Protein 8WY1 (pdb70)

Organism: Thermoanaerobacter italicus (strain DSM 9252 / Ab9) (NCBI:txid580331)

Nearest PDB structures (foldseek):
  8wy1-assembly2_B  TM=1.002E+00  e=4.276E-88  Thermoanaerobacter italicus Ab9
  8rf9-assembly1_A  TM=7.896E-01  e=1.859E-36  Agrobacterium tumefaciens
  8rfg-assembly1_A  TM=7.920E-01  e=1.424E-36  Agrobacterium tumefaciens
  8rf0-assembly1_A  TM=7.649E-01  e=4.956E-35  Agrobacterium tumefaciens
  3eu8-assembly4_D  TM=7.495E-01  e=1.740E-11  Bacteroides fragilis NCTC 9343

Secondary structure (DSSP, 8-state):
---HHHHHHHHHHHHHHHHHHHHH--GGGTTPPPSEEE-SS--EE--EE-HHHHHHHHHHHHHHHHHTSS-HHHHHHHHHHHHHHHHHS--BTTBPPS-EETTT--B-SS-EEEHHHHHHHHHHHHHHHHHHGGGGSS-SS-THHHHHHHHHHHHH-BTTB-STTSGGGGGSSS--HHHHHHHHHHHHHHHHH--S-HHHHHHHHHHHHHHHHHHHHH-GGGS--HHHHHSHHHHHHHHHHHT--SHHHHHHHHHHHHHHHHHHTSSS-HHHHHHHHHHHHHHHHHHHHHHHHHHHHHHHHHHHHHHHHT--GGGGEEGGGTEEESEEEGGGTEE-SSEE--SSSTHHHHHHHHHHTTSS-TTHHHHS---B---SS---B-BSS--HHHHHSGGGTS---TTBHHHHHHHHHHHHHHHHHHTTTS-S-B-SEEEEEE-TT--EEEE----TTTBSS----S--EE-HHHHHTTTTT-HHHHHHHHHHHHHTT-EETTEE-SEEE--GGGS-SS-S-EEE-EEEHHHHHHHHHHHHHHHTTTHHHHHHHTSHHHHHHGGGGG-BPPS-------/---HHHHHHHHHHHHHHHHHHHHH--GGGTTPPPSEEE-SS--EE-SEE-HHHHHHHHHHHHHHHHHTSS-HHHHHHHHHHHHHHHTTS--BTTBPPS-EETTT--B-SS-EEEHHHHHHHHHHHHHHHHHHGGGGSS-SS-THHHHHHHHHHHHH--TT--STTSGGGGGSSS--HHHHHHHHHHHHHHHHH--SSHHHHHHHHHHHHHHHHHHHHHSGGGG--HHHHHSHHHHHSHHHHHT--SHHHHHHHHHHHHHHTTTTTSSS-HHHHHHHHHHHHHHHHHHHHHHHHHHHHHHHHHHHHHHHHH--GGGGEEGGGTEEBSEEETTTTEE-S-B---SSSTHHHHHHHHHHTTSS-TTHHHHS--EEEESSS-EEE-BSS--HHHHHSGGGTS---TTBHHHHHHHHHHHHHHHHHHHHTS-S-B-SEEEEEE-TT--EEEE----SSSBSS-------EE-HHHHHTTTTT-HHHHHHHHHHHHHTT-EETTEE-SEEE--GGGSPTT-S-EEE-EEEHHHHHHHHHHHHHHHTTTHHHHHHHTSHHHHHHGGGGG-BPPSEEE---/---HHHHHHHHHHHHHHHHHHHHH--GGGTTPPPSEEESSS--EE-SEE-HHHHHHHHHHHHHHHHHTSS-HHHHHHHHHHHHHHHHHS--BTTBPPS-EETTT--B-SS-EEEHHHHHHHHHHHHHHHHHHGGGGSS-SS-THHHHHHHHHHHHT-BTTB-STTTTHHHHSSS--HHHHHHHHHHHHHHHHT--S-HHHHHHHHHHHHHHHHHHHHH-GGGGS-HHHHHSHHHHHSSHHHHT--SHHHHHHHHHHHHHHHHHTTSSS-HHHHHHTTHHHHHHHHHHHHHHHHHHHHHHHHHHHHHHHHH--GGGGEEGGGTEEBSEEEGGGTEE-SSB--BSBSGGGHHHHHHHHTTSS-TTHHHHSB-EEEESSS-EEEEBSS--HHHHHSGGGTS---TTBHHHHHHHHHHHHHHHHHHHHTS-S-B-SEEEEEE-TT--EEEE----TTTBSS-------EE-HHHHHTTTTT-HHHHHHHHHHHHHTT-EETTEE-SEEE--GGGSPTTSS-EEE-EEEHHHHHHHHHHHHHHHTTTHHHHHHHTSHHHHHHGGGGG-BPPSEEE---/---HHHHHHHHHHHHHHHHHHHHH--GGGTTPPPSEEE-SS--EE-SEE-HHHHHHHHHHHHHHHHHTSS-HHHHHHHHHHHHHHHTTS--BTTBPPS-EETTT--B-TT-EEEHHHHHHHHHHHHHHHHHHGGGGSS-SS-THHHHHHHHHHHHH--TT--STTSTHHHHSSS--HHHHHHHHHHHHHHHHH--S-HHHHHHHHHHHHHHHHHHHHH-GGGG--TTTTTSHHHHHSSTTTSS--SHHHHHHHTTHHHHHHTTSSSSS-STTHHHHHHHHHHHHHHHHHHHHHHHHHHHHHHHHHHHHHT--GGGGEEGGGTEEBSEEETTTTEE-SSB---SSSGGGHHHHHHHHTTSS-TTHHHHS---EE--SS--EE-BSS--HHHHHSGGGTS---TTSHHHHHHHHHHHHHHHHHHHHTS-S-B-SEEEEEE-TT--EEEE----TTTBSS--S----EE-HHHHHTTTTT-HHHHHHHHHHHHHTT-EETTEE-SEEE--GGGS-SS-S-EEE-EEEHHHHHHHHHHHHHHHTTTHHHHHHTTSHHHHHHGGGGG-PPPSS------

Foldseek 3Di:
DADPVLLLVLLLLLLLLLVQLVPQQDVQLQSFRAQWAFPPLRPGTAQKDFLLLLLLNLLLLLLCVLQQQAFLLRSLVSLLSSLVLVVPADADLLAHFGMAGSHVSHRDDQGWGFLLRRLNSLLSLLLNLLRSLVQLQPFSFWLSNVSNVLSVQCQLPQPVSHNVLCVVQNVDNTHFVVNVVVSLVVLVVVLVVRPPDVVSSVVSNVSSVNSVVSCVLQLVLVVQDPLLCPLVLNVVCVVQSRVARRLVSLLVSLVVSLVVLVVCCVVDDPSSNVSSVVSNVRSVSSNVVSVVSSVSSVVSSVSSVVSSLSRQQLQQAPVVLLFGARTARVPVRGHDDDTQQALLASCVSSQLSCVLSVNGPLCSNVSRDFDWDCDPHQIAGAHQFQALCSLQVCLLAQPADPLARSNSHLQVSVVLQCVLQVVVPHQGGFAFFFAQDADPSRATDTGGTRCCSSNPHDPRAQFPKHFLLSLLSSCVPPVVSNSVSQVVQVVVPQQDSNRGQRIWGQHPVRDDPPDGIDGSSMGTSSSSSSNSSSSSCNVVVNSSNVSSCSDNSSVVSSCSSVHHDDPDDDDDDD/DADPVLLLVLLLLLLLLLVQLVPQQDVQLQRFRFQWAFPPLRPGTHQKDFLLLRLLNLLLLLLCVLQQQAFLVRSLVSLLSSLVLVVPADADLLFHWGMAGSHVSHHDDLGWGFLLRRLNSLLSLLLNLLRNLVQLQPFSFFLSNVSNLLSLQCQLVQPPRHNVLCVVQNVDRGHFLVNLVVSLVVLLVVLVPRPDPVVSSVVSNVSSVNSVVSCCLQLVVVVQDPLLCVLVLVVVCVVQSRVDGRLVSLLVSLVVSLVVLVVCCVVDDPSNVVSSVVSNVSSVSSNVVSVVSSVSSVCSSVSSVCSSLSRQQLLQAPVVLLFGARTARVVVRDGDDDTQQALLASCVSSVLSCVLSVNGDLCSNVSRDFDWDQDPNQIAGFDALAALCSLQVCLLAQPADPQARSNSHNVVSVVLQCVLQVVVPHQGGFFFFFFQDADPSRDTDTGGTHCCRSHNVNVHPLWDKHFLLSLLSSCVPPVVSNSVSLVRQVVVPQQDSNRGQRIWTQRPVRDDPPDRIDGSSMGTSSSSSSNSSSSSCNPVPNSSNVSSCSDPSSVVSSCSSRHHDDDDDPPDD/DADPVLLLVLLLLLLLLLVQLVPQQDVQLLSFRFQWAFPPLRPGTQQKDFLLLRLLNLLLLLLCVLQQQAFLVRSLVSLLSSLVLVVPQDADLLAHWGMAGSHVSHRDDQGWGFLLRRLNNLLSLLLNLLRNVVQLQPFSFWLSNVSNVQSVCCQLVFDPSHNVLCCVVNVDRTHFVVSVVCSLVVVVVVLVVGDGDVVSSVVSVVSSVNSVVSCVLQVVLVVQDPLLCVLVLNVVCVVQSGVARRLVSLLVSLVCSLVVLVVCCVVDDPSSVVSSVVVNVSSVSSNVVSVVSSVSSVVSSVSSVVSSLSRQQLQQAPVVLLFGARTARVPVRDHDDDTQQALLASCVSSVLSCVLSVNGPLCSNVSRDFDWAQDPNQIAGAHAQAQLCSLQVSVLAQPADPQARSNSHLVVSVVLQCVLQVVVPHQGGFAFFFFQDADPSRATDTGGTHCCRSHPPPPRVLWDKHFLLSLLSSCVPPVVSNSVSQVRQVVLPQQDSNRGARIWTQGPVRPDPPRRIDGSSMGGSSSSSSNSSSSSCNPVVNSSRVSSCSDNSSVVSSCSSRHHDDDDDPPPD/DQDPVLLLVLLLLLLLLLVQLVPQQDVQLQSFRFQWAFPPLRPGTHQKDFLLLRLLNLLLLLLCVLQQQAFLLRSLVSLLRSLVLVVVQDADLLFHFGMAGSHVSHHDDLRWGFLLRRLNNLLSLLLNLLRNVVQLQPFSFWLSNVSNVLSVCVLLPQVLDDNVLCVVSNVDRGDFVVNVVCSLVVLVVSLVVRPGDCVSSVVSNVSSVSVVVSCCLQVVLVVQDPLLCVLVLNVVCVVLSRPARRLVSLLVSLVVSVVSCVVCCPVDDPSNNVSVVVVNVRSVVSNVVSVVSVVSSVVSSVSSVCSSLSRQQLVQAPVVLLFGARTARVVVRGHHDDTQQALLASCVSSVLSCVLSVNGPLCSNVSRDADWDCPPPQIAGAHAQAALCSLQVSCLAQPADPLARSNSHLQVSCVVQCVLQVVVVHQGGFFFFFAQDADPSGATDTGGTHCCRSHPPQPHHLWPKHFLLSLLSSCVPPVVSNSVSQVRQVVVPQQDSNRGQRIWTCRPVRDDPPDRIDGSSMGGSSSSSSNSSSSSCNPVVNSSRVSSCSDNSSVVSSVSSRHHDDDDDPPDPD

Radius of gyration: 50.0 Å; Cα contacts (8 Å, |Δi|>4): 4154; chains: 4; bounding box: 172×106×113 Å

Structure (mmCIF, N/CA/C/O backbone):
data_8WY1
#
_entry.id   8WY1
#
_cell.length_a   172.719
_cell.length_b   172.719
_cell.length_c   395.599
_cell.angle_alpha   90.00
_cell.angle_beta   90.00
_cell.angle_gamma   90.00
#
_symmetry.space_group_name_H-M   'P 41 21 2'
#
loop_
_atom_site.group_PDB
_atom_site.id
_atom_site.type_symbol
_atom_site.label_atom_id
_atom_site.label_alt_id
_atom_site.label_comp_id
_atom_site.label_asym_id
_atom_site.label_entity_id
_atom_site.label_seq_id
_atom_site.pdbx_PDB_ins_code
_atom_site.Cartn_x
_atom_site.Cartn_y
_atom_site.Cartn_z
_atom_site.occupancy
_atom_site.B_iso_or_equiv
_atom_site.auth_seq_id
_atom_site.auth_comp_id
_atom_site.auth_asym_id
_atom_site.auth_atom_id
_atom_site.pdbx_PDB_model_num
ATOM 1 N N . THR A 1 8 ? -52.798 -15.816 6.223 1.00 117.42 1011 THR A N 1
ATOM 2 C CA . THR A 1 8 ? -51.426 -15.280 5.940 1.00 126.56 1011 THR A CA 1
ATOM 3 C C . THR A 1 8 ? -50.983 -15.654 4.526 1.00 120.01 1011 THR A C 1
ATOM 4 O O . THR A 1 8 ? -51.294 -16.781 4.080 1.00 113.46 1011 THR A O 1
ATOM 8 N N . VAL A 1 9 ? -50.249 -14.734 3.904 1.00 107.36 1012 VAL A N 1
ATOM 9 C CA . VAL A 1 9 ? -49.801 -14.812 2.489 1.00 102.76 1012 VAL A CA 1
ATOM 10 C C . VAL A 1 9 ? -48.345 -15.272 2.470 1.00 104.43 1012 VAL A C 1
ATOM 11 O O . VAL A 1 9 ? -47.553 -14.732 3.239 1.00 111.10 1012 VAL A O 1
ATOM 15 N N . SER A 1 10 ? -48.019 -16.240 1.620 1.00 109.54 1013 SER A N 1
ATOM 16 C CA . SER A 1 10 ? -46.642 -16.730 1.350 1.00 114.54 1013 SER A CA 1
ATOM 17 C C . SER A 1 10 ? -45.866 -15.687 0.537 1.00 115.89 1013 SER A C 1
ATOM 18 O O . SER A 1 10 ? -46.486 -15.049 -0.336 1.00 113.08 1013 SER A O 1
ATOM 21 N N . GLN A 1 11 ? -44.559 -15.553 0.790 1.00 129.00 1014 GLN A N 1
ATOM 22 C CA . GLN A 1 11 ? -43.649 -14.665 0.012 1.00 139.49 1014 GLN A CA 1
ATOM 23 C C . GLN A 1 11 ? -43.915 -14.909 -1.476 1.00 135.73 1014 GLN A C 1
ATOM 24 O O . GLN A 1 11 ? -44.182 -13.932 -2.205 1.00 152.72 1014 GLN A O 1
ATOM 30 N N . GLU A 1 12 ? -43.926 -16.178 -1.895 1.00 125.63 1015 GLU A N 1
ATOM 31 C CA . GLU A 1 12 ? -44.269 -16.572 -3.284 1.00 127.21 1015 GLU A CA 1
ATOM 32 C C . GLU A 1 12 ? -45.585 -15.880 -3.685 1.00 118.37 1015 GLU A C 1
ATOM 33 O O . GLU A 1 12 ? -45.573 -15.132 -4.693 1.00 103.49 1015 GLU A O 1
ATOM 39 N N . GLU A 1 13 ? -46.656 -16.059 -2.897 1.00 116.42 1016 GLU A N 1
ATOM 40 C CA . GLU A 1 13 ? -47.990 -15.442 -3.152 1.00 117.06 1016 GLU A CA 1
ATOM 41 C C . GLU A 1 13 ? -47.783 -13.941 -3.395 1.00 115.89 1016 GLU A C 1
ATOM 42 O O . GLU A 1 13 ? -48.003 -13.470 -4.552 1.00 123.68 1016 GLU A O 1
ATOM 48 N N . MET A 1 14 ? -47.324 -13.219 -2.367 1.00 108.40 1017 MET A N 1
ATOM 49 C CA . MET A 1 14 ? -47.083 -11.752 -2.432 1.00 103.70 1017 MET A CA 1
ATOM 50 C C . MET A 1 14 ? -46.398 -11.411 -3.766 1.00 107.29 1017 MET A C 1
ATOM 51 O O . MET A 1 14 ? -46.922 -10.542 -4.486 1.00 110.88 1017 MET A O 1
ATOM 56 N N . GLU A 1 15 ? -45.269 -12.065 -4.073 1.00 108.96 1018 GLU A N 1
ATOM 57 C CA . GLU A 1 15 ? -44.421 -11.771 -5.260 1.00 113.52 1018 GLU A CA 1
ATOM 58 C C . GLU A 1 15 ? -45.326 -11.626 -6.485 1.00 110.87 1018 GLU A C 1
ATOM 59 O O . GLU A 1 15 ? -45.106 -10.684 -7.293 1.00 116.83 1018 GLU A O 1
ATOM 65 N N . GLU A 1 16 ? -46.292 -12.549 -6.604 1.00 106.51 1019 GLU A N 1
ATOM 66 C CA . GLU A 1 16 ? -47.311 -12.563 -7.682 1.00 109.92 1019 GLU A CA 1
ATOM 67 C C . GLU A 1 16 ? -48.132 -11.266 -7.594 1.00 95.96 1019 GLU A C 1
ATOM 68 O O . GLU A 1 16 ? -48.164 -10.503 -8.599 1.00 93.36 1019 GLU A O 1
ATOM 74 N N . LEU A 1 17 ? -48.725 -10.987 -6.430 1.00 80.60 1020 LEU A N 1
ATOM 75 C CA . LEU A 1 17 ? -49.546 -9.765 -6.193 1.00 80.31 1020 LEU A CA 1
ATOM 76 C C . LEU A 1 17 ? -48.746 -8.522 -6.599 1.00 81.36 1020 LEU A C 1
ATOM 77 O O . LEU A 1 17 ? -49.304 -7.641 -7.286 1.00 74.71 1020 LEU A O 1
ATOM 82 N N . ARG A 1 18 ? -47.481 -8.467 -6.174 1.00 87.75 1021 ARG A N 1
ATOM 83 C CA . ARG A 1 18 ? -46.546 -7.351 -6.471 1.00 91.10 1021 ARG A CA 1
ATOM 84 C C . ARG A 1 18 ? -46.403 -7.215 -7.990 1.00 89.43 1021 ARG A C 1
ATOM 85 O O . ARG A 1 18 ? -46.601 -6.098 -8.496 1.00 91.51 1021 ARG A O 1
ATOM 93 N N . LEU A 1 19 ? -46.086 -8.311 -8.687 1.00 87.91 1022 LEU A N 1
ATOM 94 C CA . LEU A 1 19 ? -45.929 -8.320 -10.166 1.00 92.32 1022 LEU A CA 1
ATOM 95 C C . LEU A 1 19 ? -47.183 -7.736 -10.824 1.00 94.99 1022 LEU A C 1
ATOM 96 O O . LEU A 1 19 ? -47.051 -6.936 -11.773 1.00 105.43 1022 LEU A O 1
ATOM 101 N N . VAL A 1 20 ? -48.354 -8.171 -10.366 1.00 91.39 1023 VAL A N 1
ATOM 102 C CA . VAL A 1 20 ? -49.674 -7.731 -10.906 1.00 90.65 1023 VAL A CA 1
ATOM 103 C C . VAL A 1 20 ? -49.812 -6.222 -10.688 1.00 88.61 1023 VAL A C 1
ATOM 104 O O . VAL A 1 20 ? -50.244 -5.517 -11.617 1.00 85.99 1023 VAL A O 1
ATOM 108 N N . ALA A 1 21 ? -49.445 -5.754 -9.496 1.00 88.87 1024 ALA A N 1
ATOM 109 C CA . ALA A 1 21 ? -49.358 -4.315 -9.168 1.00 90.05 1024 ALA A CA 1
ATOM 110 C C . ALA A 1 21 ? -48.492 -3.621 -10.224 1.00 86.43 1024 ALA A C 1
ATOM 111 O O . ALA A 1 21 ? -48.965 -2.647 -10.825 1.00 81.45 1024 ALA A O 1
ATOM 113 N N . ARG A 1 22 ? -47.287 -4.144 -10.463 1.00 91.55 1025 ARG A N 1
ATOM 114 C CA . ARG A 1 22 ? -46.312 -3.597 -11.450 1.00 100.77 1025 ARG A CA 1
ATOM 115 C C . ARG A 1 22 ? -46.975 -3.525 -12.827 1.00 102.30 1025 ARG A C 1
ATOM 116 O O . ARG A 1 22 ? -47.037 -2.425 -13.407 1.00 98.90 1025 ARG A O 1
ATOM 124 N N . LYS A 1 23 ? -47.448 -4.662 -13.332 1.00 101.69 1026 LYS A N 1
ATOM 125 C CA . LYS A 1 23 ? -48.158 -4.725 -14.631 1.00 101.40 1026 LYS A CA 1
ATOM 126 C C . LYS A 1 23 ? -49.272 -3.665 -14.614 1.00 95.54 1026 LYS A C 1
ATOM 127 O O . LYS A 1 23 ? -49.354 -2.896 -15.580 1.00 97.82 1026 LYS A O 1
ATOM 133 N N . THR A 1 24 ? -50.063 -3.583 -13.538 1.00 88.74 1027 THR A N 1
ATOM 134 C CA . THR A 1 24 ? -51.212 -2.641 -13.425 1.00 82.32 1027 THR A CA 1
ATOM 135 C C . THR A 1 24 ? -50.681 -1.200 -13.497 1.00 84.38 1027 THR A C 1
ATOM 136 O O . THR A 1 24 ? -51.242 -0.413 -14.275 1.00 89.01 1027 THR A O 1
ATOM 140 N N . TRP A 1 25 ? -49.629 -0.873 -12.744 1.00 90.70 1028 TRP A N 1
ATOM 141 C CA . TRP A 1 25 ? -48.976 0.468 -12.762 1.00 95.26 1028 TRP A CA 1
ATOM 142 C C . TRP A 1 25 ? -48.606 0.817 -14.201 1.00 91.07 1028 TRP A C 1
ATOM 143 O O . TRP A 1 25 ? -48.781 1.982 -14.611 1.00 81.76 1028 TRP A O 1
ATOM 154 N N . ARG A 1 26 ? -48.116 -0.180 -14.931 1.00 89.87 1029 ARG A N 1
ATOM 155 C CA . ARG A 1 26 ? -47.636 0.007 -16.312 1.00 90.35 1029 ARG A CA 1
ATOM 156 C C . ARG A 1 26 ? -48.678 0.817 -17.081 1.00 84.65 1029 ARG A C 1
ATOM 157 O O . ARG A 1 26 ? -48.259 1.748 -17.771 1.00 81.54 1029 ARG A O 1
ATOM 165 N N . TYR A 1 27 ? -49.975 0.529 -16.932 1.00 84.58 1030 TYR A N 1
ATOM 166 C CA . TYR A 1 27 ? -51.045 1.279 -17.646 1.00 84.32 1030 TYR A CA 1
ATOM 167 C C . TYR A 1 27 ? -50.644 2.759 -17.652 1.00 85.05 1030 TYR A C 1
ATOM 168 O O . TYR A 1 27 ? -50.522 3.353 -18.738 1.00 92.88 1030 TYR A O 1
ATOM 177 N N . PHE A 1 28 ? -50.395 3.317 -16.466 1.00 79.41 1031 PHE A N 1
ATOM 178 C CA . PHE A 1 28 ? -50.151 4.770 -16.260 1.00 81.37 1031 PHE A CA 1
ATOM 179 C C . PHE A 1 28 ? -48.787 5.156 -16.853 1.00 87.55 1031 PHE A C 1
ATOM 180 O O . PHE A 1 28 ? -48.699 6.162 -17.623 1.00 82.98 1031 PHE A O 1
ATOM 188 N N . GLU A 1 29 ? -47.759 4.369 -16.515 1.00 91.97 1032 GLU A N 1
ATOM 189 C CA . GLU A 1 29 ? -46.410 4.469 -17.121 1.00 94.79 1032 GLU A CA 1
ATOM 190 C C . GLU A 1 29 ? -46.590 4.785 -18.610 1.00 94.24 1032 GLU A C 1
ATOM 191 O O . GLU A 1 29 ? -45.993 5.758 -19.087 1.00 108.72 1032 GLU A O 1
ATOM 197 N N . ASP A 1 30 ? -47.393 3.968 -19.290 1.00 88.30 1033 ASP A N 1
ATOM 198 C CA . ASP A 1 30 ? -47.425 3.835 -20.766 1.00 87.91 1033 ASP A CA 1
ATOM 199 C C . ASP A 1 30 ? -48.373 4.888 -21.356 1.00 82.23 1033 ASP A C 1
ATOM 200 O O . ASP A 1 30 ? -47.993 5.465 -22.369 1.00 94.79 1033 ASP A O 1
ATOM 205 N N . PHE A 1 31 ? -49.544 5.153 -20.777 1.00 74.18 1034 PHE A N 1
ATOM 206 C CA . PHE A 1 31 ? -50.603 5.939 -21.467 1.00 80.03 1034 PHE A CA 1
ATOM 207 C C . PHE A 1 31 ? -50.758 7.354 -20.908 1.00 82.02 1034 PHE A C 1
ATOM 208 O O . PHE A 1 31 ? -51.516 8.138 -21.544 1.00 80.11 1034 PHE A O 1
ATOM 216 N N . VAL A 1 32 ? -50.125 7.661 -19.770 1.00 85.76 1035 VAL A N 1
ATOM 217 C CA . VAL A 1 32 ? -50.074 9.052 -19.237 1.00 88.87 1035 VAL A CA 1
ATOM 218 C C . VAL A 1 32 ? -48.901 9.745 -19.930 1.00 91.47 1035 VAL A C 1
ATOM 219 O O . VAL A 1 32 ? -47.751 9.508 -19.516 1.00 89.25 1035 VAL A O 1
ATOM 223 N N . THR A 1 33 ? -49.204 10.506 -20.986 1.00 101.47 1036 THR A N 1
ATOM 224 C CA . THR A 1 33 ? -48.216 11.135 -21.901 1.00 106.91 1036 THR A CA 1
ATOM 225 C C . THR A 1 33 ? -48.265 12.652 -21.743 1.00 100.32 1036 THR A C 1
ATOM 226 O O . THR A 1 33 ? -49.323 13.165 -21.344 1.00 87.72 1036 THR A O 1
ATOM 230 N N . GLU A 1 34 ? -47.166 13.329 -22.077 1.00 103.07 1037 GLU A N 1
ATOM 231 C CA . GLU A 1 34 ? -47.161 14.788 -22.358 1.00 109.92 1037 GLU A CA 1
ATOM 232 C C . GLU A 1 34 ? -48.408 15.128 -23.188 1.00 99.69 1037 GLU A C 1
ATOM 233 O O . GLU A 1 34 ? -49.125 16.075 -22.830 1.00 93.71 1037 GLU A O 1
ATOM 239 N N . GLY A 1 35 ? -48.664 14.357 -24.244 1.00 98.71 1038 GLY A N 1
ATOM 240 C CA . GLY A 1 35 ? -49.763 14.587 -25.203 1.00 102.95 1038 GLY A CA 1
ATOM 241 C C . GLY A 1 35 ? -51.132 14.580 -24.545 1.00 96.99 1038 GLY A C 1
ATOM 242 O O . GLY A 1 35 ? -51.982 15.385 -24.958 1.00 105.13 1038 GLY A O 1
ATOM 243 N N . GLN A 1 36 ? -51.346 13.706 -23.556 1.00 93.11 1039 GLN A N 1
ATOM 244 C CA . GLN A 1 36 ? -52.622 13.592 -22.794 1.00 102.53 1039 GLN A CA 1
ATOM 245 C C . GLN A 1 36 ? -52.611 14.614 -21.650 1.00 101.77 1039 GLN A C 1
ATOM 246 O O . GLN A 1 36 ? -53.399 14.465 -20.698 1.00 114.00 1039 GLN A O 1
ATOM 252 N N . ASN A 1 37 ? -51.745 15.628 -21.743 1.00 93.47 1040 ASN A N 1
ATOM 253 C CA . ASN A 1 37 ? -51.586 16.724 -20.751 1.00 91.31 1040 ASN A CA 1
ATOM 254 C C . ASN A 1 37 ? -51.347 16.103 -19.374 1.00 83.58 1040 ASN A C 1
ATOM 255 O O . ASN A 1 37 ? -51.783 16.696 -18.391 1.00 85.57 1040 ASN A O 1
ATOM 260 N N . TYR A 1 38 ? -50.659 14.956 -19.326 1.00 78.90 1041 TYR A N 1
ATOM 261 C CA . TYR A 1 38 ? -50.245 14.229 -18.095 1.00 83.20 1041 TYR A CA 1
ATOM 262 C C . TYR A 1 38 ? -51.463 13.718 -17.318 1.00 77.39 1041 TYR A C 1
ATOM 263 O O . TYR A 1 38 ? -51.347 13.490 -16.090 1.00 78.90 1041 TYR A O 1
ATOM 272 N N . LEU A 1 39 ? -52.576 13.499 -18.021 1.00 70.60 1042 LEU A N 1
ATOM 273 C CA . LEU A 1 39 ? -53.794 12.859 -17.474 1.00 72.92 1042 LEU A CA 1
ATOM 274 C C . LEU A 1 39 ? -53.825 11.418 -17.959 1.00 74.30 1042 LEU A C 1
ATOM 275 O O . LEU A 1 39 ? -53.282 11.094 -19.009 1.00 77.21 1042 LEU A O 1
ATOM 280 N N . PRO A 1 40 ? -54.457 10.504 -17.201 1.00 78.16 1043 PRO A N 1
ATOM 281 C CA . PRO A 1 40 ? -54.726 9.171 -17.710 1.00 76.72 1043 PRO A CA 1
ATOM 282 C C . PRO A 1 40 ? -55.997 9.204 -18.558 1.00 69.07 1043 PRO A C 1
ATOM 283 O O . PRO A 1 40 ? -57.020 9.776 -18.186 1.00 54.31 1043 PRO A O 1
ATOM 287 N N . PRO A 1 41 ? -55.941 8.613 -19.762 1.00 69.78 1044 PRO A N 1
ATOM 288 C CA . PRO A 1 41 ? -57.144 8.432 -20.571 1.00 73.46 1044 PRO A CA 1
ATOM 289 C C . PRO A 1 41 ? -58.054 7.303 -20.055 1.00 75.75 1044 PRO A C 1
ATOM 290 O O . PRO A 1 41 ? -57.518 6.311 -19.606 1.00 75.24 1044 PRO A O 1
ATOM 294 N N . ASP A 1 42 ? -59.384 7.452 -20.161 1.00 79.83 1045 ASP A N 1
ATOM 295 C CA . ASP A 1 42 ? -60.373 6.503 -19.569 1.00 84.90 1045 ASP A CA 1
ATOM 296 C C . ASP A 1 42 ? -59.859 5.081 -19.745 1.00 78.65 1045 ASP A C 1
ATOM 297 O O . ASP A 1 42 ? -59.784 4.376 -18.738 1.00 84.19 1045 ASP A O 1
ATOM 302 N N . ASN A 1 43 ? -59.501 4.675 -20.960 1.00 77.49 1046 ASN A N 1
ATOM 303 C CA . ASN A 1 43 ? -59.216 3.244 -21.232 1.00 86.02 1046 ASN A CA 1
ATOM 304 C C . ASN A 1 43 ? -58.311 3.065 -22.446 1.00 84.79 1046 ASN A C 1
ATOM 305 O O . ASN A 1 43 ? -58.227 3.991 -23.278 1.00 89.22 1046 ASN A O 1
ATOM 310 N N . PHE A 1 44 ? -57.730 1.870 -22.553 1.00 84.35 1047 PHE A N 1
ATOM 311 C CA . PHE A 1 44 ? -57.071 1.342 -23.775 1.00 92.15 1047 PHE A CA 1
ATOM 312 C C . PHE A 1 44 ? -57.706 -0.015 -24.121 1.00 99.91 1047 PHE A C 1
ATOM 313 O O . PHE A 1 44 ? -57.684 -0.950 -23.286 1.00 103.43 1047 PHE A O 1
ATOM 321 N N . GLN A 1 45 ? -58.273 -0.103 -25.328 1.00 99.96 1048 GLN A N 1
ATOM 322 C CA . GLN A 1 45 ? -58.960 -1.303 -25.870 1.00 89.87 1048 GLN A CA 1
ATOM 323 C C . GLN A 1 45 ? -57.968 -2.066 -26.747 1.00 83.01 1048 GLN A C 1
ATOM 324 O O . GLN A 1 45 ? -57.414 -1.469 -27.695 1.00 87.40 1048 GLN A O 1
ATOM 330 N N . GLU A 1 46 ? -57.744 -3.338 -26.441 1.00 79.78 1049 GLU A N 1
ATOM 331 C CA . GLU A 1 46 ? -56.759 -4.183 -27.155 1.00 81.53 1049 GLU A CA 1
ATOM 332 C C . GLU A 1 46 ? -57.433 -4.832 -28.372 1.00 97.66 1049 GLU A C 1
ATOM 333 O O . GLU A 1 46 ? -57.121 -4.390 -29.492 1.00 103.48 1049 GLU A O 1
ATOM 339 N N . ASP A 1 47 ? -58.326 -5.815 -28.155 1.00 109.97 1050 ASP A N 1
ATOM 340 C CA . ASP A 1 47 ? -58.719 -6.818 -29.185 1.00 110.42 1050 ASP A CA 1
ATOM 341 C C . ASP A 1 47 ? -59.389 -6.088 -30.329 1.00 106.95 1050 ASP A C 1
ATOM 342 O O . ASP A 1 47 ? -58.832 -6.056 -31.417 1.00 144.04 1050 ASP A O 1
ATOM 347 N N . PRO A 1 48 ? -60.548 -5.433 -30.131 1.00 98.11 1051 PRO A N 1
ATOM 348 C CA . PRO A 1 48 ? -60.940 -4.365 -31.043 1.00 106.23 1051 PRO A CA 1
ATOM 349 C C . PRO A 1 48 ? -59.893 -3.282 -30.766 1.00 124.90 1051 PRO A C 1
ATOM 350 O O . PRO A 1 48 ? -59.854 -2.713 -29.678 1.00 147.11 1051 PRO A O 1
ATOM 354 N N . PRO A 1 49 ? -58.957 -3.003 -31.705 1.00 129.39 1052 PRO A N 1
ATOM 355 C CA . PRO A 1 49 ? -57.747 -2.250 -31.385 1.00 121.49 1052 PRO A CA 1
ATOM 356 C C . PRO A 1 49 ? -57.939 -0.734 -31.476 1.00 126.44 1052 PRO A C 1
ATOM 357 O O . PRO A 1 49 ? -57.000 -0.074 -31.852 1.00 155.86 1052 PRO A O 1
ATOM 361 N N . ASN A 1 50 ? -59.121 -0.222 -31.121 1.00 115.41 1053 ASN A N 1
ATOM 362 C CA . ASN A 1 50 ? -59.474 1.215 -31.279 1.00 117.28 1053 ASN A CA 1
ATOM 363 C C . ASN A 1 50 ? -58.479 2.061 -30.471 1.00 118.88 1053 ASN A C 1
ATOM 364 O O . ASN A 1 50 ? -58.514 3.314 -30.596 1.00 134.78 1053 ASN A O 1
ATOM 369 N N . GLY A 1 51 ? -57.619 1.399 -29.686 1.00 106.81 1054 GLY A N 1
ATOM 370 C CA . GLY A 1 51 ? -56.425 1.994 -29.065 1.00 109.49 1054 GLY A CA 1
ATOM 371 C C . GLY A 1 51 ? -56.779 2.684 -27.760 1.00 115.79 1054 GLY A C 1
ATOM 372 O O . GLY A 1 51 ? -57.426 2.040 -26.909 1.00 125.75 1054 GLY A O 1
ATOM 373 N N . VAL A 1 52 ? -56.378 3.947 -27.604 1.00 112.11 1055 VAL A N 1
ATOM 374 C CA . VAL A 1 52 ? -56.528 4.707 -26.328 1.00 99.51 1055 VAL A CA 1
ATOM 375 C C . VAL A 1 52 ? -57.577 5.787 -26.553 1.00 95.08 1055 VAL A C 1
ATOM 376 O O . VAL A 1 52 ? -57.393 6.557 -27.512 1.00 100.19 1055 VAL A O 1
ATOM 380 N N . ALA A 1 53 ? -58.638 5.809 -25.743 1.00 91.97 1056 ALA A N 1
ATOM 381 C CA . ALA A 1 53 ? -59.675 6.863 -25.787 1.00 96.55 1056 ALA A CA 1
ATOM 382 C C . ALA A 1 53 ? -59.124 8.087 -25.057 1.00 91.31 1056 ALA A C 1
ATOM 383 O O . ALA A 1 53 ? -58.437 7.884 -24.069 1.00 79.90 1056 ALA A O 1
ATOM 385 N N . GLU A 1 54 ? -59.376 9.294 -25.569 1.00 97.65 1057 GLU A N 1
ATOM 386 C CA . GLU A 1 54 ? -58.615 10.518 -25.197 1.00 102.11 1057 GLU A CA 1
ATOM 387 C C . GLU A 1 54 ? -59.474 11.384 -24.264 1.00 98.94 1057 GLU A C 1
ATOM 388 O O . GLU A 1 54 ? -59.288 12.637 -24.204 1.00 94.54 1057 GLU A O 1
ATOM 394 N N . ARG A 1 55 ? -60.364 10.731 -23.519 1.00 98.14 1058 ARG A N 1
ATOM 395 C CA . ARG A 1 55 ? -61.233 11.371 -22.500 1.00 104.41 1058 ARG A CA 1
ATOM 396 C C . ARG A 1 55 ? -60.738 10.932 -21.117 1.00 103.71 1058 ARG A C 1
ATOM 397 O O . ARG A 1 55 ? -60.062 9.888 -21.031 1.00 108.70 1058 ARG A O 1
ATOM 405 N N . THR A 1 56 ? -61.009 11.722 -20.082 1.00 93.76 1059 THR A N 1
ATOM 406 C CA . THR A 1 56 ? -60.653 11.363 -18.682 1.00 86.22 1059 THR A CA 1
ATOM 407 C C . THR A 1 56 ? -61.639 12.036 -17.725 1.00 79.52 1059 THR A C 1
ATOM 408 O O . THR A 1 56 ? -62.140 13.127 -18.062 1.00 71.72 1059 THR A O 1
ATOM 412 N N . SER A 1 57 ? -61.924 11.362 -16.605 1.00 81.84 1060 SER A N 1
ATOM 413 C CA . SER A 1 57 ? -62.861 11.794 -15.541 1.00 82.37 1060 SER A CA 1
ATOM 414 C C . SER A 1 57 ? -62.053 12.283 -14.349 1.00 80.79 1060 SER A C 1
ATOM 415 O O . SER A 1 57 ? -60.925 11.838 -14.134 1.00 86.64 1060 SER A O 1
ATOM 418 N N . PRO A 1 58 ? -62.620 13.203 -13.538 1.00 78.61 1061 PRO A N 1
ATOM 419 C CA . PRO A 1 58 ? -61.998 13.624 -12.283 1.00 73.44 1061 PRO A CA 1
ATOM 420 C C . PRO A 1 58 ? -61.401 12.427 -11.539 1.00 66.42 1061 PRO A C 1
ATOM 421 O O . PRO A 1 58 ? -60.258 12.496 -11.131 1.00 62.98 1061 PRO A O 1
ATOM 425 N N . THR A 1 59 ? -62.200 11.363 -11.421 1.00 65.08 1062 THR A N 1
ATOM 426 C CA . THR A 1 59 ? -61.866 10.109 -10.702 1.00 71.99 1062 THR A CA 1
ATOM 427 C C . THR A 1 59 ? -60.592 9.503 -11.291 1.00 71.80 1062 THR A C 1
ATOM 428 O O . THR A 1 59 ? -59.636 9.285 -10.519 1.00 64.35 1062 THR A O 1
ATOM 432 N N . ASN A 1 60 ? -60.593 9.235 -12.599 1.00 77.22 1063 ASN A N 1
ATOM 433 C CA . ASN A 1 60 ? -59.403 8.735 -13.339 1.00 84.06 1063 ASN A CA 1
ATOM 434 C C . ASN A 1 60 ? -58.177 9.482 -12.798 1.00 88.48 1063 ASN A C 1
ATOM 435 O O . ASN A 1 60 ? -57.245 8.834 -12.263 1.00 95.22 1063 ASN A O 1
ATOM 440 N N . ILE A 1 61 ? -58.239 10.811 -12.883 1.00 85.46 1064 ILE A N 1
ATOM 441 C CA . ILE A 1 61 ? -57.114 11.752 -12.609 1.00 77.10 1064 ILE A CA 1
ATOM 442 C C . ILE A 1 61 ? -56.642 11.531 -11.170 1.00 70.50 1064 ILE A C 1
ATOM 443 O O . ILE A 1 61 ? -55.433 11.279 -10.962 1.00 66.12 1064 ILE A O 1
ATOM 448 N N . GLY A 1 62 ? -57.583 11.619 -10.229 1.00 67.33 1065 GLY A N 1
ATOM 449 C CA . GLY A 1 62 ? -57.340 11.402 -8.792 1.00 68.66 1065 GLY A CA 1
ATOM 450 C C . GLY A 1 62 ? -56.627 10.089 -8.568 1.00 68.81 1065 GLY A C 1
ATOM 451 O O . GLY A 1 62 ? -55.551 10.083 -7.937 1.00 70.95 1065 GLY A O 1
ATOM 452 N N . LEU A 1 63 ? -57.186 9.014 -9.113 1.00 66.61 1066 LEU A N 1
ATOM 453 C CA . LEU A 1 63 ? -56.655 7.645 -8.917 1.00 68.24 1066 LEU A CA 1
ATOM 454 C C . LEU A 1 63 ? -55.228 7.566 -9.468 1.00 64.04 1066 LEU A C 1
ATOM 455 O O . LEU A 1 63 ? -54.406 6.895 -8.820 1.00 55.60 1066 LEU A O 1
ATOM 460 N N . TYR A 1 64 ? -54.916 8.243 -10.579 1.00 67.04 1067 TYR A N 1
ATOM 461 C CA . TYR A 1 64 ? -53.533 8.278 -11.122 1.00 70.69 1067 TYR A CA 1
ATOM 462 C C . TYR A 1 64 ? -52.621 8.924 -10.071 1.00 78.54 1067 TYR A C 1
ATOM 463 O O . TYR A 1 64 ? -51.594 8.306 -9.720 1.00 90.62 1067 TYR A O 1
ATOM 472 N N . LEU A 1 65 ? -53.000 10.099 -9.559 1.00 81.91 1068 LEU A N 1
ATOM 473 C CA . LEU A 1 65 ? -52.196 10.890 -8.584 1.00 78.75 1068 LEU A CA 1
ATOM 474 C C . LEU A 1 65 ? -51.855 10.030 -7.361 1.00 74.29 1068 LEU A C 1
ATOM 475 O O . LEU A 1 65 ? -50.659 9.946 -7.009 1.00 64.01 1068 LEU A O 1
ATOM 480 N N . VAL A 1 66 ? -52.864 9.407 -6.746 1.00 71.90 1069 VAL A N 1
ATOM 481 C CA . VAL A 1 66 ? -52.676 8.514 -5.562 1.00 71.79 1069 VAL A CA 1
ATOM 482 C C . VAL A 1 66 ? -51.905 7.265 -6.006 1.00 66.44 1069 VAL A C 1
ATOM 483 O O . VAL A 1 66 ? -51.141 6.738 -5.197 1.00 63.14 1069 VAL A O 1
ATOM 487 N N . SER A 1 67 ? -52.078 6.813 -7.250 1.00 65.92 1070 SER A N 1
ATOM 488 C CA . SER A 1 67 ? -51.309 5.678 -7.819 1.00 66.93 1070 SER A CA 1
ATOM 489 C C . SER A 1 67 ? -49.833 6.059 -7.882 1.00 62.11 1070 SER A C 1
ATOM 490 O O . SER A 1 67 ? -48.997 5.258 -7.468 1.00 60.29 1070 SER A O 1
ATOM 493 N N . VAL A 1 68 ? -49.532 7.254 -8.372 1.00 63.09 1071 VAL A N 1
ATOM 494 C CA . VAL A 1 68 ? -48.140 7.779 -8.426 1.00 69.61 1071 VAL A CA 1
ATOM 495 C C . VAL A 1 68 ? -47.509 7.557 -7.054 1.00 66.19 1071 VAL A C 1
ATOM 496 O O . VAL A 1 68 ? -46.477 6.876 -6.972 1.00 63.70 1071 VAL A O 1
ATOM 500 N N . ILE A 1 69 ? -48.133 8.098 -6.014 1.00 65.29 1072 ILE A N 1
ATOM 501 C CA . ILE A 1 69 ? -47.673 7.907 -4.606 1.00 66.93 1072 ILE A CA 1
ATOM 502 C C . ILE A 1 69 ? -47.458 6.408 -4.392 1.00 66.39 1072 ILE A C 1
ATOM 503 O O . ILE A 1 69 ? -46.348 6.016 -4.007 1.00 57.30 1072 ILE A O 1
ATOM 508 N N . GLY A 1 70 ? -48.494 5.617 -4.682 1.00 73.45 1073 GLY A N 1
ATOM 509 C CA . GLY A 1 70 ? -48.496 4.147 -4.557 1.00 75.04 1073 GLY A CA 1
ATOM 510 C C . GLY A 1 70 ? -47.318 3.535 -5.280 1.00 77.86 1073 GLY A C 1
ATOM 511 O O . GLY A 1 70 ? -46.730 2.582 -4.743 1.00 79.96 1073 GLY A O 1
ATOM 512 N N . ALA A 1 71 ? -46.972 4.066 -6.455 1.00 81.51 1074 ALA A N 1
ATOM 513 C CA . ALA A 1 71 ? -45.806 3.617 -7.249 1.00 84.42 1074 ALA A CA 1
ATOM 514 C C . ALA A 1 71 ? -44.574 3.676 -6.348 1.00 81.20 1074 ALA A C 1
ATOM 515 O O . ALA A 1 71 ? -43.979 2.608 -6.090 1.00 75.13 1074 ALA A O 1
ATOM 517 N N . ARG A 1 72 ? -44.252 4.869 -5.846 1.00 83.12 1075 ARG A N 1
ATOM 518 C CA . ARG A 1 72 ? -43.094 5.097 -4.948 1.00 86.42 1075 ARG A CA 1
ATOM 519 C C . ARG A 1 72 ? -43.187 4.083 -3.799 1.00 84.15 1075 ARG A C 1
ATOM 520 O O . ARG A 1 72 ? -42.177 3.425 -3.541 1.00 88.99 1075 ARG A O 1
ATOM 528 N N . ASP A 1 73 ? -44.364 3.887 -3.195 1.00 82.95 1076 ASP A N 1
ATOM 529 C CA . ASP A 1 73 ? -44.554 2.954 -2.047 1.00 84.61 1076 ASP A CA 1
ATOM 530 C C . ASP A 1 73 ? -43.960 1.579 -2.368 1.00 86.99 1076 ASP A C 1
ATOM 531 O O . ASP A 1 73 ? -43.317 0.998 -1.467 1.00 94.32 1076 ASP A O 1
ATOM 536 N N . LEU A 1 74 ? -44.185 1.076 -3.585 1.00 88.63 1077 LEU A N 1
ATOM 537 C CA . LEU A 1 74 ? -43.750 -0.282 -4.006 1.00 95.59 1077 LEU A CA 1
ATOM 538 C C . LEU A 1 74 ? -42.323 -0.229 -4.557 1.00 92.88 1077 LEU A C 1
ATOM 539 O O . LEU A 1 74 ? -41.655 -1.278 -4.557 1.00 88.81 1077 LEU A O 1
ATOM 544 N N . GLY A 1 75 ? -41.879 0.957 -4.975 1.00 94.04 1078 GLY A N 1
ATOM 545 C CA . GLY A 1 75 ? -40.509 1.220 -5.453 1.00 95.66 1078 GLY A CA 1
ATOM 546 C C . GLY A 1 75 ? -40.430 1.285 -6.961 1.00 90.96 1078 GLY A C 1
ATOM 547 O O . GLY A 1 75 ? -39.334 1.067 -7.515 1.00 86.42 1078 GLY A O 1
ATOM 548 N N . TYR A 1 76 ? -41.556 1.594 -7.602 1.00 91.34 1079 TYR A N 1
ATOM 549 C CA . TYR A 1 76 ? -41.707 1.567 -9.077 1.00 93.47 1079 TYR A CA 1
ATOM 550 C C . TYR A 1 76 ? -41.270 2.912 -9.658 1.00 92.60 1079 TYR A C 1
ATOM 551 O O . TYR A 1 76 ? -40.915 2.958 -10.853 1.00 99.84 1079 TYR A O 1
ATOM 560 N N . ILE A 1 77 ? -41.261 3.965 -8.845 1.00 89.17 1080 ILE A N 1
ATOM 561 C CA . ILE A 1 77 ? -40.634 5.260 -9.229 1.00 97.45 1080 ILE A CA 1
ATOM 562 C C . ILE A 1 77 ? -39.718 5.708 -8.096 1.00 100.46 1080 ILE A C 1
ATOM 563 O O . ILE A 1 77 ? -39.720 5.086 -7.013 1.00 101.16 1080 ILE A O 1
ATOM 568 N N . THR A 1 78 ? -38.945 6.749 -8.389 1.00 100.18 1081 THR A N 1
ATOM 569 C CA . THR A 1 78 ? -37.978 7.410 -7.491 1.00 98.86 1081 THR A CA 1
ATOM 570 C C . THR A 1 78 ? -38.671 8.615 -6.853 1.00 97.05 1081 THR A C 1
ATOM 571 O O . THR A 1 78 ? -39.632 9.137 -7.457 1.00 81.29 1081 THR A O 1
ATOM 575 N N . THR A 1 79 ? -38.194 9.057 -5.692 1.00 105.03 1082 THR A N 1
ATOM 576 C CA . THR A 1 79 ? -38.796 10.198 -4.951 1.00 107.33 1082 THR A CA 1
ATOM 577 C C . THR A 1 79 ? -38.958 11.375 -5.918 1.00 98.54 1082 THR A C 1
ATOM 578 O O . THR A 1 79 ? -40.049 11.980 -5.956 1.00 99.69 1082 THR A O 1
ATOM 582 N N . THR A 1 80 ? -37.909 11.664 -6.690 1.00 93.56 1083 THR A N 1
ATOM 583 C CA . THR A 1 80 ? -37.883 12.753 -7.696 1.00 93.16 1083 THR A CA 1
ATOM 584 C C . THR A 1 80 ? -38.997 12.473 -8.714 1.00 88.37 1083 THR A C 1
ATOM 585 O O . THR A 1 80 ? -39.972 13.257 -8.758 1.00 84.19 1083 THR A O 1
ATOM 589 N N . GLU A 1 81 ? -38.880 11.363 -9.452 1.00 92.73 1084 GLU A N 1
ATOM 590 C CA . GLU A 1 81 ? -39.845 10.934 -10.501 1.00 100.99 1084 GLU A CA 1
ATOM 591 C C . GLU A 1 81 ? -41.247 11.229 -9.965 1.00 96.06 1084 GLU A C 1
ATOM 592 O O . GLU A 1 81 ? -41.995 11.948 -10.639 1.00 88.58 1084 GLU A O 1
ATOM 598 N N . MET A 1 82 ? -41.547 10.759 -8.757 1.00 99.62 1085 MET A N 1
ATOM 599 C CA . MET A 1 82 ? -42.862 10.942 -8.088 1.00 105.65 1085 MET A CA 1
ATOM 600 C C . MET A 1 82 ? -43.272 12.415 -8.175 1.00 99.89 1085 MET A C 1
ATOM 601 O O . MET A 1 82 ? -44.159 12.735 -9.003 1.00 86.56 1085 MET A O 1
ATOM 606 N N . VAL A 1 83 ? -42.613 13.270 -7.388 1.00 98.47 1086 VAL A N 1
ATOM 607 C CA . VAL A 1 83 ? -42.926 14.723 -7.269 1.00 91.13 1086 VAL A CA 1
ATOM 608 C C . VAL A 1 83 ? -43.248 15.273 -8.658 1.00 89.59 1086 VAL A C 1
ATOM 609 O O . VAL A 1 83 ? -44.273 15.971 -8.801 1.00 84.38 1086 VAL A O 1
ATOM 613 N N . GLU A 1 84 ? -42.379 14.969 -9.625 1.00 88.97 1087 GLU A N 1
ATOM 614 C CA . GLU A 1 84 ? -42.485 15.449 -11.023 1.00 90.93 1087 GLU A CA 1
ATOM 615 C C . GLU A 1 84 ? -43.914 15.190 -11.502 1.00 86.88 1087 GLU A C 1
ATOM 616 O O . GLU A 1 84 ? -44.666 16.174 -11.634 1.00 85.75 1087 GLU A O 1
ATOM 622 N N . ARG A 1 85 ? -44.289 13.920 -11.693 1.00 88.19 1088 ARG A N 1
ATOM 623 C CA . ARG A 1 85 ? -45.561 13.526 -12.361 1.00 96.89 1088 ARG A CA 1
ATOM 624 C C . ARG A 1 85 ? -46.726 14.270 -11.715 1.00 94.28 1088 ARG A C 1
ATOM 625 O O . ARG A 1 85 ? -47.625 14.739 -12.453 1.00 94.08 1088 ARG A O 1
ATOM 633 N N . ILE A 1 86 ? -46.692 14.355 -10.386 1.00 85.90 1089 ILE A N 1
ATOM 634 C CA . ILE A 1 86 ? -47.744 15.028 -9.578 1.00 78.08 1089 ILE A CA 1
ATOM 635 C C . ILE A 1 86 ? -47.722 16.508 -9.953 1.00 76.54 1089 ILE A C 1
ATOM 636 O O . ILE A 1 86 ? -48.778 17.005 -10.392 1.00 71.09 1089 ILE A O 1
ATOM 641 N N . LYS A 1 87 ? -46.557 17.154 -9.861 1.00 80.34 1090 LYS A N 1
ATOM 642 C CA . LYS A 1 87 ? -46.392 18.587 -10.236 1.00 94.81 1090 LYS A CA 1
ATOM 643 C C . LYS A 1 87 ? -47.138 18.809 -11.553 1.00 97.34 1090 LYS A C 1
ATOM 644 O O . LYS A 1 87 ? -48.162 19.530 -11.553 1.00 93.89 1090 LYS A O 1
ATOM 650 N N . LYS A 1 88 ? -46.670 18.153 -12.616 1.00 102.62 1091 LYS A N 1
ATOM 651 C CA . LYS A 1 88 ? -47.152 18.363 -14.007 1.00 108.29 1091 LYS A CA 1
ATOM 652 C C . LYS A 1 88 ? -48.672 18.162 -14.033 1.00 103.55 1091 LYS A C 1
ATOM 653 O O . LYS A 1 88 ? -49.401 19.088 -14.470 1.00 111.94 1091 LYS A O 1
ATOM 659 N N . THR A 1 89 ? -49.125 16.987 -13.583 1.00 88.37 1092 THR A N 1
ATOM 660 C CA . THR A 1 89 ? -50.556 16.597 -13.573 1.00 84.19 1092 THR A CA 1
ATOM 661 C C . THR A 1 89 ? -51.345 17.717 -12.895 1.00 83.54 1092 THR A C 1
ATOM 662 O O . THR A 1 89 ? -52.345 18.166 -13.476 1.00 85.82 1092 THR A O 1
ATOM 666 N N . LEU A 1 90 ? -50.875 18.184 -11.738 1.00 82.37 1093 LEU A N 1
ATOM 667 C CA . LEU A 1 90 ? -51.535 19.284 -10.985 1.00 83.27 1093 LEU A CA 1
ATOM 668 C C . LEU A 1 90 ? -51.527 20.566 -11.826 1.00 90.44 1093 LEU A C 1
ATOM 669 O O . LEU A 1 90 ? -52.602 21.211 -11.898 1.00 86.04 1093 LEU A O 1
ATOM 674 N N . ASP A 1 91 ? -50.380 20.911 -12.440 1.00 97.31 1094 ASP A N 1
ATOM 675 C CA . ASP A 1 91 ? -50.258 22.094 -13.338 1.00 99.91 1094 ASP A CA 1
ATOM 676 C C . ASP A 1 91 ? -51.447 22.049 -14.300 1.00 98.98 1094 ASP A C 1
ATOM 677 O O . ASP A 1 91 ? -52.146 23.071 -14.428 1.00 95.79 1094 ASP A O 1
ATOM 682 N N . THR A 1 92 ? -51.686 20.869 -14.886 1.00 100.15 1095 THR A N 1
ATOM 683 C CA . THR A 1 92 ? -52.797 20.585 -15.835 1.00 98.03 1095 THR A CA 1
ATOM 684 C C . THR A 1 92 ? -54.140 20.856 -15.152 1.00 89.11 1095 THR A C 1
ATOM 685 O O . THR A 1 92 ? -54.972 21.610 -15.700 1.00 85.20 1095 THR A O 1
ATOM 689 N N . ILE A 1 93 ? -54.336 20.260 -13.985 1.00 85.73 1096 ILE A N 1
ATOM 690 C CA . ILE A 1 93 ? -55.597 20.405 -13.214 1.00 90.69 1096 ILE A CA 1
ATOM 691 C C . ILE A 1 93 ? -55.871 21.898 -13.001 1.00 89.04 1096 ILE A C 1
ATOM 692 O O . ILE A 1 93 ? -56.994 22.346 -13.357 1.00 76.92 1096 ILE A O 1
ATOM 697 N N . GLU A 1 94 ? -54.874 22.637 -12.491 1.00 97.20 1097 GLU A N 1
ATOM 698 C CA . GLU A 1 94 ? -54.982 24.087 -12.169 1.00 110.59 1097 GLU A CA 1
ATOM 699 C C . GLU A 1 94 ? -55.456 24.864 -13.398 1.00 109.50 1097 GLU A C 1
ATOM 700 O O . GLU A 1 94 ? -55.938 26.005 -13.199 1.00 131.18 1097 GLU A O 1
ATOM 706 N N . LYS A 1 95 ? -55.290 24.296 -14.603 1.00 94.08 1098 LYS A N 1
ATOM 707 C CA . LYS A 1 95 ? -55.731 24.897 -15.886 1.00 92.09 1098 LYS A CA 1
ATOM 708 C C . LYS A 1 95 ? -57.224 24.637 -16.121 1.00 90.00 1098 LYS A C 1
ATOM 709 O O . LYS A 1 95 ? -57.920 25.589 -16.524 1.00 96.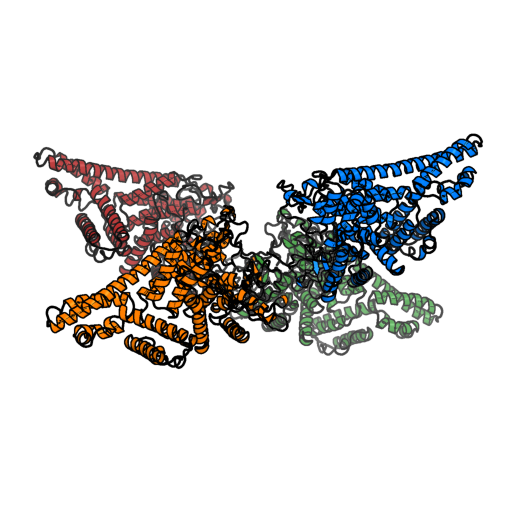41 1098 LYS A O 1
ATOM 715 N N . MET A 1 96 ? -57.681 23.401 -15.901 1.00 83.44 1099 MET A N 1
ATOM 716 C CA . MET A 1 96 ? -58.959 22.873 -16.456 1.00 83.46 1099 MET A CA 1
ATOM 717 C C . MET A 1 96 ? -60.176 23.701 -16.007 1.00 85.09 1099 MET A C 1
ATOM 718 O O . MET A 1 96 ? -60.292 23.964 -14.806 1.00 81.35 1099 MET A O 1
ATOM 723 N N . GLU A 1 97 ? -61.029 24.107 -16.967 1.00 96.22 1100 GLU A N 1
ATOM 724 C CA . GLU A 1 97 ? -62.317 24.852 -16.771 1.00 101.31 1100 GLU A CA 1
ATOM 725 C C . GLU A 1 97 ? -63.056 24.172 -15.611 1.00 93.30 1100 GLU A C 1
ATOM 726 O O . GLU A 1 97 ? -63.462 23.013 -15.762 1.00 91.82 1100 GLU A O 1
ATOM 732 N N . LYS A 1 98 ? -63.153 24.847 -14.466 1.00 90.96 1101 LYS A N 1
ATOM 733 C CA . LYS A 1 98 ? -63.795 24.311 -13.240 1.00 93.67 1101 LYS A CA 1
ATOM 734 C C . LYS A 1 98 ? -65.205 24.904 -13.106 1.00 95.73 1101 LYS A C 1
ATOM 735 O O . LYS A 1 98 ? -65.585 25.758 -13.950 1.00 89.09 1101 LYS A O 1
ATOM 741 N N . TRP A 1 99 ? -65.946 24.448 -12.086 1.00 94.74 1102 TRP A N 1
ATOM 742 C CA . TRP A 1 99 ? -67.319 24.892 -11.730 1.00 90.54 1102 TRP A CA 1
ATOM 743 C C . TRP A 1 99 ? -67.445 24.929 -10.206 1.00 81.49 1102 TRP A C 1
ATOM 744 O O . TRP A 1 99 ? -67.529 23.856 -9.599 1.00 67.96 1102 TRP A O 1
ATOM 755 N N . ASN A 1 100 ? -67.422 26.121 -9.614 1.00 88.35 1103 ASN A N 1
ATOM 756 C CA . ASN A 1 100 ? -67.423 26.306 -8.138 1.00 100.19 1103 ASN A CA 1
ATOM 757 C C . ASN A 1 100 ? -66.248 25.533 -7.523 1.00 98.22 1103 ASN A C 1
ATOM 758 O O . ASN A 1 100 ? -66.382 25.074 -6.392 1.00 105.65 1103 ASN A O 1
ATOM 763 N N . GLY A 1 101 ? -65.129 25.422 -8.242 1.00 96.79 1104 GLY A N 1
ATOM 764 C CA . GLY A 1 101 ? -63.912 24.717 -7.795 1.00 98.52 1104 GLY A CA 1
ATOM 765 C C . GLY A 1 101 ? -64.011 23.209 -7.964 1.00 93.73 1104 GLY A C 1
ATOM 766 O O . GLY A 1 101 ? -63.200 22.497 -7.337 1.00 91.83 1104 GLY A O 1
ATOM 767 N N . HIS A 1 102 ? -64.975 22.733 -8.764 1.00 89.52 1105 HIS A N 1
ATOM 768 C CA . HIS A 1 102 ? -65.140 21.306 -9.154 1.00 88.75 1105 HIS A CA 1
ATOM 769 C C . HIS A 1 102 ? -64.530 21.078 -10.536 1.00 89.26 1105 HIS A C 1
ATOM 770 O O . HIS A 1 102 ? -64.618 21.992 -11.376 1.00 86.81 1105 HIS A O 1
ATOM 777 N N . LEU A 1 103 ? -63.981 19.887 -10.782 1.00 91.21 1106 LEU A N 1
ATOM 778 C CA . LEU A 1 103 ? -63.716 19.407 -12.163 1.00 93.76 1106 LEU A CA 1
ATOM 779 C C . LEU A 1 103 ? -65.043 18.977 -12.779 1.00 86.65 1106 LEU A C 1
ATOM 780 O O . LEU A 1 103 ? -65.965 18.615 -12.018 1.00 84.29 1106 LEU A O 1
ATOM 785 N N . TYR A 1 104 ? -65.122 19.034 -14.105 1.00 81.19 1107 TYR A N 1
ATOM 786 C CA . TYR A 1 104 ? -66.294 18.574 -14.885 1.00 80.78 1107 TYR A CA 1
ATOM 787 C C . TYR A 1 104 ? -66.314 17.044 -14.919 1.00 83.69 1107 TYR A C 1
ATOM 788 O O . TYR A 1 104 ? -65.280 16.411 -14.645 1.00 78.09 1107 TYR A O 1
ATOM 797 N N . ASN A 1 105 ? -67.495 16.502 -15.221 1.00 85.68 1108 ASN A N 1
ATOM 798 C CA . ASN A 1 105 ? -67.801 15.071 -15.457 1.00 81.77 1108 ASN A CA 1
ATOM 799 C C . ASN A 1 105 ? -66.678 14.412 -16.269 1.00 79.92 1108 ASN A C 1
ATOM 800 O O . ASN A 1 105 ? -66.134 13.390 -15.802 1.00 71.53 1108 ASN A O 1
ATOM 805 N N . TRP A 1 106 ? -66.360 14.984 -17.436 1.00 83.73 1109 TRP A N 1
ATOM 806 C CA . TRP A 1 106 ? -65.302 14.508 -18.373 1.00 83.01 1109 TRP A CA 1
ATOM 807 C C . TRP A 1 106 ? -64.535 15.679 -19.003 1.00 77.91 1109 TRP A C 1
ATOM 808 O O . TRP A 1 106 ? -65.151 16.715 -19.307 1.00 78.81 1109 TRP A O 1
ATOM 819 N N . TYR A 1 107 ? -63.242 15.496 -19.255 1.00 78.01 1110 TYR A N 1
ATOM 820 C CA . TYR A 1 107 ? -62.448 16.376 -20.145 1.00 82.85 1110 TYR A CA 1
ATOM 821 C C . TYR A 1 107 ? -61.881 15.519 -21.278 1.00 87.74 1110 TYR A C 1
ATOM 822 O O . TYR A 1 107 ? -61.834 14.263 -21.166 1.00 77.04 1110 TYR A O 1
ATOM 831 N N . ASN A 1 108 ? -61.478 16.199 -22.354 1.00 90.59 1111 ASN A N 1
ATOM 832 C CA . ASN A 1 108 ? -60.619 15.637 -23.425 1.00 89.25 1111 ASN A CA 1
ATOM 833 C C . ASN A 1 108 ? -59.170 15.729 -22.947 1.00 82.43 1111 ASN A C 1
ATOM 834 O O . ASN A 1 108 ? -58.761 16.827 -22.545 1.00 88.16 1111 ASN A O 1
ATOM 839 N N . THR A 1 109 ? -58.415 14.634 -23.007 1.00 78.10 1112 THR A N 1
ATOM 840 C CA . THR A 1 109 ? -57.003 14.559 -22.532 1.00 84.83 1112 THR A CA 1
ATOM 841 C C . THR A 1 109 ? -56.090 15.555 -23.272 1.00 85.78 1112 THR A C 1
ATOM 842 O O . THR A 1 109 ? -55.001 15.830 -22.741 1.00 79.06 1112 THR A O 1
ATOM 846 N N . LYS A 1 110 ? -56.484 16.036 -24.466 1.00 88.20 1113 LYS A N 1
ATOM 847 C CA . LYS A 1 110 ? -55.657 16.904 -25.356 1.00 87.01 1113 LYS A CA 1
ATOM 848 C C . LYS A 1 110 ? -56.211 18.330 -25.408 1.00 85.64 1113 LYS A C 1
ATOM 849 O O . LYS A 1 110 ? -55.415 19.273 -25.208 1.00 97.12 1113 LYS A O 1
ATOM 855 N N . THR A 1 111 ? -57.508 18.497 -25.686 1.00 85.86 1114 THR A N 1
ATOM 856 C CA . THR A 1 111 ? -58.188 19.827 -25.747 1.00 95.47 1114 THR A CA 1
ATOM 857 C C . THR A 1 111 ? -58.360 20.383 -24.327 1.00 97.93 1114 THR A C 1
ATOM 858 O O . THR A 1 111 ? -58.667 21.586 -24.225 1.00 109.94 1114 THR A O 1
ATOM 862 N N . LEU A 1 112 ? -58.195 19.543 -23.293 1.00 91.85 1115 LEU A N 1
ATOM 863 C CA . LEU A 1 112 ? -58.473 19.866 -21.864 1.00 87.39 1115 LEU A CA 1
ATOM 864 C C . LEU A 1 112 ? -59.793 20.625 -21.763 1.00 93.08 1115 LEU A C 1
ATOM 865 O O . LEU A 1 112 ? -59.901 21.541 -20.910 1.00 94.98 1115 LEU A O 1
ATOM 870 N N . GLU A 1 113 ? -60.749 20.253 -22.608 1.00 96.76 1116 GLU A N 1
ATOM 871 C CA . GLU A 1 113 ? -62.024 20.991 -22.728 1.00 104.49 1116 GLU A CA 1
ATOM 872 C C . GLU A 1 113 ? -63.067 20.132 -22.025 1.00 93.80 1116 GLU A C 1
ATOM 873 O O . GLU A 1 113 ? -63.030 18.899 -22.097 1.00 68.59 1116 GLU A O 1
ATOM 879 N N . PRO A 1 114 ? -63.966 20.763 -21.234 1.00 96.78 1117 PRO A N 1
ATOM 880 C CA . PRO A 1 114 ? -65.147 20.071 -20.730 1.00 95.25 1117 PRO A CA 1
ATOM 881 C C . PRO A 1 114 ? -65.823 19.333 -21.887 1.00 94.51 1117 PRO A C 1
ATOM 882 O O . PRO A 1 114 ? -66.069 19.962 -22.904 1.00 87.27 1117 PRO A O 1
ATOM 886 N N . LEU A 1 115 ? -66.089 18.038 -21.722 1.00 97.81 1118 LEU A N 1
ATOM 887 C CA . LEU A 1 115 ? -66.741 17.223 -22.777 1.00 96.56 1118 LEU A CA 1
ATOM 888 C C . LEU A 1 115 ? -68.196 17.650 -22.922 1.00 104.23 1118 LEU A C 1
ATOM 889 O O . LEU A 1 115 ? -68.643 18.549 -22.169 1.00 101.86 1118 LEU A O 1
ATOM 894 N N . ARG A 1 116 ? -68.871 17.057 -23.907 1.00 122.90 1119 ARG A N 1
ATOM 895 C CA . ARG A 1 116 ? -70.142 17.565 -24.469 1.00 145.31 1119 ARG A CA 1
ATOM 896 C C . ARG A 1 116 ? -71.131 17.786 -23.329 1.00 143.85 1119 ARG A C 1
ATOM 897 O O . ARG A 1 116 ? -71.388 18.939 -22.993 1.00 162.70 1119 ARG A O 1
ATOM 905 N N . PRO A 1 117 ? -71.696 16.739 -22.685 1.00 114.06 1120 PRO A N 1
ATOM 906 C CA . PRO A 1 117 ? -72.842 16.951 -21.802 1.00 97.37 1120 PRO A CA 1
ATOM 907 C C . PRO A 1 117 ? -72.352 17.664 -20.532 1.00 106.46 1120 PRO A C 1
ATOM 908 O O . PRO A 1 117 ? -72.341 17.033 -19.495 1.00 120.96 1120 PRO A O 1
ATOM 912 N N . TYR A 1 118 ? -71.890 18.916 -20.674 1.00 109.54 1121 TYR A N 1
ATOM 913 C CA . TYR A 1 118 ? -71.345 19.770 -19.585 1.00 101.58 1121 TYR A CA 1
ATOM 914 C C . TYR A 1 118 ? -72.045 19.368 -18.287 1.00 105.45 1121 TYR A C 1
ATOM 915 O O . TYR A 1 118 ? -73.236 19.756 -18.100 1.00 96.88 1121 TYR A O 1
ATOM 924 N N . TYR A 1 119 ? -71.347 18.602 -17.440 1.00 113.47 1122 TYR A N 1
ATOM 925 C CA . TYR A 1 119 ? -71.901 18.008 -16.197 1.00 108.83 1122 TYR A CA 1
ATOM 926 C C . TYR A 1 119 ? -70.816 17.927 -15.129 1.00 100.66 1122 TYR A C 1
ATOM 927 O O . TYR A 1 119 ? -69.633 17.734 -15.489 1.00 102.06 1122 TYR A O 1
ATOM 936 N N . VAL A 1 120 ? -71.232 18.078 -13.865 1.00 95.74 1123 VAL A N 1
ATOM 937 C CA . VAL A 1 120 ? -70.348 17.994 -12.667 1.00 98.59 1123 VAL A CA 1
ATOM 938 C C . VAL A 1 120 ? -70.850 16.847 -11.800 1.00 94.30 1123 VAL A C 1
ATOM 939 O O . VAL A 1 120 ? -71.893 17.060 -11.156 1.00 87.09 1123 VAL A O 1
ATOM 943 N N . SER A 1 121 ? -70.108 15.739 -11.710 1.00 99.49 1124 SER A N 1
ATOM 944 C CA . SER A 1 121 ? -70.557 14.573 -10.911 1.00 105.29 1124 SER A CA 1
ATOM 945 C C . SER A 1 121 ? -70.108 14.750 -9.464 1.00 100.46 1124 SER A C 1
ATOM 946 O O . SER A 1 121 ? -68.926 15.131 -9.243 1.00 110.05 1124 SER A O 1
ATOM 949 N N . THR A 1 122 ? -71.038 14.489 -8.538 1.00 87.53 1125 THR A N 1
ATOM 950 C CA . THR A 1 122 ? -70.808 14.573 -7.079 1.00 86.66 1125 THR A CA 1
ATOM 951 C C . THR A 1 122 ? -69.713 13.576 -6.728 1.00 81.95 1125 THR A C 1
ATOM 952 O O . THR A 1 122 ? -68.648 13.997 -6.221 1.00 74.69 1125 THR A O 1
ATOM 956 N N . VAL A 1 123 ? -69.983 12.312 -7.045 1.00 82.35 1126 VAL A N 1
ATOM 957 C CA . VAL A 1 123 ? -69.075 11.159 -6.786 1.00 88.20 1126 VAL A CA 1
ATOM 958 C C . VAL A 1 123 ? -67.697 11.516 -7.345 1.00 89.49 1126 VAL A C 1
ATOM 959 O O . VAL A 1 123 ? -66.733 11.491 -6.560 1.00 84.30 1126 VAL A O 1
ATOM 963 N N . ASP A 1 124 ? -67.645 11.895 -8.632 1.00 102.07 1127 ASP A N 1
ATOM 964 C CA . ASP A 1 124 ? -66.394 12.217 -9.376 1.00 102.52 1127 ASP A CA 1
ATOM 965 C C . ASP A 1 124 ? -65.588 13.203 -8.525 1.00 99.20 1127 ASP A C 1
ATOM 966 O O . ASP A 1 124 ? -64.470 12.830 -8.117 1.00 103.07 1127 ASP A O 1
ATOM 971 N N . SER A 1 125 ? -66.161 14.374 -8.217 1.00 87.93 1128 SER A N 1
ATOM 972 C CA . SER A 1 125 ? -65.549 15.388 -7.319 1.00 79.25 1128 SER A CA 1
ATOM 973 C C . SER A 1 125 ? -65.158 14.706 -6.003 1.00 77.41 1128 SER A C 1
ATOM 974 O O . SER A 1 125 ? -63.939 14.604 -5.712 1.00 72.50 1128 SER A O 1
ATOM 977 N N . GLY A 1 126 ? -66.166 14.211 -5.275 1.00 82.11 1129 GLY A N 1
ATOM 978 C CA . GLY A 1 126 ? -65.992 13.550 -3.968 1.00 88.97 1129 GLY A CA 1
ATOM 979 C C . GLY A 1 126 ? -64.764 12.656 -3.934 1.00 88.64 1129 GLY A C 1
ATOM 980 O O . GLY A 1 126 ? -63.850 12.909 -3.118 1.00 89.30 1129 GLY A O 1
ATOM 981 N N . ASN A 1 127 ? -64.711 11.674 -4.830 1.00 87.64 1130 ASN A N 1
ATOM 982 C CA . ASN A 1 127 ? -63.565 10.736 -4.940 1.00 84.11 1130 ASN A CA 1
ATOM 983 C C . ASN A 1 127 ? -62.281 11.541 -5.101 1.00 75.57 1130 ASN A C 1
ATOM 984 O O . ASN A 1 127 ? -61.393 11.408 -4.253 1.00 79.04 1130 ASN A O 1
ATOM 989 N N . LEU A 1 128 ? -62.212 12.359 -6.146 1.00 72.46 1131 LEU A N 1
ATOM 990 C CA . LEU A 1 128 ? -61.005 13.143 -6.519 1.00 73.96 1131 LEU A CA 1
ATOM 991 C C . LEU A 1 128 ? -60.463 13.879 -5.293 1.00 72.99 1131 LEU A C 1
ATOM 992 O O . LEU A 1 128 ? -59.268 13.687 -4.966 1.00 72.10 1131 LEU A O 1
ATOM 997 N N . VAL A 1 129 ? -61.316 14.680 -4.648 1.00 69.91 1132 VAL A N 1
ATOM 998 C CA . VAL A 1 129 ? -60.949 15.487 -3.445 1.00 65.40 1132 VAL A CA 1
ATOM 999 C C . VAL A 1 129 ? -60.187 14.569 -2.481 1.00 61.97 1132 VAL A C 1
ATOM 1000 O O . VAL A 1 129 ? -59.022 14.865 -2.158 1.00 57.10 1132 VAL A O 1
ATOM 1004 N N . GLY A 1 130 ? -60.821 13.465 -2.087 1.00 62.01 1133 GLY A N 1
ATOM 1005 C CA . GLY A 1 130 ? -60.231 12.438 -1.209 1.00 64.09 1133 GLY A CA 1
ATOM 1006 C C . GLY A 1 130 ? -58.842 12.043 -1.675 1.00 63.63 1133 GLY A C 1
ATOM 1007 O O . GLY A 1 130 ? -57.906 12.072 -0.843 1.00 58.61 1133 GLY A O 1
ATOM 1008 N N . TYR A 1 131 ? -58.715 11.698 -2.962 1.00 70.65 1134 TYR A N 1
ATOM 1009 C CA . TYR A 1 131 ? -57.470 11.163 -3.572 1.00 76.57 1134 TYR A CA 1
ATOM 1010 C C . TYR A 1 131 ? -56.390 12.243 -3.452 1.00 75.99 1134 TYR A C 1
ATOM 1011 O O . TYR A 1 131 ? -55.234 11.888 -3.156 1.00 84.57 1134 TYR A O 1
ATOM 1020 N N . LEU A 1 132 ? -56.773 13.516 -3.584 1.00 69.21 1135 LEU A N 1
ATOM 1021 C CA . LEU A 1 132 ? -55.857 14.676 -3.432 1.00 68.10 1135 LEU A CA 1
ATOM 1022 C C . LEU A 1 132 ? -55.374 14.770 -1.984 1.00 66.58 1135 LEU A C 1
ATOM 1023 O O . LEU A 1 132 ? -54.139 14.788 -1.747 1.00 65.06 1135 LEU A O 1
ATOM 1028 N N . ILE A 1 133 ? -56.331 14.862 -1.063 1.00 64.73 1136 ILE A N 1
ATOM 1029 C CA . ILE A 1 133 ? -56.090 14.954 0.402 1.00 62.18 1136 ILE A CA 1
ATOM 1030 C C . ILE A 1 133 ? -55.064 13.878 0.774 1.00 62.24 1136 ILE A C 1
ATOM 1031 O O . ILE A 1 133 ? -54.059 14.209 1.421 1.00 64.34 1136 ILE A O 1
ATOM 1036 N N . THR A 1 134 ? -55.311 12.643 0.342 1.00 64.33 1137 THR A N 1
ATOM 1037 C CA . THR A 1 134 ? -54.398 11.481 0.495 1.00 72.86 1137 THR A CA 1
ATOM 1038 C C . THR A 1 134 ? -52.977 11.860 0.061 1.00 79.35 1137 THR A C 1
ATOM 1039 O O . THR A 1 134 ? -52.050 11.713 0.880 1.00 87.34 1137 THR A O 1
ATOM 1043 N N . VAL A 1 135 ? -52.827 12.332 -1.177 1.00 81.36 1138 VAL A N 1
ATOM 1044 C CA . VAL A 1 135 ? -51.511 12.690 -1.788 1.00 78.66 1138 VAL A CA 1
ATOM 1045 C C . VAL A 1 135 ? -50.856 13.779 -0.931 1.00 74.75 1138 VAL A C 1
ATOM 1046 O O . VAL A 1 135 ? -49.665 13.621 -0.581 1.00 70.65 1138 VAL A O 1
ATOM 1050 N N . LYS A 1 136 ? -51.602 14.839 -0.610 1.00 68.83 1139 LYS A N 1
ATOM 1051 C CA . LYS A 1 136 ? -51.102 15.941 0.245 1.00 67.04 1139 LYS A CA 1
ATOM 1052 C C . LYS A 1 136 ? -50.411 15.346 1.478 1.00 66.83 1139 LYS A C 1
ATOM 1053 O O . LYS A 1 136 ? -49.193 15.553 1.643 1.00 70.98 1139 LYS A O 1
ATOM 1059 N N . GLU A 1 137 ? -51.147 14.597 2.297 1.00 66.46 1140 GLU A N 1
ATOM 1060 C CA . GLU A 1 137 ? -50.648 14.066 3.591 1.00 69.54 1140 GLU A CA 1
ATOM 1061 C C . GLU A 1 137 ? -49.517 13.061 3.363 1.00 75.18 1140 GLU A C 1
ATOM 1062 O O . GLU A 1 137 ? -48.714 12.863 4.280 1.00 82.70 1140 GLU A O 1
ATOM 1068 N N . ALA A 1 138 ? -49.455 12.456 2.180 1.00 79.25 1141 ALA A N 1
ATOM 1069 C CA . ALA A 1 138 ? -48.469 11.416 1.827 1.00 87.39 1141 ALA A CA 1
ATOM 1070 C C . ALA A 1 138 ? -47.141 12.057 1.401 1.00 90.22 1141 ALA A C 1
ATOM 1071 O O . ALA A 1 138 ? -46.105 11.650 1.954 1.00 93.72 1141 ALA A O 1
ATOM 1073 N N . ILE A 1 139 ? -47.168 12.997 0.448 1.00 91.19 1142 ILE A N 1
ATOM 1074 C CA . ILE A 1 139 ? -45.953 13.399 -0.338 1.00 90.00 1142 ILE A CA 1
ATOM 1075 C C . ILE A 1 139 ? -44.853 13.863 0.626 1.00 83.85 1142 ILE A C 1
ATOM 1076 O O . ILE A 1 139 ? -43.668 13.527 0.397 1.00 75.93 1142 ILE A O 1
ATOM 1081 N N . GLY A 1 140 ? -45.245 14.596 1.667 1.00 81.61 1143 GLY A N 1
ATOM 1082 C CA . GLY A 1 140 ? -44.344 15.028 2.752 1.00 90.02 1143 GLY A CA 1
ATOM 1083 C C . GLY A 1 140 ? -43.409 13.908 3.172 1.00 87.78 1143 GLY A C 1
ATOM 1084 O O . GLY A 1 140 ? -42.199 14.121 3.194 1.00 88.16 1143 GLY A O 1
ATOM 1085 N N . GLU A 1 141 ? -43.958 12.723 3.420 1.00 91.54 1144 GLU A N 1
ATOM 1086 C CA . GLU A 1 141 ? -43.242 11.569 4.031 1.00 102.15 1144 GLU A CA 1
ATOM 1087 C C . GLU A 1 141 ? -41.859 11.409 3.376 1.00 98.10 1144 GLU A C 1
ATOM 1088 O O . GLU A 1 141 ? -40.892 11.006 4.077 1.00 113.63 1144 GLU A O 1
ATOM 1094 N N . PHE A 1 142 ? -41.751 11.740 2.085 1.00 90.18 1145 PHE A N 1
ATOM 1095 C CA . PHE A 1 142 ? -40.609 11.338 1.219 1.00 95.95 1145 PHE A CA 1
ATOM 1096 C C . PHE A 1 142 ? -39.426 12.299 1.345 1.00 97.34 1145 PHE A C 1
ATOM 1097 O O . PHE A 1 142 ? -38.398 12.029 0.681 1.00 102.19 1145 PHE A O 1
ATOM 1105 N N . LEU A 1 143 ? -39.550 13.332 2.181 1.00 93.67 1146 LEU A N 1
ATOM 1106 C CA . LEU A 1 143 ? -38.437 14.232 2.570 1.00 93.33 1146 LEU A CA 1
ATOM 1107 C C . LEU A 1 143 ? -37.570 13.542 3.626 1.00 98.50 1146 LEU A C 1
ATOM 1108 O O . LEU A 1 143 ? -36.410 13.911 3.729 1.00 104.01 1146 LEU A O 1
ATOM 1113 N N . ASN A 1 144 ? -38.106 12.575 4.373 1.00 102.39 1147 ASN A N 1
ATOM 1114 C CA . ASN A 1 144 ? -37.315 11.793 5.362 1.00 105.81 1147 ASN A CA 1
ATOM 1115 C C . ASN A 1 144 ? -37.304 10.315 4.986 1.00 106.30 1147 ASN A C 1
ATOM 1116 O O . ASN A 1 144 ? -36.800 9.517 5.810 1.00 116.48 1147 ASN A O 1
ATOM 1121 N N . LYS A 1 145 ? -37.792 9.973 3.783 1.00 102.73 1148 LYS A N 1
ATOM 1122 C CA . LYS A 1 145 ? -37.727 8.588 3.260 1.00 99.13 1148 LYS A CA 1
ATOM 1123 C C . LYS A 1 145 ? -36.604 8.516 2.222 1.00 90.09 1148 LYS A C 1
ATOM 1124 O O . LYS A 1 145 ? -36.520 9.339 1.308 1.00 80.09 1148 LYS A O 1
ATOM 1130 N N . PRO A 1 146 ? -35.708 7.515 2.378 1.00 85.42 1149 PRO A N 1
ATOM 1131 C CA . PRO A 1 146 ? -34.426 7.482 1.662 1.00 89.03 1149 PRO A CA 1
ATOM 1132 C C . PRO A 1 146 ? -34.574 7.520 0.136 1.00 87.94 1149 PRO A C 1
ATOM 1133 O O . PRO A 1 146 ? -35.339 6.733 -0.375 1.00 96.06 1149 PRO A O 1
ATOM 1137 N N . LEU A 1 147 ? -33.845 8.411 -0.539 1.00 90.60 1150 LEU A N 1
ATOM 1138 C CA . LEU A 1 147 ? -33.744 8.445 -2.027 1.00 96.47 1150 LEU A CA 1
ATOM 1139 C C . LEU A 1 147 ? -33.214 7.105 -2.544 1.00 95.44 1150 LEU A C 1
ATOM 1140 O O . LEU A 1 147 ? -33.525 6.743 -3.706 1.00 90.79 1150 LEU A O 1
ATOM 1145 N N . ILE A 1 148 ? -32.416 6.426 -1.711 1.00 95.95 1151 ILE A N 1
ATOM 1146 C CA . ILE A 1 148 ? -31.925 5.030 -1.898 1.00 104.83 1151 ILE A CA 1
ATOM 1147 C C . ILE A 1 148 ? -32.486 4.146 -0.790 1.00 105.20 1151 ILE A C 1
ATOM 1148 O O . ILE A 1 148 ? -31.780 3.975 0.222 1.00 114.81 1151 ILE A O 1
ATOM 1153 N N . ASP A 1 149 ? -33.670 3.574 -0.991 1.00 104.19 1152 ASP A N 1
ATOM 1154 C CA . ASP A 1 149 ? -34.249 2.589 -0.044 1.00 105.85 1152 ASP A CA 1
ATOM 1155 C C . ASP A 1 149 ? -34.441 1.268 -0.773 1.00 95.88 1152 ASP A C 1
ATOM 1156 O O . ASP A 1 149 ? -34.526 1.261 -2.000 1.00 80.54 1152 ASP A O 1
ATOM 1161 N N . ILE A 1 150 ? -34.484 0.208 0.023 1.00 105.27 1153 ILE A N 1
ATOM 1162 C CA . ILE A 1 150 ? -34.568 -1.203 -0.429 1.00 119.94 1153 ILE A CA 1
ATOM 1163 C C . ILE A 1 150 ? -35.753 -1.359 -1.392 1.00 116.39 1153 ILE A C 1
ATOM 1164 O O . ILE A 1 150 ? -35.615 -2.140 -2.354 1.00 118.28 1153 ILE A O 1
ATOM 1169 N N . GLU A 1 151 ? -36.862 -0.644 -1.171 1.00 105.61 1154 GLU A N 1
ATOM 1170 C CA . GLU A 1 151 ? -38.107 -0.830 -1.969 1.00 97.12 1154 GLU A CA 1
ATOM 1171 C C . GLU A 1 151 ? -37.841 -0.512 -3.444 1.00 93.07 1154 GLU A C 1
ATOM 1172 O O . GLU A 1 151 ? -38.528 -1.124 -4.277 1.00 102.17 1154 GLU A O 1
ATOM 1178 N N . LEU A 1 152 ? -36.875 0.365 -3.768 1.00 86.14 1155 LEU A N 1
ATOM 1179 C CA . LEU A 1 152 ? -36.520 0.729 -5.173 1.00 85.58 1155 LEU A CA 1
ATOM 1180 C C . LEU A 1 152 ? -35.859 -0.466 -5.860 1.00 86.98 1155 LEU A C 1
ATOM 1181 O O . LEU A 1 152 ? -35.759 -0.441 -7.104 1.00 82.56 1155 LEU A O 1
ATOM 1186 N N . ALA A 1 153 ? -35.364 -1.427 -5.068 1.00 93.58 1156 ALA A N 1
ATOM 1187 C CA . ALA A 1 153 ? -34.765 -2.698 -5.533 1.00 101.00 1156 ALA A CA 1
ATOM 1188 C C . ALA A 1 153 ? -35.862 -3.765 -5.613 1.00 109.05 1156 ALA A C 1
ATOM 1189 O O . ALA A 1 153 ? -36.005 -4.379 -6.679 1.00 127.42 1156 ALA A O 1
ATOM 1191 N N . LYS A 1 154 ? -36.616 -3.977 -4.533 1.00 111.41 1157 LYS A N 1
ATOM 1192 C CA . LYS A 1 154 ? -37.848 -4.811 -4.562 1.00 124.81 1157 LYS A CA 1
ATOM 1193 C C . LYS A 1 154 ? -38.684 -4.415 -5.795 1.00 127.68 1157 LYS A C 1
ATOM 1194 O O . LYS A 1 154 ? -39.326 -5.311 -6.414 1.00 120.34 1157 LYS A O 1
ATOM 1200 N N . GLY A 1 155 ? -38.660 -3.118 -6.138 1.00 125.86 1158 GLY A N 1
ATOM 1201 C CA . GLY A 1 155 ? -39.405 -2.517 -7.261 1.00 115.23 1158 GLY A CA 1
ATOM 1202 C C . GLY A 1 155 ? -38.851 -2.952 -8.601 1.00 113.48 1158 GLY A C 1
ATOM 1203 O O . GLY A 1 155 ? -39.619 -3.513 -9.403 1.00 122.54 1158 GLY A O 1
ATOM 1204 N N . LEU A 1 156 ? -37.559 -2.710 -8.840 1.00 107.93 1159 LEU A N 1
ATOM 1205 C CA . LEU A 1 156 ? -36.854 -3.146 -10.073 1.00 98.47 1159 LEU A CA 1
ATOM 1206 C C . LEU A 1 156 ? -37.077 -4.654 -10.261 1.00 104.74 1159 LEU A C 1
ATOM 1207 O O . LEU A 1 156 ? -37.341 -5.042 -11.392 1.00 115.18 1159 LEU A O 1
ATOM 1212 N N . LYS A 1 157 ? -36.995 -5.466 -9.196 1.00 110.27 1160 LYS A N 1
ATOM 1213 C CA . LYS A 1 157 ? -37.237 -6.939 -9.235 1.00 111.48 1160 LYS A CA 1
ATOM 1214 C C . LYS A 1 157 ? -38.540 -7.211 -9.999 1.00 111.50 1160 LYS A C 1
ATOM 1215 O O . LYS A 1 157 ? -38.511 -8.010 -10.968 1.00 116.16 1160 LYS A O 1
ATOM 1221 N N . ASP A 1 158 ? -39.625 -6.548 -9.585 1.00 105.72 1161 ASP A N 1
ATOM 1222 C CA . ASP A 1 158 ? -40.961 -6.648 -10.229 1.00 99.20 1161 ASP A CA 1
ATOM 1223 C C . ASP A 1 158 ? -40.808 -6.190 -11.691 1.00 90.96 1161 ASP A C 1
ATOM 1224 O O . ASP A 1 158 ? -41.175 -6.980 -12.602 1.00 85.33 1161 ASP A O 1
ATOM 1229 N N . THR A 1 159 ? -40.209 -5.010 -11.912 1.00 90.96 1162 THR A N 1
ATOM 1230 C CA . THR A 1 159 ? -39.908 -4.459 -13.264 1.00 100.03 1162 THR A CA 1
ATOM 1231 C C . THR A 1 159 ? -39.243 -5.537 -14.134 1.00 113.85 1162 THR A C 1
ATOM 1232 O O . THR A 1 159 ? -39.623 -5.660 -15.309 1.00 136.94 1162 THR A O 1
ATOM 1236 N N . ILE A 1 160 ? -38.259 -6.266 -13.589 1.00 119.58 1163 ILE A N 1
ATOM 1237 C CA . ILE A 1 160 ? -37.412 -7.263 -14.316 1.00 113.46 1163 ILE A CA 1
ATOM 1238 C C . ILE A 1 160 ? -38.305 -8.447 -14.653 1.00 106.24 1163 ILE A C 1
ATOM 1239 O O . ILE A 1 160 ? -38.364 -8.813 -15.855 1.00 99.93 1163 ILE A O 1
ATOM 1244 N N . LYS A 1 161 ? -38.944 -9.035 -13.627 1.00 99.95 1164 LYS A N 1
ATOM 1245 C CA . LYS A 1 161 ? -39.882 -10.160 -13.825 1.00 101.39 1164 LYS A CA 1
ATOM 1246 C C . LYS A 1 161 ? -40.804 -9.793 -14.987 1.00 98.57 1164 LYS A C 1
ATOM 1247 O O . LYS A 1 161 ? -40.900 -10.608 -15.944 1.00 107.54 1164 LYS A O 1
ATOM 1253 N N . MET A 1 162 ? -41.380 -8.588 -14.949 1.00 93.87 1165 MET A N 1
ATOM 1254 C CA . MET A 1 162 ? -42.325 -8.099 -15.989 1.00 96.34 1165 MET A CA 1
ATOM 1255 C C . MET A 1 162 ? -41.624 -8.033 -17.353 1.00 95.28 1165 MET A C 1
ATOM 1256 O O . MET A 1 162 ? -42.089 -8.720 -18.263 1.00 104.02 1165 MET A O 1
ATOM 1261 N N . LEU A 1 163 ? -40.553 -7.251 -17.491 1.00 102.31 1166 LEU A N 1
ATOM 1262 C CA . LEU A 1 163 ? -39.921 -6.930 -18.806 1.00 115.75 1166 LEU A CA 1
ATOM 1263 C C . LEU A 1 163 ? -39.254 -8.155 -19.449 1.00 128.83 1166 LEU A C 1
ATOM 1264 O O . LEU A 1 163 ? -39.247 -8.205 -20.687 1.00 148.43 1166 LEU A O 1
ATOM 1269 N N . ASN A 1 164 ? -38.666 -9.060 -18.653 1.00 123.89 1167 ASN A N 1
ATOM 1270 C CA . ASN A 1 164 ? -37.996 -10.298 -19.146 1.00 113.13 1167 ASN A CA 1
ATOM 1271 C C . ASN A 1 164 ? -37.084 -9.992 -20.330 1.00 113.20 1167 ASN A C 1
ATOM 1272 O O . ASN A 1 164 ? -37.601 -9.987 -21.454 1.00 117.78 1167 ASN A O 1
ATOM 1277 N N . VAL A 1 165 ? -35.777 -9.810 -20.104 1.00 118.47 1168 VAL A N 1
ATOM 1278 C CA . VAL A 1 165 ? -34.771 -9.602 -21.191 1.00 135.95 1168 VAL A CA 1
ATOM 1279 C C . VAL A 1 165 ? -33.542 -10.478 -20.906 1.00 141.69 1168 VAL A C 1
ATOM 1280 O O . VAL A 1 165 ? -32.591 -9.981 -20.289 1.00 159.70 1168 VAL A O 1
ATOM 1284 N N . LYS A 1 166 ? -33.591 -11.749 -21.301 1.00 147.14 1169 LYS A N 1
ATOM 1285 C CA . LYS A 1 166 ? -32.439 -12.691 -21.271 1.00 159.23 1169 LYS A CA 1
ATOM 1286 C C . LYS A 1 166 ? -31.816 -12.718 -19.869 1.00 167.03 1169 LYS A C 1
ATOM 1287 O O . LYS A 1 166 ? -32.589 -12.763 -18.911 1.00 186.48 1169 LYS A O 1
ATOM 1293 N N . GLY A 1 167 ? -30.473 -12.740 -19.762 1.00 163.78 1170 GLY A N 1
ATOM 1294 C CA . GLY A 1 167 ? -29.668 -12.638 -18.525 1.00 158.58 1170 GLY A CA 1
ATOM 1295 C C . GLY A 1 167 ? -30.338 -11.903 -17.373 1.00 160.97 1170 GLY A C 1
ATOM 1296 O O . GLY A 1 167 ? -30.106 -12.310 -16.223 1.00 168.35 1170 GLY A O 1
ATOM 1297 N N . ILE A 1 168 ? -31.091 -10.831 -17.662 1.00 155.59 1171 ILE A N 1
ATOM 1298 C CA . ILE A 1 168 ? -31.933 -10.088 -16.678 1.00 151.88 1171 ILE A CA 1
ATOM 1299 C C . ILE A 1 168 ? -33.055 -11.004 -16.176 1.00 146.32 1171 ILE A C 1
ATOM 1300 O O . ILE A 1 168 ? -34.130 -11.010 -16.795 1.00 134.38 1171 ILE A O 1
ATOM 1305 N N . THR A 1 169 ? -32.812 -11.705 -15.069 1.00 140.79 1172 THR A N 1
ATOM 1306 C CA . THR A 1 169 ? -33.747 -12.662 -14.418 1.00 130.76 1172 THR A CA 1
ATOM 1307 C C . THR A 1 169 ? -33.888 -12.252 -12.950 1.00 117.95 1172 THR A C 1
ATOM 1308 O O . THR A 1 169 ? -33.142 -11.345 -12.492 1.00 122.76 1172 THR A O 1
ATOM 1312 N N . GLU A 1 170 ? -34.863 -12.827 -12.238 1.00 111.20 1173 GLU A N 1
ATOM 1313 C CA . GLU A 1 170 ? -35.185 -12.483 -10.829 1.00 122.32 1173 GLU A CA 1
ATOM 1314 C C . GLU A 1 170 ? -33.988 -12.755 -9.895 1.00 137.57 1173 GLU A C 1
ATOM 1315 O O . GLU A 1 170 ? -33.614 -11.851 -9.133 1.00 175.38 1173 GLU A O 1
ATOM 1321 N N . ASP A 1 171 ? -33.456 -13.981 -9.932 1.00 144.90 1174 ASP A N 1
ATOM 1322 C CA . ASP A 1 171 ? -32.361 -14.490 -9.052 1.00 149.89 1174 ASP A CA 1
ATOM 1323 C C . ASP A 1 171 ? -31.240 -13.444 -8.926 1.00 167.57 1174 ASP A C 1
ATOM 1324 O O . ASP A 1 171 ? -30.679 -13.331 -7.815 1.00 190.88 1174 ASP A O 1
ATOM 1329 N N . ILE A 1 172 ? -30.917 -12.738 -10.029 1.00 168.29 1175 ILE A N 1
ATOM 1330 C CA . ILE A 1 172 ? -29.906 -11.632 -10.098 1.00 154.19 1175 ILE A CA 1
ATOM 1331 C C . ILE A 1 172 ? -29.923 -10.855 -8.783 1.00 156.57 1175 ILE A C 1
ATOM 1332 O O . ILE A 1 172 ? -28.831 -10.647 -8.210 1.00 166.16 1175 ILE A O 1
ATOM 1337 N N . PHE A 1 173 ? -31.114 -10.485 -8.305 1.00 164.00 1176 PHE A N 1
ATOM 1338 C CA . PHE A 1 173 ? -31.320 -9.691 -7.066 1.00 157.23 1176 PHE A CA 1
ATOM 1339 C C . PHE A 1 173 ? -30.734 -10.432 -5.861 1.00 159.84 1176 PHE A C 1
ATOM 1340 O O . PHE A 1 173 ? -29.632 -10.039 -5.423 1.00 156.54 1176 PHE A O 1
ATOM 1348 N N . THR A 1 174 ? -31.445 -11.460 -5.374 1.00 162.00 1177 THR A N 1
ATOM 1349 C CA . THR A 1 174 ? -31.095 -12.275 -4.174 1.00 158.27 1177 THR A CA 1
ATOM 1350 C C . THR A 1 174 ? -30.310 -11.422 -3.160 1.00 159.47 1177 THR A C 1
ATOM 1351 O O . THR A 1 174 ? -30.954 -10.750 -2.352 1.00 192.06 1177 THR A O 1
ATOM 1355 N N . THR A 1 175 ? -28.972 -11.459 -3.211 1.00 141.41 1178 THR A N 1
ATOM 1356 C CA . THR A 1 175 ? -28.044 -10.637 -2.388 1.00 130.92 1178 THR A CA 1
ATOM 1357 C C . THR A 1 175 ? -28.700 -9.325 -1.960 1.00 120.99 1178 THR A C 1
ATOM 1358 O O . THR A 1 175 ? -29.045 -9.231 -0.774 1.00 115.38 1178 THR A O 1
ATOM 1362 N N . ILE A 1 176 ? -28.882 -8.371 -2.879 1.00 121.27 1179 ILE A N 1
ATOM 1363 C CA . ILE A 1 176 ? -29.314 -6.980 -2.544 1.00 126.94 1179 ILE A CA 1
ATOM 1364 C C . ILE A 1 176 ? -30.557 -7.023 -1.644 1.00 128.35 1179 ILE A C 1
ATOM 1365 O O . ILE A 1 176 ? -30.591 -6.240 -0.668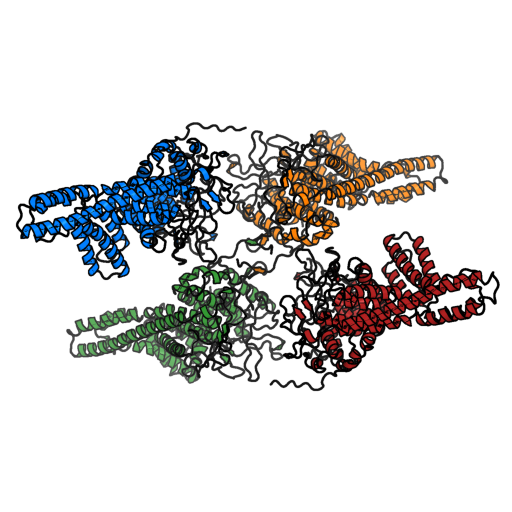 1.00 129.26 1179 ILE A O 1
ATOM 1370 N N . LEU A 1 177 ? -31.560 -7.839 -2.025 1.00 131.35 1180 LEU A N 1
ATOM 1371 C CA . LEU A 1 177 ? -32.880 -7.945 -1.335 1.00 135.27 1180 LEU A CA 1
ATOM 1372 C C . LEU A 1 177 ? -32.722 -8.709 -0.015 1.00 145.90 1180 LEU A C 1
ATOM 1373 O O . LEU A 1 177 ? -33.586 -8.553 0.868 1.00 164.50 1180 LEU A O 1
ATOM 1378 N N . SER A 1 178 ? -31.657 -9.504 0.136 1.00 144.62 1181 SER A N 1
ATOM 1379 C CA . SER A 1 178 ? -31.393 -10.324 1.346 1.00 133.45 1181 SER A CA 1
ATOM 1380 C C . SER A 1 178 ? -31.081 -9.416 2.545 1.00 128.97 1181 SER A C 1
ATOM 1381 O O . SER A 1 178 ? -31.073 -9.935 3.679 1.00 116.84 1181 SER A O 1
ATOM 1384 N N . LYS A 1 179 ? -30.845 -8.114 2.298 1.00 135.84 1182 LYS A N 1
ATOM 1385 C CA . LYS A 1 179 ? -30.427 -7.089 3.295 1.00 139.18 1182 LYS A CA 1
ATOM 1386 C C . LYS A 1 179 ? -31.614 -6.172 3.627 1.00 140.62 1182 LYS A C 1
ATOM 1387 O O . LYS A 1 179 ? -32.229 -5.652 2.690 1.00 153.15 1182 LYS A O 1
ATOM 1393 N N . THR A 1 180 ? -31.918 -5.987 4.913 1.00 135.06 1183 THR A N 1
ATOM 1394 C CA . THR A 1 180 ? -32.950 -5.041 5.423 1.00 127.63 1183 THR A CA 1
ATOM 1395 C C . THR A 1 180 ? -32.752 -3.663 4.782 1.00 118.70 1183 THR A C 1
ATOM 1396 O O . THR A 1 180 ? -33.760 -2.963 4.544 1.00 108.68 1183 THR A O 1
ATOM 1400 N N . THR A 1 181 ? -31.504 -3.299 4.484 1.00 120.70 1184 THR A N 1
ATOM 1401 C CA . THR A 1 181 ? -31.161 -1.957 3.961 1.00 123.86 1184 THR A CA 1
ATOM 1402 C C . THR A 1 181 ? -30.404 -2.076 2.636 1.00 126.09 1184 THR A C 1
ATOM 1403 O O . THR A 1 181 ? -29.790 -3.135 2.363 1.00 130.48 1184 THR A O 1
ATOM 1407 N N . LEU A 1 182 ? -30.461 -0.999 1.851 1.00 121.26 1185 LEU A N 1
ATOM 1408 C CA . LEU A 1 182 ? -29.709 -0.872 0.585 1.00 117.84 1185 LEU A CA 1
ATOM 1409 C C . LEU A 1 182 ? -28.644 0.197 0.791 1.00 114.55 1185 LEU A C 1
ATOM 1410 O O . LEU A 1 182 ? -29.037 1.366 1.088 1.00 105.40 1185 LEU A O 1
ATOM 1415 N N . VAL A 1 183 ? -27.371 -0.205 0.654 1.00 116.99 1186 VAL A N 1
ATOM 1416 C CA . VAL A 1 183 ? -26.207 0.720 0.791 1.00 119.52 1186 VAL A CA 1
ATOM 1417 C C . VAL A 1 183 ? -25.789 1.185 -0.604 1.00 105.39 1186 VAL A C 1
ATOM 1418 O O . VAL A 1 183 ? -25.412 0.389 -1.471 1.00 93.60 1186 VAL A O 1
ATOM 1422 N N . PRO A 1 184 ? -25.861 2.513 -0.853 1.00 102.26 1187 PRO A N 1
ATOM 1423 C CA . PRO A 1 184 ? -25.694 3.075 -2.191 1.00 111.06 1187 PRO A CA 1
ATOM 1424 C C . PRO A 1 184 ? -24.593 2.468 -3.071 1.00 110.24 1187 PRO A C 1
ATOM 1425 O O . PRO A 1 184 ? -24.807 2.347 -4.260 1.00 120.08 1187 PRO A O 1
ATOM 1429 N N . SER A 1 185 ? -23.439 2.140 -2.485 1.00 110.39 1188 SER A N 1
ATOM 1430 C CA . SER A 1 185 ? -22.291 1.516 -3.187 1.00 120.63 1188 SER A CA 1
ATOM 1431 C C . SER A 1 185 ? -22.748 0.205 -3.837 1.00 125.79 1188 SER A C 1
ATOM 1432 O O . SER A 1 185 ? -22.635 0.103 -5.099 1.00 126.61 1188 SER A O 1
ATOM 1435 N N . GLU A 1 186 ? -23.267 -0.734 -3.020 1.00 128.73 1189 GLU A N 1
ATOM 1436 C CA . GLU A 1 186 ? -23.843 -2.021 -3.488 1.00 131.33 1189 GLU A CA 1
ATOM 1437 C C . GLU A 1 186 ? -24.789 -1.748 -4.664 1.00 132.37 1189 GLU A C 1
ATOM 1438 O O . GLU A 1 186 ? -24.690 -2.478 -5.675 1.00 130.07 1189 GLU A O 1
ATOM 1444 N N . TRP A 1 187 ? -25.676 -0.745 -4.500 1.00 126.66 1190 TRP A N 1
ATOM 1445 C CA . TRP A 1 187 ? -26.717 -0.307 -5.474 1.00 118.88 1190 TRP A CA 1
ATOM 1446 C C . TRP A 1 187 ? -26.028 0.159 -6.757 1.00 122.75 1190 TRP A C 1
ATOM 1447 O O . TRP A 1 187 ? -26.307 -0.463 -7.809 1.00 132.61 1190 TRP A O 1
ATOM 1458 N N . GLU A 1 188 ? -25.161 1.183 -6.665 1.00 131.84 1191 GLU A N 1
ATOM 1459 C CA . GLU A 1 188 ? -24.352 1.701 -7.798 1.00 138.61 1191 GLU A CA 1
ATOM 1460 C C . GLU A 1 188 ? -23.838 0.504 -8.611 1.00 141.00 1191 GLU A C 1
ATOM 1461 O O . GLU A 1 188 ? -24.057 0.466 -9.858 1.00 141.61 1191 GLU A O 1
ATOM 1467 N N . ALA A 1 189 ? -23.204 -0.448 -7.911 1.00 138.97 1192 ALA A N 1
ATOM 1468 C CA . ALA A 1 189 ? -22.586 -1.665 -8.485 1.00 133.78 1192 ALA A CA 1
ATOM 1469 C C . ALA A 1 189 ? -23.652 -2.492 -9.214 1.00 130.97 1192 ALA A C 1
ATOM 1470 O O . ALA A 1 189 ? -23.509 -2.723 -10.423 1.00 121.29 1192 ALA A O 1
ATOM 1472 N N . PHE A 1 190 ? -24.678 -2.908 -8.466 1.00 131.25 1193 PHE A N 1
ATOM 1473 C CA . PHE A 1 190 ? -25.821 -3.731 -8.932 1.00 126.04 1193 PHE A CA 1
ATOM 1474 C C . PHE A 1 190 ? -26.429 -3.098 -10.187 1.00 121.02 1193 PHE A C 1
ATOM 1475 O O . PHE A 1 190 ? -26.570 -3.815 -11.182 1.00 120.32 1193 PHE A O 1
ATOM 1483 N N . LEU A 1 191 ? -26.767 -1.799 -10.145 1.00 121.74 1194 LEU A N 1
ATOM 1484 C CA . LEU A 1 191 ? -27.384 -1.063 -11.284 1.00 125.82 1194 LEU A CA 1
ATOM 1485 C C . LEU A 1 191 ? -26.485 -1.105 -12.521 1.00 125.44 1194 LEU A C 1
ATOM 1486 O O . LEU A 1 191 ? -27.026 -1.181 -13.636 1.00 128.73 1194 LEU A O 1
ATOM 1491 N N . ASN A 1 192 ? -25.171 -0.991 -12.342 1.00 127.65 1195 ASN A N 1
ATOM 1492 C CA . ASN A 1 192 ? -24.189 -1.002 -13.454 1.00 135.45 1195 ASN A CA 1
ATOM 1493 C C . ASN A 1 192 ? -24.029 -2.433 -13.971 1.00 132.34 1195 ASN A C 1
ATOM 1494 O O . ASN A 1 192 ? -24.052 -2.600 -15.198 1.00 131.90 1195 ASN A O 1
ATOM 1499 N N . LYS A 1 193 ? -23.884 -3.411 -13.067 1.00 134.24 1196 LYS A N 1
ATOM 1500 C CA . LYS A 1 193 ? -23.881 -4.866 -13.409 1.00 143.39 1196 LYS A CA 1
ATOM 1501 C C . LYS A 1 193 ? -25.029 -5.143 -14.395 1.00 150.08 1196 LYS A C 1
ATOM 1502 O O . LYS A 1 193 ? -24.757 -5.669 -15.496 1.00 154.27 1196 LYS A O 1
ATOM 1508 N N . ILE A 1 194 ? -26.251 -4.761 -14.013 1.00 149.97 1197 ILE A N 1
ATOM 1509 C CA . ILE A 1 194 ? -27.499 -4.951 -14.809 1.00 149.95 1197 ILE A CA 1
ATOM 1510 C C . ILE A 1 194 ? -27.382 -4.130 -16.100 1.00 151.81 1197 ILE A C 1
ATOM 1511 O O . ILE A 1 194 ? -27.704 -4.687 -17.160 1.00 160.49 1197 ILE A O 1
ATOM 1516 N N . ARG A 1 195 ? -26.893 -2.886 -16.032 1.00 155.02 1198 ARG A N 1
ATOM 1517 C CA . ARG A 1 195 ? -26.615 -2.045 -17.235 1.00 153.80 1198 ARG A CA 1
ATOM 1518 C C . ARG A 1 195 ? -25.744 -2.835 -18.226 1.00 158.63 1198 ARG A C 1
ATOM 1519 O O . ARG A 1 195 ? -25.938 -2.674 -19.443 1.00 163.54 1198 ARG A O 1
ATOM 1527 N N . GLU A 1 196 ? -24.774 -3.597 -17.718 1.00 163.93 1199 GLU A N 1
ATOM 1528 C CA . GLU A 1 196 ? -23.760 -4.290 -18.558 1.00 167.49 1199 GLU A CA 1
ATOM 1529 C C . GLU A 1 196 ? -24.412 -5.492 -19.253 1.00 159.04 1199 GLU A C 1
ATOM 1530 O O . GLU A 1 196 ? -24.483 -5.449 -20.487 1.00 148.01 1199 GLU A O 1
ATOM 1536 N N . LYS A 1 197 ? -24.920 -6.492 -18.524 1.00 155.27 1200 LYS A N 1
ATOM 1537 C CA . LYS A 1 197 ? -25.562 -7.705 -19.129 1.00 158.07 1200 LYS A CA 1
ATOM 1538 C C . LYS A 1 197 ? -26.653 -7.302 -20.131 1.00 151.38 1200 LYS A C 1
ATOM 1539 O O . LYS A 1 197 ? -27.010 -8.138 -20.960 1.00 165.47 1200 LYS A O 1
ATOM 1545 N N . LEU A 1 198 ? -27.186 -6.083 -20.029 1.00 143.86 1201 LEU A N 1
ATOM 1546 C CA . LEU A 1 198 ? -28.126 -5.457 -21.006 1.00 148.95 1201 LEU A CA 1
ATOM 1547 C C . LEU A 1 198 ? -27.389 -5.129 -22.318 1.00 163.08 1201 LEU A C 1
ATOM 1548 O O . LEU A 1 198 ? -27.931 -5.445 -23.386 1.00 181.22 1201 LEU A O 1
ATOM 1553 N N . LEU A 1 199 ? -26.218 -4.495 -22.243 1.00 163.32 1202 LEU A N 1
ATOM 1554 C CA . LEU A 1 199 ? -25.385 -4.126 -23.427 1.00 150.46 1202 LEU A CA 1
ATOM 1555 C C . LEU A 1 199 ? -25.145 -5.389 -24.264 1.00 148.84 1202 LEU A C 1
ATOM 1556 O O . LEU A 1 199 ? -25.177 -5.265 -25.510 1.00 145.82 1202 LEU A O 1
ATOM 1561 N N . SER A 1 200 ? -24.954 -6.549 -23.613 1.00 151.73 1203 SER A N 1
ATOM 1562 C CA . SER A 1 200 ? -24.689 -7.872 -24.254 1.00 154.62 1203 SER A CA 1
ATOM 1563 C C . SER A 1 200 ? -25.986 -8.560 -24.705 1.00 180.48 1203 SER A C 1
ATOM 1564 O O . SER A 1 200 ? -26.087 -8.885 -25.912 1.00 224.99 1203 SER A O 1
ATOM 1567 N N . SER A 1 201 ? -26.922 -8.818 -23.782 1.00 187.53 1204 SER A N 1
ATOM 1568 C CA . SER A 1 201 ? -28.212 -9.520 -24.070 1.00 179.45 1204 SER A CA 1
ATOM 1569 C C . SER A 1 201 ? -28.877 -8.857 -25.284 1.00 195.40 1204 SER A C 1
ATOM 1570 O O . SER A 1 201 ? -29.063 -7.624 -25.218 1.00 201.84 1204 SER A O 1
ATOM 1573 N N . GLN A 1 202 ? -29.143 -9.615 -26.354 1.00 194.73 1205 GLN A N 1
ATOM 1574 C CA . GLN A 1 202 ? -29.700 -9.094 -27.632 1.00 186.82 1205 GLN A CA 1
ATOM 1575 C C . GLN A 1 202 ? -31.167 -9.533 -27.806 1.00 189.52 1205 GLN A C 1
ATOM 1576 O O . GLN A 1 202 ? -31.508 -10.013 -28.902 1.00 203.60 1205 GLN A O 1
ATOM 1582 N N . ASP A 1 203 ? -31.999 -9.362 -26.772 1.00 189.21 1206 ASP A N 1
ATOM 1583 C CA . ASP A 1 203 ? -33.478 -9.545 -26.840 1.00 171.78 1206 ASP A CA 1
ATOM 1584 C C . ASP A 1 203 ? -34.097 -8.366 -27.599 1.00 157.13 1206 ASP A C 1
ATOM 1585 O O . ASP A 1 203 ? -33.351 -7.490 -28.097 1.00 131.30 1206 ASP A O 1
ATOM 1590 N N . ASP A 1 204 ? -35.426 -8.372 -27.701 1.00 162.95 1207 ASP A N 1
ATOM 1591 C CA . ASP A 1 204 ? -36.232 -7.283 -28.313 1.00 187.96 1207 ASP A CA 1
ATOM 1592 C C . ASP A 1 204 ? -35.632 -5.931 -27.895 1.00 200.38 1207 ASP A C 1
ATOM 1593 O O . ASP A 1 204 ? -35.818 -5.554 -26.720 1.00 234.32 1207 ASP A O 1
ATOM 1598 N N . LEU A 1 205 ? -34.907 -5.254 -28.795 1.00 183.14 1208 LEU A N 1
ATOM 1599 C CA . LEU A 1 205 ? -34.301 -3.914 -28.537 1.00 167.38 1208 LEU A CA 1
ATOM 1600 C C . LEU A 1 205 ? -35.260 -3.049 -27.706 1.00 174.07 1208 LEU A C 1
ATOM 1601 O O . LEU A 1 205 ? -34.803 -2.502 -26.686 1.00 191.58 1208 LEU A O 1
ATOM 1606 N N . GLU A 1 206 ? -36.539 -2.962 -28.099 1.00 170.66 1209 GLU A N 1
ATOM 1607 C CA . GLU A 1 206 ? -37.622 -2.208 -27.392 1.00 177.53 1209 GLU A CA 1
ATOM 1608 C C . GLU A 1 206 ? -37.634 -2.555 -25.893 1.00 190.07 1209 GLU A C 1
ATOM 1609 O O . GLU A 1 206 ? -37.481 -1.640 -25.067 1.00 231.57 1209 GLU A O 1
ATOM 1615 N N . ASN A 1 207 ? -37.840 -3.825 -25.553 1.00 177.01 1210 ASN A N 1
ATOM 1616 C CA . ASN A 1 207 ? -37.823 -4.323 -24.154 1.00 172.52 1210 ASN A CA 1
ATOM 1617 C C . ASN A 1 207 ? -36.525 -3.902 -23.462 1.00 167.64 1210 ASN A C 1
ATOM 1618 O O . ASN A 1 207 ? -36.634 -3.307 -22.370 1.00 170.13 1210 ASN A O 1
ATOM 1623 N N . ILE A 1 208 ? -35.362 -4.176 -24.074 1.00 158.68 1211 ILE A N 1
ATOM 1624 C CA . ILE A 1 208 ? -34.020 -3.735 -23.576 1.00 148.91 1211 ILE A CA 1
ATOM 1625 C C . ILE A 1 208 ? -34.103 -2.241 -23.253 1.00 135.76 1211 ILE A C 1
ATOM 1626 O O . ILE A 1 208 ? -33.892 -1.895 -22.088 1.00 137.38 1211 ILE A O 1
ATOM 1631 N N . LYS A 1 209 ? -34.408 -1.414 -24.255 1.00 134.67 1212 LYS A N 1
ATOM 1632 C CA . LYS A 1 209 ? -34.534 0.067 -24.118 1.00 151.48 1212 LYS A CA 1
ATOM 1633 C C . LYS A 1 209 ? -35.217 0.400 -22.792 1.00 148.83 1212 LYS A C 1
ATOM 1634 O O . LYS A 1 209 ? -34.582 1.105 -21.988 1.00 158.88 1212 LYS A O 1
ATOM 1640 N N . ARG A 1 210 ? -36.441 -0.089 -22.566 1.00 137.32 1213 ARG A N 1
ATOM 1641 C CA . ARG A 1 210 ? -37.226 0.245 -21.345 1.00 136.76 1213 ARG A CA 1
ATOM 1642 C C . ARG A 1 210 ? -36.342 0.058 -20.111 1.00 129.43 1213 ARG A C 1
ATOM 1643 O O . ARG A 1 210 ? -36.179 1.018 -19.342 1.00 148.46 1213 ARG A O 1
ATOM 1651 N N . LEU A 1 211 ? -35.770 -1.133 -19.951 1.00 118.59 1214 LEU A N 1
ATOM 1652 C CA . LEU A 1 211 ? -34.952 -1.490 -18.767 1.00 113.27 1214 LEU A CA 1
ATOM 1653 C C . LEU A 1 211 ? -33.749 -0.550 -18.663 1.00 117.06 1214 LEU A C 1
ATOM 1654 O O . LEU A 1 211 ? -33.409 -0.169 -17.535 1.00 116.32 1214 LEU A O 1
ATOM 1659 N N . LYS A 1 212 ? -33.130 -0.171 -19.787 1.00 121.91 1215 LYS A N 1
ATOM 1660 C CA . LYS A 1 212 ? -32.043 0.849 -19.815 1.00 126.47 1215 LYS A CA 1
ATOM 1661 C C . LYS A 1 212 ? -32.563 2.118 -19.147 1.00 125.24 1215 LYS A C 1
ATOM 1662 O O . LYS A 1 212 ? -31.964 2.512 -18.133 1.00 129.10 1215 LYS A O 1
ATOM 1668 N N . ASN A 1 213 ? -33.648 2.686 -19.685 1.00 125.91 1216 ASN A N 1
ATOM 1669 C CA . ASN A 1 213 ? -34.246 3.977 -19.249 1.00 131.55 1216 ASN A CA 1
ATOM 1670 C C . ASN A 1 213 ? -34.699 3.893 -17.784 1.00 132.12 1216 ASN A C 1
ATOM 1671 O O . ASN A 1 213 ? -34.666 4.936 -17.092 1.00 139.15 1216 ASN A O 1
ATOM 1676 N N . ILE A 1 214 ? -35.141 2.713 -17.341 1.00 130.56 1217 ILE A N 1
ATOM 1677 C CA . ILE A 1 214 ? -35.602 2.456 -15.944 1.00 127.16 1217 ILE A CA 1
ATOM 1678 C C . ILE A 1 214 ? -34.362 2.280 -15.051 1.00 118.21 1217 ILE A C 1
ATOM 1679 O O . ILE A 1 214 ? -34.445 2.619 -13.853 1.00 132.49 1217 ILE A O 1
ATOM 1684 N N . ILE A 1 215 ? -33.204 1.931 -15.633 1.00 106.97 1218 ILE A N 1
ATOM 1685 C CA . ILE A 1 215 ? -31.877 1.922 -14.940 1.00 104.77 1218 ILE A CA 1
ATOM 1686 C C . ILE A 1 215 ? -31.211 3.296 -15.082 1.00 102.27 1218 ILE A C 1
ATOM 1687 O O . ILE A 1 215 ? -30.504 3.686 -14.140 1.00 98.02 1218 ILE A O 1
ATOM 1692 N N . ILE A 1 216 ? -31.446 3.997 -16.197 1.00 105.42 1219 ILE A N 1
ATOM 1693 C CA . ILE A 1 216 ? -31.020 5.410 -16.442 1.00 108.29 1219 ILE A CA 1
ATOM 1694 C C . ILE A 1 216 ? -31.652 6.302 -15.368 1.00 101.59 1219 ILE A C 1
ATOM 1695 O O . ILE A 1 216 ? -30.933 7.137 -14.790 1.00 95.14 1219 ILE A O 1
ATOM 1700 N N . ALA A 1 217 ? -32.959 6.134 -15.142 1.00 105.26 1220 ALA A N 1
ATOM 1701 C CA . ALA A 1 217 ? -33.759 6.835 -14.117 1.00 116.32 1220 ALA A CA 1
ATOM 1702 C C . ALA A 1 217 ? -33.139 6.604 -12.732 1.00 109.56 1220 ALA A C 1
ATOM 1703 O O . ALA A 1 217 ? -32.977 7.585 -11.985 1.00 128.53 1220 ALA A O 1
ATOM 1705 N N . LEU A 1 218 ? -32.804 5.357 -12.410 1.00 97.74 1221 LEU A N 1
ATOM 1706 C CA . LEU A 1 218 ? -32.355 4.973 -11.049 1.00 110.71 1221 LEU A CA 1
ATOM 1707 C C . LEU A 1 218 ? -30.985 5.577 -10.723 1.00 120.89 1221 LEU A C 1
ATOM 1708 O O . LEU A 1 218 ? -30.805 6.083 -9.583 1.00 128.58 1221 LEU A O 1
ATOM 1713 N N . LYS A 1 219 ? -30.043 5.495 -11.662 1.00 122.10 1222 LYS A N 1
ATOM 1714 C CA . LYS A 1 219 ? -28.708 6.137 -11.520 1.00 121.84 1222 LYS A CA 1
ATOM 1715 C C . LYS A 1 219 ? -28.896 7.652 -11.591 1.00 116.17 1222 LYS A C 1
ATOM 1716 O O . LYS A 1 219 ? -28.222 8.347 -10.826 1.00 117.69 1222 LYS A O 1
ATOM 1722 N N . GLY A 1 220 ? -29.800 8.133 -12.439 1.00 118.06 1223 GLY A N 1
ATOM 1723 C CA . GLY A 1 220 ? -30.180 9.554 -12.593 1.00 130.52 1223 GLY A CA 1
ATOM 1724 C C . GLY A 1 220 ? -30.357 10.268 -11.259 1.00 137.26 1223 GLY A C 1
ATOM 1725 O O . GLY A 1 220 ? -29.642 11.254 -11.037 1.00 151.45 1223 GLY A O 1
ATOM 1726 N N . GLU A 1 221 ? -31.287 9.803 -10.417 1.00 139.06 1224 GLU A N 1
ATOM 1727 C CA . GLU A 1 221 ? -31.505 10.297 -9.025 1.00 135.40 1224 GLU A CA 1
ATOM 1728 C C . GLU A 1 221 ? -30.162 10.273 -8.278 1.00 134.11 1224 GLU A C 1
ATOM 1729 O O . GLU A 1 221 ? -29.789 11.308 -7.709 1.00 138.28 1224 GLU A O 1
ATOM 1735 N N . MET A 1 222 ? -29.436 9.154 -8.335 1.00 124.54 1225 MET A N 1
ATOM 1736 C CA . MET A 1 222 ? -28.200 8.903 -7.541 1.00 122.61 1225 MET A CA 1
ATOM 1737 C C . MET A 1 222 ? -27.087 9.894 -7.909 1.00 128.59 1225 MET A C 1
ATOM 1738 O O . MET A 1 222 ? -26.548 10.521 -6.962 1.00 134.74 1225 MET A O 1
ATOM 1743 N N . LYS A 1 223 ? -26.746 10.017 -9.202 1.00 137.95 1226 LYS A N 1
ATOM 1744 C CA . LYS A 1 223 ? -25.703 10.953 -9.712 1.00 143.42 1226 LYS A CA 1
ATOM 1745 C C . LYS A 1 223 ? -26.028 12.373 -9.229 1.00 131.99 1226 LYS A C 1
ATOM 1746 O O . LYS A 1 223 ? -25.118 13.053 -8.673 1.00 127.18 1226 LYS A O 1
ATOM 1752 N N . GLU A 1 224 ? -27.287 12.785 -9.428 1.00 123.23 1227 GLU A N 1
ATOM 1753 C CA . GLU A 1 224 ? -27.803 14.143 -9.131 1.00 122.66 1227 GLU A CA 1
ATOM 1754 C C . GLU A 1 224 ? -27.689 14.426 -7.621 1.00 119.06 1227 GLU A C 1
ATOM 1755 O O . GLU A 1 224 ? -27.027 15.418 -7.253 1.00 123.90 1227 GLU A O 1
ATOM 1761 N N . PHE A 1 225 ? -28.288 13.581 -6.774 1.00 112.48 1228 PHE A N 1
ATOM 1762 C CA . PHE A 1 225 ? -28.559 13.865 -5.339 1.00 108.63 1228 PHE A CA 1
ATOM 1763 C C . PHE A 1 225 ? -27.442 13.312 -4.448 1.00 116.25 1228 PHE A C 1
ATOM 1764 O O . PHE A 1 225 ? -27.193 13.938 -3.391 1.00 113.18 1228 PHE A O 1
ATOM 1772 N N . LEU A 1 226 ? -26.822 12.186 -4.825 1.00 123.94 1229 LEU A N 1
ATOM 1773 C CA . LEU A 1 226 ? -25.697 11.587 -4.055 1.00 128.46 1229 LEU A CA 1
ATOM 1774 C C . LEU A 1 226 ? -24.410 11.792 -4.849 1.00 126.00 1229 LEU A C 1
ATOM 1775 O O . LEU A 1 226 ? -23.787 10.787 -5.207 1.00 129.71 1229 LEU A O 1
ATOM 1780 N N . VAL A 1 227 ? -24.000 13.046 -5.061 1.00 121.72 1230 VAL A N 1
ATOM 1781 C CA . VAL A 1 227 ? -22.803 13.397 -5.877 1.00 121.94 1230 VAL A CA 1
ATOM 1782 C C . VAL A 1 227 ? -21.539 12.802 -5.234 1.00 113.88 1230 VAL A C 1
ATOM 1783 O O . VAL A 1 227 ? -20.526 12.721 -5.962 1.00 112.81 1230 VAL A O 1
ATOM 1787 N N . TRP A 1 228 ? -21.596 12.322 -3.977 1.00 105.70 1231 TRP A N 1
ATOM 1788 C CA . TRP A 1 228 ? -20.422 11.704 -3.319 1.00 111.46 1231 TRP A CA 1
ATOM 1789 C C . TRP A 1 228 ? -19.996 10.439 -4.082 1.00 115.60 1231 TRP A C 1
ATOM 1790 O O . TRP A 1 228 ? -18.960 9.889 -3.732 1.00 130.88 1231 TRP A O 1
ATOM 1801 N N . THR A 1 229 ? -20.749 9.985 -5.092 1.00 115.92 1232 THR A N 1
ATOM 1802 C CA . THR A 1 229 ? -20.360 8.838 -5.954 1.00 121.87 1232 THR A CA 1
ATOM 1803 C C . THR A 1 229 ? -19.477 9.341 -7.104 1.00 127.50 1232 THR A C 1
ATOM 1804 O O . THR A 1 229 ? -18.734 8.504 -7.672 1.00 129.64 1232 THR A O 1
ATOM 1808 N N . GLU A 1 230 ? -19.601 10.636 -7.458 1.00 133.87 1233 GLU A N 1
ATOM 1809 C CA . GLU A 1 230 ? -19.033 11.285 -8.676 1.00 144.38 1233 GLU A CA 1
ATOM 1810 C C . GLU A 1 230 ? -17.786 12.119 -8.337 1.00 142.08 1233 GLU A C 1
ATOM 1811 O O . GLU A 1 230 ? -17.419 12.990 -9.150 1.00 139.90 1233 GLU A O 1
ATOM 1817 N N . PHE A 1 231 ? -17.160 11.868 -7.184 1.00 149.16 1234 PHE A N 1
ATOM 1818 C CA . PHE A 1 231 ? -15.873 12.469 -6.743 1.00 151.75 1234 PHE A CA 1
ATOM 1819 C C . PHE A 1 231 ? -14.727 11.595 -7.263 1.00 165.72 1234 PHE A C 1
ATOM 1820 O O . PHE A 1 231 ? -14.732 10.386 -6.945 1.00 185.35 1234 PHE A O 1
ATOM 1828 N N . ASP A 1 232 ? -13.786 12.173 -8.020 1.00 171.74 1235 ASP A N 1
ATOM 1829 C CA . ASP A 1 232 ? -12.668 11.430 -8.672 1.00 179.01 1235 ASP A CA 1
ATOM 1830 C C . ASP A 1 232 ? -11.613 11.055 -7.617 1.00 186.42 1235 ASP A C 1
ATOM 1831 O O . ASP A 1 232 ? -11.609 11.679 -6.534 1.00 176.69 1235 ASP A O 1
ATOM 1836 N N . GLU A 1 233 ? -10.750 10.085 -7.934 1.00 199.97 1236 GLU A N 1
ATOM 1837 C CA . GLU A 1 233 ? -9.964 9.314 -6.922 1.00 194.99 1236 GLU A CA 1
ATOM 1838 C C . GLU A 1 233 ? -9.156 10.287 -6.044 1.00 184.27 1236 GLU A C 1
ATOM 1839 O O . GLU A 1 233 ? -9.032 10.022 -4.821 1.00 177.60 1236 GLU A O 1
ATOM 1845 N N . SER A 1 234 ? -8.628 11.374 -6.622 1.00 173.18 1237 SER A N 1
ATOM 1846 C CA . SER A 1 234 ? -7.839 12.418 -5.920 1.00 165.33 1237 SER A CA 1
ATOM 1847 C C . SER A 1 234 ? -8.728 13.203 -4.943 1.00 163.39 1237 SER A C 1
ATOM 1848 O O . SER A 1 234 ? -8.252 13.508 -3.833 1.00 174.46 1237 SER A O 1
ATOM 1851 N N . GLU A 1 235 ? -9.971 13.509 -5.326 1.00 145.93 1238 GLU A N 1
ATOM 1852 C CA . GLU A 1 235 ? -10.975 14.188 -4.457 1.00 133.82 1238 GLU A CA 1
ATOM 1853 C C . GLU A 1 235 ? -11.358 13.289 -3.279 1.00 129.15 1238 GLU A C 1
ATOM 1854 O O . GLU A 1 235 ? -11.535 13.833 -2.186 1.00 129.98 1238 GLU A O 1
ATOM 1860 N N . LYS A 1 236 ? -11.444 11.970 -3.488 1.00 133.71 1239 LYS A N 1
ATOM 1861 C CA . LYS A 1 236 ? -11.796 10.963 -2.444 1.00 145.13 1239 LYS A CA 1
ATOM 1862 C C . LYS A 1 236 ? -10.727 10.929 -1.343 1.00 150.23 1239 LYS A C 1
ATOM 1863 O O . LYS A 1 236 ? -11.048 10.505 -0.217 1.00 147.36 1239 LYS A O 1
ATOM 1869 N N . GLU A 1 237 ? -9.496 11.348 -1.663 1.00 155.61 1240 GLU A N 1
ATOM 1870 C CA . GLU A 1 237 ? -8.347 11.372 -0.720 1.00 153.53 1240 GLU A CA 1
ATOM 1871 C C . GLU A 1 237 ? -8.551 12.481 0.325 1.00 149.83 1240 GLU A C 1
ATOM 1872 O O . GLU A 1 237 ? -8.335 12.182 1.514 1.00 146.15 1240 GLU A O 1
ATOM 1878 N N . GLN A 1 238 ? -8.930 13.694 -0.092 1.00 148.11 1241 GLN A N 1
ATOM 1879 C CA . GLN A 1 238 ? -9.094 14.882 0.802 1.00 147.39 1241 GLN A CA 1
ATOM 1880 C C . GLN A 1 238 ? -9.651 14.413 2.149 1.00 147.52 1241 GLN A C 1
ATOM 1881 O O . GLN A 1 238 ? -10.780 13.896 2.164 1.00 158.35 1241 GLN A O 1
ATOM 1887 N N . GLU A 1 239 ? -8.878 14.571 3.227 1.00 149.64 1242 GLU A N 1
ATOM 1888 C CA . GLU A 1 239 ? -9.177 13.985 4.566 1.00 155.19 1242 GLU A CA 1
ATOM 1889 C C . GLU A 1 239 ? -10.643 14.264 4.924 1.00 157.91 1242 GLU A C 1
ATOM 1890 O O . GLU A 1 239 ? -11.310 13.350 5.439 1.00 161.95 1242 GLU A O 1
ATOM 1896 N N . ILE A 1 240 ? -11.132 15.480 4.652 1.00 161.00 1243 ILE A N 1
ATOM 1897 C CA . ILE A 1 240 ? -12.541 15.922 4.907 1.00 169.11 1243 ILE A CA 1
ATOM 1898 C C . ILE A 1 240 ? -13.524 14.847 4.412 1.00 165.08 1243 ILE A C 1
ATOM 1899 O O . ILE A 1 240 ? -14.506 14.587 5.127 1.00 159.18 1243 ILE A O 1
ATOM 1904 N N . PHE A 1 241 ? -13.267 14.263 3.235 1.00 155.12 1244 PHE A N 1
ATOM 1905 C CA . PHE A 1 241 ? -14.099 13.220 2.582 1.00 143.80 1244 PHE A CA 1
ATOM 1906 C C . PHE A 1 241 ? -14.067 11.923 3.406 1.00 129.38 1244 PHE A C 1
ATOM 1907 O O . PHE A 1 241 ? -15.131 11.238 3.481 1.00 122.41 1244 PHE A O 1
ATOM 1915 N N . LYS A 1 242 ? -12.909 11.621 4.012 1.00 124.00 1245 LYS A N 1
ATOM 1916 C CA . LYS A 1 242 ? -12.634 10.339 4.710 1.00 137.83 1245 LYS A CA 1
ATOM 1917 C C . LYS A 1 242 ? -13.270 10.352 6.108 1.00 134.21 1245 LYS A C 1
ATOM 1918 O O . LYS A 1 242 ? -13.389 9.273 6.704 1.00 135.09 1245 LYS A O 1
ATOM 1924 N N . ARG A 1 243 ? -13.651 11.528 6.619 1.00 134.45 1246 ARG A N 1
ATOM 1925 C CA . ARG A 1 243 ? -14.441 11.674 7.867 1.00 143.26 1246 ARG A CA 1
ATOM 1926 C C . ARG A 1 243 ? -15.920 11.454 7.538 1.00 137.38 1246 ARG A C 1
ATOM 1927 O O . ARG A 1 243 ? -16.629 10.855 8.385 1.00 124.12 1246 ARG A O 1
ATOM 1935 N N . TYR A 1 244 ? -16.346 11.883 6.348 1.00 140.51 1247 TYR A N 1
ATOM 1936 C CA . TYR A 1 244 ? -17.771 12.021 5.952 1.00 146.84 1247 TYR A CA 1
ATOM 1937 C C . TYR A 1 244 ? -18.232 10.815 5.124 1.00 142.38 1247 TYR A C 1
ATOM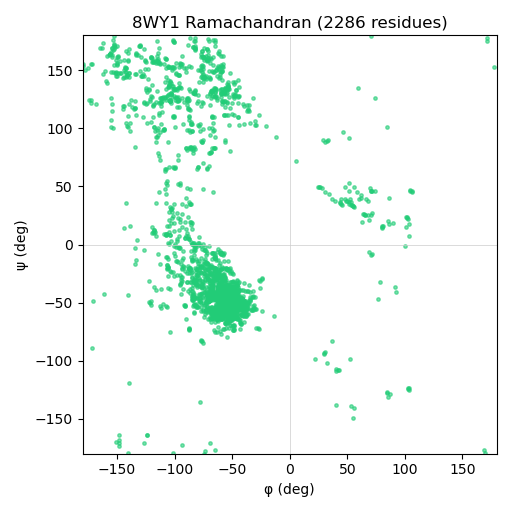 1938 O O . TYR A 1 244 ? -19.456 10.757 4.843 1.00 145.70 1247 TYR A O 1
ATOM 1947 N N . LYS A 1 245 ? -17.326 9.870 4.840 1.00 138.07 1248 LYS A N 1
ATOM 1948 C CA . LYS A 1 245 ? -17.586 8.689 3.978 1.00 143.32 1248 LYS A CA 1
ATOM 1949 C C . LYS A 1 245 ? -18.726 7.832 4.558 1.00 132.62 1248 LYS A C 1
ATOM 1950 O O . LYS A 1 245 ? -19.678 7.517 3.812 1.00 131.45 1248 LYS A O 1
ATOM 1956 N N . GLU A 1 246 ? -18.633 7.452 5.834 1.00 129.04 1249 GLU A N 1
ATOM 1957 C CA . GLU A 1 246 ? -19.603 6.517 6.461 1.00 138.63 1249 GLU A CA 1
ATOM 1958 C C . GLU A 1 246 ? -20.891 7.273 6.816 1.00 137.57 1249 GLU A C 1
ATOM 1959 O O . GLU A 1 246 ? -21.891 6.583 7.091 1.00 152.48 1249 GLU A O 1
ATOM 1965 N N . VAL A 1 247 ? -20.876 8.617 6.807 1.00 127.57 1250 VAL A N 1
ATOM 1966 C CA . VAL A 1 247 ? -22.081 9.453 7.100 1.00 132.11 1250 VAL A CA 1
ATOM 1967 C C . VAL A 1 247 ? -22.824 9.772 5.802 1.00 129.33 1250 VAL A C 1
ATOM 1968 O O . VAL A 1 247 ? -24.026 10.118 5.906 1.00 139.38 1250 VAL A O 1
ATOM 1972 N N . PHE A 1 248 ? -22.159 9.658 4.653 1.00 128.49 1251 PHE A N 1
ATOM 1973 C CA . PHE A 1 248 ? -22.840 9.749 3.335 1.00 130.38 1251 PHE A CA 1
ATOM 1974 C C . PHE A 1 248 ? -23.629 8.461 3.087 1.00 124.79 1251 PHE A C 1
ATOM 1975 O O . PHE A 1 248 ? -24.734 8.555 2.539 1.00 124.03 1251 PHE A O 1
ATOM 1983 N N . GLU A 1 249 ? -23.081 7.312 3.503 1.00 122.23 1252 GLU A N 1
ATOM 1984 C CA . GLU A 1 249 ? -23.712 5.972 3.360 1.00 123.49 1252 GLU A CA 1
ATOM 1985 C C . GLU A 1 249 ? -24.843 5.798 4.376 1.00 118.97 1252 GLU A C 1
ATOM 1986 O O . GLU A 1 249 ? -25.836 5.154 4.017 1.00 126.83 1252 GLU A O 1
ATOM 1992 N N . GLU A 1 250 ? -24.719 6.365 5.576 1.00 124.10 1253 GLU A N 1
ATOM 1993 C CA . GLU A 1 250 ? -25.679 6.160 6.690 1.00 141.08 1253 GLU A CA 1
ATOM 1994 C C . GLU A 1 250 ? -26.898 7.083 6.529 1.00 137.79 1253 GLU A C 1
ATOM 1995 O O . GLU A 1 250 ? -27.778 6.980 7.383 1.00 168.72 1253 GLU A O 1
ATOM 2001 N N . HIS A 1 251 ? -26.966 7.917 5.481 1.00 120.03 1254 HIS A N 1
ATOM 2002 C CA . HIS A 1 251 ? -28.020 8.952 5.317 1.00 122.65 1254 HIS A CA 1
ATOM 2003 C C . HIS A 1 251 ? -28.239 9.298 3.845 1.00 123.69 1254 HIS A C 1
ATOM 2004 O O . HIS A 1 251 ? -27.302 9.872 3.246 1.00 120.56 1254 HIS A O 1
ATOM 2011 N N . SER A 1 252 ? -29.430 8.994 3.301 1.00 125.57 1255 SER A N 1
ATOM 2012 C CA . SER A 1 252 ? -29.775 9.184 1.862 1.00 116.85 1255 SER A CA 1
ATOM 2013 C C . SER A 1 252 ? -31.140 9.876 1.681 1.00 106.33 1255 SER A C 1
ATOM 2014 O O . SER A 1 252 ? -31.548 10.070 0.525 1.00 97.75 1255 SER A O 1
ATOM 2017 N N . SER A 1 253 ? -31.805 10.285 2.765 1.00 102.52 1256 SER A N 1
ATOM 2018 C CA . SER A 1 253 ? -33.097 11.034 2.730 1.00 99.65 1256 SER A CA 1
ATOM 2019 C C . SER A 1 253 ? -32.831 12.483 2.338 1.00 95.20 1256 SER A C 1
ATOM 2020 O O . SER A 1 253 ? -31.794 13.021 2.699 1.00 96.16 1256 SER A O 1
ATOM 2023 N N . PRO A 1 254 ? -33.739 13.165 1.607 1.00 97.20 1257 PRO A N 1
ATOM 2024 C CA . PRO A 1 254 ? -33.540 14.569 1.237 1.00 105.22 1257 PRO A CA 1
ATOM 2025 C C . PRO A 1 254 ? -33.191 15.537 2.384 1.00 116.28 1257 PRO A C 1
ATOM 2026 O O . PRO A 1 254 ? -32.442 16.469 2.132 1.00 134.16 1257 PRO A O 1
ATOM 2030 N N . LYS A 1 255 ? -33.742 15.333 3.588 1.00 113.70 1258 LYS A N 1
ATOM 2031 C CA . LYS A 1 255 ? -33.480 16.194 4.778 1.00 110.01 1258 LYS A CA 1
ATOM 2032 C C . LYS A 1 255 ? -32.195 15.720 5.460 1.00 103.37 1258 LYS A C 1
ATOM 2033 O O . LYS A 1 255 ? -31.392 16.602 5.841 1.00 100.82 1258 LYS A O 1
ATOM 2039 N N . GLU A 1 256 ? -32.019 14.397 5.615 1.00 99.93 1259 GLU A N 1
ATOM 2040 C CA . GLU A 1 256 ? -30.781 13.776 6.151 1.00 103.46 1259 GLU A CA 1
ATOM 2041 C C . GLU A 1 256 ? -29.578 14.165 5.282 1.00 102.89 1259 GLU A C 1
ATOM 2042 O O . GLU A 1 256 ? -28.471 14.147 5.807 1.00 108.76 1259 GLU A O 1
ATOM 2048 N N . LEU A 1 257 ? -29.786 14.431 3.989 1.00 105.31 1260 LEU A N 1
ATOM 2049 C CA . LEU A 1 257 ? -28.747 14.930 3.047 1.00 108.89 1260 LEU A CA 1
ATOM 2050 C C . LEU A 1 257 ? -28.592 16.431 3.225 1.00 100.67 1260 LEU A C 1
ATOM 2051 O O . LEU A 1 257 ? -27.449 16.857 3.450 1.00 94.83 1260 LEU A O 1
ATOM 2056 N N . GLU A 1 258 ? -29.696 17.181 3.137 1.00 97.92 1261 GLU A N 1
ATOM 2057 C CA . GLU A 1 258 ? -29.715 18.654 3.343 1.00 103.22 1261 GLU A CA 1
ATOM 2058 C C . GLU A 1 258 ? -28.822 18.992 4.544 1.00 112.87 1261 GLU A C 1
ATOM 2059 O O . GLU A 1 258 ? -27.982 19.909 4.418 1.00 126.82 1261 GLU A O 1
ATOM 2065 N N . LYS A 1 259 ? -28.983 18.258 5.651 1.00 112.79 1262 LYS A N 1
ATOM 2066 C CA . LYS A 1 259 ? -28.190 18.466 6.894 1.00 104.92 1262 LYS A CA 1
ATOM 2067 C C . LYS A 1 259 ? -26.731 18.066 6.644 1.00 100.82 1262 LYS A C 1
ATOM 2068 O O . LYS A 1 259 ? -25.867 18.950 6.798 1.00 101.00 1262 LYS A O 1
ATOM 2074 N N . VAL A 1 260 ? -26.460 16.828 6.215 1.00 97.59 1263 VAL A N 1
ATOM 2075 C CA . VAL A 1 260 ? -25.066 16.319 5.999 1.00 105.05 1263 VAL A CA 1
ATOM 2076 C C . VAL A 1 260 ? -24.333 17.259 5.038 1.00 108.94 1263 VAL A C 1
ATOM 2077 O O . VAL A 1 260 ? -23.132 17.523 5.285 1.00 120.84 1263 VAL A O 1
ATOM 2081 N N . TYR A 1 261 ? -25.017 17.740 3.996 1.00 110.82 1264 TYR A N 1
ATOM 2082 C CA . TYR A 1 261 ? -24.401 18.505 2.878 1.00 115.14 1264 TYR A CA 1
ATOM 2083 C C . TYR A 1 261 ? -23.947 19.885 3.368 1.00 110.47 1264 TYR A C 1
ATOM 2084 O O . TYR A 1 261 ? -22.822 20.264 3.007 1.00 111.27 1264 TYR A O 1
ATOM 2093 N N . LYS A 1 262 ? -24.742 20.596 4.175 1.00 106.25 1265 LYS A N 1
ATOM 2094 C CA . LYS A 1 262 ? -24.350 21.898 4.773 1.00 106.62 1265 LYS A CA 1
ATOM 2095 C C . LYS A 1 262 ? -23.110 21.700 5.653 1.00 105.40 1265 LYS A C 1
ATOM 2096 O O . LYS A 1 262 ? -22.160 22.489 5.545 1.00 107.01 1265 LYS A O 1
ATOM 2102 N N . ASN A 1 263 ? -23.162 20.703 6.545 1.00 100.17 1266 ASN A N 1
ATOM 2103 C CA . ASN A 1 263 ? -22.121 20.425 7.576 1.00 100.60 1266 ASN A CA 1
ATOM 2104 C C . ASN A 1 263 ? -20.794 20.026 6.919 1.00 100.32 1266 ASN A C 1
ATOM 2105 O O . ASN A 1 263 ? -19.749 20.205 7.577 1.00 106.89 1266 ASN A O 1
ATOM 2110 N N . TYR A 1 264 ? -20.844 19.547 5.673 1.00 100.69 1267 TYR A N 1
ATOM 2111 C CA . TYR A 1 264 ? -19.666 19.269 4.808 1.00 103.09 1267 TYR A CA 1
ATOM 2112 C C . TYR A 1 264 ? -19.229 20.567 4.107 1.00 104.32 1267 TYR A C 1
ATOM 2113 O O . TYR A 1 264 ? -18.030 20.714 3.831 1.00 118.57 1267 TYR A O 1
ATOM 2122 N N . LEU A 1 265 ? -20.170 21.467 3.816 1.00 100.36 1268 LEU A N 1
ATOM 2123 C CA . LEU A 1 265 ? -19.914 22.737 3.084 1.00 104.47 1268 LEU A CA 1
ATOM 2124 C C . LEU A 1 265 ? -19.368 23.798 4.036 1.00 107.81 1268 LEU A C 1
ATOM 2125 O O . LEU A 1 265 ? -18.636 24.680 3.558 1.00 124.76 1268 LEU A O 1
ATOM 2130 N N . LEU A 1 266 ? -19.686 23.687 5.327 1.00 103.19 1269 LEU A N 1
ATOM 2131 C CA . LEU A 1 266 ? -19.140 24.587 6.371 1.00 105.41 1269 LEU A CA 1
ATOM 2132 C C . LEU A 1 266 ? -17.736 24.113 6.768 1.00 109.36 1269 LEU A C 1
ATOM 2133 O O . LEU A 1 266 ? -16.892 24.975 7.053 1.00 104.27 1269 LEU A O 1
ATOM 2138 N N . GLU A 1 267 ? -17.491 22.796 6.736 1.00 113.00 1270 GLU A N 1
ATOM 2139 C CA . GLU A 1 267 ? -16.182 22.165 7.052 1.00 118.91 1270 GLU A CA 1
ATOM 2140 C C . GLU A 1 267 ? -15.214 22.379 5.876 1.00 119.92 1270 GLU A C 1
ATOM 2141 O O . GLU A 1 267 ? -13.998 22.514 6.144 1.00 131.64 1270 GLU A O 1
ATOM 2147 N N . ILE A 1 268 ? -15.717 22.422 4.630 1.00 115.49 1271 ILE A N 1
ATOM 2148 C CA . ILE A 1 268 ? -14.893 22.724 3.419 1.00 119.66 1271 ILE A CA 1
ATOM 2149 C C . ILE A 1 268 ? -14.297 24.112 3.660 1.00 113.61 1271 ILE A C 1
ATOM 2150 O O . ILE A 1 268 ? -13.077 24.262 3.551 1.00 109.87 1271 ILE A O 1
ATOM 2155 N N . GLU A 1 269 ? -15.160 25.063 4.023 1.00 113.01 1272 GLU A N 1
ATOM 2156 C CA . GLU A 1 269 ? -14.847 26.500 4.236 1.00 117.04 1272 GLU A CA 1
ATOM 2157 C C . GLU A 1 269 ? -13.728 26.638 5.278 1.00 116.91 1272 GLU A C 1
ATOM 2158 O O . GLU A 1 269 ? -12.803 27.477 5.084 1.00 120.60 1272 GLU A O 1
ATOM 2164 N N . GLU A 1 270 ? -13.846 25.867 6.371 1.00 110.86 1273 GLU A N 1
ATOM 2165 C CA . GLU A 1 270 ? -12.934 25.911 7.546 1.00 112.12 1273 GLU A CA 1
ATOM 2166 C C . GLU A 1 270 ? -11.519 25.501 7.128 1.00 113.12 1273 GLU A C 1
ATOM 2167 O O . GLU A 1 270 ? -10.591 26.296 7.390 1.00 121.57 1273 GLU A O 1
ATOM 2173 N N . VAL A 1 271 ? -11.386 24.335 6.486 1.00 111.80 1274 VAL A N 1
ATOM 2174 C CA . VAL A 1 271 ? -10.073 23.682 6.211 1.00 113.63 1274 VAL A CA 1
ATOM 2175 C C . VAL A 1 271 ? -9.529 24.161 4.859 1.00 114.60 1274 VAL A C 1
ATOM 2176 O O . VAL A 1 271 ? -8.496 23.602 4.456 1.00 121.31 1274 VAL A O 1
ATOM 2180 N N . PHE A 1 272 ? -10.176 25.148 4.215 1.00 117.58 1275 PHE A N 1
ATOM 2181 C CA . PHE A 1 272 ? -9.761 25.712 2.900 1.00 125.45 1275 PHE A CA 1
ATOM 2182 C C . PHE A 1 272 ? -8.620 26.720 3.083 1.00 132.42 1275 PHE A C 1
ATOM 2183 O O . PHE A 1 272 ? -7.875 26.938 2.098 1.00 137.52 1275 PHE A O 1
ATOM 2191 N N . LYS A 1 273 ? -8.462 27.267 4.298 1.00 134.09 1276 LYS A N 1
ATOM 2192 C CA . LYS A 1 273 ? -7.384 28.225 4.660 1.00 134.48 1276 LYS A CA 1
ATOM 2193 C C . LYS A 1 273 ? -6.073 27.488 4.975 1.00 136.51 1276 LYS A C 1
ATOM 2194 O O . LYS A 1 273 ? -5.006 28.090 4.743 1.00 130.88 1276 LYS A O 1
ATOM 2200 N N . LYS A 1 274 ? -6.170 26.253 5.494 1.00 141.46 1277 LYS A N 1
ATOM 2201 C CA . LYS A 1 274 ? -5.031 25.402 5.948 1.00 137.63 1277 LYS A CA 1
ATOM 2202 C C . LYS A 1 274 ? -4.817 24.271 4.938 1.00 127.67 1277 LYS A C 1
ATOM 2203 O O . LYS A 1 274 ? -4.736 23.082 5.352 1.00 142.52 1277 LYS A O 1
ATOM 2209 N N . ALA A 1 275 ? -4.703 24.617 3.653 1.00 111.74 1278 ALA A N 1
ATOM 2210 C CA . ALA A 1 275 ? -4.632 23.627 2.550 1.00 117.98 1278 ALA A CA 1
ATOM 2211 C C . ALA A 1 275 ? -3.711 24.127 1.440 1.00 120.96 1278 ALA A C 1
ATOM 2212 O O . ALA A 1 275 ? -3.734 25.345 1.179 1.00 123.81 1278 ALA A O 1
ATOM 2214 N N . THR A 1 276 ? -2.963 23.217 0.811 1.00 130.12 1279 THR A N 1
ATOM 2215 C CA . THR A 1 276 ? -2.088 23.493 -0.363 1.00 139.47 1279 THR A CA 1
ATOM 2216 C C . THR A 1 276 ? -2.975 23.993 -1.515 1.00 145.01 1279 THR A C 1
ATOM 2217 O O . THR A 1 276 ? -4.234 23.844 -1.417 1.00 139.61 1279 THR A O 1
ATOM 2221 N N . GLU A 1 277 ? -2.359 24.609 -2.535 1.00 156.83 1280 GLU A N 1
ATOM 2222 C CA . GLU A 1 277 ? -3.085 25.153 -3.724 1.00 165.49 1280 GLU A CA 1
ATOM 2223 C C . GLU A 1 277 ? -3.602 23.973 -4.555 1.00 164.11 1280 GLU A C 1
ATOM 2224 O O . GLU A 1 277 ? -4.578 24.171 -5.320 1.00 154.35 1280 GLU A O 1
ATOM 2230 N N . GLU A 1 278 ? -2.966 22.803 -4.396 1.00 168.88 1281 GLU A N 1
ATOM 2231 C CA . GLU A 1 278 ? -3.417 21.489 -4.920 1.00 165.73 1281 GLU A CA 1
ATOM 2232 C C . GLU A 1 278 ? -4.633 21.000 -4.114 1.00 165.11 1281 GLU A C 1
ATOM 2233 O O . GLU A 1 278 ? -5.589 20.474 -4.749 1.00 176.94 1281 GLU A O 1
ATOM 2239 N N . GLU A 1 279 ? -4.592 21.156 -2.782 1.00 148.45 1282 GLU A N 1
ATOM 2240 C CA . GLU A 1 279 ? -5.687 20.730 -1.857 1.00 137.77 1282 GLU A CA 1
ATOM 2241 C C . GLU A 1 279 ? -6.882 21.672 -2.017 1.00 134.05 1282 GLU A C 1
ATOM 2242 O O . GLU A 1 279 ? -8.034 21.186 -1.829 1.00 150.33 1282 GLU A O 1
ATOM 2248 N N . LYS A 1 280 ? -6.616 22.943 -2.349 1.00 131.35 1283 LYS A N 1
ATOM 2249 C CA . LYS A 1 280 ? -7.653 23.995 -2.512 1.00 148.19 1283 LYS A CA 1
ATOM 2250 C C . LYS A 1 280 ? -8.455 23.764 -3.800 1.00 144.24 1283 LYS A C 1
ATOM 2251 O O . LYS A 1 280 ? -9.661 24.068 -3.780 1.00 150.44 1283 LYS A O 1
ATOM 2257 N N . ALA A 1 281 ? -7.809 23.301 -4.876 1.00 136.85 1284 ALA A N 1
ATOM 2258 C CA . ALA A 1 281 ? -8.445 23.037 -6.191 1.00 137.25 1284 ALA A CA 1
ATOM 2259 C C . ALA A 1 281 ? -9.415 21.853 -6.085 1.00 136.93 1284 ALA A C 1
ATOM 2260 O O . ALA A 1 281 ? -10.509 21.893 -6.721 1.00 132.54 1284 ALA A O 1
ATOM 2262 N N . LEU A 1 282 ? -9.018 20.849 -5.291 1.00 141.90 1285 LEU A N 1
ATOM 2263 C CA . LEU A 1 282 ? -9.773 19.591 -5.033 1.00 151.39 1285 LEU A CA 1
ATOM 2264 C C . LEU A 1 282 ? -10.921 19.884 -4.063 1.00 147.95 1285 LEU A C 1
ATOM 2265 O O . LEU A 1 282 ? -12.075 19.436 -4.352 1.00 162.71 1285 LEU A O 1
ATOM 2270 N N . LEU A 1 283 ? -10.632 20.645 -2.994 1.00 137.15 1286 LEU A N 1
ATOM 2271 C CA . LEU A 1 283 ? -11.658 21.117 -2.031 1.00 134.89 1286 LEU A CA 1
ATOM 2272 C C . LEU A 1 283 ? -12.664 22.028 -2.745 1.00 131.37 1286 LEU A C 1
ATOM 2273 O O . LEU A 1 283 ? -13.822 22.071 -2.271 1.00 129.91 1286 LEU A O 1
ATOM 2278 N N . LYS A 1 284 ? -12.245 22.715 -3.817 1.00 130.94 1287 LYS A N 1
ATOM 2279 C CA . LYS A 1 284 ? -13.076 23.712 -4.548 1.00 141.36 1287 LYS A CA 1
ATOM 2280 C C . LYS A 1 284 ? -14.057 22.993 -5.469 1.00 139.06 1287 LYS A C 1
ATOM 2281 O O . LYS A 1 284 ? -15.258 23.295 -5.413 1.00 140.43 1287 LYS A O 1
ATOM 2287 N N . SER A 1 285 ? -13.557 22.005 -6.210 1.00 135.53 1288 SER A N 1
ATOM 2288 C CA . SER A 1 285 ? -14.364 21.043 -7.002 1.00 135.38 1288 SER A CA 1
ATOM 2289 C C . SER A 1 285 ? -15.484 20.431 -6.139 1.00 129.63 1288 SER A C 1
ATOM 2290 O O . SER A 1 285 ? -16.638 20.390 -6.611 1.00 130.91 1288 SER A O 1
ATOM 2293 N N . GLN A 1 286 ? -15.163 19.995 -4.919 1.00 122.07 1289 GLN A N 1
ATOM 2294 C CA . GLN A 1 286 ? -16.131 19.333 -4.002 1.00 117.53 1289 GLN A CA 1
ATOM 2295 C C . GLN A 1 286 ? -17.139 20.340 -3.462 1.00 115.48 1289 GLN A C 1
ATOM 2296 O O . GLN A 1 286 ? -18.334 19.971 -3.410 1.00 116.18 1289 GLN A O 1
ATOM 2302 N N . LYS A 1 287 ? -16.688 21.533 -3.055 1.00 113.88 1290 LYS A N 1
ATOM 2303 C CA . LYS A 1 287 ? -17.618 22.621 -2.647 1.00 123.46 1290 LYS A CA 1
ATOM 2304 C C . LYS A 1 287 ? -18.637 22.771 -3.778 1.00 123.91 1290 LYS A C 1
ATOM 2305 O O . LYS A 1 287 ? -19.826 22.610 -3.499 1.00 133.35 1290 LYS A O 1
ATOM 2311 N N . ASP A 1 288 ? -18.166 22.977 -5.011 1.00 121.32 1291 ASP A N 1
ATOM 2312 C CA . ASP A 1 288 ? -18.981 23.444 -6.168 1.00 127.52 1291 ASP A CA 1
ATOM 2313 C C . ASP A 1 288 ? -20.068 22.422 -6.523 1.00 120.43 1291 ASP A C 1
ATOM 2314 O O . ASP A 1 288 ? -21.176 22.851 -6.893 1.00 107.07 1291 ASP A O 1
ATOM 2319 N N . LYS A 1 289 ? -19.748 21.123 -6.449 1.00 119.99 1292 LYS A N 1
ATOM 2320 C CA . LYS A 1 289 ? -20.675 19.997 -6.751 1.00 117.65 1292 LYS A CA 1
ATOM 2321 C C . LYS A 1 289 ? -21.742 19.896 -5.656 1.00 107.74 1292 LYS A C 1
ATOM 2322 O O . LYS A 1 289 ? -22.948 19.912 -5.980 1.00 99.46 1292 LYS A O 1
ATOM 2328 N N . VAL A 1 290 ? -21.282 19.784 -4.408 1.00 98.19 1293 VAL A N 1
ATOM 2329 C CA . VAL A 1 290 ? -22.114 19.572 -3.187 1.00 99.69 1293 VAL A CA 1
ATOM 2330 C C . VAL A 1 290 ? -23.011 20.800 -2.973 1.00 97.88 1293 VAL A C 1
ATOM 2331 O O . VAL A 1 290 ? -24.049 20.678 -2.291 1.00 100.36 1293 VAL A O 1
ATOM 2335 N N . ALA A 1 291 ? -22.643 21.935 -3.567 1.00 96.95 1294 ALA A N 1
ATOM 2336 C CA . ALA A 1 291 ? -23.424 23.196 -3.568 1.00 100.51 1294 ALA A CA 1
ATOM 2337 C C . ALA A 1 291 ? -24.716 23.016 -4.366 1.00 94.72 1294 ALA A C 1
ATOM 2338 O O . ALA A 1 291 ? -25.792 23.151 -3.788 1.00 98.60 1294 ALA A O 1
ATOM 2340 N N . GLN A 1 292 ? -24.602 22.735 -5.666 1.00 97.54 1295 GLN A N 1
ATOM 2341 C CA . GLN A 1 292 ? -25.738 22.436 -6.573 1.00 112.53 1295 GLN A CA 1
ATOM 2342 C C . GLN A 1 292 ? -26.589 21.316 -5.981 1.00 113.07 1295 GLN A C 1
ATOM 2343 O O . GLN A 1 292 ? -27.834 21.458 -5.944 1.00 123.98 1295 GLN A O 1
ATOM 2349 N N . ALA A 1 293 ? -25.917 20.243 -5.543 1.00 103.41 1296 ALA A N 1
ATOM 2350 C CA . ALA A 1 293 ? -26.541 19.033 -4.946 1.00 102.45 1296 ALA A CA 1
ATOM 2351 C C . ALA A 1 293 ? -27.462 19.446 -3.788 1.00 93.34 1296 ALA A C 1
ATOM 2352 O O . ALA A 1 293 ? -28.534 18.819 -3.637 1.00 87.37 1296 ALA A O 1
ATOM 2354 N N . LEU A 1 294 ? -27.077 20.483 -3.036 1.00 91.40 1297 LEU A N 1
ATOM 2355 C CA . LEU A 1 294 ? -27.906 21.086 -1.964 1.00 98.65 1297 LEU A CA 1
ATOM 2356 C C . LEU A 1 294 ? -29.014 21.943 -2.582 1.00 99.29 1297 LEU A C 1
ATOM 2357 O O . LEU A 1 294 ? -30.177 21.725 -2.205 1.00 97.31 1297 LEU A O 1
ATOM 2362 N N . GLU A 1 295 ? -28.664 22.846 -3.500 1.00 111.12 1298 GLU A N 1
ATOM 2363 C CA . GLU A 1 295 ? -29.627 23.735 -4.206 1.00 117.23 1298 GLU A CA 1
ATOM 2364 C C . GLU A 1 295 ? -30.783 22.903 -4.782 1.00 111.13 1298 GLU A C 1
ATOM 2365 O O . GLU A 1 295 ? -31.951 23.378 -4.749 1.00 118.68 1298 GLU A O 1
ATOM 2371 N N . LYS A 1 296 ? -30.476 21.690 -5.262 1.00 105.59 1299 LYS A N 1
ATOM 2372 C CA . LYS A 1 296 ? -31.478 20.755 -5.846 1.00 107.06 1299 LYS A CA 1
ATOM 2373 C C . LYS A 1 296 ? -32.391 20.224 -4.738 1.00 94.69 1299 LYS A C 1
ATOM 2374 O O . LYS A 1 296 ? -33.612 20.174 -4.942 1.00 84.53 1299 LYS A O 1
ATOM 2380 N N . ILE A 1 297 ? -31.798 19.815 -3.614 1.00 87.14 1300 ILE A N 1
ATOM 2381 C CA . ILE A 1 297 ? -32.567 19.294 -2.450 1.00 85.94 1300 ILE A CA 1
ATOM 2382 C C . ILE A 1 297 ? -33.517 20.399 -1.980 1.00 89.09 1300 ILE A C 1
ATOM 2383 O O . ILE A 1 297 ? -34.686 20.087 -1.741 1.00 95.49 1300 ILE A O 1
ATOM 2388 N N . LYS A 1 298 ? -33.041 21.646 -1.881 1.00 93.93 1301 LYS A N 1
ATOM 2389 C CA . LYS A 1 298 ? -33.853 22.824 -1.467 1.00 105.51 1301 LYS A CA 1
ATOM 2390 C C . LYS A 1 298 ? -35.041 22.962 -2.429 1.00 105.90 1301 LYS A C 1
ATOM 2391 O O . LYS A 1 298 ? -36.167 23.227 -1.958 1.00 108.59 1301 LYS A O 1
ATOM 2397 N N . LYS A 1 299 ? -34.788 22.798 -3.730 1.00 102.17 1302 LYS A N 1
ATOM 2398 C CA . LYS A 1 299 ? -35.835 22.879 -4.774 1.00 110.69 1302 LYS A CA 1
ATOM 2399 C C . LYS A 1 299 ? -36.848 21.744 -4.560 1.00 102.85 1302 LYS A C 1
ATOM 2400 O O . LYS A 1 299 ? -38.042 22.051 -4.461 1.00 88.39 1302 LYS A O 1
ATOM 2406 N N . LEU A 1 300 ? -36.390 20.491 -4.480 1.00 102.12 1303 LEU A N 1
ATOM 2407 C CA . LEU A 1 300 ? -37.235 19.279 -4.243 1.00 100.22 1303 LEU A CA 1
ATOM 2408 C C . LEU A 1 300 ? -38.175 19.561 -3.067 1.00 98.51 1303 LEU A C 1
ATOM 2409 O O . LEU A 1 300 ? -39.387 19.461 -3.268 1.00 95.04 1303 LEU A O 1
ATOM 2414 N N . GLU A 1 301 ? -37.619 19.944 -1.912 1.00 101.41 1304 GLU A N 1
ATOM 2415 C CA . GLU A 1 301 ? -38.354 20.295 -0.664 1.00 107.32 1304 GLU A CA 1
ATOM 2416 C C . GLU A 1 301 ? -39.445 21.318 -0.971 1.00 103.75 1304 GLU A C 1
ATOM 2417 O O . GLU A 1 301 ? -40.564 21.167 -0.456 1.00 110.59 1304 GLU A O 1
ATOM 2423 N N . ALA A 1 302 ? -39.103 22.325 -1.775 1.00 97.73 1305 ALA A N 1
ATOM 2424 C CA . ALA A 1 302 ? -39.996 23.437 -2.174 1.00 103.15 1305 ALA A CA 1
ATOM 2425 C C . ALA A 1 302 ? -41.116 22.916 -3.076 1.00 101.30 1305 ALA A C 1
ATOM 2426 O O . ALA A 1 302 ? -42.280 23.073 -2.685 1.00 92.01 1305 ALA A O 1
ATOM 2428 N N . GLU A 1 303 ? -40.771 22.330 -4.231 1.00 107.03 1306 GLU A N 1
ATOM 2429 C CA . GLU A 1 303 ? -41.736 21.758 -5.217 1.00 105.34 1306 GLU A CA 1
ATOM 2430 C C . GLU A 1 303 ? -42.775 20.920 -4.461 1.00 101.96 1306 GLU A C 1
ATOM 2431 O O . GLU A 1 303 ? -43.960 21.023 -4.816 1.00 100.54 1306 GLU A O 1
ATOM 2437 N N . ILE A 1 304 ? -42.346 20.150 -3.450 1.00 94.02 1307 ILE A N 1
ATOM 2438 C CA . ILE A 1 304 ? -43.230 19.345 -2.550 1.00 87.59 1307 ILE A CA 1
ATOM 2439 C C . ILE A 1 304 ? -44.250 20.278 -1.886 1.00 89.06 1307 ILE A C 1
ATOM 2440 O O . ILE A 1 304 ? -45.462 20.049 -2.052 1.00 90.03 1307 ILE A O 1
ATOM 2445 N N . GLU A 1 305 ? -43.789 21.274 -1.126 1.00 89.86 1308 GLU A N 1
ATOM 2446 C CA . GLU A 1 305 ? -44.692 22.175 -0.363 1.00 101.81 1308 GLU A CA 1
ATOM 2447 C C . GLU A 1 305 ? -45.656 22.837 -1.351 1.00 105.33 1308 GLU A C 1
ATOM 2448 O O . GLU A 1 305 ? -46.855 22.847 -1.059 1.00 115.74 1308 GLU A O 1
ATOM 2454 N N . ASN A 1 306 ? -45.151 23.318 -2.492 1.00 108.05 1309 ASN A N 1
ATOM 2455 C CA . ASN A 1 306 ? -45.978 23.916 -3.574 1.00 120.96 1309 ASN A CA 1
ATOM 2456 C C . ASN A 1 306 ? -47.111 22.947 -3.921 1.00 124.24 1309 ASN A C 1
ATOM 2457 O O . ASN A 1 306 ? -48.261 23.400 -3.979 1.00 146.58 1309 ASN A O 1
ATOM 2462 N N . ILE A 1 307 ? -46.795 21.670 -4.148 1.00 115.35 1310 ILE A N 1
ATOM 2463 C CA . ILE A 1 307 ? -47.807 20.590 -4.355 1.00 111.51 1310 ILE A CA 1
ATOM 2464 C C . ILE A 1 307 ? -48.789 20.632 -3.174 1.00 103.71 1310 ILE A C 1
ATOM 2465 O O . ILE A 1 307 ? -49.967 21.003 -3.394 1.00 103.55 1310 ILE A O 1
ATOM 2470 N N . LYS A 1 308 ? -48.308 20.326 -1.962 1.00 94.79 1311 LYS A N 1
ATOM 2471 C CA . LYS A 1 308 ? -49.152 20.247 -0.741 1.00 95.29 1311 LYS A CA 1
ATOM 2472 C C . LYS A 1 308 ? -50.086 21.467 -0.692 1.00 93.07 1311 LYS A C 1
ATOM 2473 O O . LYS A 1 308 ? -51.303 21.292 -0.478 1.00 99.59 1311 LYS A O 1
ATOM 2479 N N . SER A 1 309 ? -49.534 22.665 -0.886 1.00 94.09 1312 SER A N 1
ATOM 2480 C CA . SER A 1 309 ? -50.269 23.957 -0.861 1.00 100.79 1312 SER A CA 1
ATOM 2481 C C . SER A 1 309 ? -51.281 23.982 -2.007 1.00 90.22 1312 SER A C 1
ATOM 2482 O O . SER A 1 309 ? -52.463 24.283 -1.758 1.00 84.56 1312 SER A O 1
ATOM 2485 N N . THR A 1 310 ? -50.824 23.691 -3.225 1.00 92.52 1313 THR A N 1
ATOM 2486 C CA . THR A 1 310 ? -51.678 23.697 -4.439 1.00 103.61 1313 THR A CA 1
ATOM 2487 C C . THR A 1 310 ? -52.863 22.759 -4.188 1.00 99.97 1313 THR A C 1
ATOM 2488 O O . THR A 1 310 ? -54.018 23.199 -4.392 1.00 106.68 1313 THR A O 1
ATOM 2492 N N . ILE A 1 311 ? -52.593 21.527 -3.740 1.00 94.89 1314 ILE A N 1
ATOM 2493 C CA . ILE A 1 311 ? -53.659 20.534 -3.412 1.00 93.32 1314 ILE A CA 1
ATOM 2494 C C . ILE A 1 311 ? -54.601 21.181 -2.392 1.00 96.88 1314 ILE A C 1
ATOM 2495 O O . ILE A 1 311 ? -55.769 21.467 -2.758 1.00 95.95 1314 ILE A O 1
ATOM 2500 N N . GLU A 1 312 ? -54.091 21.418 -1.178 1.00 102.12 1315 GLU A N 1
ATOM 2501 C CA . GLU A 1 312 ? -54.871 21.961 -0.034 1.00 104.15 1315 GLU A CA 1
ATOM 2502 C C . GLU A 1 312 ? -55.832 23.012 -0.600 1.00 98.74 1315 GLU A C 1
ATOM 2503 O O . GLU A 1 312 ? -57.058 22.897 -0.358 1.00 96.83 1315 GLU A O 1
ATOM 2509 N N . ASN A 1 313 ? -55.302 23.958 -1.383 1.00 97.75 1316 ASN A N 1
ATOM 2510 C CA . ASN A 1 313 ? -56.106 25.026 -2.031 1.00 105.92 1316 ASN A CA 1
ATOM 2511 C C . ASN A 1 313 ? -57.260 24.361 -2.795 1.00 101.54 1316 ASN A C 1
ATOM 2512 O O . ASN A 1 313 ? -58.433 24.578 -2.405 1.00 99.11 1316 ASN A O 1
ATOM 2517 N N . LEU A 1 314 ? -56.933 23.553 -3.812 1.00 100.65 1317 LEU A N 1
ATOM 2518 C CA . LEU A 1 314 ? -57.920 23.020 -4.790 1.00 93.28 1317 LEU A CA 1
ATOM 2519 C C . LEU A 1 314 ? -59.072 22.357 -4.035 1.00 88.83 1317 LEU A C 1
ATOM 2520 O O . LEU A 1 314 ? -60.234 22.495 -4.499 1.00 87.83 1317 LEU A O 1
ATOM 2525 N N . VAL A 1 315 ? -58.751 21.699 -2.915 1.00 84.41 1318 VAL A N 1
ATOM 2526 C CA . VAL A 1 315 ? -59.728 21.018 -2.017 1.00 86.01 1318 VAL A CA 1
ATOM 2527 C C . VAL A 1 315 ? -60.656 22.080 -1.410 1.00 84.88 1318 VAL A C 1
ATOM 2528 O O . VAL A 1 315 ? -61.871 22.013 -1.673 1.00 75.10 1318 VAL A O 1
ATOM 2532 N N . GLU A 1 316 ? -60.101 23.044 -0.662 1.00 91.51 1319 GLU A N 1
ATOM 2533 C CA . GLU A 1 316 ? -60.894 24.078 0.064 1.00 101.46 1319 GLU A CA 1
ATOM 2534 C C . GLU A 1 316 ? -61.623 24.973 -0.944 1.00 97.35 1319 GLU A C 1
ATOM 2535 O O . GLU A 1 316 ? -62.517 25.709 -0.505 1.00 101.21 1319 GLU A O 1
ATOM 2541 N N . LYS A 1 317 ? -61.276 24.883 -2.232 1.00 96.70 1320 LYS A N 1
ATOM 2542 C CA . LYS A 1 317 ? -61.917 25.624 -3.354 1.00 99.66 1320 LYS A CA 1
ATOM 2543 C C . LYS A 1 317 ? -63.206 24.915 -3.803 1.00 90.46 1320 LYS A C 1
ATOM 2544 O O . LYS A 1 317 ? -64.080 25.590 -4.371 1.00 95.25 1320 LYS A O 1
ATOM 2550 N N . THR A 1 318 ? -63.314 23.607 -3.547 1.00 79.41 1321 THR A N 1
ATOM 2551 C CA . THR A 1 318 ? -64.392 22.713 -4.050 1.00 79.52 1321 THR A CA 1
ATOM 2552 C C . THR A 1 318 ? -65.664 22.878 -3.214 1.00 83.32 1321 THR A C 1
ATOM 2553 O O . THR A 1 318 ? -65.728 22.308 -2.112 1.00 97.15 1321 THR A O 1
ATOM 2557 N N . GLU A 1 319 ? -66.663 23.592 -3.738 1.00 91.15 1322 GLU A N 1
ATOM 2558 C CA . GLU A 1 319 ? -67.888 23.966 -2.977 1.00 98.74 1322 GLU A CA 1
ATOM 2559 C C . GLU A 1 319 ? -68.960 22.881 -3.142 1.00 94.84 1322 GLU A C 1
ATOM 2560 O O . GLU A 1 319 ? -69.865 23.049 -3.991 1.00 91.06 1322 GLU A O 1
ATOM 2566 N N . PHE A 1 320 ? -68.868 21.820 -2.332 1.00 89.99 1323 PHE A N 1
ATOM 2567 C CA . PHE A 1 320 ? -69.834 20.689 -2.296 1.00 85.12 1323 PHE A CA 1
ATOM 2568 C C . PHE A 1 320 ? -71.235 21.197 -1.967 1.00 86.57 1323 PHE A C 1
ATOM 2569 O O . PHE A 1 320 ? -72.211 20.586 -2.454 1.00 93.01 1323 PHE A O 1
ATOM 2577 N N . ARG A 1 321 ? -71.318 22.281 -1.183 1.00 88.51 1324 ARG A N 1
ATOM 2578 C CA . ARG A 1 321 ? -72.569 23.023 -0.864 1.00 97.52 1324 ARG A CA 1
ATOM 2579 C C . ARG A 1 321 ? -73.519 22.957 -2.065 1.00 92.12 1324 ARG A C 1
ATOM 2580 O O . ARG A 1 321 ? -74.729 22.687 -1.895 1.00 85.75 1324 ARG A O 1
ATOM 2588 N N . HIS A 1 322 ? -72.957 23.178 -3.248 1.00 93.29 1325 HIS A N 1
ATOM 2589 C CA . HIS A 1 322 ? -73.716 23.412 -4.500 1.00 95.73 1325 HIS A CA 1
ATOM 2590 C C . HIS A 1 322 ? -74.427 22.137 -4.958 1.00 91.98 1325 HIS A C 1
ATOM 2591 O O . HIS A 1 322 ? -75.409 22.282 -5.717 1.00 89.10 1325 HIS A O 1
ATOM 2598 N N . LEU A 1 323 ? -74.005 20.953 -4.493 1.00 91.01 1326 LEU A N 1
ATOM 2599 C CA . LEU A 1 323 ? -74.526 19.643 -4.990 1.00 93.98 1326 LEU A CA 1
ATOM 2600 C C . LEU A 1 323 ? -75.450 18.978 -3.959 1.00 96.92 1326 LEU A C 1
ATOM 2601 O O . LEU A 1 323 ? -75.868 17.807 -4.178 1.00 108.79 1326 LEU A O 1
ATOM 2606 N N . TYR A 1 324 ? -75.795 19.722 -2.905 1.00 92.27 1327 TYR A N 1
ATOM 2607 C CA . TYR A 1 324 ? -76.559 19.267 -1.720 1.00 92.92 1327 TYR A CA 1
ATOM 2608 C C . TYR A 1 324 ? -77.919 19.964 -1.732 1.00 95.83 1327 TYR A C 1
ATOM 2609 O O . TYR A 1 324 ? -77.924 21.214 -1.786 1.00 93.13 1327 TYR A O 1
ATOM 2618 N N . ASP A 1 325 ? -79.020 19.200 -1.737 1.00 103.65 1328 ASP A N 1
ATOM 2619 C CA . ASP A 1 325 ? -80.396 19.757 -1.603 1.00 110.94 1328 ASP A CA 1
ATOM 2620 C C . ASP A 1 325 ? -80.695 19.903 -0.109 1.00 119.57 1328 ASP A C 1
ATOM 2621 O O . ASP A 1 325 ? -81.312 18.978 0.458 1.00 117.16 1328 ASP A O 1
ATOM 2626 N N . GLU A 1 326 ? -80.252 21.028 0.487 1.00 130.03 1329 GLU A N 1
ATOM 2627 C CA . GLU A 1 326 ? -80.413 21.335 1.934 1.00 129.47 1329 GLU A CA 1
ATOM 2628 C C . GLU A 1 326 ? -81.712 20.699 2.413 1.00 122.22 1329 GLU A C 1
ATOM 2629 O O . GLU A 1 326 ? -81.684 20.052 3.477 1.00 133.84 1329 GLU A O 1
ATOM 2635 N N . LYS A 1 327 ? -82.790 20.845 1.630 1.00 108.28 1330 LYS A N 1
ATOM 2636 C CA . LYS A 1 327 ? -84.139 20.401 2.063 1.00 108.21 1330 LYS A CA 1
ATOM 2637 C C . LYS A 1 327 ? -84.175 18.881 2.220 1.00 99.23 1330 LYS A C 1
ATOM 2638 O O . LYS A 1 327 ? -84.682 18.464 3.260 1.00 104.35 1330 LYS A O 1
ATOM 2644 N N . ARG A 1 328 ? -83.607 18.086 1.317 1.00 96.21 1331 ARG A N 1
ATOM 2645 C CA . ARG A 1 328 ? -83.559 16.607 1.515 1.00 101.44 1331 ARG A CA 1
ATOM 2646 C C . ARG A 1 328 ? -82.378 16.207 2.400 1.00 98.96 1331 ARG A C 1
ATOM 2647 O O . ARG A 1 328 ? -82.235 15.003 2.660 1.00 101.35 1331 ARG A O 1
ATOM 2655 N N . GLN A 1 329 ? -81.597 17.177 2.885 1.00 98.21 1332 GLN A N 1
ATOM 2656 C CA . GLN A 1 329 ? -80.388 16.935 3.716 1.00 105.10 1332 GLN A CA 1
ATOM 2657 C C . GLN A 1 329 ? -79.526 15.908 2.966 1.00 93.04 1332 GLN A C 1
ATOM 2658 O O . GLN A 1 329 ? -78.896 15.048 3.609 1.00 82.62 1332 GLN A O 1
ATOM 2664 N N . LEU A 1 330 ? -79.501 15.999 1.636 1.00 96.73 1333 LEU A N 1
ATOM 2665 C CA . LEU A 1 330 ? -79.007 14.901 0.769 1.00 100.22 1333 LEU A CA 1
ATOM 2666 C C . LEU A 1 330 ? -78.240 15.429 -0.443 1.00 99.94 1333 LEU A C 1
ATOM 2667 O O . LEU A 1 330 ? -78.528 16.569 -0.929 1.00 106.78 1333 LEU A O 1
ATOM 2672 N N . PHE A 1 331 ? -77.317 14.602 -0.921 1.00 89.15 1334 PHE A N 1
ATOM 2673 C CA . PHE A 1 331 ? -76.456 14.911 -2.077 1.00 89.93 1334 PHE A CA 1
ATOM 2674 C C . PHE A 1 331 ? -77.154 14.443 -3.348 1.00 89.64 1334 PHE A C 1
ATOM 2675 O O . PHE A 1 331 ? -77.527 13.256 -3.397 1.00 104.95 1334 PHE A O 1
ATOM 2683 N N . SER A 1 332 ? -77.334 15.354 -4.313 1.00 87.48 1335 SER A N 1
ATOM 2684 C CA . SER A 1 332 ? -77.803 15.041 -5.694 1.00 88.73 1335 SER A CA 1
ATOM 2685 C C . SER A 1 332 ? -76.695 14.324 -6.452 1.00 90.53 1335 SER A C 1
ATOM 2686 O O . SER A 1 332 ? -75.518 14.523 -6.090 1.00 104.08 1335 SER A O 1
ATOM 2689 N N . ILE A 1 333 ? -77.078 13.583 -7.492 1.00 90.07 1336 ILE A N 1
ATOM 2690 C CA . ILE A 1 333 ? -76.156 12.794 -8.361 1.00 94.90 1336 ILE A CA 1
ATOM 2691 C C . ILE A 1 333 ? -75.042 13.717 -8.859 1.00 93.92 1336 ILE A C 1
ATOM 2692 O O . ILE A 1 333 ? -73.842 13.303 -8.831 1.00 79.75 1336 ILE A O 1
ATOM 2697 N N . GLY A 1 334 ? -75.451 14.911 -9.299 1.00 96.61 1337 GLY A N 1
ATOM 2698 C CA . GLY A 1 334 ? -74.566 15.989 -9.769 1.00 98.59 1337 GLY A CA 1
ATOM 2699 C C . GLY A 1 334 ? -75.341 17.104 -10.453 1.00 97.99 1337 GLY A C 1
ATOM 2700 O O . GLY A 1 334 ? -76.593 17.058 -10.480 1.00 83.67 1337 GLY A O 1
ATOM 2701 N N . TYR A 1 335 ? -74.621 18.093 -10.978 1.00 102.60 1338 TYR A N 1
ATOM 2702 C CA . TYR A 1 335 ? -75.197 19.319 -11.573 1.00 99.90 1338 TYR A CA 1
ATOM 2703 C C . TYR A 1 335 ? -75.108 19.248 -13.093 1.00 106.66 1338 TYR A C 1
ATOM 2704 O O . TYR A 1 335 ? -73.976 19.042 -13.602 1.00 111.80 1338 TYR A O 1
ATOM 2713 N N . ASN A 1 336 ? -76.254 19.396 -13.761 1.00 114.51 1339 ASN A N 1
ATOM 2714 C CA . ASN A 1 336 ? -76.380 19.565 -15.237 1.00 116.19 1339 ASN A CA 1
ATOM 2715 C C . ASN A 1 336 ? -76.191 21.054 -15.562 1.00 115.77 1339 ASN A C 1
ATOM 2716 O O . ASN A 1 336 ? -77.128 21.847 -15.327 1.00 127.48 1339 ASN A O 1
ATOM 2721 N N . VAL A 1 337 ? -75.024 21.433 -16.076 1.00 104.87 1340 VAL A N 1
ATOM 2722 C CA . VAL A 1 337 ? -74.661 22.868 -16.252 1.00 99.98 1340 VAL A CA 1
ATOM 2723 C C . VAL A 1 337 ? -75.512 23.426 -17.396 1.00 91.53 1340 VAL A C 1
ATOM 2724 O O . VAL A 1 337 ? -75.710 24.636 -17.438 1.00 90.48 1340 VAL A O 1
ATOM 2728 N N . GLU A 1 338 ? -76.033 22.559 -18.265 1.00 93.43 1341 GLU A N 1
ATOM 2729 C CA . GLU A 1 338 ? -76.699 22.956 -19.531 1.00 104.33 1341 GLU A CA 1
ATOM 2730 C C . GLU A 1 338 ? -78.118 23.457 -19.249 1.00 107.79 1341 GLU A C 1
ATOM 2731 O O . GLU A 1 338 ? -78.568 24.319 -20.031 1.00 125.05 1341 GLU A O 1
ATOM 2737 N N . GLU A 1 339 ? -78.799 22.964 -18.205 1.00 106.67 1342 GLU A N 1
ATOM 2738 C CA . GLU A 1 339 ? -80.104 23.524 -17.751 1.00 119.40 1342 GLU A CA 1
ATOM 2739 C C . GLU A 1 339 ? -79.902 24.342 -16.468 1.00 117.88 1342 GLU A C 1
ATOM 2740 O O . GLU A 1 339 ? -80.917 24.609 -15.786 1.00 128.66 1342 GLU A O 1
ATOM 2746 N N . GLU A 1 340 ? -78.672 24.716 -16.136 1.00 113.46 1343 GLU A N 1
ATOM 2747 C CA . GLU A 1 340 ? -78.321 25.378 -14.852 1.00 117.06 1343 GLU A CA 1
ATOM 2748 C C . GLU A 1 340 ? -79.223 24.841 -13.724 1.00 116.69 1343 GLU A C 1
ATOM 2749 O O . GLU A 1 340 ? -79.664 25.640 -12.871 1.00 125.86 1343 GLU A O 1
ATOM 2755 N N . LYS A 1 341 ? -79.428 23.522 -13.694 1.00 113.17 1344 LYS A N 1
ATOM 2756 C CA . LYS A 1 341 ? -80.292 22.816 -12.709 1.00 117.82 1344 LYS A CA 1
ATOM 2757 C C . LYS A 1 341 ? -79.484 21.690 -12.050 1.00 117.01 1344 LYS A C 1
ATOM 2758 O O . LYS A 1 341 ? -78.623 21.079 -12.742 1.00 126.71 1344 LYS A O 1
ATOM 2764 N N . LEU A 1 342 ? -79.731 21.434 -10.764 1.00 108.90 1345 LEU A N 1
ATOM 2765 C CA . LEU A 1 342 ? -79.195 20.231 -10.075 1.00 101.43 1345 LEU A CA 1
ATOM 2766 C C . LEU A 1 342 ? -80.060 19.042 -10.483 1.00 98.06 1345 LEU A C 1
ATOM 2767 O O . LEU A 1 342 ? -81.257 19.243 -10.745 1.00 108.16 1345 LEU A O 1
ATOM 2772 N N . THR A 1 343 ? -79.472 17.854 -10.518 1.00 96.70 1346 THR A N 1
ATOM 2773 C CA . THR A 1 343 ? -80.144 16.633 -11.014 1.00 110.05 1346 THR A CA 1
ATOM 2774 C C . THR A 1 343 ? -81.291 16.271 -10.065 1.00 105.11 1346 THR A C 1
ATOM 2775 O O . THR A 1 343 ? -81.187 16.577 -8.867 1.00 111.36 1346 THR A O 1
ATOM 2779 N N . LYS A 1 344 ? -82.351 15.676 -10.612 1.00 106.51 1347 LYS A N 1
ATOM 2780 C CA . LYS A 1 344 ? -83.533 15.190 -9.858 1.00 106.74 1347 LYS A CA 1
ATOM 2781 C C . LYS A 1 344 ? -83.051 14.172 -8.823 1.00 105.84 1347 LYS A C 1
ATOM 2782 O O . LYS A 1 344 ? -83.000 14.573 -7.662 1.00 109.15 1347 LYS A O 1
ATOM 2788 N N . SER A 1 345 ? -82.646 12.950 -9.221 1.00 108.98 1348 SER A N 1
ATOM 2789 C CA . SER A 1 345 ? -82.369 11.813 -8.288 1.00 116.43 1348 SER A CA 1
ATOM 2790 C C . SER A 1 345 ? -81.202 12.171 -7.342 1.00 108.26 1348 SER A C 1
ATOM 2791 O O . SER A 1 345 ? -80.495 13.179 -7.603 1.00 87.90 1348 SER A O 1
ATOM 2794 N N . TYR A 1 346 ? -81.033 11.399 -6.259 1.00 100.93 1349 TYR A N 1
ATOM 2795 C CA . TYR A 1 346 ? -80.003 11.645 -5.216 1.00 96.57 1349 TYR A CA 1
ATOM 2796 C C . TYR A 1 346 ? -79.359 10.348 -4.709 1.00 100.27 1349 TYR A C 1
ATOM 2797 O O . TYR A 1 346 ? -79.930 9.239 -4.907 1.00 111.98 1349 TYR A O 1
ATOM 2806 N N . TYR A 1 347 ? -78.227 10.506 -4.012 1.00 95.08 1350 TYR A N 1
ATOM 2807 C CA . TYR A 1 347 ? -77.497 9.433 -3.281 1.00 95.82 1350 TYR A CA 1
ATOM 2808 C C . TYR A 1 347 ? -78.151 9.306 -1.924 1.00 94.20 1350 TYR A C 1
ATOM 2809 O O . TYR A 1 347 ? -77.653 9.927 -0.956 1.00 98.49 1350 TYR A O 1
ATOM 2818 N N . ASP A 1 348 ? -79.244 8.540 -1.938 1.00 96.53 1351 ASP A N 1
ATOM 2819 C CA . ASP A 1 348 ? -80.196 8.308 -0.827 1.00 94.83 1351 ASP A CA 1
ATOM 2820 C C . ASP A 1 348 ? -79.807 7.026 -0.089 1.00 89.59 1351 ASP A C 1
ATOM 2821 O O . ASP A 1 348 ? -80.690 6.429 0.505 1.00 88.50 1351 ASP A O 1
ATOM 2826 N N . LEU A 1 349 ? -78.553 6.583 -0.185 1.00 93.56 1352 LEU A N 1
ATOM 2827 C CA . LEU A 1 349 ? -78.101 5.317 0.446 1.00 100.31 1352 LEU A CA 1
ATOM 2828 C C . LEU A 1 349 ? -76.685 5.489 0.992 1.00 94.75 1352 LEU A C 1
ATOM 2829 O O . LEU A 1 349 ? -75.871 6.208 0.346 1.00 93.71 1352 LEU A O 1
ATOM 2834 N N . LEU A 1 350 ? -76.405 4.856 2.133 1.00 88.54 1353 LEU A N 1
ATOM 2835 C CA . LEU A 1 350 ? -75.057 4.914 2.736 1.00 93.36 1353 LEU A CA 1
ATOM 2836 C C . LEU A 1 350 ? -74.137 4.055 1.883 1.00 93.40 1353 LEU A C 1
ATOM 2837 O O . LEU A 1 350 ? -73.063 4.539 1.522 1.00 115.80 1353 LEU A O 1
ATOM 2842 N N . ALA A 1 351 ? -74.553 2.831 1.569 1.00 85.71 1354 ALA A N 1
ATOM 2843 C CA . ALA A 1 351 ? -73.769 1.893 0.734 1.00 92.38 1354 ALA A CA 1
ATOM 2844 C C . ALA A 1 351 ? -73.649 2.433 -0.701 1.00 100.39 1354 ALA A C 1
ATOM 2845 O O . ALA A 1 351 ? -74.447 2.036 -1.568 1.00 114.60 1354 ALA A O 1
ATOM 2847 N N . SER A 1 352 ? -72.701 3.331 -0.953 1.00 99.42 1355 SER A N 1
ATOM 2848 C CA . SER A 1 352 ? -72.581 4.084 -2.228 1.00 97.15 1355 SER A CA 1
ATOM 2849 C C . SER A 1 352 ? -71.280 4.886 -2.227 1.00 94.75 1355 SER A C 1
ATOM 2850 O O . SER A 1 352 ? -71.126 5.722 -1.335 1.00 124.59 1355 SER A O 1
ATOM 2853 N N . GLU A 1 353 ? -70.405 4.660 -3.211 1.00 87.41 1356 GLU A N 1
ATOM 2854 C CA . GLU A 1 353 ? -69.254 5.534 -3.581 1.00 86.60 1356 GLU A CA 1
ATOM 2855 C C . GLU A 1 353 ? -69.483 7.000 -3.141 1.00 80.65 1356 GLU A C 1
ATOM 2856 O O . GLU A 1 353 ? -68.462 7.694 -2.892 1.00 70.81 1356 GLU A O 1
ATOM 2862 N N . ALA A 1 354 ? -70.755 7.443 -3.087 1.00 80.78 1357 ALA A N 1
ATOM 2863 C CA . ALA A 1 354 ? -71.226 8.771 -2.603 1.00 82.62 1357 ALA A CA 1
ATOM 2864 C C . ALA A 1 354 ? -70.736 9.037 -1.197 1.00 84.08 1357 ALA A C 1
ATOM 2865 O O . ALA A 1 354 ? -70.483 10.197 -0.931 1.00 83.63 1357 ALA A O 1
ATOM 2867 N N . ARG A 1 355 ? -70.671 8.029 -0.340 1.00 94.61 1358 ARG A N 1
ATOM 2868 C CA . ARG A 1 355 ? -70.190 8.198 1.058 1.00 95.47 1358 ARG A CA 1
ATOM 2869 C C . ARG A 1 355 ? -68.897 9.026 1.029 1.00 86.58 1358 ARG A C 1
ATOM 2870 O O . ARG A 1 355 ? -68.802 9.961 1.824 1.00 89.52 1358 ARG A O 1
ATOM 2878 N N . GLN A 1 356 ? -67.946 8.691 0.155 1.00 81.53 1359 GLN A N 1
ATOM 2879 C CA . GLN A 1 356 ? -66.638 9.392 0.087 1.00 82.82 1359 GLN A CA 1
ATOM 2880 C C . GLN A 1 356 ? -66.914 10.874 -0.146 1.00 89.72 1359 GLN A C 1
ATOM 2881 O O . GLN A 1 356 ? -66.301 11.699 0.537 1.00 99.82 1359 GLN A O 1
ATOM 2887 N N . ALA A 1 357 ? -67.825 11.179 -1.067 1.00 95.74 1360 ALA A N 1
ATOM 2888 C CA . ALA A 1 357 ? -68.359 12.542 -1.279 1.00 97.79 1360 ALA A CA 1
ATOM 2889 C C . ALA A 1 357 ? -69.002 13.043 0.021 1.00 87.18 1360 ALA A C 1
ATOM 2890 O O . ALA A 1 357 ? -68.519 14.050 0.579 1.00 73.79 1360 ALA A O 1
ATOM 2892 N N . SER A 1 358 ? -70.040 12.340 0.483 1.00 88.48 1361 SER A N 1
ATOM 2893 C CA . SER A 1 358 ? -70.909 12.695 1.638 1.00 85.80 1361 SER A CA 1
ATOM 2894 C C . SER A 1 358 ? -70.037 12.977 2.870 1.00 77.52 1361 SER A C 1
ATOM 2895 O O . SER A 1 358 ? -70.306 13.953 3.566 1.00 71.63 1361 SER A O 1
ATOM 2898 N N . PHE A 1 359 ? -68.989 12.178 3.085 1.00 81.98 1362 PHE A N 1
ATOM 2899 C CA . PHE A 1 359 ? -68.049 12.256 4.240 1.00 83.08 1362 PHE A CA 1
ATOM 2900 C C . PHE A 1 359 ? -67.207 13.522 4.157 1.00 78.68 1362 PHE A C 1
ATOM 2901 O O . PHE A 1 359 ? -67.159 14.270 5.141 1.00 76.83 1362 PHE A O 1
ATOM 2909 N N . ILE A 1 360 ? -66.538 13.711 3.019 1.00 77.87 1363 ILE A N 1
ATOM 2910 C CA . ILE A 1 360 ? -65.568 14.821 2.789 1.00 78.83 1363 ILE A CA 1
ATOM 2911 C C . ILE A 1 360 ? -66.306 16.146 2.973 1.00 77.62 1363 ILE A C 1
ATOM 2912 O O . ILE A 1 360 ? -65.724 17.059 3.582 1.00 79.39 1363 ILE A O 1
ATOM 2917 N N . ALA A 1 361 ? -67.547 16.230 2.500 1.00 76.17 1364 ALA A N 1
ATOM 2918 C CA . ALA A 1 361 ? -68.425 17.401 2.710 1.00 80.79 1364 ALA A CA 1
ATOM 2919 C C . ALA A 1 361 ? -68.481 17.738 4.207 1.00 83.70 1364 ALA A C 1
ATOM 2920 O O . ALA A 1 361 ? -68.107 18.867 4.588 1.00 96.87 1364 ALA A O 1
ATOM 2922 N N . ILE A 1 362 ? -68.902 16.779 5.032 1.00 85.56 1365 ILE A N 1
ATOM 2923 C CA . ILE A 1 362 ? -69.091 16.991 6.496 1.00 95.25 1365 ILE A CA 1
ATOM 2924 C C . ILE A 1 362 ? -67.745 17.343 7.119 1.00 93.63 1365 ILE A C 1
ATOM 2925 O O . ILE A 1 362 ? -67.728 18.184 8.017 1.00 99.23 1365 ILE A O 1
ATOM 2930 N N . ALA A 1 363 ? -66.676 16.689 6.666 1.00 95.93 1366 ALA A N 1
ATOM 2931 C CA . ALA A 1 363 ? -65.306 16.828 7.208 1.00 97.06 1366 ALA A CA 1
ATOM 2932 C C . ALA A 1 363 ? -64.774 18.225 6.892 1.00 91.61 1366 ALA A C 1
ATOM 2933 O O . ALA A 1 363 ? -64.080 18.770 7.768 1.00 87.25 1366 ALA A O 1
ATOM 2935 N N . LYS A 1 364 ? -65.088 18.747 5.696 1.00 88.75 1367 LYS A N 1
ATOM 2936 C CA . LYS A 1 364 ? -64.800 20.136 5.235 1.00 91.33 1367 LYS A CA 1
ATOM 2937 C C . LYS A 1 364 ? -65.713 21.126 5.957 1.00 86.06 1367 LYS A C 1
ATOM 2938 O O . LYS A 1 364 ? -65.544 22.330 5.738 1.00 83.51 1367 LYS A O 1
ATOM 2944 N N . LYS A 1 365 ? -66.673 20.616 6.733 1.00 95.47 1368 LYS A N 1
ATOM 2945 C CA . LYS A 1 365 ? -67.718 21.383 7.469 1.00 105.36 1368 LYS A CA 1
ATOM 2946 C C . LYS A 1 365 ? -68.511 22.200 6.442 1.00 94.02 1368 LYS A C 1
ATOM 2947 O O . LYS A 1 365 ? -68.797 23.381 6.690 1.00 92.31 1368 LYS A O 1
ATOM 2953 N N . GLU A 1 366 ? -68.885 21.564 5.329 1.00 89.59 1369 GLU A N 1
ATOM 2954 C CA . GLU A 1 366 ? -69.724 22.190 4.278 1.00 95.88 1369 GLU A CA 1
ATOM 2955 C C . GLU A 1 366 ? -71.185 21.778 4.479 1.00 95.03 1369 GLU A C 1
ATOM 2956 O O . GLU A 1 366 ? -72.059 22.541 4.049 1.00 104.36 1369 GLU A O 1
ATOM 2962 N N . VAL A 1 367 ? -71.444 20.623 5.097 1.00 100.59 1370 VAL A N 1
ATOM 2963 C CA . VAL A 1 367 ? -72.819 20.196 5.497 1.00 110.46 1370 VAL A CA 1
ATOM 2964 C C . VAL A 1 367 ? -72.794 19.666 6.937 1.00 111.78 1370 VAL A C 1
ATOM 2965 O O . VAL A 1 367 ? -71.694 19.374 7.478 1.00 105.11 1370 VAL A O 1
ATOM 2969 N N . ASP A 1 368 ? -73.988 19.559 7.522 1.00 108.84 1371 ASP A N 1
ATOM 2970 C CA . ASP A 1 368 ? -74.222 19.184 8.940 1.00 101.91 1371 ASP A CA 1
ATOM 2971 C C . ASP A 1 368 ? -73.649 17.785 9.178 1.00 92.79 1371 ASP A C 1
ATOM 2972 O O . ASP A 1 368 ? -73.782 16.927 8.279 1.00 83.37 1371 ASP A O 1
ATOM 2977 N N . LYS A 1 369 ? -73.088 17.551 10.366 1.00 95.46 1372 LYS A N 1
ATOM 2978 C CA . LYS A 1 369 ? -72.556 16.226 10.799 1.00 93.25 1372 LYS A CA 1
ATOM 2979 C C . LYS A 1 369 ? -73.683 15.188 10.681 1.00 83.69 1372 LYS A C 1
ATOM 2980 O O . LYS A 1 369 ? -73.378 14.024 10.450 1.00 71.68 1372 LYS A O 1
ATOM 2986 N N . LYS A 1 370 ? -74.931 15.644 10.820 1.00 85.16 1373 LYS A N 1
ATOM 2987 C CA . LYS A 1 370 ? -76.221 14.909 10.695 1.00 86.70 1373 LYS A CA 1
ATOM 2988 C C . LYS A 1 370 ? -76.389 14.253 9.322 1.00 83.62 1373 LYS A C 1
ATOM 2989 O O . LYS A 1 370 ? -77.029 13.178 9.251 1.00 73.99 1373 LYS A O 1
ATOM 2995 N N . HIS A 1 371 ? -75.930 14.910 8.251 1.00 87.81 1374 HIS A N 1
ATOM 2996 C CA . HIS A 1 371 ? -76.132 14.403 6.864 1.00 88.80 1374 HIS A CA 1
ATOM 2997 C C . HIS A 1 371 ? -75.774 12.919 6.857 1.00 92.43 1374 HIS A C 1
ATOM 2998 O O . HIS A 1 371 ? -76.573 12.111 6.352 1.00 98.27 1374 HIS A O 1
ATOM 3005 N N . TRP A 1 372 ? -74.628 12.583 7.450 1.00 92.61 1375 TRP A N 1
ATOM 3006 C CA . TRP A 1 372 ? -74.048 11.220 7.434 1.00 85.27 1375 TRP A CA 1
ATOM 3007 C C . TRP A 1 372 ? -75.125 10.222 7.828 1.00 85.71 1375 TRP A C 1
ATOM 3008 O O . TRP A 1 372 ? -75.121 9.118 7.258 1.00 98.27 1375 TRP A O 1
ATOM 3019 N N . PHE A 1 373 ? -75.994 10.605 8.767 1.00 84.31 1376 PHE A N 1
ATOM 3020 C CA . PHE A 1 373 ? -76.983 9.704 9.407 1.00 89.88 1376 PHE A CA 1
ATOM 3021 C C . PHE A 1 373 ? -78.311 9.767 8.647 1.00 85.95 1376 PHE A C 1
ATOM 3022 O O . PHE A 1 373 ? -79.097 8.827 8.784 1.00 80.78 1376 PHE A O 1
ATOM 3030 N N . LYS A 1 374 ? -78.531 10.809 7.851 1.00 93.43 1377 LYS A N 1
ATOM 3031 C CA . LYS A 1 374 ? -79.717 10.898 6.962 1.00 108.55 1377 LYS A CA 1
ATOM 3032 C C . LYS A 1 374 ? -79.551 9.955 5.760 1.00 106.75 1377 LYS A C 1
ATOM 3033 O O . LYS A 1 374 ? -80.604 9.521 5.243 1.00 99.96 1377 LYS A O 1
ATOM 3039 N N . LEU A 1 375 ? -78.319 9.626 5.328 1.00 107.03 1378 LEU A N 1
ATOM 3040 C CA . LEU A 1 375 ? -78.084 8.644 4.216 1.00 105.60 1378 LEU A CA 1
ATOM 3041 C C . LEU A 1 375 ? -78.799 7.324 4.552 1.00 93.19 1378 LEU A C 1
ATOM 3042 O O . LEU A 1 375 ? -78.668 6.854 5.676 1.00 88.19 1378 LEU A O 1
ATOM 3047 N N . GLY A 1 376 ? -79.583 6.782 3.623 1.00 93.99 1379 GLY A N 1
ATOM 3048 C CA . GLY A 1 376 ? -80.359 5.543 3.808 1.00 102.08 1379 GLY A CA 1
ATOM 3049 C C . GLY A 1 376 ? -79.487 4.377 4.246 1.00 105.99 1379 GLY A C 1
ATOM 3050 O O . GLY A 1 376 ? -78.491 4.042 3.534 1.00 113.93 1379 GLY A O 1
ATOM 3051 N N . ARG A 1 377 ? -79.828 3.792 5.395 1.00 100.59 1380 ARG A N 1
ATOM 3052 C CA . ARG A 1 377 ? -79.195 2.554 5.913 1.00 100.42 1380 ARG A CA 1
ATOM 3053 C C . ARG A 1 377 ? -80.272 1.480 5.877 1.00 104.19 1380 ARG A C 1
ATOM 3054 O O . ARG A 1 377 ? -81.307 1.648 6.534 1.00 107.08 1380 ARG A O 1
ATOM 3062 N N . MET A 1 378 ? -80.077 0.513 5.000 1.00 109.48 1381 MET A N 1
ATOM 3063 C CA . MET A 1 378 ? -81.004 -0.608 4.778 1.00 112.08 1381 MET A CA 1
ATOM 3064 C C . MET A 1 378 ? -80.241 -1.890 5.039 1.00 110.15 1381 MET A C 1
ATOM 3065 O O . MET A 1 378 ? -79.248 -2.068 4.349 1.00 122.75 1381 MET A O 1
ATOM 3070 N N . LEU A 1 379 ? -80.687 -2.761 5.940 1.00 101.41 1382 LEU A N 1
ATOM 3071 C CA . LEU A 1 379 ? -80.012 -4.077 6.096 1.00 108.19 1382 LEU A CA 1
ATOM 3072 C C . LEU A 1 379 ? -80.820 -5.104 5.325 1.00 110.80 1382 LEU A C 1
ATOM 3073 O O . LEU A 1 379 ? -82.058 -4.924 5.239 1.00 107.00 1382 LEU A O 1
ATOM 3078 N N . ALA A 1 380 ? -80.120 -6.089 4.761 1.00 108.91 1383 ALA A N 1
ATOM 3079 C CA . ALA A 1 380 ? -80.722 -7.324 4.221 1.00 116.17 1383 ALA A CA 1
ATOM 3080 C C . ALA A 1 380 ? -80.116 -8.503 4.974 1.00 122.18 1383 ALA A C 1
ATOM 3081 O O . ALA A 1 380 ? -78.945 -8.813 4.706 1.00 127.27 1383 ALA A O 1
ATOM 3083 N N . ILE A 1 381 ? -80.889 -9.112 5.880 1.00 127.87 1384 ILE A N 1
ATOM 3084 C CA . ILE A 1 381 ? -80.455 -10.312 6.656 1.00 131.26 1384 ILE A CA 1
ATOM 3085 C C . ILE A 1 381 ? -80.517 -11.522 5.719 1.00 127.52 1384 ILE A C 1
ATOM 3086 O O . ILE A 1 381 ? -81.631 -12.012 5.473 1.00 133.51 1384 ILE A O 1
ATOM 3091 N N . GLU A 1 382 ? -79.370 -11.932 5.169 1.00 120.16 1385 GLU A N 1
ATOM 3092 C CA . GLU A 1 382 ? -79.243 -13.141 4.318 1.00 120.15 1385 GLU A CA 1
ATOM 3093 C C . GLU A 1 382 ? -78.536 -14.206 5.165 1.00 133.07 1385 GLU A C 1
ATOM 3094 O O . GLU A 1 382 ? -77.588 -13.852 5.919 1.00 134.39 1385 GLU A O 1
ATOM 3100 N N . ASN A 1 383 ? -79.038 -15.441 5.134 1.00 153.00 1386 ASN A N 1
ATOM 3101 C CA . ASN A 1 383 ? -78.694 -16.496 6.123 1.00 156.64 1386 ASN A CA 1
ATOM 3102 C C . ASN A 1 383 ? -78.631 -15.816 7.492 1.00 167.58 1386 ASN A C 1
ATOM 3103 O O . ASN A 1 383 ? -79.702 -15.384 8.020 1.00 164.49 1386 ASN A O 1
ATOM 3108 N N . ARG A 1 384 ? -77.419 -15.651 8.013 1.00 163.26 1387 ARG A N 1
ATOM 3109 C CA . ARG A 1 384 ? -77.187 -15.075 9.354 1.00 156.41 1387 ARG A CA 1
ATOM 3110 C C . ARG A 1 384 ? -76.645 -13.668 9.179 1.00 143.83 1387 ARG A C 1
ATOM 3111 O O . ARG A 1 384 ? -77.275 -12.747 9.713 1.00 141.22 1387 ARG A O 1
ATOM 3119 N N . TYR A 1 385 ? -75.566 -13.544 8.401 1.00 133.60 1388 TYR A N 1
ATOM 3120 C CA . TYR A 1 385 ? -74.853 -12.263 8.156 1.00 127.22 1388 TYR A CA 1
ATOM 3121 C C . TYR A 1 385 ? -75.868 -11.239 7.673 1.00 113.85 1388 TYR A C 1
ATOM 3122 O O . TYR A 1 385 ? -76.767 -11.585 6.912 1.00 114.32 1388 TYR A O 1
ATOM 3131 N N . LYS A 1 386 ? -75.730 -10.012 8.149 1.00 103.90 1389 LYS A N 1
ATOM 3132 C CA . LYS A 1 386 ? -76.628 -8.881 7.823 1.00 107.19 1389 LYS A CA 1
ATOM 3133 C C . LYS A 1 386 ? -75.734 -7.849 7.172 1.00 107.46 1389 LYS A C 1
ATOM 3134 O O . LYS A 1 386 ? -74.512 -7.917 7.447 1.00 111.72 1389 LYS A O 1
ATOM 3140 N N . GLY A 1 387 ? -76.301 -6.948 6.380 1.00 107.69 1390 GLY A N 1
ATOM 3141 C CA . GLY A 1 387 ? -75.467 -5.908 5.757 1.00 115.58 1390 GLY A CA 1
ATOM 3142 C C . GLY A 1 387 ? -76.270 -4.932 4.941 1.00 108.09 1390 GLY A C 1
ATOM 3143 O O . GLY A 1 387 ? -77.337 -5.333 4.412 1.00 97.79 1390 GLY A O 1
ATOM 3144 N N . LEU A 1 388 ? -75.762 -3.693 4.880 1.00 98.43 1391 LEU A N 1
ATOM 3145 C CA . LEU A 1 388 ? -76.346 -2.580 4.098 1.00 93.33 1391 LEU A CA 1
ATOM 3146 C C . LEU A 1 388 ? -76.518 -3.044 2.655 1.00 92.96 1391 LEU A C 1
ATOM 3147 O O . LEU A 1 388 ? -75.609 -3.700 2.128 1.00 94.49 1391 LEU A O 1
ATOM 3152 N N . VAL A 1 389 ? -77.679 -2.769 2.076 1.00 91.28 1392 VAL A N 1
ATOM 3153 C CA . VAL A 1 389 ? -77.905 -2.924 0.619 1.00 90.44 1392 VAL A CA 1
ATOM 3154 C C . VAL A 1 389 ? -77.553 -1.602 -0.019 1.00 86.69 1392 VAL A C 1
ATOM 3155 O O . VAL A 1 389 ? -77.701 -0.553 0.652 1.00 89.01 1392 VAL A O 1
ATOM 3159 N N . SER A 1 390 ? -77.129 -1.709 -1.271 1.00 84.39 1393 SER A N 1
ATOM 3160 C CA . SER A 1 390 ? -76.734 -0.606 -2.166 1.00 88.82 1393 SER A CA 1
ATOM 3161 C C . SER A 1 390 ? -77.741 -0.540 -3.315 1.00 91.41 1393 SER A C 1
ATOM 3162 O O . SER A 1 390 ? -78.516 -1.512 -3.471 1.00 85.92 1393 SER A O 1
ATOM 3165 N N . TRP A 1 391 ? -77.681 0.530 -4.111 1.00 94.63 1394 TRP A N 1
ATOM 3166 C CA . TRP A 1 391 ? -78.609 0.750 -5.251 1.00 100.52 1394 TRP A CA 1
ATOM 3167 C C . TRP A 1 391 ? -78.321 -0.187 -6.443 1.00 95.41 1394 TRP A C 1
ATOM 3168 O O . TRP A 1 391 ? -79.148 -0.133 -7.375 1.00 117.47 1394 TRP A O 1
ATOM 3179 N N . SER A 1 392 ? -77.230 -0.965 -6.483 1.00 83.18 1395 SER A N 1
ATOM 3180 C CA . SER A 1 392 ? -76.778 -1.675 -7.712 1.00 82.32 1395 SER A CA 1
ATOM 3181 C C . SER A 1 392 ? -76.267 -3.085 -7.397 1.00 75.92 1395 SER A C 1
ATOM 3182 O O . SER A 1 392 ? -76.515 -4.016 -8.203 1.00 76.29 1395 SER A O 1
ATOM 3185 N N . GLY A 1 393 ? -75.479 -3.216 -6.327 1.00 67.21 1396 GLY A N 1
ATOM 3186 C CA . GLY A 1 393 ? -74.883 -4.487 -5.882 1.00 65.42 1396 GLY A CA 1
ATOM 3187 C C . GLY A 1 393 ? -73.438 -4.600 -6.315 1.00 63.26 1396 GLY A C 1
ATOM 3188 O O . GLY A 1 393 ? -72.805 -5.627 -5.979 1.00 57.15 1396 GLY A O 1
ATOM 3189 N N . THR A 1 394 ? -72.935 -3.584 -7.029 1.00 67.81 1397 THR A N 1
ATOM 3190 C CA . THR A 1 394 ? -71.540 -3.524 -7.512 1.00 81.12 1397 THR A CA 1
ATOM 3191 C C . THR A 1 394 ? -70.612 -3.493 -6.311 1.00 83.71 1397 THR A C 1
ATOM 3192 O O . THR A 1 394 ? -70.753 -2.576 -5.494 1.00 85.47 1397 THR A O 1
ATOM 3196 N N . MET A 1 395 ? -69.677 -4.434 -6.241 1.00 82.90 1398 MET A N 1
ATOM 3197 C CA . MET A 1 395 ? -68.558 -4.396 -5.274 1.00 83.61 1398 MET A CA 1
ATOM 3198 C C . MET A 1 395 ? -68.064 -2.949 -5.121 1.00 92.60 1398 MET A C 1
ATOM 3199 O O . MET A 1 395 ? -68.002 -2.468 -3.983 1.00 117.54 1398 MET A O 1
ATOM 3204 N N . PHE A 1 396 ? -67.753 -2.268 -6.221 1.00 91.78 1399 PHE A N 1
ATOM 3205 C CA . PHE A 1 396 ? -67.245 -0.871 -6.210 1.00 94.73 1399 PHE A CA 1
ATOM 3206 C C . PHE A 1 396 ? -68.093 -0.004 -5.259 1.00 97.82 1399 PHE A C 1
ATOM 3207 O O . PHE A 1 396 ? -67.462 0.699 -4.446 1.00 111.23 1399 PHE A O 1
ATOM 3215 N N . GLU A 1 397 ? -69.434 -0.069 -5.308 1.00 96.48 1400 GLU A N 1
ATOM 3216 C CA . GLU A 1 397 ? -70.380 0.715 -4.441 1.00 94.86 1400 GLU A CA 1
ATOM 3217 C C . GLU A 1 397 ? -69.973 0.623 -2.959 1.00 89.18 1400 GLU A C 1
ATOM 3218 O O . GLU A 1 397 ? -70.161 1.627 -2.195 1.00 84.34 1400 GLU A O 1
ATOM 3224 N N . TYR A 1 398 ? -69.498 -0.563 -2.563 1.00 79.12 1401 TYR A N 1
ATOM 3225 C CA . TYR A 1 398 ? -69.096 -0.923 -1.186 1.00 75.11 1401 TYR A CA 1
ATOM 3226 C C . TYR A 1 398 ? -67.621 -0.570 -0.961 1.00 71.93 1401 TYR A C 1
ATOM 3227 O O . TYR A 1 398 ? -67.349 -0.247 0.162 1.00 88.77 1401 TYR A O 1
ATOM 3236 N N . PHE A 1 399 ? -66.687 -0.772 -1.900 1.00 71.02 1402 PHE A N 1
ATOM 3237 C CA . PHE A 1 399 ? -65.227 -0.853 -1.608 1.00 79.85 1402 PHE A CA 1
ATOM 3238 C C . PHE A 1 399 ? -64.418 0.317 -2.180 1.00 85.01 1402 PHE A C 1
ATOM 3239 O O . PHE A 1 399 ? -63.269 0.513 -1.707 1.00 79.77 1402 PHE A O 1
ATOM 3247 N N . MET A 1 400 ? -64.954 1.080 -3.135 1.00 90.36 1403 MET A N 1
ATOM 3248 C CA . MET A 1 400 ? -64.228 2.232 -3.748 1.00 91.41 1403 MET A CA 1
ATOM 3249 C C . MET A 1 400 ? -63.809 3.229 -2.668 1.00 92.94 1403 MET A C 1
ATOM 3250 O O . MET A 1 400 ? -62.690 3.762 -2.696 1.00 84.19 1403 MET A O 1
ATOM 3255 N N . PRO A 1 401 ? -64.707 3.548 -1.710 1.00 90.74 1404 PRO A N 1
ATOM 3256 C CA . PRO A 1 401 ? -64.301 4.290 -0.522 1.00 89.00 1404 PRO A CA 1
ATOM 3257 C C . PRO A 1 401 ? -63.066 3.703 0.167 1.00 87.17 1404 PRO A C 1
ATOM 3258 O O . PRO A 1 401 ? -62.163 4.453 0.383 1.00 93.40 1404 PRO A O 1
ATOM 3262 N N . LEU A 1 402 ? -63.036 2.391 0.413 1.00 88.41 1405 LEU A N 1
ATOM 3263 C CA . LEU A 1 402 ? -62.045 1.720 1.310 1.00 95.21 1405 LEU A CA 1
ATOM 3264 C C . LEU A 1 402 ? -60.616 1.884 0.799 1.00 94.63 1405 LEU A C 1
ATOM 3265 O O . LEU A 1 402 ? -59.693 1.391 1.445 1.00 98.19 1405 LEU A O 1
ATOM 3270 N N . LEU A 1 403 ? -60.438 2.493 -0.363 1.00 96.55 1406 LEU A N 1
ATOM 3271 C CA . LEU A 1 403 ? -59.111 2.950 -0.839 1.00 94.33 1406 LEU A CA 1
ATOM 3272 C C . LEU A 1 403 ? -58.523 3.932 0.175 1.00 82.70 1406 LEU A C 1
ATOM 3273 O O . LEU A 1 403 ? -57.359 3.765 0.521 1.00 69.00 1406 LEU A O 1
ATOM 3278 N N . VAL A 1 404 ? -59.315 4.894 0.643 1.00 81.45 1407 VAL A N 1
ATOM 3279 C CA . VAL A 1 404 ? -58.845 5.990 1.546 1.00 83.87 1407 VAL A CA 1
ATOM 3280 C C . VAL A 1 404 ? -59.657 5.974 2.852 1.00 79.56 1407 VAL A C 1
ATOM 3281 O O . VAL A 1 404 ? -59.041 5.997 3.922 1.00 72.76 1407 VAL A O 1
ATOM 3285 N N . MET A 1 405 ? -60.986 5.931 2.774 1.00 79.35 1408 MET A N 1
ATOM 3286 C CA . MET A 1 405 ? -61.898 5.811 3.944 1.00 79.17 1408 MET A CA 1
ATOM 3287 C C . MET A 1 405 ? -61.487 4.568 4.724 1.00 84.11 1408 MET A C 1
ATOM 3288 O O . MET A 1 405 ? -61.278 3.530 4.079 1.00 85.27 1408 MET A O 1
ATOM 3293 N N . ARG A 1 406 ? -61.374 4.674 6.047 1.00 97.75 1409 ARG A N 1
ATOM 3294 C CA . ARG A 1 406 ? -60.964 3.536 6.889 1.00 101.57 1409 ARG A CA 1
ATOM 3295 C C . ARG A 1 406 ? -62.156 2.640 7.180 1.00 103.06 1409 ARG A C 1
ATOM 3296 O O . ARG A 1 406 ? -63.346 3.002 6.857 1.00 99.17 1409 ARG A O 1
ATOM 3304 N N . ASN A 1 407 ? -61.820 1.490 7.736 1.00 97.74 1410 ASN A N 1
ATOM 3305 C CA . ASN A 1 407 ? -62.828 0.634 8.378 1.00 99.75 1410 ASN A CA 1
ATOM 3306 C C . ASN A 1 407 ? -62.378 0.379 9.800 1.00 109.38 1410 ASN A C 1
ATOM 3307 O O . ASN A 1 407 ? -61.192 0.059 9.962 1.00 120.05 1410 ASN A O 1
ATOM 3312 N N . TYR A 1 408 ? -63.305 0.567 10.750 1.00 109.02 1411 TYR A N 1
ATOM 3313 C CA . TYR A 1 408 ? -63.186 0.180 12.180 1.00 103.62 1411 TYR A CA 1
ATOM 3314 C C . TYR A 1 408 ? -64.014 -1.097 12.383 1.00 96.90 1411 TYR A C 1
ATOM 3315 O O . TYR A 1 408 ? -65.114 -1.187 11.814 1.00 93.97 1411 TYR A O 1
ATOM 3324 N N . GLN A 1 409 ? -63.501 -2.047 13.166 1.00 88.99 1412 GLN A N 1
ATOM 3325 C CA . GLN A 1 409 ? -64.131 -3.380 13.370 1.00 89.18 1412 GLN A CA 1
ATOM 3326 C C . GLN A 1 409 ? -65.495 -3.243 14.059 1.00 90.19 1412 GLN A C 1
ATOM 3327 O O . GLN A 1 409 ? -65.686 -2.300 14.826 1.00 98.47 1412 GLN A O 1
ATOM 3333 N N . ASN A 1 410 ? -66.415 -4.170 13.784 1.00 95.78 1413 ASN A N 1
ATOM 3334 C CA . ASN A 1 410 ? -67.748 -4.312 14.423 1.00 98.54 1413 ASN A CA 1
ATOM 3335 C C . ASN A 1 410 ? -68.667 -3.163 14.037 1.00 89.43 1413 ASN A C 1
ATOM 3336 O O . ASN A 1 410 ? -69.870 -3.259 14.340 1.00 84.82 1413 ASN A O 1
ATOM 3341 N N . THR A 1 411 ? -68.144 -2.167 13.334 1.00 89.80 1414 THR A N 1
ATOM 3342 C CA . THR A 1 411 ? -68.921 -0.993 12.890 1.00 105.64 1414 THR A CA 1
ATOM 3343 C C . THR A 1 411 ? -69.962 -1.452 11.870 1.00 101.34 1414 THR A C 1
ATOM 3344 O O . THR A 1 411 ? -69.821 -2.562 11.328 1.00 99.55 1414 THR A O 1
ATOM 3348 N N . LEU A 1 412 ? -70.981 -0.629 11.648 1.00 93.48 1415 LEU A N 1
ATOM 3349 C CA . LEU A 1 412 ? -72.051 -0.904 10.664 1.00 87.57 1415 LEU A CA 1
ATOM 3350 C C . LEU A 1 412 ? -71.377 -1.285 9.354 1.00 91.28 1415 LEU A C 1
ATOM 3351 O O . LEU A 1 412 ? -71.544 -2.436 8.912 1.00 94.10 1415 LEU A O 1
ATOM 3356 N N . LEU A 1 413 ? -70.600 -0.348 8.803 1.00 101.58 1416 LEU A N 1
ATOM 3357 C CA . LEU A 1 413 ? -69.817 -0.544 7.559 1.00 101.59 1416 LEU A CA 1
ATOM 3358 C C . LEU A 1 413 ? -69.174 -1.933 7.599 1.00 91.02 1416 LEU A C 1
ATOM 3359 O O . LEU A 1 413 ? -69.408 -2.703 6.659 1.00 100.76 1416 LEU A O 1
ATOM 3364 N N . ASP A 1 414 ? -68.413 -2.246 8.656 1.00 78.98 1417 ASP A N 1
ATOM 3365 C CA . ASP A 1 414 ? -67.601 -3.491 8.730 1.00 79.44 1417 ASP A CA 1
ATOM 3366 C C . ASP A 1 414 ? -68.495 -4.686 8.431 1.00 84.23 1417 ASP A C 1
ATOM 3367 O O . ASP A 1 414 ? -68.241 -5.354 7.420 1.00 84.03 1417 ASP A O 1
ATOM 3372 N N . GLU A 1 415 ? -69.496 -4.940 9.277 1.00 97.74 1418 GLU A N 1
ATOM 3373 C CA . GLU A 1 415 ? -70.494 -6.029 9.072 1.00 103.97 1418 GLU A CA 1
ATOM 3374 C C . GLU A 1 415 ? -70.783 -6.105 7.570 1.00 96.35 1418 GLU A C 1
ATOM 3375 O O . GLU A 1 415 ? -70.609 -7.188 6.964 1.00 104.33 1418 GLU A O 1
ATOM 3381 N N . THR A 1 416 ? -71.152 -4.961 6.993 1.00 89.19 1419 THR A N 1
ATOM 3382 C CA . THR A 1 416 ? -71.566 -4.812 5.578 1.00 83.79 1419 THR A CA 1
ATOM 3383 C C . THR A 1 416 ? -70.400 -5.221 4.656 1.00 85.92 1419 THR A C 1
ATOM 3384 O O . THR A 1 416 ? -70.610 -6.107 3.812 1.00 86.36 1419 THR A O 1
ATOM 3388 N N . TYR A 1 417 ? -69.216 -4.615 4.802 1.00 90.58 1420 TYR A N 1
ATOM 3389 C CA . TYR A 1 417 ? -68.046 -4.888 3.923 1.00 89.76 1420 TYR A CA 1
ATOM 3390 C C . TYR A 1 417 ? -67.865 -6.407 3.801 1.00 77.51 1420 TYR A C 1
ATOM 3391 O O . TYR A 1 417 ? -67.546 -6.848 2.707 1.00 74.00 1420 TYR A O 1
ATOM 3400 N N . ALA A 1 418 ? -68.054 -7.176 4.876 1.00 78.83 1421 ALA A N 1
ATOM 3401 C CA . ALA A 1 418 ? -67.966 -8.659 4.865 1.00 88.30 1421 ALA A CA 1
ATOM 3402 C C . ALA A 1 418 ? -69.184 -9.269 4.170 1.00 84.89 1421 ALA A C 1
ATOM 3403 O O . ALA A 1 418 ? -69.002 -9.988 3.179 1.00 82.76 1421 ALA A O 1
ATOM 3405 N N . PHE A 1 419 ? -70.380 -8.999 4.694 1.00 84.49 1422 PHE A N 1
ATOM 3406 C CA . PHE A 1 419 ? -71.684 -9.338 4.074 1.00 84.22 1422 PHE A CA 1
ATOM 3407 C C . PHE A 1 419 ? -71.565 -9.341 2.552 1.00 87.52 1422 PHE A C 1
ATOM 3408 O O . PHE A 1 419 ? -71.914 -10.374 1.956 1.00 101.36 1422 PHE A O 1
ATOM 3416 N N . ALA A 1 420 ? -71.096 -8.232 1.960 1.00 89.18 1423 ALA A N 1
ATOM 3417 C CA . ALA A 1 420 ? -70.972 -8.039 0.493 1.00 81.90 1423 ALA A CA 1
ATOM 3418 C C . ALA A 1 420 ? -70.150 -9.177 -0.111 1.00 80.85 1423 ALA A C 1
ATOM 3419 O O . ALA A 1 420 ? -70.709 -9.910 -0.944 1.00 86.91 1423 ALA A O 1
ATOM 3421 N N . VAL A 1 421 ? -68.895 -9.332 0.333 1.00 82.82 1424 VAL A N 1
ATOM 3422 C CA . VAL A 1 421 ? -67.944 -10.392 -0.125 1.00 85.59 1424 VAL A CA 1
ATOM 3423 C C . VAL A 1 421 ? -68.661 -11.753 -0.088 1.00 93.26 1424 VAL A C 1
ATOM 3424 O O . VAL A 1 421 ? -68.619 -12.459 -1.109 1.00 110.95 1424 VAL A O 1
ATOM 3428 N N . ARG A 1 422 ? -69.297 -12.110 1.031 1.00 93.27 1425 ARG A N 1
ATOM 3429 C CA . ARG A 1 422 ? -69.989 -13.420 1.160 1.00 96.23 1425 ARG A CA 1
ATOM 3430 C C . ARG A 1 422 ? -71.010 -13.553 0.021 1.00 96.03 1425 ARG A C 1
ATOM 3431 O O . ARG A 1 422 ? -70.778 -14.403 -0.846 1.00 100.80 1425 ARG A O 1
ATOM 3439 N N . VAL A 1 423 ? -72.070 -12.730 -0.002 1.00 93.80 1426 VAL A N 1
ATOM 3440 C CA . VAL A 1 423 ? -73.206 -12.817 -0.982 1.00 88.57 1426 VAL A CA 1
ATOM 3441 C C . VAL A 1 423 ? -72.617 -12.909 -2.396 1.00 91.44 1426 VAL A C 1
ATOM 3442 O O . VAL A 1 423 ? -72.982 -13.834 -3.139 1.00 88.56 1426 VAL A O 1
ATOM 3446 N N . GLN A 1 424 ? -71.728 -11.972 -2.731 1.00 97.25 1427 GLN A N 1
ATOM 3447 C CA . GLN A 1 424 ? -71.029 -11.849 -4.041 1.00 95.12 1427 GLN A CA 1
ATOM 3448 C C . GLN A 1 424 ? -70.320 -13.149 -4.420 1.00 86.83 1427 GLN A C 1
ATOM 3449 O O . GLN A 1 424 ? -70.254 -13.429 -5.631 1.00 97.18 1427 GLN A O 1
ATOM 3455 N N . LYS A 1 425 ? -69.756 -13.859 -3.438 1.00 77.01 1428 LYS A N 1
ATOM 3456 C CA . LYS A 1 425 ? -68.978 -15.110 -3.631 1.00 80.16 1428 LYS A CA 1
ATOM 3457 C C . LYS A 1 425 ? -69.942 -16.282 -3.757 1.00 80.63 1428 LYS A C 1
ATOM 3458 O O . LYS A 1 425 ? -69.601 -17.215 -4.501 1.00 90.91 1428 LYS A O 1
ATOM 3464 N N . ASN A 1 426 ? -71.081 -16.232 -3.055 1.00 85.76 1429 ASN A N 1
ATOM 3465 C CA . ASN A 1 426 ? -72.157 -17.254 -3.153 1.00 96.59 1429 ASN A CA 1
ATOM 3466 C C . ASN A 1 426 ? -72.759 -17.173 -4.543 1.00 93.35 1429 ASN A C 1
ATOM 3467 O O . ASN A 1 426 ? -72.637 -18.151 -5.289 1.00 95.38 1429 ASN A O 1
ATOM 3472 N N . TYR A 1 427 ? -73.368 -16.031 -4.852 1.00 88.90 1430 TYR A N 1
ATOM 3473 C CA . TYR A 1 427 ? -73.959 -15.738 -6.172 1.00 87.98 1430 TYR A CA 1
ATOM 3474 C C . TYR A 1 427 ? -73.078 -16.342 -7.253 1.00 82.44 1430 TYR A C 1
ATOM 3475 O O . TYR A 1 427 ? -73.597 -17.062 -8.105 1.00 85.44 1430 TYR A O 1
ATOM 3484 N N . ALA A 1 428 ? -71.776 -16.055 -7.168 1.00 82.30 1431 ALA A N 1
ATOM 3485 C CA . ALA A 1 428 ? -70.752 -16.413 -8.168 1.00 89.13 1431 ALA A CA 1
ATOM 3486 C C . ALA A 1 428 ? -70.428 -17.910 -8.108 1.00 89.38 1431 ALA A C 1
ATOM 3487 O O . ALA A 1 428 ? -70.249 -18.502 -9.170 1.00 92.08 1431 ALA A O 1
ATOM 3489 N N . LYS A 1 429 ? -70.330 -18.527 -6.932 1.00 102.08 1432 LYS A N 1
ATOM 3490 C CA . LYS A 1 429 ? -70.051 -19.989 -6.878 1.00 116.80 1432 LYS A CA 1
ATOM 3491 C C . LYS A 1 429 ? -71.274 -20.738 -7.406 1.00 119.41 1432 LYS A C 1
ATOM 3492 O O . LYS A 1 429 ? -71.064 -21.661 -8.185 1.00 125.78 1432 LYS A O 1
ATOM 3498 N N . GLU A 1 430 ? -72.485 -20.286 -7.077 1.00 116.06 1433 GLU A N 1
ATOM 3499 C CA . GLU A 1 430 ? -73.777 -20.814 -7.595 1.00 112.93 1433 GLU A CA 1
ATOM 3500 C C . GLU A 1 430 ? -73.972 -20.570 -9.101 1.00 112.73 1433 GLU A C 1
ATOM 3501 O O . GLU A 1 430 ? -75.021 -20.993 -9.566 1.00 127.74 1433 GLU A O 1
ATOM 3507 N N . LEU A 1 431 ? -73.116 -19.811 -9.807 1.00 105.96 1434 LEU A N 1
ATOM 3508 C CA . LEU A 1 431 ? -73.103 -19.623 -11.287 1.00 100.02 1434 LEU A CA 1
ATOM 3509 C C . LEU A 1 431 ? -71.816 -20.229 -11.875 1.00 100.58 1434 LEU A C 1
ATOM 3510 O O . LEU A 1 431 ? -71.694 -20.252 -13.135 1.00 112.92 1434 LEU A O 1
ATOM 3515 N N . GLY A 1 432 ? -70.864 -20.646 -11.023 1.00 98.40 1435 GLY A N 1
ATOM 3516 C CA . GLY A 1 432 ? -69.602 -21.284 -11.438 1.00 102.20 1435 GLY A CA 1
ATOM 3517 C C . GLY A 1 432 ? -68.662 -20.327 -12.161 1.00 102.97 1435 GLY A C 1
ATOM 3518 O O . GLY A 1 432 ? -67.765 -20.822 -12.857 1.00 111.92 1435 GLY A O 1
ATOM 3519 N N . ILE A 1 433 ? -68.840 -19.015 -11.966 1.00 97.51 1436 ILE A N 1
ATOM 3520 C CA . ILE A 1 433 ? -67.969 -17.926 -12.507 1.00 88.83 1436 ILE A CA 1
ATOM 3521 C C . ILE A 1 433 ? -67.166 -17.364 -11.347 1.00 84.49 1436 ILE A C 1
ATOM 3522 O O . ILE A 1 433 ? -67.608 -17.454 -10.211 1.00 94.64 1436 ILE A O 1
ATOM 3527 N N . PRO A 1 434 ? -65.957 -16.818 -11.568 1.00 80.34 1437 PRO A N 1
ATOM 3528 C CA . PRO A 1 434 ? -65.208 -16.189 -10.475 1.00 82.56 1437 PRO A CA 1
ATOM 3529 C C . PRO A 1 434 ? -66.030 -15.003 -9.935 1.00 85.22 1437 PRO A C 1
ATOM 3530 O O . PRO A 1 434 ? -66.848 -14.506 -10.678 1.00 89.02 1437 PRO A O 1
ATOM 3534 N N . TRP A 1 435 ? -65.884 -14.657 -8.651 1.00 86.13 1438 TRP A N 1
ATOM 3535 C CA . TRP A 1 435 ? -66.769 -13.686 -7.947 1.00 82.57 1438 TRP A CA 1
ATOM 3536 C C . TRP A 1 435 ? -66.341 -12.254 -8.225 1.00 76.63 1438 TRP A C 1
ATOM 3537 O O . TRP A 1 435 ? -65.234 -12.052 -8.774 1.00 69.08 1438 TRP A O 1
ATOM 3548 N N . GLY A 1 436 ? -67.206 -11.309 -7.856 1.00 75.25 1439 GLY A N 1
ATOM 3549 C CA . GLY A 1 436 ? -66.869 -9.878 -7.930 1.00 84.29 1439 GLY A CA 1
ATOM 3550 C C . GLY A 1 436 ? -67.553 -9.211 -9.094 1.00 81.92 1439 GLY A C 1
ATOM 3551 O O . GLY A 1 436 ? -66.882 -8.486 -9.839 1.00 87.34 1439 GLY A O 1
ATOM 3552 N N . ILE A 1 437 ? -68.842 -9.491 -9.248 1.00 85.93 1440 ILE A N 1
ATOM 3553 C CA . ILE A 1 437 ? -69.692 -8.902 -10.318 1.00 95.16 1440 ILE A CA 1
ATOM 3554 C C . ILE A 1 437 ? -69.842 -7.434 -9.946 1.00 85.40 1440 ILE A C 1
ATOM 3555 O O . ILE A 1 437 ? -70.254 -7.143 -8.832 1.00 86.20 1440 ILE A O 1
ATOM 3560 N N . SER A 1 438 ? -69.406 -6.535 -10.817 1.00 81.44 1441 SER A N 1
ATOM 3561 C CA . SER A 1 438 ? -69.427 -5.076 -10.558 1.00 85.92 1441 SER A CA 1
ATOM 3562 C C . SER A 1 438 ? -69.472 -4.350 -11.896 1.00 89.17 1441 SER A C 1
ATOM 3563 O O . SER A 1 438 ? -69.287 -5.017 -12.946 1.00 96.84 1441 SER A O 1
ATOM 3566 N N . GLU A 1 439 ? -69.730 -3.045 -11.831 1.00 87.39 1442 GLU A N 1
ATOM 3567 C CA . GLU A 1 439 ? -69.884 -2.135 -12.990 1.00 85.11 1442 GLU A CA 1
ATOM 3568 C C . GLU A 1 439 ? -68.605 -2.231 -13.807 1.00 87.10 1442 GLU A C 1
ATOM 3569 O O . GLU A 1 439 ? -67.562 -1.777 -13.290 1.00 82.49 1442 GLU A O 1
ATOM 3575 N N . SER A 1 440 ? -68.702 -2.804 -15.016 1.00 88.53 1443 SER A N 1
ATOM 3576 C CA . SER A 1 440 ? -67.568 -3.148 -15.915 1.00 83.77 1443 SER A CA 1
ATOM 3577 C C . SER A 1 440 ? -68.017 -3.105 -17.367 1.00 79.49 1443 SER A C 1
ATOM 3578 O O . SER A 1 440 ? -69.218 -2.998 -17.614 1.00 76.94 1443 SER A O 1
ATOM 3581 N N . GLY A 1 441 ? -67.067 -3.181 -18.289 1.00 83.15 1444 GLY A N 1
ATOM 3582 C CA . GLY A 1 441 ? -67.359 -3.378 -19.720 1.00 85.10 1444 GLY A CA 1
ATOM 3583 C C . GLY A 1 441 ? -67.854 -4.790 -19.949 1.00 85.96 1444 GLY A C 1
ATOM 3584 O O . GLY A 1 441 ? -67.685 -5.618 -19.023 1.00 89.40 1444 GLY A O 1
ATOM 3585 N N . PHE A 1 442 ? -68.430 -5.062 -21.121 1.00 83.98 1445 PHE A N 1
ATOM 3586 C CA . PHE A 1 442 ? -68.913 -6.408 -21.533 1.00 83.15 1445 PHE A CA 1
ATOM 3587 C C . PHE A 1 442 ? -68.866 -6.541 -23.064 1.00 84.80 1445 PHE A C 1
ATOM 3588 O O . PHE A 1 442 ? -68.696 -5.552 -23.793 1.00 88.92 1445 PHE A O 1
ATOM 3596 N N . TYR A 1 443 ? -69.036 -7.763 -23.555 1.00 81.50 1446 TYR A N 1
ATOM 3597 C CA . TYR A 1 443 ? -68.797 -8.122 -24.969 1.00 77.29 1446 TYR A CA 1
ATOM 3598 C C . TYR A 1 443 ? -70.010 -7.691 -25.791 1.00 77.39 1446 TYR A C 1
ATOM 3599 O O . TYR A 1 443 ? -70.721 -8.553 -26.348 1.00 98.45 1446 TYR A O 1
ATOM 3608 N N . ALA A 1 444 ? -70.220 -6.379 -25.881 1.00 71.39 1447 ALA A N 1
ATOM 3609 C CA . ALA A 1 444 ? -71.014 -5.737 -26.950 1.00 79.59 1447 ALA A CA 1
ATOM 3610 C C . ALA A 1 444 ? -70.442 -4.343 -27.189 1.00 78.03 1447 ALA A C 1
ATOM 3611 O O . ALA A 1 444 ? -69.685 -3.869 -26.326 1.00 75.13 1447 ALA A O 1
ATOM 3613 N N . PHE A 1 445 ? -70.759 -3.755 -28.343 1.00 78.65 1448 PHE A N 1
ATOM 3614 C CA . PHE A 1 445 ? -69.980 -2.659 -28.970 1.00 81.08 1448 PHE A CA 1
ATOM 3615 C C . PHE A 1 445 ? -70.907 -1.636 -29.626 1.00 95.64 1448 PHE A C 1
ATOM 3616 O O . PHE A 1 445 ? -71.980 -2.036 -30.137 1.00 115.89 1448 PHE A O 1
ATOM 3624 N N . ASP A 1 446 ? -70.472 -0.371 -29.643 1.00 107.45 1449 ASP A N 1
ATOM 3625 C CA . ASP A 1 446 ? -71.154 0.738 -30.357 1.00 116.84 1449 ASP A CA 1
ATOM 3626 C C . ASP A 1 446 ? -70.734 0.702 -31.828 1.00 113.31 1449 ASP A C 1
ATOM 3627 O O . ASP A 1 446 ? -69.824 -0.074 -32.187 1.00 104.41 1449 ASP A O 1
ATOM 3632 N N . MET A 1 447 ? -71.337 1.571 -32.631 1.00 107.65 1450 MET A N 1
ATOM 3633 C CA . MET A 1 447 ? -71.138 1.604 -34.099 1.00 104.39 1450 MET A CA 1
ATOM 3634 C C . MET A 1 447 ? -69.640 1.622 -34.432 1.00 90.63 1450 MET A C 1
ATOM 3635 O O . MET A 1 447 ? -69.293 1.212 -35.550 1.00 88.84 1450 MET A O 1
ATOM 3640 N N . ASN A 1 448 ? -68.781 2.062 -33.504 1.00 84.38 1451 ASN A N 1
ATOM 3641 C CA . ASN A 1 448 ? -67.329 2.245 -33.763 1.00 90.88 1451 ASN A CA 1
ATOM 3642 C C . ASN A 1 448 ? -66.524 1.111 -33.131 1.00 85.95 1451 ASN A C 1
ATOM 3643 O O . ASN A 1 448 ? -65.278 1.189 -33.177 1.00 95.70 1451 ASN A O 1
ATOM 3648 N N . LEU A 1 449 ? -67.204 0.080 -32.620 1.00 80.51 1452 LEU A N 1
ATOM 3649 C CA . LEU A 1 449 ? -66.566 -1.162 -32.109 1.00 88.64 1452 LEU A CA 1
ATOM 3650 C C . LEU A 1 449 ? -65.825 -0.862 -30.805 1.00 88.16 1452 LEU A C 1
ATOM 3651 O O . LEU A 1 449 ? -64.675 -1.320 -30.663 1.00 84.29 1452 LEU A O 1
ATOM 3656 N N . ASN A 1 450 ? -66.470 -0.137 -29.886 1.00 92.16 1453 ASN A N 1
ATOM 3657 C CA . ASN A 1 450 ? -65.957 0.089 -28.514 1.00 93.50 1453 ASN A CA 1
ATOM 3658 C C . ASN A 1 450 ? -66.814 -0.707 -27.535 1.00 93.13 1453 ASN A C 1
ATOM 3659 O O . ASN A 1 450 ? -68.045 -0.503 -27.541 1.00 103.50 1453 ASN A O 1
ATOM 3664 N N . TYR A 1 451 ? -66.184 -1.531 -26.696 1.00 79.47 1454 TYR A N 1
ATOM 3665 C CA . TYR A 1 451 ? -66.855 -2.250 -25.588 1.00 80.95 1454 TYR A CA 1
ATOM 3666 C C . TYR A 1 451 ? -67.795 -1.276 -24.850 1.00 84.56 1454 TYR A C 1
ATOM 3667 O O . TYR A 1 451 ? -67.344 -0.171 -24.479 1.00 88.66 1454 TYR A O 1
ATOM 3676 N N . GLN A 1 452 ? -69.070 -1.658 -24.672 1.00 85.60 1455 GLN A N 1
ATOM 3677 C CA . GLN A 1 452 ? -70.055 -0.982 -23.784 1.00 89.95 1455 GLN A CA 1
ATOM 3678 C C . GLN A 1 452 ? -69.682 -1.233 -22.316 1.00 86.69 1455 GLN A C 1
ATOM 3679 O O . GLN A 1 452 ? -68.971 -2.227 -22.040 1.00 73.44 1455 GLN A O 1
ATOM 3685 N N . TYR A 1 453 ? -70.181 -0.400 -21.391 1.00 89.90 1456 TYR A N 1
ATOM 3686 C CA . TYR A 1 453 ? -69.783 -0.385 -19.952 1.00 88.39 1456 TYR A CA 1
ATOM 3687 C C . TYR A 1 453 ? -71.013 -0.053 -19.109 1.00 79.93 1456 TYR A C 1
ATOM 3688 O O . TYR A 1 453 ? -71.568 1.020 -19.333 1.00 71.23 1456 TYR A O 1
ATOM 3697 N N . LYS A 1 454 ? -71.419 -0.964 -18.212 1.00 88.17 1457 LYS A N 1
ATOM 3698 C CA . LYS A 1 454 ? -72.755 -0.992 -17.540 1.00 97.13 1457 LYS A CA 1
ATOM 3699 C C . LYS A 1 454 ? -72.611 -1.445 -16.085 1.00 87.04 1457 LYS A C 1
ATOM 3700 O O . LYS A 1 454 ? -71.559 -1.990 -15.708 1.00 75.93 1457 LYS A O 1
ATOM 3706 N N . ALA A 1 455 ? -73.668 -1.238 -15.312 1.00 83.81 1458 ALA A N 1
ATOM 3707 C CA . ALA A 1 455 ? -73.704 -1.546 -13.872 1.00 89.28 1458 ALA A CA 1
ATOM 3708 C C . ALA A 1 455 ? -74.125 -3.006 -13.677 1.00 85.78 1458 ALA A C 1
ATOM 3709 O O . ALA A 1 455 ? -75.304 -3.320 -13.912 1.00 82.45 1458 ALA A O 1
ATOM 3711 N N . PHE A 1 456 ? -73.193 -3.878 -13.287 1.00 82.38 1459 PHE A N 1
ATOM 3712 C CA . PHE A 1 456 ? -73.474 -5.310 -13.029 1.00 91.23 1459 PHE A CA 1
ATOM 3713 C C . PHE A 1 456 ? -73.302 -5.578 -11.541 1.00 92.96 1459 PHE A C 1
ATOM 3714 O O . PHE A 1 456 ? -72.178 -5.747 -11.097 1.00 91.13 1459 PHE A O 1
ATOM 3722 N N . GLY A 1 457 ? -74.396 -5.565 -10.788 1.00 93.88 1460 GLY A N 1
ATOM 3723 C CA . GLY A 1 457 ? -74.400 -5.909 -9.363 1.00 93.37 1460 GLY A CA 1
ATOM 3724 C C . GLY A 1 457 ? -74.720 -7.370 -9.156 1.00 92.04 1460 GLY A C 1
ATOM 3725 O O . GLY A 1 457 ? -74.676 -8.134 -10.118 1.00 97.45 1460 GLY A O 1
ATOM 3726 N N . VAL A 1 458 ? -74.910 -7.759 -7.905 1.00 90.88 1461 VAL A N 1
ATOM 3727 C CA . VAL A 1 458 ? -75.674 -8.978 -7.519 1.00 90.19 1461 VAL A CA 1
ATOM 3728 C C . VAL A 1 458 ? -77.030 -8.486 -7.042 1.00 88.04 1461 VAL A C 1
ATOM 3729 O O . VAL A 1 458 ? -77.078 -7.607 -6.193 1.00 83.28 1461 VAL A O 1
ATOM 3733 N N . PRO A 1 459 ? -78.156 -9.031 -7.544 1.00 97.86 1462 PRO A N 1
ATOM 3734 C CA . PRO A 1 459 ? -79.457 -8.379 -7.360 1.00 113.60 1462 PRO A CA 1
ATOM 3735 C C . PRO A 1 459 ? -79.962 -8.373 -5.903 1.00 112.92 1462 PRO A C 1
ATOM 3736 O O . PRO A 1 459 ? -80.874 -7.595 -5.630 1.00 113.38 1462 PRO A O 1
ATOM 3740 N N . SER A 1 460 ? -79.392 -9.230 -5.040 1.00 103.57 1463 SER A N 1
ATOM 3741 C CA . SER A 1 460 ? -79.673 -9.278 -3.577 1.00 98.02 1463 SER A CA 1
ATOM 3742 C C . SER A 1 460 ? -79.213 -7.953 -2.952 1.00 92.06 1463 SER A C 1
ATOM 3743 O O . SER A 1 460 ? -80.086 -7.192 -2.474 1.00 98.17 1463 SER A O 1
ATOM 3746 N N . LEU A 1 461 ? -77.902 -7.667 -3.047 1.00 80.38 1464 LEU A N 1
ATOM 3747 C CA . LEU A 1 461 ? -77.253 -6.418 -2.555 1.00 76.25 1464 LEU A CA 1
ATOM 3748 C C . LEU A 1 461 ? -77.745 -5.234 -3.390 1.00 78.35 1464 LEU A C 1
ATOM 3749 O O . LEU A 1 461 ? -77.417 -4.078 -3.075 1.00 71.56 1464 LEU A O 1
ATOM 3754 N N . GLY A 1 462 ? -78.499 -5.552 -4.445 1.00 93.85 1465 GLY A N 1
ATOM 3755 C CA . GLY A 1 462 ? -79.054 -4.615 -5.431 1.00 100.63 1465 GLY A CA 1
ATOM 3756 C C . GLY A 1 462 ? -80.479 -4.266 -5.079 1.00 96.84 1465 GLY A C 1
ATOM 3757 O O . GLY A 1 462 ? -81.409 -4.885 -5.641 1.00 90.16 1465 GLY A O 1
ATOM 3758 N N . LEU A 1 463 ? -80.629 -3.395 -4.086 1.00 95.25 1466 LEU A N 1
ATOM 3759 C CA . LEU A 1 463 ? -81.867 -2.621 -3.884 1.00 105.29 1466 LEU A CA 1
ATOM 3760 C C . LEU A 1 463 ? -82.160 -1.940 -5.230 1.00 111.74 1466 LEU A C 1
ATOM 3761 O O . LEU A 1 463 ? -81.423 -1.030 -5.611 1.00 120.70 1466 LEU A O 1
ATOM 3766 N N . LYS A 1 464 ? -83.114 -2.487 -5.981 1.00 115.96 1467 LYS A N 1
ATOM 3767 C CA . LYS A 1 464 ? -83.581 -2.028 -7.324 1.00 117.77 1467 LYS A CA 1
ATOM 3768 C C . LYS A 1 464 ? -82.663 -2.623 -8.398 1.00 109.41 1467 LYS A C 1
ATOM 3769 O O . LYS A 1 464 ? -81.501 -2.146 -8.555 1.00 82.94 1467 LYS A O 1
ATOM 3775 N N . ARG A 1 465 ? -83.145 -3.691 -9.039 1.00 124.16 1468 ARG A N 1
ATOM 3776 C CA . ARG A 1 465 ? -82.335 -4.559 -9.938 1.00 130.00 1468 ARG A CA 1
ATOM 3777 C C . ARG A 1 465 ? -83.260 -5.353 -10.873 1.00 130.00 1468 ARG A C 1
ATOM 3778 O O . ARG A 1 465 ? -84.354 -5.822 -10.414 1.00 130.00 1468 ARG A O 1
ATOM 3786 N N . GLY A 1 466 ? -82.802 -5.484 -12.130 1.00 130.00 1469 GLY A N 1
ATOM 3787 C CA . GLY A 1 466 ? -83.453 -6.240 -13.210 1.00 130.00 1469 GLY A CA 1
ATOM 3788 C C . GLY A 1 466 ? -83.029 -7.703 -13.278 1.00 130.00 1469 GLY A C 1
ATOM 3789 O O . GLY A 1 466 ? -83.439 -8.297 -14.311 1.00 130.00 1469 GLY A O 1
ATOM 3790 N N . LEU A 1 467 ? -82.278 -8.249 -12.278 1.00 130.00 1470 LEU A N 1
ATOM 3791 C CA . LEU A 1 467 ? -81.729 -9.646 -12.163 1.00 130.00 1470 LEU A CA 1
ATOM 3792 C C . LEU A 1 467 ? -80.929 -10.027 -13.443 1.00 130.00 1470 LEU A C 1
ATOM 3793 O O . LEU A 1 467 ? -79.721 -9.623 -13.557 1.00 124.75 1470 LEU A O 1
ATOM 3798 N N . SER A 1 468 ? -81.556 -10.763 -14.380 1.00 168.39 1471 SER A N 1
ATOM 3799 C CA . SER A 1 468 ? -81.053 -11.120 -15.737 1.00 153.37 1471 SER A CA 1
ATOM 3800 C C . SER A 1 468 ? -79.916 -12.133 -15.588 1.00 153.98 1471 SER A C 1
ATOM 3801 O O . SER A 1 468 ? -79.641 -12.519 -14.417 1.00 159.48 1471 SER A O 1
ATOM 3804 N N . HIS A 1 469 ? -79.319 -12.609 -16.693 1.00 147.78 1472 HIS A N 1
ATOM 3805 C CA . HIS A 1 469 ? -78.140 -13.523 -16.611 1.00 155.25 1472 HIS A CA 1
ATOM 3806 C C . HIS A 1 469 ? -76.874 -12.672 -16.508 1.00 144.30 1472 HIS A C 1
ATOM 3807 O O . HIS A 1 469 ? -75.981 -13.043 -15.705 1.00 160.60 1472 HIS A O 1
ATOM 3814 N N . ASP A 1 470 ? -76.808 -11.543 -17.236 1.00 116.94 1473 ASP A N 1
ATOM 3815 C CA . ASP A 1 470 ? -75.712 -10.548 -17.128 1.00 105.13 1473 ASP A CA 1
ATOM 3816 C C . ASP A 1 470 ? -74.635 -11.085 -16.187 1.00 96.64 1473 ASP A C 1
ATOM 3817 O O . ASP A 1 470 ? -74.524 -10.545 -15.059 1.00 95.48 1473 ASP A O 1
ATOM 3822 N N . LYS A 1 471 ? -73.884 -12.089 -16.641 1.00 92.01 1474 LYS A N 1
ATOM 3823 C CA . LYS A 1 471 ? -72.781 -12.710 -15.848 1.00 92.47 1474 LYS A CA 1
ATOM 3824 C C . LYS A 1 471 ? -71.462 -12.067 -16.284 1.00 86.42 1474 LYS A C 1
ATOM 3825 O O . LYS A 1 471 ? -70.672 -12.705 -16.990 1.00 79.37 1474 LYS A O 1
ATOM 3831 N N . VAL A 1 472 ? -71.269 -10.816 -15.871 1.00 80.90 1475 VAL A N 1
ATOM 3832 C CA . VAL A 1 472 ? -70.056 -10.021 -16.183 1.00 78.41 1475 VAL A CA 1
ATOM 3833 C C . VAL A 1 472 ? -69.243 -9.864 -14.899 1.00 76.94 1475 VAL A C 1
ATOM 3834 O O . VAL A 1 472 ? -69.538 -8.991 -14.066 1.00 76.23 1475 VAL A O 1
ATOM 3838 N N . VAL A 1 473 ? -68.234 -10.708 -14.766 1.00 74.48 1476 VAL A N 1
ATOM 3839 C CA . VAL A 1 473 ? -67.270 -10.645 -13.642 1.00 76.41 1476 VAL A CA 1
ATOM 3840 C C . VAL A 1 473 ? -66.144 -9.712 -14.062 1.00 77.01 1476 VAL A C 1
ATOM 3841 O O . VAL A 1 473 ? -65.428 -10.053 -15.028 1.00 85.09 1476 VAL A O 1
ATOM 3845 N N . ALA A 1 474 ? -65.999 -8.597 -13.351 1.00 75.00 1477 ALA A N 1
ATOM 3846 C CA . ALA A 1 474 ? -64.834 -7.698 -13.465 1.00 75.53 1477 ALA A CA 1
ATOM 3847 C C . ALA A 1 474 ? -63.847 -7.980 -12.336 1.00 73.77 1477 ALA A C 1
ATOM 3848 O O . ALA A 1 474 ? -64.220 -8.008 -11.164 1.00 83.79 1477 ALA A O 1
ATOM 3850 N N . PRO A 1 475 ? -62.560 -8.246 -12.639 1.00 69.72 1478 PRO A N 1
ATOM 3851 C CA . PRO A 1 475 ? -61.582 -8.492 -11.587 1.00 72.66 1478 PRO A CA 1
ATOM 3852 C C . PRO A 1 475 ? -61.481 -7.291 -10.641 1.00 71.72 1478 PRO A C 1
ATOM 3853 O O . PRO A 1 475 ? -61.301 -7.498 -9.463 1.00 71.99 1478 PRO A O 1
ATOM 3857 N N . TYR A 1 476 ? -61.604 -6.073 -11.162 1.00 71.01 1479 TYR A N 1
ATOM 3858 C CA . TYR A 1 476 ? -61.303 -4.859 -10.362 1.00 70.68 1479 TYR A CA 1
ATOM 3859 C C . TYR A 1 476 ? -62.060 -4.969 -9.044 1.00 70.62 1479 TYR A C 1
ATOM 3860 O O . TYR A 1 476 ? -61.418 -4.755 -8.007 1.00 80.93 1479 TYR A O 1
ATOM 3869 N N . GLY A 1 477 ? -63.338 -5.367 -9.099 1.00 69.31 1480 GLY A N 1
ATOM 3870 C CA . GLY A 1 477 ? -64.239 -5.502 -7.936 1.00 71.95 1480 GLY A CA 1
ATOM 3871 C C . GLY A 1 477 ? -63.760 -6.545 -6.938 1.00 71.57 1480 GLY A C 1
ATOM 3872 O O . GLY A 1 477 ? -63.833 -6.261 -5.724 1.00 66.63 1480 GLY A O 1
ATOM 3873 N N . SER A 1 478 ? -63.304 -7.706 -7.426 1.00 75.20 1481 SER A N 1
ATOM 3874 C CA . SER A 1 478 ? -62.715 -8.810 -6.618 1.00 76.13 1481 SER A CA 1
ATOM 3875 C C . SER A 1 478 ? -61.561 -8.257 -5.777 1.00 70.94 1481 SER A C 1
ATOM 3876 O O . SER A 1 478 ? -61.580 -8.419 -4.544 1.00 65.83 1481 SER A O 1
ATOM 3879 N N . LEU A 1 479 ? -60.602 -7.612 -6.444 1.00 71.20 1482 LEU A N 1
ATOM 3880 C CA . LEU A 1 479 ? -59.366 -7.068 -5.827 1.00 69.37 1482 LEU A CA 1
ATOM 3881 C C . LEU A 1 479 ? -59.688 -5.907 -4.889 1.00 63.79 1482 LEU A C 1
ATOM 3882 O O . LEU A 1 479 ? -59.004 -5.774 -3.860 1.00 60.42 1482 LEU A O 1
ATOM 3887 N N . LEU A 1 480 ? -60.695 -5.102 -5.210 1.00 63.95 1483 LEU A N 1
ATOM 3888 C CA . LEU A 1 480 ? -61.067 -3.942 -4.368 1.00 68.11 1483 LEU A CA 1
ATOM 3889 C C . LEU A 1 480 ? -61.408 -4.392 -2.945 1.00 69.54 1483 LEU A C 1
ATOM 3890 O O . LEU A 1 480 ? -61.581 -3.500 -2.098 1.00 65.89 1483 LEU A O 1
ATOM 3895 N N . ALA A 1 481 ? -61.502 -5.705 -2.702 1.00 73.90 1484 ALA A N 1
ATOM 3896 C CA . ALA A 1 481 ? -61.828 -6.308 -1.392 1.00 71.99 1484 ALA A CA 1
ATOM 3897 C C . ALA A 1 481 ? -60.672 -7.167 -0.870 1.00 74.36 1484 ALA A C 1
ATOM 3898 O O . ALA A 1 481 ? -60.924 -7.892 0.131 1.00 82.44 1484 ALA A O 1
ATOM 3900 N N . ILE A 1 482 ? -59.477 -7.113 -1.485 1.00 73.93 1485 ILE A N 1
ATOM 3901 C CA . ILE A 1 482 ? -58.314 -7.907 -0.979 1.00 83.92 1485 ILE A CA 1
ATOM 3902 C C . ILE A 1 482 ? -58.343 -7.814 0.549 1.00 97.71 1485 ILE A C 1
ATOM 3903 O O . ILE A 1 482 ? -58.300 -8.877 1.208 1.00 108.25 1485 ILE A O 1
ATOM 3908 N N . GLY A 1 483 ? -58.440 -6.583 1.069 1.00 109.73 1486 GLY A N 1
ATOM 3909 C CA . GLY A 1 483 ? -58.528 -6.301 2.510 1.00 114.41 1486 GLY A CA 1
ATOM 3910 C C . GLY A 1 483 ? -59.252 -7.426 3.223 1.00 111.79 1486 GLY A C 1
ATOM 3911 O O . GLY A 1 483 ? -58.631 -8.048 4.108 1.00 139.23 1486 GLY A O 1
ATOM 3912 N N . VAL A 1 484 ? -60.481 -7.733 2.795 1.00 90.60 1487 VAL A N 1
ATOM 3913 C CA . VAL A 1 484 ? -61.398 -8.653 3.529 1.00 84.75 1487 VAL A CA 1
ATOM 3914 C C . VAL A 1 484 ? -60.962 -10.105 3.309 1.00 90.77 1487 VAL A C 1
ATOM 3915 O O . VAL A 1 484 ? -60.268 -10.641 4.192 1.00 101.23 1487 VAL A O 1
ATOM 3919 N N . ASP A 1 485 ? -61.360 -10.730 2.201 1.00 94.19 1488 ASP A N 1
ATOM 3920 C CA . ASP A 1 485 ? -61.156 -12.185 1.990 1.00 92.31 1488 ASP A CA 1
ATOM 3921 C C . ASP A 1 485 ? -59.943 -12.374 1.096 1.00 89.31 1488 ASP A C 1
ATOM 3922 O O . ASP A 1 485 ? -60.145 -12.852 -0.028 1.00 103.68 1488 ASP A O 1
ATOM 3927 N N . VAL A 1 486 ? -58.748 -12.024 1.588 1.00 84.84 1489 VAL A N 1
ATOM 3928 C CA . VAL A 1 486 ? -57.488 -12.104 0.788 1.00 87.00 1489 VAL A CA 1
ATOM 3929 C C . VAL A 1 486 ? -57.420 -13.492 0.167 1.00 99.78 1489 VAL A C 1
ATOM 3930 O O . VAL A 1 486 ? -57.186 -13.586 -1.056 1.00 121.29 1489 VAL A O 1
ATOM 3934 N N . GLU A 1 487 ? -57.616 -14.523 0.985 1.00 103.46 1490 GLU A N 1
ATOM 3935 C CA . GLU A 1 487 ? -57.700 -15.923 0.507 1.00 110.34 1490 GLU A CA 1
ATOM 3936 C C . GLU A 1 487 ? -58.557 -15.935 -0.767 1.00 109.78 1490 GLU A C 1
ATOM 3937 O O . GLU A 1 487 ? -57.988 -16.143 -1.848 1.00 99.51 1490 GLU A O 1
ATOM 3943 N N . GLY A 1 488 ? -59.861 -15.656 -0.646 1.00 112.02 1491 GLY A N 1
ATOM 3944 C CA . GLY A 1 488 ? -60.835 -15.629 -1.762 1.00 113.48 1491 GLY A CA 1
ATOM 3945 C C . GLY A 1 488 ? -60.296 -14.924 -2.992 1.00 103.77 1491 GLY A C 1
ATOM 3946 O O . GLY A 1 488 ? -60.292 -15.536 -4.082 1.00 95.35 1491 GLY A O 1
ATOM 3947 N N . VAL A 1 489 ? -59.846 -13.679 -2.825 1.00 98.95 1492 VAL A N 1
ATOM 3948 C CA . VAL A 1 489 ? -59.342 -12.822 -3.935 1.00 96.22 1492 VAL A CA 1
ATOM 3949 C C . VAL A 1 489 ? -58.202 -13.571 -4.615 1.00 93.65 1492 VAL A C 1
ATOM 3950 O O . VAL A 1 489 ? -58.212 -13.640 -5.849 1.00 116.28 1492 VAL A O 1
ATOM 3954 N N . LEU A 1 490 ? -57.267 -14.123 -3.844 1.00 89.93 1493 LEU A N 1
ATOM 3955 C CA . LEU A 1 490 ? -56.134 -14.898 -4.414 1.00 104.46 1493 LEU A CA 1
ATOM 3956 C C . LEU A 1 490 ? -56.710 -15.990 -5.328 1.00 103.68 1493 LEU A C 1
ATOM 3957 O O . LEU A 1 490 ? -56.306 -16.028 -6.499 1.00 101.85 1493 LEU A O 1
ATOM 3962 N N . GLN A 1 491 ? -57.650 -16.810 -4.838 1.00 101.85 1494 GLN A N 1
ATOM 3963 C CA . GLN A 1 491 ? -58.274 -17.891 -5.650 1.00 103.20 1494 GLN A CA 1
ATOM 3964 C C . GLN A 1 491 ? -58.736 -17.267 -6.961 1.00 95.81 1494 GLN A C 1
ATOM 3965 O O . GLN A 1 491 ? -58.203 -17.662 -8.013 1.00 100.36 1494 GLN A O 1
ATOM 3971 N N . ASN A 1 492 ? -59.651 -16.295 -6.874 1.00 85.49 1495 ASN A N 1
ATOM 3972 C CA . ASN A 1 492 ? -60.181 -15.549 -8.044 1.00 80.72 1495 ASN A CA 1
ATOM 3973 C C . ASN A 1 492 ? -59.039 -15.216 -9.009 1.00 80.49 1495 ASN A C 1
ATOM 3974 O O . ASN A 1 492 ? -59.223 -15.449 -10.214 1.00 90.73 1495 ASN A O 1
ATOM 3979 N N . ILE A 1 493 ? -57.910 -14.707 -8.509 1.00 78.93 1496 ILE A N 1
ATOM 3980 C CA . ILE A 1 493 ? -56.757 -14.266 -9.355 1.00 83.75 1496 ILE A CA 1
ATOM 3981 C C . ILE A 1 493 ? -56.229 -15.464 -10.151 1.00 89.36 1496 ILE A C 1
ATOM 3982 O O . ILE A 1 493 ? -56.061 -15.330 -11.369 1.00 105.69 1496 ILE A O 1
ATOM 3987 N N . ARG A 1 494 ? -55.959 -16.593 -9.495 1.00 93.94 1497 ARG A N 1
ATOM 3988 C CA . ARG A 1 494 ? -55.567 -17.833 -10.210 1.00 104.05 1497 ARG A CA 1
ATOM 3989 C C . ARG A 1 494 ? -56.643 -18.145 -11.254 1.00 101.64 1497 ARG A C 1
ATOM 3990 O O . ARG A 1 494 ? -56.305 -18.206 -12.434 1.00 107.43 1497 ARG A O 1
ATOM 3998 N N . PHE A 1 495 ? -57.898 -18.270 -10.821 1.00 95.97 1498 PHE A N 1
ATOM 3999 C CA . PHE A 1 495 ? -59.106 -18.536 -11.658 1.00 95.18 1498 PHE A CA 1
ATOM 4000 C C . PHE A 1 495 ? -59.219 -17.549 -12.829 1.00 87.77 1498 PHE A C 1
ATOM 4001 O O . PHE A 1 495 ? -59.645 -17.960 -13.916 1.00 106.12 1498 PHE A O 1
ATOM 4009 N N . PHE A 1 496 ? -58.864 -16.279 -12.624 1.00 76.89 1499 PHE A N 1
ATOM 4010 C CA . PHE A 1 496 ? -58.804 -15.245 -13.691 1.00 78.72 1499 PHE A CA 1
ATOM 4011 C C . PHE A 1 496 ? -57.661 -15.576 -14.669 1.00 85.72 1499 PHE A C 1
ATOM 4012 O O . PHE A 1 496 ? -57.876 -15.447 -15.880 1.00 109.57 1499 PHE A O 1
ATOM 4020 N N . LYS A 1 497 ? -56.480 -15.975 -14.183 1.00 88.33 1500 LYS A N 1
ATOM 4021 C CA . LYS A 1 497 ? -55.318 -16.370 -15.032 1.00 96.14 1500 LYS A CA 1
ATOM 4022 C C . LYS A 1 497 ? -55.728 -17.567 -15.904 1.00 98.18 1500 LYS A C 1
ATOM 4023 O O . LYS A 1 497 ? -55.495 -17.496 -17.123 1.00 115.39 1500 LYS A O 1
ATOM 4029 N N . LYS A 1 498 ? -56.313 -18.614 -15.299 1.00 100.09 1501 LYS A N 1
ATOM 4030 C CA . LYS A 1 498 ? -56.781 -19.840 -16.014 1.00 103.20 1501 LYS A CA 1
ATOM 4031 C C . LYS A 1 498 ? -57.808 -19.452 -17.082 1.00 93.97 1501 LYS A C 1
ATOM 4032 O O . LYS A 1 498 ? -57.698 -19.986 -18.183 1.00 101.46 1501 LYS A O 1
ATOM 4038 N N . GLU A 1 499 ? -58.762 -18.572 -16.764 1.00 95.87 1502 GLU A N 1
ATOM 4039 C CA . GLU A 1 499 ? -59.776 -18.052 -17.728 1.00 97.91 1502 GLU A CA 1
ATOM 4040 C C . GLU A 1 499 ? -59.135 -16.985 -18.633 1.00 102.73 1502 GLU A C 1
ATOM 4041 O O . GLU A 1 499 ? -59.865 -16.442 -19.470 1.00 102.11 1502 GLU A O 1
ATOM 4047 N N . GLY A 1 500 ? -57.841 -16.667 -18.439 1.00 112.39 1503 GLY A N 1
ATOM 4048 C CA . GLY A 1 500 ? -56.991 -15.918 -19.386 1.00 102.18 1503 GLY A CA 1
ATOM 4049 C C . GLY A 1 500 ? -57.109 -14.410 -19.251 1.00 99.05 1503 GLY A C 1
ATOM 4050 O O . GLY A 1 500 ? -56.723 -13.726 -20.195 1.00 99.59 1503 GLY A O 1
ATOM 4051 N N . ALA A 1 501 ? -57.587 -13.893 -18.115 1.00 101.64 1504 ALA A N 1
ATOM 4052 C CA . ALA A 1 501 ? -57.813 -12.448 -17.885 1.00 98.19 1504 ALA A CA 1
ATOM 4053 C C . ALA A 1 501 ? -56.478 -11.719 -17.697 1.00 101.15 1504 ALA A C 1
ATOM 4054 O O . ALA A 1 501 ? -56.486 -10.484 -17.768 1.00 93.24 1504 ALA A O 1
ATOM 4056 N N . GLU A 1 502 ? -55.393 -12.457 -17.438 1.00 102.69 1505 GLU A N 1
ATOM 4057 C CA . GLU A 1 502 ? -54.029 -11.898 -17.296 1.00 108.22 1505 GLU A CA 1
ATOM 4058 C C . GLU A 1 502 ? -53.631 -11.289 -18.642 1.00 105.71 1505 GLU A C 1
ATOM 4059 O O . GLU A 1 502 ? -53.886 -11.939 -19.670 1.00 111.94 1505 GLU A O 1
ATOM 4065 N N . GLY A 1 503 ? -53.074 -10.070 -18.619 1.00 105.05 1506 GLY A N 1
ATOM 4066 C CA . GLY A 1 503 ? -52.593 -9.330 -19.805 1.00 101.88 1506 GLY A CA 1
ATOM 4067 C C . GLY A 1 503 ? -51.404 -8.439 -19.493 1.00 99.88 1506 GLY A C 1
ATOM 4068 O O . GLY A 1 503 ? -50.848 -8.546 -18.383 1.00 94.38 1506 GLY A O 1
ATOM 4069 N N . LYS A 1 504 ? -51.023 -7.590 -20.453 1.00 100.79 1507 LYS A N 1
ATOM 4070 C CA . LYS A 1 504 ? -49.834 -6.699 -20.373 1.00 97.94 1507 LYS A CA 1
ATOM 4071 C C . LYS A 1 504 ? -49.950 -5.781 -19.163 1.00 88.62 1507 LYS A C 1
ATOM 4072 O O . LYS A 1 504 ? -48.943 -5.649 -18.438 1.00 90.34 1507 LYS A O 1
ATOM 4078 N N . TYR A 1 505 ? -51.122 -5.158 -19.002 1.00 81.13 1508 TYR A N 1
ATOM 4079 C CA . TYR A 1 505 ? -51.398 -4.120 -17.976 1.00 83.73 1508 TYR A CA 1
ATOM 4080 C C . TYR A 1 505 ? -52.193 -4.713 -16.806 1.00 85.34 1508 TYR A C 1
ATOM 4081 O O . TYR A 1 505 ? -52.963 -3.980 -16.181 1.00 93.04 1508 TYR A O 1
ATOM 4090 N N . GLY A 1 506 ? -51.989 -5.996 -16.499 1.00 88.17 1509 GLY A N 1
ATOM 4091 C CA . GLY A 1 506 ? -52.590 -6.661 -15.325 1.00 91.58 1509 GLY A CA 1
ATOM 4092 C C . GLY A 1 506 ? -53.766 -7.529 -15.729 1.00 92.57 1509 GLY A C 1
ATOM 4093 O O . GLY A 1 506 ? -53.583 -8.385 -16.610 1.00 110.22 1509 GLY A O 1
ATOM 4094 N N . PHE A 1 507 ? -54.938 -7.303 -15.137 1.00 86.67 1510 PHE A N 1
ATOM 4095 C CA . PHE A 1 507 ? -56.184 -8.056 -15.434 1.00 84.82 1510 PHE A CA 1
ATOM 4096 C C . PHE A 1 507 ? -57.057 -7.261 -16.406 1.00 79.77 1510 PHE A C 1
ATOM 4097 O O . PHE A 1 507 ? -57.238 -6.050 -16.189 1.00 92.81 1510 PHE A O 1
ATOM 4105 N N . TYR A 1 508 ? -57.581 -7.921 -17.439 1.00 72.09 1511 TYR A N 1
ATOM 4106 C CA . TYR A 1 508 ? -58.461 -7.294 -18.457 1.00 75.20 1511 TYR A CA 1
ATOM 4107 C C . TYR A 1 508 ? -59.673 -6.714 -17.740 1.00 77.15 1511 TYR A C 1
ATOM 4108 O O . TYR A 1 508 ? -60.001 -7.222 -16.657 1.00 88.66 1511 TYR A O 1
ATOM 4117 N N . GLU A 1 509 ? -60.301 -5.689 -18.314 1.00 76.28 1512 GLU A N 1
ATOM 4118 C CA . GLU A 1 509 ? -61.457 -4.988 -17.698 1.00 78.37 1512 GLU A CA 1
ATOM 4119 C C . GLU A 1 509 ? -62.355 -6.011 -16.990 1.00 81.56 1512 GLU A C 1
ATOM 4120 O O . GLU A 1 509 ? -62.519 -5.893 -15.742 1.00 78.44 1512 GLU A O 1
ATOM 4126 N N . ALA A 1 510 ? -62.903 -6.961 -17.766 1.00 81.39 1513 ALA A N 1
ATOM 4127 C CA . ALA A 1 510 ? -63.902 -7.955 -17.312 1.00 77.84 1513 ALA A CA 1
ATOM 4128 C C . ALA A 1 510 ? -63.899 -9.205 -18.192 1.00 74.14 1513 ALA A C 1
ATOM 4129 O O . ALA A 1 510 ? -63.327 -9.167 -19.292 1.00 71.74 1513 ALA A O 1
ATOM 4131 N N . ILE A 1 511 ? -64.519 -10.273 -17.680 1.00 78.05 1514 ILE A N 1
ATOM 4132 C CA . ILE A 1 511 ? -64.899 -11.496 -18.442 1.00 84.06 1514 ILE A CA 1
ATOM 4133 C C . ILE A 1 511 ? -66.418 -11.550 -18.540 1.00 89.09 1514 ILE A C 1
ATOM 4134 O O . ILE A 1 511 ? -67.096 -11.514 -17.484 1.00 91.43 1514 ILE A O 1
ATOM 4139 N N . ASP A 1 512 ? -66.905 -11.673 -19.774 1.00 88.30 1515 ASP A N 1
ATOM 4140 C CA . ASP A 1 512 ? -68.346 -11.756 -20.092 1.00 80.47 1515 ASP A CA 1
ATOM 4141 C C . ASP A 1 512 ? -68.689 -13.223 -20.333 1.00 78.46 1515 ASP A C 1
ATOM 4142 O O . ASP A 1 512 ? -68.226 -13.771 -21.345 1.00 76.26 1515 ASP A O 1
ATOM 4147 N N . TYR A 1 513 ? -69.434 -13.830 -19.415 1.00 79.39 1516 TYR A N 1
ATOM 4148 C CA . TYR A 1 513 ? -69.893 -15.236 -19.504 1.00 84.09 1516 TYR A CA 1
ATOM 4149 C C . TYR A 1 513 ? -71.320 -15.258 -20.063 1.00 86.42 1516 TYR A C 1
ATOM 4150 O O . TYR A 1 513 ? -71.857 -16.364 -20.282 1.00 95.88 1516 TYR A O 1
ATOM 4159 N N . THR A 1 514 ? -71.897 -14.081 -20.325 1.00 85.74 1517 THR A N 1
ATOM 4160 C CA . THR A 1 514 ? -73.337 -13.906 -20.658 1.00 90.85 1517 THR A CA 1
ATOM 4161 C C . THR A 1 514 ? -73.692 -14.717 -21.902 1.00 96.79 1517 THR A C 1
ATOM 4162 O O . THR A 1 514 ? -73.088 -14.538 -22.954 1.00 96.99 1517 THR A O 1
ATOM 4166 N N . PRO A 1 515 ? -74.684 -15.631 -21.814 1.00 103.31 1518 PRO A N 1
ATOM 4167 C CA . PRO A 1 515 ? -75.027 -16.503 -22.936 1.00 103.67 1518 PRO A CA 1
ATOM 4168 C C . PRO A 1 515 ? -75.235 -15.676 -24.211 1.00 95.98 1518 PRO A C 1
ATOM 4169 O O . PRO A 1 515 ? -74.514 -15.868 -25.147 1.00 85.43 1518 PRO A O 1
ATOM 4173 N N . GLU A 1 516 ? -76.181 -14.731 -24.158 1.00 98.40 1519 GLU A N 1
ATOM 4174 C CA . GLU A 1 516 ? -76.674 -13.901 -25.295 1.00 100.51 1519 GLU A CA 1
ATOM 4175 C C . GLU A 1 516 ? -75.497 -13.331 -26.091 1.00 91.92 1519 GLU A C 1
ATOM 4176 O O . GLU A 1 516 ? -75.608 -13.257 -27.322 1.00 104.62 1519 GLU A O 1
ATOM 4182 N N . ARG A 1 517 ? -74.421 -12.937 -25.408 1.00 82.61 1520 ARG A N 1
ATOM 4183 C CA . ARG A 1 517 ? -73.343 -12.087 -25.974 1.00 82.68 1520 ARG A CA 1
ATOM 4184 C C . ARG A 1 517 ? -72.075 -12.900 -26.247 1.00 80.08 1520 ARG A C 1
ATOM 4185 O O . ARG A 1 517 ? -71.249 -12.443 -27.066 1.00 83.23 1520 ARG A O 1
ATOM 4193 N N . VAL A 1 518 ? -71.907 -14.054 -25.603 1.00 81.29 1521 VAL A N 1
ATOM 4194 C CA . VAL A 1 518 ? -70.732 -14.928 -25.865 1.00 94.41 1521 VAL A CA 1
ATOM 4195 C C . VAL A 1 518 ? -70.833 -15.426 -27.304 1.00 93.71 1521 VAL A C 1
ATOM 4196 O O . VAL A 1 518 ? -71.900 -15.843 -27.748 1.00 93.85 1521 VAL A O 1
ATOM 4200 N N . PRO A 1 519 ? -69.724 -15.361 -28.073 1.00 95.43 1522 PRO A N 1
ATOM 4201 C CA . PRO A 1 519 ? -69.649 -15.982 -29.387 1.00 102.35 1522 PRO A CA 1
ATOM 4202 C C . PRO A 1 519 ? -69.950 -17.475 -29.259 1.00 108.60 1522 PRO A C 1
ATOM 4203 O O . PRO A 1 519 ? -69.381 -18.111 -28.410 1.00 109.03 1522 PRO A O 1
ATOM 4207 N N . PHE A 1 520 ? -70.835 -17.975 -30.120 1.00 114.78 1523 PHE A N 1
ATOM 4208 C CA . PHE A 1 520 ? -71.237 -19.399 -30.211 1.00 111.11 1523 PHE A CA 1
ATOM 4209 C C . PHE A 1 520 ? -69.988 -20.283 -30.157 1.00 106.88 1523 PHE A C 1
ATOM 4210 O O . PHE A 1 520 ? -68.967 -19.933 -30.782 1.00 91.41 1523 PHE A O 1
ATOM 4218 N N . GLY A 1 521 ? -70.094 -21.421 -29.473 1.00 115.54 1524 GLY A N 1
ATOM 4219 C CA . GLY A 1 521 ? -69.044 -22.464 -29.453 1.00 124.85 1524 GLY A CA 1
ATOM 4220 C C . GLY A 1 521 ? -67.817 -21.961 -28.719 1.00 118.04 1524 GLY A C 1
ATOM 4221 O O . GLY A 1 521 ? -66.687 -22.232 -29.129 1.00 131.73 1524 GLY A O 1
ATOM 4222 N N . LYS A 1 522 ? -68.070 -21.213 -27.669 1.00 109.18 1525 LYS A N 1
ATOM 4223 C CA . LYS A 1 522 ? -67.085 -20.575 -26.777 1.00 113.35 1525 LYS A CA 1
ATOM 4224 C C . LYS A 1 522 ? -67.886 -20.272 -25.514 1.00 123.56 1525 LYS A C 1
ATOM 4225 O O . LYS A 1 522 ? -69.103 -20.029 -25.632 1.00 158.50 1525 LYS A O 1
ATOM 4231 N N . LYS A 1 523 ? -67.244 -20.291 -24.344 1.00 121.59 1526 LYS A N 1
ATOM 4232 C CA . LYS A 1 523 ? -67.807 -19.799 -23.056 1.00 112.26 1526 LYS A CA 1
ATOM 4233 C C . LYS A 1 523 ? -66.856 -18.701 -22.637 1.00 100.41 1526 LYS A C 1
ATOM 4234 O O . LYS A 1 523 ? -65.617 -18.893 -22.771 1.00 119.73 1526 LYS A O 1
ATOM 4240 N N . SER A 1 524 ? -67.385 -17.596 -22.149 1.00 90.26 1527 SER A N 1
ATOM 4241 C CA . SER A 1 524 ? -66.564 -16.419 -21.775 1.00 99.75 1527 SER A CA 1
ATOM 4242 C C . SER A 1 524 ? -66.084 -15.698 -23.044 1.00 94.69 1527 SER A C 1
ATOM 4243 O O . SER A 1 524 ? -65.426 -16.306 -23.895 1.00 96.39 1527 SER A O 1
ATOM 4246 N N . ALA A 1 525 ? -66.365 -14.401 -23.115 1.00 94.31 1528 ALA A N 1
ATOM 4247 C CA . ALA A 1 525 ? -65.763 -13.436 -24.052 1.00 95.86 1528 ALA A CA 1
ATOM 4248 C C . ALA A 1 525 ? -64.971 -12.421 -23.238 1.00 97.09 1528 ALA A C 1
ATOM 4249 O O . ALA A 1 525 ? -65.615 -11.475 -22.717 1.00 103.28 1528 ALA A O 1
ATOM 4251 N N . ILE A 1 526 ? -63.648 -12.588 -23.121 1.00 92.93 1529 ILE A N 1
ATOM 4252 C CA . ILE A 1 526 ? -62.828 -11.622 -22.339 1.00 89.85 1529 ILE A CA 1
ATOM 4253 C C . ILE A 1 526 ? -62.917 -10.270 -23.034 1.00 87.58 1529 ILE A C 1
ATOM 4254 O O . ILE A 1 526 ? -62.674 -10.202 -24.268 1.00 107.93 1529 ILE A O 1
ATOM 4259 N N . VAL A 1 527 ? -63.275 -9.262 -22.247 1.00 76.97 1530 VAL A N 1
ATOM 4260 C CA . VAL A 1 527 ? -63.314 -7.842 -22.662 1.00 78.61 1530 VAL A CA 1
ATOM 4261 C C . VAL A 1 527 ? -61.865 -7.373 -22.677 1.00 82.15 1530 VAL A C 1
ATOM 4262 O O . VAL A 1 527 ? -61.377 -6.914 -21.634 1.00 86.15 1530 VAL A O 1
ATOM 4266 N N . LYS A 1 528 ? -61.204 -7.554 -23.818 1.00 92.28 1531 LYS A N 1
ATOM 4267 C CA . LYS A 1 528 ? -59.774 -7.225 -24.022 1.00 101.56 1531 LYS A CA 1
ATOM 4268 C C . LYS A 1 528 ? -59.632 -5.699 -23.986 1.00 97.64 1531 LYS A C 1
ATOM 4269 O O . LYS A 1 528 ? -59.569 -5.048 -25.056 1.00 101.76 1531 LYS A O 1
ATOM 4275 N N . SER A 1 529 ? -59.611 -5.161 -22.770 1.00 88.05 1532 SER A N 1
ATOM 4276 C CA . SER A 1 529 ? -59.646 -3.717 -22.456 1.00 77.62 1532 SER A CA 1
ATOM 4277 C C . SER A 1 529 ? -58.885 -3.472 -21.146 1.00 83.10 1532 SER A C 1
ATOM 4278 O O . SER A 1 529 ? -58.779 -4.413 -20.331 1.00 94.23 1532 SER A O 1
ATOM 4281 N N . PHE A 1 530 ? -58.372 -2.258 -20.949 1.00 80.43 1533 PHE A N 1
ATOM 4282 C CA . PHE A 1 530 ? -57.834 -1.776 -19.650 1.00 79.06 1533 PHE A CA 1
ATOM 4283 C C . PHE A 1 530 ? -58.370 -0.380 -19.377 1.00 74.80 1533 PHE A C 1
ATOM 4284 O O . PHE A 1 530 ? -58.089 0.533 -20.164 1.00 74.36 1533 PHE A O 1
ATOM 4292 N N . MET A 1 531 ? -59.128 -0.239 -18.295 1.00 70.54 1534 MET A N 1
ATOM 4293 C CA . MET A 1 531 ? -59.799 1.033 -17.948 1.00 73.03 1534 MET A CA 1
ATOM 4294 C C . MET A 1 531 ? -59.018 1.688 -16.802 1.00 75.84 1534 MET A C 1
ATOM 4295 O O . MET A 1 531 ? -58.815 1.024 -15.774 1.00 85.14 1534 MET A O 1
ATOM 4300 N N . ALA A 1 532 ? -58.570 2.934 -17.010 1.00 75.06 1535 ALA A N 1
ATOM 4301 C CA . ALA A 1 532 ? -57.649 3.702 -16.135 1.00 72.57 1535 ALA A CA 1
ATOM 4302 C C . ALA A 1 532 ? -58.172 3.729 -14.697 1.00 70.66 1535 ALA A C 1
ATOM 4303 O O . ALA A 1 532 ? -57.385 3.464 -13.768 1.00 67.22 1535 ALA A O 1
ATOM 4305 N N . HIS A 1 533 ? -59.451 4.053 -14.522 1.00 72.32 1536 HIS A N 1
ATOM 4306 C CA . HIS A 1 533 ? -60.085 4.168 -13.185 1.00 76.81 1536 HIS A CA 1
ATOM 4307 C C . HIS A 1 533 ? -59.982 2.823 -12.465 1.00 71.61 1536 HIS A C 1
ATOM 4308 O O . HIS A 1 533 ? -59.446 2.801 -11.344 1.00 67.41 1536 HIS A O 1
ATOM 4315 N N . HIS A 1 534 ? -60.427 1.740 -13.101 1.00 70.32 1537 HIS A N 1
ATOM 4316 C CA . HIS A 1 534 ? -60.378 0.373 -12.521 1.00 73.09 1537 HIS A CA 1
ATOM 4317 C C . HIS A 1 534 ? -58.917 -0.002 -12.256 1.00 75.04 1537 HIS A C 1
ATOM 4318 O O . HIS A 1 534 ? -58.621 -0.498 -11.160 1.00 82.85 1537 HIS A O 1
ATOM 4325 N N . GLN A 1 535 ? -58.040 0.251 -13.227 1.00 74.91 1538 GLN A N 1
ATOM 4326 C CA . GLN A 1 535 ? -56.586 -0.033 -13.127 1.00 72.79 1538 GLN A CA 1
ATOM 4327 C C . GLN A 1 535 ? -56.081 0.590 -11.828 1.00 72.47 1538 GLN A C 1
ATOM 4328 O O . GLN A 1 535 ? -55.500 -0.150 -11.026 1.00 72.35 1538 GLN A O 1
ATOM 4334 N N . GLY A 1 536 ? -56.380 1.874 -11.607 1.00 75.21 1539 GLY A N 1
ATOM 4335 C CA . GLY A 1 536 ? -56.057 2.616 -10.367 1.00 79.70 1539 GLY A CA 1
ATOM 4336 C C . GLY A 1 536 ? -56.513 1.876 -9.117 1.00 78.20 1539 GLY A C 1
ATOM 4337 O O . GLY A 1 536 ? -55.648 1.536 -8.282 1.00 76.83 1539 GLY A O 1
ATOM 4338 N N . MET A 1 537 ? -57.819 1.623 -9.000 1.00 73.60 1540 MET A N 1
ATOM 4339 C CA . MET A 1 537 ? -58.445 0.887 -7.864 1.00 68.29 1540 MET A CA 1
ATOM 4340 C C . MET A 1 537 ? -57.611 -0.351 -7.553 1.00 66.27 1540 MET A C 1
ATOM 4341 O O . MET A 1 537 ? -57.170 -0.482 -6.417 1.00 72.28 1540 MET A O 1
ATOM 4346 N N . VAL A 1 538 ? -57.386 -1.200 -8.551 1.00 68.94 1541 VAL A N 1
ATOM 4347 C CA . VAL A 1 538 ? -56.585 -2.451 -8.409 1.00 70.34 1541 VAL A CA 1
ATOM 4348 C C . VAL A 1 538 ? -55.237 -2.084 -7.789 1.00 69.82 1541 VAL A C 1
ATOM 4349 O O . VAL A 1 538 ? -54.877 -2.686 -6.762 1.00 67.53 1541 VAL A O 1
ATOM 4353 N N . PHE A 1 539 ? -54.530 -1.129 -8.399 1.00 71.38 1542 PHE A N 1
ATOM 4354 C CA . PHE A 1 539 ? -53.145 -0.753 -8.028 1.00 72.71 1542 PHE A CA 1
ATOM 4355 C C . PHE A 1 539 ? -53.133 -0.336 -6.561 1.00 74.72 1542 PHE A C 1
ATOM 4356 O O . PHE A 1 539 ? -52.391 -0.937 -5.749 1.00 77.07 1542 PHE A O 1
ATOM 4364 N N . VAL A 1 540 ? -53.937 0.683 -6.256 1.00 74.33 1543 VAL A N 1
ATOM 4365 C CA . VAL A 1 540 ? -54.073 1.279 -4.899 1.00 70.76 1543 VAL A CA 1
ATOM 4366 C C . VAL A 1 540 ? -54.424 0.142 -3.932 1.00 62.57 1543 VAL A C 1
ATOM 4367 O O . VAL A 1 540 ? -53.634 -0.117 -3.019 1.00 52.61 1543 VAL A O 1
ATOM 4371 N N . ALA A 1 541 ? -55.538 -0.543 -4.179 1.00 63.85 1544 ALA A N 1
ATOM 4372 C CA . ALA A 1 541 ? -56.062 -1.642 -3.341 1.00 71.41 1544 ALA A CA 1
ATOM 4373 C C . ALA A 1 541 ? -54.939 -2.635 -3.028 1.00 69.65 1544 ALA A C 1
ATOM 4374 O O . ALA A 1 541 ? -54.861 -3.085 -1.863 1.00 73.40 1544 ALA A O 1
ATOM 4376 N N . LEU A 1 542 ? -54.113 -2.966 -4.024 1.00 68.99 1545 LEU A N 1
ATOM 4377 C CA . LEU A 1 542 ? -52.945 -3.866 -3.845 1.00 75.03 1545 LEU A CA 1
ATOM 4378 C C . LEU A 1 542 ? -51.982 -3.209 -2.853 1.00 79.49 1545 LEU A C 1
ATOM 4379 O O . LEU A 1 542 ? -51.761 -3.807 -1.782 1.00 80.63 1545 LEU A O 1
ATOM 4384 N N . ASP A 1 543 ? -51.464 -2.021 -3.183 1.00 84.12 1546 ASP A N 1
ATOM 4385 C CA . ASP A 1 543 ? -50.612 -1.217 -2.267 1.00 83.61 1546 ASP A CA 1
ATOM 4386 C C . ASP A 1 543 ? -51.222 -1.304 -0.861 1.00 83.13 1546 ASP A C 1
ATOM 4387 O O . ASP A 1 543 ? -50.557 -1.852 0.040 1.00 78.81 1546 ASP A O 1
ATOM 4392 N N . ASN A 1 544 ? -52.464 -0.838 -0.695 1.00 79.44 1547 ASN A N 1
ATOM 4393 C CA . ASN A 1 544 ? -53.206 -0.875 0.593 1.00 82.40 1547 ASN A CA 1
ATOM 4394 C C . ASN A 1 544 ? -52.981 -2.222 1.271 1.00 89.41 1547 ASN A C 1
ATOM 4395 O O . ASN A 1 544 ? -52.521 -2.235 2.415 1.00 95.27 1547 ASN A O 1
ATOM 4400 N N . PHE A 1 545 ? -53.283 -3.314 0.583 1.00 99.94 1548 PHE A N 1
ATOM 4401 C CA . PHE A 1 545 ? -53.108 -4.677 1.143 1.00 100.95 1548 PHE A CA 1
ATOM 4402 C C . PHE A 1 545 ? -51.656 -4.899 1.586 1.00 92.92 1548 PHE A C 1
ATOM 4403 O O . PHE A 1 545 ? -51.453 -5.424 2.684 1.00 101.00 1548 PHE A O 1
ATOM 4411 N N . ILE A 1 546 ? -50.691 -4.538 0.735 1.00 83.45 1549 ILE A N 1
ATOM 4412 C CA . ILE A 1 546 ? -49.237 -4.839 0.904 1.00 84.77 1549 ILE A CA 1
ATOM 4413 C C . ILE A 1 546 ? -48.680 -4.024 2.071 1.00 92.45 1549 ILE A C 1
ATOM 4414 O O . ILE A 1 546 ? -48.008 -4.644 2.897 1.00 119.99 1549 ILE A O 1
ATOM 4419 N N . ASN A 1 547 ? -48.963 -2.713 2.136 1.00 89.27 1550 ASN A N 1
ATOM 4420 C CA . ASN A 1 547 ? -48.398 -1.784 3.153 1.00 97.06 1550 ASN A CA 1
ATOM 4421 C C . ASN A 1 547 ? -49.467 -1.378 4.180 1.00 99.24 1550 ASN A C 1
ATOM 4422 O O . ASN A 1 547 ? -49.647 -0.154 4.397 1.00 92.39 1550 ASN A O 1
ATOM 4427 N N . ASN A 1 548 ? -50.142 -2.358 4.790 1.00 107.02 1551 ASN A N 1
ATOM 4428 C CA . ASN A 1 548 ? -51.206 -2.177 5.819 1.00 109.58 1551 ASN A CA 1
ATOM 4429 C C . ASN A 1 548 ? -51.969 -0.870 5.578 1.00 99.94 1551 ASN A C 1
ATOM 4430 O O . ASN A 1 548 ? -51.557 0.169 6.128 1.00 104.16 1551 ASN A O 1
ATOM 4435 N N . ASN A 1 549 ? -53.020 -0.938 4.764 1.00 98.87 1552 ASN A N 1
ATOM 4436 C CA . ASN A 1 549 ? -53.959 0.169 4.442 1.00 97.65 1552 ASN A CA 1
ATOM 4437 C C . ASN A 1 549 ? -53.249 1.529 4.576 1.00 84.86 1552 ASN A C 1
ATOM 4438 O O . ASN A 1 549 ? -53.829 2.424 5.191 1.00 91.55 1552 ASN A O 1
ATOM 4443 N N . VAL A 1 550 ? -52.057 1.688 3.988 1.00 70.01 1553 VAL A N 1
ATOM 4444 C CA . VAL A 1 550 ? -51.257 2.954 4.033 1.00 67.23 1553 VAL A CA 1
ATOM 4445 C C . VAL A 1 550 ? -52.141 4.135 3.617 1.00 67.05 1553 VAL A C 1
ATOM 4446 O O . VAL A 1 550 ? -52.389 5.015 4.463 1.00 68.57 1553 VAL A O 1
ATOM 4450 N N . MET A 1 551 ? -52.602 4.140 2.364 1.00 73.05 1554 MET A N 1
ATOM 4451 C CA . MET A 1 551 ? -53.323 5.273 1.733 1.00 77.34 1554 MET A CA 1
ATOM 4452 C C . MET A 1 551 ? -54.440 5.720 2.680 1.00 78.86 1554 MET A C 1
ATOM 4453 O O . MET A 1 551 ? -54.696 6.931 2.754 1.00 79.02 1554 MET A O 1
ATOM 4458 N N . GLN A 1 552 ? -55.085 4.758 3.348 1.00 76.01 1555 GLN A N 1
ATOM 4459 C CA . GLN A 1 552 ? -56.146 4.989 4.362 1.00 78.60 1555 GLN A CA 1
ATOM 4460 C C . GLN A 1 552 ? -55.606 5.882 5.476 1.00 79.52 1555 GLN A C 1
ATOM 4461 O O . GLN A 1 552 ? -56.200 6.941 5.748 1.00 73.68 1555 GLN A O 1
ATOM 4467 N N . LYS A 1 553 ? -54.512 5.444 6.089 1.00 87.37 1556 LYS A N 1
ATOM 4468 C CA . LYS A 1 553 ? -53.903 6.089 7.279 1.00 97.56 1556 LYS A CA 1
ATOM 4469 C C . LYS A 1 553 ? -53.436 7.498 6.879 1.00 94.99 1556 LYS A C 1
ATOM 4470 O O . LYS A 1 553 ? -53.469 8.403 7.737 1.00 100.85 1556 LYS A O 1
ATOM 4476 N N . ARG A 1 554 ? -53.065 7.695 5.609 1.00 90.93 1557 ARG A N 1
ATOM 4477 C CA . ARG A 1 554 ? -52.652 9.011 5.049 1.00 86.82 1557 ARG A CA 1
ATOM 4478 C C . ARG A 1 554 ? -53.856 9.941 4.926 1.00 79.76 1557 ARG A C 1
ATOM 4479 O O . ARG A 1 554 ? -53.725 11.110 5.281 1.00 83.66 1557 ARG A O 1
ATOM 4487 N N . PHE A 1 555 ? -54.972 9.452 4.397 1.00 76.37 1558 PHE A N 1
ATOM 4488 C CA . PHE A 1 555 ? -56.232 10.222 4.236 1.00 78.51 1558 PHE A CA 1
ATOM 4489 C C . PHE A 1 555 ? -56.673 10.705 5.622 1.00 76.35 1558 PHE A C 1
ATOM 4490 O O . PHE A 1 555 ? -57.113 11.857 5.753 1.00 75.53 1558 PHE A O 1
ATOM 4498 N N . HIS A 1 556 ? -56.505 9.858 6.637 1.00 78.32 1559 HIS A N 1
ATOM 4499 C CA . HIS A 1 556 ? -56.926 10.118 8.039 1.00 81.85 1559 HIS A CA 1
ATOM 4500 C C . HIS A 1 556 ? -55.849 10.901 8.798 1.00 78.83 1559 HIS A C 1
ATOM 4501 O O . HIS A 1 556 ? -56.158 11.408 9.882 1.00 75.27 1559 HIS A O 1
ATOM 4508 N N . LYS A 1 557 ? -54.641 11.018 8.245 1.00 79.05 1560 LYS A N 1
ATOM 4509 C CA . LYS A 1 557 ? -53.633 12.006 8.713 1.00 84.09 1560 LYS A CA 1
ATOM 4510 C C . LYS A 1 557 ? -54.208 13.417 8.513 1.00 83.69 1560 LYS A C 1
ATOM 4511 O O . LYS A 1 557 ? -53.763 14.325 9.232 1.00 88.17 1560 LYS A O 1
ATOM 4517 N N . ASP A 1 558 ? -55.150 13.630 7.584 1.00 80.43 1561 ASP A N 1
ATOM 4518 C CA . ASP A 1 558 ? -55.769 14.975 7.429 1.00 80.61 1561 ASP A CA 1
ATOM 4519 C C . ASP A 1 558 ? -56.612 15.239 8.669 1.00 81.23 1561 ASP A C 1
ATOM 4520 O O . ASP A 1 558 ? -57.373 14.373 9.099 1.00 86.37 1561 ASP A O 1
ATOM 4525 N N . PRO A 1 559 ? -56.467 16.433 9.280 1.00 81.70 1562 PRO A N 1
ATOM 4526 C CA . PRO A 1 559 ? -57.267 16.834 10.438 1.00 85.40 1562 PRO A CA 1
ATOM 4527 C C . PRO A 1 559 ? -58.781 16.783 10.218 1.00 84.74 1562 PRO A C 1
ATOM 4528 O O . PRO A 1 559 ? -59.424 16.106 10.986 1.00 92.83 1562 PRO A O 1
ATOM 4532 N N . ARG A 1 560 ? -59.284 17.485 9.198 1.00 85.50 1563 ARG A N 1
ATOM 4533 C CA . ARG A 1 560 ? -60.731 17.585 8.872 1.00 93.02 1563 ARG A CA 1
ATOM 4534 C C . ARG A 1 560 ? -61.328 16.180 8.793 1.00 88.60 1563 ARG A C 1
ATOM 4535 O O . ARG A 1 560 ? -62.507 16.019 9.188 1.00 84.89 1563 ARG A O 1
ATOM 4543 N N . ILE A 1 561 ? -60.542 15.231 8.268 1.00 86.58 1564 ILE A N 1
ATOM 4544 C CA . ILE A 1 561 ? -60.899 13.789 8.115 1.00 93.16 1564 ILE A CA 1
ATOM 4545 C C . ILE A 1 561 ? -60.896 13.135 9.499 1.00 97.30 1564 ILE A C 1
ATOM 4546 O O . ILE A 1 561 ? -61.852 12.420 9.830 1.00 111.81 1564 ILE A O 1
ATOM 4551 N N . LYS A 1 562 ? -59.838 13.354 10.270 1.00 94.20 1565 LYS A N 1
ATOM 4552 C CA . LYS A 1 562 ? -59.728 12.804 11.642 1.00 95.80 1565 LYS A CA 1
ATOM 4553 C C . LYS A 1 562 ? -60.874 13.353 12.500 1.00 94.53 1565 LYS A C 1
ATOM 4554 O O . LYS A 1 562 ? -61.380 12.607 13.352 1.00 99.01 1565 LYS A O 1
ATOM 4560 N N . ALA A 1 563 ? -61.305 14.594 12.245 1.00 93.18 1566 ALA A N 1
ATOM 4561 C CA . ALA A 1 563 ? -62.474 15.257 12.884 1.00 89.65 1566 ALA A CA 1
ATOM 4562 C C . ALA A 1 563 ? -63.695 14.355 12.785 1.00 88.85 1566 ALA A C 1
ATOM 4563 O O . ALA A 1 563 ? -64.404 14.262 13.773 1.00 104.48 1566 ALA A O 1
ATOM 4565 N N . ALA A 1 564 ? -63.916 13.728 11.631 1.00 87.95 1567 ALA A N 1
ATOM 4566 C CA . ALA A 1 564 ? -65.141 12.966 11.308 1.00 84.53 1567 ALA A CA 1
ATOM 4567 C C . ALA A 1 564 ? -64.932 11.461 11.493 1.00 83.73 1567 ALA A C 1
ATOM 4568 O O . ALA A 1 564 ? -65.962 10.745 11.478 1.00 82.55 1567 ALA A O 1
ATOM 4570 N N . GLN A 1 565 ? -63.692 11.000 11.707 1.00 83.44 1568 GLN A N 1
ATOM 4571 C CA . GLN A 1 565 ? -63.315 9.566 11.574 1.00 83.82 1568 GLN A CA 1
ATOM 4572 C C . GLN A 1 565 ? -64.244 8.714 12.459 1.00 82.92 1568 GLN A C 1
ATOM 4573 O O . GLN A 1 565 ? -64.421 7.502 12.158 1.00 81.69 1568 GLN A O 1
ATOM 4579 N N . ILE A 1 566 ? -64.848 9.334 13.474 1.00 84.42 1569 ILE A N 1
ATOM 4580 C CA . ILE A 1 566 ? -65.759 8.642 14.431 1.00 85.49 1569 ILE A CA 1
ATOM 4581 C C . ILE A 1 566 ? -67.015 8.163 13.683 1.00 75.52 1569 ILE A C 1
ATOM 4582 O O . ILE A 1 566 ? -67.576 7.134 14.084 1.00 76.22 1569 ILE A O 1
ATOM 4587 N N . LEU A 1 567 ? -67.433 8.835 12.615 1.00 69.83 1570 LEU A N 1
ATOM 4588 C CA . LEU A 1 567 ? -68.637 8.455 11.832 1.00 75.07 1570 LEU A CA 1
ATOM 4589 C C . LEU A 1 567 ? -68.539 7.016 11.303 1.00 86.80 1570 LEU A C 1
ATOM 4590 O O . LEU A 1 567 ? -69.607 6.377 11.115 1.00 93.11 1570 LEU A O 1
ATOM 4595 N N . LEU A 1 568 ? -67.333 6.524 11.025 1.00 92.55 1571 LEU A N 1
ATOM 4596 C CA . LEU A 1 568 ? -67.143 5.162 10.445 1.00 104.60 1571 LEU A CA 1
ATOM 4597 C C . LEU A 1 568 ? -67.299 4.126 11.561 1.00 111.72 1571 LEU A C 1
ATOM 4598 O O . LEU A 1 568 ? -67.533 2.960 11.247 1.00 116.28 1571 LEU A O 1
ATOM 4603 N N . GLN A 1 569 ? -67.168 4.576 12.813 1.00 114.33 1572 GLN A N 1
ATOM 4604 C CA . GLN A 1 569 ? -67.190 3.760 14.059 1.00 112.19 1572 GLN A CA 1
ATOM 4605 C C . GLN A 1 569 ? -68.627 3.613 14.568 1.00 107.19 1572 GLN A C 1
ATOM 4606 O O . GLN A 1 569 ? -68.797 3.086 15.672 1.00 122.32 1572 GLN A O 1
ATOM 4612 N N . GLU A 1 570 ? -69.602 4.098 13.810 1.00 102.90 1573 GLU A N 1
ATOM 4613 C CA . GLU A 1 570 ? -71.042 3.758 13.957 1.00 104.58 1573 GLU A CA 1
ATOM 4614 C C . GLU A 1 570 ? -71.170 2.244 14.133 1.00 100.83 1573 GLU A C 1
ATOM 4615 O O . GLU A 1 570 ? -70.704 1.539 13.226 1.00 107.82 1573 GLU A O 1
ATOM 4621 N N . LYS A 1 571 ? -71.760 1.758 15.232 1.00 98.76 1574 LYS A N 1
ATOM 4622 C CA . LYS A 1 571 ? -71.955 0.294 15.473 1.00 101.86 1574 LYS A CA 1
ATOM 4623 C C . LYS A 1 571 ? -73.365 -0.116 15.039 1.00 93.70 1574 LYS A C 1
ATOM 4624 O O . LYS A 1 571 ? -74.263 0.739 15.048 1.00 76.70 1574 LYS A O 1
ATOM 4630 N N . MET A 1 572 ? -73.518 -1.385 14.651 1.00 97.07 1575 MET A N 1
ATOM 4631 C CA . MET A 1 572 ? -74.764 -1.916 14.039 1.00 106.09 1575 MET A CA 1
ATOM 4632 C C . MET A 1 572 ? -75.747 -2.211 15.153 1.00 92.35 1575 MET A C 1
ATOM 4633 O O . MET A 1 572 ? -75.446 -3.049 15.978 1.00 89.71 1575 MET A O 1
ATOM 4638 N N . PRO A 1 573 ? -76.961 -1.618 15.180 1.00 95.43 1576 PRO A N 1
ATOM 4639 C CA . PRO A 1 573 ? -77.832 -1.711 16.355 1.00 110.67 1576 PRO A CA 1
ATOM 4640 C C . PRO A 1 573 ? -78.229 -3.148 16.713 1.00 124.53 1576 PRO A C 1
ATOM 4641 O O . PRO A 1 573 ? -78.377 -3.929 15.790 1.00 128.41 1576 PRO A O 1
ATOM 4645 N N . MET A 1 574 ? -78.400 -3.447 18.015 1.00 135.78 1577 MET A N 1
ATOM 4646 C CA . MET A 1 574 ? -78.672 -4.819 18.523 1.00 144.17 1577 MET A CA 1
ATOM 4647 C C . MET A 1 574 ? -80.187 -5.065 18.503 1.00 135.92 1577 MET A C 1
ATOM 4648 O O . MET A 1 574 ? -80.584 -6.239 18.403 1.00 142.24 1577 MET A O 1
ATOM 4653 N N . TYR A 1 575 ? -81.012 -4.020 18.565 1.00 123.88 1578 TYR A N 1
ATOM 4654 C CA . TYR A 1 575 ? -82.490 -4.138 18.521 1.00 131.34 1578 TYR A CA 1
ATOM 4655 C C . TYR A 1 575 ? -83.009 -3.298 17.352 1.00 130.19 1578 TYR A C 1
ATOM 4656 O O . TYR A 1 575 ? -82.320 -2.327 16.991 1.00 135.86 1578 TYR A O 1
ATOM 4665 N N . LEU A 1 576 ? -84.146 -3.681 16.767 1.00 124.92 1579 LEU A N 1
ATOM 4666 C CA . LEU A 1 576 ? -84.756 -2.949 15.626 1.00 123.42 1579 LEU A CA 1
ATOM 4667 C C . LEU A 1 576 ? -86.273 -3.175 15.553 1.00 111.24 1579 LEU A C 1
ATOM 4668 O O . LEU A 1 576 ? -86.675 -4.319 15.344 1.00 107.58 1579 LEU A O 1
ATOM 4673 N N . ASP A 1 577 ? -87.075 -2.108 15.629 1.00 105.67 1580 ASP A N 1
ATOM 4674 C CA . ASP A 1 577 ? -88.558 -2.164 15.500 1.00 109.70 1580 ASP A CA 1
ATOM 4675 C C . ASP A 1 577 ? -88.969 -2.774 14.147 1.00 106.89 1580 ASP A C 1
ATOM 4676 O O . ASP A 1 577 ? -88.198 -2.654 13.191 1.00 107.62 1580 ASP A O 1
ATOM 4681 N N . ILE A 1 578 ? -90.185 -3.348 14.067 1.00 102.36 1581 ILE A N 1
ATOM 4682 C CA . ILE A 1 578 ? -90.716 -4.074 12.863 1.00 103.36 1581 ILE A CA 1
ATOM 4683 C C . ILE A 1 578 ? -92.163 -3.656 12.524 1.00 103.65 1581 ILE A C 1
ATOM 4684 O O . ILE A 1 578 ? -92.614 -3.960 11.402 1.00 118.14 1581 ILE A O 1
ATOM 4689 N N . THR A 1 579 ? -92.887 -3.029 13.441 1.00 104.86 1582 THR A N 1
ATOM 4690 C CA . THR A 1 579 ? -94.296 -2.594 13.245 1.00 118.27 1582 THR A CA 1
ATOM 4691 C C . THR A 1 579 ? -94.354 -1.517 12.135 1.00 122.48 1582 THR A C 1
ATOM 4692 O O . THR A 1 579 ? -93.293 -1.028 11.667 1.00 136.81 1582 THR A O 1
ATOM 4696 N N . ARG A 1 580 ? -95.566 -1.069 11.773 1.00 125.72 1583 ARG A N 1
ATOM 4697 C CA . ARG A 1 580 ? -95.813 0.106 10.875 1.00 136.75 1583 ARG A CA 1
ATOM 4698 C C . ARG A 1 580 ? -97.126 0.829 11.255 1.00 150.43 1583 ARG A C 1
ATOM 4699 O O . ARG A 1 580 ? -97.627 0.593 12.379 1.00 153.51 1583 ARG A O 1
ATOM 4707 N N . GLU A 1 581 ? -97.669 1.681 10.367 1.00 154.42 1584 GLU A N 1
ATOM 4708 C CA . GLU A 1 581 ? -98.892 2.501 10.614 1.00 148.33 1584 GLU A CA 1
ATOM 4709 C C . GLU A 1 581 ? -99.572 2.813 9.272 1.00 121.14 1584 GLU A C 1
ATOM 4710 O O . GLU A 1 581 ? -100.750 3.153 9.185 1.00 94.88 1584 GLU A O 1
ATOM 4716 N N . THR B 1 8 ? -114.038 -26.840 -33.181 1.00 165.69 1011 THR B N 1
ATOM 4717 C CA . THR B 1 8 ? -115.223 -26.377 -32.387 1.00 153.74 1011 THR B CA 1
ATOM 4718 C C . THR B 1 8 ? -115.105 -26.893 -30.950 1.00 138.21 1011 THR B C 1
ATOM 4719 O O . THR B 1 8 ? -114.236 -27.734 -30.623 1.00 128.95 1011 THR B O 1
ATOM 4723 N N . VAL B 1 9 ? -115.991 -26.378 -30.117 1.00 121.65 1012 VAL B N 1
ATOM 4724 C CA . VAL B 1 9 ? -116.203 -26.755 -28.696 1.00 108.18 1012 VAL B CA 1
ATOM 4725 C C . VAL B 1 9 ? -117.340 -27.774 -28.614 1.00 108.04 1012 VAL B C 1
ATOM 4726 O O . VAL B 1 9 ? -118.364 -27.556 -29.290 1.00 114.84 1012 VAL B O 1
ATOM 4730 N N . SER B 1 10 ? -117.183 -28.800 -27.771 1.00 111.96 1013 SER B N 1
ATOM 4731 C CA . SER B 1 10 ? -118.211 -29.833 -27.474 1.00 117.70 1013 SER B CA 1
ATOM 4732 C C . SER B 1 10 ? -119.367 -29.228 -26.674 1.00 113.22 1013 SER B C 1
ATOM 4733 O O . SER B 1 10 ? -119.090 -28.385 -25.807 1.00 121.35 1013 SER B O 1
ATOM 4736 N N . GLN B 1 11 ? -120.597 -29.682 -26.945 1.00 110.63 1014 GLN B N 1
ATOM 4737 C CA . GLN B 1 11 ? -121.821 -29.329 -26.178 1.00 121.39 1014 GLN B CA 1
ATOM 4738 C C . GLN B 1 11 ? -121.468 -29.354 -24.685 1.00 125.82 1014 GLN B C 1
ATOM 4739 O O . GLN B 1 11 ? -121.692 -28.332 -23.995 1.00 126.18 1014 GLN B O 1
ATOM 4745 N N . GLU B 1 12 ? -120.913 -30.478 -24.221 1.00 132.96 1015 GLU B N 1
ATOM 4746 C CA . GLU B 1 12 ? -120.457 -30.649 -22.817 1.00 135.49 1015 GLU B CA 1
ATOM 4747 C C . GLU B 1 12 ? -119.585 -29.438 -22.453 1.00 129.90 1015 GLU B C 1
ATOM 4748 O O . GLU B 1 12 ? -119.946 -28.730 -21.476 1.00 127.37 1015 GLU B O 1
ATOM 4754 N N . GLU B 1 13 ? -118.509 -29.195 -23.224 1.00 120.34 1016 GLU B N 1
ATOM 4755 C CA . GLU B 1 13 ? -117.543 -28.084 -22.986 1.00 106.21 1016 GLU B CA 1
ATOM 4756 C C . GLU B 1 13 ? -118.353 -26.797 -22.780 1.00 101.31 1016 GLU B C 1
ATOM 4757 O O . GLU B 1 13 ? -118.349 -26.258 -21.668 1.00 104.46 1016 GLU B O 1
ATOM 4763 N N . MET B 1 14 ? -119.082 -26.371 -23.805 1.00 98.18 1017 MET B N 1
ATOM 4764 C CA . MET B 1 14 ? -119.887 -25.122 -23.791 1.00 98.87 1017 MET B CA 1
ATOM 4765 C C . MET B 1 14 ? -120.661 -25.018 -22.474 1.00 93.24 1017 MET B C 1
ATOM 4766 O O . MET B 1 14 ? -120.500 -23.998 -21.777 1.00 88.85 1017 MET B O 1
ATOM 4771 N N . GLU B 1 15 ? -121.446 -26.045 -22.135 1.00 95.52 1018 GLU B N 1
ATOM 4772 C CA . GLU B 1 15 ? -122.323 -26.053 -20.932 1.00 105.24 1018 GLU B CA 1
ATOM 4773 C C . GLU B 1 15 ? -121.530 -25.567 -19.721 1.00 109.10 1018 GLU B C 1
ATOM 4774 O O . GLU B 1 15 ? -122.074 -24.781 -18.916 1.00 112.51 1018 GLU B O 1
ATOM 4780 N N . GLU B 1 16 ? -120.294 -26.060 -19.613 1.00 107.22 1019 GLU B N 1
ATOM 4781 C CA . GLU B 1 16 ? -119.305 -25.676 -18.574 1.00 103.49 1019 GLU B CA 1
ATOM 4782 C C . GLU B 1 16 ? -119.041 -24.167 -18.694 1.00 85.32 1019 GLU B C 1
ATOM 4783 O O . GLU B 1 16 ? -119.256 -23.446 -17.701 1.00 76.95 1019 GLU B O 1
ATOM 4789 N N . LEU B 1 17 ? -118.628 -23.699 -19.874 1.00 71.93 1020 LEU B N 1
ATOM 4790 C CA . LEU B 1 17 ? -118.320 -22.268 -20.142 1.00 71.91 1020 LEU B CA 1
ATOM 4791 C C . LEU B 1 17 ? -119.519 -21.414 -19.725 1.00 74.42 1020 LEU B C 1
ATOM 4792 O O . LEU B 1 17 ? -119.318 -20.385 -19.055 1.00 73.10 1020 LEU B O 1
ATOM 4797 N N . ARG B 1 18 ? -120.718 -21.848 -20.115 1.00 83.25 1021 ARG B N 1
ATOM 4798 C CA . ARG B 1 18 ? -122.003 -21.174 -19.792 1.00 86.74 1021 ARG B CA 1
ATOM 4799 C C . ARG B 1 18 ? -122.156 -21.083 -18.274 1.00 85.08 1021 ARG B C 1
ATOM 4800 O O . ARG B 1 18 ? -122.378 -19.967 -17.797 1.00 83.92 1021 ARG B O 1
ATOM 4808 N N . LEU B 1 19 ? -122.017 -22.205 -17.562 1.00 87.84 1022 LEU B N 1
ATOM 4809 C CA . LEU B 1 19 ? -122.102 -22.264 -16.076 1.00 94.22 1022 LEU B CA 1
ATOM 4810 C C . LEU B 1 19 ? -121.164 -21.225 -15.465 1.00 89.24 1022 LEU B C 1
ATOM 4811 O O . LEU B 1 19 ? -121.586 -20.516 -14.529 1.00 100.08 1022 LEU B O 1
ATOM 4816 N N . VAL B 1 20 ? -119.922 -21.192 -15.945 1.00 80.85 1023 VAL B N 1
ATOM 4817 C CA . VAL B 1 20 ? -118.856 -20.282 -15.438 1.00 78.76 1023 VAL B CA 1
ATOM 4818 C C . VAL B 1 20 ? -119.316 -18.841 -15.658 1.00 70.78 1023 VAL B C 1
ATOM 4819 O O . VAL B 1 20 ? -119.185 -18.021 -14.727 1.00 60.85 1023 VAL B O 1
ATOM 4823 N N . ALA B 1 21 ? -119.836 -18.557 -16.851 1.00 74.36 1024 ALA B N 1
ATOM 4824 C CA . ALA B 1 21 ? -120.456 -17.260 -17.193 1.00 81.31 1024 ALA B CA 1
ATOM 4825 C C . ALA B 1 21 ? -121.516 -16.929 -16.136 1.00 82.37 1024 ALA B C 1
ATOM 4826 O O . ALA B 1 21 ? -121.444 -15.844 -15.542 1.00 83.01 1024 ALA B O 1
ATOM 4828 N N . ARG B 1 22 ? -122.439 -17.860 -15.887 1.00 86.78 1025 ARG B N 1
ATOM 4829 C CA . ARG B 1 22 ? -123.546 -17.704 -14.905 1.00 85.53 1025 ARG B CA 1
ATOM 4830 C C . ARG B 1 22 ? -122.959 -17.383 -13.526 1.00 83.70 1025 ARG B C 1
ATOM 4831 O O . ARG B 1 22 ? -123.310 -16.332 -12.961 1.00 84.92 1025 ARG B O 1
ATOM 4839 N N . LYS B 1 23 ? -122.099 -18.253 -13.009 1.00 80.83 1026 LYS B N 1
ATOM 4840 C CA . LYS B 1 23 ? -121.415 -18.032 -11.710 1.00 82.44 1026 LYS B CA 1
ATOM 4841 C C . LYS B 1 23 ? -120.778 -16.637 -11.739 1.00 78.90 1026 LYS B C 1
ATOM 4842 O O . LYS B 1 23 ? -120.994 -15.883 -10.776 1.00 71.30 1026 LYS B O 1
ATOM 4848 N N . THR B 1 24 ? -120.080 -16.282 -12.822 1.00 80.41 1027 THR B N 1
ATOM 4849 C CA . THR B 1 24 ? -119.364 -14.981 -12.946 1.00 80.97 1027 THR B CA 1
ATOM 4850 C C . THR B 1 24 ? -120.391 -13.838 -12.887 1.00 76.91 1027 THR B C 1
ATOM 4851 O O . THR B 1 24 ? -120.164 -12.892 -12.119 1.00 79.70 1027 THR B O 1
ATOM 4855 N N . TRP B 1 25 ? -121.489 -13.932 -13.641 1.00 75.43 1028 TRP B N 1
ATOM 4856 C CA . TRP B 1 25 ? -122.585 -12.922 -13.640 1.00 74.55 1028 TRP B CA 1
ATOM 4857 C C . TRP B 1 25 ? -123.067 -12.721 -12.206 1.00 70.09 1028 TRP B C 1
ATOM 4858 O O . TRP B 1 25 ? -123.330 -11.564 -11.801 1.00 66.68 1028 TRP B O 1
ATOM 4869 N N . ARG B 1 26 ? -123.157 -13.821 -11.470 1.00 75.79 1029 ARG B N 1
ATOM 4870 C CA . ARG B 1 26 ? -123.684 -13.812 -10.090 1.00 84.68 1029 ARG B CA 1
ATOM 4871 C C . ARG B 1 26 ? -123.025 -12.659 -9.333 1.00 81.62 1029 ARG B C 1
ATOM 4872 O O . ARG B 1 26 ? -123.758 -11.934 -8.658 1.00 80.04 1029 ARG B O 1
ATOM 4880 N N . TYR B 1 27 ? -121.709 -12.463 -9.477 1.00 79.58 1030 TYR B N 1
ATOM 4881 C CA . TYR B 1 27 ? -120.976 -11.388 -8.759 1.00 76.00 1030 TYR B CA 1
ATOM 4882 C C . TYR B 1 27 ? -121.867 -10.152 -8.752 1.00 76.17 1030 TYR B C 1
ATOM 4883 O O . TYR B 1 27 ? -122.198 -9.642 -7.675 1.00 81.91 1030 TYR B O 1
ATOM 4892 N N . PHE B 1 28 ? -122.286 -9.720 -9.938 1.00 77.70 1031 PHE B N 1
ATOM 4893 C CA . PHE B 1 28 ? -123.023 -8.445 -10.154 1.00 79.01 1031 PHE B CA 1
ATOM 4894 C C . PHE B 1 28 ? -124.441 -8.562 -9.582 1.00 90.01 1031 PHE B C 1
ATOM 4895 O O . PHE B 1 28 ? -124.879 -7.662 -8.809 1.00 92.46 1031 PHE B O 1
ATOM 4903 N N . GLU B 1 29 ? -125.135 -9.651 -9.925 1.00 97.65 1032 GLU B N 1
ATOM 4904 C CA . GLU B 1 29 ? -126.446 -9.992 -9.315 1.00 94.80 1032 GLU B CA 1
ATOM 4905 C C . GLU B 1 29 ? -126.381 -9.613 -7.834 1.00 92.95 1032 GLU B C 1
ATOM 4906 O O . GLU B 1 29 ? -127.200 -8.777 -7.384 1.00 85.44 1032 GLU B O 1
ATOM 4912 N N . ASP B 1 30 ? -125.366 -10.161 -7.151 1.00 92.85 1033 ASP B N 1
ATOM 4913 C CA . ASP B 1 30 ? -125.294 -10.331 -5.679 1.00 88.95 1033 ASP B CA 1
ATOM 4914 C C . ASP B 1 30 ? -124.777 -9.029 -5.058 1.00 88.05 1033 ASP B C 1
ATOM 4915 O O . ASP B 1 30 ? -125.322 -8.661 -4.028 1.00 109.97 1033 ASP B O 1
ATOM 4920 N N . PHE B 1 31 ? -123.791 -8.340 -5.639 1.00 83.91 1034 PHE B N 1
ATOM 4921 C CA . PHE B 1 31 ? -123.101 -7.219 -4.949 1.00 81.75 1034 PHE B CA 1
ATOM 4922 C C . PHE B 1 31 ? -123.498 -5.843 -5.477 1.00 75.15 1034 PHE B C 1
ATOM 4923 O O . PHE B 1 31 ? -123.083 -4.849 -4.851 1.00 72.45 1034 PHE B O 1
ATOM 4931 N N . VAL B 1 32 ? -124.185 -5.787 -6.619 1.00 71.00 1035 VAL B N 1
ATOM 4932 C CA . VAL B 1 32 ? -124.716 -4.501 -7.151 1.00 76.40 1035 VAL B CA 1
ATOM 4933 C C . VAL B 1 32 ? -126.088 -4.319 -6.500 1.00 73.67 1035 VAL B C 1
ATOM 4934 O O . VAL B 1 32 ? -127.054 -4.948 -6.949 1.00 69.71 1035 VAL B O 1
ATOM 4938 N N . THR B 1 33 ? -126.126 -3.515 -5.443 1.00 81.29 1036 THR B N 1
ATOM 4939 C CA . THR B 1 33 ? -127.295 -3.270 -4.559 1.00 88.31 1036 THR B CA 1
ATOM 4940 C C . THR B 1 33 ? -127.731 -1.813 -4.696 1.00 86.69 1036 THR B C 1
ATOM 4941 O O . THR B 1 33 ? -126.887 -0.967 -5.066 1.00 83.93 1036 THR B O 1
ATOM 4945 N N . GLU B 1 34 ? -128.993 -1.540 -4.361 1.00 90.12 1037 GLU B N 1
ATOM 4946 C CA . GLU B 1 34 ? -129.488 -0.172 -4.067 1.00 96.87 1037 GLU B CA 1
ATOM 4947 C C . GLU B 1 34 ? -128.437 0.543 -3.213 1.00 94.11 1037 GLU B C 1
ATOM 4948 O O . GLU B 1 34 ? -128.108 1.685 -3.539 1.00 102.76 1037 GLU B O 1
ATOM 4954 N N . GLY B 1 35 ? -127.932 -0.119 -2.167 1.00 92.30 1038 GLY B N 1
ATOM 4955 C CA . GLY B 1 35 ? -126.968 0.433 -1.196 1.00 95.09 1038 GLY B CA 1
ATOM 4956 C C . GLY B 1 35 ? -125.700 0.957 -1.850 1.00 88.36 1038 GLY B C 1
ATOM 4957 O O . GLY B 1 35 ? -125.193 2.001 -1.402 1.00 83.79 1038 GLY B O 1
ATOM 4958 N N . GLN B 1 36 ? -125.194 0.251 -2.868 1.00 87.80 1039 GLN B N 1
ATOM 4959 C CA . GLN B 1 36 ? -123.966 0.643 -3.612 1.00 93.33 1039 GLN B CA 1
ATOM 4960 C C . GLN B 1 36 ? -124.351 1.610 -4.746 1.00 89.28 1039 GLN B C 1
ATOM 4961 O O . GLN B 1 36 ? -123.546 1.773 -5.704 1.00 76.96 1039 GLN B O 1
ATOM 4967 N N . ASN B 1 37 ? -125.528 2.236 -4.641 1.00 92.18 1040 ASN B N 1
ATOM 4968 C CA . ASN B 1 37 ? -126.098 3.167 -5.651 1.00 92.41 1040 ASN B CA 1
ATOM 4969 C C . ASN B 1 37 ? -126.070 2.507 -7.032 1.00 85.17 1040 ASN B C 1
ATOM 4970 O O . ASN B 1 37 ? -125.885 3.223 -8.016 1.00 86.93 1040 ASN B O 1
ATOM 4975 N N . TYR B 1 38 ? -126.272 1.190 -7.082 1.00 82.73 1041 TYR B N 1
ATOM 4976 C CA . TYR B 1 38 ? -126.359 0.367 -8.318 1.00 89.37 1041 TYR B CA 1
ATOM 4977 C C . TYR B 1 38 ? -125.029 0.357 -9.085 1.00 86.27 1041 TYR B C 1
ATOM 4978 O O . TYR B 1 38 ? -125.039 0.106 -10.308 1.00 83.37 1041 TYR B O 1
ATOM 4987 N N . LEU B 1 39 ? -123.916 0.566 -8.376 1.00 79.98 1042 LEU B N 1
ATOM 4988 C CA . LEU B 1 39 ? -122.540 0.412 -8.915 1.00 75.41 1042 LEU B CA 1
ATOM 4989 C C . LEU B 1 39 ? -121.974 -0.912 -8.422 1.00 68.53 1042 LEU B C 1
ATOM 4990 O O . LEU B 1 39 ? -122.373 -1.416 -7.381 1.00 65.30 1042 LEU B O 1
ATOM 4995 N N . PRO B 1 40 ? -121.056 -1.542 -9.172 1.00 68.91 1043 PRO B N 1
ATOM 4996 C CA . PRO B 1 40 ? -120.348 -2.714 -8.680 1.00 68.64 1043 PRO B CA 1
ATOM 4997 C C . PRO B 1 40 ? -119.176 -2.278 -7.816 1.00 63.63 1043 PRO B C 1
ATOM 4998 O O . PRO B 1 40 ? -118.407 -1.392 -8.174 1.00 60.97 1043 PRO B O 1
ATOM 5002 N N . PRO B 1 41 ? -119.056 -2.863 -6.614 1.00 67.36 1044 PRO B N 1
ATOM 5003 C CA . PRO B 1 41 ? -117.901 -2.610 -5.756 1.00 74.09 1044 PRO B CA 1
ATOM 5004 C C . PRO B 1 41 ? -116.627 -3.329 -6.233 1.00 70.29 1044 PRO B C 1
ATOM 5005 O O . PRO B 1 41 ? -116.758 -4.446 -6.697 1.00 63.55 1044 PRO B O 1
ATOM 5009 N N . ASP B 1 42 ? -115.447 -2.696 -6.089 1.00 72.50 1045 ASP B N 1
ATOM 5010 C CA . ASP B 1 42 ? -114.179 -3.181 -6.706 1.00 82.62 1045 ASP B CA 1
ATOM 5011 C C . ASP B 1 42 ? -114.128 -4.699 -6.575 1.00 86.60 1045 ASP B C 1
ATOM 5012 O O . ASP B 1 42 ? -113.933 -5.365 -7.602 1.00 106.09 1045 ASP B O 1
ATOM 5017 N N . ASN B 1 43 ? -114.300 -5.235 -5.370 1.00 81.94 1046 ASN B N 1
ATOM 5018 C CA . ASN B 1 43 ? -114.033 -6.676 -5.127 1.00 93.47 1046 ASN B CA 1
ATOM 5019 C C . ASN B 1 43 ? -114.812 -7.189 -3.923 1.00 96.83 1046 ASN B C 1
ATOM 5020 O O . ASN B 1 43 ? -115.253 -6.368 -3.101 1.00 106.65 1046 ASN B O 1
ATOM 5025 N N . PHE B 1 44 ? -114.908 -8.515 -3.823 1.00 94.53 1047 PHE B N 1
ATOM 5026 C CA . PHE B 1 44 ? -115.333 -9.244 -2.606 1.00 91.44 1047 PHE B CA 1
ATOM 5027 C C . PHE B 1 44 ? -114.269 -10.301 -2.263 1.00 89.45 1047 PHE B C 1
ATOM 5028 O O . PHE B 1 44 ? -113.964 -11.173 -3.097 1.00 82.22 1047 PHE B O 1
ATOM 5036 N N . GLN B 1 45 ? -113.710 -10.201 -1.056 1.00 89.65 1048 GLN B N 1
ATOM 5037 C CA . GLN B 1 45 ? -112.650 -11.089 -0.510 1.00 89.90 1048 GLN B CA 1
ATOM 5038 C C . GLN B 1 45 ? -113.311 -12.162 0.353 1.00 86.59 1048 GLN B C 1
ATOM 5039 O O . GLN B 1 45 ? -114.042 -11.805 1.294 1.00 83.23 1048 GLN B O 1
ATOM 5045 N N . GLU B 1 46 ? -113.056 -13.427 0.035 1.00 85.36 1049 GLU B N 1
ATOM 5046 C CA . GLU B 1 46 ? -113.670 -14.576 0.743 1.00 88.96 1049 GLU B CA 1
ATOM 5047 C C . GLU B 1 46 ? -112.814 -14.949 1.957 1.00 92.13 1049 GLU B C 1
ATOM 5048 O O . GLU B 1 46 ? -113.259 -14.647 3.079 1.00 96.62 1049 GLU B O 1
ATOM 5054 N N . ASP B 1 47 ? -111.639 -15.566 1.739 1.00 91.71 1050 ASP B N 1
ATOM 5055 C CA . ASP B 1 47 ? -110.911 -16.380 2.755 1.00 104.74 1050 ASP B CA 1
ATOM 5056 C C . ASP B 1 47 ? -110.555 -15.472 3.912 1.00 110.75 1050 ASP B C 1
ATOM 5057 O O . ASP B 1 47 ? -111.099 -15.643 4.998 1.00 138.93 1050 ASP B O 1
ATOM 5062 N N . PRO B 1 48 ? -109.685 -14.457 3.722 1.00 106.12 1051 PRO B N 1
ATOM 5063 C CA . PRO B 1 48 ? -109.687 -13.333 4.646 1.00 108.30 1051 PRO B CA 1
ATOM 5064 C C . PRO B 1 48 ? -111.043 -12.673 4.367 1.00 117.22 1051 PRO B C 1
ATOM 5065 O O . PRO B 1 48 ? -111.274 -12.148 3.272 1.00 137.95 1051 PRO B O 1
ATOM 5069 N N . PRO B 1 49 ? -112.018 -12.734 5.308 1.00 103.58 1052 PRO B N 1
ATOM 5070 C CA . PRO B 1 49 ? -113.412 -12.435 4.988 1.00 95.30 1052 PRO B CA 1
ATOM 5071 C C . PRO B 1 49 ? -113.749 -10.946 5.068 1.00 98.78 1052 PRO B C 1
ATOM 5072 O O . PRO B 1 49 ? -114.849 -10.640 5.436 1.00 111.33 1052 PRO B O 1
ATOM 5076 N N . ASN B 1 50 ? -112.808 -10.071 4.707 1.00 96.98 1053 ASN B N 1
ATOM 5077 C CA . ASN B 1 50 ? -112.949 -8.599 4.852 1.00 100.31 1053 ASN B CA 1
ATOM 5078 C C . ASN B 1 50 ? -114.156 -8.129 4.036 1.00 101.80 1053 ASN B C 1
ATOM 5079 O O . ASN B 1 50 ? -114.534 -6.934 4.165 1.00 108.09 1053 ASN B O 1
ATOM 5084 N N . GLY B 1 51 ? -114.746 -9.036 3.255 1.00 96.80 1054 GLY B N 1
ATOM 5085 C CA . GLY B 1 51 ? -116.086 -8.862 2.669 1.00 99.99 1054 GLY B CA 1
ATOM 5086 C C . GLY B 1 51 ? -116.024 -8.088 1.369 1.00 99.59 1054 GLY B C 1
ATOM 5087 O O . GLY B 1 51 ? -115.211 -8.446 0.500 1.00 104.13 1054 GLY B O 1
ATOM 5088 N N . VAL B 1 52 ? -116.866 -7.070 1.236 1.00 94.90 1055 VAL B N 1
ATOM 5089 C CA . VAL B 1 52 ? -117.039 -6.289 -0.023 1.00 90.35 1055 VAL B CA 1
ATOM 5090 C C . VAL B 1 52 ? -116.402 -4.918 0.200 1.00 96.40 1055 VAL B C 1
ATOM 5091 O O . VAL B 1 52 ? -116.619 -4.332 1.280 1.00 132.69 1055 VAL B O 1
ATOM 5095 N N . ALA B 1 53 ? -115.611 -4.456 -0.761 1.00 91.72 1056 ALA B N 1
ATOM 5096 C CA . ALA B 1 53 ? -115.047 -3.088 -0.791 1.00 93.50 1056 ALA B CA 1
ATOM 5097 C C . ALA B 1 53 ? -116.152 -2.132 -1.231 1.00 86.44 1056 ALA B C 1
ATOM 5098 O O . ALA B 1 53 ? -116.933 -2.532 -2.084 1.00 72.72 1056 ALA B O 1
ATOM 5100 N N . GLU B 1 54 ? -116.188 -0.916 -0.698 1.00 95.02 1057 GLU B N 1
ATOM 5101 C CA . GLU B 1 54 ? -117.299 0.045 -0.950 1.00 101.53 1057 GLU B CA 1
ATOM 5102 C C . GLU B 1 54 ? -116.824 1.093 -1.970 1.00 95.24 1057 GLU B C 1
ATOM 5103 O O . GLU B 1 54 ? -117.447 2.186 -2.056 1.00 94.17 1057 GLU B O 1
ATOM 5109 N N . ARG B 1 55 ? -115.810 0.755 -2.771 1.00 92.67 1058 ARG B N 1
ATOM 5110 C CA . ARG B 1 55 ? -115.240 1.672 -3.793 1.00 94.37 1058 ARG B CA 1
ATOM 5111 C C . ARG B 1 55 ? -115.507 1.068 -5.175 1.00 97.43 1058 ARG B C 1
ATOM 5112 O O . ARG B 1 55 ? -115.741 -0.159 -5.253 1.00 100.63 1058 ARG B O 1
ATOM 5120 N N . THR B 1 56 ? -115.495 1.893 -6.226 1.00 95.63 1059 THR B N 1
ATOM 5121 C CA . THR B 1 56 ? -115.660 1.437 -7.631 1.00 93.80 1059 THR B CA 1
ATOM 5122 C C . THR B 1 56 ? -114.973 2.426 -8.579 1.00 88.05 1059 THR B C 1
ATOM 5123 O O . THR B 1 56 ? -114.903 3.612 -8.233 1.00 88.02 1059 THR B O 1
ATOM 5127 N N . SER B 1 57 ? -114.457 1.931 -9.704 1.00 86.23 1060 SER B N 1
ATOM 5128 C CA . SER B 1 57 ? -113.732 2.698 -10.754 1.00 86.79 1060 SER B CA 1
ATOM 5129 C C . SER B 1 57 ? -114.641 2.857 -11.967 1.00 86.76 1060 SER B C 1
ATOM 5130 O O . SER B 1 57 ? -115.517 2.025 -12.197 1.00 86.91 1060 SER B O 1
ATOM 5133 N N . PRO B 1 58 ? -114.438 3.914 -12.783 1.00 86.58 1061 PRO B N 1
ATOM 5134 C CA . PRO B 1 58 ? -115.152 4.060 -14.049 1.00 83.16 1061 PRO B CA 1
ATOM 5135 C C . PRO B 1 58 ? -115.240 2.729 -14.804 1.00 74.61 1061 PRO B C 1
ATOM 5136 O O . PRO B 1 58 ? -116.322 2.366 -15.222 1.00 60.54 1061 PRO B O 1
ATOM 5140 N N . THR B 1 59 ? -114.106 2.032 -14.899 1.00 76.01 1062 THR B N 1
ATOM 5141 C CA . THR B 1 59 ? -113.949 0.731 -15.600 1.00 76.66 1062 THR B CA 1
ATOM 5142 C C . THR B 1 59 ? -114.936 -0.288 -15.027 1.00 70.46 1062 THR B C 1
ATOM 5143 O O . THR B 1 59 ? -115.735 -0.847 -15.808 1.00 67.64 1062 THR B O 1
ATOM 5147 N N . ASN B 1 60 ? -114.866 -0.522 -13.716 1.00 71.15 1063 ASN B N 1
ATOM 5148 C CA . ASN B 1 60 ? -115.794 -1.423 -12.988 1.00 73.63 1063 ASN B CA 1
ATOM 5149 C C . ASN B 1 60 ? -117.194 -1.174 -13.544 1.00 69.21 1063 ASN B C 1
ATOM 5150 O O . ASN B 1 60 ? -117.822 -2.123 -14.077 1.00 67.59 1063 ASN B O 1
ATOM 5155 N N . ILE B 1 61 ? -117.614 0.089 -13.472 1.00 68.80 1064 ILE B N 1
ATOM 5156 C CA . ILE B 1 61 ? -118.998 0.562 -13.770 1.00 74.72 1064 ILE B CA 1
ATOM 5157 C C . ILE B 1 61 ? -119.346 0.165 -15.206 1.00 67.84 1064 ILE B C 1
ATOM 5158 O O . ILE B 1 61 ? -120.378 -0.512 -15.411 1.00 61.35 1064 ILE B O 1
ATOM 5163 N N . GLY B 1 62 ? -118.491 0.567 -16.142 1.00 67.02 1065 GLY B N 1
ATOM 5164 C CA . GLY B 1 62 ? -118.631 0.255 -17.576 1.00 69.58 1065 GLY B CA 1
ATOM 5165 C C . GLY B 1 62 ? -118.821 -1.227 -17.786 1.00 65.29 1065 GLY B C 1
ATOM 5166 O O . GLY B 1 62 ? -119.819 -1.621 -18.412 1.00 66.61 1065 GLY B O 1
ATOM 5167 N N . LEU B 1 63 ? -117.918 -2.018 -17.221 1.00 62.28 1066 LEU B N 1
ATOM 5168 C CA . LEU B 1 63 ? -117.920 -3.490 -17.395 1.00 65.96 1066 LEU B CA 1
ATOM 5169 C C . LEU B 1 63 ? -119.226 -4.080 -16.842 1.00 68.74 1066 LEU B C 1
ATOM 5170 O O . LEU B 1 63 ? -119.750 -5.011 -17.487 1.00 74.20 1066 LEU B O 1
ATOM 5175 N N . TYR B 1 64 ? -119.768 -3.546 -15.740 1.00 67.92 1067 TYR B N 1
ATOM 5176 C CA . TYR B 1 64 ? -121.083 -4.002 -15.213 1.00 69.75 1067 TYR B CA 1
ATOM 5177 C C . TYR B 1 64 ? -122.160 -3.735 -16.275 1.00 74.11 1067 TYR B C 1
ATOM 5178 O O . TYR B 1 64 ? -122.898 -4.682 -16.628 1.00 74.90 1067 TYR B O 1
ATOM 5187 N N . LEU B 1 65 ? -122.217 -2.504 -16.795 1.00 77.78 1068 LEU B N 1
ATOM 5188 C CA . LEU B 1 65 ? -123.241 -2.053 -17.784 1.00 79.21 1068 LEU B CA 1
ATOM 5189 C C . LEU B 1 65 ? -123.248 -2.991 -18.998 1.00 74.91 1068 LEU B C 1
ATOM 5190 O O . LEU B 1 65 ? -124.334 -3.504 -19.353 1.00 78.09 1068 LEU B O 1
ATOM 5195 N N . VAL B 1 66 ? -122.079 -3.220 -19.599 1.00 70.55 1069 VAL B N 1
ATOM 5196 C CA . VAL B 1 66 ? -121.932 -4.132 -20.773 1.00 71.02 1069 VAL B CA 1
ATOM 5197 C C . VAL B 1 66 ? -122.206 -5.574 -20.326 1.00 69.27 1069 VAL B C 1
ATOM 5198 O O . VAL B 1 66 ? -122.737 -6.341 -21.140 1.00 71.49 1069 VAL B O 1
ATOM 5202 N N . SER B 1 67 ? -121.888 -5.925 -19.079 1.00 71.11 1070 SER B N 1
ATOM 5203 C CA . SER B 1 67 ? -122.214 -7.255 -18.505 1.00 76.43 1070 SER B CA 1
ATOM 5204 C C . SER B 1 67 ? -123.731 -7.430 -18.462 1.00 65.67 1070 SER B C 1
ATOM 5205 O O . SER B 1 67 ? -124.223 -8.486 -18.879 1.00 57.80 1070 SER B O 1
ATOM 5208 N N . VAL B 1 68 ? -124.439 -6.417 -17.976 1.00 65.39 1071 VAL B N 1
ATOM 5209 C CA . VAL B 1 68 ? -125.927 -6.430 -17.927 1.00 75.57 1071 VAL B CA 1
ATOM 5210 C C . VAL B 1 68 ? -126.437 -6.874 -19.298 1.00 77.01 1071 VAL B C 1
ATOM 5211 O O . VAL B 1 68 ? -127.162 -7.891 -19.377 1.00 83.14 1071 VAL B O 1
ATOM 5215 N N . ILE B 1 69 ? -126.040 -6.149 -20.343 1.00 76.93 1072 ILE B N 1
ATOM 5216 C CA . ILE B 1 69 ? -126.395 -6.492 -21.751 1.00 80.92 1072 ILE B CA 1
ATOM 5217 C C . ILE B 1 69 ? -126.060 -7.975 -21.948 1.00 80.63 1072 ILE B C 1
ATOM 5218 O O . ILE B 1 69 ? -126.968 -8.743 -22.340 1.00 83.03 1072 ILE B O 1
ATOM 5223 N N . GLY B 1 70 ? -124.806 -8.342 -21.653 1.00 76.40 1073 GLY B N 1
ATOM 5224 C CA . GLY B 1 70 ? -124.282 -9.711 -21.779 1.00 74.91 1073 GLY B CA 1
ATOM 5225 C C . GLY B 1 70 ? -125.172 -10.714 -21.068 1.00 73.52 1073 GLY B C 1
ATOM 5226 O O . GLY B 1 70 ? -125.380 -11.833 -21.609 1.00 71.68 1073 GLY B O 1
ATOM 5227 N N . ALA B 1 71 ? -125.684 -10.342 -19.894 1.00 79.18 1074 ALA B N 1
ATOM 5228 C CA . ALA B 1 71 ? -126.614 -11.184 -19.111 1.00 88.56 1074 ALA B CA 1
ATOM 5229 C C . ALA B 1 71 ? -127.789 -11.584 -20.013 1.00 92.42 1074 ALA B C 1
ATOM 5230 O O . ALA B 1 71 ? -127.968 -12.800 -20.278 1.00 97.81 1074 ALA B O 1
ATOM 5232 N N . ARG B 1 72 ? -128.516 -10.583 -20.514 1.00 88.20 1075 ARG B N 1
ATOM 5233 C CA . ARG B 1 72 ? -129.676 -10.787 -21.411 1.00 82.52 1075 ARG B CA 1
ATOM 5234 C C . ARG B 1 72 ? -129.229 -11.692 -22.568 1.00 78.11 1075 ARG B C 1
ATOM 5235 O O . ARG B 1 72 ? -129.937 -12.663 -22.833 1.00 67.95 1075 ARG B O 1
ATOM 5243 N N . ASP B 1 73 ? -128.061 -11.450 -23.170 1.00 81.51 1076 ASP B N 1
ATOM 5244 C CA . ASP B 1 73 ? -127.540 -12.247 -24.319 1.00 85.51 1076 ASP B CA 1
ATOM 5245 C C . ASP B 1 73 ? -127.624 -13.748 -24.010 1.00 89.31 1076 ASP B C 1
ATOM 5246 O O . ASP B 1 73 ? -128.047 -14.520 -24.910 1.00 98.82 1076 ASP B O 1
ATOM 5251 N N . LEU B 1 74 ? -127.230 -14.149 -22.795 1.00 90.31 1077 LEU B N 1
ATOM 5252 C CA . LEU B 1 74 ? -127.151 -15.578 -22.378 1.00 92.78 1077 LEU B CA 1
ATOM 5253 C C . LEU B 1 74 ? -128.501 -16.038 -21.822 1.00 90.31 1077 LEU B C 1
ATOM 5254 O O . LEU B 1 74 ? -128.745 -17.259 -21.790 1.00 94.21 1077 LEU B O 1
ATOM 5259 N N . GLY B 1 75 ? -129.342 -15.087 -21.414 1.00 85.59 1078 GLY B N 1
ATOM 5260 C CA . GLY B 1 75 ? -130.723 -15.330 -20.957 1.00 83.49 1078 GLY B CA 1
ATOM 5261 C C . GLY B 1 75 ? -130.826 -15.307 -19.448 1.00 77.87 1078 GLY B C 1
ATOM 5262 O O . GLY B 1 75 ? -131.780 -15.895 -18.912 1.00 75.27 1078 GLY B O 1
ATOM 5263 N N . TYR B 1 76 ? -129.885 -14.630 -18.791 1.00 76.68 1079 TYR B N 1
ATOM 5264 C CA . TYR B 1 76 ? -129.755 -14.623 -17.316 1.00 82.42 1079 TYR B CA 1
ATOM 5265 C C . TYR B 1 76 ? -130.667 -13.540 -16.734 1.00 84.81 1079 TYR B C 1
ATOM 5266 O O . TYR B 1 76 ? -131.047 -13.644 -15.550 1.00 90.21 1079 TYR B O 1
ATOM 5275 N N . ILE B 1 77 ? -131.032 -12.543 -17.544 1.00 84.43 1080 ILE B N 1
ATOM 5276 C CA . ILE B 1 77 ? -132.089 -11.562 -17.176 1.00 89.72 1080 ILE B CA 1
ATOM 5277 C C . ILE B 1 77 ? -133.077 -11.454 -18.330 1.00 86.65 1080 ILE B C 1
ATOM 5278 O O . ILE B 1 77 ? -132.814 -12.012 -19.408 1.00 80.60 1080 ILE B O 1
ATOM 5283 N N . THR B 1 78 ? -134.170 -10.749 -18.064 1.00 90.75 1081 THR B N 1
ATOM 5284 C CA . THR B 1 78 ? -135.301 -10.487 -18.983 1.00 93.57 1081 THR B CA 1
ATOM 5285 C C . THR B 1 78 ? -135.064 -9.129 -19.638 1.00 91.09 1081 THR B C 1
ATOM 5286 O O . THR B 1 78 ? -134.361 -8.296 -19.002 1.00 95.56 1081 THR B O 1
ATOM 5290 N N . THR B 1 79 ? -135.626 -8.895 -20.825 1.00 85.65 1082 THR B N 1
ATOM 5291 C CA . THR B 1 79 ? -135.459 -7.610 -21.555 1.00 89.04 1082 THR B CA 1
ATOM 5292 C C . THR B 1 79 ? -135.732 -6.454 -20.583 1.00 85.77 1082 THR B C 1
ATOM 5293 O O . THR B 1 79 ? -134.921 -5.522 -20.518 1.00 86.63 1082 THR B O 1
ATOM 5297 N N . THR B 1 80 ? -136.837 -6.543 -19.845 1.00 88.10 1083 THR B N 1
ATOM 5298 C CA . THR B 1 80 ? -137.265 -5.538 -18.840 1.00 95.35 1083 THR B CA 1
ATOM 5299 C C . THR B 1 80 ? -136.156 -5.411 -17.782 1.00 97.54 1083 THR B C 1
ATOM 5300 O O . THR B 1 80 ? -135.520 -4.338 -17.714 1.00 88.83 1083 THR B O 1
ATOM 5304 N N . GLU B 1 81 ? -135.898 -6.490 -17.035 1.00 107.64 1084 GLU B N 1
ATOM 5305 C CA . GLU B 1 81 ? -134.863 -6.546 -15.957 1.00 112.85 1084 GLU B CA 1
ATOM 5306 C C . GLU B 1 81 ? -133.637 -5.773 -16.460 1.00 112.18 1084 GLU B C 1
ATOM 5307 O O . GLU B 1 81 ? -133.203 -4.827 -15.779 1.00 121.52 1084 GLU B O 1
ATOM 5313 N N . MET B 1 82 ? -133.162 -6.115 -17.658 1.00 109.79 1085 MET B N 1
ATOM 5314 C CA . MET B 1 82 ? -131.979 -5.481 -18.301 1.00 108.30 1085 MET B CA 1
ATOM 5315 C C . MET B 1 82 ? -132.129 -3.961 -18.233 1.00 102.87 1085 MET B C 1
ATOM 5316 O O . MET B 1 82 ? -131.427 -3.330 -17.404 1.00 100.47 1085 MET B O 1
ATOM 5321 N N . VAL B 1 83 ? -133.028 -3.410 -19.052 1.00 94.54 1086 VAL B N 1
ATOM 5322 C CA . VAL B 1 83 ? -133.256 -1.944 -19.194 1.00 96.04 1086 VAL B CA 1
ATOM 5323 C C . VAL B 1 83 ? -133.176 -1.296 -17.808 1.00 103.41 1086 VAL B C 1
ATOM 5324 O O . VAL B 1 83 ? -132.474 -0.272 -17.662 1.00 105.91 1086 VAL B O 1
ATOM 5328 N N . GLU B 1 84 ? -133.898 -1.875 -16.846 1.00 113.33 1087 GLU B N 1
ATOM 5329 C CA . GLU B 1 84 ? -133.981 -1.371 -15.452 1.00 118.65 1087 GLU B CA 1
ATOM 5330 C C . GLU B 1 84 ? -132.561 -1.095 -14.952 1.00 118.28 1087 GLU B C 1
ATOM 5331 O O . GLU B 1 84 ? -132.219 0.099 -14.832 1.00 117.70 1087 GLU B O 1
ATOM 5337 N N . ARG B 1 85 ? -131.755 -2.142 -14.736 1.00 116.56 1088 ARG B N 1
ATOM 5338 C CA . ARG B 1 85 ? -130.427 -2.041 -14.062 1.00 115.14 1088 ARG B CA 1
ATOM 5339 C C . ARG B 1 85 ? -129.610 -0.924 -14.706 1.00 111.31 1088 ARG B C 1
ATOM 5340 O O . ARG B 1 85 ? -128.966 -0.143 -13.957 1.00 115.32 1088 ARG B O 1
ATOM 5348 N N . ILE B 1 86 ? -129.648 -0.874 -16.041 1.00 104.65 1089 ILE B N 1
ATOM 5349 C CA . ILE B 1 86 ? -128.911 0.137 -16.849 1.00 94.77 1089 ILE B CA 1
ATOM 5350 C C . ILE B 1 86 ? -129.475 1.512 -16.478 1.00 90.11 1089 ILE B C 1
ATOM 5351 O O . ILE B 1 86 ? -128.683 2.375 -16.033 1.00 85.23 1089 ILE B O 1
ATOM 5356 N N . LYS B 1 87 ? -130.796 1.688 -16.602 1.00 89.38 1090 LYS B N 1
ATOM 5357 C CA . LYS B 1 87 ? -131.472 2.969 -16.269 1.00 97.99 1090 LYS B CA 1
ATOM 5358 C C . LYS B 1 87 ? -130.895 3.462 -14.941 1.00 97.95 1090 LYS B C 1
ATOM 5359 O O . LYS B 1 87 ? -130.201 4.503 -14.946 1.00 92.35 1090 LYS B O 1
ATOM 5365 N N . LYS B 1 88 ? -131.118 2.687 -13.871 1.00 106.47 1091 LYS B N 1
ATOM 5366 C CA . LYS B 1 88 ? -130.783 3.077 -12.474 1.00 115.80 1091 LYS B CA 1
ATOM 5367 C C . LYS B 1 88 ? -129.302 3.456 -12.415 1.00 112.24 1091 LYS B C 1
ATOM 5368 O O . LYS B 1 88 ? -128.990 4.595 -11.987 1.00 117.90 1091 LYS B O 1
ATOM 5374 N N . THR B 1 89 ? -128.434 2.522 -12.826 1.00 102.55 1092 THR B N 1
ATOM 5375 C CA . THR B 1 89 ? -126.962 2.686 -12.805 1.00 94.95 1092 THR B CA 1
ATOM 5376 C C . THR B 1 89 ? -126.626 4.009 -13.492 1.00 98.95 1092 THR B C 1
ATOM 5377 O O . THR B 1 89 ? -125.878 4.796 -12.896 1.00 118.43 1092 THR B O 1
ATOM 5381 N N . LEU B 1 90 ? -127.203 4.264 -14.668 1.00 96.10 1093 LEU B N 1
ATOM 5382 C CA . LEU B 1 90 ? -126.971 5.523 -15.421 1.00 100.26 1093 LEU B CA 1
ATOM 5383 C C . LEU B 1 90 ? -127.467 6.723 -14.607 1.00 106.24 1093 LEU B C 1
ATOM 5384 O O . LEU B 1 90 ? -126.717 7.724 -14.514 1.00 105.98 1093 LEU B O 1
ATOM 5389 N N . ASP B 1 91 ? -128.673 6.629 -14.031 1.00 111.01 1094 ASP B N 1
ATOM 5390 C CA . ASP B 1 91 ? -129.249 7.699 -13.171 1.00 107.87 1094 ASP B CA 1
ATOM 5391 C C . ASP B 1 91 ? -128.173 8.080 -12.151 1.00 97.76 1094 ASP B C 1
ATOM 5392 O O . ASP B 1 91 ? -127.905 9.275 -12.001 1.00 101.61 1094 ASP B O 1
ATOM 5397 N N . THR B 1 92 ? -127.536 7.075 -11.543 1.00 93.99 1095 THR B N 1
ATOM 5398 C CA . THR B 1 92 ? -126.416 7.208 -10.566 1.00 97.94 1095 THR B CA 1
ATOM 5399 C C . THR B 1 92 ? -125.227 7.929 -11.210 1.00 92.20 1095 THR B C 1
ATOM 5400 O O . THR B 1 92 ? -124.661 8.858 -10.605 1.00 96.30 1095 THR B O 1
ATOM 5404 N N . ILE B 1 93 ? -124.816 7.473 -12.377 1.00 92.27 1096 ILE B N 1
ATOM 5405 C CA . ILE B 1 93 ? -123.671 8.076 -13.113 1.00 94.55 1096 ILE B CA 1
ATOM 5406 C C . ILE B 1 93 ? -123.965 9.565 -13.331 1.00 100.15 1096 ILE B C 1
ATOM 5407 O O . ILE B 1 93 ? -123.098 10.381 -12.963 1.00 89.62 1096 ILE B O 1
ATOM 5412 N N . GLU B 1 94 ? -125.157 9.892 -13.856 1.00 110.52 1097 GLU B N 1
ATOM 5413 C CA . GLU B 1 94 ? -125.583 11.284 -14.172 1.00 119.16 1097 GLU B CA 1
ATOM 5414 C C . GLU B 1 94 ? -125.449 12.174 -12.934 1.00 122.91 1097 GLU B C 1
ATOM 5415 O O . GLU B 1 94 ? -125.407 13.409 -13.119 1.00 136.81 1097 GLU B O 1
ATOM 5421 N N . LYS B 1 95 ? -125.426 11.571 -11.733 1.00 112.73 1098 LYS B N 1
ATOM 5422 C CA . LYS B 1 95 ? -125.245 12.264 -10.434 1.00 108.03 1098 LYS B CA 1
ATOM 5423 C C . LYS B 1 95 ? -123.758 12.561 -10.178 1.00 105.94 1098 LYS B C 1
ATOM 5424 O O . LYS B 1 95 ? -123.460 13.691 -9.759 1.00 124.10 1098 LYS B O 1
ATOM 5430 N N . MET B 1 96 ? -122.871 11.587 -10.405 1.00 103.05 1099 MET B N 1
ATOM 5431 C CA . MET B 1 96 ? -121.486 11.552 -9.847 1.00 102.81 1099 MET B CA 1
ATOM 5432 C C . MET B 1 96 ? -120.660 12.774 -10.284 1.00 109.36 1099 MET B C 1
ATOM 5433 O O . MET B 1 96 ? -120.656 13.081 -11.493 1.00 105.05 1099 MET B O 1
ATOM 5438 N N . GLU B 1 97 ? -120.004 13.453 -9.322 1.00 119.01 1100 GLU B N 1
ATOM 5439 C CA . GLU B 1 97 ? -119.075 14.612 -9.525 1.00 132.94 1100 GLU B CA 1
ATOM 5440 C C . GLU B 1 97 ? -118.149 14.262 -10.700 1.00 127.32 1100 GLU B C 1
ATOM 5441 O O . GLU B 1 97 ? -117.341 13.333 -10.556 1.00 123.93 1100 GLU B O 1
ATOM 5447 N N . LYS B 1 98 ? -118.319 14.932 -11.844 1.00 117.39 1101 LYS B N 1
ATOM 5448 C CA . LYS B 1 98 ? -117.533 14.668 -13.081 1.00 108.63 1101 LYS B CA 1
ATOM 5449 C C . LYS B 1 98 ? -116.439 15.733 -13.218 1.00 107.87 1101 LYS B C 1
ATOM 5450 O O . LYS B 1 98 ? -116.399 16.663 -12.374 1.00 94.47 1101 LYS B O 1
ATOM 5456 N N . TRP B 1 99 ? -115.576 15.568 -14.231 1.00 118.73 1102 TRP B N 1
ATOM 5457 C CA . TRP B 1 99 ? -114.472 16.498 -14.599 1.00 112.12 1102 TRP B CA 1
ATOM 5458 C C . TRP B 1 99 ? -114.385 16.578 -16.125 1.00 105.86 1102 TRP B C 1
ATOM 5459 O O . TRP B 1 99 ? -113.888 15.633 -16.744 1.00 89.83 1102 TRP B O 1
ATOM 5470 N N . ASN B 1 100 ? -114.933 17.652 -16.691 1.00 112.95 1103 ASN B N 1
ATOM 5471 C CA . ASN B 1 100 ? -115.077 17.856 -18.154 1.00 118.91 1103 ASN B CA 1
ATOM 5472 C C . ASN B 1 100 ? -115.771 16.637 -18.781 1.00 123.82 1103 ASN B C 1
ATOM 5473 O O . ASN B 1 100 ? -115.378 16.228 -19.918 1.00 137.75 1103 ASN B O 1
ATOM 5478 N N . GLY B 1 101 ? -116.767 16.080 -18.078 1.00 122.72 1104 GLY B N 1
ATOM 5479 C CA . GLY B 1 101 ? -117.580 14.939 -18.548 1.00 110.20 1104 GLY B CA 1
ATOM 5480 C C . GLY B 1 101 ? -116.877 13.606 -18.351 1.00 108.16 1104 GLY B C 1
ATOM 5481 O O . GLY B 1 101 ? -117.357 12.625 -18.956 1.00 109.70 1104 GLY B O 1
ATOM 5482 N N . HIS B 1 102 ? -115.803 13.572 -17.544 1.00 104.59 1105 HIS B N 1
ATOM 5483 C CA . HIS B 1 102 ? -115.077 12.346 -17.122 1.00 100.51 1105 HIS B CA 1
ATOM 5484 C C . HIS B 1 102 ? -115.573 11.905 -15.754 1.00 97.90 1105 HIS B C 1
ATOM 5485 O O . HIS B 1 102 ? -115.875 12.787 -14.920 1.00 108.31 1105 HIS B O 1
ATOM 5492 N N . LEU B 1 103 ? -115.621 10.593 -15.520 1.00 92.61 1106 LEU B N 1
ATOM 5493 C CA . LEU B 1 103 ? -115.707 10.054 -14.142 1.00 87.74 1106 LEU B CA 1
ATOM 5494 C C . LEU B 1 103 ? -114.322 10.150 -13.519 1.00 83.30 1106 LEU B C 1
ATOM 5495 O O . LEU B 1 103 ? -113.319 10.134 -14.280 1.00 78.44 1106 LEU B O 1
ATOM 5500 N N . TYR B 1 104 ? -114.290 10.246 -12.191 1.00 84.34 1107 TYR B N 1
ATOM 5501 C CA . TYR B 1 104 ? -113.046 10.262 -11.389 1.00 92.34 1107 TYR B CA 1
ATOM 5502 C C . TYR B 1 104 ? -112.465 8.847 -11.341 1.00 85.61 1107 TYR B C 1
ATOM 5503 O O . TYR B 1 104 ? -113.173 7.875 -11.638 1.00 79.67 1107 TYR B O 1
ATOM 5512 N N . ASN B 1 105 ? -111.181 8.790 -10.996 1.00 86.21 1108 ASN B N 1
ATOM 5513 C CA . ASN B 1 105 ? -110.342 7.586 -10.799 1.00 87.18 1108 ASN B CA 1
ATOM 5514 C C . ASN B 1 105 ? -111.133 6.518 -10.035 1.00 88.63 1108 ASN B C 1
ATOM 5515 O O . ASN B 1 105 ? -111.232 5.380 -10.523 1.00 85.14 1108 ASN B O 1
ATOM 5520 N N . TRP B 1 106 ? -111.667 6.897 -8.869 1.00 96.44 1109 TRP B N 1
ATOM 5521 C CA . TRP B 1 106 ? -112.477 6.053 -7.951 1.00 94.06 1109 TRP B CA 1
ATOM 5522 C C . TRP B 1 106 ? -113.620 6.868 -7.328 1.00 97.53 1109 TRP B C 1
ATOM 5523 O O . TRP B 1 106 ? -113.422 8.059 -7.031 1.00 109.72 1109 TRP B O 1
ATOM 5534 N N . TYR B 1 107 ? -114.762 6.236 -7.080 1.00 98.16 1110 TYR B N 1
ATOM 5535 C CA . TYR B 1 107 ? -115.822 6.767 -6.189 1.00 98.12 1110 TYR B CA 1
ATOM 5536 C C . TYR B 1 107 ? -116.039 5.762 -5.052 1.00 100.14 1110 TYR B C 1
ATOM 5537 O O . TYR B 1 107 ? -115.668 4.579 -5.174 1.00 93.53 1110 TYR B O 1
ATOM 5546 N N . ASN B 1 108 ? -116.640 6.247 -3.970 1.00 100.91 1111 ASN B N 1
ATOM 5547 C CA . ASN B 1 108 ? -117.272 5.442 -2.900 1.00 104.89 1111 ASN B CA 1
ATOM 5548 C C . ASN B 1 108 ? -118.654 4.998 -3.395 1.00 103.37 1111 ASN B C 1
ATOM 5549 O O . ASN B 1 108 ? -119.439 5.869 -3.828 1.00 103.66 1111 ASN B O 1
ATOM 5554 N N . THR B 1 109 ? -118.957 3.698 -3.322 1.00 100.04 1112 THR B N 1
ATOM 5555 C CA . THR B 1 109 ? -120.231 3.102 -3.804 1.00 100.20 1112 THR B CA 1
ATOM 5556 C C . THR B 1 109 ? -121.452 3.703 -3.085 1.00 102.58 1112 THR B C 1
ATOM 5557 O O . THR B 1 109 ? -122.564 3.581 -3.643 1.00 100.11 1112 THR B O 1
ATOM 5561 N N . LYS B 1 110 ? -121.278 4.296 -1.892 1.00 108.86 1113 LYS B N 1
ATOM 5562 C CA . LYS B 1 110 ? -122.386 4.783 -1.019 1.00 112.31 1113 LYS B CA 1
ATOM 5563 C C . LYS B 1 110 ? -122.434 6.317 -1.029 1.00 110.11 1113 LYS B C 1
ATOM 5564 O O . LYS B 1 110 ? -123.521 6.879 -1.288 1.00 113.28 1113 LYS B O 1
ATOM 5570 N N . THR B 1 111 ? -121.303 6.971 -0.741 1.00 105.17 1114 THR B N 1
ATOM 5571 C CA . THR B 1 111 ? -121.192 8.455 -0.683 1.00 108.46 1114 THR B CA 1
ATOM 5572 C C . THR B 1 111 ? -121.194 9.025 -2.105 1.00 109.25 1114 THR B C 1
ATOM 5573 O O . THR B 1 111 ? -121.365 10.252 -2.223 1.00 127.13 1114 THR B O 1
ATOM 5577 N N . LEU B 1 112 ? -121.003 8.179 -3.130 1.00 105.33 1115 LEU B N 1
ATOM 5578 C CA . LEU B 1 112 ? -120.852 8.585 -4.560 1.00 106.66 1115 LEU B CA 1
ATOM 5579 C C . LEU B 1 112 ? -119.889 9.774 -4.645 1.00 114.64 1115 LEU B C 1
ATOM 5580 O O . LEU B 1 112 ? -120.086 10.649 -5.513 1.00 132.83 1115 LEU B O 1
ATOM 5585 N N . GLU B 1 113 ? -118.889 9.806 -3.768 1.00 110.33 1116 GLU B N 1
ATOM 5586 C CA . GLU B 1 113 ? -117.937 10.924 -3.664 1.00 112.25 1116 GLU B CA 1
ATOM 5587 C C . GLU B 1 113 ? -116.643 10.450 -4.325 1.00 101.98 1116 GLU B C 1
ATOM 5588 O O . GLU B 1 113 ? -116.254 9.294 -4.215 1.00 88.73 1116 GLU B O 1
ATOM 5594 N N . PRO B 1 114 ? -115.973 11.330 -5.095 1.00 109.27 1117 PRO B N 1
ATOM 5595 C CA . PRO B 1 114 ? -114.606 11.089 -5.530 1.00 110.39 1117 PRO B CA 1
ATOM 5596 C C . PRO B 1 114 ? -113.736 10.612 -4.357 1.00 101.31 1117 PRO B C 1
ATOM 5597 O O . PRO B 1 114 ? -113.768 11.231 -3.339 1.00 96.19 1117 PRO B O 1
ATOM 5601 N N . LEU B 1 115 ? -112.965 9.554 -4.562 1.00 102.83 1118 LEU B N 1
ATOM 5602 C CA . LEU B 1 115 ? -111.952 9.056 -3.604 1.00 106.54 1118 LEU B CA 1
ATOM 5603 C C . LEU B 1 115 ? -110.816 10.061 -3.416 1.00 112.14 1118 LEU B C 1
ATOM 5604 O O . LEU B 1 115 ? -110.840 11.148 -4.037 1.00 102.38 1118 LEU B O 1
ATOM 5609 N N . ARG B 1 116 ? -109.830 9.645 -2.609 1.00 125.62 1119 ARG B N 1
ATOM 5610 C CA . ARG B 1 116 ? -108.935 10.592 -1.913 1.00 148.54 1119 ARG B CA 1
ATOM 5611 C C . ARG B 1 116 ? -108.117 11.319 -2.967 1.00 134.96 1119 ARG B C 1
ATOM 5612 O O . ARG B 1 116 ? -108.394 12.486 -3.254 1.00 154.45 1119 ARG B O 1
ATOM 5620 N N . PRO B 1 117 ? -107.111 10.681 -3.610 1.00 105.65 1120 PRO B N 1
ATOM 5621 C CA . PRO B 1 117 ? -106.173 11.434 -4.441 1.00 97.06 1120 PRO B CA 1
ATOM 5622 C C . PRO B 1 117 ? -106.908 11.882 -5.712 1.00 101.21 1120 PRO B C 1
ATOM 5623 O O . PRO B 1 117 ? -106.574 11.406 -6.759 1.00 115.67 1120 PRO B O 1
ATOM 5627 N N . TYR B 1 118 ? -107.915 12.757 -5.553 1.00 105.10 1121 TYR B N 1
ATOM 5628 C CA . TYR B 1 118 ? -108.759 13.346 -6.628 1.00 104.57 1121 TYR B CA 1
ATOM 5629 C C . TYR B 1 118 ? -108.002 13.226 -7.949 1.00 100.47 1121 TYR B C 1
ATOM 5630 O O . TYR B 1 118 ? -107.035 13.999 -8.155 1.00 87.19 1121 TYR B O 1
ATOM 5639 N N . TYR B 1 119 ? -108.387 12.242 -8.765 1.00 106.42 1122 TYR B N 1
ATOM 5640 C CA . TYR B 1 119 ? -107.678 11.878 -10.021 1.00 105.22 1122 TYR B CA 1
ATOM 5641 C C . TYR B 1 119 ? -108.670 11.388 -11.076 1.00 102.93 1122 TYR B C 1
ATOM 5642 O O . TYR B 1 119 ? -109.669 10.753 -10.695 1.00 112.16 1122 TYR B O 1
ATOM 5651 N N . VAL B 1 120 ? -108.372 11.659 -12.350 1.00 94.12 1123 VAL B N 1
ATOM 5652 C CA . VAL B 1 120 ? -109.137 11.188 -13.544 1.00 99.78 1123 VAL B CA 1
ATOM 5653 C C . VAL B 1 120 ? -108.206 10.325 -14.380 1.00 100.90 1123 VAL B C 1
ATOM 5654 O O . VAL B 1 120 ? -107.178 10.871 -14.810 1.00 104.21 1123 VAL B O 1
ATOM 5658 N N . SER B 1 121 ? -108.538 9.051 -14.611 1.00 100.15 1124 SER B N 1
ATOM 5659 C CA . SER B 1 121 ? -107.648 8.151 -15.391 1.00 104.31 1124 SER B CA 1
ATOM 5660 C C . SER B 1 121 ? -108.109 8.122 -16.842 1.00 108.28 1124 SER B C 1
ATOM 5661 O O . SER B 1 121 ? -109.342 8.005 -17.056 1.00 105.63 1124 SER B O 1
ATOM 5664 N N . THR B 1 122 ? -107.146 8.222 -17.765 1.00 102.98 1125 THR B N 1
ATOM 5665 C CA . THR B 1 122 ? -107.361 8.170 -19.231 1.00 94.40 1125 THR B CA 1
ATOM 5666 C C . THR B 1 122 ? -108.007 6.836 -19.557 1.00 92.23 1125 THR B C 1
ATOM 5667 O O . THR B 1 122 ? -109.148 6.824 -20.049 1.00 79.51 1125 THR B O 1
ATOM 5671 N N . VAL B 1 123 ? -107.281 5.771 -19.231 1.00 95.72 1126 VAL B N 1
ATOM 5672 C CA . VAL B 1 123 ? -107.680 4.363 -19.494 1.00 96.03 1126 VAL B CA 1
ATOM 5673 C C . VAL B 1 123 ? -109.080 4.168 -18.910 1.00 95.54 1126 VAL B C 1
ATOM 5674 O O . VAL B 1 123 ? -109.965 3.770 -19.679 1.00 93.28 1126 VAL B O 1
ATOM 5678 N N . ASP B 1 124 ? -109.265 4.508 -17.626 1.00 101.08 1127 ASP B N 1
ATOM 5679 C CA . ASP B 1 124 ? -110.540 4.326 -16.874 1.00 100.79 1127 ASP B CA 1
ATOM 5680 C C . ASP B 1 124 ? -111.664 4.920 -17.725 1.00 105.43 1127 ASP B C 1
ATOM 5681 O O . ASP B 1 124 ? -112.555 4.142 -18.145 1.00 113.44 1127 ASP B O 1
ATOM 5686 N N . SER B 1 125 ? -111.589 6.223 -18.020 1.00 102.45 1128 SER B N 1
ATOM 5687 C CA . SER B 1 125 ? -112.543 6.927 -18.917 1.00 101.83 1128 SER B CA 1
ATOM 5688 C C . SER B 1 125 ? -112.619 6.164 -20.248 1.00 93.25 1128 SER B C 1
ATOM 5689 O O . SER B 1 125 ? -113.683 5.609 -20.558 1.00 83.86 1128 SER B O 1
ATOM 5692 N N . GLY B 1 126 ? -111.507 6.100 -20.976 1.00 90.28 1129 GLY B N 1
ATOM 5693 C CA . GLY B 1 126 ? -111.373 5.398 -22.274 1.00 94.77 1129 GLY B CA 1
ATOM 5694 C C . GLY B 1 126 ? -112.178 4.112 -22.325 1.00 90.45 1129 GLY B C 1
ATOM 5695 O O . GLY B 1 126 ? -113.099 4.007 -23.155 1.00 81.54 1129 GLY B O 1
ATOM 5696 N N . ASN B 1 127 ? -111.877 3.178 -21.427 1.00 88.95 1130 ASN B N 1
ATOM 5697 C CA . ASN B 1 127 ? -112.585 1.875 -21.333 1.00 82.89 1130 ASN B CA 1
ATOM 5698 C C . ASN B 1 127 ? -114.079 2.144 -21.199 1.00 79.61 1130 ASN B C 1
ATOM 5699 O O . ASN B 1 127 ? -114.839 1.701 -22.084 1.00 83.28 1130 ASN B O 1
ATOM 5704 N N . LEU B 1 128 ? -114.459 2.871 -20.146 1.00 73.71 1131 LEU B N 1
ATOM 5705 C CA . LEU B 1 128 ? -115.872 3.161 -19.793 1.00 71.89 1131 LEU B CA 1
ATOM 5706 C C . LEU B 1 128 ? -116.626 3.651 -21.032 1.00 70.55 1131 LEU B C 1
ATOM 5707 O O . LEU B 1 128 ? -117.660 3.039 -21.375 1.00 71.14 1131 LEU B O 1
ATOM 5712 N N . VAL B 1 129 ? -116.121 4.712 -21.664 1.00 67.38 1132 VAL B N 1
ATOM 5713 C CA . VAL B 1 129 ? -116.745 5.340 -22.867 1.00 68.22 1132 VAL B CA 1
ATOM 5714 C C . VAL B 1 129 ? -117.099 4.218 -23.847 1.00 69.67 1132 VAL B C 1
ATOM 5715 O O . VAL B 1 129 ? -118.288 4.074 -24.193 1.00 65.17 1132 VAL B O 1
ATOM 5719 N N . GLY B 1 130 ? -116.102 3.425 -24.238 1.00 73.35 1133 GLY B N 1
ATOM 5720 C CA . GLY B 1 130 ? -116.284 2.275 -25.142 1.00 76.31 1133 GLY B CA 1
ATOM 5721 C C . GLY B 1 130 ? -117.423 1.382 -24.687 1.00 75.35 1133 GLY B C 1
ATOM 5722 O O . GLY B 1 130 ? -118.298 1.072 -25.533 1.00 73.68 1133 GLY B O 1
ATOM 5723 N N . TYR B 1 131 ? -117.426 1.006 -23.401 1.00 72.38 1134 TYR B N 1
ATOM 5724 C CA . TYR B 1 131 ? -118.399 0.054 -22.805 1.00 69.14 1134 TYR B CA 1
ATOM 5725 C C . TYR B 1 131 ? -119.796 0.665 -22.939 1.00 71.10 1134 TYR B C 1
ATOM 5726 O O . TYR B 1 131 ? -120.733 -0.084 -23.252 1.00 78.15 1134 TYR B O 1
ATOM 5735 N N . LEU B 1 132 ? -119.903 1.985 -22.798 1.00 67.63 1135 LEU B N 1
ATOM 5736 C CA . LEU B 1 132 ? -121.173 2.737 -22.964 1.00 72.29 1135 LEU B CA 1
ATOM 5737 C C . LEU B 1 132 ? -121.642 2.667 -24.418 1.00 71.20 1135 LEU B C 1
ATOM 5738 O O . LEU B 1 132 ? -122.797 2.241 -24.671 1.00 70.65 1135 LEU B O 1
ATOM 5743 N N . ILE B 1 133 ? -120.775 3.104 -25.326 1.00 70.70 1136 ILE B N 1
ATOM 5744 C CA . ILE B 1 133 ? -121.016 3.111 -26.796 1.00 74.79 1136 ILE B CA 1
ATOM 5745 C C . ILE B 1 133 ? -121.601 1.746 -27.179 1.00 74.93 1136 ILE B C 1
ATOM 5746 O O . ILE B 1 133 ? -122.668 1.699 -27.842 1.00 69.76 1136 ILE B O 1
ATOM 5751 N N . THR B 1 134 ? -120.925 0.678 -26.742 1.00 76.50 1137 THR B N 1
ATOM 5752 C CA . THR B 1 134 ? -121.351 -0.732 -26.913 1.00 74.99 1137 THR B CA 1
ATOM 5753 C C . THR B 1 134 ? -122.810 -0.886 -26.489 1.00 70.40 1137 THR B C 1
ATOM 5754 O O . THR B 1 134 ? -123.614 -1.340 -27.321 1.00 71.96 1137 THR B O 1
ATOM 5758 N N . VAL B 1 135 ? -123.119 -0.512 -25.244 1.00 66.02 1138 VAL B N 1
ATOM 5759 C CA . VAL B 1 135 ? -124.472 -0.661 -24.636 1.00 71.22 1138 VAL B CA 1
ATOM 5760 C C . VAL B 1 135 ? -125.477 0.111 -25.488 1.00 70.14 1138 VAL B C 1
ATOM 5761 O O . VAL B 1 135 ? -126.515 -0.487 -25.845 1.00 74.71 1138 VAL B O 1
ATOM 5765 N N . LYS B 1 136 ? -125.176 1.372 -25.805 1.00 70.83 1139 LYS B N 1
ATOM 5766 C CA . LYS B 1 136 ? -126.054 2.212 -26.651 1.00 81.58 1139 LYS B CA 1
ATOM 5767 C C . LYS B 1 136 ? -126.487 1.400 -27.878 1.00 88.02 1139 LYS B C 1
ATOM 5768 O O . LYS B 1 136 ? -127.700 1.135 -28.024 1.00 88.74 1139 LYS B O 1
ATOM 5774 N N . GLU B 1 137 ? -125.530 0.982 -28.709 1.00 91.86 1140 GLU B N 1
ATOM 5775 C CA . GLU B 1 137 ? -125.810 0.324 -30.012 1.00 92.05 1140 GLU B CA 1
ATOM 5776 C C . GLU B 1 137 ? -126.494 -1.025 -29.799 1.00 86.31 1140 GLU B C 1
ATOM 5777 O O . GLU B 1 137 ? -127.193 -1.478 -30.729 1.00 77.78 1140 GLU B O 1
ATOM 5783 N N . ALA B 1 138 ? -126.300 -1.629 -28.627 1.00 89.17 1141 ALA B N 1
ATOM 5784 C CA . ALA B 1 138 ? -126.798 -2.980 -28.295 1.00 89.86 1141 ALA B CA 1
ATOM 5785 C C . ALA B 1 138 ? -128.256 -2.902 -27.848 1.00 84.17 1141 ALA B C 1
ATOM 5786 O O . ALA B 1 138 ? -129.074 -3.660 -28.408 1.00 80.14 1141 ALA B O 1
ATOM 5788 N N . ILE B 1 139 ? -128.570 -2.030 -26.879 1.00 84.14 1142 ILE B N 1
ATOM 5789 C CA . ILE B 1 139 ? -129.866 -2.049 -26.133 1.00 91.10 1142 ILE B CA 1
ATOM 5790 C C . ILE B 1 139 ? -131.025 -1.988 -27.132 1.00 91.35 1142 ILE B C 1
ATOM 5791 O O . ILE B 1 139 ? -132.028 -2.704 -26.918 1.00 87.82 1142 ILE B O 1
ATOM 5796 N N . GLY B 1 140 ? -130.884 -1.174 -28.181 1.00 93.67 1143 GLY B N 1
ATOM 5797 C CA . GLY B 1 140 ? -131.867 -1.063 -29.271 1.00 99.57 1143 GLY B CA 1
ATOM 5798 C C . GLY B 1 140 ? -132.355 -2.437 -29.694 1.00 99.81 1143 GLY B C 1
ATOM 5799 O O . GLY B 1 140 ? -133.582 -2.663 -29.717 1.00 93.92 1143 GLY B O 1
ATOM 5800 N N . GLU B 1 141 ? -131.416 -3.351 -29.941 1.00 104.00 1144 GLU B N 1
ATOM 5801 C CA . GLU B 1 141 ? -131.671 -4.678 -30.559 1.00 106.66 1144 GLU B CA 1
ATOM 5802 C C . GLU B 1 141 ? -132.892 -5.328 -29.897 1.00 108.59 1144 GLU B C 1
ATOM 5803 O O . GLU B 1 141 ? -133.613 -6.046 -30.614 1.00 130.06 1144 GLU B O 1
ATOM 5809 N N . PHE B 1 142 ? -133.134 -5.068 -28.608 1.00 100.54 1145 PHE B N 1
ATOM 5810 C CA . PHE B 1 142 ? -134.087 -5.834 -27.761 1.00 104.07 1145 PHE B CA 1
ATOM 5811 C C . PHE B 1 142 ? -135.538 -5.386 -27.963 1.00 103.32 1145 PHE B C 1
ATOM 5812 O O . PHE B 1 142 ? -136.424 -6.013 -27.336 1.00 102.06 1145 PHE B O 1
ATOM 5820 N N . LEU B 1 143 ? -135.771 -4.378 -28.810 1.00 100.35 1146 LEU B N 1
ATOM 5821 C CA . LEU B 1 143 ? -137.132 -3.970 -29.230 1.00 103.67 1146 LEU B CA 1
ATOM 5822 C C . LEU B 1 143 ? -137.631 -4.870 -30.362 1.00 105.11 1146 LEU B C 1
ATOM 5823 O O . LEU B 1 143 ? -138.867 -4.966 -30.512 1.00 116.07 1146 LEU B O 1
ATOM 5828 N N . ASN B 1 144 ? -136.738 -5.561 -31.072 1.00 99.72 1147 ASN B N 1
ATOM 5829 C CA . ASN B 1 144 ? -137.133 -6.601 -32.066 1.00 102.76 1147 ASN B CA 1
ATOM 5830 C C . ASN B 1 144 ? -136.600 -7.974 -31.666 1.00 97.36 1147 ASN B C 1
ATOM 5831 O O . ASN B 1 144 ? -136.691 -8.891 -32.494 1.00 90.10 1147 ASN B O 1
ATOM 5836 N N . LYS B 1 145 ? -136.115 -8.114 -30.435 1.00 101.54 1148 LYS B N 1
ATOM 5837 C CA . LYS B 1 145 ? -135.652 -9.413 -29.889 1.00 106.40 1148 LYS B CA 1
ATOM 5838 C C . LYS B 1 145 ? -136.715 -9.906 -28.913 1.00 102.55 1148 LYS B C 1
ATOM 5839 O O . LYS B 1 145 ? -137.163 -9.174 -28.021 1.00 91.79 1148 LYS B O 1
ATOM 5845 N N . PRO B 1 146 ? -137.141 -11.178 -29.074 1.00 100.97 1149 PRO B N 1
ATOM 5846 C CA . PRO B 1 146 ? -138.304 -11.710 -28.371 1.00 104.56 1149 PRO B CA 1
ATOM 5847 C C . PRO B 1 146 ? -138.229 -11.577 -26.842 1.00 113.78 1149 PRO B C 1
ATOM 5848 O O . PRO B 1 146 ? -137.245 -11.991 -26.284 1.00 122.91 1149 PRO B O 1
ATOM 5852 N N . LEU B 1 147 ? -139.287 -11.034 -26.229 1.00 116.74 1150 LEU B N 1
ATOM 5853 C CA . LEU B 1 147 ? -139.467 -10.990 -24.754 1.00 117.91 1150 LEU B CA 1
ATOM 5854 C C . LEU B 1 147 ? -139.461 -12.412 -24.187 1.00 115.42 1150 LEU B C 1
ATOM 5855 O O . LEU B 1 147 ? -139.054 -12.571 -23.013 1.00 102.26 1150 LEU B O 1
ATOM 5860 N N . ILE B 1 148 ? -139.914 -13.374 -25.000 1.00 116.08 1151 ILE B N 1
ATOM 5861 C CA . ILE B 1 148 ? -139.793 -14.847 -24.781 1.00 111.71 1151 ILE B CA 1
ATOM 5862 C C . ILE B 1 148 ? -138.926 -15.434 -25.889 1.00 113.75 1151 ILE B C 1
ATOM 5863 O O . ILE B 1 148 ? -139.516 -15.814 -26.950 1.00 127.04 1151 ILE B O 1
ATOM 5868 N N . ASP B 1 149 ? -137.612 -15.547 -25.661 1.00 103.80 1152 ASP B N 1
ATOM 5869 C CA . ASP B 1 149 ? -136.770 -16.402 -26.538 1.00 106.13 1152 ASP B CA 1
ATOM 5870 C C . ASP B 1 149 ? -136.231 -17.564 -25.713 1.00 91.42 1152 ASP B C 1
ATOM 5871 O O . ASP B 1 149 ? -136.170 -17.465 -24.500 1.00 69.46 1152 ASP B O 1
ATOM 5876 N N . ILE B 1 150 ? -135.903 -18.629 -26.426 1.00 94.20 1153 ILE B N 1
ATOM 5877 C CA . ILE B 1 150 ? -135.332 -19.894 -25.909 1.00 103.78 1153 ILE B CA 1
ATOM 5878 C C . ILE B 1 150 ? -134.167 -19.597 -24.957 1.00 107.03 1153 ILE B C 1
ATOM 5879 O O . ILE B 1 150 ? -134.036 -20.343 -23.972 1.00 107.81 1153 ILE B O 1
ATOM 5884 N N . GLU B 1 151 ? -133.358 -18.556 -25.220 1.00 110.76 1154 GLU B N 1
ATOM 5885 C CA . GLU B 1 151 ? -132.143 -18.230 -24.416 1.00 107.81 1154 GLU B CA 1
ATOM 5886 C C . GLU B 1 151 ? -132.525 -18.004 -22.940 1.00 92.89 1154 GLU B C 1
ATOM 5887 O O . GLU B 1 151 ? -131.686 -18.293 -22.087 1.00 85.02 1154 GLU B O 1
ATOM 5893 N N . LEU B 1 152 ? -133.742 -17.543 -22.642 1.00 86.16 1155 LEU B N 1
ATOM 5894 C CA . LEU B 1 152 ? -134.226 -17.275 -21.256 1.00 91.23 1155 LEU B CA 1
ATOM 5895 C C . LEU B 1 152 ? -134.443 -18.594 -20.516 1.00 86.03 1155 LEU B C 1
ATOM 5896 O O . LEU B 1 152 ? -134.543 -18.576 -19.271 1.00 75.97 1155 LEU B O 1
ATOM 5901 N N . ALA B 1 153 ? -134.550 -19.688 -21.269 1.00 91.29 1156 ALA B N 1
ATOM 5902 C CA . ALA B 1 153 ? -134.663 -21.072 -20.758 1.00 97.95 1156 ALA B CA 1
ATOM 5903 C C . ALA B 1 153 ? -133.260 -21.676 -20.659 1.00 98.67 1156 ALA B C 1
ATOM 5904 O O . ALA B 1 153 ? -132.930 -22.173 -19.578 1.00 96.65 1156 ALA B O 1
ATOM 5906 N N . LYS B 1 154 ? -132.465 -21.631 -21.737 1.00 98.58 1157 LYS B N 1
ATOM 5907 C CA . LYS B 1 154 ? -131.016 -21.969 -21.688 1.00 99.09 1157 LYS B CA 1
ATOM 5908 C C . LYS B 1 154 ? -130.395 -21.269 -20.467 1.00 92.33 1157 LYS B C 1
ATOM 5909 O O . LYS B 1 154 ? -129.478 -21.855 -19.833 1.00 78.65 1157 LYS B O 1
ATOM 5915 N N . GLY B 1 155 ? -130.886 -20.060 -20.158 1.00 92.52 1158 GLY B N 1
ATOM 5916 C CA . GLY B 1 155 ? -130.432 -19.209 -19.046 1.00 94.09 1158 GLY B CA 1
ATOM 5917 C C . GLY B 1 155 ? -130.802 -19.793 -17.702 1.00 89.76 1158 GLY B C 1
ATOM 5918 O O . GLY B 1 155 ? -129.886 -20.025 -16.897 1.00 85.53 1158 GLY B O 1
ATOM 5919 N N . LEU B 1 156 ? -132.094 -20.023 -17.465 1.00 92.16 1159 LEU B N 1
ATOM 5920 C CA . LEU B 1 156 ? -132.596 -20.646 -16.212 1.00 95.90 1159 LEU B CA 1
ATOM 5921 C C . LEU B 1 156 ? -131.860 -21.976 -15.981 1.00 93.21 1159 LEU B C 1
ATOM 5922 O O . LEU B 1 156 ? -131.474 -22.228 -14.830 1.00 80.11 1159 LEU B O 1
ATOM 5927 N N . LYS B 1 157 ? -131.650 -22.779 -17.035 1.00 96.93 1160 LYS B N 1
ATOM 5928 C CA . LYS B 1 157 ? -130.901 -24.067 -16.979 1.00 97.95 1160 LYS B CA 1
ATOM 5929 C C . LYS B 1 157 ? -129.593 -23.842 -16.219 1.00 96.32 1160 LYS B C 1
ATOM 5930 O O . LYS B 1 157 ? -129.357 -24.577 -15.235 1.00 85.82 1160 LYS B O 1
ATOM 5936 N N . ASP B 1 158 ? -128.806 -22.855 -16.665 1.00 94.81 1161 ASP B N 1
ATOM 5937 C CA . ASP B 1 158 ? -127.524 -22.461 -16.030 1.00 91.68 1161 ASP B CA 1
ATOM 5938 C C . ASP B 1 158 ? -127.824 -22.058 -14.578 1.00 84.91 1161 ASP B C 1
ATOM 5939 O O . ASP B 1 158 ? -127.190 -22.634 -13.665 1.00 77.30 1161 ASP B O 1
ATOM 5944 N N . THR B 1 159 ? -128.801 -21.164 -14.371 1.00 87.65 1162 THR B N 1
ATOM 5945 C CA . THR B 1 159 ? -129.258 -20.704 -13.029 1.00 93.43 1162 THR B CA 1
ATOM 5946 C C . THR B 1 159 ? -129.467 -21.917 -12.114 1.00 96.20 1162 THR B C 1
ATOM 5947 O O . THR B 1 159 ? -129.062 -21.852 -10.928 1.00 93.15 1162 THR B O 1
ATOM 5951 N N . ILE B 1 160 ? -130.111 -22.969 -12.629 1.00 98.76 1163 ILE B N 1
ATOM 5952 C CA . ILE B 1 160 ? -130.519 -24.142 -11.805 1.00 97.57 1163 ILE B CA 1
ATOM 5953 C C . ILE B 1 160 ? -129.301 -25.025 -11.564 1.00 91.00 1163 ILE B C 1
ATOM 5954 O O . ILE B 1 160 ? -129.082 -25.360 -10.386 1.00 92.40 1163 ILE B O 1
ATOM 5959 N N . LYS B 1 161 ? -128.532 -25.347 -12.604 1.00 88.36 1164 LYS B N 1
ATOM 5960 C CA . LYS B 1 161 ? -127.224 -26.040 -12.447 1.00 92.06 1164 LYS B CA 1
ATOM 5961 C C . LYS B 1 161 ? -126.477 -25.364 -11.291 1.00 96.26 1164 LYS B C 1
ATOM 5962 O O . LYS B 1 161 ? -126.048 -26.085 -10.368 1.00 103.87 1164 LYS B O 1
ATOM 5968 N N . MET B 1 162 ? -126.382 -24.029 -11.321 1.00 91.41 1165 MET B N 1
ATOM 5969 C CA . MET B 1 162 ? -125.683 -23.229 -10.282 1.00 90.27 1165 MET B CA 1
ATOM 5970 C C . MET B 1 162 ? -126.367 -23.425 -8.925 1.00 81.53 1165 MET B C 1
ATOM 5971 O O . MET B 1 162 ? -125.688 -23.908 -8.023 1.00 88.31 1165 MET B O 1
ATOM 5976 N N . LEU B 1 163 ? -127.646 -23.066 -8.774 1.00 81.89 1166 LEU B N 1
ATOM 5977 C CA . LEU B 1 163 ? -128.321 -22.988 -7.441 1.00 97.30 1166 LEU B CA 1
ATOM 5978 C C . LEU B 1 163 ? -128.491 -24.375 -6.787 1.00 114.20 1166 LEU B C 1
ATOM 5979 O O . LEU B 1 163 ? -128.609 -24.419 -5.537 1.00 112.02 1166 LEU B O 1
ATOM 5984 N N . ASN B 1 164 ? -128.477 -25.459 -7.573 1.00 130.72 1167 ASN B N 1
ATOM 5985 C CA . ASN B 1 164 ? -128.408 -26.860 -7.086 1.00 120.43 1167 ASN B CA 1
ATOM 5986 C C . ASN B 1 164 ? -129.439 -27.075 -5.978 1.00 119.77 1167 ASN B C 1
ATOM 5987 O O . ASN B 1 164 ? -129.075 -27.640 -4.922 1.00 128.91 1167 ASN B O 1
ATOM 5992 N N . VAL B 1 165 ? -130.684 -26.672 -6.221 1.00 120.95 1168 VAL B N 1
ATOM 5993 C CA . VAL B 1 165 ? -131.776 -26.704 -5.199 1.00 130.28 1168 VAL B CA 1
ATOM 5994 C C . VAL B 1 165 ? -132.496 -28.055 -5.286 1.00 136.47 1168 VAL B C 1
ATOM 5995 O O . VAL B 1 165 ? -133.535 -28.129 -5.949 1.00 158.96 1168 VAL B O 1
ATOM 5999 N N . LYS B 1 166 ? -131.948 -29.082 -4.636 1.00 128.44 1169 LYS B N 1
ATOM 6000 C CA . LYS B 1 166 ? -132.634 -30.377 -4.377 1.00 124.31 1169 LYS B CA 1
ATOM 6001 C C . LYS B 1 166 ? -133.121 -30.978 -5.699 1.00 122.52 1169 LYS B C 1
ATOM 6002 O O . LYS B 1 166 ? -132.357 -30.895 -6.681 1.00 135.41 1169 LYS B O 1
ATOM 6008 N N . GLY B 1 167 ? -134.321 -31.587 -5.725 1.00 116.49 1170 GLY B N 1
ATOM 6009 C CA . GLY B 1 167 ? -134.984 -32.169 -6.918 1.00 112.41 1170 GLY B CA 1
ATOM 6010 C C . GLY B 1 167 ? -134.736 -31.401 -8.219 1.00 110.39 1170 GLY B C 1
ATOM 6011 O O . GLY B 1 167 ? -134.650 -32.042 -9.293 1.00 112.70 1170 GLY B O 1
ATOM 6012 N N . ILE B 1 168 ? -134.643 -30.072 -8.131 1.00 104.56 1171 ILE B N 1
ATOM 6013 C CA . ILE B 1 168 ? -134.419 -29.142 -9.276 1.00 99.44 1171 ILE B CA 1
ATOM 6014 C C . ILE B 1 168 ? -133.003 -29.371 -9.831 1.00 98.09 1171 ILE B C 1
ATOM 6015 O O . ILE B 1 168 ? -132.015 -28.820 -9.280 1.00 91.98 1171 ILE B O 1
ATOM 6020 N N . THR B 1 169 ? -132.923 -30.114 -10.938 1.00 99.90 1172 THR B N 1
ATOM 6021 C CA . THR B 1 169 ? -131.677 -30.442 -11.683 1.00 100.85 1172 THR B CA 1
ATOM 6022 C C . THR B 1 169 ? -131.788 -30.003 -13.149 1.00 94.28 1172 THR B C 1
ATOM 6023 O O . THR B 1 169 ? -132.648 -29.184 -13.441 1.00 103.89 1172 THR B O 1
ATOM 6027 N N . GLU B 1 170 ? -130.915 -30.508 -14.016 1.00 92.41 1173 GLU B N 1
ATOM 6028 C CA . GLU B 1 170 ? -130.784 -30.047 -15.423 1.00 108.87 1173 GLU B CA 1
ATOM 6029 C C . GLU B 1 170 ? -131.847 -30.702 -16.313 1.00 116.03 1173 GLU B C 1
ATOM 6030 O O . GLU B 1 170 ? -132.521 -29.987 -17.073 1.00 132.66 1173 GLU B O 1
ATOM 6036 N N . ASP B 1 171 ? -131.936 -32.036 -16.241 1.00 122.02 1174 ASP B N 1
ATOM 6037 C CA . ASP B 1 171 ? -132.836 -32.915 -17.045 1.00 123.65 1174 ASP B CA 1
ATOM 6038 C C . ASP B 1 171 ? -134.235 -32.298 -17.150 1.00 121.24 1174 ASP B C 1
ATOM 6039 O O . ASP B 1 171 ? -134.835 -32.425 -18.230 1.00 126.19 1174 ASP B O 1
ATOM 6044 N N . ILE B 1 172 ? -134.736 -31.691 -16.064 1.00 110.70 1175 ILE B N 1
ATOM 6045 C CA . ILE B 1 172 ? -136.053 -30.978 -15.993 1.00 111.32 1175 ILE B CA 1
ATOM 6046 C C . ILE B 1 172 ? -136.331 -30.300 -17.335 1.00 109.70 1175 ILE B C 1
ATOM 6047 O O . ILE B 1 172 ? -137.437 -30.489 -17.895 1.00 127.31 1175 ILE B O 1
ATOM 6052 N N . PHE B 1 173 ? -135.346 -29.570 -17.855 1.00 114.61 1176 PHE B N 1
ATOM 6053 C CA . PHE B 1 173 ? -135.437 -28.793 -19.118 1.00 116.10 1176 PHE B CA 1
ATOM 6054 C C . PHE B 1 173 ? -135.734 -29.747 -20.282 1.00 117.37 1176 PHE B C 1
ATOM 6055 O O . PHE B 1 173 ? -136.908 -29.747 -20.716 1.00 106.57 1176 PHE B O 1
ATOM 6063 N N . THR B 1 174 ? -134.741 -30.527 -20.733 1.00 133.00 1177 THR B N 1
ATOM 6064 C CA . THR B 1 174 ? -134.822 -31.486 -21.878 1.00 128.02 1177 THR B CA 1
ATOM 6065 C C . THR B 1 174 ? -135.841 -30.992 -22.916 1.00 130.06 1177 THR B C 1
ATOM 6066 O O . THR B 1 174 ? -135.450 -30.187 -23.779 1.00 140.68 1177 THR B O 1
ATOM 6070 N N . THR B 1 175 ? -137.099 -31.437 -22.826 1.00 131.66 1178 THR B N 1
ATOM 6071 C CA . THR B 1 175 ? -138.239 -30.986 -23.668 1.00 133.18 1178 THR B CA 1
ATOM 6072 C C . THR B 1 175 ? -138.038 -29.535 -24.127 1.00 126.33 1178 THR B C 1
ATOM 6073 O O . THR B 1 175 ? -137.746 -29.319 -25.314 1.00 133.27 1178 THR B O 1
ATOM 6077 N N . ILE B 1 176 ? -138.179 -28.581 -23.203 1.00 118.06 1179 ILE B N 1
ATOM 6078 C CA . ILE B 1 176 ? -138.207 -27.120 -23.497 1.00 120.70 1179 ILE B CA 1
ATOM 6079 C C . ILE B 1 176 ? -137.012 -26.751 -24.388 1.00 120.28 1179 ILE B C 1
ATOM 6080 O O . ILE B 1 176 ? -137.205 -25.959 -25.326 1.00 124.48 1179 ILE B O 1
ATOM 6085 N N . LEU B 1 177 ? -135.802 -27.225 -24.035 1.00 114.01 1180 LEU B N 1
ATOM 6086 C CA . LEU B 1 177 ? -134.517 -26.919 -24.729 1.00 109.94 1180 LEU B CA 1
ATOM 6087 C C . LEU B 1 177 ? -134.301 -27.847 -25.922 1.00 110.99 1180 LEU B C 1
ATOM 6088 O O . LEU B 1 177 ? -133.149 -27.918 -26.392 1.00 118.70 1180 LEU B O 1
ATOM 6093 N N . SER B 1 178 ? -135.325 -28.582 -26.367 1.00 119.36 1181 SER B N 1
ATOM 6094 C CA . SER B 1 178 ? -135.244 -29.497 -27.533 1.00 122.16 1181 SER B CA 1
ATOM 6095 C C . SER B 1 178 ? -135.859 -28.835 -28.767 1.00 121.21 1181 SER B C 1
ATOM 6096 O O . SER B 1 178 ? -135.658 -29.384 -29.866 1.00 121.46 1181 SER B O 1
ATOM 6099 N N . LYS B 1 179 ? -136.488 -27.662 -28.608 1.00 126.59 1182 LYS B N 1
ATOM 6100 C CA . LYS B 1 179 ? -137.224 -26.920 -29.675 1.00 133.94 1182 LYS B CA 1
ATOM 6101 C C . LYS B 1 179 ? -136.497 -25.600 -29.915 1.00 139.60 1182 LYS B C 1
ATOM 6102 O O . LYS B 1 179 ? -136.191 -24.921 -28.922 1.00 158.82 1182 LYS B O 1
ATOM 6108 N N . THR B 1 180 ? -136.234 -25.266 -31.181 1.00 137.90 1183 THR B N 1
ATOM 6109 C CA . THR B 1 180 ? -135.602 -23.993 -31.621 1.00 129.87 1183 THR B CA 1
ATOM 6110 C C . THR B 1 180 ? -136.307 -22.801 -30.969 1.00 123.18 1183 THR B C 1
ATOM 6111 O O . THR B 1 180 ? -135.636 -21.800 -30.678 1.00 117.41 1183 THR B O 1
ATOM 6115 N N . THR B 1 181 ? -137.610 -22.913 -30.716 1.00 121.35 1184 THR B N 1
ATOM 6116 C CA . THR B 1 181 ? -138.444 -21.802 -30.190 1.00 126.32 1184 THR B CA 1
ATOM 6117 C C . THR B 1 181 ? -139.035 -22.181 -28.826 1.00 129.15 1184 THR B C 1
ATOM 6118 O O . THR B 1 181 ? -139.116 -23.381 -28.505 1.00 134.53 1184 THR B O 1
ATOM 6122 N N . LEU B 1 182 ? -139.410 -21.168 -28.051 1.00 132.05 1185 LEU B N 1
ATOM 6123 C CA . LEU B 1 182 ? -140.089 -21.322 -26.744 1.00 132.16 1185 LEU B CA 1
ATOM 6124 C C . LEU B 1 182 ? -141.488 -20.710 -26.846 1.00 121.64 1185 LEU B C 1
ATOM 6125 O O . LEU B 1 182 ? -141.557 -19.500 -27.171 1.00 118.65 1185 LEU B O 1
ATOM 6130 N N . VAL B 1 183 ? -142.530 -21.509 -26.569 1.00 112.63 1186 VAL B N 1
ATOM 6131 C CA . VAL B 1 183 ? -143.949 -21.142 -26.841 1.00 120.58 1186 VAL B CA 1
ATOM 6132 C C . VAL B 1 183 ? -144.607 -20.732 -25.524 1.00 112.79 1186 VAL B C 1
ATOM 6133 O O . VAL B 1 183 ? -144.699 -21.536 -24.596 1.00 103.43 1186 VAL B O 1
ATOM 6137 N N . PRO B 1 184 ? -145.137 -19.490 -25.437 1.00 120.60 1187 PRO B N 1
ATOM 6138 C CA . PRO B 1 184 ? -145.541 -18.893 -24.157 1.00 131.26 1187 PRO B CA 1
ATOM 6139 C C . PRO B 1 184 ? -146.247 -19.811 -23.139 1.00 124.34 1187 PRO B C 1
ATOM 6140 O O . PRO B 1 184 ? -145.946 -19.746 -21.941 1.00 117.18 1187 PRO B O 1
ATOM 6144 N N . SER B 1 185 ? -147.192 -20.622 -23.625 1.00 127.62 1188 SER B N 1
ATOM 6145 C CA . SER B 1 185 ? -148.005 -21.527 -22.778 1.00 131.16 1188 SER B CA 1
ATOM 6146 C C . SER B 1 185 ? -147.062 -22.539 -22.122 1.00 129.44 1188 SER B C 1
ATOM 6147 O O . SER B 1 185 ? -147.068 -22.620 -20.876 1.00 123.39 1188 SER B O 1
ATOM 6150 N N . GLU B 1 186 ? -146.288 -23.270 -22.943 1.00 126.09 1189 GLU B N 1
ATOM 6151 C CA . GLU B 1 186 ? -145.285 -24.266 -22.481 1.00 119.58 1189 GLU B CA 1
ATOM 6152 C C . GLU B 1 186 ? -144.425 -23.651 -21.377 1.00 111.23 1189 GLU B C 1
ATOM 6153 O O . GLU B 1 186 ? -144.197 -24.339 -20.368 1.00 102.05 1189 GLU B O 1
ATOM 6159 N N . TRP B 1 187 ? -143.964 -22.410 -21.594 1.00 114.13 1190 TRP B N 1
ATOM 6160 C CA . TRP B 1 187 ? -143.081 -21.634 -20.679 1.00 114.18 1190 TRP B CA 1
ATOM 6161 C C . TRP B 1 187 ? -143.845 -21.375 -19.371 1.00 118.00 1190 TRP B C 1
ATOM 6162 O O . TRP B 1 187 ? -143.344 -21.840 -18.309 1.00 122.79 1190 TRP B O 1
ATOM 6173 N N . GLU B 1 188 ? -145.007 -20.704 -19.455 1.00 122.44 1191 GLU B N 1
ATOM 6174 C CA . GLU B 1 188 ? -145.923 -20.482 -18.300 1.00 124.76 1191 GLU B CA 1
ATOM 6175 C C . GLU B 1 188 ? -145.985 -21.773 -17.462 1.00 125.45 1191 GLU B C 1
ATOM 6176 O O . GLU B 1 188 ? -145.770 -21.711 -16.227 1.00 125.14 1191 GLU B O 1
ATOM 6182 N N . ALA B 1 189 ? -146.252 -22.901 -18.130 1.00 127.33 1192 ALA B N 1
ATOM 6183 C CA . ALA B 1 189 ? -146.394 -24.250 -17.531 1.00 128.75 1192 ALA B CA 1
ATOM 6184 C C . ALA B 1 189 ? -145.097 -24.640 -16.814 1.00 121.90 1192 ALA B C 1
ATOM 6185 O O . ALA B 1 189 ? -145.147 -24.905 -15.594 1.00 112.09 1192 ALA B O 1
ATOM 6187 N N . PHE B 1 190 ? -143.991 -24.674 -17.567 1.00 117.04 1193 PHE B N 1
ATOM 6188 C CA . PHE B 1 190 ? -142.631 -25.030 -17.086 1.00 107.30 1193 PHE B CA 1
ATOM 6189 C C . PHE B 1 190 ? -142.309 -24.220 -15.826 1.00 101.34 1193 PHE B C 1
ATOM 6190 O O . PHE B 1 190 ? -141.971 -24.835 -14.806 1.00 97.79 1193 PHE B O 1
ATOM 6198 N N . LEU B 1 191 ? -142.449 -22.889 -15.893 1.00 110.13 1194 LEU B N 1
ATOM 6199 C CA . LEU B 1 191 ? -142.134 -21.959 -14.776 1.00 126.18 1194 LEU B CA 1
ATOM 6200 C C . LEU B 1 191 ? -142.969 -22.283 -13.530 1.00 126.15 1194 LEU B C 1
ATOM 6201 O O . LEU B 1 191 ? -142.427 -22.168 -12.405 1.00 129.75 1194 LEU B O 1
ATOM 6206 N N . ASN B 1 192 ? -144.244 -22.624 -13.712 1.00 123.85 1195 ASN B N 1
ATOM 6207 C CA . ASN B 1 192 ? -145.161 -22.989 -12.607 1.00 127.64 1195 ASN B CA 1
ATOM 6208 C C . ASN B 1 192 ? -144.772 -24.360 -12.042 1.00 126.86 1195 ASN B C 1
ATOM 6209 O O . ASN B 1 192 ? -144.667 -24.432 -10.807 1.00 140.29 1195 ASN B O 1
ATOM 6214 N N . LYS B 1 193 ? -144.555 -25.367 -12.907 1.00 116.73 1196 LYS B N 1
ATOM 6215 C CA . LYS B 1 193 ? -144.062 -26.711 -12.489 1.00 118.26 1196 LYS B CA 1
ATOM 6216 C C . LYS B 1 193 ? -142.885 -26.526 -11.525 1.00 113.36 1196 LYS B C 1
ATOM 6217 O O . LYS B 1 193 ? -142.969 -27.058 -10.370 1.00 95.37 1196 LYS B O 1
ATOM 6223 N N . ILE B 1 194 ? -141.855 -25.771 -11.955 1.00 121.24 1197 ILE B N 1
ATOM 6224 C CA . ILE B 1 194 ? -140.608 -25.510 -11.166 1.00 114.47 1197 ILE B CA 1
ATOM 6225 C C . ILE B 1 194 ? -141.032 -24.830 -9.856 1.00 103.40 1197 ILE B C 1
ATOM 6226 O O . ILE B 1 194 ? -140.582 -25.269 -8.772 1.00 86.76 1197 ILE B O 1
ATOM 6231 N N . ARG B 1 195 ? -141.886 -23.809 -9.963 1.00 114.68 1198 ARG B N 1
ATOM 6232 C CA . ARG B 1 195 ? -142.374 -23.067 -8.786 1.00 122.98 1198 ARG B CA 1
ATOM 6233 C C . ARG B 1 195 ? -143.050 -24.015 -7.785 1.00 115.86 1198 ARG B C 1
ATOM 6234 O O . ARG B 1 195 ? -142.963 -23.740 -6.592 1.00 114.48 1198 ARG B O 1
ATOM 6242 N N . GLU B 1 196 ? -143.754 -25.042 -8.263 1.00 102.76 1199 GLU B N 1
ATOM 6243 C CA . GLU B 1 196 ? -144.540 -25.984 -7.416 1.00 101.49 1199 GLU B CA 1
ATOM 6244 C C . GLU B 1 196 ? -143.577 -26.876 -6.627 1.00 98.96 1199 GLU B C 1
ATOM 6245 O O . GLU B 1 196 ? -143.566 -26.723 -5.386 1.00 91.78 1199 GLU B O 1
ATOM 6251 N N . LYS B 1 197 ? -142.769 -27.724 -7.283 1.00 103.56 1200 LYS B N 1
ATOM 6252 C CA . LYS B 1 197 ? -141.844 -28.670 -6.571 1.00 111.88 1200 LYS B CA 1
ATOM 6253 C C . LYS B 1 197 ? -140.986 -27.911 -5.538 1.00 111.98 1200 LYS B C 1
ATOM 6254 O O . LYS B 1 197 ? -140.465 -28.542 -4.597 1.00 121.64 1200 LYS B O 1
ATOM 6260 N N . LEU B 1 198 ? -140.801 -26.606 -5.769 1.00 111.99 1201 LEU B N 1
ATOM 6261 C CA . LEU B 1 198 ? -140.071 -25.659 -4.884 1.00 115.63 1201 LEU B CA 1
ATOM 6262 C C . LEU B 1 198 ? -140.876 -25.402 -3.612 1.00 116.31 1201 LEU B C 1
ATOM 6263 O O . LEU B 1 198 ? -140.227 -25.352 -2.565 1.00 112.28 1201 LEU B O 1
ATOM 6268 N N . LEU B 1 199 ? -142.204 -25.190 -3.698 1.00 123.28 1202 LEU B N 1
ATOM 6269 C CA . LEU B 1 199 ? -143.093 -24.936 -2.533 1.00 124.70 1202 LEU B CA 1
ATOM 6270 C C . LEU B 1 199 ? -142.830 -25.974 -1.436 1.00 125.15 1202 LEU B C 1
ATOM 6271 O O . LEU B 1 199 ? -142.809 -25.572 -0.247 1.00 117.59 1202 LEU B O 1
ATOM 6276 N N . SER B 1 200 ? -142.615 -27.241 -1.826 1.00 133.06 1203 SER B N 1
ATOM 6277 C CA . SER B 1 200 ? -142.428 -28.413 -0.920 1.00 140.51 1203 SER B CA 1
ATOM 6278 C C . SER B 1 200 ? -140.976 -28.505 -0.430 1.00 155.66 1203 SER B C 1
ATOM 6279 O O . SER B 1 200 ? -140.769 -28.493 0.803 1.00 184.29 1203 SER B O 1
ATOM 6282 N N . SER B 1 201 ? -140.008 -28.608 -1.351 1.00 161.96 1204 SER B N 1
ATOM 6283 C CA . SER B 1 201 ? -138.561 -28.775 -1.030 1.00 158.69 1204 SER B CA 1
ATOM 6284 C C . SER B 1 201 ? -138.137 -27.687 -0.042 1.00 167.02 1204 SER B C 1
ATOM 6285 O O . SER B 1 201 ? -138.330 -26.523 -0.380 1.00 177.01 1204 SER B O 1
ATOM 6288 N N . GLN B 1 202 ? -137.711 -28.059 1.171 1.00 172.69 1205 GLN B N 1
ATOM 6289 C CA . GLN B 1 202 ? -137.286 -27.124 2.256 1.00 170.47 1205 GLN B CA 1
ATOM 6290 C C . GLN B 1 202 ? -135.788 -27.338 2.495 1.00 165.17 1205 GLN B C 1
ATOM 6291 O O . GLN B 1 202 ? -135.363 -27.383 3.667 1.00 176.44 1205 GLN B O 1
ATOM 6297 N N . ASP B 1 203 ? -134.988 -27.423 1.418 1.00 166.56 1206 ASP B N 1
ATOM 6298 C CA . ASP B 1 203 ? -133.496 -27.488 1.467 1.00 175.48 1206 ASP B CA 1
ATOM 6299 C C . ASP B 1 203 ? -132.973 -26.071 1.728 1.00 177.41 1206 ASP B C 1
ATOM 6300 O O . ASP B 1 203 ? -133.567 -25.420 2.577 1.00 170.66 1206 ASP B O 1
ATOM 6305 N N . ASP B 1 204 ? -131.929 -25.609 1.022 1.00 178.79 1207 ASP B N 1
ATOM 6306 C CA . ASP B 1 204 ? -131.327 -24.260 1.195 1.00 181.72 1207 ASP B CA 1
ATOM 6307 C C . ASP B 1 204 ? -132.400 -23.181 0.997 1.00 176.25 1207 ASP B C 1
ATOM 6308 O O . ASP B 1 204 ? -132.462 -22.663 -0.116 1.00 217.57 1207 ASP B O 1
ATOM 6313 N N . LEU B 1 205 ? -133.120 -22.786 2.048 1.00 147.09 1208 LEU B N 1
ATOM 6314 C CA . LEU B 1 205 ? -134.264 -21.836 1.962 1.00 151.73 1208 LEU B CA 1
ATOM 6315 C C . LEU B 1 205 ? -133.867 -20.634 1.082 1.00 162.93 1208 LEU B C 1
ATOM 6316 O O . LEU B 1 205 ? -134.622 -20.301 0.128 1.00 179.97 1208 LEU B O 1
ATOM 6321 N N . GLU B 1 206 ? -132.689 -20.048 1.355 1.00 155.94 1209 GLU B N 1
ATOM 6322 C CA . GLU B 1 206 ? -132.132 -18.871 0.626 1.00 147.23 1209 GLU B CA 1
ATOM 6323 C C . GLU B 1 206 ? -132.100 -19.157 -0.881 1.00 138.08 1209 GLU B C 1
ATOM 6324 O O . GLU B 1 206 ? -132.692 -18.373 -1.633 1.00 139.95 1209 GLU B O 1
ATOM 6330 N N . ASN B 1 207 ? -131.403 -20.225 -1.295 1.00 124.35 1210 ASN B N 1
ATOM 6331 C CA . ASN B 1 207 ? -131.326 -20.631 -2.725 1.00 123.61 1210 ASN B CA 1
ATOM 6332 C C . ASN B 1 207 ? -132.728 -20.784 -3.303 1.00 131.31 1210 ASN B C 1
ATOM 6333 O O . ASN B 1 207 ? -132.945 -20.216 -4.373 1.00 129.18 1210 ASN B O 1
ATOM 6338 N N . ILE B 1 208 ? -133.635 -21.509 -2.627 1.00 144.41 1211 ILE B N 1
ATOM 6339 C CA . ILE B 1 208 ? -135.072 -21.662 -3.016 1.00 140.34 1211 ILE B CA 1
ATOM 6340 C C . ILE B 1 208 ? -135.624 -20.277 -3.300 1.00 126.77 1211 ILE B C 1
ATOM 6341 O O . ILE B 1 208 ? -136.009 -20.057 -4.470 1.00 133.90 1211 ILE B O 1
ATOM 6346 N N . LYS B 1 209 ? -135.619 -19.388 -2.301 1.00 117.55 1212 LYS B N 1
ATOM 6347 C CA . LYS B 1 209 ? -136.122 -17.995 -2.444 1.00 125.20 1212 LYS B CA 1
ATOM 6348 C C . LYS B 1 209 ? -135.680 -17.434 -3.808 1.00 126.22 1212 LYS B C 1
ATOM 6349 O O . LYS B 1 209 ? -136.552 -17.096 -4.651 1.00 133.31 1212 LYS B O 1
ATOM 6355 N N . ARG B 1 210 ? -134.362 -17.361 -4.025 1.00 125.06 1213 ARG B N 1
ATOM 6356 C CA . ARG B 1 210 ? -133.751 -16.788 -5.253 1.00 122.92 1213 ARG B CA 1
ATOM 6357 C C . ARG B 1 210 ? -134.450 -17.385 -6.465 1.00 111.80 1213 ARG B C 1
ATOM 6358 O O . ARG B 1 210 ? -135.009 -16.607 -7.255 1.00 111.53 1213 ARG B O 1
ATOM 6366 N N . LEU B 1 211 ? -134.420 -18.717 -6.583 1.00 101.17 1214 LEU B N 1
ATOM 6367 C CA . LEU B 1 211 ? -134.926 -19.442 -7.777 1.00 101.23 1214 LEU B CA 1
ATOM 6368 C C . LEU B 1 211 ? -136.405 -19.089 -7.989 1.00 108.08 1214 LEU B C 1
ATOM 6369 O O . LEU B 1 211 ? -136.792 -18.877 -9.163 1.00 112.17 1214 LEU B O 1
ATOM 6374 N N . LYS B 1 212 ? -137.187 -19.030 -6.897 1.00 119.20 1215 LYS B N 1
ATOM 6375 C CA . LYS B 1 212 ? -138.618 -18.640 -6.918 1.00 128.79 1215 LYS B CA 1
ATOM 6376 C C . LYS B 1 212 ? -138.708 -17.287 -7.632 1.00 124.86 1215 LYS B C 1
ATOM 6377 O O . LYS B 1 212 ? -139.339 -17.217 -8.729 1.00 134.86 1215 LYS B O 1
ATOM 6383 N N . ASN B 1 213 ? -138.040 -16.273 -7.059 1.00 119.15 1216 ASN B N 1
ATOM 6384 C CA . ASN B 1 213 ? -138.095 -14.858 -7.506 1.00 119.40 1216 ASN B CA 1
ATOM 6385 C C . ASN B 1 213 ? -137.593 -14.748 -8.945 1.00 111.67 1216 ASN B C 1
ATOM 6386 O O . ASN B 1 213 ? -138.193 -13.969 -9.706 1.00 109.05 1216 ASN B O 1
ATOM 6391 N N . ILE B 1 214 ? -136.564 -15.522 -9.300 1.00 102.27 1217 ILE B N 1
ATOM 6392 C CA . ILE B 1 214 ? -135.917 -15.502 -10.649 1.00 105.38 1217 ILE B CA 1
ATOM 6393 C C . ILE B 1 214 ? -136.898 -16.152 -11.631 1.00 98.73 1217 ILE B C 1
ATOM 6394 O O . ILE B 1 214 ? -136.916 -15.699 -12.798 1.00 102.75 1217 ILE B O 1
ATOM 6399 N N . ILE B 1 215 ? -137.781 -17.036 -11.138 1.00 98.92 1218 ILE B N 1
ATOM 6400 C CA . ILE B 1 215 ? -138.874 -17.646 -11.958 1.00 103.33 1218 ILE B CA 1
ATOM 6401 C C . ILE B 1 215 ? -140.129 -16.764 -11.894 1.00 101.73 1218 ILE B C 1
ATOM 6402 O O . ILE B 1 215 ? -140.897 -16.730 -12.907 1.00 100.70 1218 ILE B O 1
ATOM 6407 N N . ILE B 1 216 ? -140.351 -16.095 -10.754 1.00 102.11 1219 ILE B N 1
ATOM 6408 C CA . ILE B 1 216 ? -141.481 -15.133 -10.562 1.00 102.82 1219 ILE B CA 1
ATOM 6409 C C . ILE B 1 216 ? -141.294 -13.962 -11.535 1.00 104.83 1219 ILE B C 1
ATOM 6410 O O . ILE B 1 216 ? -142.288 -13.554 -12.168 1.00 101.65 1219 ILE B O 1
ATOM 6415 N N . ALA B 1 217 ? -140.055 -13.451 -11.606 1.00 108.46 1220 ALA B N 1
ATOM 6416 C CA . ALA B 1 217 ? -139.554 -12.417 -12.544 1.00 112.22 1220 ALA B CA 1
ATOM 6417 C C . ALA B 1 217 ? -139.929 -12.773 -13.982 1.00 110.71 1220 ALA B C 1
ATOM 6418 O O . ALA B 1 217 ? -140.460 -11.909 -14.698 1.00 121.85 1220 ALA B O 1
ATOM 6420 N N . LEU B 1 218 ? -139.639 -14.011 -14.383 1.00 97.76 1221 LEU B N 1
ATOM 6421 C CA . LEU B 1 218 ? -139.830 -14.505 -15.772 1.00 97.74 1221 LEU B CA 1
ATOM 6422 C C . LEU B 1 218 ? -141.318 -14.523 -16.145 1.00 103.30 1221 LEU B C 1
ATOM 6423 O O . LEU B 1 218 ? -141.629 -14.116 -17.283 1.00 96.96 1221 LEU B O 1
ATOM 6428 N N . LYS B 1 219 ? -142.196 -14.995 -15.250 1.00 109.63 1222 LYS B N 1
ATOM 6429 C CA . LYS B 1 219 ? -143.666 -14.985 -15.455 1.00 111.26 1222 LYS B CA 1
ATOM 6430 C C . LYS B 1 219 ? -144.133 -13.518 -15.484 1.00 117.49 1222 LYS B C 1
ATOM 6431 O O . LYS B 1 219 ? -144.977 -13.181 -16.342 1.00 121.54 1222 LYS B O 1
ATOM 6437 N N . GLY B 1 220 ? -143.565 -12.692 -14.587 1.00 126.61 1223 GLY B N 1
ATOM 6438 C CA . GLY B 1 220 ? -143.862 -11.250 -14.452 1.00 136.48 1223 GLY B CA 1
ATOM 6439 C C . GLY B 1 220 ? -143.860 -10.513 -15.784 1.00 134.27 1223 GLY B C 1
ATOM 6440 O O . GLY B 1 220 ? -144.893 -9.907 -16.112 1.00 130.46 1223 GLY B O 1
ATOM 6441 N N . GLU B 1 221 ? -142.731 -10.526 -16.506 1.00 130.30 1224 GLU B N 1
ATOM 6442 C CA . GLU B 1 221 ? -142.578 -9.961 -17.883 1.00 119.52 1224 GLU B CA 1
ATOM 6443 C C . GLU B 1 221 ? -143.701 -10.535 -18.765 1.00 122.97 1224 GLU B C 1
ATOM 6444 O O . GLU B 1 221 ? -144.414 -9.736 -19.407 1.00 127.91 1224 GLU B O 1
ATOM 6450 N N . MET B 1 222 ? -143.896 -11.860 -18.727 1.00 119.30 1225 MET B N 1
ATOM 6451 C CA . MET B 1 222 ? -144.787 -12.613 -19.649 1.00 118.54 1225 MET B CA 1
ATOM 6452 C C . MET B 1 222 ? -146.248 -12.182 -19.464 1.00 120.79 1225 MET B C 1
ATOM 6453 O O . MET B 1 222 ? -146.901 -11.828 -20.469 1.00 111.77 1225 MET B O 1
ATOM 6458 N N . LYS B 1 223 ? -146.754 -12.239 -18.229 1.00 132.29 1226 LYS B N 1
ATOM 6459 C CA . LYS B 1 223 ? -148.161 -11.883 -17.893 1.00 144.27 1226 LYS B CA 1
ATOM 6460 C C . LYS B 1 223 ? -148.410 -10.429 -18.299 1.00 132.97 1226 LYS B C 1
ATOM 6461 O O . LYS B 1 223 ? -149.457 -10.176 -18.892 1.00 135.19 1226 LYS B O 1
ATOM 6467 N N . GLU B 1 224 ? -147.472 -9.528 -18.005 1.00 119.70 1227 GLU B N 1
ATOM 6468 C CA . GLU B 1 224 ? -147.578 -8.070 -18.288 1.00 118.43 1227 GLU B CA 1
ATOM 6469 C C . GLU B 1 224 ? -147.642 -7.823 -19.803 1.00 116.50 1227 GLU B C 1
ATOM 6470 O O . GLU B 1 224 ? -148.639 -7.206 -20.245 1.00 107.11 1227 GLU B O 1
ATOM 6476 N N . PHE B 1 225 ? -146.660 -8.320 -20.563 1.00 121.16 1228 PHE B N 1
ATOM 6477 C CA . PHE B 1 225 ? -146.418 -7.932 -21.981 1.00 120.30 1228 PHE B CA 1
ATOM 6478 C C . PHE B 1 225 ? -147.113 -8.905 -22.950 1.00 120.02 1228 PHE B C 1
ATOM 6479 O O . PHE B 1 225 ? -147.581 -8.421 -24.006 1.00 118.85 1228 PHE B O 1
ATOM 6487 N N . LEU B 1 226 ? -147.268 -10.187 -22.589 1.00 119.80 1229 LEU B N 1
ATOM 6488 C CA . LEU B 1 226 ? -148.157 -11.145 -23.310 1.00 125.47 1229 LEU B CA 1
ATOM 6489 C C . LEU B 1 226 ? -149.426 -11.377 -22.486 1.00 139.70 1229 LEU B C 1
ATOM 6490 O O . LEU B 1 226 ? -149.647 -12.508 -22.031 1.00 158.15 1229 LEU B O 1
ATOM 6495 N N . VAL B 1 227 ? -150.246 -10.335 -22.347 1.00 148.69 1230 VAL B N 1
ATOM 6496 C CA . VAL B 1 227 ? -151.419 -10.319 -21.427 1.00 152.27 1230 VAL B CA 1
ATOM 6497 C C . VAL B 1 227 ? -152.446 -11.376 -21.871 1.00 150.63 1230 VAL B C 1
ATOM 6498 O O . VAL B 1 227 ? -153.352 -11.660 -21.073 1.00 146.57 1230 VAL B O 1
ATOM 6502 N N . TRP B 1 228 ? -152.327 -11.937 -23.086 1.00 139.52 1231 TRP B N 1
ATOM 6503 C CA . TRP B 1 228 ? -153.347 -12.845 -23.661 1.00 136.63 1231 TRP B CA 1
ATOM 6504 C C . TRP B 1 228 ? -153.294 -14.222 -22.976 1.00 134.06 1231 TRP B C 1
ATOM 6505 O O . TRP B 1 228 ? -154.197 -15.019 -23.247 1.00 144.36 1231 TRP B O 1
ATOM 6516 N N . THR B 1 229 ? -152.261 -14.550 -22.196 1.00 131.88 1232 THR B N 1
ATOM 6517 C CA . THR B 1 229 ? -152.240 -15.781 -21.359 1.00 141.22 1232 THR B CA 1
ATOM 6518 C C . THR B 1 229 ? -153.216 -15.609 -20.185 1.00 146.09 1232 THR B C 1
ATOM 6519 O O . THR B 1 229 ? -153.619 -16.641 -19.600 1.00 130.89 1232 THR B O 1
ATOM 6523 N N . GLU B 1 230 ? -153.554 -14.345 -19.855 1.00 153.84 1233 GLU B N 1
ATOM 6524 C CA . GLU B 1 230 ? -154.413 -13.946 -18.697 1.00 159.59 1233 GLU B CA 1
ATOM 6525 C C . GLU B 1 230 ? -155.815 -13.525 -19.164 1.00 165.15 1233 GLU B C 1
ATOM 6526 O O . GLU B 1 230 ? -156.505 -12.841 -18.400 1.00 169.35 1233 GLU B O 1
ATOM 6532 N N . PHE B 1 231 ? -156.234 -13.956 -20.354 1.00 173.80 1234 PHE B N 1
ATOM 6533 C CA . PHE B 1 231 ? -157.631 -13.847 -20.868 1.00 172.34 1234 PHE B CA 1
ATOM 6534 C C . PHE B 1 231 ? -158.413 -15.087 -20.416 1.00 168.77 1234 PHE B C 1
ATOM 6535 O O . PHE B 1 231 ? -157.944 -16.213 -20.716 1.00 182.28 1234 PHE B O 1
ATOM 6543 N N . ASP B 1 232 ? -159.562 -14.900 -19.755 1.00 166.60 1235 ASP B N 1
ATOM 6544 C CA . ASP B 1 232 ? -160.407 -16.017 -19.238 1.00 176.53 1235 ASP B CA 1
ATOM 6545 C C . ASP B 1 232 ? -161.168 -16.675 -20.401 1.00 185.57 1235 ASP B C 1
ATOM 6546 O O . ASP B 1 232 ? -161.302 -16.027 -21.472 1.00 194.24 1235 ASP B O 1
ATOM 6551 N N . GLU B 1 233 ? -161.654 -17.905 -20.175 1.00 186.69 1236 GLU B N 1
ATOM 6552 C CA . GLU B 1 233 ? -162.128 -18.832 -21.246 1.00 187.24 1236 GLU B CA 1
ATOM 6553 C C . GLU B 1 233 ? -163.107 -18.088 -22.150 1.00 188.24 1236 GLU B C 1
ATOM 6554 O O . GLU B 1 233 ? -162.830 -18.027 -23.353 1.00 210.42 1236 GLU B O 1
ATOM 6560 N N . SER B 1 234 ? -164.081 -17.375 -21.570 1.00 191.36 1237 SER B N 1
ATOM 6561 C CA . SER B 1 234 ? -165.138 -16.618 -22.302 1.00 197.78 1237 SER B CA 1
ATOM 6562 C C . SER B 1 234 ? -164.514 -15.556 -23.212 1.00 200.36 1237 SER B C 1
ATOM 6563 O O . SER B 1 234 ? -164.980 -15.459 -24.383 1.00 178.14 1237 SER B O 1
ATOM 6566 N N . GLU B 1 235 ? -163.470 -14.855 -22.744 1.00 208.40 1238 GLU B N 1
ATOM 6567 C CA . GLU B 1 235 ? -162.719 -13.848 -23.548 1.00 204.26 1238 GLU B CA 1
ATOM 6568 C C . GLU B 1 235 ? -162.055 -14.543 -24.751 1.00 214.97 1238 GLU B C 1
ATOM 6569 O O . GLU B 1 235 ? -162.242 -14.056 -25.891 1.00 215.86 1238 GLU B O 1
ATOM 6575 N N . LYS B 1 236 ? -161.418 -15.693 -24.517 1.00 232.16 1239 LYS B N 1
ATOM 6576 C CA . LYS B 1 236 ? -160.662 -16.458 -25.549 1.00 234.66 1239 LYS B CA 1
ATOM 6577 C C . LYS B 1 236 ? -161.634 -17.062 -26.572 1.00 236.93 1239 LYS B C 1
ATOM 6578 O O . LYS B 1 236 ? -161.188 -17.336 -27.707 1.00 233.28 1239 LYS B O 1
ATOM 6584 N N . GLU B 1 237 ? -162.894 -17.300 -26.181 1.00 227.53 1240 GLU B N 1
ATOM 6585 C CA . GLU B 1 237 ? -163.929 -17.923 -27.056 1.00 204.71 1240 GLU B CA 1
ATOM 6586 C C . GLU B 1 237 ? -164.361 -16.902 -28.119 1.00 195.02 1240 GLU B C 1
ATOM 6587 O O . GLU B 1 237 ? -164.426 -17.273 -29.314 1.00 186.96 1240 GLU B O 1
ATOM 6593 N N . GLN B 1 238 ? -164.611 -15.652 -27.706 1.00 187.91 1241 GLN B N 1
ATOM 6594 C CA . GLN B 1 238 ? -164.968 -14.521 -28.608 1.00 187.49 1241 GLN B CA 1
ATOM 6595 C C . GLN B 1 238 ? -164.177 -14.672 -29.911 1.00 194.35 1241 GLN B C 1
ATOM 6596 O O . GLN B 1 238 ? -162.930 -14.615 -29.854 1.00 226.12 1241 GLN B O 1
ATOM 6602 N N . GLU B 1 239 ? -164.881 -14.865 -31.030 1.00 190.64 1242 GLU B N 1
ATOM 6603 C CA . GLU B 1 239 ? -164.294 -15.243 -32.344 1.00 203.55 1242 GLU B CA 1
ATOM 6604 C C . GLU B 1 239 ? -163.018 -14.425 -32.604 1.00 227.81 1242 GLU B C 1
ATOM 6605 O O . GLU B 1 239 ? -162.038 -15.037 -33.065 1.00 241.69 1242 GLU B O 1
ATOM 6611 N N . ILE B 1 240 ? -163.059 -13.104 -32.382 1.00 234.41 1243 ILE B N 1
ATOM 6612 C CA . ILE B 1 240 ? -161.940 -12.165 -32.702 1.00 223.58 1243 ILE B CA 1
ATOM 6613 C C . ILE B 1 240 ? -160.616 -12.736 -32.180 1.00 215.85 1243 ILE B C 1
ATOM 6614 O O . ILE B 1 240 ? -159.602 -12.700 -32.971 1.00 216.30 1243 ILE B O 1
ATOM 6619 N N . PHE B 1 241 ? -160.594 -13.297 -30.960 1.00 199.18 1244 PHE B N 1
ATOM 6620 C CA . PHE B 1 241 ? -159.355 -13.858 -30.344 1.00 195.31 1244 PHE B CA 1
ATOM 6621 C C . PHE B 1 241 ? -158.798 -14.983 -31.240 1.00 194.28 1244 PHE B C 1
ATOM 6622 O O . PHE B 1 241 ? -157.574 -15.157 -31.304 1.00 202.27 1244 PHE B O 1
ATOM 6630 N N . LYS B 1 242 ? -159.698 -15.755 -31.861 1.00 188.75 1245 LYS B N 1
ATOM 6631 C CA . LYS B 1 242 ? -159.384 -17.018 -32.589 1.00 189.62 1245 LYS B CA 1
ATOM 6632 C C . LYS B 1 242 ? -158.849 -16.694 -33.991 1.00 190.72 1245 LYS B C 1
ATOM 6633 O O . LYS B 1 242 ? -158.271 -17.612 -34.606 1.00 186.30 1245 LYS B O 1
ATOM 6639 N N . ARG B 1 243 ? -159.009 -15.453 -34.468 1.00 189.77 1246 ARG B N 1
ATOM 6640 C CA . ARG B 1 243 ? -158.360 -14.922 -35.697 1.00 193.37 1246 ARG B CA 1
ATOM 6641 C C . ARG B 1 243 ? -156.885 -14.613 -35.390 1.00 197.10 1246 ARG B C 1
ATOM 6642 O O . ARG B 1 243 ? -156.039 -14.791 -36.279 1.00 193.17 1246 ARG B O 1
ATOM 6650 N N . TYR B 1 244 ? -156.616 -14.137 -34.167 1.00 197.84 1247 TYR B N 1
ATOM 6651 C CA . TYR B 1 244 ? -155.319 -13.550 -33.732 1.00 189.70 1247 TYR B CA 1
ATOM 6652 C C . TYR B 1 244 ? -154.536 -14.567 -32.889 1.00 197.87 1247 TYR B C 1
ATOM 6653 O O . TYR B 1 244 ? -153.450 -14.178 -32.373 1.00 228.93 1247 TYR B O 1
ATOM 6662 N N . LYS B 1 245 ? -155.057 -15.793 -32.710 1.00 186.87 1248 LYS B N 1
ATOM 6663 C CA . LYS B 1 245 ? -154.538 -16.743 -31.672 1.00 172.78 1248 LYS B CA 1
ATOM 6664 C C . LYS B 1 245 ? -153.138 -17.254 -32.055 1.00 177.78 1248 LYS B C 1
ATOM 6665 O O . LYS B 1 245 ? -152.230 -17.179 -31.198 1.00 190.22 1248 LYS B O 1
ATOM 6671 N N . GLU B 1 246 ? -152.939 -17.702 -33.296 1.00 175.67 1249 GLU B N 1
ATOM 6672 C CA . GLU B 1 246 ? -151.611 -18.191 -33.769 1.00 170.86 1249 GLU B CA 1
ATOM 6673 C C . GLU B 1 246 ? -150.682 -17.004 -34.069 1.00 169.02 1249 GLU B C 1
ATOM 6674 O O . GLU B 1 246 ? -149.476 -17.266 -34.222 1.00 185.39 1249 GLU B O 1
ATOM 6680 N N . VAL B 1 247 ? -151.210 -15.777 -34.107 1.00 171.48 1250 VAL B N 1
ATOM 6681 C CA . VAL B 1 247 ? -150.456 -14.506 -34.342 1.00 175.23 1250 VAL B CA 1
ATOM 6682 C C . VAL B 1 247 ? -149.881 -13.996 -33.017 1.00 168.87 1250 VAL B C 1
ATOM 6683 O O . VAL B 1 247 ? -148.864 -13.272 -33.066 1.00 175.73 1250 VAL B O 1
ATOM 6687 N N . PHE B 1 248 ? -150.558 -14.306 -31.907 1.00 169.10 1251 PHE B N 1
ATOM 6688 C CA . PHE B 1 248 ? -150.075 -13.956 -30.546 1.00 173.04 1251 PHE B CA 1
ATOM 6689 C C . PHE B 1 248 ? -148.852 -14.828 -30.224 1.00 165.10 1251 PHE B C 1
ATOM 6690 O O . PHE B 1 248 ? -147.888 -14.334 -29.630 1.00 177.72 1251 PHE B O 1
ATOM 6698 N N . GLU B 1 249 ? -148.917 -16.107 -30.609 1.00 159.14 1252 GLU B N 1
ATOM 6699 C CA . GLU B 1 249 ? -147.893 -17.144 -30.309 1.00 161.33 1252 GLU B CA 1
ATOM 6700 C C . GLU B 1 249 ? -146.682 -16.970 -31.231 1.00 151.79 1252 GLU B C 1
ATOM 6701 O O . GLU B 1 249 ? -145.564 -17.227 -30.765 1.00 136.72 1252 GLU B O 1
ATOM 6707 N N . GLU B 1 250 ? -146.882 -16.533 -32.482 1.00 158.60 1253 GLU B N 1
ATOM 6708 C CA . GLU B 1 250 ? -145.813 -16.425 -33.511 1.00 156.45 1253 GLU B CA 1
ATOM 6709 C C . GLU B 1 250 ? -145.171 -15.026 -33.457 1.00 139.99 1253 GLU B C 1
ATOM 6710 O O . GLU B 1 250 ? -144.538 -14.628 -34.470 1.00 125.07 1253 GLU B O 1
ATOM 6716 N N . HIS B 1 251 ? -145.328 -14.301 -32.345 1.00 138.57 1254 HIS B N 1
ATOM 6717 C CA . HIS B 1 251 ? -144.744 -12.949 -32.123 1.00 154.91 1254 HIS B CA 1
ATOM 6718 C C . HIS B 1 251 ? -144.574 -12.644 -30.627 1.00 141.47 1254 HIS B C 1
ATOM 6719 O O . HIS B 1 251 ? -145.580 -12.634 -29.898 1.00 141.83 1254 HIS B O 1
ATOM 6726 N N . SER B 1 252 ? -143.350 -12.279 -30.232 1.00 130.99 1255 SER B N 1
ATOM 6727 C CA . SER B 1 252 ? -142.940 -12.036 -28.822 1.00 123.17 1255 SER B CA 1
ATOM 6728 C C . SER B 1 252 ? -142.151 -10.734 -28.677 1.00 112.42 1255 SER B C 1
ATOM 6729 O O . SER B 1 252 ? -141.925 -10.352 -27.507 1.00 95.60 1255 SER B O 1
ATOM 6732 N N . SER B 1 253 ? -141.694 -10.129 -29.788 1.00 109.60 1256 SER B N 1
ATOM 6733 C CA . SER B 1 253 ? -140.822 -8.924 -29.779 1.00 110.99 1256 SER B CA 1
ATOM 6734 C C . SER B 1 253 ? -141.670 -7.719 -29.371 1.00 106.47 1256 SER B C 1
ATOM 6735 O O . SER B 1 253 ? -142.830 -7.628 -29.759 1.00 127.88 1256 SER B O 1
ATOM 6738 N N . PRO B 1 254 ? -141.137 -6.763 -28.575 1.00 97.12 1257 PRO B N 1
ATOM 6739 C CA . PRO B 1 254 ? -141.902 -5.575 -28.180 1.00 101.86 1257 PRO B CA 1
ATOM 6740 C C . PRO B 1 254 ? -142.584 -4.792 -29.320 1.00 107.03 1257 PRO B C 1
ATOM 6741 O O . PRO B 1 254 ? -143.640 -4.219 -29.091 1.00 112.97 1257 PRO B O 1
ATOM 6745 N N . LYS B 1 255 ? -141.980 -4.778 -30.515 1.00 109.69 1258 LYS B N 1
ATOM 6746 C CA . LYS B 1 255 ? -142.521 -4.085 -31.718 1.00 115.61 1258 LYS B CA 1
ATOM 6747 C C . LYS B 1 255 ? -143.516 -5.005 -32.438 1.00 115.92 1258 LYS B C 1
ATOM 6748 O O . LYS B 1 255 ? -144.568 -4.501 -32.835 1.00 118.99 1258 LYS B O 1
ATOM 6754 N N . GLU B 1 256 ? -143.191 -6.291 -32.612 1.00 113.77 1259 GLU B N 1
ATOM 6755 C CA . GLU B 1 256 ? -144.109 -7.339 -33.152 1.00 113.94 1259 GLU B CA 1
ATOM 6756 C C . GLU B 1 256 ? -145.377 -7.433 -32.289 1.00 122.09 1259 GLU B C 1
ATOM 6757 O O . GLU B 1 256 ? -146.407 -7.874 -32.824 1.00 131.95 1259 GLU B O 1
ATOM 6763 N N . LEU B 1 257 ? -145.289 -7.099 -30.996 1.00 135.34 1260 LEU B N 1
ATOM 6764 C CA . LEU B 1 257 ? -146.453 -7.029 -30.064 1.00 142.63 1260 LEU B CA 1
ATOM 6765 C C . LEU B 1 257 ? -147.178 -5.696 -30.277 1.00 147.67 1260 LEU B C 1
ATOM 6766 O O . LEU B 1 257 ? -148.409 -5.725 -30.511 1.00 163.39 1260 LEU B O 1
ATOM 6771 N N . GLU B 1 258 ? -146.439 -4.579 -30.203 1.00 144.10 1261 GLU B N 1
ATOM 6772 C CA . GLU B 1 258 ? -146.979 -3.212 -30.437 1.00 142.45 1261 GLU B CA 1
ATOM 6773 C C . GLU B 1 258 ? -147.890 -3.242 -31.673 1.00 144.43 1261 GLU B C 1
ATOM 6774 O O . GLU B 1 258 ? -148.991 -2.668 -31.597 1.00 136.70 1261 GLU B O 1
ATOM 6780 N N . LYS B 1 259 ? -147.448 -3.899 -32.756 1.00 147.37 1262 LYS B N 1
ATOM 6781 C CA . LYS B 1 259 ? -148.213 -4.101 -34.019 1.00 148.70 1262 LYS B CA 1
ATOM 6782 C C . LYS B 1 259 ? -149.460 -4.937 -33.727 1.00 145.40 1262 LYS B C 1
ATOM 6783 O O . LYS B 1 259 ? -150.567 -4.414 -33.950 1.00 139.40 1262 LYS B O 1
ATOM 6789 N N . VAL B 1 260 ? -149.296 -6.176 -33.248 1.00 146.61 1263 VAL B N 1
ATOM 6790 C CA . VAL B 1 260 ? -150.421 -7.142 -33.049 1.00 152.16 1263 VAL B CA 1
ATOM 6791 C C . VAL B 1 260 ? -151.463 -6.476 -32.143 1.00 155.70 1263 VAL B C 1
ATOM 6792 O O . VAL B 1 260 ? -152.667 -6.635 -32.432 1.00 170.37 1263 VAL B O 1
ATOM 6796 N N . TYR B 1 261 ? -151.014 -5.728 -31.132 1.00 156.54 1264 TYR B N 1
ATOM 6797 C CA . TYR B 1 261 ? -151.886 -5.156 -30.071 1.00 162.64 1264 TYR B CA 1
ATOM 6798 C C . TYR B 1 261 ? -152.790 -4.054 -30.637 1.00 170.25 1264 TYR B C 1
ATOM 6799 O O . TYR B 1 261 ? -153.994 -4.083 -30.314 1.00 198.12 1264 TYR B O 1
ATOM 6808 N N . LYS B 1 262 ? -152.278 -3.136 -31.457 1.00 160.91 1265 LYS B N 1
ATOM 6809 C CA . LYS B 1 262 ? -153.103 -2.041 -32.044 1.00 160.05 1265 LYS B CA 1
ATOM 6810 C C . LYS B 1 262 ? -154.134 -2.656 -32.999 1.00 166.71 1265 LYS B C 1
ATOM 6811 O O . LYS B 1 262 ? -155.316 -2.263 -32.893 1.00 174.97 1265 LYS B O 1
ATOM 6817 N N . ASN B 1 263 ? -153.711 -3.606 -33.844 1.00 171.44 1266 ASN B N 1
ATOM 6818 C CA . ASN B 1 263 ? -154.554 -4.244 -34.896 1.00 178.39 1266 ASN B CA 1
ATOM 6819 C C . ASN B 1 263 ? -155.708 -5.020 -34.261 1.00 192.13 1266 ASN B C 1
ATOM 6820 O O . ASN B 1 263 ? -156.734 -5.249 -34.957 1.00 185.83 1266 ASN B O 1
ATOM 6825 N N . TYR B 1 264 ? -155.488 -5.496 -33.030 1.00 196.27 1267 TYR B N 1
ATOM 6826 C CA . TYR B 1 264 ? -156.477 -6.234 -32.202 1.00 186.93 1267 TYR B CA 1
ATOM 6827 C C . TYR B 1 264 ? -157.388 -5.222 -31.498 1.00 197.15 1267 TYR B C 1
ATOM 6828 O O . TYR B 1 264 ? -158.556 -5.583 -31.289 1.00 227.67 1267 TYR B O 1
ATOM 6837 N N . LEU B 1 265 ? -156.878 -4.015 -31.182 1.00 185.44 1268 LEU B N 1
ATOM 6838 C CA . LEU B 1 265 ? -157.647 -2.906 -30.555 1.00 181.50 1268 LEU B CA 1
ATOM 6839 C C . LEU B 1 265 ? -158.554 -2.236 -31.594 1.00 187.38 1268 LEU B C 1
ATOM 6840 O O . LEU B 1 265 ? -159.661 -1.755 -31.228 1.00 188.77 1268 LEU B O 1
ATOM 6845 N N . LEU B 1 266 ? -158.080 -2.172 -32.838 1.00 182.71 1269 LEU B N 1
ATOM 6846 C CA . LEU B 1 266 ? -158.816 -1.534 -33.956 1.00 171.58 1269 LEU B CA 1
ATOM 6847 C C . LEU B 1 266 ? -159.817 -2.548 -34.526 1.00 179.59 1269 LEU B C 1
ATOM 6848 O O . LEU B 1 266 ? -160.902 -2.104 -34.944 1.00 202.70 1269 LEU B O 1
ATOM 6853 N N . GLU B 1 267 ? -159.518 -3.854 -34.479 1.00 182.57 1270 GLU B N 1
ATOM 6854 C CA . GLU B 1 267 ? -160.460 -4.909 -34.955 1.00 190.44 1270 GLU B CA 1
ATOM 6855 C C . GLU B 1 267 ? -161.521 -5.197 -33.884 1.00 213.86 1270 GLU B C 1
ATOM 6856 O O . GLU B 1 267 ? -162.605 -5.652 -34.276 1.00 223.05 1270 GLU B O 1
ATOM 6862 N N . ILE B 1 268 ? -161.232 -4.966 -32.597 1.00 234.29 1271 ILE B N 1
ATOM 6863 C CA . ILE B 1 268 ? -162.210 -5.047 -31.458 1.00 233.74 1271 ILE B CA 1
ATOM 6864 C C . ILE B 1 268 ? -163.288 -3.952 -31.593 1.00 221.86 1271 ILE B C 1
ATOM 6865 O O . ILE B 1 268 ? -164.409 -4.165 -31.090 1.00 219.45 1271 ILE B O 1
ATOM 6870 N N . GLU B 1 269 ? -162.959 -2.832 -32.238 1.00 201.25 1272 GLU B N 1
ATOM 6871 C CA . GLU B 1 269 ? -163.905 -1.735 -32.567 1.00 185.19 1272 GLU B CA 1
ATOM 6872 C C . GLU B 1 269 ? -164.990 -2.210 -33.555 1.00 196.23 1272 GLU B C 1
ATOM 6873 O O . GLU B 1 269 ? -166.074 -1.622 -33.522 1.00 184.52 1272 GLU B O 1
ATOM 6879 N N . GLU B 1 270 ? -164.684 -3.173 -34.437 1.00 222.40 1273 GLU B N 1
ATOM 6880 C CA . GLU B 1 270 ? -165.493 -3.543 -35.638 1.00 224.69 1273 GLU B CA 1
ATOM 6881 C C . GLU B 1 270 ? -166.715 -4.376 -35.266 1.00 232.49 1273 GLU B C 1
ATOM 6882 O O . GLU B 1 270 ? -167.839 -3.961 -35.639 1.00 235.02 1273 GLU B O 1
ATOM 6888 N N . VAL B 1 271 ? -166.499 -5.472 -34.538 1.00 226.22 1274 VAL B N 1
ATOM 6889 C CA . VAL B 1 271 ? -167.571 -6.435 -34.135 1.00 214.67 1274 VAL B CA 1
ATOM 6890 C C . VAL B 1 271 ? -168.148 -5.995 -32.778 1.00 236.92 1274 VAL B C 1
ATOM 6891 O O . VAL B 1 271 ? -168.879 -6.792 -32.186 1.00 263.75 1274 VAL B O 1
ATOM 6895 N N . PHE B 1 272 ? -167.851 -4.763 -32.322 1.00 238.61 1275 PHE B N 1
ATOM 6896 C CA . PHE B 1 272 ? -168.405 -4.127 -31.095 1.00 235.35 1275 PHE B CA 1
ATOM 6897 C C . PHE B 1 272 ? -169.814 -3.578 -31.368 1.00 249.65 1275 PHE B C 1
ATOM 6898 O O . PHE B 1 272 ? -170.546 -3.339 -30.392 1.00 278.65 1275 PHE B O 1
ATOM 6906 N N . LYS B 1 273 ? -170.198 -3.382 -32.636 1.00 229.82 1276 LYS B N 1
ATOM 6907 C CA . LYS B 1 273 ? -171.601 -3.062 -33.041 1.00 201.77 1276 LYS B CA 1
ATOM 6908 C C . LYS B 1 273 ? -172.407 -4.358 -33.216 1.00 210.49 1276 LYS B C 1
ATOM 6909 O O . LYS B 1 273 ? -173.635 -4.311 -32.974 1.00 209.49 1276 LYS B O 1
ATOM 6915 N N . LYS B 1 274 ? -171.744 -5.443 -33.647 1.00 206.87 1277 LYS B N 1
ATOM 6916 C CA . LYS B 1 274 ? -172.356 -6.723 -34.119 1.00 187.07 1277 LYS B CA 1
ATOM 6917 C C . LYS B 1 274 ? -172.136 -7.817 -33.064 1.00 186.70 1277 LYS B C 1
ATOM 6918 O O . LYS B 1 274 ? -171.819 -8.960 -33.454 1.00 189.62 1277 LYS B O 1
ATOM 6924 N N . ALA B 1 275 ? -172.343 -7.487 -31.785 1.00 179.18 1278 ALA B N 1
ATOM 6925 C CA . ALA B 1 275 ? -172.094 -8.367 -30.620 1.00 169.82 1278 ALA B CA 1
ATOM 6926 C C . ALA B 1 275 ? -173.048 -8.008 -29.479 1.00 175.63 1278 ALA B C 1
ATOM 6927 O O . ALA B 1 275 ? -173.376 -6.826 -29.327 1.00 173.97 1278 ALA B O 1
ATOM 6929 N N . THR B 1 276 ? -173.425 -9.012 -28.682 1.00 188.28 1279 THR B N 1
ATOM 6930 C CA . THR B 1 276 ? -174.321 -8.887 -27.497 1.00 203.22 1279 THR B CA 1
ATOM 6931 C C . THR B 1 276 ? -173.616 -8.017 -26.435 1.00 225.53 1279 THR B C 1
ATOM 6932 O O . THR B 1 276 ? -172.410 -7.727 -26.625 1.00 268.31 1279 THR B O 1
ATOM 6936 N N . GLU B 1 277 ? -174.323 -7.623 -25.363 1.00 215.72 1280 GLU B N 1
ATOM 6937 C CA . GLU B 1 277 ? -173.763 -6.898 -24.179 1.00 200.51 1280 GLU B CA 1
ATOM 6938 C C . GLU B 1 277 ? -173.007 -7.874 -23.272 1.00 206.76 1280 GLU B C 1
ATOM 6939 O O . GLU B 1 277 ? -172.226 -7.411 -22.400 1.00 186.93 1280 GLU B O 1
ATOM 6945 N N . GLU B 1 278 ? -173.287 -9.169 -23.440 1.00 218.80 1281 GLU B N 1
ATOM 6946 C CA . GLU B 1 278 ? -172.499 -10.320 -22.922 1.00 216.67 1281 GLU B CA 1
ATOM 6947 C C . GLU B 1 278 ? -171.172 -10.434 -23.700 1.00 239.62 1281 GLU B C 1
ATOM 6948 O O . GLU B 1 278 ? -170.181 -10.822 -23.078 1.00 253.28 1281 GLU B O 1
ATOM 6954 N N . GLU B 1 279 ? -171.128 -10.022 -24.984 1.00 249.29 1282 GLU B N 1
ATOM 6955 C CA . GLU B 1 279 ? -169.933 -10.028 -25.875 1.00 222.26 1282 GLU B CA 1
ATOM 6956 C C . GLU B 1 279 ? -169.206 -8.667 -25.859 1.00 221.48 1282 GLU B C 1
ATOM 6957 O O . GLU B 1 279 ? -167.982 -8.666 -26.109 1.00 228.21 1282 GLU B O 1
ATOM 6963 N N . LYS B 1 280 ? -169.921 -7.566 -25.604 1.00 216.05 1283 LYS B N 1
ATOM 6964 C CA . LYS B 1 280 ? -169.350 -6.183 -25.589 1.00 202.55 1283 LYS B CA 1
ATOM 6965 C C . LYS B 1 280 ? -168.555 -5.963 -24.293 1.00 198.82 1283 LYS B C 1
ATOM 6966 O O . LYS B 1 280 ? -167.526 -5.259 -24.335 1.00 197.06 1283 LYS B O 1
ATOM 6972 N N . ALA B 1 281 ? -169.030 -6.528 -23.176 1.00 192.79 1284 ALA B N 1
ATOM 6973 C CA . ALA B 1 281 ? -168.354 -6.523 -21.858 1.00 186.53 1284 ALA B CA 1
ATOM 6974 C C . ALA B 1 281 ? -167.073 -7.370 -21.926 1.00 199.68 1284 ALA B C 1
ATOM 6975 O O . ALA B 1 281 ? -166.089 -6.994 -21.259 1.00 199.18 1284 ALA B O 1
ATOM 6977 N N . LEU B 1 282 ? -167.091 -8.468 -22.696 1.00 209.76 1285 LEU B N 1
ATOM 6978 C CA . LEU B 1 282 ? -165.935 -9.384 -22.912 1.00 210.05 1285 LEU B CA 1
ATOM 6979 C C . LEU B 1 282 ? -164.948 -8.747 -23.898 1.00 210.77 1285 LEU B C 1
ATOM 6980 O O . LEU B 1 282 ? -163.728 -8.834 -23.638 1.00 205.53 1285 LEU B O 1
ATOM 6985 N N . LEU B 1 283 ? -165.440 -8.133 -24.980 1.00 205.54 1286 LEU B N 1
ATOM 6986 C CA . LEU B 1 283 ? -164.601 -7.388 -25.961 1.00 198.20 1286 LEU B CA 1
ATOM 6987 C C . LEU B 1 283 ? -163.951 -6.188 -25.250 1.00 189.21 1286 LEU B C 1
ATOM 6988 O O . LEU B 1 283 ? -162.809 -5.825 -25.646 1.00 196.17 1286 LEU B O 1
ATOM 6993 N N . LYS B 1 284 ? -164.641 -5.605 -24.251 1.00 180.16 1287 LYS B N 1
ATOM 6994 C CA . LYS B 1 284 ? -164.170 -4.370 -23.560 1.00 175.22 1287 LYS B CA 1
ATOM 6995 C C . LYS B 1 284 ? -163.203 -4.769 -22.445 1.00 166.70 1287 LYS B C 1
ATOM 6996 O O . LYS B 1 284 ? -162.205 -4.099 -22.299 1.00 153.44 1287 LYS B O 1
ATOM 7002 N N . SER B 1 285 ? -163.456 -5.872 -21.745 1.00 167.85 1288 SER B N 1
ATOM 7003 C CA . SER B 1 285 ? -162.506 -6.545 -20.820 1.00 170.83 1288 SER B CA 1
ATOM 7004 C C . SER B 1 285 ? -161.143 -6.754 -21.507 1.00 176.04 1288 SER B C 1
ATOM 7005 O O . SER B 1 285 ? -160.098 -6.422 -20.879 1.00 183.24 1288 SER B O 1
ATOM 7008 N N . GLN B 1 286 ? -161.142 -7.265 -22.747 1.00 169.90 1289 GLN B N 1
ATOM 7009 C CA . GLN B 1 286 ? -159.891 -7.529 -23.516 1.00 168.23 1289 GLN B CA 1
ATOM 7010 C C . GLN B 1 286 ? -159.242 -6.213 -23.940 1.00 168.65 1289 GLN B C 1
ATOM 7011 O O . GLN B 1 286 ? -158.007 -6.104 -23.840 1.00 166.71 1289 GLN B O 1
ATOM 7017 N N . LYS B 1 287 ? -160.036 -5.268 -24.451 1.00 168.08 1290 LYS B N 1
ATOM 7018 C CA . LYS B 1 287 ? -159.576 -3.909 -24.843 1.00 157.05 1290 LYS B CA 1
ATOM 7019 C C . LYS B 1 287 ? -158.784 -3.311 -23.678 1.00 149.40 1290 LYS B C 1
ATOM 7020 O O . LYS B 1 287 ? -157.647 -2.874 -23.906 1.00 144.41 1290 LYS B O 1
ATOM 7026 N N . ASP B 1 288 ? -159.357 -3.350 -22.470 1.00 149.68 1291 ASP B N 1
ATOM 7027 C CA . ASP B 1 288 ? -158.817 -2.726 -21.231 1.00 158.15 1291 ASP B CA 1
ATOM 7028 C C . ASP B 1 288 ? -157.444 -3.316 -20.873 1.00 154.65 1291 ASP B C 1
ATOM 7029 O O . ASP B 1 288 ? -156.567 -2.541 -20.418 1.00 159.32 1291 ASP B O 1
ATOM 7034 N N . LYS B 1 289 ? -157.274 -4.635 -21.027 1.00 147.80 1292 LYS B N 1
ATOM 7035 C CA . LYS B 1 289 ? -156.015 -5.372 -20.710 1.00 143.93 1292 LYS B CA 1
ATOM 7036 C C . LYS B 1 289 ? -154.948 -5.032 -21.752 1.00 144.37 1292 LYS B C 1
ATOM 7037 O O . LYS B 1 289 ? -153.838 -4.594 -21.347 1.00 144.41 1292 LYS B O 1
ATOM 7043 N N . VAL B 1 290 ? -155.303 -5.226 -23.032 1.00 145.70 1293 VAL B N 1
ATOM 7044 C CA . VAL B 1 290 ? -154.453 -5.018 -24.243 1.00 146.47 1293 VAL B CA 1
ATOM 7045 C C . VAL B 1 290 ? -153.976 -3.562 -24.278 1.00 146.29 1293 VAL B C 1
ATOM 7046 O O . VAL B 1 290 ? -152.914 -3.317 -24.891 1.00 142.75 1293 VAL B O 1
ATOM 7050 N N . ALA B 1 291 ? -154.739 -2.650 -23.660 1.00 145.87 1294 ALA B N 1
ATOM 7051 C CA . ALA B 1 291 ? -154.443 -1.202 -23.584 1.00 141.07 1294 ALA B CA 1
ATOM 7052 C C . ALA B 1 291 ? -153.195 -0.965 -22.737 1.00 143.81 1294 ALA B C 1
ATOM 7053 O O . ALA B 1 291 ? -152.208 -0.454 -23.280 1.00 139.95 1294 ALA B O 1
ATOM 7055 N N . GLN B 1 292 ? -153.252 -1.318 -21.451 1.00 154.18 1295 GLN B N 1
ATOM 7056 C CA . GLN B 1 292 ? -152.129 -1.119 -20.497 1.00 157.66 1295 GLN B CA 1
ATOM 7057 C C . GLN B 1 292 ? -150.925 -1.918 -20.994 1.00 161.53 1295 GLN B C 1
ATOM 7058 O O . GLN B 1 292 ? -149.793 -1.368 -20.912 1.00 167.09 1295 GLN B O 1
ATOM 7064 N N . ALA B 1 293 ? -151.162 -3.136 -21.511 1.00 160.63 1296 ALA B N 1
ATOM 7065 C CA . ALA B 1 293 ? -150.124 -4.035 -22.067 1.00 155.04 1296 ALA B CA 1
ATOM 7066 C C . ALA B 1 293 ? -149.359 -3.328 -23.191 1.00 143.92 1296 ALA B C 1
ATOM 7067 O O . ALA B 1 293 ? -148.131 -3.517 -23.280 1.00 144.69 1296 ALA B O 1
ATOM 7069 N N . LEU B 1 294 ? -150.057 -2.518 -23.992 1.00 131.61 1297 LEU B N 1
ATOM 7070 C CA . LEU B 1 294 ? -149.479 -1.696 -25.090 1.00 132.22 1297 LEU B CA 1
ATOM 7071 C C . LEU B 1 294 ? -148.815 -0.458 -24.484 1.00 134.85 1297 LEU B C 1
ATOM 7072 O O . LEU B 1 294 ? -147.669 -0.198 -24.822 1.00 136.48 1297 LEU B O 1
ATOM 7077 N N . GLU B 1 295 ? -149.510 0.251 -23.591 1.00 140.96 1298 GLU B N 1
ATOM 7078 C CA . GLU B 1 295 ? -149.003 1.433 -22.845 1.00 148.47 1298 GLU B CA 1
ATOM 7079 C C . GLU B 1 295 ? -147.641 1.095 -22.224 1.00 145.34 1298 GLU B C 1
ATOM 7080 O O . GLU B 1 295 ? -146.770 1.988 -22.182 1.00 159.36 1298 GLU B O 1
ATOM 7086 N N . LYS B 1 296 ? -147.460 -0.142 -21.752 1.00 135.82 1299 LYS B N 1
ATOM 7087 C CA . LYS B 1 296 ? -146.185 -0.579 -21.119 1.00 131.39 1299 LYS B CA 1
ATOM 7088 C C . LYS B 1 296 ? -145.133 -0.838 -22.197 1.00 121.28 1299 LYS B C 1
ATOM 7089 O O . LYS B 1 296 ? -143.980 -0.493 -21.942 1.00 139.53 1299 LYS B O 1
ATOM 7095 N N . ILE B 1 297 ? -145.506 -1.374 -23.358 1.00 110.61 1300 ILE B N 1
ATOM 7096 C CA . ILE B 1 297 ? -144.580 -1.527 -24.520 1.00 114.89 1300 ILE B CA 1
ATOM 7097 C C . ILE B 1 297 ? -144.060 -0.133 -24.891 1.00 107.99 1300 ILE B C 1
ATOM 7098 O O . ILE B 1 297 ? -142.846 -0.001 -25.089 1.00 102.74 1300 ILE B O 1
ATOM 7103 N N . LYS B 1 298 ? -144.937 0.871 -24.952 1.00 108.49 1301 LYS B N 1
ATOM 7104 C CA . LYS B 1 298 ? -144.579 2.281 -25.276 1.00 114.58 1301 LYS B CA 1
ATOM 7105 C C . LYS B 1 298 ? -143.556 2.776 -24.246 1.00 107.69 1301 LYS B C 1
ATOM 7106 O O . LYS B 1 298 ? -142.592 3.454 -24.657 1.00 110.56 1301 LYS B O 1
ATOM 7112 N N . LYS B 1 299 ? -143.760 2.458 -22.961 1.00 104.92 1302 LYS B N 1
ATOM 7113 C CA . LYS B 1 299 ? -142.824 2.832 -21.870 1.00 113.42 1302 LYS B CA 1
ATOM 7114 C C . LYS B 1 299 ? -141.460 2.169 -22.128 1.00 113.09 1302 LYS B C 1
ATOM 7115 O O . LYS B 1 299 ? -140.457 2.913 -22.172 1.00 113.16 1302 LYS B O 1
ATOM 7121 N N . LEU B 1 300 ? -141.432 0.838 -22.297 1.00 111.63 1303 LEU B N 1
ATOM 7122 C CA . LEU B 1 300 ? -140.192 0.054 -22.555 1.00 108.80 1303 LEU B CA 1
ATOM 7123 C C . LEU B 1 300 ? -139.410 0.723 -23.688 1.00 114.17 1303 LEU B C 1
ATOM 7124 O O . LEU B 1 300 ? -138.236 1.079 -23.443 1.00 109.69 1303 LEU B O 1
ATOM 7129 N N . GLU B 1 301 ? -140.057 0.917 -24.851 1.00 120.41 1304 GLU B N 1
ATOM 7130 C CA . GLU B 1 301 ? -139.495 1.580 -26.067 1.00 120.35 1304 GLU B CA 1
ATOM 7131 C C . GLU B 1 301 ? -138.822 2.902 -25.679 1.00 115.81 1304 GLU B C 1
ATOM 7132 O O . GLU B 1 301 ? -137.707 3.175 -26.159 1.00 108.05 1304 GLU B O 1
ATOM 7138 N N . ALA B 1 302 ? -139.523 3.686 -24.854 1.00 117.04 1305 ALA B N 1
ATOM 7139 C CA . ALA B 1 302 ? -139.102 5.027 -24.392 1.00 120.32 1305 ALA B CA 1
ATOM 7140 C C . ALA B 1 302 ? -137.885 4.908 -23.473 1.00 121.08 1305 ALA B C 1
ATOM 7141 O O . ALA B 1 302 ? -136.857 5.499 -23.819 1.00 132.64 1305 ALA B O 1
ATOM 7143 N N . GLU B 1 303 ? -138.005 4.190 -22.348 1.00 114.70 1306 GLU B N 1
ATOM 7144 C CA . GLU B 1 303 ? -136.911 3.996 -21.354 1.00 115.98 1306 GLU B CA 1
ATOM 7145 C C . GLU B 1 303 ? -135.618 3.635 -22.109 1.00 116.22 1306 GLU B C 1
ATOM 7146 O O . GLU B 1 303 ? -134.540 4.166 -21.740 1.00 130.65 1306 GLU B O 1
ATOM 7152 N N . ILE B 1 304 ? -135.724 2.790 -23.145 1.00 107.11 1307 ILE B N 1
ATOM 7153 C CA . ILE B 1 304 ? -134.590 2.393 -24.039 1.00 102.16 1307 ILE B CA 1
ATOM 7154 C C . ILE B 1 304 ? -133.974 3.654 -24.663 1.00 109.29 1307 ILE B C 1
ATOM 7155 O O . ILE B 1 304 ? -132.770 3.884 -24.467 1.00 109.82 1307 ILE B O 1
ATOM 7160 N N . GLU B 1 305 ? -134.767 4.428 -25.406 1.00 117.38 1308 GLU B N 1
ATOM 7161 C CA . GLU B 1 305 ? -134.288 5.640 -26.119 1.00 125.10 1308 GLU B CA 1
ATOM 7162 C C . GLU B 1 305 ? -133.661 6.600 -25.109 1.00 130.65 1308 GLU B C 1
ATOM 7163 O O . GLU B 1 305 ? -132.557 7.078 -25.416 1.00 140.66 1308 GLU B O 1
ATOM 7169 N N . ASN B 1 306 ? -134.312 6.832 -23.958 1.00 129.81 1309 ASN B N 1
ATOM 7170 C CA . ASN B 1 306 ? -133.760 7.666 -22.854 1.00 135.36 1309 ASN B CA 1
ATOM 7171 C C . ASN B 1 306 ? -132.341 7.209 -22.549 1.00 136.55 1309 ASN B C 1
ATOM 7172 O O . ASN B 1 306 ? -131.446 8.077 -22.526 1.00 159.31 1309 ASN B O 1
ATOM 7177 N N . ILE B 1 307 ? -132.153 5.904 -22.344 1.00 130.78 1310 ILE B N 1
ATOM 7178 C CA . ILE B 1 307 ? -130.806 5.294 -22.156 1.00 118.26 1310 ILE B CA 1
ATOM 7179 C C . ILE B 1 307 ? -129.933 5.702 -23.351 1.00 110.08 1310 ILE B C 1
ATOM 7180 O O . ILE B 1 307 ? -128.995 6.492 -23.140 1.00 107.98 1310 ILE B O 1
ATOM 7185 N N . LYS B 1 308 ? -130.269 5.238 -24.560 1.00 102.66 1311 LYS B N 1
ATOM 7186 C CA . LYS B 1 308 ? -129.479 5.488 -25.795 1.00 100.72 1311 LYS B CA 1
ATOM 7187 C C . LYS B 1 308 ? -129.059 6.962 -25.842 1.00 106.19 1311 LYS B C 1
ATOM 7188 O O . LYS B 1 308 ? -127.857 7.240 -26.038 1.00 105.38 1311 LYS B O 1
ATOM 7194 N N . SER B 1 309 ? -130.010 7.877 -25.651 1.00 113.78 1312 SER B N 1
ATOM 7195 C CA . SER B 1 309 ? -129.753 9.338 -25.724 1.00 118.95 1312 SER B CA 1
ATOM 7196 C C . SER B 1 309 ? -128.881 9.752 -24.534 1.00 107.30 1312 SER B C 1
ATOM 7197 O O . SER B 1 309 ? -127.883 10.455 -24.764 1.00 108.96 1312 SER B O 1
ATOM 7200 N N . THR B 1 310 ? -129.218 9.315 -23.320 1.00 108.49 1313 THR B N 1
ATOM 7201 C CA . THR B 1 310 ? -128.433 9.635 -22.097 1.00 114.25 1313 THR B CA 1
ATOM 7202 C C . THR B 1 310 ? -126.991 9.172 -22.316 1.00 111.47 1313 THR B C 1
ATOM 7203 O O . THR B 1 310 ? -126.089 9.979 -22.104 1.00 121.29 1313 THR B O 1
ATOM 7207 N N . ILE B 1 311 ? -126.780 7.935 -22.762 1.00 102.26 1314 ILE B N 1
ATOM 7208 C CA . ILE B 1 311 ? -125.419 7.398 -23.069 1.00 102.89 1314 ILE B CA 1
ATOM 7209 C C . ILE B 1 311 ? -124.779 8.326 -24.091 1.00 113.19 1314 ILE B C 1
ATOM 7210 O O . ILE B 1 311 ? -123.813 9.007 -23.720 1.00 115.85 1314 ILE B O 1
ATOM 7215 N N . GLU B 1 312 ? -125.325 8.354 -25.312 1.00 125.49 1315 GLU B N 1
ATOM 7216 C CA . GLU B 1 312 ? -124.788 9.144 -26.455 1.00 131.64 1315 GLU B CA 1
ATOM 7217 C C . GLU B 1 312 ? -124.266 10.467 -25.879 1.00 122.03 1315 GLU B C 1
ATOM 7218 O O . GLU B 1 312 ? -123.075 10.788 -26.097 1.00 111.90 1315 GLU B O 1
ATOM 7224 N N . ASN B 1 313 ? -125.110 11.159 -25.113 1.00 115.48 1316 ASN B N 1
ATOM 7225 C CA . ASN B 1 313 ? -124.743 12.457 -24.489 1.00 109.06 1316 ASN B CA 1
ATOM 7226 C C . ASN B 1 313 ? -123.477 12.241 -23.647 1.00 93.55 1316 ASN B C 1
ATOM 7227 O O . ASN B 1 313 ? -122.457 12.845 -23.984 1.00 96.25 1316 ASN B O 1
ATOM 7232 N N . LEU B 1 314 ? -123.529 11.382 -22.633 1.00 93.19 1317 LEU B N 1
ATOM 7233 C CA . LEU B 1 314 ? -122.440 11.187 -21.631 1.00 101.05 1317 LEU B CA 1
ATOM 7234 C C . LEU B 1 314 ? -121.100 10.971 -22.351 1.00 98.79 1317 LEU B C 1
ATOM 7235 O O . LEU B 1 314 ? -120.067 11.500 -21.860 1.00 90.53 1317 LEU B O 1
ATOM 7240 N N . VAL B 1 315 ? -121.134 10.267 -23.485 1.00 95.21 1318 VAL B N 1
ATOM 7241 C CA . VAL B 1 315 ? -119.949 9.995 -24.354 1.00 91.69 1318 VAL B CA 1
ATOM 7242 C C . VAL B 1 315 ? -119.463 11.328 -24.941 1.00 102.62 1318 VAL B C 1
ATOM 7243 O O . VAL B 1 315 ? -118.315 11.704 -24.648 1.00 106.79 1318 VAL B O 1
ATOM 7247 N N . GLU B 1 316 ? -120.315 12.026 -25.705 1.00 107.98 1319 GLU B N 1
ATOM 7248 C CA . GLU B 1 316 ? -119.956 13.290 -26.414 1.00 110.73 1319 GLU B CA 1
ATOM 7249 C C . GLU B 1 316 ? -119.629 14.380 -25.389 1.00 105.95 1319 GLU B C 1
ATOM 7250 O O . GLU B 1 316 ? -119.080 15.396 -25.822 1.00 123.76 1319 GLU B O 1
ATOM 7256 N N . LYS B 1 317 ? -119.925 14.155 -24.102 1.00 109.51 1320 LYS B N 1
ATOM 7257 C CA . LYS B 1 317 ? -119.620 15.059 -22.949 1.00 110.36 1320 LYS B CA 1
ATOM 7258 C C . LYS B 1 317 ? -118.140 14.901 -22.553 1.00 99.65 1320 LYS B C 1
ATOM 7259 O O . LYS B 1 317 ? -117.565 15.868 -22.016 1.00 98.85 1320 LYS B O 1
ATOM 7265 N N . THR B 1 318 ? -117.561 13.716 -22.781 1.00 92.40 1321 THR B N 1
ATOM 7266 C CA . THR B 1 318 ? -116.235 13.282 -22.261 1.00 95.64 1321 THR B CA 1
ATOM 7267 C C . THR B 1 318 ? -115.102 13.889 -23.101 1.00 96.59 1321 THR B C 1
ATOM 7268 O O . THR B 1 318 ? -114.826 13.369 -24.191 1.00 97.47 1321 THR B O 1
ATOM 7272 N N . GLU B 1 319 ? -114.450 14.938 -22.603 1.00 105.61 1322 GLU B N 1
ATOM 7273 C CA . GLU B 1 319 ? -113.441 15.728 -23.358 1.00 110.33 1322 GLU B CA 1
ATOM 7274 C C . GLU B 1 319 ? -112.049 15.088 -23.208 1.00 95.98 1322 GLU B C 1
ATOM 7275 O O . GLU B 1 319 ? -111.281 15.539 -22.362 1.00 91.25 1322 GLU B O 1
ATOM 7281 N N . PHE B 1 320 ? -111.741 14.089 -24.037 1.00 88.28 1323 PHE B N 1
ATOM 7282 C CA . PHE B 1 320 ? -110.436 13.366 -24.079 1.00 89.69 1323 PHE B CA 1
ATOM 7283 C C . PHE B 1 320 ? -109.297 14.342 -24.362 1.00 87.06 1323 PHE B C 1
ATOM 7284 O O . PHE B 1 320 ? -108.183 14.135 -23.843 1.00 74.47 1323 PHE B O 1
ATOM 7292 N N . ARG B 1 321 ? -109.574 15.365 -25.159 1.00 92.58 1324 ARG B N 1
ATOM 7293 C CA . ARG B 1 321 ? -108.557 16.384 -25.532 1.00 99.28 1324 ARG B CA 1
ATOM 7294 C C . ARG B 1 321 ? -107.806 16.825 -24.265 1.00 87.37 1324 ARG B C 1
ATOM 7295 O O . ARG B 1 321 ? -106.581 17.044 -24.373 1.00 75.69 1324 ARG B O 1
ATOM 7303 N N . HIS B 1 322 ? -108.472 16.860 -23.108 1.00 81.31 1325 HIS B N 1
ATOM 7304 C CA . HIS B 1 322 ? -107.901 17.328 -21.823 1.00 83.26 1325 HIS B CA 1
ATOM 7305 C C . HIS B 1 322 ? -106.763 16.412 -21.341 1.00 83.98 1325 HIS B C 1
ATOM 7306 O O . HIS B 1 322 ? -105.961 16.897 -20.526 1.00 89.57 1325 HIS B O 1
ATOM 7313 N N . LEU B 1 323 ? -106.677 15.164 -21.821 1.00 81.20 1326 LEU B N 1
ATOM 7314 C CA . LEU B 1 323 ? -105.705 14.152 -21.317 1.00 89.11 1326 LEU B CA 1
ATOM 7315 C C . LEU B 1 323 ? -104.585 13.913 -22.335 1.00 91.38 1326 LEU B C 1
ATOM 7316 O O . LEU B 1 323 ? -103.778 12.992 -22.102 1.00 75.83 1326 LEU B O 1
ATOM 7321 N N . TYR B 1 324 ? -104.519 14.737 -23.385 1.00 101.23 1327 TYR B N 1
ATOM 7322 C CA . TYR B 1 324 ? -103.617 14.594 -24.560 1.00 103.05 1327 TYR B CA 1
ATOM 7323 C C . TYR B 1 324 ? -102.593 15.731 -24.538 1.00 104.84 1327 TYR B C 1
ATOM 7324 O O . TYR B 1 324 ? -103.039 16.907 -24.498 1.00 91.66 1327 TYR B O 1
ATOM 7333 N N . ASP B 1 325 ? -101.293 15.396 -24.516 1.00 106.08 1328 ASP B N 1
ATOM 7334 C CA . ASP B 1 325 ? -100.164 16.364 -24.632 1.00 113.94 1328 ASP B CA 1
ATOM 7335 C C . ASP B 1 325 ? -99.956 16.635 -26.127 1.00 120.03 1328 ASP B C 1
ATOM 7336 O O . ASP B 1 325 ? -99.080 15.976 -26.743 1.00 111.95 1328 ASP B O 1
ATOM 7341 N N . GLU B 1 326 ? -100.745 17.563 -26.693 1.00 131.23 1329 GLU B N 1
ATOM 7342 C CA . GLU B 1 326 ? -100.714 17.939 -28.136 1.00 121.02 1329 GLU B CA 1
ATOM 7343 C C . GLU B 1 326 ? -99.267 17.781 -28.624 1.00 110.77 1329 GLU B C 1
ATOM 7344 O O . GLU B 1 326 ? -99.071 17.167 -29.690 1.00 107.86 1329 GLU B O 1
ATOM 7350 N N . LYS B 1 327 ? -98.307 18.273 -27.827 1.00 114.05 1330 LYS B N 1
ATOM 7351 C CA . LYS B 1 327 ? -96.874 18.343 -28.198 1.00 127.64 1330 LYS B CA 1
ATOM 7352 C C . LYS B 1 327 ? -96.330 16.929 -28.426 1.00 121.39 1330 LYS B C 1
ATOM 7353 O O . LYS B 1 327 ? -95.682 16.746 -29.461 1.00 156.84 1330 LYS B O 1
ATOM 7359 N N . ARG B 1 328 ? -96.596 15.955 -27.554 1.00 101.82 1331 ARG B N 1
ATOM 7360 C CA . ARG B 1 328 ? -96.101 14.571 -27.769 1.00 108.38 1331 ARG B CA 1
ATOM 7361 C C . ARG B 1 328 ? -97.040 13.792 -28.691 1.00 118.57 1331 ARG B C 1
ATOM 7362 O O . ARG B 1 328 ? -96.734 12.597 -28.951 1.00 111.02 1331 ARG B O 1
ATOM 7370 N N . GLN B 1 329 ? -98.116 14.429 -29.190 1.00 129.22 1332 GLN B N 1
ATOM 7371 C CA . GLN B 1 329 ? -99.160 13.755 -30.001 1.00 126.78 1332 GLN B CA 1
ATOM 7372 C C . GLN B 1 329 ? -99.589 12.488 -29.240 1.00 113.33 1332 GLN B C 1
ATOM 7373 O O . GLN B 1 329 ? -99.860 11.453 -29.872 1.00 94.14 1332 GLN B O 1
ATOM 7379 N N . LEU B 1 330 ? -99.651 12.570 -27.911 1.00 110.22 1333 LEU B N 1
ATOM 7380 C CA . LEU B 1 330 ? -99.727 11.383 -27.029 1.00 102.87 1333 LEU B CA 1
ATOM 7381 C C . LEU B 1 330 ? -100.646 11.627 -25.822 1.00 104.63 1333 LEU B C 1
ATOM 7382 O O . LEU B 1 330 ? -100.801 12.769 -25.355 1.00 99.35 1333 LEU B O 1
ATOM 7387 N N . PHE B 1 331 ? -101.217 10.537 -25.334 1.00 99.12 1334 PHE B N 1
ATOM 7388 C CA . PHE B 1 331 ? -102.144 10.522 -24.188 1.00 93.44 1334 PHE B CA 1
ATOM 7389 C C . PHE B 1 331 ? -101.335 10.360 -22.905 1.00 105.43 1334 PHE B C 1
ATOM 7390 O O . PHE B 1 331 ? -100.554 9.404 -22.848 1.00 112.80 1334 PHE B O 1
ATOM 7398 N N . SER B 1 332 ? -101.519 11.274 -21.947 1.00 107.31 1335 SER B N 1
ATOM 7399 C CA . SER B 1 332 ? -101.014 11.163 -20.550 1.00 107.55 1335 SER B CA 1
ATOM 7400 C C . SER B 1 332 ? -101.778 10.068 -19.814 1.00 99.22 1335 SER B C 1
ATOM 7401 O O . SER B 1 332 ? -102.936 9.805 -20.187 1.00 108.07 1335 SER B O 1
ATOM 7404 N N . ILE B 1 333 ? -101.147 9.517 -18.774 1.00 86.23 1336 ILE B N 1
ATOM 7405 C CA . ILE B 1 333 ? -101.699 8.439 -17.906 1.00 88.29 1336 ILE B CA 1
ATOM 7406 C C . ILE B 1 333 ? -103.091 8.864 -17.431 1.00 94.91 1336 ILE B C 1
ATOM 7407 O O . ILE B 1 333 ? -104.054 8.044 -17.476 1.00 101.56 1336 ILE B O 1
ATOM 7412 N N . GLY B 1 334 ? -103.167 10.115 -16.975 1.00 98.03 1337 GLY B N 1
ATOM 7413 C CA . GLY B 1 334 ? -104.389 10.751 -16.464 1.00 100.13 1337 GLY B CA 1
ATOM 7414 C C . GLY B 1 334 ? -104.090 12.090 -15.830 1.00 99.69 1337 GLY B C 1
ATOM 7415 O O . GLY B 1 334 ? -102.901 12.429 -15.649 1.00 92.02 1337 GLY B O 1
ATOM 7416 N N . TYR B 1 335 ? -105.152 12.785 -15.430 1.00 101.37 1338 TYR B N 1
ATOM 7417 C CA . TYR B 1 335 ? -105.104 14.137 -14.836 1.00 100.07 1338 TYR B CA 1
ATOM 7418 C C . TYR B 1 335 ? -105.173 14.021 -13.318 1.00 107.09 1338 TYR B C 1
ATOM 7419 O O . TYR B 1 335 ? -106.079 13.342 -12.813 1.00 112.97 1338 TYR B O 1
ATOM 7428 N N . ASN B 1 336 ? -104.173 14.584 -12.636 1.00 110.36 1339 ASN B N 1
ATOM 7429 C CA . ASN B 1 336 ? -104.145 14.765 -11.163 1.00 112.83 1339 ASN B CA 1
ATOM 7430 C C . ASN B 1 336 ? -104.858 16.081 -10.855 1.00 110.80 1339 ASN B C 1
ATOM 7431 O O . ASN B 1 336 ? -104.244 17.140 -11.081 1.00 141.73 1339 ASN B O 1
ATOM 7436 N N . VAL B 1 337 ? -106.095 16.021 -10.361 1.00 99.36 1340 VAL B N 1
ATOM 7437 C CA . VAL B 1 337 ? -106.953 17.228 -10.205 1.00 102.59 1340 VAL B CA 1
ATOM 7438 C C . VAL B 1 337 ? -106.363 18.087 -9.083 1.00 107.38 1340 VAL B C 1
ATOM 7439 O O . VAL B 1 337 ? -106.561 19.317 -9.113 1.00 104.60 1340 VAL B O 1
ATOM 7443 N N . GLU B 1 338 ? -105.612 17.467 -8.174 1.00 120.04 1341 GLU B N 1
ATOM 7444 C CA . GLU B 1 338 ? -105.125 18.123 -6.934 1.00 132.29 1341 GLU B CA 1
ATOM 7445 C C . GLU B 1 338 ? -104.014 19.107 -7.289 1.00 137.40 1341 GLU B C 1
ATOM 7446 O O . GLU B 1 338 ? -104.050 20.242 -6.752 1.00 163.86 1341 GLU B O 1
ATOM 7452 N N . GLU B 1 339 ? -103.091 18.692 -8.164 1.00 132.52 1342 GLU B N 1
ATOM 7453 C CA . GLU B 1 339 ? -101.933 19.523 -8.611 1.00 135.85 1342 GLU B CA 1
ATOM 7454 C C . GLU B 1 339 ? -102.301 20.258 -9.909 1.00 133.23 1342 GLU B C 1
ATOM 7455 O O . GLU B 1 339 ? -101.377 20.771 -10.574 1.00 135.47 1342 GLU B O 1
ATOM 7461 N N . GLU B 1 340 ? -103.597 20.308 -10.254 1.00 123.42 1343 GLU B N 1
ATOM 7462 C CA . GLU B 1 340 ? -104.105 20.928 -11.506 1.00 126.68 1343 GLU B CA 1
ATOM 7463 C C . GLU B 1 340 ? -103.112 20.659 -12.649 1.00 136.34 1343 GLU B C 1
ATOM 7464 O O . GLU B 1 340 ? -102.909 21.557 -13.481 1.00 150.30 1343 GLU B O 1
ATOM 7470 N N . LYS B 1 341 ? -102.528 19.457 -12.706 1.00 140.11 1344 LYS B N 1
ATOM 7471 C CA . LYS B 1 341 ? -101.486 19.059 -13.697 1.00 135.04 1344 LYS B CA 1
ATOM 7472 C C . LYS B 1 341 ? -101.917 17.747 -14.355 1.00 128.58 1344 LYS B C 1
ATOM 7473 O O . LYS B 1 341 ? -102.521 16.908 -13.666 1.00 136.84 1344 LYS B O 1
ATOM 7479 N N . LEU B 1 342 ? -101.601 17.579 -15.635 1.00 115.75 1345 LEU B N 1
ATOM 7480 C CA . LEU B 1 342 ? -101.609 16.249 -16.289 1.00 113.55 1345 LEU B CA 1
ATOM 7481 C C . LEU B 1 342 ? -100.373 15.474 -15.848 1.00 110.82 1345 LEU B C 1
ATOM 7482 O O . LEU B 1 342 ? -99.337 16.102 -15.562 1.00 106.16 1345 LEU B O 1
ATOM 7487 N N . THR B 1 343 ? -100.488 14.154 -15.766 1.00 111.96 1346 THR B N 1
ATOM 7488 C CA . THR B 1 343 ? -99.431 13.305 -15.170 1.00 117.26 1346 THR B CA 1
ATOM 7489 C C . THR B 1 343 ? -98.222 13.304 -16.103 1.00 108.47 1346 THR B C 1
ATOM 7490 O O . THR B 1 343 ? -98.396 13.456 -17.296 1.00 94.53 1346 THR B O 1
ATOM 7494 N N . LYS B 1 344 ? -97.045 13.170 -15.490 1.00 116.35 1347 LYS B N 1
ATOM 7495 C CA . LYS B 1 344 ? -95.679 13.094 -16.062 1.00 119.31 1347 LYS B CA 1
ATOM 7496 C C . LYS B 1 344 ? -95.665 12.093 -17.226 1.00 118.12 1347 LYS B C 1
ATOM 7497 O O . LYS B 1 344 ? -95.434 12.556 -18.342 1.00 114.91 1347 LYS B O 1
ATOM 7503 N N . SER B 1 345 ? -95.937 10.795 -16.982 1.00 123.45 1348 SER B N 1
ATOM 7504 C CA . SER B 1 345 ? -95.745 9.665 -17.945 1.00 125.79 1348 SER B CA 1
ATOM 7505 C C . SER B 1 345 ? -96.857 9.659 -19.001 1.00 114.01 1348 SER B C 1
ATOM 7506 O O . SER B 1 345 ? -97.883 10.343 -18.771 1.00 99.15 1348 SER B O 1
ATOM 7509 N N . TYR B 1 346 ? -96.683 8.888 -20.089 1.00 103.67 1349 TYR B N 1
ATOM 7510 C CA . TYR B 1 346 ? -97.673 8.772 -21.193 1.00 99.67 1349 TYR B CA 1
ATOM 7511 C C . TYR B 1 346 ? -97.807 7.335 -21.723 1.00 105.91 1349 TYR B C 1
ATOM 7512 O O . TYR B 1 346 ? -96.888 6.514 -21.518 1.00 102.77 1349 TYR B O 1
ATOM 7521 N N . TYR B 1 347 ? -98.952 7.063 -22.369 1.00 111.31 1350 TYR B N 1
ATOM 7522 C CA . TYR B 1 347 ? -99.316 5.771 -22.998 1.00 116.78 1350 TYR B CA 1
ATOM 7523 C C . TYR B 1 347 ? -98.710 5.717 -24.385 1.00 112.73 1350 TYR B C 1
ATOM 7524 O O . TYR B 1 347 ? -99.426 5.959 -25.375 1.00 107.69 1350 TYR B O 1
ATOM 7533 N N . ASP B 1 348 ? -97.429 5.366 -24.369 1.00 112.53 1351 ASP B N 1
ATOM 7534 C CA . ASP B 1 348 ? -96.436 5.509 -25.457 1.00 108.99 1351 ASP B CA 1
ATOM 7535 C C . ASP B 1 348 ? -96.247 4.151 -26.130 1.00 105.28 1351 ASP B C 1
ATOM 7536 O O . ASP B 1 348 ? -95.176 3.934 -26.689 1.00 98.58 1351 ASP B O 1
ATOM 7541 N N . LEU B 1 349 ? -97.230 3.253 -26.064 1.00 105.83 1352 LEU B N 1
ATOM 7542 C CA . LEU B 1 349 ? -97.168 1.941 -26.757 1.00 109.19 1352 LEU B CA 1
ATOM 7543 C C . LEU B 1 349 ? -98.538 1.605 -27.348 1.00 104.35 1352 LEU B C 1
ATOM 7544 O O . LEU B 1 349 ? -99.569 1.982 -26.731 1.00 119.01 1352 LEU B O 1
ATOM 7549 N N . LEU B 1 350 ? -98.536 0.909 -28.486 1.00 87.46 1353 LEU B N 1
ATOM 7550 C CA . LEU B 1 350 ? -99.792 0.405 -29.068 1.00 83.77 1353 LEU B CA 1
ATOM 7551 C C . LEU B 1 350 ? -100.339 -0.714 -28.191 1.00 86.82 1353 LEU B C 1
ATOM 7552 O O . LEU B 1 350 ? -101.526 -0.656 -27.835 1.00 94.85 1353 LEU B O 1
ATOM 7557 N N . ALA B 1 351 ? -99.499 -1.677 -27.830 1.00 84.22 1354 ALA B N 1
ATOM 7558 C CA . ALA B 1 351 ? -99.889 -2.797 -26.934 1.00 89.24 1354 ALA B CA 1
ATOM 7559 C C . ALA B 1 351 ? -100.209 -2.269 -25.529 1.00 89.94 1354 ALA B C 1
ATOM 7560 O O . ALA B 1 351 ? -99.295 -2.311 -24.657 1.00 89.20 1354 ALA B O 1
ATOM 7562 N N . SER B 1 352 ? -101.432 -1.771 -25.309 1.00 91.84 1355 SER B N 1
ATOM 7563 C CA . SER B 1 352 ? -101.841 -1.135 -24.030 1.00 98.87 1355 SER B CA 1
ATOM 7564 C C . SER B 1 352 ? -103.339 -0.806 -24.055 1.00 94.62 1355 SER B C 1
ATOM 7565 O O . SER B 1 352 ? -103.757 -0.082 -24.985 1.00 89.92 1355 SER B O 1
ATOM 7568 N N . GLU B 1 353 ? -104.102 -1.307 -23.076 1.00 92.26 1356 GLU B N 1
ATOM 7569 C CA . GLU B 1 353 ? -105.482 -0.851 -22.734 1.00 90.82 1356 GLU B CA 1
ATOM 7570 C C . GLU B 1 353 ? -105.743 0.604 -23.181 1.00 86.44 1356 GLU B C 1
ATOM 7571 O O . GLU B 1 353 ? -106.936 0.931 -23.418 1.00 75.29 1356 GLU B O 1
ATOM 7577 N N . ALA B 1 354 ? -104.685 1.436 -23.243 1.00 86.56 1357 ALA B N 1
ATOM 7578 C CA . ALA B 1 354 ? -104.665 2.842 -23.730 1.00 86.46 1357 ALA B CA 1
ATOM 7579 C C . ALA B 1 354 ? -105.255 2.938 -25.125 1.00 82.04 1357 ALA B C 1
ATOM 7580 O O . ALA B 1 354 ? -105.924 3.964 -25.382 1.00 93.01 1357 ALA B O 1
ATOM 7582 N N . ARG B 1 355 ? -104.995 1.959 -25.987 1.00 78.26 1358 ARG B N 1
ATOM 7583 C CA . ARG B 1 355 ? -105.525 2.034 -27.370 1.00 83.81 1358 ARG B CA 1
ATOM 7584 C C . ARG B 1 355 ? -107.025 2.336 -27.322 1.00 84.48 1358 ARG B C 1
ATOM 7585 O O . ARG B 1 355 ? -107.457 3.145 -28.134 1.00 83.93 1358 ARG B O 1
ATOM 7593 N N . GLN B 1 356 ? -107.791 1.686 -26.443 1.00 92.42 1359 GLN B N 1
ATOM 7594 C CA . GLN B 1 356 ? -109.269 1.871 -26.366 1.00 93.05 1359 GLN B CA 1
ATOM 7595 C C . GLN B 1 356 ? -109.555 3.352 -26.175 1.00 89.88 1359 GLN B C 1
ATOM 7596 O O . GLN B 1 356 ? -110.409 3.878 -26.878 1.00 87.65 1359 GLN B O 1
ATOM 7602 N N . ALA B 1 357 ? -108.826 3.986 -25.261 1.00 90.62 1360 ALA B N 1
ATOM 7603 C CA . ALA B 1 357 ? -108.812 5.453 -25.077 1.00 82.74 1360 ALA B CA 1
ATOM 7604 C C . ALA B 1 357 ? -108.394 6.124 -26.396 1.00 75.64 1360 ALA B C 1
ATOM 7605 O O . ALA B 1 357 ? -109.203 6.864 -26.976 1.00 57.42 1360 ALA B O 1
ATOM 7607 N N . SER B 1 358 ? -107.172 5.828 -26.851 1.00 84.18 1361 SER B N 1
ATOM 7608 C CA . SER B 1 358 ? -106.484 6.448 -28.015 1.00 83.99 1361 SER B CA 1
ATOM 7609 C C . SER B 1 358 ? -107.385 6.352 -29.257 1.00 72.17 1361 SER B C 1
ATOM 7610 O O . SER B 1 358 ? -107.496 7.346 -29.969 1.00 63.91 1361 SER B O 1
ATOM 7613 N N . PHE B 1 359 ? -108.061 5.220 -29.459 1.00 70.60 1362 PHE B N 1
ATOM 7614 C CA . PHE B 1 359 ? -108.952 4.936 -30.618 1.00 77.73 1362 PHE B CA 1
ATOM 7615 C C . PHE B 1 359 ? -110.209 5.802 -30.530 1.00 81.20 1362 PHE B C 1
ATOM 7616 O O . PHE B 1 359 ? -110.550 6.498 -31.503 1.00 92.02 1362 PHE B O 1
ATOM 7624 N N . ILE B 1 360 ? -110.897 5.710 -29.391 1.00 81.98 1363 ILE B N 1
ATOM 7625 C CA . ILE B 1 360 ? -112.210 6.365 -29.130 1.00 87.06 1363 ILE B CA 1
ATOM 7626 C C . ILE B 1 360 ? -112.009 7.868 -29.288 1.00 87.47 1363 ILE B C 1
ATOM 7627 O O . ILE B 1 360 ? -112.892 8.506 -29.875 1.00 95.89 1363 ILE B O 1
ATOM 7632 N N . ALA B 1 361 ? -110.885 8.402 -28.807 1.00 81.24 1364 ALA B N 1
ATOM 7633 C CA . ALA B 1 361 ? -110.504 9.818 -28.999 1.00 84.68 1364 ALA B CA 1
ATOM 7634 C C . ALA B 1 361 ? -110.599 10.176 -30.489 1.00 87.96 1364 ALA B C 1
ATOM 7635 O O . ALA B 1 361 ? -111.379 11.088 -30.846 1.00 95.22 1364 ALA B O 1
ATOM 7637 N N . ILE B 1 362 ? -109.862 9.469 -31.347 1.00 86.53 1365 ILE B N 1
ATOM 7638 C CA . ILE B 1 362 ? -109.785 9.781 -32.806 1.00 82.85 1365 ILE B CA 1
ATOM 7639 C C . ILE B 1 362 ? -111.181 9.622 -33.405 1.00 81.72 1365 ILE B C 1
ATOM 7640 O O . ILE B 1 362 ? -111.532 10.427 -34.274 1.00 90.41 1365 ILE B O 1
ATOM 7645 N N . ALA B 1 363 ? -111.916 8.595 -32.970 1.00 80.48 1366 ALA B N 1
ATOM 7646 C CA . ALA B 1 363 ? -113.246 8.220 -33.502 1.00 85.33 1366 ALA B CA 1
ATOM 7647 C C . ALA B 1 363 ? -114.267 9.298 -33.136 1.00 91.90 1366 ALA B C 1
ATOM 7648 O O . ALA B 1 363 ? -115.135 9.553 -33.976 1.00 96.26 1366 ALA B O 1
ATOM 7650 N N . LYS B 1 364 ? -114.147 9.876 -31.929 1.00 97.65 1367 LYS B N 1
ATOM 7651 C CA . LYS B 1 364 ? -114.923 11.043 -31.415 1.00 106.63 1367 LYS B CA 1
ATOM 7652 C C . LYS B 1 364 ? -114.463 12.328 -32.108 1.00 107.41 1367 LYS B C 1
ATOM 7653 O O . LYS B 1 364 ? -115.090 13.379 -31.842 1.00 111.22 1367 LYS B O 1
ATOM 7659 N N . LYS B 1 365 ? -113.416 12.232 -32.934 1.00 107.75 1368 LYS B N 1
ATOM 7660 C CA . LYS B 1 365 ? -112.814 13.351 -33.703 1.00 111.91 1368 LYS B CA 1
ATOM 7661 C C . LYS B 1 365 ? -112.181 14.336 -32.708 1.00 104.33 1368 LYS B C 1
ATOM 7662 O O . LYS B 1 365 ? -112.321 15.540 -32.920 1.00 106.54 1368 LYS B O 1
ATOM 7668 N N . GLU B 1 366 ? -111.540 13.857 -31.643 1.00 102.63 1369 GLU B N 1
ATOM 7669 C CA . GLU B 1 366 ? -110.984 14.733 -30.576 1.00 103.10 1369 GLU B CA 1
ATOM 7670 C C . GLU B 1 366 ? -109.469 14.835 -30.738 1.00 91.75 1369 GLU B C 1
ATOM 7671 O O . GLU B 1 366 ? -108.921 15.817 -30.202 1.00 88.81 1369 GLU B O 1
ATOM 7677 N N . VAL B 1 367 ? -108.813 13.873 -31.400 1.00 89.06 1370 VAL B N 1
ATOM 7678 C CA . VAL B 1 367 ? -107.381 14.036 -31.815 1.00 103.10 1370 VAL B CA 1
ATOM 7679 C C . VAL B 1 367 ? -107.214 13.637 -33.286 1.00 116.94 1370 VAL B C 1
ATOM 7680 O O . VAL B 1 367 ? -108.103 12.930 -33.826 1.00 116.57 1370 VAL B O 1
ATOM 7684 N N . ASP B 1 368 ? -106.085 14.052 -33.882 1.00 121.13 1371 ASP B N 1
ATOM 7685 C CA . ASP B 1 368 ? -105.690 13.767 -35.287 1.00 119.09 1371 ASP B CA 1
ATOM 7686 C C . ASP B 1 368 ? -105.625 12.251 -35.488 1.00 102.50 1371 ASP B C 1
ATOM 7687 O O . ASP B 1 368 ? -105.162 11.550 -34.573 1.00 95.20 1371 ASP B O 1
ATOM 7692 N N . LYS B 1 369 ? -106.072 11.792 -36.663 1.00 91.13 1372 LYS B N 1
ATOM 7693 C CA . LYS B 1 369 ? -106.133 10.355 -37.034 1.00 84.53 1372 LYS B CA 1
ATOM 7694 C C . LYS B 1 369 ? -104.725 9.765 -36.918 1.00 72.25 1372 LYS B C 1
ATOM 7695 O O . LYS B 1 369 ? -104.622 8.563 -36.644 1.00 54.60 1372 LYS B O 1
ATOM 7701 N N . LYS B 1 370 ? -103.701 10.615 -37.081 1.00 74.76 1373 LYS B N 1
ATOM 7702 C CA . LYS B 1 370 ? -102.245 10.328 -36.956 1.00 81.27 1373 LYS B CA 1
ATOM 7703 C C . LYS B 1 370 ? -101.894 9.743 -35.587 1.00 80.97 1373 LYS B C 1
ATOM 7704 O O . LYS B 1 370 ? -100.938 8.944 -35.525 1.00 82.93 1373 LYS B O 1
ATOM 7710 N N . HIS B 1 371 ? -102.565 10.197 -34.521 1.00 84.40 1374 HIS B N 1
ATOM 7711 C CA . HIS B 1 371 ? -102.203 9.805 -33.136 1.00 95.13 1374 HIS B CA 1
ATOM 7712 C C . HIS B 1 371 ? -102.014 8.289 -33.120 1.00 98.68 1374 HIS B C 1
ATOM 7713 O O . HIS B 1 371 ? -100.958 7.822 -32.615 1.00 90.99 1374 HIS B O 1
ATOM 7720 N N . TRP B 1 372 ? -102.981 7.566 -33.699 1.00 96.74 1375 TRP B N 1
ATOM 7721 C CA . TRP B 1 372 ? -103.028 6.081 -33.676 1.00 97.50 1375 TRP B CA 1
ATOM 7722 C C . TRP B 1 372 ? -101.657 5.534 -34.070 1.00 94.76 1375 TRP B C 1
ATOM 7723 O O . TRP B 1 372 ? -101.257 4.511 -33.501 1.00 99.75 1375 TRP B O 1
ATOM 7734 N N . PHE B 1 373 ? -100.984 6.192 -35.013 1.00 93.66 1376 PHE B N 1
ATOM 7735 C CA . PHE B 1 373 ? -99.741 5.692 -35.658 1.00 87.46 1376 PHE B CA 1
ATOM 7736 C C . PHE B 1 373 ? -98.513 6.228 -34.921 1.00 88.71 1376 PHE B C 1
ATOM 7737 O O . PHE B 1 373 ? -97.431 5.634 -35.038 1.00 92.70 1376 PHE B O 1
ATOM 7745 N N . LYS B 1 374 ? -98.681 7.312 -34.166 1.00 87.21 1377 LYS B N 1
ATOM 7746 C CA . LYS B 1 374 ? -97.593 7.888 -33.342 1.00 96.93 1377 LYS B CA 1
ATOM 7747 C C . LYS B 1 374 ? -97.371 6.996 -32.108 1.00 99.56 1377 LYS B C 1
ATOM 7748 O O . LYS B 1 374 ? -96.239 7.009 -31.593 1.00 102.16 1377 LYS B O 1
ATOM 7754 N N . LEU B 1 375 ? -98.380 6.218 -31.673 1.00 99.36 1378 LEU B N 1
ATOM 7755 C CA . LEU B 1 375 ? -98.242 5.213 -30.577 1.00 100.76 1378 LEU B CA 1
ATOM 7756 C C . LEU B 1 375 ? -97.072 4.264 -30.893 1.00 86.31 1378 LEU B C 1
ATOM 7757 O O . LEU B 1 375 ? -96.962 3.800 -32.044 1.00 72.28 1378 LEU B O 1
ATOM 7762 N N . GLY B 1 376 ? -96.267 3.951 -29.881 1.00 87.34 1379 GLY B N 1
ATOM 7763 C CA . GLY B 1 376 ? -95.080 3.092 -30.030 1.00 90.96 1379 GLY B CA 1
ATOM 7764 C C . GLY B 1 376 ? -95.453 1.713 -30.537 1.00 89.21 1379 GLY B C 1
ATOM 7765 O O . GLY B 1 376 ? -96.361 1.071 -29.957 1.00 101.05 1379 GLY B O 1
ATOM 7766 N N . ARG B 1 377 ? -94.805 1.284 -31.612 1.00 82.82 1380 ARG B N 1
ATOM 7767 C CA . ARG B 1 377 ? -94.990 -0.087 -32.160 1.00 89.13 1380 ARG B CA 1
ATOM 7768 C C . ARG B 1 377 ? -93.619 -0.730 -32.205 1.00 87.44 1380 ARG B C 1
ATOM 7769 O O . ARG B 1 377 ? -92.843 -0.363 -33.083 1.00 112.81 1380 ARG B O 1
ATOM 7777 N N . MET B 1 378 ? -93.342 -1.634 -31.279 1.00 83.26 1381 MET B N 1
ATOM 7778 C CA . MET B 1 378 ? -92.046 -2.330 -31.177 1.00 86.08 1381 MET B CA 1
ATOM 7779 C C . MET B 1 378 ? -92.271 -3.830 -31.319 1.00 83.99 1381 MET B C 1
ATOM 7780 O O . MET B 1 378 ? -93.149 -4.352 -30.634 1.00 99.73 1381 MET B O 1
ATOM 7785 N N . LEU B 1 379 ? -91.543 -4.485 -32.213 1.00 82.29 1382 LEU B N 1
ATOM 7786 C CA . LEU B 1 379 ? -91.744 -5.933 -32.442 1.00 94.54 1382 LEU B CA 1
ATOM 7787 C C . LEU B 1 379 ? -90.668 -6.703 -31.707 1.00 96.38 1382 LEU B C 1
ATOM 7788 O O . LEU B 1 379 ? -89.577 -6.151 -31.520 1.00 84.19 1382 LEU B O 1
ATOM 7793 N N . ALA B 1 380 ? -91.014 -7.936 -31.340 1.00 107.49 1383 ALA B N 1
ATOM 7794 C CA . ALA B 1 380 ? -90.121 -8.954 -30.757 1.00 113.97 1383 ALA B CA 1
ATOM 7795 C C . ALA B 1 380 ? -90.156 -10.199 -31.641 1.00 114.77 1383 ALA B C 1
ATOM 7796 O O . ALA B 1 380 ? -91.253 -10.616 -32.050 1.00 99.16 1383 ALA B O 1
ATOM 7798 N N . ILE B 1 381 ? -88.971 -10.745 -31.942 1.00 131.98 1384 ILE B N 1
ATOM 7799 C CA . ILE B 1 381 ? -88.741 -12.076 -32.571 1.00 146.11 1384 ILE B CA 1
ATOM 7800 C C . ILE B 1 381 ? -88.631 -13.121 -31.455 1.00 154.19 1384 ILE B C 1
ATOM 7801 O O . ILE B 1 381 ? -87.545 -13.232 -30.871 1.00 171.91 1384 ILE B O 1
ATOM 7806 N N . GLU B 1 382 ? -89.709 -13.850 -31.155 1.00 157.83 1385 GLU B N 1
ATOM 7807 C CA . GLU B 1 382 ? -89.676 -15.083 -30.319 1.00 162.23 1385 GLU B CA 1
ATOM 7808 C C . GLU B 1 382 ? -89.836 -16.260 -31.289 1.00 164.10 1385 GLU B C 1
ATOM 7809 O O . GLU B 1 382 ? -90.654 -16.146 -32.229 1.00 176.47 1385 GLU B O 1
ATOM 7815 N N . ASN B 1 383 ? -89.042 -17.320 -31.123 1.00 164.15 1386 ASN B N 1
ATOM 7816 C CA . ASN B 1 383 ? -88.876 -18.388 -32.147 1.00 157.31 1386 ASN B CA 1
ATOM 7817 C C . ASN B 1 383 ? -88.781 -17.658 -33.496 1.00 159.75 1386 ASN B C 1
ATOM 7818 O O . ASN B 1 383 ? -87.756 -16.963 -33.739 1.00 153.49 1386 ASN B O 1
ATOM 7823 N N . ARG B 1 384 ? -89.825 -17.763 -34.317 1.00 151.30 1387 ARG B N 1
ATOM 7824 C CA . ARG B 1 384 ? -89.901 -17.081 -35.627 1.00 158.33 1387 ARG B CA 1
ATOM 7825 C C . ARG B 1 384 ? -91.090 -16.107 -35.605 1.00 142.14 1387 ARG B C 1
ATOM 7826 O O . ARG B 1 384 ? -90.926 -15.014 -36.193 1.00 155.24 1387 ARG B O 1
ATOM 7834 N N . TYR B 1 385 ? -92.217 -16.439 -34.954 1.00 121.13 1388 TYR B N 1
ATOM 7835 C CA . TYR B 1 385 ? -93.379 -15.522 -34.786 1.00 116.60 1388 TYR B CA 1
ATOM 7836 C C . TYR B 1 385 ? -92.881 -14.192 -34.218 1.00 117.09 1388 TYR B C 1
ATOM 7837 O O . TYR B 1 385 ? -91.925 -14.169 -33.401 1.00 118.69 1388 TYR B O 1
ATOM 7846 N N . LYS B 1 386 ? -93.555 -13.122 -34.607 1.00 121.97 1389 LYS B N 1
ATOM 7847 C CA . LYS B 1 386 ? -93.208 -11.723 -34.255 1.00 119.71 1389 LYS B CA 1
ATOM 7848 C C . LYS B 1 386 ? -94.467 -11.137 -33.636 1.00 109.79 1389 LYS B C 1
ATOM 7849 O O . LYS B 1 386 ? -95.562 -11.670 -33.919 1.00 108.66 1389 LYS B O 1
ATOM 7855 N N . GLY B 1 387 ? -94.313 -10.071 -32.861 1.00 102.77 1390 GLY B N 1
ATOM 7856 C CA . GLY B 1 387 ? -95.459 -9.370 -32.272 1.00 98.52 1390 GLY B CA 1
ATOM 7857 C C . GLY B 1 387 ? -95.024 -8.183 -31.445 1.00 95.18 1390 GLY B C 1
ATOM 7858 O O . GLY B 1 387 ? -93.885 -8.211 -30.910 1.00 86.24 1390 GLY B O 1
ATOM 7859 N N . LEU B 1 388 ? -95.925 -7.199 -31.330 1.00 90.57 1391 LEU B N 1
ATOM 7860 C CA . LEU B 1 388 ? -95.745 -5.991 -30.492 1.00 92.59 1391 LEU B CA 1
ATOM 7861 C C . LEU B 1 388 ? -95.406 -6.438 -29.079 1.00 88.50 1391 LEU B C 1
ATOM 7862 O O . LEU B 1 388 ? -96.055 -7.399 -28.571 1.00 80.87 1391 LEU B O 1
ATOM 7867 N N . VAL B 1 389 ? -94.413 -5.773 -28.492 1.00 85.76 1392 VAL B N 1
ATOM 7868 C CA . VAL B 1 389 ? -94.145 -5.876 -27.038 1.00 84.17 1392 VAL B CA 1
ATOM 7869 C C . VAL B 1 389 ? -95.042 -4.854 -26.370 1.00 76.11 1392 VAL B C 1
ATOM 7870 O O . VAL B 1 389 ? -95.362 -3.811 -27.007 1.00 66.49 1392 VAL B O 1
ATOM 7874 N N . SER B 1 390 ? -95.369 -5.178 -25.127 1.00 78.01 1393 SER B N 1
ATOM 7875 C CA . SER B 1 390 ? -96.158 -4.356 -24.190 1.00 81.36 1393 SER B CA 1
ATOM 7876 C C . SER B 1 390 ? -95.226 -3.825 -23.117 1.00 80.72 1393 SER B C 1
ATOM 7877 O O . SER B 1 390 ? -94.104 -4.397 -22.948 1.00 74.15 1393 SER B O 1
ATOM 7880 N N . TRP B 1 391 ? -95.659 -2.766 -22.439 1.00 86.63 1394 TRP B N 1
ATOM 7881 C CA . TRP B 1 391 ? -94.842 -2.151 -21.375 1.00 98.72 1394 TRP B CA 1
ATOM 7882 C C . TRP B 1 391 ? -94.699 -3.175 -20.247 1.00 98.10 1394 TRP B C 1
ATOM 7883 O O . TRP B 1 391 ? -93.570 -3.663 -20.027 1.00 102.84 1394 TRP B O 1
ATOM 7894 N N . SER B 1 392 ? -95.809 -3.486 -19.580 1.00 95.30 1395 SER B N 1
ATOM 7895 C CA . SER B 1 392 ? -95.872 -4.359 -18.378 1.00 92.71 1395 SER B CA 1
ATOM 7896 C C . SER B 1 392 ? -95.730 -5.848 -18.760 1.00 85.65 1395 SER B C 1
ATOM 7897 O O . SER B 1 392 ? -95.021 -6.580 -18.041 1.00 77.47 1395 SER B O 1
ATOM 7900 N N . GLY B 1 393 ? -96.381 -6.296 -19.839 1.00 78.49 1396 GLY B N 1
ATOM 7901 C CA . GLY B 1 393 ? -96.283 -7.684 -20.338 1.00 72.36 1396 GLY B CA 1
ATOM 7902 C C . GLY B 1 393 ? -97.493 -8.512 -19.930 1.00 68.90 1396 GLY B C 1
ATOM 7903 O O . GLY B 1 393 ? -97.422 -9.741 -19.986 1.00 66.33 1396 GLY B O 1
ATOM 7904 N N . THR B 1 394 ? -98.558 -7.851 -19.493 1.00 69.82 1397 THR B N 1
ATOM 7905 C CA . THR B 1 394 ? -99.792 -8.468 -18.937 1.00 76.63 1397 THR B CA 1
ATOM 7906 C C . THR B 1 394 ? -100.766 -8.809 -20.054 1.00 80.87 1397 THR B C 1
ATOM 7907 O O . THR B 1 394 ? -101.021 -7.908 -20.852 1.00 89.59 1397 THR B O 1
ATOM 7911 N N . MET B 1 395 ? -101.319 -10.018 -20.059 1.00 75.96 1398 MET B N 1
ATOM 7912 C CA . MET B 1 395 ? -102.411 -10.406 -20.988 1.00 76.55 1398 MET B CA 1
ATOM 7913 C C . MET B 1 395 ? -103.383 -9.237 -21.167 1.00 79.99 1398 MET B C 1
ATOM 7914 O O . MET B 1 395 ? -103.637 -8.827 -22.317 1.00 92.65 1398 MET B O 1
ATOM 7919 N N . PHE B 1 396 ? -103.898 -8.700 -20.065 1.00 80.83 1399 PHE B N 1
ATOM 7920 C CA . PHE B 1 396 ? -104.950 -7.647 -20.122 1.00 84.16 1399 PHE B CA 1
ATOM 7921 C C . PHE B 1 396 ? -104.474 -6.513 -21.041 1.00 85.93 1399 PHE B C 1
ATOM 7922 O O . PHE B 1 396 ? -105.317 -6.115 -21.859 1.00 78.64 1399 PHE B O 1
ATOM 7930 N N . GLU B 1 397 ? -103.204 -6.066 -20.974 1.00 92.45 1400 GLU B N 1
ATOM 7931 C CA . GLU B 1 397 ? -102.630 -4.979 -21.836 1.00 92.55 1400 GLU B CA 1
ATOM 7932 C C . GLU B 1 397 ? -102.955 -5.221 -23.326 1.00 88.80 1400 GLU B C 1
ATOM 7933 O O . GLU B 1 397 ? -103.195 -4.222 -24.082 1.00 88.62 1400 GLU B O 1
ATOM 7939 N N . TYR B 1 398 ? -102.924 -6.496 -23.731 1.00 78.05 1401 TYR B N 1
ATOM 7940 C CA . TYR B 1 398 ? -103.184 -6.958 -25.115 1.00 70.11 1401 TYR B CA 1
ATOM 7941 C C . TYR B 1 398 ? -104.695 -7.124 -25.358 1.00 67.51 1401 TYR B C 1
ATOM 7942 O O . TYR B 1 398 ? -105.165 -6.583 -26.355 1.00 67.22 1401 TYR B O 1
ATOM 7951 N N . PHE B 1 399 ? -105.443 -7.776 -24.462 1.00 65.82 1402 PHE B N 1
ATOM 7952 C CA . PHE B 1 399 ? -106.766 -8.379 -24.787 1.00 62.81 1402 PHE B CA 1
ATOM 7953 C C . PHE B 1 399 ? -107.961 -7.591 -24.217 1.00 64.00 1402 PHE B C 1
ATOM 7954 O O . PHE B 1 399 ? -109.088 -7.797 -24.703 1.00 60.45 1402 PHE B O 1
ATOM 7962 N N . MET B 1 400 ? -107.755 -6.735 -23.213 1.00 72.03 1403 MET B N 1
ATOM 7963 C CA . MET B 1 400 ? -108.853 -5.973 -22.548 1.00 81.69 1403 MET B CA 1
ATOM 7964 C C . MET B 1 400 ? -109.614 -5.144 -23.586 1.00 80.75 1403 MET B C 1
ATOM 7965 O O . MET B 1 400 ? -110.841 -5.054 -23.548 1.00 77.04 1403 MET B O 1
ATOM 7970 N N . PRO B 1 401 ? -108.916 -4.458 -24.511 1.00 78.37 1404 PRO B N 1
ATOM 7971 C CA . PRO B 1 401 ? -109.559 -3.863 -25.672 1.00 73.82 1404 PRO B CA 1
ATOM 7972 C C . PRO B 1 401 ? -110.520 -4.817 -26.387 1.00 71.38 1404 PRO B C 1
ATOM 7973 O O . PRO B 1 401 ? -111.643 -4.429 -26.598 1.00 79.23 1404 PRO B O 1
ATOM 7977 N N . LEU B 1 402 ? -110.069 -6.034 -26.708 1.00 72.27 1405 LEU B N 1
ATOM 7978 C CA . LEU B 1 402 ? -110.756 -6.977 -27.641 1.00 75.98 1405 LEU B CA 1
ATOM 7979 C C . LEU B 1 402 ? -112.156 -7.344 -27.163 1.00 73.76 1405 LEU B C 1
ATOM 7980 O O . LEU B 1 402 ? -112.863 -8.030 -27.934 1.00 69.89 1405 LEU B O 1
ATOM 7985 N N . LEU B 1 403 ? -112.528 -6.926 -25.956 1.00 80.41 1406 LEU B N 1
ATOM 7986 C CA . LEU B 1 403 ? -113.920 -7.008 -25.463 1.00 80.10 1406 LEU B CA 1
ATOM 7987 C C . LEU B 1 403 ? -114.846 -6.285 -26.440 1.00 76.74 1406 LEU B C 1
ATOM 7988 O O . LEU B 1 403 ? -115.884 -6.871 -26.784 1.00 97.79 1406 LEU B O 1
ATOM 7993 N N . VAL B 1 404 ? -114.451 -5.107 -26.927 1.00 70.52 1407 VAL B N 1
ATOM 7994 C CA . VAL B 1 404 ? -115.273 -4.300 -27.876 1.00 75.14 1407 VAL B CA 1
ATOM 7995 C C . VAL B 1 404 ? -114.502 -4.071 -29.182 1.00 74.60 1407 VAL B C 1
ATOM 7996 O O . VAL B 1 404 ? -115.098 -4.288 -30.250 1.00 74.00 1407 VAL B O 1
ATOM 8000 N N . MET B 1 405 ? -113.240 -3.637 -29.104 1.00 80.67 1408 MET B N 1
ATOM 8001 C CA . MET B 1 405 ? -112.345 -3.453 -30.275 1.00 85.43 1408 MET B CA 1
ATOM 8002 C C . MET B 1 405 ? -112.329 -4.747 -31.076 1.00 84.69 1408 MET B C 1
ATOM 8003 O O . MET B 1 405 ? -112.167 -5.798 -30.453 1.00 92.28 1408 MET B O 1
ATOM 8008 N N . ARG B 1 406 ? -112.458 -4.664 -32.398 1.00 82.06 1409 ARG B N 1
ATOM 8009 C CA . ARG B 1 406 ? -112.377 -5.861 -33.257 1.00 82.73 1409 ARG B CA 1
ATOM 8010 C C . ARG B 1 406 ? -110.909 -6.192 -33.523 1.00 81.09 1409 ARG B C 1
ATOM 8011 O O . ARG B 1 406 ? -109.954 -5.429 -33.147 1.00 76.31 1409 ARG B O 1
ATOM 8019 N N . ASN B 1 407 ? -110.764 -7.359 -34.117 1.00 78.14 1410 ASN B N 1
ATOM 8020 C CA . ASN B 1 407 ? -109.518 -7.749 -34.782 1.00 84.65 1410 ASN B CA 1
ATOM 8021 C C . ASN B 1 407 ? -109.870 -8.126 -36.206 1.00 90.60 1410 ASN B C 1
ATOM 8022 O O . ASN B 1 407 ? -110.866 -8.872 -36.354 1.00 92.68 1410 ASN B O 1
ATOM 8027 N N . TYR B 1 408 ? -109.085 -7.638 -37.174 1.00 92.98 1411 TYR B N 1
ATOM 8028 C CA . TYR B 1 408 ? -109.064 -8.107 -38.588 1.00 90.32 1411 TYR B CA 1
ATOM 8029 C C . TYR B 1 408 ? -107.807 -8.976 -38.762 1.00 92.34 1411 TYR B C 1
ATOM 8030 O O . TYR B 1 408 ? -106.741 -8.628 -38.193 1.00 100.74 1411 TYR B O 1
ATOM 8039 N N . GLN B 1 409 ? -107.910 -10.077 -39.510 1.00 84.00 1412 GLN B N 1
ATOM 8040 C CA . GLN B 1 409 ? -106.802 -11.042 -39.714 1.00 86.31 1412 GLN B CA 1
ATOM 8041 C C . GLN B 1 409 ? -105.622 -10.366 -40.430 1.00 85.67 1412 GLN B C 1
ATOM 8042 O O . GLN B 1 409 ? -105.831 -9.377 -41.169 1.00 84.54 1412 GLN B O 1
ATOM 8048 N N . ASN B 1 410 ? -104.410 -10.884 -40.214 1.00 90.81 1413 ASN B N 1
ATOM 8049 C CA . ASN B 1 410 ? -103.159 -10.479 -40.914 1.00 96.52 1413 ASN B CA 1
ATOM 8050 C C . ASN B 1 410 ? -102.718 -9.099 -40.455 1.00 93.89 1413 ASN B C 1
ATOM 8051 O O . ASN B 1 410 ? -101.587 -8.703 -40.802 1.00 86.07 1413 ASN B O 1
ATOM 8056 N N . THR B 1 411 ? -103.548 -8.419 -39.670 1.00 96.60 1414 THR B N 1
ATOM 8057 C CA . THR B 1 411 ? -103.246 -7.063 -39.179 1.00 105.92 1414 THR B CA 1
ATOM 8058 C C . THR B 1 411 ? -102.091 -7.169 -38.196 1.00 96.03 1414 THR B C 1
ATOM 8059 O O . THR B 1 411 ? -101.836 -8.286 -37.681 1.00 80.25 1414 THR B O 1
ATOM 8063 N N . LEU B 1 412 ? -101.411 -6.042 -37.974 1.00 101.55 1415 LEU B N 1
ATOM 8064 C CA . LEU B 1 412 ? -100.315 -5.935 -36.986 1.00 101.58 1415 LEU B CA 1
ATOM 8065 C C . LEU B 1 412 ? -100.810 -6.576 -35.692 1.00 95.46 1415 LEU B C 1
ATOM 8066 O O . LEU B 1 412 ? -100.254 -7.610 -35.285 1.00 84.56 1415 LEU B O 1
ATOM 8071 N N . LEU B 1 413 ? -101.859 -5.977 -35.125 1.00 100.19 1416 LEU B N 1
ATOM 8072 C CA . LEU B 1 413 ? -102.501 -6.437 -33.876 1.00 99.75 1416 LEU B CA 1
ATOM 8073 C C . LEU B 1 413 ? -102.670 -7.948 -33.942 1.00 98.99 1416 LEU B C 1
ATOM 8074 O O . LEU B 1 413 ? -102.211 -8.583 -32.999 1.00 103.29 1416 LEU B O 1
ATOM 8079 N N . ASP B 1 414 ? -103.269 -8.497 -35.007 1.00 92.68 1417 ASP B N 1
ATOM 8080 C CA . ASP B 1 414 ? -103.601 -9.946 -35.087 1.00 86.73 1417 ASP B CA 1
ATOM 8081 C C . ASP B 1 414 ? -102.355 -10.757 -34.743 1.00 83.49 1417 ASP B C 1
ATOM 8082 O O . ASP B 1 414 ? -102.377 -11.459 -33.704 1.00 75.26 1417 ASP B O 1
ATOM 8087 N N . GLU B 1 415 ? -101.316 -10.660 -35.574 1.00 89.06 1418 GLU B N 1
ATOM 8088 C CA . GLU B 1 415 ? -100.036 -11.376 -35.327 1.00 91.10 1418 GLU B CA 1
ATOM 8089 C C . GLU B 1 415 ? -99.718 -11.272 -33.841 1.00 79.66 1418 GLU B C 1
ATOM 8090 O O . GLU B 1 415 ? -99.493 -12.313 -33.221 1.00 74.93 1418 GLU B O 1
ATOM 8096 N N . THR B 1 416 ? -99.775 -10.060 -33.299 1.00 76.66 1419 THR B N 1
ATOM 8097 C CA . THR B 1 416 ? -99.448 -9.732 -31.891 1.00 78.37 1419 THR B CA 1
ATOM 8098 C C . THR B 1 416 ? -100.378 -10.514 -30.956 1.00 76.03 1419 THR B C 1
ATOM 8099 O O . THR B 1 416 ? -99.846 -11.251 -30.107 1.00 75.65 1419 THR B O 1
ATOM 8103 N N . TYR B 1 417 ? -101.706 -10.381 -31.103 1.00 79.18 1420 TYR B N 1
ATOM 8104 C CA . TYR B 1 417 ? -102.693 -11.031 -30.200 1.00 77.45 1420 TYR B CA 1
ATOM 8105 C C . TYR B 1 417 ? -102.302 -12.509 -30.046 1.00 72.99 1420 TYR B C 1
ATOM 8106 O O . TYR B 1 417 ? -102.408 -13.019 -28.940 1.00 77.87 1420 TYR B O 1
ATOM 8115 N N . ALA B 1 418 ? -101.860 -13.180 -31.113 1.00 70.89 1421 ALA B N 1
ATOM 8116 C CA . ALA B 1 418 ? -101.413 -14.597 -31.087 1.00 75.49 1421 ALA B CA 1
ATOM 8117 C C . ALA B 1 418 ? -100.033 -14.739 -30.441 1.00 76.82 1421 ALA B C 1
ATOM 8118 O O . ALA B 1 418 ? -99.897 -15.505 -29.479 1.00 78.65 1421 ALA B O 1
ATOM 8120 N N . PHE B 1 419 ? -99.039 -14.043 -30.981 1.00 83.67 1422 PHE B N 1
ATOM 8121 C CA . PHE B 1 419 ? -97.682 -13.888 -30.393 1.00 87.14 1422 PHE B CA 1
ATOM 8122 C C . PHE B 1 419 ? -97.753 -13.911 -28.866 1.00 82.18 1422 PHE B C 1
ATOM 8123 O O . PHE B 1 419 ? -97.034 -14.712 -28.256 1.00 78.87 1422 PHE B O 1
ATOM 8131 N N . ALA B 1 420 ? -98.600 -13.056 -28.285 1.00 83.22 1423 ALA B N 1
ATOM 8132 C CA . ALA B 1 420 ? -98.857 -12.934 -26.827 1.00 82.68 1423 ALA B CA 1
ATOM 8133 C C . ALA B 1 420 ? -99.137 -14.315 -26.219 1.00 75.48 1423 ALA B C 1
ATOM 8134 O O . ALA B 1 420 ? -98.336 -14.779 -25.382 1.00 72.87 1423 ALA B O 1
ATOM 8136 N N . VAL B 1 421 ? -100.227 -14.945 -26.663 1.00 69.93 1424 VAL B N 1
ATOM 8137 C CA . VAL B 1 421 ? -100.703 -16.265 -26.164 1.00 75.82 1424 VAL B CA 1
ATOM 8138 C C . VAL B 1 421 ? -99.540 -17.261 -26.220 1.00 83.71 1424 VAL B C 1
ATOM 8139 O O . VAL B 1 421 ? -99.311 -17.923 -25.189 1.00 102.11 1424 VAL B O 1
ATOM 8143 N N . ARG B 1 422 ? -98.824 -17.366 -27.341 1.00 88.81 1425 ARG B N 1
ATOM 8144 C CA . ARG B 1 422 ? -97.697 -18.339 -27.442 1.00 97.85 1425 ARG B CA 1
ATOM 8145 C C . ARG B 1 422 ? -96.703 -18.077 -26.300 1.00 91.56 1425 ARG B C 1
ATOM 8146 O O . ARG B 1 422 ? -96.611 -18.952 -25.415 1.00 95.02 1425 ARG B O 1
ATOM 8154 N N . VAL B 1 423 ? -96.042 -16.913 -26.281 1.00 86.19 1426 VAL B N 1
ATOM 8155 C CA . VAL B 1 423 ? -94.964 -16.575 -25.297 1.00 86.47 1426 VAL B CA 1
ATOM 8156 C C . VAL B 1 423 ? -95.480 -16.864 -23.879 1.00 80.76 1426 VAL B C 1
ATOM 8157 O O . VAL B 1 423 ? -94.787 -17.593 -23.120 1.00 80.41 1426 VAL B O 1
ATOM 8161 N N . GLN B 1 424 ? -96.660 -16.315 -23.557 1.00 82.62 1427 GLN B N 1
ATOM 8162 C CA . GLN B 1 424 ? -97.372 -16.448 -22.250 1.00 81.85 1427 GLN B CA 1
ATOM 8163 C C . GLN B 1 424 ? -97.538 -17.917 -21.853 1.00 78.91 1427 GLN B C 1
ATOM 8164 O O . GLN B 1 424 ? -97.499 -18.183 -20.636 1.00 81.09 1427 GLN B O 1
ATOM 8170 N N . LYS B 1 425 ? -97.790 -18.793 -22.836 1.00 76.90 1428 LYS B N 1
ATOM 8171 C CA . LYS B 1 425 ? -98.066 -20.239 -22.634 1.00 82.41 1428 LYS B CA 1
ATOM 8172 C C . LYS B 1 425 ? -96.739 -20.978 -22.495 1.00 85.67 1428 LYS B C 1
ATOM 8173 O O . LYS B 1 425 ? -96.724 -21.958 -21.759 1.00 91.53 1428 LYS B O 1
ATOM 8179 N N . ASN B 1 426 ? -95.684 -20.520 -23.171 1.00 93.69 1429 ASN B N 1
ATOM 8180 C CA . ASN B 1 426 ? -94.314 -21.086 -23.035 1.00 103.25 1429 ASN B CA 1
ATOM 8181 C C . ASN B 1 426 ? -93.802 -20.786 -21.639 1.00 99.09 1429 ASN B C 1
ATOM 8182 O O . ASN B 1 426 ? -93.577 -21.748 -20.870 1.00 98.07 1429 ASN B O 1
ATOM 8187 N N . TYR B 1 427 ? -93.648 -19.494 -21.347 1.00 100.79 1430 TYR B N 1
ATOM 8188 C CA . TYR B 1 427 ? -93.234 -19.005 -20.013 1.00 103.95 1430 TYR B CA 1
ATOM 8189 C C . TYR B 1 427 ? -93.884 -19.881 -18.945 1.00 103.30 1430 TYR B C 1
ATOM 8190 O O . TYR B 1 427 ? -93.170 -20.353 -18.052 1.00 118.86 1430 TYR B O 1
ATOM 8199 N N . ALA B 1 428 ? -95.202 -20.077 -19.065 1.00 101.63 1431 ALA B N 1
ATOM 8200 C CA . ALA B 1 428 ? -96.061 -20.770 -18.081 1.00 107.18 1431 ALA B CA 1
ATOM 8201 C C . ALA B 1 428 ? -95.816 -22.282 -18.102 1.00 108.99 1431 ALA B C 1
ATOM 8202 O O . ALA B 1 428 ? -95.763 -22.874 -17.000 1.00 115.98 1431 ALA B O 1
ATOM 8204 N N . LYS B 1 429 ? -95.683 -22.902 -19.281 1.00 105.66 1432 LYS B N 1
ATOM 8205 C CA . LYS B 1 429 ? -95.474 -24.372 -19.349 1.00 107.55 1432 LYS B CA 1
ATOM 8206 C C . LYS B 1 429 ? -94.108 -24.670 -18.732 1.00 105.12 1432 LYS B C 1
ATOM 8207 O O . LYS B 1 429 ? -94.046 -25.617 -17.931 1.00 105.77 1432 LYS B O 1
ATOM 8213 N N . GLU B 1 430 ? -93.085 -23.851 -19.017 1.00 110.94 1433 GLU B N 1
ATOM 8214 C CA . GLU B 1 430 ? -91.751 -23.994 -18.381 1.00 118.59 1433 GLU B CA 1
ATOM 8215 C C . GLU B 1 430 ? -91.917 -24.072 -16.863 1.00 125.28 1433 GLU B C 1
ATOM 8216 O O . GLU B 1 430 ? -91.418 -25.060 -16.274 1.00 152.68 1433 GLU B O 1
ATOM 8222 N N . LEU B 1 431 ? -92.638 -23.117 -16.265 1.00 114.80 1434 LEU B N 1
ATOM 8223 C CA . LEU B 1 431 ? -92.742 -22.980 -14.781 1.00 105.36 1434 LEU B CA 1
ATOM 8224 C C . LEU B 1 431 ? -93.801 -23.949 -14.233 1.00 105.69 1434 LEU B C 1
ATOM 8225 O O . LEU B 1 431 ? -93.935 -24.042 -12.991 1.00 116.98 1434 LEU B O 1
ATOM 8230 N N . GLY B 1 432 ? -94.510 -24.657 -15.118 1.00 100.09 1435 GLY B N 1
ATOM 8231 C CA . GLY B 1 432 ? -95.433 -25.753 -14.758 1.00 97.96 1435 GLY B CA 1
ATOM 8232 C C . GLY B 1 432 ? -96.685 -25.239 -14.075 1.00 94.76 1435 GLY B C 1
ATOM 8233 O O . GLY B 1 432 ? -97.317 -26.011 -13.326 1.00 110.14 1435 GLY B O 1
ATOM 8234 N N . ILE B 1 433 ? -97.043 -23.983 -14.347 1.00 86.25 1436 ILE B N 1
ATOM 8235 C CA . ILE B 1 433 ? -98.265 -23.304 -13.834 1.00 84.49 1436 ILE B CA 1
ATOM 8236 C C . ILE B 1 433 ? -99.245 -23.176 -14.994 1.00 82.85 1436 ILE B C 1
ATOM 8237 O O . ILE B 1 433 ? -98.849 -23.227 -16.153 1.00 88.42 1436 ILE B O 1
ATOM 8242 N N . PRO B 1 434 ? -100.551 -22.986 -14.739 1.00 84.43 1437 PRO B N 1
ATOM 8243 C CA . PRO B 1 434 ? -101.473 -22.559 -15.792 1.00 88.09 1437 PRO B CA 1
ATOM 8244 C C . PRO B 1 434 ? -100.997 -21.212 -16.359 1.00 84.88 1437 PRO B C 1
ATOM 8245 O O . PRO B 1 434 ? -100.404 -20.481 -15.623 1.00 80.36 1437 PRO B O 1
ATOM 8249 N N . TRP B 1 435 ? -101.241 -20.934 -17.646 1.00 88.93 1438 TRP B N 1
ATOM 8250 C CA . TRP B 1 435 ? -100.768 -19.705 -18.343 1.00 87.85 1438 TRP B CA 1
ATOM 8251 C C . TRP B 1 435 ? -101.710 -18.537 -18.061 1.00 86.46 1438 TRP B C 1
ATOM 8252 O O . TRP B 1 435 ? -102.811 -18.765 -17.517 1.00 85.50 1438 TRP B O 1
ATOM 8263 N N . GLY B 1 436 ? -101.281 -17.334 -18.437 1.00 84.14 1439 GLY B N 1
ATOM 8264 C CA . GLY B 1 436 ? -102.146 -16.141 -18.412 1.00 86.68 1439 GLY B CA 1
ATOM 8265 C C . GLY B 1 436 ? -101.801 -15.241 -17.250 1.00 84.28 1439 GLY B C 1
ATOM 8266 O O . GLY B 1 436 ? -102.710 -14.828 -16.527 1.00 88.70 1439 GLY B O 1
ATOM 8267 N N . ILE B 1 437 ? -100.512 -14.984 -17.081 1.00 82.40 1440 ILE B N 1
ATOM 8268 C CA . ILE B 1 437 ? -99.973 -14.088 -16.027 1.00 79.76 1440 ILE B CA 1
ATOM 8269 C C . ILE B 1 437 ? -100.402 -12.679 -16.420 1.00 77.04 1440 ILE B C 1
ATOM 8270 O O . ILE B 1 437 ? -100.195 -12.297 -17.591 1.00 73.42 1440 ILE B O 1
ATOM 8275 N N . SER B 1 438 ? -100.989 -11.940 -15.484 1.00 80.75 1441 SER B N 1
ATOM 8276 C CA . SER B 1 438 ? -101.438 -10.550 -15.732 1.00 84.19 1441 SER B CA 1
ATOM 8277 C C . SER B 1 438 ? -101.662 -9.842 -14.394 1.00 83.95 1441 SER B C 1
ATOM 8278 O O . SER B 1 438 ? -101.587 -10.533 -13.357 1.00 88.95 1441 SER B O 1
ATOM 8281 N N . GLU B 1 439 ? -101.936 -8.533 -14.455 1.00 79.01 1442 GLU B N 1
ATOM 8282 C CA . GLU B 1 439 ? -102.188 -7.644 -13.290 1.00 78.24 1442 GLU B CA 1
ATOM 8283 C C . GLU B 1 439 ? -103.319 -8.248 -12.470 1.00 79.57 1442 GLU B C 1
ATOM 8284 O O . GLU B 1 439 ? -104.449 -8.243 -12.988 1.00 68.08 1442 GLU B O 1
ATOM 8290 N N . SER B 1 440 ? -103.002 -8.736 -11.264 1.00 93.66 1443 SER B N 1
ATOM 8291 C CA . SER B 1 440 ? -103.907 -9.520 -10.380 1.00 91.97 1443 SER B CA 1
ATOM 8292 C C . SER B 1 440 ? -103.509 -9.340 -8.923 1.00 82.22 1443 SER B C 1
ATOM 8293 O O . SER B 1 440 ? -102.443 -8.777 -8.661 1.00 85.58 1443 SER B O 1
ATOM 8296 N N . GLY B 1 441 ? -104.339 -9.835 -8.018 1.00 77.46 1444 GLY B N 1
ATOM 8297 C CA . GLY B 1 441 ? -103.966 -9.960 -6.601 1.00 79.54 1444 GLY B CA 1
ATOM 8298 C C . GLY B 1 441 ? -102.950 -11.072 -6.416 1.00 76.57 1444 GLY B C 1
ATOM 8299 O O . GLY B 1 441 ? -102.736 -11.832 -7.376 1.00 68.96 1444 GLY B O 1
ATOM 8300 N N . PHE B 1 442 ? -102.338 -11.149 -5.231 1.00 82.82 1445 PHE B N 1
ATOM 8301 C CA . PHE B 1 442 ? -101.412 -12.234 -4.810 1.00 87.54 1445 PHE B CA 1
ATOM 8302 C C . PHE B 1 442 ? -101.423 -12.385 -3.278 1.00 89.16 1445 PHE B C 1
ATOM 8303 O O . PHE B 1 442 ? -101.933 -11.506 -2.541 1.00 81.99 1445 PHE B O 1
ATOM 8311 N N . TYR B 1 443 ? -100.844 -13.481 -2.791 1.00 90.25 1446 TYR B N 1
ATOM 8312 C CA . TYR B 1 443 ? -101.000 -13.933 -1.386 1.00 90.43 1446 TYR B CA 1
ATOM 8313 C C . TYR B 1 443 ? -100.073 -13.112 -0.487 1.00 94.63 1446 TYR B C 1
ATOM 8314 O O . TYR B 1 443 ? -99.106 -13.676 0.066 1.00 105.94 1446 TYR B O 1
ATOM 8323 N N . ALA B 1 444 ? -100.354 -11.821 -0.360 1.00 93.80 1447 ALA B N 1
ATOM 8324 C CA . ALA B 1 444 ? -99.834 -10.961 0.731 1.00 97.52 1447 ALA B CA 1
ATOM 8325 C C . ALA B 1 444 ? -100.816 -9.808 0.923 1.00 89.90 1447 ALA B C 1
ATOM 8326 O O . ALA B 1 444 ? -101.655 -9.593 0.025 1.00 77.87 1447 ALA B O 1
ATOM 8328 N N . PHE B 1 445 ? -100.741 -9.146 2.076 1.00 86.96 1448 PHE B N 1
ATOM 8329 C CA . PHE B 1 445 ? -101.853 -8.355 2.655 1.00 88.45 1448 PHE B CA 1
ATOM 8330 C C . PHE B 1 445 ? -101.317 -7.159 3.435 1.00 97.44 1448 PHE B C 1
ATOM 8331 O O . PHE B 1 445 ? -100.187 -7.197 3.967 1.00 113.27 1448 PHE B O 1
ATOM 8339 N N . ASP B 1 446 ? -102.192 -6.167 3.579 1.00 97.23 1449 ASP B N 1
ATOM 8340 C CA . ASP B 1 446 ? -101.969 -4.933 4.376 1.00 93.21 1449 ASP B CA 1
ATOM 8341 C C . ASP B 1 446 ? -102.369 -5.215 5.824 1.00 91.64 1449 ASP B C 1
ATOM 8342 O O . ASP B 1 446 ? -102.898 -6.292 6.105 1.00 84.76 1449 ASP B O 1
ATOM 8347 N N . MET B 1 447 ? -102.193 -4.229 6.693 1.00 99.00 1450 MET B N 1
ATOM 8348 C CA . MET B 1 447 ? -102.406 -4.384 8.151 1.00 105.40 1450 MET B CA 1
ATOM 8349 C C . MET B 1 447 ? -103.842 -4.866 8.409 1.00 98.97 1450 MET B C 1
ATOM 8350 O O . MET B 1 447 ? -104.075 -5.328 9.534 1.00 116.88 1450 MET B O 1
ATOM 8355 N N . ASN B 1 448 ? -104.753 -4.800 7.430 1.00 85.68 1451 ASN B N 1
ATOM 8356 C CA . ASN B 1 448 ? -106.162 -5.241 7.599 1.00 85.33 1451 ASN B CA 1
ATOM 8357 C C . ASN B 1 448 ? -106.385 -6.627 6.995 1.00 84.08 1451 ASN B C 1
ATOM 8358 O O . ASN B 1 448 ? -107.523 -7.112 7.121 1.00 83.22 1451 ASN B O 1
ATOM 8363 N N . LEU B 1 449 ? -105.360 -7.238 6.396 1.00 86.88 1452 LEU B N 1
ATOM 8364 C CA . LEU B 1 449 ? -105.483 -8.558 5.722 1.00 91.29 1452 LEU B CA 1
ATOM 8365 C C . LEU B 1 449 ? -106.329 -8.414 4.448 1.00 84.71 1452 LEU B C 1
ATOM 8366 O O . LEU B 1 449 ? -107.229 -9.246 4.249 1.00 83.47 1452 LEU B O 1
ATOM 8371 N N . ASN B 1 450 ? -106.029 -7.424 3.606 1.00 84.69 1453 ASN B N 1
ATOM 8372 C CA . ASN B 1 450 ? -106.597 -7.327 2.232 1.00 85.23 1453 ASN B CA 1
ATOM 8373 C C . ASN B 1 450 ? -105.526 -7.684 1.198 1.00 90.91 1453 ASN B C 1
ATOM 8374 O O . ASN B 1 450 ? -104.427 -7.074 1.251 1.00 104.66 1453 ASN B O 1
ATOM 8379 N N . TYR B 1 451 ? -105.844 -8.618 0.296 1.00 90.81 1454 TYR B N 1
ATOM 8380 C CA . TYR B 1 451 ? -104.939 -9.062 -0.789 1.00 89.21 1454 TYR B CA 1
ATOM 8381 C C . TYR B 1 451 ? -104.348 -7.829 -1.480 1.00 91.75 1454 TYR B C 1
ATOM 8382 O O . TYR B 1 451 ? -105.129 -6.941 -1.850 1.00 105.78 1454 TYR B O 1
ATOM 8391 N N . GLN B 1 452 ? -103.018 -7.784 -1.626 1.00 91.75 1455 GLN B N 1
ATOM 8392 C CA . GLN B 1 452 ? -102.254 -6.842 -2.499 1.00 99.61 1455 GLN B CA 1
ATOM 8393 C C . GLN B 1 452 ? -102.562 -7.143 -3.977 1.00 97.39 1455 GLN B C 1
ATOM 8394 O O . GLN B 1 452 ? -102.883 -8.309 -4.285 1.00 101.77 1455 GLN B O 1
ATOM 8400 N N . TYR B 1 453 ? -102.418 -6.152 -4.862 1.00 91.26 1456 TYR B N 1
ATOM 8401 C CA . TYR B 1 453 ? -102.839 -6.221 -6.291 1.00 92.38 1456 TYR B CA 1
ATOM 8402 C C . TYR B 1 453 ? -101.831 -5.430 -7.124 1.00 97.40 1456 TYR B C 1
ATOM 8403 O O . TYR B 1 453 ? -101.709 -4.217 -6.859 1.00 92.80 1456 TYR B O 1
ATOM 8412 N N . LYS B 1 454 ? -101.105 -6.099 -8.035 1.00 107.13 1457 LYS B N 1
ATOM 8413 C CA . LYS B 1 454 ? -99.949 -5.505 -8.767 1.00 107.01 1457 LYS B CA 1
ATOM 8414 C C . LYS B 1 454 ? -99.801 -6.120 -10.151 1.00 99.67 1457 LYS B C 1
ATOM 8415 O O . LYS B 1 454 ? -100.559 -7.038 -10.509 1.00 93.45 1457 LYS B O 1
ATOM 8421 N N . ALA B 1 455 ? -98.926 -5.522 -10.947 1.00 101.36 1458 ALA B N 1
ATOM 8422 C CA . ALA B 1 455 ? -98.800 -5.805 -12.392 1.00 108.62 1458 ALA B CA 1
ATOM 8423 C C . ALA B 1 455 ? -97.832 -6.978 -12.578 1.00 103.52 1458 ALA B C 1
ATOM 8424 O O . ALA B 1 455 ? -96.631 -6.805 -12.340 1.00 112.89 1458 ALA B O 1
ATOM 8426 N N . PHE B 1 456 ? -98.339 -8.139 -12.979 1.00 95.41 1459 PHE B N 1
ATOM 8427 C CA . PHE B 1 456 ? -97.520 -9.346 -13.238 1.00 99.76 1459 PHE B CA 1
ATOM 8428 C C . PHE B 1 456 ? -97.555 -9.621 -14.733 1.00 92.00 1459 PHE B C 1
ATOM 8429 O O . PHE B 1 456 ? -98.611 -10.067 -15.244 1.00 95.96 1459 PHE B O 1
ATOM 8437 N N . GLY B 1 457 ? -96.463 -9.277 -15.408 1.00 88.02 1460 GLY B N 1
ATOM 8438 C CA . GLY B 1 457 ? -96.316 -9.543 -16.844 1.00 93.00 1460 GLY B CA 1
ATOM 8439 C C . GLY B 1 457 ? -95.448 -10.760 -17.053 1.00 94.44 1460 GLY B C 1
ATOM 8440 O O . GLY B 1 457 ? -95.043 -11.400 -16.052 1.00 95.15 1460 GLY B O 1
ATOM 8441 N N . VAL B 1 458 ? -95.219 -11.100 -18.320 1.00 90.95 1461 VAL B N 1
ATOM 8442 C CA . VAL B 1 458 ? -94.159 -12.058 -18.730 1.00 92.59 1461 VAL B CA 1
ATOM 8443 C C . VAL B 1 458 ? -92.985 -11.235 -19.238 1.00 92.72 1461 VAL B C 1
ATOM 8444 O O . VAL B 1 458 ? -93.176 -10.390 -20.106 1.00 85.31 1461 VAL B O 1
ATOM 8448 N N . PRO B 1 459 ? -91.753 -11.471 -18.730 1.00 101.51 1462 PRO B N 1
ATOM 8449 C CA . PRO B 1 459 ? -90.608 -10.608 -19.016 1.00 115.84 1462 PRO B CA 1
ATOM 8450 C C . PRO B 1 459 ? -90.190 -10.544 -20.490 1.00 121.18 1462 PRO B C 1
ATOM 8451 O O . PRO B 1 459 ? -89.500 -9.578 -20.849 1.00 117.97 1462 PRO B O 1
ATOM 8455 N N . SER B 1 460 ? -90.587 -11.564 -21.273 1.00 119.69 1463 SER B N 1
ATOM 8456 C CA . SER B 1 460 ? -90.379 -11.658 -22.746 1.00 111.34 1463 SER B CA 1
ATOM 8457 C C . SER B 1 460 ? -91.124 -10.502 -23.428 1.00 102.64 1463 SER B C 1
ATOM 8458 O O . SER B 1 460 ? -90.461 -9.614 -23.994 1.00 100.91 1463 SER B O 1
ATOM 8461 N N . LEU B 1 461 ? -92.450 -10.469 -23.291 1.00 93.70 1464 LEU B N 1
ATOM 8462 C CA . LEU B 1 461 ? -93.362 -9.402 -23.813 1.00 89.60 1464 LEU B CA 1
ATOM 8463 C C . LEU B 1 461 ? -93.156 -8.111 -23.003 1.00 83.34 1464 LEU B C 1
ATOM 8464 O O . LEU B 1 461 ? -93.865 -7.086 -23.231 1.00 68.32 1464 LEU B O 1
ATOM 8469 N N . GLY B 1 462 ? -92.266 -8.207 -22.029 1.00 95.26 1465 GLY B N 1
ATOM 8470 C CA . GLY B 1 462 ? -92.122 -7.298 -20.887 1.00 108.95 1465 GLY B CA 1
ATOM 8471 C C . GLY B 1 462 ? -90.906 -6.433 -21.107 1.00 111.41 1465 GLY B C 1
ATOM 8472 O O . GLY B 1 462 ? -89.774 -6.781 -20.642 1.00 99.31 1465 GLY B O 1
ATOM 8473 N N . LEU B 1 463 ? -91.144 -5.321 -21.791 1.00 109.81 1466 LEU B N 1
ATOM 8474 C CA . LEU B 1 463 ? -90.316 -4.103 -21.659 1.00 104.51 1466 LEU B CA 1
ATOM 8475 C C . LEU B 1 463 ? -90.337 -3.668 -20.203 1.00 105.10 1466 LEU B C 1
ATOM 8476 O O . LEU B 1 463 ? -91.430 -3.395 -19.684 1.00 96.49 1466 LEU B O 1
ATOM 8481 N N . LYS B 1 464 ? -89.168 -3.565 -19.571 1.00 113.34 1467 LYS B N 1
ATOM 8482 C CA . LYS B 1 464 ? -89.003 -3.027 -18.188 1.00 122.07 1467 LYS B CA 1
ATOM 8483 C C . LYS B 1 464 ? -89.087 -4.184 -17.185 1.00 120.01 1467 LYS B C 1
ATOM 8484 O O . LYS B 1 464 ? -88.326 -4.145 -16.185 1.00 114.97 1467 LYS B O 1
ATOM 8490 N N . ARG B 1 465 ? -89.955 -5.169 -17.462 1.00 118.67 1468 ARG B N 1
ATOM 8491 C CA . ARG B 1 465 ? -90.407 -6.257 -16.533 1.00 130.00 1468 ARG B CA 1
ATOM 8492 C C . ARG B 1 465 ? -89.394 -6.532 -15.404 1.00 130.00 1468 ARG B C 1
ATOM 8493 O O . ARG B 1 465 ? -89.814 -6.477 -14.198 1.00 118.26 1468 ARG B O 1
ATOM 8501 N N . GLY B 1 466 ? -88.137 -6.861 -15.758 1.00 130.00 1469 GLY B N 1
ATOM 8502 C CA . GLY B 1 466 ? -87.027 -7.100 -14.811 1.00 130.00 1469 GLY B CA 1
ATOM 8503 C C . GLY B 1 466 ? -87.199 -8.446 -14.110 1.00 130.00 1469 GLY B C 1
ATOM 8504 O O . GLY B 1 466 ? -87.087 -8.483 -12.839 1.00 130.00 1469 GLY B O 1
ATOM 8505 N N . LEU B 1 467 ? -87.513 -9.490 -14.908 1.00 130.00 1470 LEU B N 1
ATOM 8506 C CA . LEU B 1 467 ? -87.527 -10.958 -14.567 1.00 130.00 1470 LEU B CA 1
ATOM 8507 C C . LEU B 1 467 ? -88.442 -11.249 -13.340 1.00 130.00 1470 LEU B C 1
ATOM 8508 O O . LEU B 1 467 ? -87.991 -11.995 -12.415 1.00 124.09 1470 LEU B O 1
ATOM 8513 N N . SER B 1 468 ? -89.693 -10.745 -13.342 1.00 153.31 1471 SER B N 1
ATOM 8514 C CA . SER B 1 468 ? -90.668 -10.885 -12.221 1.00 143.65 1471 SER B CA 1
ATOM 8515 C C . SER B 1 468 ? -90.783 -12.362 -11.830 1.00 157.66 1471 SER B C 1
ATOM 8516 O O . SER B 1 468 ? -91.715 -12.997 -12.309 1.00 185.63 1471 SER B O 1
ATOM 8519 N N . HIS B 1 469 ? -89.838 -12.880 -11.034 1.00 165.12 1472 HIS B N 1
ATOM 8520 C CA . HIS B 1 469 ? -89.783 -14.273 -10.492 1.00 167.83 1472 HIS B CA 1
ATOM 8521 C C . HIS B 1 469 ? -91.108 -14.694 -9.818 1.00 145.48 1472 HIS B C 1
ATOM 8522 O O . HIS B 1 469 ? -91.404 -15.891 -9.738 1.00 122.21 1472 HIS B O 1
ATOM 8529 N N . ASP B 1 470 ? -91.874 -13.709 -9.356 1.00 128.87 1473 ASP B N 1
ATOM 8530 C CA . ASP B 1 470 ? -93.332 -13.785 -9.062 1.00 118.66 1473 ASP B CA 1
ATOM 8531 C C . ASP B 1 470 ? -94.047 -14.687 -10.068 1.00 110.25 1473 ASP B C 1
ATOM 8532 O O . ASP B 1 470 ? -94.003 -14.346 -11.253 1.00 135.41 1473 ASP B O 1
ATOM 8537 N N . LYS B 1 471 ? -94.699 -15.761 -9.619 1.00 94.01 1474 LYS B N 1
ATOM 8538 C CA . LYS B 1 471 ? -95.514 -16.676 -10.471 1.00 82.73 1474 LYS B CA 1
ATOM 8539 C C . LYS B 1 471 ? -96.982 -16.550 -10.052 1.00 73.30 1474 LYS B C 1
ATOM 8540 O O . LYS B 1 471 ? -97.509 -17.446 -9.354 1.00 67.17 1474 LYS B O 1
ATOM 8546 N N . VAL B 1 472 ? -97.615 -15.459 -10.474 1.00 69.07 1475 VAL B N 1
ATOM 8547 C CA . VAL B 1 472 ? -99.034 -15.153 -10.157 1.00 72.95 1475 VAL B CA 1
ATOM 8548 C C . VAL B 1 472 ? -99.859 -15.301 -11.439 1.00 74.90 1475 VAL B C 1
ATOM 8549 O O . VAL B 1 472 ? -99.919 -14.365 -12.277 1.00 69.82 1475 VAL B O 1
ATOM 8553 N N . VAL B 1 473 ? -100.500 -16.450 -11.564 1.00 75.08 1476 VAL B N 1
ATOM 8554 C CA . VAL B 1 473 ? -101.434 -16.744 -12.677 1.00 78.99 1476 VAL B CA 1
ATOM 8555 C C . VAL B 1 473 ? -102.817 -16.258 -12.264 1.00 77.58 1476 VAL B C 1
ATOM 8556 O O . VAL B 1 473 ? -103.366 -16.820 -11.303 1.00 73.26 1476 VAL B O 1
ATOM 8560 N N . ALA B 1 474 ? -103.359 -15.278 -12.977 1.00 79.29 1477 ALA B N 1
ATOM 8561 C CA . ALA B 1 474 ? -104.773 -14.859 -12.855 1.00 82.29 1477 ALA B CA 1
ATOM 8562 C C . ALA B 1 474 ? -105.594 -15.489 -13.980 1.00 76.27 1477 ALA B C 1
ATOM 8563 O O . ALA B 1 474 ? -105.231 -15.418 -15.149 1.00 67.47 1477 ALA B O 1
ATOM 8565 N N . PRO B 1 475 ? -106.706 -16.185 -13.680 1.00 70.70 1478 PRO B N 1
ATOM 8566 C CA . PRO B 1 475 ? -107.511 -16.786 -14.732 1.00 69.20 1478 PRO B CA 1
ATOM 8567 C C . PRO B 1 475 ? -108.062 -15.697 -15.658 1.00 65.83 1478 PRO B C 1
ATOM 8568 O O . PRO B 1 475 ? -108.154 -15.957 -16.833 1.00 72.08 1478 PRO B O 1
ATOM 8572 N N . TYR B 1 476 ? -108.391 -14.518 -15.133 1.00 62.25 1479 TYR B N 1
ATOM 8573 C CA . TYR B 1 476 ? -109.104 -13.495 -15.935 1.00 68.13 1479 TYR B CA 1
ATOM 8574 C C . TYR B 1 476 ? -108.349 -13.326 -17.254 1.00 70.15 1479 TYR B C 1
ATOM 8575 O O . TYR B 1 476 ? -109.000 -13.353 -18.298 1.00 80.77 1479 TYR B O 1
ATOM 8584 N N . GLY B 1 477 ? -107.016 -13.234 -17.189 1.00 74.18 1480 GLY B N 1
ATOM 8585 C CA . GLY B 1 477 ? -106.104 -13.054 -18.343 1.00 73.19 1480 GLY B CA 1
ATOM 8586 C C . GLY B 1 477 ? -106.163 -14.204 -19.338 1.00 67.72 1480 GLY B C 1
ATOM 8587 O O . GLY B 1 477 ? -106.175 -13.923 -20.546 1.00 58.77 1480 GLY B O 1
ATOM 8588 N N . SER B 1 478 ? -106.195 -15.451 -18.848 1.00 70.70 1481 SER B N 1
ATOM 8589 C CA . SER B 1 478 ? -106.340 -16.699 -19.652 1.00 70.95 1481 SER B CA 1
ATOM 8590 C C . SER B 1 478 ? -107.611 -16.605 -20.498 1.00 60.55 1481 SER B C 1
ATOM 8591 O O . SER B 1 478 ? -107.529 -16.758 -21.715 1.00 56.13 1481 SER B O 1
ATOM 8594 N N . LEU B 1 479 ? -108.741 -16.348 -19.845 1.00 57.92 1482 LEU B N 1
ATOM 8595 C CA . LEU B 1 479 ? -110.081 -16.263 -20.476 1.00 64.28 1482 LEU B CA 1
ATOM 8596 C C . LEU B 1 479 ? -110.169 -15.054 -21.410 1.00 67.55 1482 LEU B C 1
ATOM 8597 O O . LEU B 1 479 ? -110.854 -15.147 -22.414 1.00 76.75 1482 LEU B O 1
ATOM 8602 N N . LEU B 1 480 ? -109.497 -13.956 -21.108 1.00 72.28 1483 LEU B N 1
ATOM 8603 C CA . LEU B 1 480 ? -109.543 -12.749 -21.971 1.00 67.47 1483 LEU B CA 1
ATOM 8604 C C . LEU B 1 480 ? -109.043 -13.061 -23.375 1.00 65.18 1483 LEU B C 1
ATOM 8605 O O . LEU B 1 480 ? -109.198 -12.191 -24.239 1.00 70.01 1483 LEU B O 1
ATOM 8610 N N . ALA B 1 481 ? -108.491 -14.258 -23.586 1.00 63.01 1484 ALA B N 1
ATOM 8611 C CA . ALA B 1 481 ? -107.975 -14.744 -24.884 1.00 66.04 1484 ALA B CA 1
ATOM 8612 C C . ALA B 1 481 ? -108.773 -15.958 -25.366 1.00 71.67 1484 ALA B C 1
ATOM 8613 O O . ALA B 1 481 ? -108.363 -16.536 -26.360 1.00 83.31 1484 ALA B O 1
ATOM 8615 N N . ILE B 1 482 ? -109.872 -16.340 -24.715 1.00 77.56 1485 ILE B N 1
ATOM 8616 C CA . ILE B 1 482 ? -110.726 -17.475 -25.197 1.00 79.92 1485 ILE B CA 1
ATOM 8617 C C . ILE B 1 482 ? -110.846 -17.319 -26.709 1.00 84.26 1485 ILE B C 1
ATOM 8618 O O . ILE B 1 482 ? -110.555 -18.287 -27.421 1.00 76.98 1485 ILE B O 1
ATOM 8623 N N . GLY B 1 483 ? -111.195 -16.109 -27.156 1.00 96.24 1486 GLY B N 1
ATOM 8624 C CA . GLY B 1 483 ? -111.289 -15.751 -28.581 1.00 103.76 1486 GLY B CA 1
ATOM 8625 C C . GLY B 1 483 ? -110.236 -16.503 -29.374 1.00 101.72 1486 GLY B C 1
ATOM 8626 O O . GLY B 1 483 ? -110.606 -17.283 -30.271 1.00 131.28 1486 GLY B O 1
ATOM 8627 N N . VAL B 1 484 ? -108.971 -16.344 -28.994 1.00 83.87 1487 VAL B N 1
ATOM 8628 C CA . VAL B 1 484 ? -107.798 -16.840 -29.770 1.00 75.79 1487 VAL B CA 1
ATOM 8629 C C . VAL B 1 484 ? -107.654 -18.349 -29.562 1.00 84.44 1487 VAL B C 1
ATOM 8630 O O . VAL B 1 484 ? -108.115 -19.099 -30.434 1.00 116.19 1487 VAL B O 1
ATOM 8634 N N . ASP B 1 485 ? -107.029 -18.777 -28.462 1.00 84.68 1488 ASP B N 1
ATOM 8635 C CA . ASP B 1 485 ? -106.643 -20.193 -28.266 1.00 89.19 1488 ASP B CA 1
ATOM 8636 C C . ASP B 1 485 ? -107.674 -20.869 -27.376 1.00 88.90 1488 ASP B C 1
ATOM 8637 O O . ASP B 1 485 ? -107.291 -21.255 -26.270 1.00 94.43 1488 ASP B O 1
ATOM 8642 N N . VAL B 1 486 ? -108.915 -21.004 -27.848 1.00 96.60 1489 VAL B N 1
ATOM 8643 C CA . VAL B 1 486 ? -110.020 -21.606 -27.039 1.00 98.25 1489 VAL B CA 1
ATOM 8644 C C . VAL B 1 486 ? -109.537 -22.957 -26.511 1.00 93.20 1489 VAL B C 1
ATOM 8645 O O . VAL B 1 486 ? -109.717 -23.191 -25.302 1.00 102.63 1489 VAL B O 1
ATOM 8649 N N . GLU B 1 487 ? -108.918 -23.779 -27.362 1.00 82.50 1490 GLU B N 1
ATOM 8650 C CA . GLU B 1 487 ? -108.267 -25.034 -26.928 1.00 93.91 1490 GLU B CA 1
ATOM 8651 C C . GLU B 1 487 ? -107.505 -24.743 -25.621 1.00 101.12 1490 GLU B C 1
ATOM 8652 O O . GLU B 1 487 ? -107.967 -25.203 -24.536 1.00 97.41 1490 GLU B O 1
ATOM 8658 N N . GLY B 1 488 ? -106.430 -23.945 -25.710 1.00 111.48 1491 GLY B N 1
ATOM 8659 C CA . GLY B 1 488 ? -105.553 -23.581 -24.580 1.00 102.15 1491 GLY B CA 1
ATOM 8660 C C . GLY B 1 488 ? -106.341 -23.176 -23.344 1.00 93.16 1491 GLY B C 1
ATOM 8661 O O . GLY B 1 488 ? -106.113 -23.765 -22.265 1.00 90.08 1491 GLY B O 1
ATOM 8662 N N . VAL B 1 489 ? -107.239 -22.201 -23.494 1.00 90.80 1492 VAL B N 1
ATOM 8663 C CA . VAL B 1 489 ? -108.054 -21.633 -22.382 1.00 87.44 1492 VAL B CA 1
ATOM 8664 C C . VAL B 1 489 ? -108.813 -22.778 -21.722 1.00 81.08 1492 VAL B C 1
ATOM 8665 O O . VAL B 1 489 ? -108.777 -22.842 -20.492 1.00 82.21 1492 VAL B O 1
ATOM 8669 N N . LEU B 1 490 ? -109.442 -23.658 -22.508 1.00 84.76 1493 LEU B N 1
ATOM 8670 C CA . LEU B 1 490 ? -110.179 -24.812 -21.938 1.00 88.35 1493 LEU B CA 1
ATOM 8671 C C . LEU B 1 490 ? -109.228 -25.591 -21.026 1.00 87.83 1493 LEU B C 1
ATOM 8672 O O . LEU B 1 490 ? -109.592 -25.772 -19.852 1.00 81.74 1493 LEU B O 1
ATOM 8677 N N . GLN B 1 491 ? -108.045 -25.985 -21.523 1.00 96.19 1494 GLN B N 1
ATOM 8678 C CA . GLN B 1 491 ? -107.046 -26.738 -20.712 1.00 105.51 1494 GLN B CA 1
ATOM 8679 C C . GLN B 1 491 ? -106.859 -25.987 -19.394 1.00 100.51 1494 GLN B C 1
ATOM 8680 O O . GLN B 1 491 ? -107.163 -26.550 -18.335 1.00 108.01 1494 GLN B O 1
ATOM 8686 N N . ASN B 1 492 ? -106.406 -24.740 -19.476 1.00 95.50 1495 ASN B N 1
ATOM 8687 C CA . ASN B 1 492 ? -106.197 -23.861 -18.298 1.00 91.76 1495 ASN B CA 1
ATOM 8688 C C . ASN B 1 492 ? -107.378 -23.988 -17.333 1.00 89.39 1495 ASN B C 1
ATOM 8689 O O . ASN B 1 492 ? -107.117 -24.124 -16.127 1.00 108.67 1495 ASN B O 1
ATOM 8694 N N . ILE B 1 493 ? -108.612 -23.962 -17.839 1.00 80.86 1496 ILE B N 1
ATOM 8695 C CA . ILE B 1 493 ? -109.839 -23.995 -16.988 1.00 81.24 1496 ILE B CA 1
ATOM 8696 C C . ILE B 1 493 ? -109.880 -25.316 -16.212 1.00 84.50 1496 ILE B C 1
ATOM 8697 O O . ILE B 1 493 ? -110.112 -25.269 -14.997 1.00 85.28 1496 ILE B O 1
ATOM 8702 N N . ARG B 1 494 ? -109.663 -26.455 -16.867 1.00 91.56 1497 ARG B N 1
ATOM 8703 C CA . ARG B 1 494 ? -109.503 -27.751 -16.156 1.00 100.99 1497 ARG B CA 1
ATOM 8704 C C . ARG B 1 494 ? -108.414 -27.593 -15.097 1.00 92.00 1497 ARG B C 1
ATOM 8705 O O . ARG B 1 494 ? -108.744 -27.771 -13.919 1.00 96.11 1497 ARG B O 1
ATOM 8713 N N . PHE B 1 495 ? -107.197 -27.217 -15.508 1.00 84.52 1498 PHE B N 1
ATOM 8714 C CA . PHE B 1 495 ? -106.007 -26.976 -14.645 1.00 89.15 1498 PHE B CA 1
ATOM 8715 C C . PHE B 1 495 ? -106.349 -26.036 -13.473 1.00 89.45 1498 PHE B C 1
ATOM 8716 O O . PHE B 1 495 ? -105.819 -26.226 -12.373 1.00 94.96 1498 PHE B O 1
ATOM 8724 N N . PHE B 1 496 ? -107.173 -25.017 -13.703 1.00 94.55 1499 PHE B N 1
ATOM 8725 C CA . PHE B 1 496 ? -107.667 -24.084 -12.650 1.00 94.95 1499 PHE B CA 1
ATOM 8726 C C . PHE B 1 496 ? -108.603 -24.830 -11.683 1.00 89.11 1499 PHE B C 1
ATOM 8727 O O . PHE B 1 496 ? -108.457 -24.639 -10.475 1.00 93.53 1499 PHE B O 1
ATOM 8735 N N . LYS B 1 497 ? -109.539 -25.646 -12.178 1.00 86.75 1500 LYS B N 1
ATOM 8736 C CA . LYS B 1 497 ? -110.469 -26.417 -11.302 1.00 94.12 1500 LYS B CA 1
ATOM 8737 C C . LYS B 1 497 ? -109.660 -27.421 -10.476 1.00 91.24 1500 LYS B C 1
ATOM 8738 O O . LYS B 1 497 ? -109.897 -27.468 -9.264 1.00 84.89 1500 LYS B O 1
ATOM 8744 N N . LYS B 1 498 ? -108.739 -28.160 -11.105 1.00 94.31 1501 LYS B N 1
ATOM 8745 C CA . LYS B 1 498 ? -107.810 -29.135 -10.455 1.00 99.66 1501 LYS B CA 1
ATOM 8746 C C . LYS B 1 498 ? -107.059 -28.427 -9.326 1.00 96.42 1501 LYS B C 1
ATOM 8747 O O . LYS B 1 498 ? -107.009 -28.972 -8.215 1.00 110.89 1501 LYS B O 1
ATOM 8753 N N . GLU B 1 499 ? -106.482 -27.255 -9.611 1.00 96.27 1502 GLU B N 1
ATOM 8754 C CA . GLU B 1 499 ? -105.738 -26.427 -8.627 1.00 93.62 1502 GLU B CA 1
ATOM 8755 C C . GLU B 1 499 ? -106.728 -25.640 -7.758 1.00 91.23 1502 GLU B C 1
ATOM 8756 O O . GLU B 1 499 ? -106.256 -24.843 -6.948 1.00 93.06 1502 GLU B O 1
ATOM 8762 N N . GLY B 1 500 ? -108.043 -25.810 -7.960 1.00 93.20 1503 GLY B N 1
ATOM 8763 C CA . GLY B 1 500 ? -109.115 -25.414 -7.019 1.00 93.63 1503 GLY B CA 1
ATOM 8764 C C . GLY B 1 500 ? -109.576 -23.965 -7.153 1.00 92.31 1503 GLY B C 1
ATOM 8765 O O . GLY B 1 500 ? -110.227 -23.480 -6.221 1.00 97.10 1503 GLY B O 1
ATOM 8766 N N . ALA B 1 501 ? -109.298 -23.279 -8.264 1.00 89.26 1504 ALA B N 1
ATOM 8767 C CA . ALA B 1 501 ? -109.592 -21.837 -8.446 1.00 81.43 1504 ALA B CA 1
ATOM 8768 C C . ALA B 1 501 ? -111.084 -21.618 -8.695 1.00 82.34 1504 ALA B C 1
ATOM 8769 O O . ALA B 1 501 ? -111.527 -20.462 -8.586 1.00 78.28 1504 ALA B O 1
ATOM 8771 N N . GLU B 1 502 ? -111.823 -22.680 -9.048 1.00 91.78 1505 GLU B N 1
ATOM 8772 C CA . GLU B 1 502 ? -113.297 -22.622 -9.265 1.00 105.08 1505 GLU B CA 1
ATOM 8773 C C . GLU B 1 502 ? -113.928 -22.276 -7.905 1.00 95.35 1505 GLU B C 1
ATOM 8774 O O . GLU B 1 502 ? -113.495 -22.864 -6.893 1.00 89.31 1505 GLU B O 1
ATOM 8780 N N . GLY B 1 503 ? -114.875 -21.329 -7.898 1.00 87.71 1506 GLY B N 1
ATOM 8781 C CA . GLY B 1 503 ? -115.532 -20.786 -6.693 1.00 87.97 1506 GLY B CA 1
ATOM 8782 C C . GLY B 1 503 ? -116.949 -20.316 -6.965 1.00 87.55 1506 GLY B C 1
ATOM 8783 O O . GLY B 1 503 ? -117.475 -20.617 -8.055 1.00 85.39 1506 GLY B O 1
ATOM 8784 N N . LYS B 1 504 ? -117.548 -19.616 -5.998 1.00 86.24 1507 LYS B N 1
ATOM 8785 C CA . LYS B 1 504 ? -118.982 -19.222 -6.006 1.00 83.57 1507 LYS B CA 1
ATOM 8786 C C . LYS B 1 504 ? -119.279 -18.359 -7.230 1.00 79.75 1507 LYS B C 1
ATOM 8787 O O . LYS B 1 504 ? -120.290 -18.588 -7.891 1.00 80.58 1507 LYS B O 1
ATOM 8793 N N . TYR B 1 505 ? -118.439 -17.355 -7.446 1.00 77.75 1508 TYR B N 1
ATOM 8794 C CA . TYR B 1 505 ? -118.570 -16.304 -8.481 1.00 79.97 1508 TYR B CA 1
ATOM 8795 C C . TYR B 1 505 ? -117.609 -16.583 -9.638 1.00 81.19 1508 TYR B C 1
ATOM 8796 O O . TYR B 1 505 ? -117.150 -15.615 -10.265 1.00 89.73 1508 TYR B O 1
ATOM 8805 N N . GLY B 1 506 ? -117.337 -17.850 -9.946 1.00 80.70 1509 GLY B N 1
ATOM 8806 C CA . GLY B 1 506 ? -116.524 -18.242 -11.116 1.00 81.66 1509 GLY B CA 1
ATOM 8807 C C . GLY B 1 506 ? -115.120 -18.628 -10.702 1.00 79.85 1509 GLY B C 1
ATOM 8808 O O . GLY B 1 506 ? -114.999 -19.524 -9.856 1.00 69.72 1509 GLY B O 1
ATOM 8809 N N . PHE B 1 507 ? -114.092 -17.984 -11.260 1.00 81.26 1510 PHE B N 1
ATOM 8810 C CA . PHE B 1 507 ? -112.673 -18.277 -10.920 1.00 87.38 1510 PHE B CA 1
ATOM 8811 C C . PHE B 1 507 ? -112.157 -17.229 -9.933 1.00 92.05 1510 PHE B C 1
ATOM 8812 O O . PHE B 1 507 ? -112.405 -16.029 -10.158 1.00 88.98 1510 PHE B O 1
ATOM 8820 N N . TYR B 1 508 ? -111.468 -17.669 -8.873 1.00 96.25 1511 TYR B N 1
ATOM 8821 C CA . TYR B 1 508 ? -110.882 -16.777 -7.840 1.00 89.48 1511 TYR B CA 1
ATOM 8822 C C . TYR B 1 508 ? -109.924 -15.819 -8.535 1.00 87.57 1511 TYR B C 1
ATOM 8823 O O . TYR B 1 508 ? -109.412 -16.192 -9.588 1.00 94.95 1511 TYR B O 1
ATOM 8832 N N . GLU B 1 509 ? -109.720 -14.628 -7.975 1.00 87.46 1512 GLU B N 1
ATOM 8833 C CA . GLU B 1 509 ? -108.908 -13.555 -8.601 1.00 86.44 1512 GLU B CA 1
ATOM 8834 C C . GLU B 1 509 ? -107.696 -14.171 -9.308 1.00 79.20 1512 GLU B C 1
ATOM 8835 O O . GLU B 1 509 ? -107.583 -14.002 -10.552 1.00 78.73 1512 GLU B O 1
ATOM 8841 N N . ALA B 1 510 ? -106.843 -14.871 -8.549 1.00 68.38 1513 ALA B N 1
ATOM 8842 C CA . ALA B 1 510 ? -105.562 -15.445 -9.020 1.00 66.14 1513 ALA B CA 1
ATOM 8843 C C . ALA B 1 510 ? -105.133 -16.638 -8.165 1.00 63.04 1513 ALA B C 1
ATOM 8844 O O . ALA B 1 510 ? -105.696 -16.834 -7.077 1.00 54.49 1513 ALA B O 1
ATOM 8846 N N . ILE B 1 511 ? -104.162 -17.392 -8.678 1.00 69.85 1514 ILE B N 1
ATOM 8847 C CA . ILE B 1 511 ? -103.371 -18.413 -7.934 1.00 76.24 1514 ILE B CA 1
ATOM 8848 C C . ILE B 1 511 ? -101.933 -17.920 -7.833 1.00 77.94 1514 ILE B C 1
ATOM 8849 O O . ILE B 1 511 ? -101.300 -17.634 -8.879 1.00 76.66 1514 ILE B O 1
ATOM 8854 N N . ASP B 1 512 ? -101.435 -17.878 -6.608 1.00 80.28 1515 ASP B N 1
ATOM 8855 C CA . ASP B 1 512 ? -100.059 -17.448 -6.284 1.00 84.73 1515 ASP B CA 1
ATOM 8856 C C . ASP B 1 512 ? -99.222 -18.702 -6.046 1.00 82.04 1515 ASP B C 1
ATOM 8857 O O . ASP B 1 512 ? -99.476 -19.414 -5.048 1.00 76.78 1515 ASP B O 1
ATOM 8862 N N . TYR B 1 513 ? -98.295 -18.980 -6.965 1.00 83.49 1516 TYR B N 1
ATOM 8863 C CA . TYR B 1 513 ? -97.363 -20.132 -6.880 1.00 85.57 1516 TYR B CA 1
ATOM 8864 C C . TYR B 1 513 ? -96.044 -19.668 -6.261 1.00 83.21 1516 TYR B C 1
ATOM 8865 O O . TYR B 1 513 ? -95.170 -20.535 -6.020 1.00 77.76 1516 TYR B O 1
ATOM 8874 N N . THR B 1 514 ? -95.926 -18.365 -5.983 1.00 79.30 1517 THR B N 1
ATOM 8875 C CA . THR B 1 514 ? -94.644 -17.706 -5.622 1.00 85.37 1517 THR B CA 1
ATOM 8876 C C . THR B 1 514 ? -94.056 -18.353 -4.373 1.00 92.79 1517 THR B C 1
ATOM 8877 O O . THR B 1 514 ? -94.697 -18.389 -3.327 1.00 109.13 1517 THR B O 1
ATOM 8881 N N . PRO B 1 515 ? -92.804 -18.866 -4.443 1.00 96.81 1518 PRO B N 1
ATOM 8882 C CA . PRO B 1 515 ? -92.163 -19.490 -3.289 1.00 95.48 1518 PRO B CA 1
ATOM 8883 C C . PRO B 1 515 ? -92.277 -18.590 -2.056 1.00 96.88 1518 PRO B C 1
ATOM 8884 O O . PRO B 1 515 ? -92.881 -19.026 -1.099 1.00 94.37 1518 PRO B O 1
ATOM 8888 N N . GLU B 1 516 ? -91.767 -17.353 -2.166 1.00 102.02 1519 GLU B N 1
ATOM 8889 C CA . GLU B 1 516 ? -91.647 -16.351 -1.064 1.00 110.08 1519 GLU B CA 1
ATOM 8890 C C . GLU B 1 516 ? -92.936 -16.278 -0.246 1.00 108.88 1519 GLU B C 1
ATOM 8891 O O . GLU B 1 516 ? -92.839 -16.137 0.988 1.00 123.23 1519 GLU B O 1
ATOM 8897 N N . ARG B 1 517 ? -94.089 -16.340 -0.920 1.00 101.61 1520 ARG B N 1
ATOM 8898 C CA . ARG B 1 517 ? -95.402 -15.976 -0.323 1.00 106.53 1520 ARG B CA 1
ATOM 8899 C C . ARG B 1 517 ? -96.257 -17.212 -0.035 1.00 99.68 1520 ARG B C 1
ATOM 8900 O O . ARG B 1 517 ? -97.191 -17.097 0.779 1.00 102.23 1520 ARG B O 1
ATOM 8908 N N . VAL B 1 518 ? -95.978 -18.346 -0.670 1.00 91.31 1521 VAL B N 1
ATOM 8909 C CA . VAL B 1 518 ? -96.770 -19.580 -0.407 1.00 95.97 1521 VAL B CA 1
ATOM 8910 C C . VAL B 1 518 ? -96.482 -20.019 1.024 1.00 96.16 1521 VAL B C 1
ATOM 8911 O O . VAL B 1 518 ? -95.331 -20.043 1.453 1.00 90.65 1521 VAL B O 1
ATOM 8915 N N . PRO B 1 519 ? -97.531 -20.337 1.816 1.00 97.57 1522 PRO B N 1
ATOM 8916 C CA . PRO B 1 519 ? -97.367 -20.974 3.119 1.00 98.81 1522 PRO B CA 1
ATOM 8917 C C . PRO B 1 519 ? -96.602 -22.283 2.947 1.00 101.84 1522 PRO B C 1
ATOM 8918 O O . PRO B 1 519 ? -96.976 -23.046 2.077 1.00 100.73 1522 PRO B O 1
ATOM 8922 N N . PHE B 1 520 ? -95.563 -22.481 3.754 1.00 106.25 1523 PHE B N 1
ATOM 8923 C CA . PHE B 1 520 ? -94.578 -23.587 3.603 1.00 113.20 1523 PHE B CA 1
ATOM 8924 C C . PHE B 1 520 ? -95.324 -24.908 3.432 1.00 115.46 1523 PHE B C 1
ATOM 8925 O O . PHE B 1 520 ? -96.313 -25.135 4.144 1.00 114.37 1523 PHE B O 1
ATOM 8933 N N . GLY B 1 521 ? -94.815 -25.756 2.538 1.00 114.86 1524 GLY B N 1
ATOM 8934 C CA . GLY B 1 521 ? -95.375 -27.087 2.237 1.00 115.04 1524 GLY B CA 1
ATOM 8935 C C . GLY B 1 521 ? -96.801 -27.007 1.724 1.00 108.41 1524 GLY B C 1
ATOM 8936 O O . GLY B 1 521 ? -97.626 -27.840 2.123 1.00 96.25 1524 GLY B O 1
ATOM 8937 N N . LYS B 1 522 ? -97.085 -26.001 0.895 1.00 105.05 1525 LYS B N 1
ATOM 8938 C CA . LYS B 1 522 ? -98.299 -25.925 0.045 1.00 108.25 1525 LYS B CA 1
ATOM 8939 C C . LYS B 1 522 ? -97.822 -25.609 -1.372 1.00 108.64 1525 LYS B C 1
ATOM 8940 O O . LYS B 1 522 ? -96.787 -24.908 -1.479 1.00 114.28 1525 LYS B O 1
ATOM 8946 N N . LYS B 1 523 ? -98.492 -26.158 -2.394 1.00 104.27 1526 LYS B N 1
ATOM 8947 C CA . LYS B 1 523 ? -98.084 -26.003 -3.817 1.00 105.49 1526 LYS B CA 1
ATOM 8948 C C . LYS B 1 523 ? -98.283 -24.543 -4.230 1.00 88.75 1526 LYS B C 1
ATOM 8949 O O . LYS B 1 523 ? -97.498 -24.063 -5.057 1.00 84.87 1526 LYS B O 1
ATOM 8955 N N . SER B 1 524 ? -99.250 -23.856 -3.634 1.00 77.14 1527 SER B N 1
ATOM 8956 C CA . SER B 1 524 ? -99.821 -22.611 -4.186 1.00 82.39 1527 SER B CA 1
ATOM 8957 C C . SER B 1 524 ? -100.751 -21.999 -3.153 1.00 83.73 1527 SER B C 1
ATOM 8958 O O . SER B 1 524 ? -101.274 -22.766 -2.337 1.00 88.34 1527 SER B O 1
ATOM 8961 N N . ALA B 1 525 ? -100.962 -20.688 -3.225 1.00 88.62 1528 ALA B N 1
ATOM 8962 C CA . ALA B 1 525 ? -101.882 -19.942 -2.339 1.00 93.06 1528 ALA B CA 1
ATOM 8963 C C . ALA B 1 525 ? -102.983 -19.310 -3.180 1.00 91.73 1528 ALA B C 1
ATOM 8964 O O . ALA B 1 525 ? -102.710 -18.254 -3.786 1.00 101.15 1528 ALA B O 1
ATOM 8966 N N . ILE B 1 526 ? -104.177 -19.902 -3.225 1.00 85.68 1529 ILE B N 1
ATOM 8967 C CA . ILE B 1 526 ? -105.287 -19.286 -4.004 1.00 82.09 1529 ILE B CA 1
ATOM 8968 C C . ILE B 1 526 ? -105.657 -17.975 -3.327 1.00 75.99 1529 ILE B C 1
ATOM 8969 O O . ILE B 1 526 ? -105.876 -17.979 -2.100 1.00 86.63 1529 ILE B O 1
ATOM 8974 N N . VAL B 1 527 ? -105.688 -16.917 -4.124 1.00 70.09 1530 VAL B N 1
ATOM 8975 C CA . VAL B 1 527 ? -106.156 -15.571 -3.715 1.00 74.50 1530 VAL B CA 1
ATOM 8976 C C . VAL B 1 527 ? -107.678 -15.645 -3.685 1.00 69.39 1530 VAL B C 1
ATOM 8977 O O . VAL B 1 527 ? -108.307 -15.384 -4.700 1.00 66.05 1530 VAL B O 1
ATOM 8981 N N . LYS B 1 528 ? -108.221 -16.045 -2.542 1.00 77.43 1531 LYS B N 1
ATOM 8982 C CA . LYS B 1 528 ? -109.670 -16.264 -2.338 1.00 92.74 1531 LYS B CA 1
ATOM 8983 C C . LYS B 1 528 ? -110.372 -14.904 -2.358 1.00 84.66 1531 LYS B C 1
ATOM 8984 O O . LYS B 1 528 ? -110.704 -14.372 -1.294 1.00 82.58 1531 LYS B O 1
ATOM 8990 N N . SER B 1 529 ? -110.585 -14.388 -3.564 1.00 80.08 1532 SER B N 1
ATOM 8991 C CA . SER B 1 529 ? -111.117 -13.041 -3.858 1.00 78.57 1532 SER B CA 1
ATOM 8992 C C . SER B 1 529 ? -111.880 -13.063 -5.188 1.00 85.30 1532 SER B C 1
ATOM 8993 O O . SER B 1 529 ? -111.631 -13.976 -5.988 1.00 99.13 1532 SER B O 1
ATOM 8996 N N . PHE B 1 530 ? -112.775 -12.101 -5.421 1.00 82.72 1533 PHE B N 1
ATOM 8997 C CA . PHE B 1 530 ? -113.435 -11.854 -6.731 1.00 82.05 1533 PHE B CA 1
ATOM 8998 C C . PHE B 1 530 ? -113.467 -10.357 -6.999 1.00 76.48 1533 PHE B C 1
ATOM 8999 O O . PHE B 1 530 ? -114.085 -9.621 -6.217 1.00 73.14 1533 PHE B O 1
ATOM 9007 N N . MET B 1 531 ? -112.815 -9.930 -8.076 1.00 78.33 1534 MET B N 1
ATOM 9008 C CA . MET B 1 531 ? -112.672 -8.491 -8.415 1.00 83.10 1534 MET B CA 1
ATOM 9009 C C . MET B 1 531 ? -113.637 -8.149 -9.549 1.00 82.02 1534 MET B C 1
ATOM 9010 O O . MET B 1 531 ? -113.572 -8.829 -10.577 1.00 83.27 1534 MET B O 1
ATOM 9015 N N . ALA B 1 532 ? -114.515 -7.162 -9.333 1.00 82.12 1535 ALA B N 1
ATOM 9016 C CA . ALA B 1 532 ? -115.655 -6.777 -10.208 1.00 81.85 1535 ALA B CA 1
ATOM 9017 C C . ALA B 1 532 ? -115.177 -6.557 -11.643 1.00 84.68 1535 ALA B C 1
ATOM 9018 O O . ALA B 1 532 ? -115.803 -7.096 -12.573 1.00 91.88 1535 ALA B O 1
ATOM 9020 N N . HIS B 1 533 ? -114.112 -5.777 -11.812 1.00 84.26 1536 HIS B N 1
ATOM 9021 C CA . HIS B 1 533 ? -113.547 -5.451 -13.142 1.00 82.88 1536 HIS B CA 1
ATOM 9022 C C . HIS B 1 533 ? -113.135 -6.742 -13.857 1.00 82.50 1536 HIS B C 1
ATOM 9023 O O . HIS B 1 533 ? -113.627 -6.955 -14.984 1.00 83.79 1536 HIS B O 1
ATOM 9030 N N . HIS B 1 534 ? -112.334 -7.599 -13.211 1.00 76.76 1537 HIS B N 1
ATOM 9031 C CA . HIS B 1 534 ? -111.879 -8.887 -13.800 1.00 76.22 1537 HIS B CA 1
ATOM 9032 C C . HIS B 1 534 ? -113.102 -9.759 -14.087 1.00 74.09 1537 HIS B C 1
ATOM 9033 O O . HIS B 1 534 ? -113.192 -10.321 -15.196 1.00 70.44 1537 HIS B O 1
ATOM 9040 N N . GLN B 1 535 ? -114.012 -9.842 -13.121 1.00 75.06 1538 GLN B N 1
ATOM 9041 C CA . GLN B 1 535 ? -115.258 -10.641 -13.225 1.00 72.39 1538 GLN B CA 1
ATOM 9042 C C . GLN B 1 535 ? -115.952 -10.247 -14.524 1.00 69.59 1538 GLN B C 1
ATOM 9043 O O . GLN B 1 535 ? -116.209 -11.153 -15.333 1.00 66.83 1538 GLN B O 1
ATOM 9049 N N . GLY B 1 536 ? -116.144 -8.943 -14.743 1.00 73.07 1539 GLY B N 1
ATOM 9050 C CA . GLY B 1 536 ? -116.722 -8.366 -15.975 1.00 73.57 1539 GLY B CA 1
ATOM 9051 C C . GLY B 1 536 ? -116.037 -8.890 -17.222 1.00 75.44 1539 GLY B C 1
ATOM 9052 O O . GLY B 1 536 ? -116.711 -9.528 -18.058 1.00 78.43 1539 GLY B O 1
ATOM 9053 N N . MET B 1 537 ? -114.731 -8.648 -17.334 1.00 76.07 1540 MET B N 1
ATOM 9054 C CA . MET B 1 537 ? -113.889 -9.091 -18.475 1.00 74.37 1540 MET B CA 1
ATOM 9055 C C . MET B 1 537 ? -114.192 -10.549 -18.784 1.00 70.57 1540 MET B C 1
ATOM 9056 O O . MET B 1 537 ? -114.547 -10.832 -19.921 1.00 69.68 1540 MET B O 1
ATOM 9061 N N . VAL B 1 538 ? -114.089 -11.424 -17.790 1.00 68.40 1541 VAL B N 1
ATOM 9062 C CA . VAL B 1 538 ? -114.361 -12.880 -17.953 1.00 69.89 1541 VAL B CA 1
ATOM 9063 C C . VAL B 1 538 ? -115.752 -13.038 -18.564 1.00 65.57 1541 VAL B C 1
ATOM 9064 O O . VAL B 1 538 ? -115.868 -13.720 -19.599 1.00 68.81 1541 VAL B O 1
ATOM 9068 N N . PHE B 1 539 ? -116.757 -12.420 -17.948 1.00 61.31 1542 PHE B N 1
ATOM 9069 C CA . PHE B 1 539 ? -118.183 -12.569 -18.334 1.00 66.90 1542 PHE B CA 1
ATOM 9070 C C . PHE B 1 539 ? -118.339 -12.186 -19.804 1.00 70.92 1542 PHE B C 1
ATOM 9071 O O . PHE B 1 539 ? -118.797 -13.003 -20.612 1.00 82.02 1542 PHE B O 1
ATOM 9079 N N . VAL B 1 540 ? -117.958 -10.952 -20.110 1.00 71.00 1543 VAL B N 1
ATOM 9080 C CA . VAL B 1 540 ? -118.046 -10.342 -21.465 1.00 70.58 1543 VAL B CA 1
ATOM 9081 C C . VAL B 1 540 ? -117.277 -11.242 -22.436 1.00 64.89 1543 VAL B C 1
ATOM 9082 O O . VAL B 1 540 ? -117.904 -11.757 -23.382 1.00 71.40 1543 VAL B O 1
ATOM 9086 N N . ALA B 1 541 ? -115.996 -11.474 -22.169 1.00 59.68 1544 ALA B N 1
ATOM 9087 C CA . ALA B 1 541 ? -115.091 -12.313 -22.995 1.00 64.61 1544 ALA B CA 1
ATOM 9088 C C . ALA B 1 541 ? -115.789 -13.631 -23.342 1.00 65.54 1544 ALA B C 1
ATOM 9089 O O . ALA B 1 541 ? -115.697 -14.082 -24.515 1.00 71.80 1544 ALA B O 1
ATOM 9091 N N . LEU B 1 542 ? -116.441 -14.238 -22.350 1.00 68.36 1545 LEU B N 1
ATOM 9092 C CA . LEU B 1 542 ? -117.186 -15.508 -22.541 1.00 71.29 1545 LEU B CA 1
ATOM 9093 C C . LEU B 1 542 ? -118.342 -15.251 -23.497 1.00 76.68 1545 LEU B C 1
ATOM 9094 O O . LEU B 1 542 ? -118.349 -15.899 -24.549 1.00 85.99 1545 LEU B O 1
ATOM 9099 N N . ASP B 1 543 ? -119.252 -14.331 -23.167 1.00 75.25 1546 ASP B N 1
ATOM 9100 C CA . ASP B 1 543 ? -120.338 -13.883 -24.077 1.00 72.08 1546 ASP B CA 1
ATOM 9101 C C . ASP B 1 543 ? -119.749 -13.776 -25.489 1.00 79.99 1546 ASP B C 1
ATOM 9102 O O . ASP B 1 543 ? -120.187 -14.565 -26.365 1.00 90.21 1546 ASP B O 1
ATOM 9107 N N . ASN B 1 544 ? -118.755 -12.900 -25.683 1.00 88.74 1547 ASN B N 1
ATOM 9108 C CA . ASN B 1 544 ? -118.058 -12.708 -26.985 1.00 92.75 1547 ASN B CA 1
ATOM 9109 C C . ASN B 1 544 ? -117.797 -14.062 -27.633 1.00 88.99 1547 ASN B C 1
ATOM 9110 O O . ASN B 1 544 ? -118.250 -14.269 -28.759 1.00 102.88 1547 ASN B O 1
ATOM 9115 N N . PHE B 1 545 ? -117.108 -14.949 -26.934 1.00 82.84 1548 PHE B N 1
ATOM 9116 C CA . PHE B 1 545 ? -116.783 -16.293 -27.461 1.00 85.51 1548 PHE B CA 1
ATOM 9117 C C . PHE B 1 545 ? -118.054 -17.040 -27.888 1.00 83.71 1548 PHE B C 1
ATOM 9118 O O . PHE B 1 545 ? -118.060 -17.607 -28.996 1.00 91.44 1548 PHE B O 1
ATOM 9126 N N . ILE B 1 546 ? -119.088 -17.036 -27.044 1.00 84.34 1549 ILE B N 1
ATOM 9127 C CA . ILE B 1 546 ? -120.321 -17.862 -27.218 1.00 89.07 1549 ILE B CA 1
ATOM 9128 C C . ILE B 1 546 ? -121.170 -17.288 -28.354 1.00 84.04 1549 ILE B C 1
ATOM 9129 O O . ILE B 1 546 ? -121.519 -18.058 -29.256 1.00 101.50 1549 ILE B O 1
ATOM 9134 N N . ASN B 1 547 ? -121.549 -16.010 -28.280 1.00 80.30 1550 ASN B N 1
ATOM 9135 C CA . ASN B 1 547 ? -122.436 -15.345 -29.277 1.00 89.17 1550 ASN B CA 1
ATOM 9136 C C . ASN B 1 547 ? -121.573 -14.567 -30.292 1.00 94.76 1550 ASN B C 1
ATOM 9137 O O . ASN B 1 547 ? -121.839 -13.383 -30.555 1.00 100.94 1550 ASN B O 1
ATOM 9142 N N . ASN B 1 548 ? -120.600 -15.261 -30.879 1.00 97.67 1551 ASN B N 1
ATOM 9143 C CA . ASN B 1 548 ? -119.720 -14.786 -31.975 1.00 98.06 1551 ASN B CA 1
ATOM 9144 C C . ASN B 1 548 ? -119.441 -13.283 -31.857 1.00 89.23 1551 ASN B C 1
ATOM 9145 O O . ASN B 1 548 ? -120.202 -12.479 -32.408 1.00 76.37 1551 ASN B O 1
ATOM 9150 N N . ASN B 1 549 ? -118.367 -12.948 -31.138 1.00 91.29 1552 ASN B N 1
ATOM 9151 C CA . ASN B 1 549 ? -117.844 -11.579 -30.881 1.00 92.78 1552 ASN B CA 1
ATOM 9152 C C . ASN B 1 549 ? -118.970 -10.543 -31.012 1.00 89.36 1552 ASN B C 1
ATOM 9153 O O . ASN B 1 549 ? -118.757 -9.517 -31.691 1.00 103.98 1552 ASN B O 1
ATOM 9158 N N . VAL B 1 550 ? -120.110 -10.780 -30.355 1.00 86.51 1553 VAL B N 1
ATOM 9159 C CA . VAL B 1 550 ? -121.293 -9.860 -30.379 1.00 81.41 1553 VAL B CA 1
ATOM 9160 C C . VAL B 1 550 ? -120.845 -8.445 -29.994 1.00 77.43 1553 VAL B C 1
ATOM 9161 O O . VAL B 1 550 ? -120.925 -7.547 -30.853 1.00 77.09 1553 VAL B O 1
ATOM 9165 N N . MET B 1 551 ? -120.382 -8.269 -28.755 1.00 76.13 1554 MET B N 1
ATOM 9166 C CA . MET B 1 551 ? -120.070 -6.948 -28.150 1.00 75.76 1554 MET B CA 1
ATOM 9167 C C . MET B 1 551 ? -119.187 -6.173 -29.118 1.00 80.21 1554 MET B C 1
ATOM 9168 O O . MET B 1 551 ? -119.367 -4.945 -29.192 1.00 90.52 1554 MET B O 1
ATOM 9173 N N . GLN B 1 552 ? -118.264 -6.871 -29.798 1.00 82.46 1555 GLN B N 1
ATOM 9174 C CA . GLN B 1 552 ? -117.367 -6.302 -30.841 1.00 82.85 1555 GLN B CA 1
ATOM 9175 C C . GLN B 1 552 ? -118.225 -5.616 -31.910 1.00 83.94 1555 GLN B C 1
ATOM 9176 O O . GLN B 1 552 ? -118.062 -4.389 -32.152 1.00 81.60 1555 GLN B O 1
ATOM 9182 N N . LYS B 1 553 ? -119.123 -6.398 -32.506 1.00 89.77 1556 LYS B N 1
ATOM 9183 C CA . LYS B 1 553 ? -119.937 -5.983 -33.670 1.00 95.26 1556 LYS B CA 1
ATOM 9184 C C . LYS B 1 553 ? -120.871 -4.847 -33.240 1.00 87.84 1556 LYS B C 1
ATOM 9185 O O . LYS B 1 553 ? -121.162 -4.000 -34.089 1.00 101.94 1556 LYS B O 1
ATOM 9191 N N . ARG B 1 554 ? -121.261 -4.802 -31.968 1.00 77.57 1557 ARG B N 1
ATOM 9192 C CA . ARG B 1 554 ? -122.100 -3.719 -31.387 1.00 79.43 1557 ARG B CA 1
ATOM 9193 C C . ARG B 1 554 ? -121.316 -2.411 -31.287 1.00 78.19 1557 ARG B C 1
ATOM 9194 O O . ARG B 1 554 ? -121.876 -1.365 -31.632 1.00 77.03 1557 ARG B O 1
ATOM 9202 N N . PHE B 1 555 ? -120.087 -2.472 -30.775 1.00 83.95 1558 PHE B N 1
ATOM 9203 C CA . PHE B 1 555 ? -119.193 -1.295 -30.617 1.00 85.19 1558 PHE B CA 1
ATOM 9204 C C . PHE B 1 555 ? -118.964 -0.685 -32.004 1.00 86.26 1558 PHE B C 1
ATOM 9205 O O . PHE B 1 555 ? -118.961 0.550 -32.137 1.00 80.27 1558 PHE B O 1
ATOM 9213 N N . HIS B 1 556 ? -118.832 -1.545 -33.019 1.00 86.48 1559 HIS B N 1
ATOM 9214 C CA . HIS B 1 556 ? -118.543 -1.159 -34.424 1.00 81.96 1559 HIS B CA 1
ATOM 9215 C C . HIS B 1 556 ? -119.833 -0.801 -35.166 1.00 77.55 1559 HIS B C 1
ATOM 9216 O O . HIS B 1 556 ? -119.728 -0.184 -36.232 1.00 74.62 1559 HIS B O 1
ATOM 9223 N N . LYS B 1 557 ? -120.996 -1.136 -34.607 1.00 82.15 1560 LYS B N 1
ATOM 9224 C CA . LYS B 1 557 ? -122.300 -0.586 -35.065 1.00 90.42 1560 LYS B CA 1
ATOM 9225 C C . LYS B 1 557 ? -122.277 0.934 -34.861 1.00 83.51 1560 LYS B C 1
ATOM 9226 O O . LYS B 1 557 ? -123.036 1.610 -35.563 1.00 88.63 1560 LYS B O 1
ATOM 9232 N N . ASP B 1 558 ? -121.474 1.473 -33.932 1.00 81.60 1561 ASP B N 1
ATOM 9233 C CA . ASP B 1 558 ? -121.392 2.949 -33.750 1.00 89.92 1561 ASP B CA 1
ATOM 9234 C C . ASP B 1 558 ? -120.747 3.533 -34.992 1.00 91.03 1561 ASP B C 1
ATOM 9235 O O . ASP B 1 558 ? -119.735 3.023 -35.458 1.00 101.45 1561 ASP B O 1
ATOM 9240 N N . PRO B 1 559 ? -121.357 4.594 -35.567 1.00 85.26 1562 PRO B N 1
ATOM 9241 C CA . PRO B 1 559 ? -120.809 5.272 -36.741 1.00 84.27 1562 PRO B CA 1
ATOM 9242 C C . PRO B 1 559 ? -119.381 5.806 -36.571 1.00 81.94 1562 PRO B C 1
ATOM 9243 O O . PRO B 1 559 ? -118.538 5.458 -37.375 1.00 73.51 1562 PRO B O 1
ATOM 9247 N N . ARG B 1 560 ? -119.154 6.627 -35.546 1.00 88.19 1563 ARG B N 1
ATOM 9248 C CA . ARG B 1 560 ? -117.835 7.266 -35.265 1.00 97.00 1563 ARG B CA 1
ATOM 9249 C C . ARG B 1 560 ? -116.747 6.187 -35.191 1.00 94.66 1563 ARG B C 1
ATOM 9250 O O . ARG B 1 560 ? -115.606 6.489 -35.574 1.00 91.45 1563 ARG B O 1
ATOM 9258 N N . ILE B 1 561 ? -117.102 5.002 -34.672 1.00 90.93 1564 ILE B N 1
ATOM 9259 C CA . ILE B 1 561 ? -116.227 3.794 -34.571 1.00 87.66 1564 ILE B CA 1
ATOM 9260 C C . ILE B 1 561 ? -116.028 3.212 -35.971 1.00 88.67 1564 ILE B C 1
ATOM 9261 O O . ILE B 1 561 ? -114.881 2.919 -36.316 1.00 80.82 1564 ILE B O 1
ATOM 9266 N N . LYS B 1 562 ? -117.116 3.033 -36.728 1.00 94.98 1565 LYS B N 1
ATOM 9267 C CA . LYS B 1 562 ? -117.100 2.536 -38.130 1.00 94.72 1565 LYS B CA 1
ATOM 9268 C C . LYS B 1 562 ? -116.187 3.447 -38.958 1.00 95.53 1565 LYS B C 1
ATOM 9269 O O . LYS B 1 562 ? -115.470 2.915 -39.831 1.00 101.39 1565 LYS B O 1
ATOM 9275 N N . ALA B 1 563 ? -116.208 4.762 -38.683 1.00 94.47 1566 ALA B N 1
ATOM 9276 C CA . ALA B 1 563 ? -115.333 5.764 -39.332 1.00 92.85 1566 ALA B CA 1
ATOM 9277 C C . ALA B 1 563 ? -113.863 5.345 -39.215 1.00 87.57 1566 ALA B C 1
ATOM 9278 O O . ALA B 1 563 ? -113.151 5.420 -40.217 1.00 94.04 1566 ALA B O 1
ATOM 9280 N N . ALA B 1 564 ? -113.428 4.930 -38.025 1.00 85.58 1567 ALA B N 1
ATOM 9281 C CA . ALA B 1 564 ? -112.005 4.729 -37.652 1.00 86.47 1567 ALA B CA 1
ATOM 9282 C C . ALA B 1 564 ? -111.578 3.269 -37.869 1.00 82.51 1567 ALA B C 1
ATOM 9283 O O . ALA B 1 564 ? -110.354 2.979 -37.844 1.00 75.40 1567 ALA B O 1
ATOM 9285 N N . GLN B 1 565 ? -112.542 2.371 -38.072 1.00 88.90 1568 GLN B N 1
ATOM 9286 C CA . GLN B 1 565 ? -112.307 0.925 -37.830 1.00 106.01 1568 GLN B CA 1
ATOM 9287 C C . GLN B 1 565 ? -111.201 0.419 -38.754 1.00 110.65 1568 GLN B C 1
ATOM 9288 O O . GLN B 1 565 ? -110.580 -0.627 -38.429 1.00 118.16 1568 GLN B O 1
ATOM 9294 N N . ILE B 1 566 ? -110.907 1.174 -39.812 1.00 109.66 1569 ILE B N 1
ATOM 9295 C CA . ILE B 1 566 ? -109.797 0.861 -40.760 1.00 105.98 1569 ILE B CA 1
ATOM 9296 C C . ILE B 1 566 ? -108.444 0.858 -40.016 1.00 91.50 1569 ILE B C 1
ATOM 9297 O O . ILE B 1 566 ? -107.553 0.085 -40.428 1.00 91.01 1569 ILE B O 1
ATOM 9302 N N . LEU B 1 567 ? -108.311 1.605 -38.918 1.00 78.21 1570 LEU B N 1
ATOM 9303 C CA . LEU B 1 567 ? -107.056 1.684 -38.127 1.00 77.82 1570 LEU B CA 1
ATOM 9304 C C . LEU B 1 567 ? -106.559 0.299 -37.701 1.00 82.23 1570 LEU B C 1
ATOM 9305 O O . LEU B 1 567 ? -105.304 0.120 -37.557 1.00 89.03 1570 LEU B O 1
ATOM 9310 N N . LEU B 1 568 ? -107.495 -0.615 -37.420 1.00 86.67 1571 LEU B N 1
ATOM 9311 C CA . LEU B 1 568 ? -107.169 -1.936 -36.831 1.00 104.84 1571 LEU B CA 1
ATOM 9312 C C . LEU B 1 568 ? -106.598 -2.830 -37.934 1.00 112.35 1571 LEU B C 1
ATOM 9313 O O . LEU B 1 568 ? -105.909 -3.819 -37.574 1.00 130.30 1571 LEU B O 1
ATOM 9318 N N . GLN B 1 569 ? -106.863 -2.46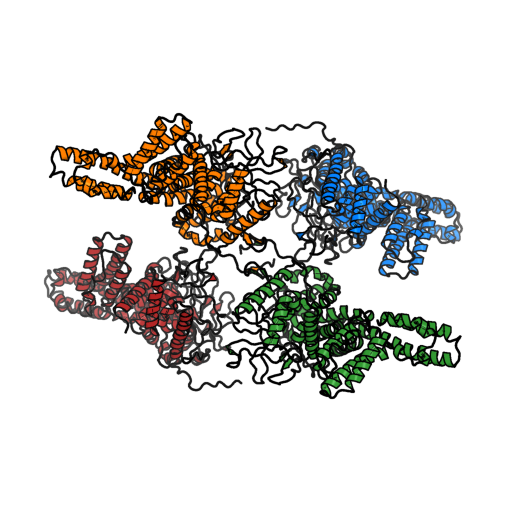2 -39.200 1.00 105.65 1572 GLN B N 1
ATOM 9319 C CA . GLN B 1 569 ? -106.520 -3.244 -40.415 1.00 108.58 1572 GLN B CA 1
ATOM 9320 C C . GLN B 1 569 ? -105.112 -2.915 -40.908 1.00 102.10 1572 GLN B C 1
ATOM 9321 O O . GLN B 1 569 ? -104.749 -3.405 -41.997 1.00 99.93 1572 GLN B O 1
ATOM 9327 N N . GLU B 1 570 ? -104.386 -2.092 -40.154 1.00 102.05 1573 GLU B N 1
ATOM 9328 C CA . GLU B 1 570 ? -102.919 -1.919 -40.264 1.00 101.15 1573 GLU B CA 1
ATOM 9329 C C . GLU B 1 570 ? -102.251 -3.282 -40.480 1.00 96.23 1573 GLU B C 1
ATOM 9330 O O . GLU B 1 570 ? -102.438 -4.139 -39.590 1.00 102.71 1573 GLU B O 1
ATOM 9336 N N . LYS B 1 571 ? -101.522 -3.470 -41.591 1.00 91.91 1574 LYS B N 1
ATOM 9337 C CA . LYS B 1 571 ? -100.888 -4.767 -41.969 1.00 98.72 1574 LYS B CA 1
ATOM 9338 C C . LYS B 1 571 ? -99.432 -4.788 -41.472 1.00 87.74 1574 LYS B C 1
ATOM 9339 O O . LYS B 1 571 ? -98.828 -3.705 -41.316 1.00 85.26 1574 LYS B O 1
ATOM 9345 N N . MET B 1 572 ? -98.921 -5.995 -41.229 1.00 79.80 1575 MET B N 1
ATOM 9346 C CA . MET B 1 572 ? -97.600 -6.266 -40.607 1.00 88.34 1575 MET B CA 1
ATOM 9347 C C . MET B 1 572 ? -96.505 -6.003 -41.630 1.00 90.07 1575 MET B C 1
ATOM 9348 O O . MET B 1 572 ? -96.480 -6.670 -42.656 1.00 113.77 1575 MET B O 1
ATOM 9353 N N . PRO B 1 573 ? -95.536 -5.104 -41.374 1.00 99.79 1576 PRO B N 1
ATOM 9354 C CA . PRO B 1 573 ? -94.644 -4.630 -42.434 1.00 114.78 1576 PRO B CA 1
ATOM 9355 C C . PRO B 1 573 ? -93.773 -5.751 -43.035 1.00 125.73 1576 PRO B C 1
ATOM 9356 O O . PRO B 1 573 ? -93.464 -6.715 -42.333 1.00 129.78 1576 PRO B O 1
ATOM 9360 N N . MET B 1 574 ? -93.404 -5.585 -44.310 1.00 131.93 1577 MET B N 1
ATOM 9361 C CA . MET B 1 574 ? -92.703 -6.618 -45.119 1.00 135.08 1577 MET B CA 1
ATOM 9362 C C . MET B 1 574 ? -91.204 -6.561 -44.842 1.00 121.28 1577 MET B C 1
ATOM 9363 O O . MET B 1 574 ? -90.594 -7.623 -44.724 1.00 109.46 1577 MET B O 1
ATOM 9368 N N . TYR B 1 575 ? -90.636 -5.361 -44.766 1.00 116.23 1578 TYR B N 1
ATOM 9369 C CA . TYR B 1 575 ? -89.180 -5.144 -44.614 1.00 127.42 1578 TYR B CA 1
ATOM 9370 C C . TYR B 1 575 ? -88.951 -4.175 -43.451 1.00 125.66 1578 TYR B C 1
ATOM 9371 O O . TYR B 1 575 ? -89.912 -3.449 -43.122 1.00 122.96 1578 TYR B O 1
ATOM 9380 N N . LEU B 1 576 ? -87.739 -4.106 -42.871 1.00 123.15 1579 LEU B N 1
ATOM 9381 C CA . LEU B 1 576 ? -87.506 -3.348 -41.609 1.00 115.97 1579 LEU B CA 1
ATOM 9382 C C . LEU B 1 576 ? -86.060 -2.858 -41.465 1.00 99.42 1579 LEU B C 1
ATOM 9383 O O . LEU B 1 576 ? -85.227 -3.657 -41.046 1.00 99.49 1579 LEU B O 1
ATOM 9388 N N . ASP B 1 577 ? -85.782 -1.587 -41.759 1.00 89.59 1580 ASP B N 1
ATOM 9389 C CA . ASP B 1 577 ? -84.382 -1.099 -41.897 1.00 98.90 1580 ASP B CA 1
ATOM 9390 C C . ASP B 1 577 ? -83.738 -1.085 -40.508 1.00 97.14 1580 ASP B C 1
ATOM 9391 O O . ASP B 1 577 ? -84.037 -0.166 -39.756 1.00 117.52 1580 ASP B O 1
ATOM 9396 N N . ILE B 1 578 ? -82.924 -2.090 -40.164 1.00 90.21 1581 ILE B N 1
ATOM 9397 C CA . ILE B 1 578 ? -82.234 -2.219 -38.840 1.00 95.59 1581 ILE B CA 1
ATOM 9398 C C . ILE B 1 578 ? -81.175 -1.119 -38.641 1.00 110.71 1581 ILE B C 1
ATOM 9399 O O . ILE B 1 578 ? -80.853 -0.819 -37.475 1.00 136.90 1581 ILE B O 1
ATOM 9404 N N . THR B 1 579 ? -80.503 -0.707 -39.710 1.00 107.04 1582 THR B N 1
ATOM 9405 C CA . THR B 1 579 ? -79.472 0.362 -39.764 1.00 114.59 1582 THR B CA 1
ATOM 9406 C C . THR B 1 579 ? -79.750 1.477 -38.745 1.00 125.56 1582 THR B C 1
ATOM 9407 O O . THR B 1 579 ? -80.890 1.962 -38.737 1.00 142.84 1582 THR B O 1
ATOM 9411 N N . ARG B 1 580 ? -78.782 1.812 -37.886 1.00 123.17 1583 ARG B N 1
ATOM 9412 C CA . ARG B 1 580 ? -78.945 2.828 -36.808 1.00 123.85 1583 ARG B CA 1
ATOM 9413 C C . ARG B 1 580 ? -78.348 4.154 -37.301 1.00 110.93 1583 ARG B C 1
ATOM 9414 O O . ARG B 1 580 ? -78.918 5.219 -37.094 1.00 100.02 1583 ARG B O 1
ATOM 9422 N N . THR C 1 8 ? -73.808 -35.551 -42.947 1.00 139.99 1011 THR C N 1
ATOM 9423 C CA . THR C 1 8 ? -72.442 -35.828 -43.481 1.00 143.38 1011 THR C CA 1
ATOM 9424 C C . THR C 1 8 ? -72.534 -36.450 -44.878 1.00 133.99 1011 THR C C 1
ATOM 9425 O O . THR C 1 8 ? -73.580 -37.045 -45.244 1.00 121.91 1011 THR C O 1
ATOM 9429 N N . VAL C 1 9 ? -71.443 -36.277 -45.612 1.00 124.22 1012 VAL C N 1
ATOM 9430 C CA . VAL C 1 9 ? -71.277 -36.637 -47.040 1.00 116.88 1012 VAL C CA 1
ATOM 9431 C C . VAL C 1 9 ? -70.639 -38.025 -47.143 1.00 126.69 1012 VAL C C 1
ATOM 9432 O O . VAL C 1 9 ? -69.667 -38.287 -46.429 1.00 145.38 1012 VAL C O 1
ATOM 9436 N N . SER C 1 10 ? -71.192 -38.859 -48.023 1.00 131.58 1013 SER C N 1
ATOM 9437 C CA . SER C 1 10 ? -70.685 -40.210 -48.374 1.00 137.37 1013 SER C CA 1
ATOM 9438 C C . SER C 1 10 ? -69.386 -40.097 -49.179 1.00 141.75 1013 SER C C 1
ATOM 9439 O O . SER C 1 10 ? -69.299 -39.177 -49.997 1.00 141.99 1013 SER C O 1
ATOM 9442 N N . GLN C 1 11 ? -68.452 -41.029 -48.968 1.00 146.56 1014 GLN C N 1
ATOM 9443 C CA . GLN C 1 11 ? -67.191 -41.157 -49.749 1.00 150.24 1014 GLN C CA 1
ATOM 9444 C C . GLN C 1 11 ? -67.547 -41.004 -51.232 1.00 149.52 1014 GLN C C 1
ATOM 9445 O O . GLN C 1 11 ? -66.935 -40.153 -51.906 1.00 142.34 1014 GLN C O 1
ATOM 9451 N N . GLU C 1 12 ? -68.534 -41.769 -51.710 1.00 148.01 1015 GLU C N 1
ATOM 9452 C CA . GLU C 1 12 ? -69.042 -41.669 -53.099 1.00 148.23 1015 GLU C CA 1
ATOM 9453 C C . GLU C 1 12 ? -69.354 -40.194 -53.391 1.00 138.44 1015 GLU C C 1
ATOM 9454 O O . GLU C 1 12 ? -68.743 -39.643 -54.350 1.00 131.31 1015 GLU C O 1
ATOM 9460 N N . GLU C 1 13 ? -70.219 -39.563 -52.577 1.00 126.02 1016 GLU C N 1
ATOM 9461 C CA . GLU C 1 13 ? -70.641 -38.141 -52.741 1.00 120.86 1016 GLU C CA 1
ATOM 9462 C C . GLU C 1 13 ? -69.373 -37.301 -52.908 1.00 119.12 1016 GLU C C 1
ATOM 9463 O O . GLU C 1 13 ? -69.171 -36.753 -53.998 1.00 121.52 1016 GLU C O 1
ATOM 9469 N N . MET C 1 14 ? -68.514 -37.268 -51.890 1.00 114.24 1017 MET C N 1
ATOM 9470 C CA . MET C 1 14 ? -67.236 -36.510 -51.890 1.00 115.48 1017 MET C CA 1
ATOM 9471 C C . MET C 1 14 ? -66.531 -36.718 -53.228 1.00 115.38 1017 MET C C 1
ATOM 9472 O O . MET C 1 14 ? -66.278 -35.722 -53.923 1.00 116.08 1017 MET C O 1
ATOM 9477 N N . GLU C 1 15 ? -66.232 -37.975 -53.571 1.00 119.70 1018 GLU C N 1
ATOM 9478 C CA . GLU C 1 15 ? -65.376 -38.298 -54.741 1.00 136.91 1018 GLU C CA 1
ATOM 9479 C C . GLU C 1 15 ? -65.987 -37.630 -55.974 1.00 130.13 1018 GLU C C 1
ATOM 9480 O O . GLU C 1 15 ? -65.176 -37.148 -56.790 1.00 121.88 1018 GLU C O 1
ATOM 9486 N N . GLU C 1 16 ? -67.323 -37.547 -56.067 1.00 122.61 1019 GLU C N 1
ATOM 9487 C CA . GLU C 1 16 ? -68.064 -36.791 -57.118 1.00 113.91 1019 GLU C CA 1
ATOM 9488 C C . GLU C 1 16 ? -67.626 -35.317 -57.039 1.00 101.97 1019 GLU C C 1
ATOM 9489 O O . GLU C 1 16 ? -67.108 -34.781 -58.049 1.00 97.59 1019 GLU C O 1
ATOM 9495 N N . LEU C 1 17 ? -67.818 -34.696 -55.872 1.00 91.84 1020 LEU C N 1
ATOM 94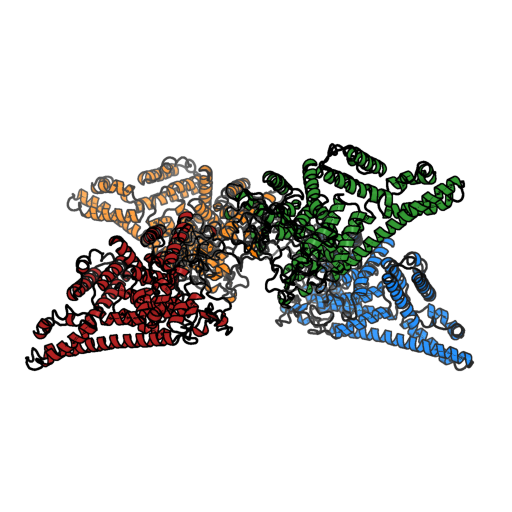96 C CA . LEU C 1 17 ? -67.506 -33.268 -55.634 1.00 90.94 1020 LEU C CA 1
ATOM 9497 C C . LEU C 1 17 ? -66.050 -33.007 -56.015 1.00 99.19 1020 LEU C C 1
ATOM 9498 O O . LEU C 1 17 ? -65.784 -31.999 -56.688 1.00 97.05 1020 LEU C O 1
ATOM 9503 N N . ARG C 1 18 ? -65.155 -33.905 -55.598 1.00 111.20 1021 ARG C N 1
ATOM 9504 C CA . ARG C 1 18 ? -63.699 -33.849 -55.881 1.00 116.28 1021 ARG C CA 1
ATOM 9505 C C . ARG C 1 18 ? -63.499 -33.834 -57.402 1.00 114.38 1021 ARG C C 1
ATOM 9506 O O . ARG C 1 18 ? -62.814 -32.918 -57.887 1.00 95.43 1021 ARG C O 1
ATOM 9514 N N . LEU C 1 19 ? -64.079 -34.801 -58.126 1.00 120.75 1022 LEU C N 1
ATOM 9515 C CA . LEU C 1 19 ? -63.981 -34.906 -59.613 1.00 121.69 1022 LEU C CA 1
ATOM 9516 C C . LEU C 1 19 ? -64.385 -33.570 -60.237 1.00 109.12 1022 LEU C C 1
ATOM 9517 O O . LEU C 1 19 ? -63.704 -33.116 -61.186 1.00 93.29 1022 LEU C O 1
ATOM 9522 N N . VAL C 1 20 ? -65.508 -33.019 -59.779 1.00 103.47 1023 VAL C N 1
ATOM 9523 C CA . VAL C 1 20 ? -66.087 -31.758 -60.319 1.00 94.97 1023 VAL C CA 1
ATOM 9524 C C . VAL C 1 20 ? -65.080 -30.635 -60.084 1.00 81.53 1023 VAL C C 1
ATOM 9525 O O . VAL C 1 20 ? -64.851 -29.846 -61.020 1.00 65.87 1023 VAL C O 1
ATOM 9529 N N . ALA C 1 21 ? -64.498 -30.593 -58.885 1.00 79.99 1024 ALA C N 1
ATOM 9530 C CA . ALA C 1 21 ? -63.392 -29.678 -58.529 1.00 84.47 1024 ALA C CA 1
ATOM 9531 C C . ALA C 1 21 ? -62.289 -29.822 -59.580 1.00 90.00 1024 ALA C C 1
ATOM 9532 O O . ALA C 1 21 ? -61.903 -28.801 -60.178 1.00 84.98 1024 ALA C O 1
ATOM 9534 N N . ARG C 1 22 ? -61.841 -31.055 -59.816 1.00 98.29 1025 ARG C N 1
ATOM 9535 C CA . ARG C 1 22 ? -60.769 -31.385 -60.789 1.00 103.22 1025 ARG C CA 1
ATOM 9536 C C . ARG C 1 22 ? -61.151 -30.836 -62.169 1.00 95.02 1025 ARG C C 1
ATOM 9537 O O . ARG C 1 22 ? -60.384 -30.019 -62.724 1.00 79.02 1025 ARG C O 1
ATOM 9545 N N . LYS C 1 23 ? -62.291 -31.276 -62.701 1.00 93.72 1026 LYS C N 1
ATOM 9546 C CA . LYS C 1 23 ? -62.795 -30.799 -64.012 1.00 96.84 1026 LYS C CA 1
ATOM 9547 C C . LYS C 1 23 ? -62.792 -29.269 -63.993 1.00 95.32 1026 LYS C C 1
ATOM 9548 O O . LYS C 1 23 ? -62.261 -28.681 -64.951 1.00 93.45 1026 LYS C O 1
ATOM 9554 N N . THR C 1 24 ? -63.304 -28.651 -62.925 1.00 94.30 1027 THR C N 1
ATOM 9555 C CA . THR C 1 24 ? -63.434 -27.170 -62.810 1.00 91.90 1027 THR C CA 1
ATOM 9556 C C . THR C 1 24 ? -62.036 -26.541 -62.868 1.00 84.70 1027 THR C C 1
ATOM 9557 O O . THR C 1 24 ? -61.837 -25.591 -63.654 1.00 68.40 1027 THR C O 1
ATOM 9561 N N . TRP C 1 25 ? -61.092 -27.066 -62.086 1.00 93.56 1028 TRP C N 1
ATOM 9562 C CA . TRP C 1 25 ? -59.680 -26.595 -62.061 1.00 105.06 1028 TRP C CA 1
ATOM 9563 C C . TRP C 1 25 ? -59.130 -26.624 -63.486 1.00 100.34 1028 TRP C C 1
ATOM 9564 O O . TRP C 1 25 ? -58.387 -25.702 -63.876 1.00 88.60 1028 TRP C O 1
ATOM 9575 N N . ARG C 1 26 ? -59.486 -27.673 -64.225 1.00 97.45 1029 ARG C N 1
ATOM 9576 C CA . ARG C 1 26 ? -58.982 -27.897 -65.596 1.00 95.34 1029 ARG C CA 1
ATOM 9577 C C . ARG C 1 26 ? -59.070 -26.577 -66.362 1.00 85.56 1029 ARG C C 1
ATOM 9578 O O . ARG C 1 26 ? -58.074 -26.240 -67.021 1.00 77.39 1029 ARG C O 1
ATOM 9586 N N . TYR C 1 27 ? -60.183 -25.838 -66.246 1.00 82.52 1030 TYR C N 1
ATOM 9587 C CA . TYR C 1 27 ? -60.347 -24.553 -66.973 1.00 88.82 1030 TYR C CA 1
ATOM 9588 C C . TYR C 1 27 ? -59.001 -23.820 -66.936 1.00 86.70 1030 TYR C C 1
ATOM 9589 O O . TYR C 1 27 ? -58.456 -23.505 -68.005 1.00 81.98 1030 TYR C O 1
ATOM 9598 N N . PHE C 1 28 ? -58.459 -23.616 -65.736 1.00 87.25 1031 PHE C N 1
ATOM 9599 C CA . PHE C 1 28 ? -57.245 -22.787 -65.499 1.00 91.64 1031 PHE C CA 1
ATOM 9600 C C . PHE C 1 28 ? -56.010 -23.503 -66.056 1.00 94.25 1031 PHE C C 1
ATOM 9601 O O . PHE C 1 28 ? -55.210 -22.867 -66.811 1.00 74.75 1031 PHE C O 1
ATOM 9609 N N . GLU C 1 29 ? -55.867 -24.789 -65.724 1.00 101.83 1032 GLU C N 1
ATOM 9610 C CA . GLU C 1 29 ? -54.827 -25.659 -66.332 1.00 104.90 1032 GLU C CA 1
ATOM 9611 C C . GLU C 1 29 ? -54.695 -25.272 -67.805 1.00 107.37 1032 GLU C C 1
ATOM 9612 O O . GLU C 1 29 ? -53.583 -24.886 -68.234 1.00 101.13 1032 GLU C O 1
ATOM 9618 N N . ASP C 1 30 ? -55.832 -25.317 -68.510 1.00 109.93 1033 ASP C N 1
ATOM 9619 C CA . ASP C 1 30 ? -55.914 -25.410 -69.991 1.00 101.88 1033 ASP C CA 1
ATOM 9620 C C . ASP C 1 30 ? -55.816 -23.996 -70.589 1.00 98.61 1033 ASP C C 1
ATOM 9621 O O . ASP C 1 30 ? -55.136 -23.863 -71.600 1.00 104.32 1033 ASP C O 1
ATOM 9626 N N . PHE C 1 31 ? -56.433 -22.966 -70.003 1.00 94.55 1034 PHE C N 1
ATOM 9627 C CA . PHE C 1 31 ? -56.582 -21.647 -70.671 1.00 96.76 1034 PHE C CA 1
ATOM 9628 C C . PHE C 1 31 ? -55.674 -20.568 -70.084 1.00 95.86 1034 PHE C C 1
ATOM 9629 O O . PHE C 1 31 ? -55.624 -19.473 -70.703 1.00 90.43 1034 PHE C O 1
ATOM 9637 N N . VAL C 1 32 ? -55.036 -20.830 -68.939 1.00 93.19 1035 VAL C N 1
ATOM 9638 C CA . VAL C 1 32 ? -54.014 -19.903 -68.374 1.00 99.62 1035 VAL C CA 1
ATOM 9639 C C . VAL C 1 32 ? -52.687 -20.292 -69.018 1.00 101.81 1035 VAL C C 1
ATOM 9640 O O . VAL C 1 32 ? -52.078 -21.275 -68.576 1.00 101.09 1035 VAL C O 1
ATOM 9644 N N . THR C 1 33 ? -52.316 -19.570 -70.077 1.00 108.59 1036 THR C N 1
ATOM 9645 C CA . THR C 1 33 ? -51.171 -19.862 -70.975 1.00 116.48 1036 THR C CA 1
ATOM 9646 C C . THR C 1 33 ? -50.125 -18.761 -70.832 1.00 117.05 1036 THR C C 1
ATOM 9647 O O . THR C 1 33 ? -50.498 -17.642 -70.435 1.00 112.99 1036 THR C O 1
ATOM 9651 N N . GLU C 1 34 ? -48.874 -19.063 -71.182 1.00 124.37 1037 GLU C N 1
ATOM 9652 C CA . GLU C 1 34 ? -47.837 -18.037 -71.490 1.00 137.21 1037 GLU C CA 1
ATOM 9653 C C . GLU C 1 34 ? -48.489 -16.922 -72.319 1.00 132.89 1037 GLU C C 1
ATOM 9654 O O . GLU C 1 34 ? -48.298 -15.747 -71.967 1.00 129.49 1037 GLU C O 1
ATOM 9660 N N . GLY C 1 35 ? -49.240 -17.286 -73.364 1.00 128.07 1038 GLY C N 1
ATOM 9661 C CA . GLY C 1 35 ? -49.856 -16.343 -74.318 1.00 126.38 1038 GLY C CA 1
ATOM 9662 C C . GLY C 1 35 ? -50.815 -15.371 -73.646 1.00 120.96 1038 GLY C C 1
ATOM 9663 O O . GLY C 1 35 ? -50.839 -14.192 -74.061 1.00 110.85 1038 GLY C O 1
ATOM 9664 N N . GLN C 1 36 ? -51.555 -15.828 -72.632 1.00 119.81 1039 GLN C N 1
ATOM 9665 C CA . GLN C 1 36 ? -52.510 -14.986 -71.867 1.00 129.33 1039 GLN C CA 1
ATOM 9666 C C . GLN C 1 36 ? -51.750 -14.258 -70.743 1.00 127.01 1039 GLN C C 1
ATOM 9667 O O . GLN C 1 36 ? -52.396 -13.762 -69.802 1.00 146.45 1039 GLN C O 1
ATOM 9673 N N . ASN C 1 37 ? -50.417 -14.191 -70.840 1.00 109.54 1040 ASN C N 1
ATOM 9674 C CA . ASN C 1 37 ? -49.510 -13.556 -69.847 1.00 101.04 1040 ASN C CA 1
ATOM 9675 C C . ASN C 1 37 ? -49.805 -14.146 -68.463 1.00 94.85 1040 ASN C C 1
ATOM 9676 O O . ASN C 1 37 ? -49.675 -13.417 -67.478 1.00 99.57 1040 ASN C O 1
ATOM 9681 N N . TYR C 1 38 ? -50.177 -15.429 -68.412 1.00 97.70 1041 TYR C N 1
ATOM 9682 C CA . TYR C 1 38 ? -50.451 -16.220 -67.180 1.00 106.67 1041 TYR C CA 1
ATOM 9683 C C . TYR C 1 38 ? -51.655 -15.668 -66.404 1.00 106.79 1041 TYR C C 1
ATOM 9684 O O . TYR C 1 38 ? -51.751 -15.895 -65.174 1.00 106.66 1041 TYR C O 1
ATOM 9693 N N . LEU C 1 39 ? -52.573 -15.010 -67.117 1.00 102.92 1042 LEU C N 1
ATOM 9694 C CA . LEU C 1 39 ? -53.892 -14.569 -66.593 1.00 95.23 1042 LEU C CA 1
ATOM 9695 C C . LEU C 1 39 ? -54.952 -15.538 -67.101 1.00 96.82 1042 LEU C C 1
ATOM 9696 O O . LEU C 1 39 ? -54.795 -16.160 -68.143 1.00 106.57 1042 LEU C O 1
ATOM 9701 N N . PRO C 1 40 ? -56.070 -15.713 -66.376 1.00 96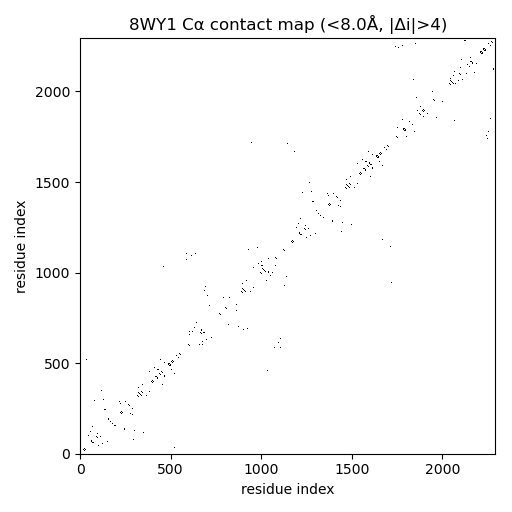.97 1043 PRO C N 1
ATOM 9702 C CA . PRO C 1 40 ? -57.206 -16.446 -66.910 1.00 97.65 1043 PRO C CA 1
ATOM 9703 C C . PRO C 1 40 ? -58.039 -15.515 -67.784 1.00 93.03 1043 PRO C C 1
ATOM 9704 O O . PRO C 1 40 ? -58.325 -14.377 -67.426 1.00 87.74 1043 PRO C O 1
ATOM 9708 N N . PRO C 1 41 ? -58.413 -15.972 -68.989 1.00 92.34 1044 PRO C N 1
ATOM 9709 C CA . PRO C 1 41 ? -59.359 -15.235 -69.828 1.00 91.10 1044 PRO C CA 1
ATOM 9710 C C . PRO C 1 41 ? -60.810 -15.307 -69.328 1.00 85.31 1044 PRO C C 1
ATOM 9711 O O . PRO C 1 41 ? -61.177 -16.366 -68.856 1.00 81.44 1044 PRO C O 1
ATOM 9715 N N . ASP C 1 42 ? -61.597 -14.224 -69.457 1.00 81.63 1045 ASP C N 1
ATOM 9716 C CA . ASP C 1 42 ? -62.966 -14.139 -68.871 1.00 89.48 1045 ASP C CA 1
ATOM 9717 C C . ASP C 1 42 ? -63.662 -15.492 -69.040 1.00 90.65 1045 ASP C C 1
ATOM 9718 O O . ASP C 1 42 ? -64.136 -16.030 -68.033 1.00 94.50 1045 ASP C O 1
ATOM 9723 N N . ASN C 1 43 ? -63.705 -16.033 -70.255 1.00 90.89 1046 ASN C N 1
ATOM 9724 C CA . ASN C 1 43 ? -64.546 -17.222 -70.547 1.00 90.02 1046 ASN C CA 1
ATOM 9725 C C . ASN C 1 43 ? -64.033 -17.995 -71.760 1.00 90.07 1046 ASN C C 1
ATOM 9726 O O . ASN C 1 43 ? -63.272 -17.419 -72.561 1.00 92.99 1046 ASN C O 1
ATOM 9731 N N . PHE C 1 44 ? -64.504 -19.235 -71.898 1.00 92.10 1047 PHE C N 1
ATOM 9732 C CA . PHE C 1 44 ? -64.433 -20.042 -73.144 1.00 99.66 1047 PHE C CA 1
ATOM 9733 C C . PHE C 1 44 ? -65.844 -20.538 -73.508 1.00 104.77 1047 PHE C C 1
ATOM 9734 O O . PHE C 1 44 ? -66.509 -21.223 -72.680 1.00 108.32 1047 PHE C O 1
ATOM 9742 N N . GLN C 1 45 ? -66.293 -20.184 -74.719 1.00 105.87 1048 GLN C N 1
ATOM 9743 C CA . GLN C 1 45 ? -67.622 -20.524 -75.293 1.00 102.07 1048 GLN C CA 1
ATOM 9744 C C . GLN C 1 45 ? -67.465 -21.766 -76.175 1.00 93.12 1048 GLN C C 1
ATOM 9745 O O . GLN C 1 45 ? -66.636 -21.728 -77.119 1.00 82.14 1048 GLN C O 1
ATOM 9751 N N . GLU C 1 46 ? -68.245 -22.806 -75.889 1.00 87.75 1049 GLU C N 1
ATOM 9752 C CA . GLU C 1 46 ? -68.186 -24.096 -76.621 1.00 85.88 1049 GLU C CA 1
ATOM 9753 C C . GLU C 1 46 ? -69.110 -24.018 -77.839 1.00 100.07 1049 GLU C C 1
ATOM 9754 O O . GLU C 1 46 ? -68.552 -23.926 -78.955 1.00 108.08 1049 GLU C O 1
ATOM 9760 N N . ASP C 1 47 ? -70.448 -24.047 -77.646 1.00 105.26 1050 ASP C N 1
ATOM 9761 C CA . ASP C 1 47 ? -71.432 -24.449 -78.698 1.00 101.80 1050 ASP C CA 1
ATOM 9762 C C . ASP C 1 47 ? -71.324 -23.450 -79.835 1.00 91.76 1050 ASP C C 1
ATOM 9763 O O . ASP C 1 47 ? -70.884 -23.824 -80.917 1.00 101.82 1050 ASP C O 1
ATOM 9768 N N . PRO C 1 48 ? -71.653 -22.159 -79.629 1.00 79.89 1051 PRO C N 1
ATOM 9769 C CA . PRO C 1 48 ? -71.133 -21.131 -80.514 1.00 86.61 1051 PRO C CA 1
ATOM 9770 C C . PRO C 1 48 ? -69.632 -21.144 -80.209 1.00 104.34 1051 PRO C C 1
ATOM 9771 O O . PRO C 1 48 ? -69.216 -20.795 -79.110 1.00 125.24 1051 PRO C O 1
ATOM 9775 N N . PRO C 1 49 ? -68.762 -21.615 -81.134 1.00 107.51 1052 PRO C N 1
ATOM 9776 C CA . PRO C 1 49 ? -67.386 -21.957 -80.785 1.00 99.59 1052 PRO C CA 1
ATOM 9777 C C . PRO C 1 49 ? -66.434 -20.758 -80.850 1.00 101.71 1052 PRO C C 1
ATOM 9778 O O . PRO C 1 49 ? -65.305 -20.970 -81.189 1.00 136.86 1052 PRO C O 1
ATOM 9782 N N . ASN C 1 50 ? -66.898 -19.557 -80.504 1.00 92.04 1053 ASN C N 1
ATOM 9783 C CA . ASN C 1 50 ? -66.114 -18.300 -80.657 1.00 96.22 1053 ASN C CA 1
ATOM 9784 C C . ASN C 1 50 ? -64.832 -18.409 -79.819 1.00 101.67 1053 ASN C C 1
ATOM 9785 O O . ASN C 1 50 ? -63.955 -17.506 -79.927 1.00 94.98 1053 ASN C O 1
ATOM 9790 N N . GLY C 1 51 ? -64.725 -19.483 -79.026 1.00 104.92 1054 GLY C N 1
ATOM 9791 C CA . GLY C 1 51 ? -63.462 -19.902 -78.397 1.00 113.44 1054 GLY C CA 1
ATOM 9792 C C . GLY C 1 51 ? -63.256 -19.195 -77.073 1.00 115.10 1054 GLY C C 1
ATOM 9793 O O . GLY C 1 51 ? -64.182 -19.212 -76.248 1.00 110.41 1054 GLY C O 1
ATOM 9794 N N . VAL C 1 52 ? -62.093 -18.581 -76.873 1.00 112.67 1055 VAL C N 1
ATOM 9795 C CA . VAL C 1 52 ? -61.751 -17.876 -75.608 1.00 105.13 1055 VAL C CA 1
ATOM 9796 C C . VAL C 1 52 ? -61.844 -16.378 -75.871 1.00 106.91 1055 VAL C C 1
ATOM 9797 O O . VAL C 1 52 ? -61.357 -15.930 -76.934 1.00 127.13 1055 VAL C O 1
ATOM 9801 N N . ALA C 1 53 ? -62.431 -15.639 -74.929 1.00 101.47 1056 ALA C N 1
ATOM 9802 C CA . ALA C 1 53 ? -62.267 -14.168 -74.849 1.00 107.09 1056 ALA C CA 1
ATOM 9803 C C . ALA C 1 53 ? -60.875 -13.885 -74.288 1.00 105.51 1056 ALA C C 1
ATOM 9804 O O . ALA C 1 53 ? -60.464 -14.618 -73.383 1.00 93.24 1056 ALA C O 1
ATOM 9806 N N . GLU C 1 54 ? -60.191 -12.870 -74.830 1.00 116.92 1057 GLU C N 1
ATOM 9807 C CA . GLU C 1 54 ? -58.758 -12.597 -74.542 1.00 121.69 1057 GLU C CA 1
ATOM 9808 C C . GLU C 1 54 ? -58.681 -11.423 -73.555 1.00 108.64 1057 GLU C C 1
ATOM 9809 O O . GLU C 1 54 ? -57.655 -10.751 -73.463 1.00 99.46 1057 GLU C O 1
ATOM 9815 N N . ARG C 1 55 ? -59.713 -11.255 -72.743 1.00 101.76 1058 ARG C N 1
ATOM 9816 C CA . ARG C 1 55 ? -59.865 -10.185 -71.727 1.00 96.76 1058 ARG C CA 1
ATOM 9817 C C . ARG C 1 55 ? -59.900 -10.878 -70.362 1.00 89.81 1058 ARG C C 1
ATOM 9818 O O . ARG C 1 55 ? -60.222 -12.092 -70.301 1.00 78.66 1058 ARG C O 1
ATOM 9826 N N . THR C 1 56 ? -59.596 -10.143 -69.292 1.00 88.17 1059 THR C N 1
ATOM 9827 C CA . THR C 1 56 ? -59.667 -10.652 -67.899 1.00 90.87 1059 THR C CA 1
ATOM 9828 C C . THR C 1 56 ? -59.871 -9.475 -66.934 1.00 93.94 1059 THR C C 1
ATOM 9829 O O . THR C 1 56 ? -59.419 -8.355 -67.254 1.00 80.55 1059 THR C O 1
ATOM 9833 N N . SER C 1 57 ? -60.575 -9.729 -65.823 1.00 101.87 1060 SER C N 1
ATOM 9834 C CA . SER C 1 57 ? -60.928 -8.746 -64.767 1.00 99.54 1060 SER C CA 1
ATOM 9835 C C . SER C 1 57 ? -60.055 -9.003 -63.549 1.00 97.84 1060 SER C C 1
ATOM 9836 O O . SER C 1 57 ? -59.618 -10.132 -63.326 1.00 93.48 1060 SER C O 1
ATOM 9839 N N . PRO C 1 58 ? -59.794 -7.959 -62.728 1.00 97.17 1061 PRO C N 1
ATOM 9840 C CA . PRO C 1 58 ? -59.102 -8.129 -61.452 1.00 86.90 1061 PRO C CA 1
ATOM 9841 C C . PRO C 1 58 ? -59.584 -9.386 -60.723 1.00 78.66 1061 PRO C C 1
ATOM 9842 O O . PRO C 1 58 ? -58.771 -10.175 -60.299 1.00 75.13 1061 PRO C O 1
ATOM 9846 N N . THR C 1 59 ? -60.907 -9.535 -60.649 1.00 77.19 1062 THR C N 1
ATOM 9847 C CA . THR C 1 59 ? -61.617 -10.639 -59.951 1.00 85.30 1062 THR C CA 1
ATOM 9848 C C . THR C 1 59 ? -61.165 -11.988 -60.518 1.00 78.95 1062 THR C C 1
ATOM 9849 O O . THR C 1 59 ? -60.686 -12.841 -59.738 1.00 61.31 1062 THR C O 1
ATOM 9853 N N . ASN C 1 60 ? -61.324 -12.167 -61.829 1.00 92.35 1063 ASN C N 1
ATOM 9854 C CA . ASN C 1 60 ? -60.853 -13.373 -62.561 1.00 99.08 1063 ASN C CA 1
ATOM 9855 C C . ASN C 1 60 ? -59.481 -13.751 -61.996 1.00 91.37 1063 ASN C C 1
ATOM 9856 O O . ASN C 1 60 ? -59.323 -14.876 -61.472 1.00 76.36 1063 ASN C O 1
ATOM 9861 N N . ILE C 1 61 ? -58.558 -12.789 -62.055 1.00 91.11 1064 ILE C N 1
ATOM 9862 C CA . ILE C 1 61 ? -57.106 -12.955 -61.757 1.00 86.86 1064 ILE C CA 1
ATOM 9863 C C . ILE C 1 61 ? -56.975 -13.464 -60.323 1.00 76.38 1064 ILE C C 1
ATOM 9864 O O . ILE C 1 61 ? -56.325 -14.520 -60.116 1.00 67.17 1064 ILE C O 1
ATOM 9869 N N . GLY C 1 62 ? -57.585 -12.733 -59.389 1.00 74.30 1065 GLY C N 1
ATOM 9870 C CA . GLY C 1 62 ? -57.595 -13.072 -57.962 1.00 80.64 1065 GLY C CA 1
ATOM 9871 C C . GLY C 1 62 ? -58.054 -14.500 -57.768 1.00 86.60 1065 GLY C C 1
ATOM 9872 O O . GLY C 1 62 ? -57.318 -15.287 -57.131 1.00 95.46 1065 GLY C O 1
ATOM 9873 N N . LEU C 1 63 ? -59.213 -14.833 -58.337 1.00 85.99 1066 LEU C N 1
ATOM 9874 C CA . LEU C 1 63 ? -59.837 -16.166 -58.168 1.00 90.30 1066 LEU C CA 1
ATOM 9875 C C . LEU C 1 63 ? -58.900 -17.254 -58.714 1.00 88.34 1066 LEU C C 1
ATOM 9876 O O . LEU C 1 63 ? -58.826 -18.320 -58.074 1.00 83.14 1066 LEU C O 1
ATOM 9881 N N . TYR C 1 64 ? -58.174 -16.999 -59.809 1.00 91.34 1067 TYR C N 1
ATOM 9882 C CA . TYR C 1 64 ? -57.174 -17.967 -60.340 1.00 97.94 1067 TYR C CA 1
ATOM 9883 C C . TYR C 1 64 ? -56.097 -18.194 -59.267 1.00 100.54 1067 TYR C C 1
ATOM 9884 O O . TYR C 1 64 ? -55.841 -19.370 -58.922 1.00 106.24 1067 TYR C O 1
ATOM 9893 N N . LEU C 1 65 ? -55.521 -17.108 -58.732 1.00 93.63 1068 LEU C N 1
ATOM 9894 C CA . LEU C 1 65 ? -54.408 -17.151 -57.743 1.00 84.39 1068 LEU C CA 1
ATOM 9895 C C . LEU C 1 65 ? -54.812 -18.000 -56.534 1.00 80.43 1068 LEU C C 1
ATOM 9896 O O . LEU C 1 65 ? -54.053 -18.927 -56.180 1.00 76.96 1068 LEU C O 1
ATOM 9901 N N . VAL C 1 66 ? -55.967 -17.705 -55.937 1.00 78.33 1069 VAL C N 1
ATOM 9902 C CA . VAL C 1 66 ? -56.496 -18.468 -54.766 1.00 79.02 1069 VAL C CA 1
ATOM 9903 C C . VAL C 1 66 ? -56.867 -19.886 -55.226 1.00 72.71 1069 VAL C C 1
ATOM 9904 O O . VAL C 1 66 ? -56.724 -20.809 -54.416 1.00 73.48 1069 VAL C O 1
ATOM 9908 N N . SER C 1 67 ? -57.295 -20.065 -56.476 1.00 72.08 1070 SER C N 1
ATOM 9909 C CA . SER C 1 67 ? -57.571 -21.405 -57.057 1.00 77.83 1070 SER C CA 1
ATOM 9910 C C . SER C 1 67 ? -56.272 -22.211 -57.100 1.00 79.81 1070 SER C C 1
ATOM 9911 O O . SER C 1 67 ? -56.281 -23.376 -56.689 1.00 82.46 1070 SER C O 1
ATOM 9914 N N . VAL C 1 68 ? -55.192 -21.597 -57.572 1.00 82.07 1071 VAL C N 1
ATOM 9915 C CA . VAL C 1 68 ? -53.849 -22.241 -57.611 1.00 88.75 1071 VAL C CA 1
ATOM 9916 C C . VAL C 1 68 ? -53.594 -22.865 -56.238 1.00 82.96 1071 VAL C C 1
ATOM 9917 O O . VAL C 1 68 ? -53.374 -24.090 -56.165 1.00 72.09 1071 VAL C O 1
ATOM 9921 N N . ILE C 1 69 ? -53.657 -22.048 -55.189 1.00 85.49 1072 ILE C N 1
ATOM 9922 C CA . ILE C 1 69 ? -53.491 -22.522 -53.784 1.00 86.80 1072 ILE C CA 1
ATOM 9923 C C . ILE C 1 69 ? -54.431 -23.712 -53.594 1.00 84.40 1072 ILE C C 1
ATOM 9924 O O . ILE C 1 69 ? -53.952 -24.791 -53.213 1.00 83.62 1072 ILE C O 1
ATOM 9929 N N . GLY C 1 70 ? -55.715 -23.502 -53.891 1.00 89.64 1073 GLY C N 1
ATOM 9930 C CA . GLY C 1 70 ? -56.780 -24.518 -53.794 1.00 94.01 1073 GLY C CA 1
ATOM 9931 C C . GLY C 1 70 ? -56.403 -25.797 -54.520 1.00 100.58 1073 GLY C C 1
ATOM 9932 O O . GLY C 1 70 ? -56.700 -26.885 -53.988 1.00 97.29 1073 GLY C O 1
ATOM 9933 N N . ALA C 1 71 ? -55.758 -25.676 -55.686 1.00 104.49 1074 ALA C N 1
ATOM 9934 C CA . ALA C 1 71 ? -55.266 -26.827 -56.479 1.00 100.75 1074 ALA C CA 1
ATOM 9935 C C . ALA C 1 71 ? -54.394 -27.693 -55.571 1.00 96.85 1074 ALA C C 1
ATOM 9936 O O . ALA C 1 71 ? -54.757 -28.865 -55.317 1.00 90.50 1074 ALA C O 1
ATOM 9938 N N . ARG C 1 72 ? -53.317 -27.102 -55.053 1.00 99.06 1075 ARG C N 1
ATOM 9939 C CA . ARG C 1 72 ? -52.364 -27.786 -54.147 1.00 104.18 1075 ARG C CA 1
ATOM 9940 C C . ARG C 1 72 ? -53.176 -28.421 -53.005 1.00 103.68 1075 ARG C C 1
ATOM 9941 O O . ARG C 1 72 ? -52.960 -29.606 -52.746 1.00 111.18 1075 ARG C O 1
ATOM 9949 N N . ASP C 1 73 ? -54.137 -27.704 -52.410 1.00 102.39 1076 ASP C N 1
ATOM 9950 C CA . ASP C 1 73 ? -54.958 -28.209 -51.275 1.00 104.62 1076 ASP C CA 1
ATOM 9951 C C . ASP C 1 73 ? -55.549 -29.587 -51.606 1.00 108.71 1076 ASP C C 1
ATOM 9952 O O . ASP C 1 73 ? -55.543 -30.457 -50.708 1.00 116.53 1076 ASP C O 1
ATOM 9957 N N . LEU C 1 74 ? -56.056 -29.773 -52.828 1.00 108.72 1077 LEU C N 1
ATOM 9958 C CA . LEU C 1 74 ? -56.735 -31.023 -53.263 1.00 107.53 1077 LEU C CA 1
ATOM 9959 C C . LEU C 1 74 ? -55.702 -32.025 -53.791 1.00 106.16 1077 LEU C C 1
ATOM 9960 O O . LEU C 1 74 ? -56.016 -33.224 -53.812 1.00 103.41 1077 LEU C O 1
ATOM 9965 N N . GLY C 1 75 ? -54.519 -31.541 -54.175 1.00 110.22 1078 GLY C N 1
ATOM 9966 C CA . GLY C 1 75 ? -53.378 -32.370 -54.610 1.00 108.23 1078 GLY C CA 1
ATOM 9967 C C . GLY C 1 75 ? -53.231 -32.350 -56.121 1.00 104.76 1078 GLY C C 1
ATOM 9968 O O . GLY C 1 75 ? -52.621 -33.297 -56.658 1.00 107.57 1078 GLY C O 1
ATOM 9969 N N . TYR C 1 76 ? -53.768 -31.322 -56.780 1.00 101.06 1079 TYR C N 1
ATOM 9970 C CA . TYR C 1 76 ? -53.866 -31.242 -58.258 1.00 102.27 1079 TYR C CA 1
ATOM 9971 C C . TYR C 1 76 ? -52.583 -30.627 -58.814 1.00 97.67 1079 TYR C C 1
ATOM 9972 O O . TYR C 1 76 ? -52.289 -30.849 -60.008 1.00 107.14 1079 TYR C O 1
ATOM 9981 N N . ILE C 1 77 ? -51.825 -29.906 -57.992 1.00 90.73 1080 ILE C N 1
ATOM 9982 C CA . ILE C 1 77 ? -50.456 -29.455 -58.376 1.00 105.13 1080 ILE C CA 1
ATOM 9983 C C . ILE C 1 77 ? -49.495 -29.818 -57.247 1.00 119.39 1080 ILE C C 1
ATOM 9984 O O . ILE C 1 77 ? -49.962 -30.262 -56.167 1.00 120.03 1080 ILE C O 1
ATOM 9989 N N . THR C 1 78 ? -48.206 -29.643 -57.535 1.00 124.44 1081 THR C N 1
ATOM 9990 C CA . THR C 1 78 ? -47.076 -29.850 -56.604 1.00 120.84 1081 THR C CA 1
ATOM 9991 C C . THR C 1 78 ? -46.724 -28.509 -55.969 1.00 123.02 1081 THR C C 1
ATOM 9992 O O . THR C 1 78 ? -46.994 -27.463 -56.589 1.00 106.69 1081 THR C O 1
ATOM 9996 N N . THR C 1 79 ? -46.123 -28.547 -54.784 1.00 127.18 1082 THR C N 1
ATOM 9997 C CA . THR C 1 79 ? -45.733 -27.334 -54.025 1.00 133.09 1082 THR C CA 1
ATOM 9998 C C . THR C 1 79 ? -44.974 -26.395 -54.967 1.00 125.51 1082 THR C C 1
ATOM 9999 O O . THR C 1 79 ? -45.306 -25.195 -55.016 1.00 115.79 1082 THR C O 1
ATOM 10003 N N . THR C 1 80 ? -44.009 -26.943 -55.701 1.00 122.33 1083 THR C N 1
ATOM 10004 C CA . THR C 1 80 ? -43.172 -26.202 -56.674 1.00 121.82 1083 THR C CA 1
ATOM 10005 C C . THR C 1 80 ? -44.100 -25.609 -57.736 1.00 122.49 1083 THR C C 1
ATOM 10006 O O . THR C 1 80 ? -44.205 -24.359 -57.784 1.00 115.24 1083 THR C O 1
ATOM 10010 N N . GLU C 1 81 ? -44.783 -26.469 -58.505 1.00 129.23 1084 GLU C N 1
ATOM 10011 C CA . GLU C 1 81 ? -45.730 -26.071 -59.586 1.00 137.78 1084 GLU C CA 1
ATOM 10012 C C . GLU C 1 81 ? -46.489 -24.836 -59.082 1.00 133.55 1084 GLU C C 1
ATOM 10013 O O . GLU C 1 81 ? -46.449 -23.787 -59.762 1.00 126.54 1084 GLU C O 1
ATOM 10019 N N . MET C 1 82 ? -47.102 -24.947 -57.901 1.00 121.29 1085 MET C N 1
ATOM 10020 C CA . MET C 1 82 ? -47.903 -23.867 -57.275 1.00 117.96 1085 MET C CA 1
ATOM 10021 C C . MET C 1 82 ? -47.107 -22.558 -57.312 1.00 117.35 1085 MET C C 1
ATOM 10022 O O . MET C 1 82 ? -47.445 -21.689 -58.131 1.00 111.45 1085 MET C O 1
ATOM 10027 N N . VAL C 1 83 ? -46.071 -22.456 -56.480 1.00 122.13 1086 VAL C N 1
ATOM 10028 C CA . VAL C 1 83 ? -45.247 -21.226 -56.301 1.00 133.98 1086 VAL C CA 1
ATOM 10029 C C . VAL C 1 83 ? -44.988 -20.596 -57.674 1.00 130.04 1086 VAL C C 1
ATOM 10030 O O . VAL C 1 83 ? -45.151 -19.358 -57.817 1.00 112.74 1086 VAL C O 1
ATOM 10034 N N . GLU C 1 84 ? -44.577 -21.428 -58.632 1.00 134.64 1087 GLU C N 1
ATOM 10035 C CA . GLU C 1 84 ? -44.251 -21.002 -60.013 1.00 144.53 1087 GLU C CA 1
ATOM 10036 C C . GLU C 1 84 ? -45.404 -20.130 -60.533 1.00 141.47 1087 GLU C C 1
ATOM 10037 O O . GLU C 1 84 ? -45.207 -18.905 -60.644 1.00 128.51 1087 GLU C O 1
ATOM 10043 N N . ARG C 1 85 ? -46.573 -20.731 -60.785 1.00 140.43 1088 ARG C N 1
ATOM 10044 C CA . ARG C 1 85 ? -47.725 -20.065 -61.466 1.00 134.95 1088 ARG C CA 1
ATOM 10045 C C . ARG C 1 85 ? -48.012 -18.725 -60.794 1.00 117.95 1088 ARG C C 1
ATOM 10046 O O . ARG C 1 85 ? -48.298 -17.753 -61.517 1.00 111.89 1088 ARG C O 1
ATOM 10054 N N . ILE C 1 86 ? -47.953 -18.704 -59.461 1.00 102.32 1089 ILE C N 1
ATOM 10055 C CA . ILE C 1 86 ? -48.203 -17.486 -58.644 1.00 98.46 1089 ILE C CA 1
ATOM 10056 C C . ILE C 1 86 ? -47.111 -16.476 -59.006 1.00 100.40 1089 ILE C C 1
ATOM 10057 O O . ILE C 1 86 ? -47.471 -15.367 -59.452 1.00 97.18 1089 ILE C O 1
ATOM 10062 N N . LYS C 1 87 ? -45.839 -16.872 -58.893 1.00 109.61 1090 LYS C N 1
ATOM 10063 C CA . LYS C 1 87 ? -44.697 -15.985 -59.243 1.00 127.91 1090 LYS C CA 1
ATOM 10064 C C . LYS C 1 87 ? -45.019 -15.312 -60.578 1.00 132.35 1090 LYS C C 1
ATOM 10065 O O . LYS C 1 87 ? -45.209 -14.087 -60.579 1.00 125.11 1090 LYS C O 1
ATOM 10071 N N . LYS C 1 88 ? -45.138 -16.107 -61.643 1.00 145.12 1091 LYS C N 1
ATOM 10072 C CA . LYS C 1 88 ? -45.326 -15.620 -63.041 1.00 153.30 1091 LYS C CA 1
ATOM 10073 C C . LYS C 1 88 ? -46.511 -14.645 -63.087 1.00 140.94 1091 LYS C C 1
ATOM 10074 O O . LYS C 1 88 ? -46.323 -13.476 -63.522 1.00 111.39 1091 LYS C O 1
ATOM 10080 N N . THR C 1 89 ? -47.684 -15.121 -62.654 1.00 130.60 1092 THR C N 1
ATOM 10081 C CA . THR C 1 89 ? -48.953 -14.353 -62.658 1.00 118.72 1092 THR C CA 1
ATOM 10082 C C . THR C 1 89 ? -48.680 -13.009 -61.984 1.00 110.61 1092 THR C C 1
ATOM 10083 O O . THR C 1 89 ? -49.023 -11.975 -62.571 1.00 104.46 1092 THR C O 1
ATOM 10087 N N . LEU C 1 90 ? -48.038 -13.032 -60.815 1.00 114.67 1093 LEU C N 1
ATOM 10088 C CA . LEU C 1 90 ? -47.700 -11.806 -60.052 1.00 120.72 1093 LEU C CA 1
ATOM 10089 C C . LEU C 1 90 ? -46.738 -10.939 -60.864 1.00 117.02 1093 LEU C C 1
ATOM 10090 O O . LEU C 1 90 ? -46.990 -9.726 -60.923 1.00 107.35 1093 LEU C O 1
ATOM 10095 N N . ASP C 1 91 ? -45.699 -11.532 -61.465 1.00 121.57 1094 ASP C N 1
ATOM 10096 C CA . ASP C 1 91 ? -44.726 -10.810 -62.332 1.00 125.02 1094 ASP C CA 1
ATOM 10097 C C . ASP C 1 91 ? -45.549 -9.974 -63.308 1.00 120.87 1094 ASP C C 1
ATOM 10098 O O . ASP C 1 91 ? -45.273 -8.750 -63.405 1.00 113.61 1094 ASP C O 1
ATOM 10103 N N . THR C 1 92 ? -46.562 -10.602 -63.925 1.00 123.51 1095 THR C N 1
ATOM 10104 C CA . THR C 1 92 ? -47.518 -9.963 -64.874 1.00 125.54 1095 THR C CA 1
ATOM 10105 C C . THR C 1 92 ? -48.225 -8.795 -64.178 1.00 115.56 1095 THR C C 1
ATOM 10106 O O . THR C 1 92 ? -48.202 -7.664 -64.701 1.00 108.12 1095 THR C O 1
ATOM 10110 N N . ILE C 1 93 ? -48.840 -9.077 -63.037 1.00 112.98 1096 ILE C N 1
ATOM 10111 C CA . ILE C 1 93 ? -49.609 -8.073 -62.257 1.00 107.61 1096 ILE C CA 1
ATOM 10112 C C . ILE C 1 93 ? -48.704 -6.870 -61.979 1.00 118.01 1096 ILE C C 1
ATOM 10113 O O . ILE C 1 93 ? -49.144 -5.755 -62.282 1.00 115.34 1096 ILE C O 1
ATOM 10118 N N . GLU C 1 94 ? -47.485 -7.091 -61.469 1.00 132.92 1097 GLU C N 1
ATOM 10119 C CA . GLU C 1 94 ? -46.507 -6.023 -61.104 1.00 136.90 1097 GLU C CA 1
ATOM 10120 C C . GLU C 1 94 ? -46.265 -5.105 -62.299 1.00 137.99 1097 GLU C C 1
ATOM 10121 O O . GLU C 1 94 ? -45.791 -3.969 -62.054 1.00 141.25 1097 GLU C O 1
ATOM 10127 N N . LYS C 1 95 ? -46.546 -5.580 -63.518 1.00 134.74 1098 LYS C N 1
ATOM 10128 C CA . LYS C 1 95 ? -46.424 -4.768 -64.760 1.00 132.81 1098 LYS C CA 1
ATOM 10129 C C . LYS C 1 95 ? -47.692 -3.948 -65.000 1.00 123.84 1098 LYS C C 1
ATOM 10130 O O . LYS C 1 95 ? -47.541 -2.757 -65.324 1.00 128.30 1098 LYS C O 1
ATOM 10136 N N . MET C 1 96 ? -48.881 -4.555 -64.855 1.00 115.78 1099 MET C N 1
ATOM 10137 C CA . MET C 1 96 ? -50.200 -4.032 -65.343 1.00 115.53 1099 MET C CA 1
ATOM 10138 C C . MET C 1 96 ? -50.395 -2.555 -64.943 1.00 112.81 1099 MET C C 1
ATOM 10139 O O . MET C 1 96 ? -50.287 -2.275 -63.734 1.00 122.65 1099 MET C O 1
ATOM 10144 N N . GLU C 1 97 ? -50.680 -1.665 -65.918 1.00 112.54 1100 GLU C N 1
ATOM 10145 C CA . GLU C 1 97 ? -50.940 -0.205 -65.708 1.00 115.55 1100 GLU C CA 1
ATOM 10146 C C . GLU C 1 97 ? -51.987 -0.111 -64.586 1.00 122.10 1100 GLU C C 1
ATOM 10147 O O . GLU C 1 97 ? -53.117 -0.591 -64.784 1.00 113.79 1100 GLU C O 1
ATOM 10153 N N . LYS C 1 98 ? -51.588 0.408 -63.420 1.00 126.86 1101 LYS C N 1
ATOM 10154 C CA . LYS C 1 98 ? -52.458 0.508 -62.222 1.00 126.39 1101 LYS C CA 1
ATOM 10155 C C . LYS C 1 98 ? -52.988 1.944 -62.106 1.00 135.54 1101 LYS C C 1
ATOM 10156 O O . LYS C 1 98 ? -52.589 2.805 -62.917 1.00 146.72 1101 LYS C O 1
ATOM 10162 N N . TRP C 1 99 ? -53.888 2.168 -61.148 1.00 130.74 1102 TRP C N 1
ATOM 10163 C CA . TRP C 1 99 ? -54.501 3.481 -60.807 1.00 116.63 1102 TRP C CA 1
ATOM 10164 C C . TRP C 1 99 ? -54.574 3.607 -59.286 1.00 105.41 1102 TRP C C 1
ATOM 10165 O O . TRP C 1 99 ? -55.421 2.930 -58.695 1.00 84.14 1102 TRP C O 1
ATOM 10176 N N . ASN C 1 100 ? -53.698 4.411 -58.680 1.00 108.21 1103 ASN C N 1
ATOM 10177 C CA . ASN C 1 100 ? -53.586 4.529 -57.203 1.00 107.06 1103 ASN C CA 1
ATOM 10178 C C . ASN C 1 100 ? -53.365 3.138 -56.592 1.00 109.00 1103 ASN C C 1
ATOM 10179 O O . ASN C 1 100 ? -53.835 2.930 -55.474 1.00 123.89 1103 ASN C O 1
ATOM 10184 N N . GLY C 1 101 ? -52.668 2.236 -57.292 1.00 109.10 1104 GLY C N 1
ATOM 10185 C CA . GLY C 1 101 ? -52.387 0.860 -56.838 1.00 106.91 1104 GLY C CA 1
ATOM 10186 C C . GLY C 1 101 ? -53.563 -0.085 -57.045 1.00 109.24 1104 GLY C C 1
ATOM 10187 O O . GLY C 1 101 ? -53.534 -1.163 -56.432 1.00 108.27 1104 GLY C O 1
ATOM 10188 N N . HIS C 1 102 ? -54.555 0.301 -57.859 1.00 106.54 1105 HIS C N 1
ATOM 10189 C CA . HIS C 1 102 ? -55.714 -0.533 -58.289 1.00 103.57 1105 HIS C CA 1
ATOM 10190 C C . HIS C 1 102 ? -55.430 -1.157 -59.650 1.00 106.21 1105 HIS C C 1
ATOM 10191 O O . HIS C 1 102 ? -54.798 -0.480 -60.479 1.00 112.97 1105 HIS C O 1
ATOM 10198 N N . LEU C 1 103 ? -55.926 -2.372 -59.889 1.00 104.07 1106 LEU C N 1
ATOM 10199 C CA . LEU C 1 103 ? -56.070 -2.901 -61.267 1.00 103.24 1106 LEU C CA 1
ATOM 10200 C C . LEU C 1 103 ? -57.282 -2.228 -61.905 1.00 98.55 1106 LEU C C 1
ATOM 10201 O O . LEU C 1 103 ? -58.201 -1.805 -61.163 1.00 88.55 1106 LEU C O 1
ATOM 10206 N N . TYR C 1 104 ? -57.260 -2.128 -63.232 1.00 95.53 1107 TYR C N 1
ATOM 10207 C CA . TYR C 1 104 ? -58.370 -1.567 -64.034 1.00 92.45 1107 TYR C CA 1
ATOM 10208 C C . TYR C 1 104 ? -59.488 -2.609 -64.112 1.00 97.07 1107 TYR C C 1
ATOM 10209 O O . TYR C 1 104 ? -59.249 -3.802 -63.832 1.00 99.91 1107 TYR C O 1
ATOM 10218 N N . ASN C 1 105 ? -60.673 -2.115 -64.470 1.00 102.08 1108 ASN C N 1
ATOM 10219 C CA . ASN C 1 105 ? -61.928 -2.865 -64.716 1.00 106.15 1108 ASN C CA 1
ATOM 10220 C C . ASN C 1 105 ? -61.630 -4.148 -65.505 1.00 111.58 1108 ASN C C 1
ATOM 10221 O O . ASN C 1 105 ? -62.018 -5.250 -65.040 1.00 93.02 1108 ASN C O 1
ATOM 10226 N N . TRP C 1 106 ? -60.968 -3.992 -66.659 1.00 119.56 1109 TRP C N 1
ATOM 10227 C CA . TRP C 1 106 ? -60.568 -5.092 -67.581 1.00 106.26 1109 TRP C CA 1
ATOM 10228 C C . TRP C 1 106 ? -59.182 -4.847 -68.185 1.00 104.25 1109 TRP C C 1
ATOM 10229 O O . TRP C 1 106 ? -58.856 -3.696 -68.501 1.00 102.58 1109 TRP C O 1
ATOM 10240 N N . TYR C 1 107 ? -58.416 -5.916 -68.390 1.00 105.93 1110 TYR C N 1
ATOM 10241 C CA . TYR C 1 107 ? -57.199 -5.901 -69.239 1.00 110.59 1110 TYR C CA 1
ATOM 10242 C C . TYR C 1 107 ? -57.400 -6.903 -70.377 1.00 114.98 1110 TYR C C 1
ATOM 10243 O O . TYR C 1 107 ? -58.288 -7.775 -70.300 1.00 103.88 1110 TYR C O 1
ATOM 10252 N N . ASN C 1 108 ? -56.616 -6.736 -71.436 1.00 113.00 1111 ASN C N 1
ATOM 10253 C CA . ASN C 1 108 ? -56.459 -7.758 -72.500 1.00 108.23 1111 ASN C CA 1
ATOM 10254 C C . ASN C 1 108 ? -55.395 -8.756 -72.041 1.00 103.99 1111 ASN C C 1
ATOM 10255 O O . ASN C 1 108 ? -54.322 -8.295 -71.649 1.00 110.45 1111 ASN C O 1
ATOM 10260 N N . THR C 1 109 ? -55.676 -10.056 -72.118 1.00 101.13 1112 THR C N 1
ATOM 10261 C CA . THR C 1 109 ? -54.761 -11.159 -71.712 1.00 108.76 1112 THR C CA 1
ATOM 10262 C C . THR C 1 109 ? -53.412 -11.109 -72.452 1.00 107.90 1112 THR C C 1
ATOM 10263 O O . THR C 1 109 ? -52.467 -11.714 -71.926 1.00 107.75 1112 THR C O 1
ATOM 10267 N N . LYS C 1 110 ? -53.322 -10.436 -73.607 1.00 113.23 1113 LYS C N 1
ATOM 10268 C CA . LYS C 1 110 ? -52.117 -10.411 -74.490 1.00 116.37 1113 LYS C CA 1
ATOM 10269 C C . LYS C 1 110 ? -51.494 -9.007 -74.506 1.00 106.48 1113 LYS C C 1
ATOM 10270 O O . LYS C 1 110 ? -50.263 -8.912 -74.247 1.00 98.91 1113 LYS C O 1
ATOM 10276 N N . THR C 1 111 ? -52.295 -7.970 -74.804 1.00 106.39 1114 THR C N 1
ATOM 10277 C CA . THR C 1 111 ? -51.847 -6.547 -74.868 1.00 113.34 1114 THR C CA 1
ATOM 10278 C C . THR C 1 111 ? -51.549 -6.040 -73.448 1.00 113.83 1114 THR C C 1
ATOM 10279 O O . THR C 1 111 ? -50.900 -4.980 -73.344 1.00 125.11 1114 THR C O 1
ATOM 10283 N N . LEU C 1 112 ? -52.029 -6.749 -72.413 1.00 105.08 1115 LEU C N 1
ATOM 10284 C CA . LEU C 1 112 ? -51.969 -6.353 -70.981 1.00 94.24 1115 LEU C CA 1
ATOM 10285 C C . LEU C 1 112 ? -52.329 -4.880 -70.849 1.00 97.87 1115 LEU C C 1
ATOM 10286 O O . LEU C 1 112 ? -51.739 -4.196 -69.989 1.00 107.82 1115 LEU C O 1
ATOM 10291 N N . GLU C 1 113 ? -53.256 -4.411 -71.682 1.00 101.46 1116 GLU C N 1
ATOM 10292 C CA . GLU C 1 113 ? -53.602 -2.978 -71.771 1.00 114.84 1116 GLU C CA 1
ATOM 10293 C C . GLU C 1 113 ? -54.950 -2.824 -71.075 1.00 103.84 1116 GLU C C 1
ATOM 10294 O O . GLU C 1 113 ? -55.803 -3.713 -71.149 1.00 77.61 1116 GLU C O 1
ATOM 10300 N N . PRO C 1 114 ? -55.151 -1.724 -70.320 1.00 109.93 1117 PRO C N 1
ATOM 10301 C CA . PRO C 1 114 ? -56.486 -1.354 -69.870 1.00 109.62 1117 PRO C CA 1
ATOM 10302 C C . PRO C 1 114 ? -57.451 -1.392 -71.057 1.00 103.17 1117 PRO C C 1
ATOM 10303 O O . PRO C 1 114 ? -57.154 -0.802 -72.062 1.00 96.18 1117 PRO C O 1
ATOM 10307 N N . LEU C 1 115 ? -58.569 -2.105 -70.921 1.00 104.88 1118 LEU C N 1
ATOM 10308 C CA . LEU C 1 115 ? -59.585 -2.217 -71.998 1.00 103.09 1118 LEU C CA 1
ATOM 10309 C C . LEU C 1 115 ? -60.300 -0.875 -72.146 1.00 105.02 1118 LEU C C 1
ATOM 10310 O O . LEU C 1 115 ? -59.958 0.070 -71.385 1.00 94.93 1118 LEU C O 1
ATOM 10315 N N . ARG C 1 116 ? -61.201 -0.779 -73.123 1.00 116.77 1119 ARG C N 1
ATOM 10316 C CA . ARG C 1 116 ? -61.606 0.518 -73.724 1.00 138.27 1119 ARG C CA 1
ATOM 10317 C C . ARG C 1 116 ? -62.089 1.457 -72.619 1.00 126.54 1119 ARG C C 1
ATOM 10318 O O . ARG C 1 116 ? -61.361 2.379 -72.249 1.00 139.05 1119 ARG C O 1
ATOM 10326 N N . PRO C 1 117 ? -63.266 1.234 -72.000 1.00 111.34 1120 PRO C N 1
ATOM 10327 C CA . PRO C 1 117 ? -63.831 2.231 -71.091 1.00 108.75 1120 PRO C CA 1
ATOM 10328 C C . PRO C 1 117 ? -62.982 2.301 -69.810 1.00 121.21 1120 PRO C C 1
ATOM 10329 O O . PRO C 1 117 ? -63.442 1.849 -68.775 1.00 143.29 1120 PRO C O 1
ATOM 10333 N N . TYR C 1 118 ? -61.743 2.793 -69.941 1.00 132.39 1121 TYR C N 1
ATOM 10334 C CA . TYR C 1 118 ? -60.764 2.969 -68.833 1.00 136.28 1121 TYR C CA 1
ATOM 10335 C C . TYR C 1 118 ? -61.543 3.210 -67.534 1.00 135.77 1121 TYR C C 1
ATOM 10336 O O . TYR C 1 118 ? -62.047 4.346 -67.337 1.00 125.23 1121 TYR C O 1
ATOM 10345 N N . TYR C 1 119 ? -61.643 2.185 -66.680 1.00 134.14 1122 TYR C N 1
ATOM 10346 C CA . TYR C 1 119 ? -62.464 2.202 -65.437 1.00 126.56 1122 TYR C CA 1
ATOM 10347 C C . TYR C 1 119 ? -61.825 1.316 -64.366 1.00 114.91 1122 TYR C C 1
ATOM 10348 O O . TYR C 1 119 ? -61.211 0.291 -64.748 1.00 102.68 1122 TYR C O 1
ATOM 10357 N N . VAL C 1 120 ? -61.987 1.701 -63.093 1.00 107.36 1123 VAL C N 1
ATOM 10358 C CA . VAL C 1 120 ? -61.551 0.917 -61.898 1.00 109.68 1123 VAL C CA 1
ATOM 10359 C C . VAL C 1 120 ? -62.790 0.577 -61.079 1.00 98.43 1123 VAL C C 1
ATOM 10360 O O . VAL C 1 120 ? -63.465 1.508 -60.649 1.00 87.36 1123 VAL C O 1
ATOM 10364 N N . SER C 1 121 ? -63.069 -0.703 -60.859 1.00 102.54 1124 SER C N 1
ATOM 10365 C CA . SER C 1 121 ? -64.256 -1.147 -60.087 1.00 104.22 1124 SER C CA 1
ATOM 10366 C C . SER C 1 121 ? -63.851 -1.394 -58.641 1.00 101.03 1124 SER C C 1
ATOM 10367 O O . SER C 1 121 ? -62.789 -2.020 -58.411 1.00 107.11 1124 SER C O 1
ATOM 10370 N N . THR C 1 122 ? -64.690 -0.912 -57.724 1.00 92.99 1125 THR C N 1
ATOM 10371 C CA . THR C 1 122 ? -64.540 -1.063 -56.258 1.00 85.85 1125 THR C CA 1
ATOM 10372 C C . THR C 1 122 ? -64.537 -2.551 -55.957 1.00 78.68 1125 THR C C 1
ATOM 10373 O O . THR C 1 122 ? -63.515 -3.054 -55.436 1.00 72.61 1125 THR C O 1
ATOM 10377 N N . VAL C 1 123 ? -65.638 -3.199 -56.333 1.00 79.32 1126 VAL C N 1
ATOM 10378 C CA . VAL C 1 123 ? -65.883 -4.645 -56.096 1.00 90.42 1126 VAL C CA 1
ATOM 10379 C C . VAL C 1 123 ? -64.660 -5.402 -56.634 1.00 93.27 1126 VAL C C 1
ATOM 10380 O O . VAL C 1 123 ? -64.027 -6.158 -55.842 1.00 84.64 1126 VAL C O 1
ATOM 10384 N N . ASP C 1 124 ? -64.316 -5.169 -57.914 1.00 94.75 1127 ASP C N 1
ATOM 10385 C CA . ASP C 1 124 ? -63.213 -5.862 -58.637 1.00 97.01 1127 ASP C CA 1
ATOM 10386 C C . ASP C 1 124 ? -61.964 -5.798 -57.755 1.00 99.25 1127 ASP C C 1
ATOM 10387 O O . ASP C 1 124 ? -61.487 -6.880 -57.346 1.00 103.92 1127 ASP C O 1
ATOM 10392 N N . SER C 1 125 ? -61.500 -4.585 -57.425 1.00 97.84 1128 SER C N 1
ATOM 10393 C CA . SER C 1 125 ? -60.352 -4.363 -56.506 1.00 91.81 1128 SER C CA 1
ATOM 10394 C C . SER C 1 125 ? -60.622 -5.114 -55.204 1.00 88.49 1128 SER C C 1
ATOM 10395 O O . SER C 1 125 ? -59.879 -6.073 -54.913 1.00 78.32 1128 SER C O 1
ATOM 10398 N N . GLY C 1 126 ? -61.683 -4.725 -54.488 1.00 94.79 1129 GLY C N 1
ATOM 10399 C CA . GLY C 1 126 ? -62.099 -5.326 -53.204 1.00 101.16 1129 GLY C CA 1
ATOM 10400 C C . GLY C 1 126 ? -61.887 -6.828 -53.182 1.00 101.09 1129 GLY C C 1
ATOM 10401 O O . GLY C 1 126 ? -61.066 -7.314 -52.358 1.00 104.89 1129 GLY C O 1
ATOM 10402 N N . ASN C 1 127 ? -62.538 -7.536 -54.101 1.00 97.62 1130 ASN C N 1
ATOM 10403 C CA . ASN C 1 127 ? -62.421 -9.013 -54.203 1.00 102.05 1130 ASN C CA 1
ATOM 10404 C C . ASN C 1 127 ? -60.942 -9.388 -54.337 1.00 96.21 1130 ASN C C 1
ATOM 10405 O O . ASN C 1 127 ? -60.428 -10.120 -53.477 1.00 97.22 1130 ASN C O 1
ATOM 10410 N N . LEU C 1 128 ? -60.291 -8.865 -55.374 1.00 91.59 1131 LEU C N 1
ATOM 10411 C CA . LEU C 1 128 ? -58.890 -9.193 -55.735 1.00 93.73 1131 LEU C CA 1
ATOM 10412 C C . LEU C 1 128 ? -57.995 -9.074 -54.498 1.00 91.99 1131 LEU C C 1
ATOM 10413 O O . LEU C 1 128 ? -57.297 -10.065 -54.165 1.00 86.68 1131 LEU C O 1
ATOM 10418 N N . VAL C 1 129 ? -58.017 -7.905 -53.852 1.00 84.39 1132 VAL C N 1
ATOM 10419 C CA . VAL C 1 129 ? -57.185 -7.607 -52.651 1.00 80.71 1132 VAL C CA 1
ATOM 10420 C C . VAL C 1 129 ? -57.327 -8.786 -51.685 1.00 79.68 1132 VAL C C 1
ATOM 10421 O O . VAL C 1 129 ? -56.304 -9.419 -51.346 1.00 77.08 1132 VAL C O 1
ATOM 10425 N N . GLY C 1 130 ? -58.568 -9.092 -51.301 1.00 83.15 1133 GLY C N 1
ATOM 10426 C CA . GLY C 1 130 ? -58.904 -10.236 -50.430 1.00 87.21 1133 GLY C CA 1
ATOM 10427 C C . GLY C 1 130 ? -58.220 -11.509 -50.888 1.00 87.26 1133 GLY C C 1
ATOM 10428 O O . GLY C 1 130 ? -57.559 -12.166 -50.053 1.00 82.45 1133 GLY C O 1
ATOM 10429 N N . TYR C 1 131 ? -58.361 -11.837 -52.176 1.00 88.76 1134 TYR C N 1
ATOM 10430 C CA . TYR C 1 131 ? -57.866 -13.102 -52.780 1.00 88.11 1134 TYR C CA 1
ATOM 10431 C C . TYR C 1 131 ? -56.342 -13.130 -52.639 1.00 87.26 1134 TYR C C 1
ATOM 10432 O O . TYR C 1 131 ? -55.806 -14.210 -52.331 1.00 102.08 1134 TYR C O 1
ATOM 10441 N N . LEU C 1 132 ? -55.690 -11.971 -52.766 1.00 74.87 1135 LEU C N 1
ATOM 10442 C CA . LEU C 1 132 ? -54.222 -11.824 -52.587 1.00 77.95 1135 LEU C CA 1
ATOM 10443 C C . LEU C 1 132 ? -53.834 -12.117 -51.129 1.00 85.06 1135 LEU C C 1
ATOM 10444 O O . LEU C 1 132 ? -52.979 -13.015 -50.876 1.00 85.62 1135 LEU C O 1
ATOM 10449 N N . ILE C 1 133 ? -54.446 -11.365 -50.217 1.00 91.32 1136 ILE C N 1
ATOM 10450 C CA . ILE C 1 133 ? -54.243 -11.480 -48.748 1.00 92.04 1136 ILE C CA 1
ATOM 10451 C C . ILE C 1 133 ? -54.322 -12.968 -48.377 1.00 91.01 1136 ILE C C 1
ATOM 10452 O O . ILE C 1 133 ? -53.392 -13.473 -47.697 1.00 93.77 1136 ILE C O 1
ATOM 10457 N N . THR C 1 134 ? -55.380 -13.641 -48.830 1.00 88.37 1137 THR C N 1
ATOM 10458 C CA . THR C 1 134 ? -55.600 -15.101 -48.669 1.00 95.79 1137 THR C CA 1
ATOM 10459 C C . THR C 1 134 ? -54.341 -15.866 -49.075 1.00 104.55 1137 THR C C 1
ATOM 10460 O O . THR C 1 134 ? -53.821 -16.637 -48.236 1.00 119.20 1137 THR C O 1
ATOM 10464 N N . VAL C 1 135 ? -53.883 -15.652 -50.312 1.00 106.66 1138 VAL C N 1
ATOM 10465 C CA . VAL C 1 135 ? -52.718 -16.374 -50.904 1.00 104.14 1138 VAL C CA 1
ATOM 10466 C C . VAL C 1 135 ? -51.493 -16.104 -50.029 1.00 103.24 1138 VAL C C 1
ATOM 10467 O O . VAL C 1 135 ? -50.815 -17.082 -49.665 1.00 99.95 1138 VAL C O 1
ATOM 10471 N N . LYS C 1 136 ? -51.231 -14.834 -49.708 1.00 100.47 1139 LYS C N 1
ATOM 10472 C CA . LYS C 1 136 ? -50.099 -14.445 -48.832 1.00 100.98 1139 LYS C CA 1
ATOM 10473 C C . LYS C 1 136 ? -50.062 -15.367 -47.607 1.00 96.67 1139 LYS C C 1
ATOM 10474 O O . LYS C 1 136 ? -49.075 -16.119 -47.454 1.00 90.35 1139 LYS C O 1
ATOM 10480 N N . GLU C 1 137 ? -51.114 -15.341 -46.789 1.00 99.75 1140 GLU C N 1
ATOM 10481 C CA . GLU C 1 137 ? -51.166 -16.080 -45.499 1.00 110.14 1140 GLU C CA 1
ATOM 10482 C C . GLU C 1 137 ? -51.111 -17.596 -45.740 1.00 109.30 1140 GLU C C 1
ATOM 10483 O O . GLU C 1 137 ? -50.684 -18.333 -44.824 1.00 115.69 1140 GLU C O 1
ATOM 10489 N N . ALA C 1 138 ? -51.529 -18.053 -46.919 1.00 105.85 1141 ALA C N 1
ATOM 10490 C CA . ALA C 1 138 ? -51.638 -19.488 -47.266 1.00 100.52 1141 ALA C CA 1
ATOM 10491 C C . ALA C 1 138 ? -50.273 -20.030 -47.710 1.00 102.68 1141 ALA C C 1
ATOM 10492 O O . ALA C 1 138 ? -49.860 -21.069 -47.171 1.00 100.66 1141 ALA C O 1
ATOM 10494 N N . ILE C 1 139 ? -49.604 -19.355 -48.653 1.00 107.48 1142 ILE C N 1
ATOM 10495 C CA . ILE C 1 139 ? -48.433 -19.905 -49.408 1.00 112.66 1142 ILE C CA 1
ATOM 10496 C C . ILE C 1 139 ? -47.369 -20.392 -48.420 1.00 115.85 1142 ILE C C 1
ATOM 10497 O O . ILE C 1 139 ? -46.780 -21.469 -48.671 1.00 112.74 1142 ILE C O 1
ATOM 10502 N N . GLY C 1 140 ? -47.145 -19.633 -47.340 1.00 116.84 1143 GLY C N 1
ATOM 10503 C CA . GLY C 1 140 ? -46.204 -20.002 -46.270 1.00 120.36 1143 GLY C CA 1
ATOM 10504 C C . GLY C 1 140 ? -46.362 -21.466 -45.898 1.00 123.22 1143 GLY C C 1
ATOM 10505 O O . GLY C 1 140 ? -45.346 -22.196 -45.896 1.00 126.31 1143 GLY C O 1
ATOM 10506 N N . GLU C 1 141 ? -47.610 -21.894 -45.673 1.00 124.96 1144 GLU C N 1
ATOM 10507 C CA . GLU C 1 141 ? -47.960 -23.221 -45.096 1.00 122.16 1144 GLU C CA 1
ATOM 10508 C C . GLU C 1 141 ? -47.106 -24.312 -45.750 1.00 129.58 1144 GLU C C 1
ATOM 10509 O O . GLU C 1 141 ? -46.781 -25.283 -45.057 1.00 130.14 1144 GLU C O 1
ATOM 10515 N N . PHE C 1 142 ? -46.746 -24.142 -47.029 1.00 147.81 1145 PHE C N 1
ATOM 10516 C CA . PHE C 1 142 ? -46.231 -25.226 -47.908 1.00 154.68 1145 PHE C CA 1
ATOM 10517 C C . PHE C 1 142 ? -44.730 -25.475 -47.712 1.00 152.60 1145 PHE C C 1
ATOM 10518 O O . PHE C 1 142 ? -44.202 -26.432 -48.343 1.00 150.31 1145 PHE C O 1
ATOM 10526 N N . LEU C 1 143 ? -44.075 -24.674 -46.867 1.00 141.50 1146 LEU C N 1
ATOM 10527 C CA . LEU C 1 143 ? -42.661 -24.899 -46.460 1.00 129.20 1146 LEU C CA 1
ATOM 10528 C C . LEU C 1 143 ? -42.606 -25.967 -45.358 1.00 126.62 1146 LEU C C 1
ATOM 10529 O O . LEU C 1 143 ? -41.542 -26.582 -45.196 1.00 149.29 1146 LEU C O 1
ATOM 10534 N N . ASN C 1 144 ? -43.704 -26.192 -44.629 1.00 125.05 1147 ASN C N 1
ATOM 10535 C CA . ASN C 1 144 ? -43.806 -27.287 -43.628 1.00 131.67 1147 ASN C CA 1
ATOM 10536 C C . ASN C 1 144 ? -44.899 -28.280 -44.019 1.00 133.60 1147 ASN C C 1
ATOM 10537 O O . ASN C 1 144 ? -45.254 -29.113 -43.168 1.00 142.47 1147 ASN C O 1
ATOM 10542 N N . LYS C 1 145 ? -45.399 -28.197 -45.254 1.00 131.90 1148 LYS C N 1
ATOM 10543 C CA . LYS C 1 145 ? -46.363 -29.179 -45.804 1.00 126.44 1148 LYS C CA 1
ATOM 10544 C C . LYS C 1 145 ? -45.604 -30.103 -46.749 1.00 119.80 1148 LYS C C 1
ATOM 10545 O O . LYS C 1 145 ? -44.883 -29.641 -47.645 1.00 110.48 1148 LYS C O 1
ATOM 10551 N N . PRO C 1 146 ? -45.788 -31.432 -46.569 1.00 119.40 1149 PRO C N 1
ATOM 10552 C CA . PRO C 1 146 ? -44.963 -32.435 -47.249 1.00 126.27 1149 PRO C CA 1
ATOM 10553 C C . PRO C 1 146 ? -44.983 -32.306 -48.781 1.00 135.83 1149 PRO C C 1
ATOM 10554 O O . PRO C 1 146 ? -46.061 -32.257 -49.341 1.00 149.35 1149 PRO C O 1
ATOM 10558 N N . LEU C 1 147 ? -43.811 -32.271 -49.421 1.00 137.40 1150 LEU C N 1
ATOM 10559 C CA . LEU C 1 147 ? -43.673 -32.311 -50.903 1.00 132.19 1150 LEU C CA 1
ATOM 10560 C C . LEU C 1 147 ? -44.274 -33.625 -51.421 1.00 126.58 1150 LEU C C 1
ATOM 10561 O O . LEU C 1 147 ? -44.715 -33.627 -52.598 1.00 113.09 1150 LEU C O 1
ATOM 10566 N N . ILE C 1 148 ? -44.263 -34.674 -50.580 1.00 125.63 1151 ILE C N 1
ATOM 10567 C CA . ILE C 1 148 ? -44.999 -35.962 -50.764 1.00 127.72 1151 ILE C CA 1
ATOM 10568 C C . ILE C 1 148 ? -46.035 -36.108 -49.658 1.00 136.46 1151 ILE C C 1
ATOM 10569 O O . ILE C 1 148 ? -45.688 -36.688 -48.593 1.00 152.34 1151 ILE C O 1
ATOM 10574 N N . ASP C 1 149 ? -47.265 -35.668 -49.906 1.00 138.65 1152 ASP C N 1
ATOM 10575 C CA . ASP C 1 149 ? -48.395 -35.994 -49.000 1.00 145.62 1152 ASP C CA 1
ATOM 10576 C C . ASP C 1 149 ? -49.394 -36.857 -49.766 1.00 136.51 1152 ASP C C 1
ATOM 10577 O O . ASP C 1 149 ? -49.399 -36.866 -51.018 1.00 118.47 1152 ASP C O 1
ATOM 10582 N N . ILE C 1 150 ? -50.184 -37.580 -48.991 1.00 134.99 1153 ILE C N 1
ATOM 10583 C CA . ILE C 1 150 ? -51.279 -38.456 -49.471 1.00 152.14 1153 ILE C CA 1
ATOM 10584 C C . ILE C 1 150 ? -52.187 -37.680 -50.448 1.00 155.45 1153 ILE C C 1
ATOM 10585 O O . ILE C 1 150 ? -52.648 -38.300 -51.435 1.00 178.67 1153 ILE C O 1
ATOM 10590 N N . GLU C 1 151 ? -52.424 -36.381 -50.218 1.00 149.34 1154 GLU C N 1
ATOM 10591 C CA . GLU C 1 151 ? -53.384 -35.566 -51.026 1.00 136.51 1154 GLU C CA 1
ATOM 10592 C C . GLU C 1 151 ? -52.943 -35.547 -52.507 1.00 125.54 1154 GLU C C 1
ATOM 10593 O O . GLU C 1 151 ? -53.832 -35.450 -53.376 1.00 130.03 1154 GLU C O 1
ATOM 10599 N N . LEU C 1 152 ? -51.635 -35.654 -52.795 1.00 110.97 1155 LEU C N 1
ATOM 10600 C CA . LEU C 1 152 ? -51.093 -35.638 -54.187 1.00 99.83 1155 LEU C CA 1
ATOM 10601 C C . LEU C 1 152 ? -51.451 -36.947 -54.897 1.00 100.00 1155 LEU C C 1
ATOM 10602 O O . LEU C 1 152 ? -51.332 -36.977 -56.139 1.00 101.02 1155 LEU C O 1
ATOM 10607 N N . ALA C 1 153 ? -51.858 -37.967 -54.134 1.00 105.72 1156 ALA C N 1
ATOM 10608 C CA . ALA C 1 153 ? -52.368 -39.264 -54.633 1.00 111.75 1156 ALA C CA 1
ATOM 10609 C C . ALA C 1 153 ? -53.887 -39.185 -54.787 1.00 123.05 1156 ALA C C 1
ATOM 10610 O O . ALA C 1 153 ? -54.363 -39.489 -55.906 1.00 148.57 1156 ALA C O 1
ATOM 10612 N N . LYS C 1 154 ? -54.611 -38.769 -53.739 1.00 127.45 1157 LYS C N 1
ATOM 10613 C CA . LYS C 1 154 ? -56.063 -38.447 -53.857 1.00 140.76 1157 LYS C CA 1
ATOM 10614 C C . LYS C 1 154 ? -56.261 -37.544 -55.080 1.00 137.50 1157 LYS C C 1
ATOM 10615 O O . LYS C 1 154 ? -57.314 -37.678 -55.732 1.00 136.19 1157 LYS C O 1
ATOM 10621 N N . GLY C 1 155 ? -55.279 -36.677 -55.356 1.00 127.82 1158 GLY C N 1
ATOM 10622 C CA . GLY C 1 155 ? -55.273 -35.717 -56.478 1.00 121.20 1158 GLY C CA 1
ATOM 10623 C C . GLY C 1 155 ? -55.168 -36.413 -57.823 1.00 117.20 1158 GLY C C 1
ATOM 10624 O O . GLY C 1 155 ? -56.074 -36.221 -58.656 1.00 124.99 1158 GLY C O 1
ATOM 10625 N N . LEU C 1 156 ? -54.113 -37.205 -58.028 1.00 115.71 1159 LEU C N 1
ATOM 10626 C CA . LEU C 1 156 ? -53.916 -37.979 -59.283 1.00 118.00 1159 LEU C CA 1
ATOM 10627 C C . LEU C 1 156 ? -55.159 -38.848 -59.531 1.00 119.09 1159 LEU C C 1
ATOM 10628 O O . LEU C 1 156 ? -55.601 -38.908 -60.697 1.00 135.34 1159 LEU C O 1
ATOM 10633 N N . LYS C 1 157 ? -55.714 -39.473 -58.480 1.00 119.41 1160 LYS C N 1
ATOM 10634 C CA . LYS C 1 157 ? -56.952 -40.305 -58.550 1.00 126.71 1160 LYS C CA 1
ATOM 10635 C C . LYS C 1 157 ? -58.014 -39.531 -59.332 1.00 135.74 1160 LYS C C 1
ATOM 10636 O O . LYS C 1 157 ? -58.561 -40.072 -60.307 1.00 154.19 1160 LYS C O 1
ATOM 10642 N N . ASP C 1 158 ? -58.288 -38.300 -58.904 1.00 132.42 1161 ASP C N 1
ATOM 10643 C CA . ASP C 1 158 ? -59.259 -37.388 -59.563 1.00 121.34 1161 ASP C CA 1
ATOM 10644 C C . ASP C 1 158 ? -58.782 -37.136 -60.991 1.00 105.82 1161 ASP C C 1
ATOM 10645 O O . ASP C 1 158 ? -59.588 -37.349 -61.889 1.00 109.87 1161 ASP C O 1
ATOM 10650 N N . THR C 1 159 ? -57.513 -36.777 -61.192 1.00 95.61 1162 THR C N 1
ATOM 10651 C CA . THR C 1 159 ? -56.886 -36.596 -62.535 1.00 102.60 1162 THR C CA 1
ATOM 10652 C C . THR C 1 159 ? -57.233 -37.785 -63.443 1.00 108.30 1162 THR C C 1
ATOM 10653 O O . THR C 1 159 ? -57.567 -37.551 -64.619 1.00 104.36 1162 THR C O 1
ATOM 10657 N N . ILE C 1 160 ? -57.136 -39.008 -62.921 1.00 120.99 1163 ILE C N 1
ATOM 10658 C CA . ILE C 1 160 ? -57.358 -40.267 -63.694 1.00 131.89 1163 ILE C CA 1
ATOM 10659 C C . ILE C 1 160 ? -58.860 -40.432 -63.961 1.00 131.68 1163 ILE C C 1
ATOM 10660 O O . ILE C 1 160 ? -59.214 -40.633 -65.124 1.00 137.47 1163 ILE C O 1
ATOM 10665 N N . LYS C 1 161 ? -59.697 -40.355 -62.924 1.00 127.59 1164 LYS C N 1
ATOM 10666 C CA . LYS C 1 161 ? -61.177 -40.356 -63.067 1.00 126.19 1164 LYS C CA 1
ATOM 10667 C C . LYS C 1 161 ? -61.526 -39.411 -64.221 1.00 127.46 1164 LYS C C 1
ATOM 10668 O O . LYS C 1 161 ? -62.240 -39.848 -65.140 1.00 123.72 1164 LYS C O 1
ATOM 10674 N N . MET C 1 162 ? -60.977 -38.190 -64.192 1.00 126.61 1165 MET C N 1
ATOM 10675 C CA . MET C 1 162 ? -61.230 -37.140 -65.215 1.00 125.12 1165 MET C CA 1
ATOM 10676 C C . MET C 1 162 ? -60.742 -37.636 -66.583 1.00 128.30 1165 MET C C 1
ATOM 10677 O O . MET C 1 162 ? -61.562 -37.729 -67.492 1.00 142.90 1165 MET C O 1
ATOM 10682 N N . LEU C 1 163 ? -59.448 -37.925 -66.726 1.00 126.65 1166 LEU C N 1
ATOM 10683 C CA . LEU C 1 163 ? -58.796 -38.274 -68.017 1.00 126.43 1166 LEU C CA 1
ATOM 10684 C C . LEU C 1 163 ? -58.871 -39.785 -68.241 1.00 137.67 1166 LEU C C 1
ATOM 10685 O O . LEU C 1 163 ? -57.804 -40.353 -68.514 1.00 181.04 1166 LEU C O 1
ATOM 10690 N N . ASN C 1 164 ? -60.036 -40.414 -68.076 1.00 127.00 1167 ASN C N 1
ATOM 10691 C CA . ASN C 1 164 ? -60.323 -41.838 -68.409 1.00 125.48 1167 ASN C CA 1
ATOM 10692 C C . ASN C 1 164 ? -59.462 -42.302 -69.594 1.00 130.77 1167 ASN C C 1
ATOM 10693 O O . ASN C 1 164 ? -59.734 -41.836 -70.698 1.00 133.78 1167 ASN C O 1
ATOM 10698 N N . VAL C 1 165 ? -58.435 -43.128 -69.351 1.00 140.03 1168 VAL C N 1
ATOM 10699 C CA . VAL C 1 165 ? -57.433 -43.581 -70.369 1.00 145.85 1168 VAL C CA 1
ATOM 10700 C C . VAL C 1 165 ? -57.112 -45.061 -70.111 1.00 156.50 1168 VAL C C 1
ATOM 10701 O O . VAL C 1 165 ? -56.512 -45.357 -69.089 1.00 181.54 1168 VAL C O 1
ATOM 10705 N N . LYS C 1 166 ? -57.538 -45.954 -71.007 1.00 159.05 1169 LYS C N 1
ATOM 10706 C CA . LYS C 1 166 ? -57.247 -47.409 -70.946 1.00 163.23 1169 LYS C CA 1
ATOM 10707 C C . LYS C 1 166 ? -57.706 -47.951 -69.580 1.00 161.92 1169 LYS C C 1
ATOM 10708 O O . LYS C 1 166 ? -58.762 -47.504 -69.088 1.00 161.00 1169 LYS C O 1
ATOM 10714 N N . GLY C 1 167 ? -57.014 -48.973 -69.077 1.00 162.26 1170 GLY C N 1
ATOM 10715 C CA . GLY C 1 167 ? -57.241 -49.605 -67.763 1.00 155.20 1170 GLY C CA 1
ATOM 10716 C C . GLY C 1 167 ? -56.636 -48.774 -66.646 1.00 154.89 1170 GLY C C 1
ATOM 10717 O O . GLY C 1 167 ? -56.676 -49.253 -65.493 1.00 140.23 1170 GLY C O 1
ATOM 10718 N N . ILE C 1 168 ? -56.125 -47.567 -66.942 1.00 154.27 1171 ILE C N 1
ATOM 10719 C CA . ILE C 1 168 ? -55.749 -46.551 -65.903 1.00 135.45 1171 ILE C CA 1
ATOM 10720 C C . ILE C 1 168 ? -57.059 -46.046 -65.279 1.00 132.44 1171 ILE C C 1
ATOM 10721 O O . ILE C 1 168 ? -57.688 -45.123 -65.874 1.00 137.30 1171 ILE C O 1
ATOM 10726 N N . THR C 1 169 ? -57.480 -46.646 -64.161 1.00 131.98 1172 THR C N 1
ATOM 10727 C CA . THR C 1 169 ? -58.772 -46.361 -63.483 1.00 137.93 1172 THR C CA 1
ATOM 10728 C C . THR C 1 169 ? -58.533 -45.968 -62.023 1.00 143.10 1172 THR C C 1
ATOM 10729 O O . THR C 1 169 ? -57.377 -45.660 -61.681 1.00 143.93 1172 THR C O 1
ATOM 10733 N N . GLU C 1 170 ? -59.586 -45.998 -61.206 1.00 144.24 1173 GLU C N 1
ATOM 10734 C CA . GLU C 1 170 ? -59.543 -45.658 -59.765 1.00 148.67 1173 GLU C CA 1
ATOM 10735 C C . GLU C 1 170 ? -58.947 -46.807 -58.953 1.00 157.09 1173 GLU C C 1
ATOM 10736 O O . GLU C 1 170 ? -58.028 -46.522 -58.173 1.00 172.40 1173 GLU C O 1
ATOM 10742 N N . ASP C 1 171 ? -59.444 -48.038 -59.132 1.00 162.22 1174 ASP C N 1
ATOM 10743 C CA . ASP C 1 171 ? -58.964 -49.274 -58.446 1.00 161.33 1174 ASP C CA 1
ATOM 10744 C C . ASP C 1 171 ? -57.431 -49.324 -58.435 1.00 162.23 1174 ASP C C 1
ATOM 10745 O O . ASP C 1 171 ? -56.872 -49.747 -57.383 1.00 178.00 1174 ASP C O 1
ATOM 10750 N N . ILE C 1 172 ? -56.792 -48.898 -59.537 1.00 159.79 1175 ILE C N 1
ATOM 10751 C CA . ILE C 1 172 ? -55.307 -48.774 -59.689 1.00 170.76 1175 ILE C CA 1
ATOM 10752 C C . ILE C 1 172 ? -54.708 -48.317 -58.353 1.00 184.02 1175 ILE C C 1
ATOM 10753 O O . ILE C 1 172 ? -53.746 -48.941 -57.868 1.00 201.34 1175 ILE C O 1
ATOM 10758 N N . PHE C 1 173 ? -55.287 -47.273 -57.763 1.00 187.97 1176 PHE C N 1
ATOM 10759 C CA . PHE C 1 173 ? -54.819 -46.639 -56.506 1.00 173.55 1176 PHE C CA 1
ATOM 10760 C C . PHE C 1 173 ? -54.969 -47.660 -55.370 1.00 181.78 1176 PHE C C 1
ATOM 10761 O O . PHE C 1 173 ? -53.949 -48.244 -54.937 1.00 202.03 1176 PHE C O 1
ATOM 10769 N N . THR C 1 174 ? -56.217 -47.877 -54.915 1.00 171.28 1177 THR C N 1
ATOM 10770 C CA . THR C 1 174 ? -56.615 -48.674 -53.722 1.00 156.46 1177 THR C CA 1
ATOM 10771 C C . THR C 1 174 ? -55.519 -48.544 -52.657 1.00 166.81 1177 THR C C 1
ATOM 10772 O O . THR C 1 174 ? -55.471 -47.474 -52.007 1.00 197.68 1177 THR C O 1
ATOM 10776 N N . THR C 1 175 ? -54.657 -49.550 -52.499 1.00 169.51 1178 THR C N 1
ATOM 10777 C CA . THR C 1 175 ? -53.567 -49.564 -51.484 1.00 177.56 1178 THR C CA 1
ATOM 10778 C C . THR C 1 175 ? -52.937 -48.173 -51.377 1.00 181.88 1178 THR C C 1
ATOM 10779 O O . THR C 1 175 ? -53.105 -47.537 -50.330 1.00 203.56 1178 THR C O 1
ATOM 10783 N N . ILE C 1 176 ? -52.260 -47.710 -52.432 1.00 171.11 1179 ILE C N 1
ATOM 10784 C CA . ILE C 1 176 ? -51.520 -46.411 -52.491 1.00 157.06 1179 ILE C CA 1
ATOM 10785 C C . ILE C 1 176 ? -52.191 -45.337 -51.626 1.00 153.96 1179 ILE C C 1
ATOM 10786 O O . ILE C 1 176 ? -51.436 -44.616 -50.959 1.00 154.54 1179 ILE C O 1
ATOM 10791 N N . LEU C 1 177 ? -53.529 -45.274 -51.613 1.00 154.55 1180 LEU C N 1
ATOM 10792 C CA . LEU C 1 177 ? -54.331 -44.292 -50.825 1.00 158.64 1180 LEU C CA 1
ATOM 10793 C C . LEU C 1 177 ? -54.946 -44.909 -49.558 1.00 166.73 1180 LEU C C 1
ATOM 10794 O O . LEU C 1 177 ? -55.284 -44.138 -48.660 1.00 176.62 1180 LEU C O 1
ATOM 10799 N N . SER C 1 178 ? -55.145 -46.222 -49.514 1.00 177.57 1181 SER C N 1
ATOM 10800 C CA . SER C 1 178 ? -55.794 -46.978 -48.408 1.00 179.98 1181 SER C CA 1
ATOM 10801 C C . SER C 1 178 ? -55.069 -46.728 -47.076 1.00 170.50 1181 SER C C 1
ATOM 10802 O O . SER C 1 178 ? -55.731 -46.846 -46.023 1.00 164.92 1181 SER C O 1
ATOM 10805 N N . LYS C 1 179 ? -53.777 -46.381 -47.148 1.00 158.53 1182 LYS C N 1
ATOM 10806 C CA . LYS C 1 179 ? -52.926 -45.962 -46.001 1.00 152.90 1182 LYS C CA 1
ATOM 10807 C C . LYS C 1 179 ? -53.387 -44.589 -45.496 1.00 141.15 1182 LYS C C 1
ATOM 10808 O O . LYS C 1 179 ? -54.447 -44.110 -45.926 1.00 144.24 1182 LYS C O 1
ATOM 10814 N N . THR C 1 180 ? -52.615 -43.994 -44.597 1.00 136.24 1183 THR C N 1
ATOM 10815 C CA . THR C 1 180 ? -52.836 -42.630 -44.047 1.00 136.62 1183 THR C CA 1
ATOM 10816 C C . THR C 1 180 ? -51.809 -41.665 -44.653 1.00 131.35 1183 THR C C 1
ATOM 10817 O O . THR C 1 180 ? -52.094 -40.454 -44.733 1.00 126.22 1183 THR C O 1
ATOM 10821 N N . THR C 1 181 ? -50.646 -42.171 -45.057 1.00 129.56 1184 THR C N 1
ATOM 10822 C CA . THR C 1 181 ? -49.579 -41.361 -45.703 1.00 133.67 1184 THR C CA 1
ATOM 10823 C C . THR C 1 181 ? -48.927 -42.154 -46.834 1.00 134.95 1184 THR C C 1
ATOM 10824 O O . THR C 1 181 ? -49.323 -43.330 -47.092 1.00 114.44 1184 THR C O 1
ATOM 10828 N N . LEU C 1 182 ? -47.949 -41.524 -47.475 1.00 139.98 1185 LEU C N 1
ATOM 10829 C CA . LEU C 1 182 ? -47.291 -42.023 -48.696 1.00 153.04 1185 LEU C CA 1
ATOM 10830 C C . LEU C 1 182 ? -45.781 -41.863 -48.533 1.00 149.89 1185 LEU C C 1
ATOM 10831 O O . LEU C 1 182 ? -45.329 -40.713 -48.305 1.00 128.35 1185 LEU C O 1
ATOM 10836 N N . VAL C 1 183 ? -45.049 -42.975 -48.671 1.00 152.43 1186 VAL C N 1
ATOM 10837 C CA . VAL C 1 183 ? -43.558 -43.072 -48.608 1.00 147.53 1186 VAL C CA 1
ATOM 10838 C C . VAL C 1 183 ? -43.035 -42.961 -50.035 1.00 139.34 1186 VAL C C 1
ATOM 10839 O O . VAL C 1 183 ? -43.458 -43.726 -50.897 1.00 128.40 1186 VAL C O 1
ATOM 10843 N N . PRO C 1 184 ? -42.101 -42.031 -50.327 1.00 154.00 1187 PRO C N 1
ATOM 10844 C CA . PRO C 1 184 ? -41.586 -41.831 -51.690 1.00 172.09 1187 PRO C CA 1
ATOM 10845 C C . PRO C 1 184 ? -41.390 -43.079 -52.571 1.00 174.13 1187 PRO C C 1
ATOM 10846 O O . PRO C 1 184 ? -41.661 -43.002 -53.738 1.00 165.26 1187 PRO C O 1
ATOM 10850 N N . SER C 1 185 ? -40.895 -44.177 -51.999 1.00 179.79 1188 SER C N 1
ATOM 10851 C CA . SER C 1 185 ? -40.731 -45.494 -52.669 1.00 178.32 1188 SER C CA 1
ATOM 10852 C C . SER C 1 185 ? -42.076 -45.957 -53.246 1.00 179.02 1188 SER C C 1
ATOM 10853 O O . SER C 1 185 ? -42.143 -46.154 -54.448 1.00 201.60 1188 SER C O 1
ATOM 10856 N N . GLU C 1 186 ? -43.104 -46.114 -52.409 1.00 160.85 1189 GLU C N 1
ATOM 10857 C CA . GLU C 1 186 ? -44.499 -46.462 -52.806 1.00 157.77 1189 GLU C CA 1
ATOM 10858 C C . GLU C 1 186 ? -44.927 -45.550 -53.962 1.00 166.89 1189 GLU C C 1
ATOM 10859 O O . GLU C 1 186 ? -45.494 -46.075 -54.955 1.00 163.74 1189 GLU C O 1
ATOM 10865 N N . TRP C 1 187 ? -44.649 -44.245 -53.828 1.00 180.25 1190 TRP C N 1
ATOM 10866 C CA . TRP C 1 187 ? -44.949 -43.179 -54.826 1.00 177.37 1190 TRP C CA 1
ATOM 10867 C C . TRP C 1 187 ? -44.164 -43.447 -56.111 1.00 185.26 1190 TRP C C 1
ATOM 10868 O O . TRP C 1 187 ? -44.802 -43.657 -57.152 1.00 222.77 1190 TRP C O 1
ATOM 10879 N N . GLU C 1 188 ? -42.833 -43.484 -56.019 1.00 174.27 1191 GLU C N 1
ATOM 10880 C CA . GLU C 1 188 ? -41.899 -43.865 -57.122 1.00 166.87 1191 GLU C CA 1
ATOM 10881 C C . GLU C 1 188 ? -42.495 -45.060 -57.861 1.00 167.90 1191 GLU C C 1
ATOM 10882 O O . GLU C 1 188 ? -42.599 -44.963 -59.094 1.00 171.74 1191 GLU C O 1
ATOM 10888 N N . ALA C 1 189 ? -42.900 -46.111 -57.130 1.00 175.36 1192 ALA C N 1
ATOM 10889 C CA . ALA C 1 189 ? -43.490 -47.369 -57.660 1.00 172.14 1192 ALA C CA 1
ATOM 10890 C C . ALA C 1 189 ? -44.747 -47.031 -58.448 1.00 175.67 1192 ALA C C 1
ATOM 10891 O O . ALA C 1 189 ? -44.756 -47.297 -59.684 1.00 180.05 1192 ALA C O 1
ATOM 10893 N N . PHE C 1 190 ? -45.731 -46.435 -57.765 1.00 180.09 1193 PHE C N 1
ATOM 10894 C CA . PHE C 1 190 ? -47.031 -46.036 -58.356 1.00 174.66 1193 PHE C CA 1
ATOM 10895 C C . PHE C 1 190 ? -46.796 -45.209 -59.625 1.00 178.92 1193 PHE C C 1
ATOM 10896 O O . PHE C 1 190 ? -47.298 -45.617 -60.671 1.00 218.67 1193 PHE C O 1
ATOM 10904 N N . LEU C 1 191 ? -46.011 -44.136 -59.541 1.00 168.72 1194 LEU C N 1
ATOM 10905 C CA . LEU C 1 191 ? -45.735 -43.190 -60.670 1.00 165.64 1194 LEU C CA 1
ATOM 10906 C C . LEU C 1 191 ? -45.133 -43.932 -61.863 1.00 178.79 1194 LEU C C 1
ATOM 10907 O O . LEU C 1 191 ? -45.575 -43.649 -63.001 1.00 206.14 1194 LEU C O 1
ATOM 10912 N N . ASN C 1 192 ? -44.172 -44.828 -61.610 1.00 178.60 1195 ASN C N 1
ATOM 10913 C CA . ASN C 1 192 ? -43.446 -45.549 -62.690 1.00 169.07 1195 ASN C CA 1
ATOM 10914 C C . ASN C 1 192 ? -44.362 -46.663 -63.196 1.00 168.55 1195 ASN C C 1
ATOM 10915 O O . ASN C 1 192 ? -44.502 -46.788 -64.428 1.00 170.00 1195 ASN C O 1
ATOM 10920 N N . LYS C 1 193 ? -44.984 -47.410 -62.272 1.00 165.75 1196 LYS C N 1
ATOM 10921 C CA . LYS C 1 193 ? -46.008 -48.445 -62.569 1.00 162.78 1196 LYS C CA 1
ATOM 10922 C C . LYS C 1 193 ? -47.005 -47.861 -63.570 1.00 174.89 1196 LYS C C 1
ATOM 10923 O O . LYS C 1 193 ? -47.152 -48.461 -64.653 1.00 207.04 1196 LYS C O 1
ATOM 10929 N N . ILE C 1 194 ? -47.629 -46.717 -63.236 1.00 175.41 1197 ILE C N 1
ATOM 10930 C CA . ILE C 1 194 ? -48.652 -46.039 -64.096 1.00 168.21 1197 ILE C CA 1
ATOM 10931 C C . ILE C 1 194 ? -47.956 -45.638 -65.400 1.00 162.34 1197 ILE C C 1
ATOM 10932 O O . ILE C 1 194 ? -48.524 -45.929 -66.469 1.00 170.18 1197 ILE C O 1
ATOM 10937 N N . ARG C 1 195 ? -46.763 -45.031 -65.313 1.00 153.96 1198 ARG C N 1
ATOM 10938 C CA . ARG C 1 195 ? -45.959 -44.607 -66.493 1.00 148.90 1198 ARG C CA 1
ATOM 10939 C C . ARG C 1 195 ? -45.812 -45.773 -67.466 1.00 152.94 1198 ARG C C 1
ATOM 10940 O O . ARG C 1 195 ? -45.874 -45.519 -68.682 1.00 158.17 1198 ARG C O 1
ATOM 10948 N N . GLU C 1 196 ? -45.617 -46.990 -66.950 1.00 168.89 1199 GLU C N 1
ATOM 10949 C CA . GLU C 1 196 ? -45.483 -48.224 -67.766 1.00 178.36 1199 GLU C CA 1
ATOM 10950 C C . GLU C 1 196 ? -46.840 -48.562 -68.401 1.00 185.23 1199 GLU C C 1
ATOM 10951 O O . GLU C 1 196 ? -46.925 -48.479 -69.629 1.00 215.59 1199 GLU C O 1
ATOM 10957 N N . LYS C 1 197 ? -47.865 -48.883 -67.602 1.00 167.18 1200 LYS C N 1
ATOM 10958 C CA . LYS C 1 197 ? -49.231 -49.259 -68.072 1.00 151.62 1200 LYS C CA 1
ATOM 10959 C C . LYS C 1 197 ? -49.742 -48.232 -69.095 1.00 149.25 1200 LYS C C 1
ATOM 10960 O O . LYS C 1 197 ? -50.620 -48.615 -69.903 1.00 148.37 1200 LYS C O 1
ATOM 10966 N N . LEU C 1 198 ? -49.237 -46.991 -69.047 1.00 153.78 1201 LEU C N 1
ATOM 10967 C CA . LEU C 1 198 ? -49.539 -45.913 -70.031 1.00 158.50 1201 LEU C CA 1
ATOM 10968 C C . LEU C 1 198 ? -48.855 -46.212 -71.373 1.00 164.43 1201 LEU C C 1
ATOM 10969 O O . LEU C 1 198 ? -49.522 -46.135 -72.428 1.00 190.95 1201 LEU C O 1
ATOM 10974 N N . LEU C 1 199 ? -47.559 -46.523 -71.339 1.00 156.62 1202 LEU C N 1
ATOM 10975 C CA . LEU C 1 199 ? -46.744 -46.849 -72.548 1.00 150.09 1202 LEU C CA 1
ATOM 10976 C C . LEU C 1 199 ? -47.445 -48.003 -73.288 1.00 156.21 1202 LEU C C 1
ATOM 10977 O O . LEU C 1 199 ? -47.472 -47.981 -74.536 1.00 145.29 1202 LEU C O 1
ATOM 10982 N N . SER C 1 200 ? -48.008 -48.960 -72.526 1.00 166.80 1203 SER C N 1
ATOM 10983 C CA . SER C 1 200 ? -48.700 -50.180 -73.018 1.00 163.03 1203 SER C CA 1
ATOM 10984 C C . SER C 1 200 ? -50.184 -49.893 -73.298 1.00 148.61 1203 SER C C 1
ATOM 10985 O O . SER C 1 200 ? -51.022 -50.695 -72.834 1.00 122.61 1203 SER C O 1
ATOM 10988 N N . SER C 1 201 ? -50.522 -48.812 -73.999 1.00 151.64 1204 SER C N 1
ATOM 10989 C CA . SER C 1 201 ? -51.923 -48.356 -74.199 1.00 164.89 1204 SER C CA 1
ATOM 10990 C C . SER C 1 201 ? -52.019 -47.448 -75.432 1.00 178.53 1204 SER C C 1
ATOM 10991 O O . SER C 1 201 ? -51.109 -46.618 -75.656 1.00 194.33 1204 SER C O 1
ATOM 10994 N N . GLN C 1 202 ? -53.084 -47.640 -76.219 1.00 185.56 1205 GLN C N 1
ATOM 10995 C CA . GLN C 1 202 ? -53.296 -46.999 -77.545 1.00 186.89 1205 GLN C CA 1
ATOM 10996 C C . GLN C 1 202 ? -54.532 -46.091 -77.498 1.00 191.47 1205 GLN C C 1
ATOM 10997 O O . GLN C 1 202 ? -55.230 -46.063 -78.533 1.00 196.86 1205 GLN C O 1
ATOM 11003 N N . ASP C 1 203 ? -54.815 -45.400 -76.383 1.00 199.67 1206 ASP C N 1
ATOM 11004 C CA . ASP C 1 203 ? -55.933 -44.411 -76.287 1.00 186.18 1206 ASP C CA 1
ATOM 11005 C C . ASP C 1 203 ? -55.541 -43.128 -77.030 1.00 168.44 1206 ASP C C 1
ATOM 11006 O O . ASP C 1 203 ? -54.444 -43.095 -77.647 1.00 142.70 1206 ASP C O 1
ATOM 11011 N N . ASP C 1 204 ? -56.435 -42.134 -77.038 1.00 168.20 1207 ASP C N 1
ATOM 11012 C CA . ASP C 1 204 ? -56.165 -40.794 -77.628 1.00 189.73 1207 ASP C CA 1
ATOM 11013 C C . ASP C 1 204 ? -54.762 -40.363 -77.185 1.00 197.29 1207 ASP C C 1
ATOM 11014 O O . ASP C 1 204 ? -54.632 -39.999 -76.008 1.00 229.45 1207 ASP C O 1
ATOM 11019 N N . LEU C 1 205 ? -53.744 -40.448 -78.061 1.00 182.99 1208 LEU C N 1
ATOM 11020 C CA . LEU C 1 205 ? -52.347 -40.021 -77.763 1.00 181.21 1208 LEU C CA 1
ATOM 11021 C C . LEU C 1 205 ? -52.368 -38.749 -76.894 1.00 208.70 1208 LEU C C 1
ATOM 11022 O O . LEU C 1 205 ? -51.687 -38.750 -75.852 1.00 210.44 1208 LEU C O 1
ATOM 11027 N N . GLU C 1 206 ? -53.129 -37.721 -77.297 1.00 222.96 1209 GLU C N 1
ATOM 11028 C CA . GLU C 1 206 ? -53.292 -36.417 -76.582 1.00 203.44 1209 GLU C CA 1
ATOM 11029 C C . GLU C 1 206 ? -53.618 -36.650 -75.098 1.00 203.04 1209 GLU C C 1
ATOM 11030 O O . GLU C 1 206 ? -52.850 -36.181 -74.242 1.00 225.42 1209 GLU C O 1
ATOM 11036 N N . ASN C 1 207 ? -54.727 -37.333 -74.804 1.00 184.55 1210 ASN C N 1
ATOM 11037 C CA . ASN C 1 207 ? -55.161 -37.734 -73.440 1.00 177.94 1210 ASN C CA 1
ATOM 11038 C C . ASN C 1 207 ? -53.984 -38.402 -72.705 1.00 183.52 1210 ASN C C 1
ATOM 11039 O O . ASN C 1 207 ? -53.645 -37.950 -71.595 1.00 200.88 1210 ASN C O 1
ATOM 11044 N N . ILE C 1 208 ? -53.395 -39.440 -73.306 1.00 176.38 1211 ILE C N 1
ATOM 11045 C CA . ILE C 1 208 ? -52.211 -40.175 -72.767 1.00 169.21 1211 ILE C CA 1
ATOM 11046 C C . ILE C 1 208 ? -51.142 -39.149 -72.399 1.00 171.74 1211 ILE C C 1
ATOM 11047 O O . ILE C 1 208 ? -50.770 -39.082 -71.194 1.00 196.21 1211 ILE C O 1
ATOM 11052 N N . LYS C 1 209 ? -50.689 -38.367 -73.389 1.00 164.53 1212 LYS C N 1
ATOM 11053 C CA . LYS C 1 209 ? -49.651 -37.313 -73.220 1.00 168.04 1212 LYS C CA 1
ATOM 11054 C C . LYS C 1 209 ? -49.889 -36.580 -71.897 1.00 172.05 1212 LYS C C 1
ATOM 11055 O O . LYS C 1 209 ? -48.976 -36.583 -71.075 1.00 166.94 1212 LYS C O 1
ATOM 11061 N N . ARG C 1 210 ? -51.070 -35.979 -71.711 1.00 177.76 1213 ARG C N 1
ATOM 11062 C CA . ARG C 1 210 ? -51.406 -35.182 -70.510 1.00 178.64 1213 ARG C CA 1
ATOM 11063 C C . ARG C 1 210 ? -50.976 -35.945 -69.252 1.00 181.89 1213 ARG C C 1
ATOM 11064 O O . ARG C 1 210 ? -50.185 -35.386 -68.460 1.00 223.71 1213 ARG C O 1
ATOM 11072 N N . LEU C 1 211 ? -51.471 -37.177 -69.086 1.00 152.34 1214 LEU C N 1
ATOM 11073 C CA . LEU C 1 211 ? -51.205 -37.996 -67.873 1.00 132.31 1214 LEU C CA 1
ATOM 11074 C C . LEU C 1 211 ? -49.692 -38.213 -67.714 1.00 132.15 1214 LEU C C 1
ATOM 11075 O O . LEU C 1 211 ? -49.206 -38.151 -66.566 1.00 138.69 1214 LEU C O 1
ATOM 11080 N N . LYS C 1 212 ? -48.971 -38.428 -68.814 1.00 140.05 1215 LYS C N 1
ATOM 11081 C CA . LYS C 1 212 ? -47.482 -38.523 -68.804 1.00 155.02 1215 LYS C CA 1
ATOM 11082 C C . LYS C 1 212 ? -46.909 -37.246 -68.178 1.00 152.58 1215 LYS C C 1
ATOM 11083 O O . LYS C 1 212 ? -46.240 -37.343 -67.140 1.00 170.50 1215 LYS C O 1
ATOM 11089 N N . ASN C 1 213 ? -47.227 -36.102 -68.789 1.00 137.28 1216 ASN C N 1
ATOM 11090 C CA . ASN C 1 213 ? -46.699 -34.747 -68.461 1.00 132.79 1216 ASN C CA 1
ATOM 11091 C C . ASN C 1 213 ? -47.055 -34.413 -67.007 1.00 134.56 1216 ASN C C 1
ATOM 11092 O O . ASN C 1 213 ? -46.229 -33.744 -66.349 1.00 148.04 1216 ASN C O 1
ATOM 11097 N N . ILE C 1 214 ? -48.209 -34.892 -66.517 1.00 137.71 1217 ILE C N 1
ATOM 11098 C CA . ILE C 1 214 ? -48.613 -34.749 -65.086 1.00 148.28 1217 ILE C CA 1
ATOM 11099 C C . ILE C 1 214 ? -47.742 -35.667 -64.209 1.00 151.18 1217 ILE C C 1
ATOM 11100 O O . ILE C 1 214 ? -47.363 -35.238 -63.091 1.00 181.51 1217 ILE C O 1
ATOM 11105 N N . ILE C 1 215 ? -47.519 -36.906 -64.648 1.00 138.51 1218 ILE C N 1
ATOM 11106 C CA . ILE C 1 215 ? -46.629 -37.885 -63.947 1.00 129.73 1218 ILE C CA 1
ATOM 11107 C C . ILE C 1 215 ? -45.163 -37.444 -64.101 1.00 121.77 1218 ILE C C 1
ATOM 11108 O O . ILE C 1 215 ? -44.368 -37.748 -63.196 1.00 116.60 1218 ILE C O 1
ATOM 11113 N N . ILE C 1 216 ? -44.834 -36.710 -65.173 1.00 120.86 1219 ILE C N 1
ATOM 11114 C CA . ILE C 1 216 ? -43.517 -36.030 -65.382 1.00 128.48 1219 ILE C CA 1
ATOM 11115 C C . ILE C 1 216 ? -43.316 -35.009 -64.254 1.00 126.96 1219 ILE C C 1
ATOM 11116 O O . ILE C 1 216 ? -42.205 -34.979 -63.671 1.00 123.34 1219 ILE C O 1
ATOM 11121 N N . ALA C 1 217 ? -44.336 -34.196 -63.969 1.00 134.05 1220 ALA C N 1
ATOM 11122 C CA . ALA C 1 217 ? -44.319 -33.182 -62.886 1.00 127.60 1220 ALA C CA 1
ATOM 11123 C C . ALA C 1 217 ? -44.124 -33.877 -61.538 1.00 121.53 1220 ALA C C 1
ATOM 11124 O O . ALA C 1 217 ? -43.323 -33.367 -60.754 1.00 119.28 1220 ALA C O 1
ATOM 11126 N N . LEU C 1 218 ? -44.797 -35.006 -61.307 1.00 126.39 1221 LEU C N 1
ATOM 11127 C CA . LEU C 1 218 ? -44.786 -35.734 -60.003 1.00 138.86 1221 LEU C CA 1
ATOM 11128 C C . LEU C 1 218 ? -43.381 -36.275 -59.699 1.00 146.54 1221 LEU C C 1
ATOM 11129 O O . LEU C 1 218 ? -42.920 -36.124 -58.547 1.00 134.64 1221 LEU C O 1
ATOM 11134 N N . LYS C 1 219 ? -42.741 -36.923 -60.676 1.00 165.13 1222 LYS C N 1
ATOM 11135 C CA . LYS C 1 219 ? -41.347 -37.423 -60.542 1.00 173.21 1222 LYS C CA 1
ATOM 11136 C C . LYS C 1 219 ? -40.417 -36.206 -60.507 1.00 171.80 1222 LYS C C 1
ATOM 11137 O O . LYS C 1 219 ? -39.475 -36.222 -59.704 1.00 172.46 1222 LYS C O 1
ATOM 11143 N N . GLY C 1 220 ? -40.701 -35.181 -61.317 1.00 170.15 1223 GLY C N 1
ATOM 11144 C CA . GLY C 1 220 ? -39.943 -33.915 -61.435 1.00 158.50 1223 GLY C CA 1
ATOM 11145 C C . GLY C 1 220 ? -39.587 -33.322 -60.079 1.00 158.20 1223 GLY C C 1
ATOM 11146 O O . GLY C 1 220 ? -38.371 -33.167 -59.794 1.00 153.12 1223 GLY C O 1
ATOM 11147 N N . GLU C 1 221 ? -40.610 -33.013 -59.268 1.00 160.60 1224 GLU C N 1
ATOM 11148 C CA . GLU C 1 221 ? -40.470 -32.535 -57.862 1.00 155.64 1224 GLU C CA 1
ATOM 11149 C C . GLU C 1 221 ? -39.586 -33.538 -57.103 1.00 160.91 1224 GLU C C 1
ATOM 11150 O O . GLU C 1 221 ? -38.594 -33.093 -56.487 1.00 182.72 1224 GLU C O 1
ATOM 11156 N N . MET C 1 222 ? -39.896 -34.837 -57.197 1.00 149.44 1225 MET C N 1
ATOM 11157 C CA . MET C 1 222 ? -39.275 -35.926 -56.388 1.00 146.37 1225 MET C CA 1
ATOM 11158 C C . MET C 1 222 ? -37.771 -36.034 -56.678 1.00 159.65 1225 MET C C 1
ATOM 11159 O O . MET C 1 222 ? -37.004 -36.012 -55.705 1.00 153.53 1225 MET C O 1
ATOM 11164 N N . LYS C 1 223 ? -37.371 -36.180 -57.946 1.00 184.53 1226 LYS C N 1
ATOM 11165 C CA . LYS C 1 223 ? -35.942 -36.311 -58.359 1.00 193.69 1226 LYS C CA 1
ATOM 11166 C C . LYS C 1 223 ? -35.160 -35.098 -57.849 1.00 187.01 1226 LYS C C 1
ATOM 11167 O O . LYS C 1 223 ? -34.073 -35.310 -57.250 1.00 199.31 1226 LYS C O 1
ATOM 11173 N N . GLU C 1 224 ? -35.716 -33.899 -58.051 1.00 170.51 1227 GLU C N 1
ATOM 11174 C CA . GLU C 1 224 ? -35.080 -32.605 -57.689 1.00 169.01 1227 GLU C CA 1
ATOM 11175 C C . GLU C 1 224 ? -34.896 -32.518 -56.160 1.00 173.44 1227 GLU C C 1
ATOM 11176 O O . GLU C 1 224 ? -33.748 -32.349 -55.703 1.00 170.64 1227 GLU C O 1
ATOM 11182 N N . PHE C 1 225 ? -35.974 -32.669 -55.385 1.00 178.64 1228 PHE C N 1
ATOM 11183 C CA . PHE C 1 225 ? -36.036 -32.322 -53.936 1.00 179.40 1228 PHE C CA 1
ATOM 11184 C C . PHE C 1 225 ? -35.764 -33.548 -53.050 1.00 180.87 1228 PHE C C 1
ATOM 11185 O O . PHE C 1 225 ? -35.180 -33.345 -51.967 1.00 199.31 1228 PHE C O 1
ATOM 11193 N N . LEU C 1 226 ? -36.177 -34.748 -53.465 1.00 188.70 1229 LEU C N 1
ATOM 11194 C CA . LEU C 1 226 ? -35.949 -36.012 -52.712 1.00 207.68 1229 LEU C CA 1
ATOM 11195 C C . LEU C 1 226 ? -34.887 -36.857 -53.413 1.00 218.27 1229 LEU C C 1
ATOM 11196 O O . LEU C 1 226 ? -35.207 -37.983 -53.853 1.00 236.73 1229 LEU C O 1
ATOM 11201 N N . VAL C 1 227 ? -33.656 -36.353 -53.467 1.00 204.81 1230 VAL C N 1
ATOM 11202 C CA . VAL C 1 227 ? -32.584 -36.959 -54.305 1.00 183.32 1230 VAL C CA 1
ATOM 11203 C C . VAL C 1 227 ? -32.202 -38.338 -53.739 1.00 174.17 1230 VAL C C 1
ATOM 11204 O O . VAL C 1 227 ? -31.455 -39.021 -54.434 1.00 173.69 1230 VAL C O 1
ATOM 11208 N N . TRP C 1 228 ? -32.697 -38.763 -52.567 1.00 163.69 1231 TRP C N 1
ATOM 11209 C CA . TRP C 1 228 ? -32.319 -40.086 -51.960 1.00 181.11 1231 TRP C CA 1
ATOM 11210 C C . TRP C 1 228 ? -32.585 -41.241 -52.907 1.00 200.02 1231 TRP C C 1
ATOM 11211 O O . TRP C 1 228 ? -31.764 -42.190 -52.926 1.00 253.85 1231 TRP C O 1
ATOM 11222 N N . THR C 1 229 ? -33.746 -41.234 -53.563 1.00 199.85 1232 THR C N 1
ATOM 11223 C CA . THR C 1 229 ? -34.142 -42.357 -54.464 1.00 208.47 1232 THR C CA 1
ATOM 11224 C C . THR C 1 229 ? -33.331 -42.287 -55.775 1.00 214.62 1232 THR C C 1
ATOM 11225 O O . THR C 1 229 ? -33.377 -43.291 -56.517 1.00 209.00 1232 THR C O 1
ATOM 11229 N N . GLU C 1 230 ? -32.508 -41.237 -55.954 1.00 213.23 1233 GLU C N 1
ATOM 11230 C CA . GLU C 1 230 ? -31.553 -41.022 -57.087 1.00 200.93 1233 GLU C CA 1
ATOM 11231 C C . GLU C 1 230 ? -30.115 -41.477 -56.750 1.00 207.40 1233 GLU C C 1
ATOM 11232 O O . GLU C 1 230 ? -29.228 -41.202 -57.553 1.00 187.88 1233 GLU C O 1
ATOM 11238 N N . PHE C 1 231 ? -29.906 -42.122 -55.596 1.00 226.22 1234 PHE C N 1
ATOM 11239 C CA . PHE C 1 231 ? -28.627 -42.741 -55.161 1.00 223.24 1234 PHE C CA 1
ATOM 11240 C C . PHE C 1 231 ? -28.622 -44.191 -55.668 1.00 231.03 1234 PHE C C 1
ATOM 11241 O O . PHE C 1 231 ? -29.572 -44.944 -55.350 1.00 239.90 1234 PHE C O 1
ATOM 11249 N N . ASP C 1 232 ? -27.602 -44.578 -56.443 1.00 225.31 1235 ASP C N 1
ATOM 11250 C CA . ASP C 1 232 ? -27.489 -45.923 -57.082 1.00 206.37 1235 ASP C CA 1
ATOM 11251 C C . ASP C 1 232 ? -27.077 -46.964 -56.031 1.00 212.31 1235 ASP C C 1
ATOM 11252 O O . ASP C 1 232 ? -26.639 -46.574 -54.947 1.00 244.10 1235 ASP C O 1
ATOM 11257 N N . GLU C 1 233 ? -27.203 -48.249 -56.372 1.00 195.43 1236 GLU C N 1
ATOM 11258 C CA . GLU C 1 233 ? -27.092 -49.424 -55.467 1.00 192.04 1236 GLU C CA 1
ATOM 11259 C C . GLU C 1 233 ? -25.871 -49.291 -54.538 1.00 210.79 1236 GLU C C 1
ATOM 11260 O O . GLU C 1 233 ? -26.023 -49.665 -53.364 1.00 221.40 1236 GLU C O 1
ATOM 11266 N N . SER C 1 234 ? -24.720 -48.815 -55.025 1.00 218.32 1237 SER C N 1
ATOM 11267 C CA . SER C 1 234 ? -23.470 -48.641 -54.232 1.00 209.52 1237 SER C CA 1
ATOM 11268 C C . SER C 1 234 ? -23.633 -47.505 -53.206 1.00 214.18 1237 SER C C 1
ATOM 11269 O O . SER C 1 234 ? -23.139 -47.650 -52.078 1.00 206.24 1237 SER C O 1
ATOM 11272 N N . GLU C 1 235 ? -24.287 -46.404 -53.592 1.00 211.62 1238 GLU C N 1
ATOM 11273 C CA . GLU C 1 235 ? -24.518 -45.216 -52.723 1.00 204.88 1238 GLU C CA 1
ATOM 11274 C C . GLU C 1 235 ? -25.587 -45.509 -51.654 1.00 216.12 1238 GLU C C 1
ATOM 11275 O O . GLU C 1 235 ? -25.618 -44.763 -50.673 1.00 222.76 1238 GLU C O 1
ATOM 11281 N N . LYS C 1 236 ? -26.511 -46.456 -51.888 1.00 224.77 1239 LYS C N 1
ATOM 11282 C CA . LYS C 1 236 ? -27.594 -46.824 -50.924 1.00 227.87 1239 LYS C CA 1
ATOM 11283 C C . LYS C 1 236 ? -27.004 -47.631 -49.766 1.00 243.57 1239 LYS C C 1
ATOM 11284 O O . LYS C 1 236 ? -27.575 -47.546 -48.641 1.00 267.38 1239 LYS C O 1
ATOM 11290 N N . GLU C 1 237 ? -25.934 -48.397 -50.028 1.00 243.18 1240 GLU C N 1
ATOM 11291 C CA . GLU C 1 237 ? -25.321 -49.319 -49.031 1.00 224.74 1240 GLU C CA 1
ATOM 11292 C C . GLU C 1 237 ? -24.593 -48.484 -47.963 1.00 221.04 1240 GLU C C 1
ATOM 11293 O O . GLU C 1 237 ? -24.734 -48.808 -46.768 1.00 215.97 1240 GLU C O 1
ATOM 11299 N N . GLN C 1 238 ? -23.875 -47.434 -48.407 1.00 216.21 1241 GLN C N 1
ATOM 11300 C CA . GLN C 1 238 ? -23.124 -46.455 -47.578 1.00 214.05 1241 GLN C CA 1
ATOM 11301 C C . GLN C 1 238 ? -23.778 -46.370 -46.201 1.00 236.51 1241 GLN C C 1
ATOM 11302 O O . GLN C 1 238 ? -24.894 -45.841 -46.128 1.00 279.59 1241 GLN C O 1
ATOM 11308 N N . GLU C 1 239 ? -23.107 -46.851 -45.152 1.00 245.42 1242 GLU C N 1
ATOM 11309 C CA . GLU C 1 239 ? -23.717 -46.984 -43.802 1.00 257.29 1242 GLU C CA 1
ATOM 11310 C C . GLU C 1 239 ? -24.350 -45.650 -43.385 1.00 290.50 1242 GLU C C 1
ATOM 11311 O O . GLU C 1 239 ? -25.480 -45.694 -42.839 1.00 328.30 1242 GLU C O 1
ATOM 11317 N N . ILE C 1 240 ? -23.710 -44.522 -43.718 1.00 290.08 1243 ILE C N 1
ATOM 11318 C CA . ILE C 1 240 ? -24.222 -43.149 -43.406 1.00 279.32 1243 ILE C CA 1
ATOM 11319 C C . ILE C 1 240 ? -25.685 -43.021 -43.862 1.00 283.99 1243 ILE C C 1
ATOM 11320 O O . ILE C 1 240 ? -26.487 -42.419 -43.117 1.00 307.82 1243 ILE C O 1
ATOM 11325 N N . PHE C 1 241 ? -26.014 -43.578 -45.031 1.00 271.02 1244 PHE C N 1
ATOM 11326 C CA . PHE C 1 241 ? -27.369 -43.571 -45.649 1.00 256.13 1244 PHE C CA 1
ATOM 11327 C C . PHE C 1 241 ? -28.330 -44.461 -44.850 1.00 250.73 1244 PHE C C 1
ATOM 11328 O O . PHE C 1 241 ? -29.526 -44.132 -44.799 1.00 258.40 1244 PHE C O 1
ATOM 11336 N N . LYS C 1 242 ? -27.832 -45.549 -44.253 1.00 228.64 1245 LYS C N 1
ATOM 11337 C CA . LYS C 1 242 ? -28.655 -46.582 -43.561 1.00 211.04 1245 LYS C CA 1
ATOM 11338 C C . LYS C 1 242 ? -29.016 -46.125 -42.140 1.00 226.31 1245 LYS C C 1
ATOM 11339 O O . LYS C 1 242 ? -29.886 -46.773 -41.534 1.00 247.30 1245 LYS C O 1
ATOM 11345 N N . ARG C 1 243 ? -28.381 -45.064 -41.632 1.00 229.47 1246 ARG C N 1
ATOM 11346 C CA . ARG C 1 243 ? -28.803 -44.399 -40.366 1.00 224.53 1246 ARG C CA 1
ATOM 11347 C C . ARG C 1 243 ? -29.916 -43.399 -40.700 1.00 229.84 1246 ARG C C 1
ATOM 11348 O O . ARG C 1 243 ? -30.855 -43.250 -39.875 1.00 214.11 1246 ARG C O 1
ATOM 11356 N N . TYR C 1 244 ? -29.817 -42.768 -41.879 1.00 240.59 1247 TYR C N 1
ATOM 11357 C CA . TYR C 1 244 ? -30.661 -41.627 -42.323 1.00 234.14 1247 TYR C CA 1
ATOM 11358 C C . TYR C 1 244 ? -31.806 -42.100 -43.235 1.00 236.17 1247 TYR C C 1
ATOM 11359 O O . TYR C 1 244 ? -32.585 -41.270 -43.713 1.00 239.55 1247 TYR C O 1
ATOM 11368 N N . LYS C 1 245 ? -31.942 -43.415 -43.408 1.00 226.14 1248 LYS C N 1
ATOM 11369 C CA . LYS C 1 245 ? -32.995 -44.075 -44.225 1.00 212.44 1248 LYS C CA 1
ATOM 11370 C C . LYS C 1 245 ? -34.364 -43.872 -43.557 1.00 209.72 1248 LYS C C 1
ATOM 11371 O O . LYS C 1 245 ? -35.287 -43.451 -44.266 1.00 221.87 1248 LYS C O 1
ATOM 11377 N N . GLU C 1 246 ? -34.471 -44.086 -42.241 1.00 199.04 1249 GLU C N 1
ATOM 11378 C CA . GLU C 1 246 ? -35.698 -43.864 -41.428 1.00 197.36 1249 GLU C CA 1
ATOM 11379 C C . GLU C 1 246 ? -35.988 -42.361 -41.282 1.00 203.20 1249 GLU C C 1
ATOM 11380 O O . GLU C 1 246 ? -37.143 -42.005 -40.978 1.00 204.35 1249 GLU C O 1
ATOM 11386 N N . VAL C 1 247 ? -34.960 -41.521 -41.455 1.00 215.63 1250 VAL C N 1
ATOM 11387 C CA . VAL C 1 247 ? -35.011 -40.038 -41.277 1.00 232.98 1250 VAL C CA 1
ATOM 11388 C C . VAL C 1 247 ? -35.314 -39.377 -42.633 1.00 233.19 1250 VAL C C 1
ATOM 11389 O O . VAL C 1 247 ? -35.423 -38.147 -42.693 1.00 266.32 1250 VAL C O 1
ATOM 11393 N N . PHE C 1 248 ? -35.375 -40.147 -43.727 1.00 215.85 1251 PHE C N 1
ATOM 11394 C CA . PHE C 1 248 ? -35.848 -39.706 -45.067 1.00 205.69 1251 PHE C CA 1
ATOM 11395 C C . PHE C 1 248 ? -37.339 -40.008 -45.228 1.00 184.14 1251 PHE C C 1
ATOM 11396 O O . PHE C 1 248 ? -37.984 -39.223 -45.955 1.00 159.57 1251 PHE C O 1
ATOM 11404 N N . GLU C 1 249 ? -37.870 -41.031 -44.553 1.00 185.15 1252 GLU C N 1
ATOM 11405 C CA . GLU C 1 249 ? -39.274 -41.511 -44.752 1.00 181.25 1252 GLU C CA 1
ATOM 11406 C C . GLU C 1 249 ? -40.273 -40.587 -44.057 1.00 180.03 1252 GLU C C 1
ATOM 11407 O O . GLU C 1 249 ? -41.333 -40.303 -44.648 1.00 217.93 1252 GLU C O 1
ATOM 11413 N N . GLU C 1 250 ? -39.958 -40.150 -42.839 1.00 180.59 1253 GLU C N 1
ATOM 11414 C CA . GLU C 1 250 ? -40.925 -39.358 -42.011 1.00 178.68 1253 GLU C CA 1
ATOM 11415 C C . GLU C 1 250 ? -40.594 -37.865 -42.175 1.00 173.36 1253 GLU C C 1
ATOM 11416 O O . GLU C 1 250 ? -40.864 -37.068 -41.225 1.00 158.75 1253 GLU C O 1
ATOM 11422 N N . HIS C 1 251 ? -39.998 -37.477 -43.313 1.00 176.10 1254 HIS C N 1
ATOM 11423 C CA . HIS C 1 251 ? -39.484 -36.092 -43.550 1.00 183.61 1254 HIS C CA 1
ATOM 11424 C C . HIS C 1 251 ? -39.449 -35.797 -45.051 1.00 174.24 1254 HIS C C 1
ATOM 11425 O O . HIS C 1 251 ? -38.524 -36.302 -45.726 1.00 161.13 1254 HIS C O 1
ATOM 11432 N N . SER C 1 252 ? -40.455 -35.061 -45.538 1.00 167.08 1255 SER C N 1
ATOM 11433 C CA . SER C 1 252 ? -40.638 -34.681 -46.964 1.00 154.46 1255 SER C CA 1
ATOM 11434 C C . SER C 1 252 ? -40.999 -33.196 -47.101 1.00 144.70 1255 SER C C 1
ATOM 11435 O O . SER C 1 252 ? -41.071 -32.746 -48.250 1.00 140.60 1255 SER C O 1
ATOM 11438 N N . SER C 1 253 ? -41.162 -32.452 -46.002 1.00 133.29 1256 SER C N 1
ATOM 11439 C CA . SER C 1 253 ? -41.425 -30.987 -46.017 1.00 134.75 1256 SER C CA 1
ATOM 11440 C C . SER C 1 253 ? -40.127 -30.260 -46.350 1.00 143.08 1256 SER C C 1
ATOM 11441 O O . SER C 1 253 ? -39.060 -30.696 -45.921 1.00 165.41 1256 SER C O 1
ATOM 11444 N N . PRO C 1 254 ? -40.165 -29.147 -47.126 1.00 147.92 1257 PRO C N 1
ATOM 11445 C CA . PRO C 1 254 ? -38.952 -28.378 -47.436 1.00 151.58 1257 PRO C CA 1
ATOM 11446 C C . PRO C 1 254 ? -38.067 -28.005 -46.229 1.00 171.10 1257 PRO C C 1
ATOM 11447 O O . PRO C 1 254 ? -36.868 -27.948 -46.412 1.00 176.28 1257 PRO C O 1
ATOM 11451 N N . LYS C 1 255 ? -38.657 -27.770 -45.049 1.00 184.53 1258 LYS C N 1
ATOM 11452 C CA . LYS C 1 255 ? -37.933 -27.417 -43.798 1.00 166.83 1258 LYS C CA 1
ATOM 11453 C C . LYS C 1 255 ? -37.427 -28.686 -43.104 1.00 158.86 1258 LYS C C 1
ATOM 11454 O O . LYS C 1 255 ? -36.252 -28.677 -42.679 1.00 170.02 1258 LYS C O 1
ATOM 11460 N N . GLU C 1 256 ? -38.287 -29.712 -42.985 1.00 148.02 1259 GLU C N 1
ATOM 11461 C CA . GLU C 1 256 ? -37.946 -31.057 -42.444 1.00 155.46 1259 GLU C CA 1
ATOM 11462 C C . GLU C 1 256 ? -36.793 -31.665 -43.251 1.00 171.03 1259 GLU C C 1
ATOM 11463 O O . GLU C 1 256 ? -36.017 -32.457 -42.645 1.00 177.99 1259 GLU C O 1
ATOM 11469 N N . LEU C 1 257 ? -36.693 -31.317 -44.544 1.00 190.62 1260 LEU C N 1
ATOM 11470 C CA . LEU C 1 257 ? -35.589 -31.761 -45.442 1.00 201.83 1260 LEU C CA 1
ATOM 11471 C C . LEU C 1 257 ? -34.366 -30.870 -45.196 1.00 206.34 1260 LEU C C 1
ATOM 11472 O O . LEU C 1 257 ? -33.271 -31.411 -44.919 1.00 240.07 1260 LEU C O 1
ATOM 11477 N N . GLU C 1 258 ? -34.568 -29.550 -45.299 1.00 186.35 1261 GLU C N 1
ATOM 11478 C CA . GLU C 1 258 ? -33.522 -28.521 -45.089 1.00 182.25 1261 GLU C CA 1
ATOM 11479 C C . GLU C 1 258 ? -32.697 -28.901 -43.859 1.00 200.32 1261 GLU C C 1
ATOM 11480 O O . GLU C 1 258 ? -31.456 -28.841 -43.959 1.00 217.39 1261 GLU C O 1
ATOM 11486 N N . LYS C 1 259 ? -33.365 -29.281 -42.761 1.00 210.13 1262 LYS C N 1
ATOM 11487 C CA . LYS C 1 259 ? -32.718 -29.711 -41.492 1.00 217.13 1262 LYS C CA 1
ATOM 11488 C C . LYS C 1 259 ? -31.917 -31.003 -41.733 1.00 233.11 1262 LYS C C 1
ATOM 11489 O O . LYS C 1 259 ? -30.673 -30.997 -41.538 1.00 274.43 1262 LYS C O 1
ATOM 11495 N N . VAL C 1 260 ? -32.618 -32.070 -42.144 1.00 215.71 1263 VAL C N 1
ATOM 11496 C CA . VAL C 1 260 ? -32.025 -33.433 -42.296 1.00 195.73 1263 VAL C CA 1
ATOM 11497 C C . VAL C 1 260 ? -30.820 -33.342 -43.245 1.00 202.33 1263 VAL C C 1
ATOM 11498 O O . VAL C 1 260 ? -29.824 -34.039 -42.987 1.00 221.56 1263 VAL C O 1
ATOM 11502 N N . TYR C 1 261 ? -30.902 -32.500 -44.276 1.00 212.29 1264 TYR C N 1
ATOM 11503 C CA . TYR C 1 261 ? -29.874 -32.353 -45.343 1.00 232.81 1264 TYR C CA 1
ATOM 11504 C C . TYR C 1 261 ? -28.515 -31.873 -44.798 1.00 254.17 1264 TYR C C 1
ATOM 11505 O O . TYR C 1 261 ? -27.479 -32.493 -45.182 1.00 308.21 1264 TYR C O 1
ATOM 11514 N N . LYS C 1 262 ? -28.486 -30.804 -43.984 1.00 240.98 1265 LYS C N 1
ATOM 11515 C CA . LYS C 1 262 ? -27.173 -30.289 -43.496 1.00 221.84 1265 LYS C CA 1
ATOM 11516 C C . LYS C 1 262 ? -26.589 -31.296 -42.507 1.00 225.16 1265 LYS C C 1
ATOM 11517 O O . LYS C 1 262 ? -25.382 -31.505 -42.599 1.00 232.29 1265 LYS C O 1
ATOM 11523 N N . ASN C 1 263 ? -27.409 -31.939 -41.665 1.00 220.58 1266 ASN C N 1
ATOM 11524 C CA . ASN C 1 263 ? -26.960 -32.974 -40.685 1.00 210.70 1266 ASN C CA 1
ATOM 11525 C C . ASN C 1 263 ? -26.402 -34.209 -41.417 1.00 207.29 1266 ASN C C 1
ATOM 11526 O O . ASN C 1 263 ? -25.661 -34.972 -40.786 1.00 192.84 1266 ASN C O 1
ATOM 11531 N N . TYR C 1 264 ? -26.757 -34.399 -42.694 1.00 204.19 1267 TYR C N 1
ATOM 11532 C CA . TYR C 1 264 ? -26.205 -35.424 -43.618 1.00 200.23 1267 TYR C CA 1
ATOM 11533 C C . TYR C 1 264 ? -25.116 -34.823 -44.521 1.00 225.55 1267 TYR C C 1
ATOM 11534 O O . TYR C 1 264 ? -24.708 -35.509 -45.460 1.00 249.72 1267 TYR C O 1
ATOM 11543 N N . LEU C 1 265 ? -24.742 -33.543 -44.370 1.00 229.17 1268 LEU C N 1
ATOM 11544 C CA . LEU C 1 265 ? -23.561 -32.897 -45.030 1.00 219.32 1268 LEU C CA 1
ATOM 11545 C C . LEU C 1 265 ? -22.439 -32.708 -43.997 1.00 226.80 1268 LEU C C 1
ATOM 11546 O O . LEU C 1 265 ? -21.243 -32.829 -44.349 1.00 219.89 1268 LEU C O 1
ATOM 11551 N N . LEU C 1 266 ? -22.818 -32.377 -42.766 1.00 231.51 1269 LEU C N 1
ATOM 11552 C CA . LEU C 1 266 ? -21.904 -32.153 -41.620 1.00 220.31 1269 LEU C CA 1
ATOM 11553 C C . LEU C 1 266 ? -21.532 -33.525 -41.030 1.00 220.53 1269 LEU C C 1
ATOM 11554 O O . LEU C 1 266 ? -20.394 -33.650 -40.570 1.00 228.99 1269 LEU C O 1
ATOM 11559 N N . GLU C 1 267 ? -22.435 -34.518 -41.067 1.00 212.92 1270 GLU C N 1
ATOM 11560 C CA . GLU C 1 267 ? -22.173 -35.909 -40.594 1.00 212.26 1270 GLU C CA 1
ATOM 11561 C C . GLU C 1 267 ? -21.314 -36.665 -41.621 1.00 239.00 1270 GLU C C 1
ATOM 11562 O O . GLU C 1 267 ? -20.560 -37.562 -41.184 1.00 275.14 1270 GLU C O 1
ATOM 11568 N N . ILE C 1 268 ? -21.442 -36.361 -42.921 1.00 249.02 1271 ILE C N 1
ATOM 11569 C CA . ILE C 1 268 ? -20.578 -36.958 -43.989 1.00 242.30 1271 ILE C CA 1
ATOM 11570 C C . ILE C 1 268 ? -19.139 -36.610 -43.630 1.00 252.54 1271 ILE C C 1
ATOM 11571 O O . ILE C 1 268 ? -18.330 -37.548 -43.583 1.00 306.17 1271 ILE C O 1
ATOM 11576 N N . GLU C 1 269 ? -18.876 -35.343 -43.283 1.00 231.63 1272 GLU C N 1
ATOM 11577 C CA . GLU C 1 269 ? -17.510 -34.830 -42.976 1.00 217.64 1272 GLU C CA 1
ATOM 11578 C C . GLU C 1 269 ? -16.843 -35.659 -41.856 1.00 250.93 1272 GLU C C 1
ATOM 11579 O O . GLU C 1 269 ? -15.610 -35.853 -41.964 1.00 285.33 1272 GLU C O 1
ATOM 11585 N N . GLU C 1 270 ? -17.609 -36.189 -40.890 1.00 260.61 1273 GLU C N 1
ATOM 11586 C CA . GLU C 1 270 ? -17.102 -37.027 -39.761 1.00 231.84 1273 GLU C CA 1
ATOM 11587 C C . GLU C 1 270 ? -16.583 -38.361 -40.305 1.00 248.79 1273 GLU C C 1
ATOM 11588 O O . GLU C 1 270 ? -15.407 -38.686 -40.054 1.00 269.71 1273 GLU C O 1
ATOM 11594 N N . VAL C 1 271 ? -17.440 -39.123 -41.001 1.00 253.54 1274 VAL C N 1
ATOM 11595 C CA . VAL C 1 271 ? -17.110 -40.476 -41.547 1.00 235.83 1274 VAL C CA 1
ATOM 11596 C C . VAL C 1 271 ? -16.665 -40.315 -43.015 1.00 246.45 1274 VAL C C 1
ATOM 11597 O O . VAL C 1 271 ? -16.732 -41.319 -43.762 1.00 211.79 1274 VAL C O 1
ATOM 11601 N N . PHE C 1 272 ? -16.259 -39.108 -43.439 1.00 263.04 1275 PHE C N 1
ATOM 11602 C CA . PHE C 1 272 ? -15.640 -38.820 -44.770 1.00 252.22 1275 PHE C CA 1
ATOM 11603 C C . PHE C 1 272 ? -14.112 -38.942 -44.679 1.00 247.06 1275 PHE C C 1
ATOM 11604 O O . PHE C 1 272 ? -13.451 -39.143 -45.719 1.00 253.04 1275 PHE C O 1
ATOM 11612 N N . LYS C 1 273 ? -13.569 -38.804 -43.463 1.00 234.73 1276 LYS C N 1
ATOM 11613 C CA . LYS C 1 273 ? -12.121 -38.952 -43.139 1.00 207.16 1276 LYS C CA 1
ATOM 11614 C C . LYS C 1 273 ? -11.827 -40.443 -42.871 1.00 209.71 1276 LYS C C 1
ATOM 11615 O O . LYS C 1 273 ? -10.683 -40.865 -43.166 1.00 185.56 1276 LYS C O 1
ATOM 11621 N N . LYS C 1 274 ? -12.811 -41.181 -42.326 1.00 225.78 1277 LYS C N 1
ATOM 11622 C CA . LYS C 1 274 ? -12.708 -42.600 -41.862 1.00 206.13 1277 LYS C CA 1
ATOM 11623 C C . LYS C 1 274 ? -13.440 -43.504 -42.868 1.00 197.65 1277 LYS C C 1
ATOM 11624 O O . LYS C 1 274 ? -14.336 -44.291 -42.464 1.00 194.24 1277 LYS C O 1
ATOM 11630 N N . ALA C 1 275 ? -13.040 -43.396 -44.135 1.00 186.34 1278 ALA C N 1
ATOM 11631 C CA . ALA C 1 275 ? -13.636 -44.098 -45.292 1.00 181.93 1278 ALA C CA 1
ATOM 11632 C C . ALA C 1 275 ? -12.555 -44.341 -46.350 1.00 181.02 1278 ALA C C 1
ATOM 11633 O O . ALA C 1 275 ? -11.688 -43.446 -46.530 1.00 149.37 1278 ALA C O 1
ATOM 11635 N N . THR C 1 276 ? -12.643 -45.475 -47.054 1.00 204.20 1279 THR C N 1
ATOM 11636 C CA . THR C 1 276 ? -11.768 -45.852 -48.200 1.00 212.77 1279 THR C CA 1
ATOM 11637 C C . THR C 1 276 ? -11.935 -44.811 -49.322 1.00 231.63 1279 THR C C 1
ATOM 11638 O O . THR C 1 276 ? -12.880 -44.006 -49.224 1.00 262.94 1279 THR C O 1
ATOM 11642 N N . GLU C 1 277 ? -11.034 -44.814 -50.316 1.00 224.10 1280 GLU C N 1
ATOM 11643 C CA . GLU C 1 277 ? -11.053 -43.877 -51.479 1.00 207.28 1280 GLU C CA 1
ATOM 11644 C C . GLU C 1 277 ? -12.261 -44.207 -52.356 1.00 224.88 1280 GLU C C 1
ATOM 11645 O O . GLU C 1 277 ? -12.705 -43.298 -53.086 1.00 223.72 1280 GLU C O 1
ATOM 11651 N N . GLU C 1 278 ? -12.737 -45.460 -52.298 1.00 251.23 1281 GLU C N 1
ATOM 11652 C CA . GLU C 1 278 ? -14.005 -45.871 -52.960 1.00 253.69 1281 GLU C CA 1
ATOM 11653 C C . GLU C 1 278 ? -15.195 -45.420 -52.099 1.00 300.98 1281 GLU C C 1
ATOM 11654 O O . GLU C 1 278 ? -16.219 -45.017 -52.709 1.00 359.96 1281 GLU C O 1
ATOM 11660 N N . GLU C 1 279 ? -15.080 -45.444 -50.763 1.00 305.17 1282 GLU C N 1
ATOM 11661 C CA . GLU C 1 279 ? -16.159 -44.952 -49.843 1.00 262.74 1282 GLU C CA 1
ATOM 11662 C C . GLU C 1 279 ? -16.210 -43.415 -49.870 1.00 279.06 1282 GLU C C 1
ATOM 11663 O O . GLU C 1 279 ? -17.297 -42.858 -49.666 1.00 266.65 1282 GLU C O 1
ATOM 11669 N N . LYS C 1 280 ? -15.070 -42.764 -50.122 1.00 293.67 1283 LYS C N 1
ATOM 11670 C CA . LYS C 1 280 ? -14.932 -41.282 -50.206 1.00 282.30 1283 LYS C CA 1
ATOM 11671 C C . LYS C 1 280 ? -15.498 -40.788 -51.541 1.00 299.63 1283 LYS C C 1
ATOM 11672 O O . LYS C 1 280 ? -16.071 -39.696 -51.558 1.00 324.36 1283 LYS C O 1
ATOM 11678 N N . ALA C 1 281 ? -15.295 -41.545 -52.621 1.00 287.55 1284 ALA C N 1
ATOM 11679 C CA . ALA C 1 281 ? -15.826 -41.264 -53.978 1.00 245.69 1284 ALA C CA 1
ATOM 11680 C C . ALA C 1 281 ? -17.353 -41.429 -53.985 1.00 239.92 1284 ALA C C 1
ATOM 11681 O O . ALA C 1 281 ? -18.003 -40.693 -54.745 1.00 206.26 1284 ALA C O 1
ATOM 11683 N N . LEU C 1 282 ? -17.900 -42.331 -53.147 1.00 252.03 1285 LEU C N 1
ATOM 11684 C CA . LEU C 1 282 ? -19.361 -42.509 -52.907 1.00 235.31 1285 LEU C CA 1
ATOM 11685 C C . LEU C 1 282 ? -19.873 -41.530 -51.849 1.00 249.23 1285 LEU C C 1
ATOM 11686 O O . LEU C 1 282 ? -21.080 -41.399 -51.784 1.00 262.15 1285 LEU C O 1
ATOM 11691 N N . LEU C 1 283 ? -19.028 -41.017 -50.944 1.00 261.56 1286 LEU C N 1
ATOM 11692 C CA . LEU C 1 283 ? -19.368 -39.919 -49.994 1.00 255.04 1286 LEU C CA 1
ATOM 11693 C C . LEU C 1 283 ? -19.019 -38.569 -50.648 1.00 245.81 1286 LEU C C 1
ATOM 11694 O O . LEU C 1 283 ? -19.152 -37.538 -49.985 1.00 251.43 1286 LEU C O 1
ATOM 11699 N N . LYS C 1 284 ? -18.604 -38.580 -51.923 1.00 220.92 1287 LYS C N 1
ATOM 11700 C CA . LYS C 1 284 ? -18.309 -37.406 -52.792 1.00 205.07 1287 LYS C CA 1
ATOM 11701 C C . LYS C 1 284 ? -19.626 -37.064 -53.504 1.00 213.51 1287 LYS C C 1
ATOM 11702 O O . LYS C 1 284 ? -20.156 -35.933 -53.298 1.00 215.54 1287 LYS C O 1
ATOM 11708 N N . SER C 1 285 ? -20.131 -37.981 -54.337 1.00 209.75 1288 SER C N 1
ATOM 11709 C CA . SER C 1 285 ? -21.334 -37.727 -55.176 1.00 197.09 1288 SER C CA 1
ATOM 11710 C C . SER C 1 285 ? -22.592 -37.753 -54.297 1.00 205.26 1288 SER C C 1
ATOM 11711 O O . SER C 1 285 ? -23.553 -37.116 -54.705 1.00 218.29 1288 SER C O 1
ATOM 11714 N N . GLN C 1 286 ? -22.562 -38.359 -53.102 1.00 205.45 1289 GLN C N 1
ATOM 11715 C CA . GLN C 1 286 ? -23.664 -38.297 -52.100 1.00 206.34 1289 GLN C CA 1
ATOM 11716 C C . GLN C 1 286 ? -23.776 -36.871 -51.547 1.00 199.25 1289 GLN C C 1
ATOM 11717 O O . GLN C 1 286 ? -24.918 -36.405 -51.364 1.00 201.42 1289 GLN C O 1
ATOM 11723 N N . LYS C 1 287 ? -22.640 -36.244 -51.233 1.00 197.58 1290 LYS C N 1
ATOM 11724 C CA . LYS C 1 287 ? -22.573 -34.844 -50.740 1.00 206.43 1290 LYS C CA 1
ATOM 11725 C C . LYS C 1 287 ? -22.985 -33.901 -51.886 1.00 209.39 1290 LYS C C 1
ATOM 11726 O O . LYS C 1 287 ? -23.826 -33.029 -51.629 1.00 252.39 1290 LYS C O 1
ATOM 11732 N N . ASP C 1 288 ? -22.469 -34.121 -53.102 1.00 184.18 1291 ASP C N 1
ATOM 11733 C CA . ASP C 1 288 ? -22.635 -33.220 -54.274 1.00 176.98 1291 ASP C CA 1
ATOM 11734 C C . ASP C 1 288 ? -24.104 -33.090 -54.688 1.00 185.68 1291 ASP C C 1
ATOM 11735 O O . ASP C 1 288 ? -24.496 -31.972 -55.086 1.00 166.84 1291 ASP C O 1
ATOM 11740 N N . LYS C 1 289 ? -24.870 -34.188 -54.652 1.00 202.09 1292 LYS C N 1
ATOM 11741 C CA . LYS C 1 289 ? -26.319 -34.209 -55.014 1.00 202.55 1292 LYS C CA 1
ATOM 11742 C C . LYS C 1 289 ? -27.132 -33.502 -53.929 1.00 217.17 1292 LYS C C 1
ATOM 11743 O O . LYS C 1 289 ? -27.906 -32.595 -54.281 1.00 227.36 1292 LYS C O 1
ATOM 11749 N N . VAL C 1 290 ? -26.944 -33.924 -52.671 1.00 216.75 1293 VAL C N 1
ATOM 11750 C CA . VAL C 1 290 ? -27.656 -33.423 -51.458 1.00 205.44 1293 VAL C CA 1
ATOM 11751 C C . VAL C 1 290 ? -27.360 -31.925 -51.277 1.00 199.30 1293 VAL C C 1
ATOM 11752 O O . VAL C 1 290 ? -28.177 -31.242 -50.633 1.00 223.93 1293 VAL C O 1
ATOM 11756 N N . ALA C 1 291 ? -26.255 -31.434 -51.847 1.00 176.85 1294 ALA C N 1
ATOM 11757 C CA . ALA C 1 291 ? -25.851 -30.007 -51.845 1.00 155.44 1294 ALA C CA 1
ATOM 11758 C C . ALA C 1 291 ? -26.830 -29.176 -52.683 1.00 164.52 1294 ALA C C 1
ATOM 11759 O O . ALA C 1 291 ? -27.486 -28.284 -52.114 1.00 173.03 1294 ALA C O 1
ATOM 11761 N N . GLN C 1 292 ? -26.906 -29.457 -53.989 1.00 171.42 1295 GLN C N 1
ATOM 11762 C CA . GLN C 1 292 ? -27.833 -28.780 -54.936 1.00 178.88 1295 GLN C CA 1
ATOM 11763 C C . GLN C 1 292 ? -29.275 -28.945 -54.432 1.00 208.23 1295 GLN C C 1
ATOM 11764 O O . GLN C 1 292 ? -30.028 -27.966 -54.511 1.00 223.07 1295 GLN C O 1
ATOM 11770 N N . ALA C 1 293 ? -29.635 -30.139 -53.950 1.00 227.41 1296 ALA C N 1
ATOM 11771 C CA . ALA C 1 293 ? -30.990 -30.485 -53.467 1.00 226.91 1296 ALA C CA 1
ATOM 11772 C C . ALA C 1 293 ? -31.350 -29.612 -52.247 1.00 234.75 1296 ALA C C 1
ATOM 11773 O O . ALA C 1 293 ? -32.543 -29.293 -52.084 1.00 234.03 1296 ALA C O 1
ATOM 11775 N N . LEU C 1 294 ? -30.366 -29.187 -51.444 1.00 238.31 1297 LEU C N 1
ATOM 11776 C CA . LEU C 1 294 ? -30.566 -28.210 -50.332 1.00 219.15 1297 LEU C CA 1
ATOM 11777 C C . LEU C 1 294 ? -30.635 -26.790 -50.923 1.00 201.49 1297 LEU C C 1
ATOM 11778 O O . LEU C 1 294 ? -31.562 -26.011 -50.587 1.00 219.15 1297 LEU C O 1
ATOM 11783 N N . GLU C 1 295 ? -29.673 -26.460 -51.786 1.00 175.70 1298 GLU C N 1
ATOM 11784 C CA . GLU C 1 295 ? -29.596 -25.169 -52.518 1.00 168.91 1298 GLU C CA 1
ATOM 11785 C C . GLU C 1 295 ? -30.936 -24.889 -53.226 1.00 176.67 1298 GLU C C 1
ATOM 11786 O O . GLU C 1 295 ? -31.293 -23.713 -53.336 1.00 176.57 1298 GLU C O 1
ATOM 11792 N N . LYS C 1 296 ? -31.657 -25.919 -53.675 1.00 180.99 1299 LYS C N 1
ATOM 11793 C CA . LYS C 1 296 ? -33.004 -25.820 -54.305 1.00 180.33 1299 LYS C CA 1
ATOM 11794 C C . LYS C 1 296 ? -34.048 -25.400 -53.259 1.00 158.65 1299 LYS C C 1
ATOM 11795 O O . LYS C 1 296 ? -34.926 -24.560 -53.568 1.00 153.92 1299 LYS C O 1
ATOM 11801 N N . ILE C 1 297 ? -33.998 -26.032 -52.083 1.00 141.57 1300 ILE C N 1
ATOM 11802 C CA . ILE C 1 297 ? -34.930 -25.731 -50.958 1.00 140.81 1300 ILE C CA 1
ATOM 11803 C C . ILE C 1 297 ? -34.760 -24.249 -50.607 1.00 140.02 1300 ILE C C 1
ATOM 11804 O O . ILE C 1 297 ? -35.796 -23.575 -50.443 1.00 144.84 1300 ILE C O 1
ATOM 11809 N N . LYS C 1 298 ? -33.513 -23.753 -50.552 1.00 154.15 1301 LYS C N 1
ATOM 11810 C CA . LYS C 1 298 ? -33.191 -22.320 -50.304 1.00 168.01 1301 LYS C CA 1
ATOM 11811 C C . LYS C 1 298 ? -33.913 -21.427 -51.324 1.00 158.01 1301 LYS C C 1
ATOM 11812 O O . LYS C 1 298 ? -34.466 -20.395 -50.894 1.00 155.13 1301 LYS C O 1
ATOM 11818 N N . LYS C 1 299 ? -33.899 -21.809 -52.605 1.00 152.92 1302 LYS C N 1
ATOM 11819 C CA . LYS C 1 299 ? -34.563 -21.051 -53.697 1.00 160.23 1302 LYS C CA 1
ATOM 11820 C C . LYS C 1 299 ? -36.076 -20.995 -53.424 1.00 160.94 1302 LYS C C 1
ATOM 11821 O O . LYS C 1 299 ? -36.629 -19.859 -53.369 1.00 156.07 1302 LYS C O 1
ATOM 11827 N N . LEU C 1 300 ? -36.713 -22.168 -53.265 1.00 158.31 1303 LEU C N 1
ATOM 11828 C CA . LEU C 1 300 ? -38.173 -22.309 -52.996 1.00 148.76 1303 LEU C CA 1
ATOM 11829 C C . LEU C 1 300 ? -38.553 -21.350 -51.859 1.00 151.80 1303 LEU C C 1
ATOM 11830 O O . LEU C 1 300 ? -39.425 -20.489 -52.096 1.00 151.95 1303 LEU C O 1
ATOM 11835 N N . GLU C 1 301 ? -37.881 -21.479 -50.707 1.00 152.44 1304 GLU C N 1
ATOM 11836 C CA . GLU C 1 301 ? -38.126 -20.674 -49.474 1.00 145.93 1304 GLU C CA 1
ATOM 11837 C C . GLU C 1 301 ? -38.050 -19.182 -49.815 1.00 147.12 1304 GLU C C 1
ATOM 11838 O O . GLU C 1 301 ? -38.907 -18.413 -49.309 1.00 162.18 1304 GLU C O 1
ATOM 11844 N N . ALA C 1 302 ? -37.075 -18.796 -50.646 1.00 141.98 1305 ALA C N 1
ATOM 11845 C CA . ALA C 1 302 ? -36.827 -17.401 -51.076 1.00 137.37 1305 ALA C CA 1
ATOM 11846 C C . ALA C 1 302 ? -37.981 -16.905 -51.957 1.00 147.57 1305 ALA C C 1
ATOM 11847 O O . ALA C 1 302 ? -38.646 -15.894 -51.574 1.00 160.16 1305 ALA C O 1
ATOM 11849 N N . GLU C 1 303 ? -38.203 -17.576 -53.100 1.00 144.52 1306 GLU C N 1
ATOM 11850 C CA . GLU C 1 303 ? -39.270 -17.206 -54.069 1.00 139.25 1306 GLU C CA 1
ATOM 11851 C C . GLU C 1 303 ? -40.589 -16.990 -53.316 1.00 136.90 1306 GLU C C 1
ATOM 11852 O O . GLU C 1 303 ? -41.305 -16.050 -53.685 1.00 147.97 1306 GLU C O 1
ATOM 11858 N N . ILE C 1 304 ? -40.873 -17.818 -52.301 1.00 121.29 1307 ILE C N 1
ATOM 11859 C CA . ILE C 1 304 ? -42.061 -17.687 -51.399 1.00 111.59 1307 ILE C CA 1
ATOM 11860 C C . ILE C 1 304 ? -42.075 -16.288 -50.779 1.00 114.73 1307 ILE C C 1
ATOM 11861 O O . ILE C 1 304 ? -43.081 -15.580 -50.976 1.00 112.17 1307 ILE C O 1
ATOM 11866 N N . GLU C 1 305 ? -41.021 -15.914 -50.043 1.00 124.23 1308 GLU C N 1
ATOM 11867 C CA . GLU C 1 305 ? -40.969 -14.618 -49.322 1.00 130.49 1308 GLU C CA 1
ATOM 11868 C C . GLU C 1 305 ? -41.152 -13.484 -50.327 1.00 127.25 1308 GLU C C 1
ATOM 11869 O O . GLU C 1 305 ? -41.977 -12.595 -50.038 1.00 131.47 1308 GLU C O 1
ATOM 11875 N N . ASN C 1 306 ? -40.452 -13.544 -51.463 1.00 126.32 1309 ASN C N 1
ATOM 11876 C CA . ASN C 1 306 ? -40.588 -12.558 -52.571 1.00 139.99 1309 ASN C CA 1
ATOM 11877 C C . ASN C 1 306 ? -42.071 -12.390 -52.914 1.00 145.08 1309 ASN C C 1
ATOM 11878 O O . ASN C 1 306 ? -42.539 -11.241 -52.973 1.00 161.86 1309 ASN C O 1
ATOM 11883 N N . ILE C 1 307 ? -42.774 -13.504 -53.124 1.00 138.72 1310 ILE C N 1
ATOM 11884 C CA . ILE C 1 307 ? -44.252 -13.523 -53.335 1.00 132.08 1310 ILE C CA 1
ATOM 11885 C C . ILE C 1 307 ? -44.904 -12.777 -52.161 1.00 130.50 1310 ILE C C 1
ATOM 11886 O O . ILE C 1 307 ? -45.460 -11.682 -52.380 1.00 136.13 1310 ILE C O 1
ATOM 11891 N N . LYS C 1 308 ? -44.803 -13.327 -50.948 1.00 123.39 1311 LYS C N 1
ATOM 11892 C CA . LYS C 1 308 ? -45.468 -12.769 -49.740 1.00 120.50 1311 LYS C CA 1
ATOM 11893 C C . LYS C 1 308 ? -45.224 -11.257 -49.680 1.00 123.12 1311 LYS C C 1
ATOM 11894 O O . LYS C 1 308 ? -46.207 -10.513 -49.486 1.00 109.05 1311 LYS C O 1
ATOM 11900 N N . SER C 1 309 ? -43.976 -10.819 -49.867 1.00 131.62 1312 SER C N 1
ATOM 11901 C CA . SER C 1 309 ? -43.608 -9.380 -49.817 1.00 143.34 1312 SER C CA 1
ATOM 11902 C C . SER C 1 309 ? -44.243 -8.654 -51.006 1.00 137.99 1312 SER C C 1
ATOM 11903 O O . SER C 1 309 ? -44.864 -7.609 -50.770 1.00 132.35 1312 SER C O 1
ATOM 11906 N N . THR C 1 310 ? -44.119 -9.193 -52.223 1.00 138.06 1313 THR C N 1
ATOM 11907 C CA . THR C 1 310 ? -44.728 -8.610 -53.453 1.00 138.25 1313 THR C CA 1
ATOM 11908 C C . THR C 1 310 ? -46.226 -8.405 -53.192 1.00 127.27 1313 THR C C 1
ATOM 11909 O O . THR C 1 310 ? -46.693 -7.276 -53.398 1.00 119.48 1313 THR C O 1
ATOM 11913 N N . ILE C 1 311 ? -46.930 -9.449 -52.738 1.00 123.06 1314 ILE C N 1
ATOM 11914 C CA . ILE C 1 311 ? -48.390 -9.384 -52.434 1.00 120.20 1314 ILE C CA 1
ATOM 11915 C C . ILE C 1 311 ? -48.584 -8.252 -51.425 1.00 121.59 1314 ILE C C 1
ATOM 11916 O O . ILE C 1 311 ? -49.180 -7.215 -51.798 1.00 106.34 1314 ILE C O 1
ATOM 11921 N N . GLU C 1 312 ? -48.068 -8.455 -50.205 1.00 128.21 1315 GLU C N 1
ATOM 11922 C CA . GLU C 1 312 ? -48.221 -7.518 -49.063 1.00 132.87 1315 GLU C CA 1
ATOM 11923 C C . GLU C 1 312 ? -48.139 -6.096 -49.627 1.00 127.48 1315 GLU C C 1
ATOM 11924 O O . GLU C 1 312 ? -49.071 -5.295 -49.395 1.00 117.31 1315 GLU C O 1
ATOM 11930 N N . ASN C 1 313 ? -47.084 -5.821 -50.393 1.00 122.50 1316 ASN C N 1
ATOM 11931 C CA . ASN C 1 313 ? -46.857 -4.502 -51.028 1.00 122.99 1316 ASN C CA 1
ATOM 11932 C C . ASN C 1 313 ? -48.112 -4.133 -51.828 1.00 120.02 1316 ASN C C 1
ATOM 11933 O O . ASN C 1 313 ? -48.776 -3.138 -51.461 1.00 126.85 1316 ASN C O 1
ATOM 11938 N N . LEU C 1 314 ? -48.448 -4.928 -52.847 1.00 116.42 1317 LEU C N 1
ATOM 11939 C CA . LEU C 1 314 ? -49.510 -4.601 -53.841 1.00 114.96 1317 LEU C CA 1
ATOM 11940 C C . LEU C 1 314 ? -50.801 -4.233 -53.105 1.00 108.23 1317 LEU C C 1
ATOM 11941 O O . LEU C 1 314 ? -51.508 -3.297 -53.579 1.00 100.73 1317 LEU C O 1
ATOM 11946 N N . VAL C 1 315 ? -51.068 -4.919 -51.986 1.00 105.94 1318 VAL C N 1
ATOM 11947 C CA . VAL C 1 315 ? -52.249 -4.684 -51.106 1.00 108.32 1318 VAL C CA 1
ATOM 11948 C C . VAL C 1 315 ? -52.132 -3.278 -50.508 1.00 103.77 1318 VAL C C 1
ATOM 11949 O O . VAL C 1 315 ? -53.021 -2.447 -50.791 1.00 88.24 1318 VAL C O 1
ATOM 11953 N N . GLU C 1 316 ? -51.068 -3.013 -49.742 1.00 107.52 1319 GLU C N 1
ATOM 11954 C CA . GLU C 1 316 ? -50.889 -1.729 -49.011 1.00 118.92 1319 GLU C CA 1
ATOM 11955 C C . GLU C 1 316 ? -50.721 -0.581 -50.011 1.00 124.14 1319 GLU C C 1
ATOM 11956 O O . GLU C 1 316 ? -50.793 0.573 -49.553 1.00 156.11 1319 GLU C O 1
ATOM 11962 N N . LYS C 1 317 ? -50.535 -0.889 -51.302 1.00 119.63 1320 LYS C N 1
ATOM 11963 C CA . LYS C 1 317 ? -50.442 0.092 -52.420 1.00 123.41 1320 LYS C CA 1
ATOM 11964 C C . LYS C 1 317 ? -51.841 0.564 -52.848 1.00 109.88 1320 LYS C C 1
ATOM 11965 O O . LYS C 1 317 ? -51.957 1.691 -53.380 1.00 102.43 1320 LYS C O 1
ATOM 11971 N N . THR C 1 318 ? -52.863 -0.269 -52.627 1.00 99.55 1321 THR C N 1
ATOM 11972 C CA . THR C 1 318 ? -54.248 -0.099 -53.150 1.00 98.24 1321 THR C CA 1
ATOM 11973 C C . THR C 1 318 ? -55.027 0.938 -52.329 1.00 91.88 1321 THR C C 1
ATOM 11974 O O . THR C 1 318 ? -55.494 0.582 -51.248 1.00 110.29 1321 THR C O 1
ATOM 11978 N N . GLU C 1 319 ? -55.207 2.153 -52.852 1.00 94.98 1322 GLU C N 1
ATOM 11979 C CA . GLU C 1 319 ? -55.809 3.293 -52.102 1.00 114.40 1322 GLU C CA 1
ATOM 11980 C C . GLU C 1 319 ? -57.337 3.298 -52.284 1.00 114.56 1322 GLU C C 1
ATOM 11981 O O . GLU C 1 319 ? -57.843 4.085 -53.146 1.00 121.94 1322 GLU C O 1
ATOM 11987 N N . PHE C 1 320 ? -58.052 2.475 -51.505 1.00 110.78 1323 PHE C N 1
ATOM 11988 C CA . PHE C 1 320 ? -59.540 2.376 -51.509 1.00 111.80 1323 PHE C CA 1
ATOM 11989 C C . PHE C 1 320 ? -60.163 3.738 -51.177 1.00 111.32 1323 PHE C C 1
ATOM 11990 O O . PHE C 1 320 ? -61.269 4.030 -51.663 1.00 105.64 1323 PHE C O 1
ATOM 11998 N N . ARG C 1 321 ? -59.468 4.537 -50.363 1.00 107.65 1324 ARG C N 1
ATOM 11999 C CA . ARG C 1 321 ? -59.889 5.912 -49.993 1.00 113.09 1324 ARG C CA 1
ATOM 12000 C C . ARG C 1 321 ? -60.505 6.607 -51.211 1.00 107.09 1324 ARG C C 1
ATOM 12001 O O . ARG C 1 321 ? -61.540 7.301 -51.067 1.00 90.67 1324 ARG C O 1
ATOM 12009 N N . HIS C 1 322 ? -59.901 6.393 -52.380 1.00 109.66 1325 HIS C N 1
ATOM 12010 C CA . HIS C 1 322 ? -60.237 7.111 -53.632 1.00 117.56 1325 HIS C CA 1
ATOM 12011 C C . HIS C 1 322 ? -61.646 6.749 -54.121 1.00 113.82 1325 HIS C C 1
ATOM 12012 O O . HIS C 1 322 ? -62.193 7.540 -54.901 1.00 120.22 1325 HIS C O 1
ATOM 12019 N N . LEU C 1 323 ? -62.220 5.628 -53.671 1.00 107.80 1326 LEU C N 1
ATOM 12020 C CA . LEU C 1 323 ? -63.505 5.083 -54.198 1.00 108.59 1326 LEU C CA 1
ATOM 12021 C C . LEU C 1 323 ? -64.641 5.286 -53.176 1.00 108.40 1326 LEU C C 1
ATOM 12022 O O . LEU C 1 323 ? -65.771 4.775 -53.422 1.00 102.94 1326 LEU C O 1
ATOM 12027 N N . TYR C 1 324 ? -64.365 6.040 -52.108 1.00 102.40 1327 TYR C N 1
ATOM 12028 C CA . TYR C 1 324 ? -65.238 6.254 -50.930 1.00 102.01 1327 TYR C CA 1
ATOM 12029 C C . TYR C 1 324 ? -65.668 7.720 -50.921 1.00 102.22 1327 TYR C C 1
ATOM 12030 O O . TYR C 1 324 ? -64.769 8.602 -50.931 1.00 97.18 1327 TYR C O 1
ATOM 12039 N N . ASP C 1 325 ? -66.980 7.975 -50.948 1.00 108.19 1328 ASP C N 1
ATOM 12040 C CA . ASP C 1 325 ? -67.540 9.345 -50.810 1.00 122.73 1328 ASP C CA 1
ATOM 12041 C C . ASP C 1 325 ? -67.720 9.627 -49.316 1.00 124.64 1328 ASP C C 1
ATOM 12042 O O . ASP C 1 325 ? -68.847 9.443 -48.823 1.00 125.10 1328 ASP C O 1
ATOM 12047 N N . GLU C 1 326 ? -66.651 10.049 -48.638 1.00 131.75 1329 GLU C N 1
ATOM 12048 C CA . GLU C 1 326 ? -66.656 10.378 -47.182 1.00 125.76 1329 GLU C CA 1
ATOM 12049 C C . GLU C 1 326 ? -68.007 10.978 -46.820 1.00 121.87 1329 GLU C C 1
ATOM 12050 O O . GLU C 1 326 ? -68.516 10.584 -45.777 1.00 119.41 1329 GLU C O 1
ATOM 12056 N N . LYS C 1 327 ? -68.579 11.837 -47.665 1.00 119.84 1330 LYS C N 1
ATOM 12057 C CA . LYS C 1 327 ? -69.898 12.498 -47.434 1.00 123.82 1330 LYS C CA 1
ATOM 12058 C C . LYS C 1 327 ? -71.000 11.449 -47.226 1.00 122.37 1330 LYS C C 1
ATOM 12059 O O . LYS C 1 327 ? -71.708 11.579 -46.230 1.00 128.45 1330 LYS C O 1
ATOM 12065 N N . ARG C 1 328 ? -71.133 10.426 -48.077 1.00 119.17 1331 ARG C N 1
ATOM 12066 C CA . ARG C 1 328 ? -72.159 9.367 -47.849 1.00 110.96 1331 ARG C CA 1
ATOM 12067 C C . ARG C 1 328 ? -71.614 8.272 -46.922 1.00 105.97 1331 ARG C C 1
ATOM 12068 O O . ARG C 1 328 ? -72.359 7.319 -46.665 1.00 101.15 1331 ARG C O 1
ATOM 12076 N N . GLN C 1 329 ? -70.390 8.415 -46.421 1.00 112.52 1332 GLN C N 1
ATOM 12077 C CA . GLN C 1 329 ? -69.686 7.378 -45.607 1.00 121.96 1332 GLN C CA 1
ATOM 12078 C C . GLN C 1 329 ? -69.814 6.038 -46.347 1.00 105.76 1332 GLN C C 1
ATOM 12079 O O . GLN C 1 329 ? -70.018 4.985 -45.704 1.00 80.93 1332 GLN C O 1
ATOM 12085 N N . LEU C 1 330 ? -69.706 6.089 -47.674 1.00 107.79 1333 LEU C N 1
ATOM 12086 C CA . LEU C 1 330 ? -70.125 4.975 -48.558 1.00 112.29 1333 LEU C CA 1
ATOM 12087 C C . LEU C 1 330 ? -69.179 4.805 -49.750 1.00 109.69 1333 LEU C C 1
ATOM 12088 O O . LEU C 1 330 ? -68.556 5.792 -50.214 1.00 101.60 1333 LEU C O 1
ATOM 12093 N N . PHE C 1 331 ? -69.110 3.571 -50.232 1.00 100.37 1334 PHE C N 1
ATOM 12094 C CA . PHE C 1 331 ? -68.276 3.171 -51.376 1.00 94.20 1334 PHE C CA 1
ATOM 12095 C C . PHE C 1 331 ? -69.088 3.355 -52.652 1.00 93.35 1334 PHE C C 1
ATOM 12096 O O . PHE C 1 331 ? -70.233 2.840 -52.716 1.00 95.08 1334 PHE C O 1
ATOM 12104 N N . SER C 1 332 ? -68.526 4.100 -53.613 1.00 92.29 1335 SER C N 1
ATOM 12105 C CA . SER C 1 332 ? -69.067 4.224 -54.996 1.00 94.47 1335 SER C CA 1
ATOM 12106 C C . SER C 1 332 ? -68.829 2.923 -55.745 1.00 93.81 1335 SER C C 1
ATOM 12107 O O . SER C 1 332 ? -67.899 2.202 -55.363 1.00 85.35 1335 SER C O 1
ATOM 12110 N N . ILE C 1 333 ? -69.611 2.687 -56.802 1.00 96.00 1336 ILE C N 1
ATOM 12111 C CA . ILE C 1 333 ? -69.532 1.483 -57.685 1.00 98.96 1336 ILE C CA 1
ATOM 12112 C C . ILE C 1 333 ? -68.079 1.314 -58.133 1.00 101.26 1336 ILE C C 1
ATOM 12113 O O . ILE C 1 333 ? -67.553 0.165 -58.065 1.00 87.58 1336 ILE C O 1
ATOM 12118 N N . GLY C 1 334 ? -67.483 2.433 -58.563 1.00 109.21 1337 GLY C N 1
ATOM 12119 C CA . GLY C 1 334 ? -66.091 2.527 -59.033 1.00 114.63 1337 GLY C CA 1
ATOM 12120 C C . GLY C 1 334 ? -65.791 3.889 -59.640 1.00 115.23 1337 GLY C C 1
ATOM 12121 O O . GLY C 1 334 ? -66.705 4.743 -59.716 1.00 114.41 1337 GLY C O 1
ATOM 12122 N N . TYR C 1 335 ? -64.540 4.076 -60.057 1.00 114.37 1338 TYR C N 1
ATOM 12123 C CA . TYR C 1 335 ? -63.993 5.343 -60.586 1.00 104.16 1338 TYR C CA 1
ATOM 12124 C C . TYR C 1 335 ? -63.885 5.232 -62.109 1.00 111.55 1338 TYR C C 1
ATOM 12125 O O . TYR C 1 335 ? -63.208 4.276 -62.613 1.00 111.37 1338 TYR C O 1
ATOM 12134 N N . ASN C 1 336 ? -64.542 6.174 -62.796 1.00 119.66 1339 ASN C N 1
ATOM 12135 C CA . ASN C 1 336 ? -64.442 6.382 -64.260 1.00 124.81 1339 ASN C CA 1
ATOM 12136 C C . ASN C 1 336 ? -63.245 7.289 -64.527 1.00 122.88 1339 ASN C C 1
ATOM 12137 O O . ASN C 1 336 ? -63.368 8.517 -64.284 1.00 126.75 1339 ASN C O 1
ATOM 12142 N N . VAL C 1 337 ? -62.151 6.713 -65.034 1.00 117.83 1340 VAL C N 1
ATOM 12143 C CA . VAL C 1 337 ? -60.862 7.438 -65.199 1.00 113.10 1340 VAL C CA 1
ATOM 12144 C C . VAL C 1 337 ? -61.046 8.494 -66.296 1.00 106.65 1340 VAL C C 1
ATOM 12145 O O . VAL C 1 337 ? -60.332 9.497 -66.281 1.00 99.63 1340 VAL C O 1
ATOM 12149 N N . GLU C 1 338 ? -62.005 8.275 -67.195 1.00 114.83 1341 GLU C N 1
ATOM 12150 C CA . GLU C 1 338 ? -62.164 9.045 -68.451 1.00 132.06 1341 GLU C CA 1
ATOM 12151 C C . GLU C 1 338 ? -62.836 10.390 -68.151 1.00 139.24 1341 GLU C C 1
ATOM 12152 O O . GLU C 1 338 ? -62.535 11.345 -68.885 1.00 173.10 1341 GLU C O 1
ATOM 12158 N N . GLU C 1 339 ? -63.703 10.471 -67.136 1.00 134.40 1342 GLU C N 1
ATOM 12159 C CA . GLU C 1 339 ? -64.372 11.729 -66.704 1.00 140.35 1342 GLU C CA 1
ATOM 12160 C C . GLU C 1 339 ? -63.759 12.207 -65.386 1.00 139.32 1342 GLU C C 1
ATOM 12161 O O . GLU C 1 339 ? -64.407 13.061 -64.724 1.00 145.06 1342 GLU C O 1
ATOM 12167 N N . GLU C 1 340 ? -62.585 11.683 -65.001 1.00 133.46 1343 GLU C N 1
ATOM 12168 C CA . GLU C 1 340 ? -61.921 12.033 -63.714 1.00 140.05 1343 GLU C CA 1
ATOM 12169 C C . GLU C 1 340 ? -62.983 12.162 -62.608 1.00 140.29 1343 GLU C C 1
ATOM 12170 O O . GLU C 1 340 ? -62.824 13.041 -61.736 1.00 139.52 1343 GLU C O 1
ATOM 12176 N N . LYS C 1 341 ? -64.017 11.311 -62.620 1.00 139.10 1344 LYS C N 1
ATOM 12177 C CA . LYS C 1 341 ? -65.155 11.363 -61.666 1.00 135.77 1344 LYS C CA 1
ATOM 12178 C C . LYS C 1 341 ? -65.344 9.975 -61.051 1.00 124.42 1344 LYS C C 1
ATOM 12179 O O . LYS C 1 341 ? -65.127 8.965 -61.746 1.00 109.13 1344 LYS C O 1
ATOM 12185 N N . LEU C 1 342 ? -65.737 9.944 -59.782 1.00 115.68 1345 LEU C N 1
ATOM 12186 C CA . LEU C 1 342 ? -66.314 8.737 -59.155 1.00 108.59 1345 LEU C CA 1
ATOM 12187 C C . LEU C 1 342 ? -67.748 8.570 -59.646 1.00 100.47 1345 LEU C C 1
ATOM 12188 O O . LEU C 1 342 ? -68.407 9.575 -59.939 1.00 97.24 1345 LEU C O 1
ATOM 12193 N N . THR C 1 343 ? -68.213 7.332 -59.706 1.00 99.26 1346 THR C N 1
ATOM 12194 C CA . THR C 1 343 ? -69.555 6.986 -60.225 1.00 104.80 1346 THR C CA 1
ATOM 12195 C C . THR C 1 343 ? -70.626 7.576 -59.295 1.00 103.98 1346 THR C C 1
ATOM 12196 O O . THR C 1 343 ? -70.356 7.712 -58.098 1.00 108.86 1346 THR C O 1
ATOM 12200 N N . LYS C 1 344 ? -71.778 7.940 -59.852 1.00 116.15 1347 LYS C N 1
ATOM 12201 C CA . LYS C 1 344 ? -72.969 8.441 -59.113 1.00 117.69 1347 LYS C CA 1
ATOM 12202 C C . LYS C 1 344 ? -73.392 7.387 -58.089 1.00 111.17 1347 LYS C C 1
ATOM 12203 O O . LYS C 1 344 ? -73.102 7.630 -56.925 1.00 114.81 1347 LYS C O 1
ATOM 12209 N N . SER C 1 345 ? -73.977 6.252 -58.511 1.00 108.44 1348 SER C N 1
ATOM 12210 C CA . SER C 1 345 ? -74.579 5.206 -57.629 1.00 113.17 1348 SER C CA 1
ATOM 12211 C C . SER C 1 345 ? -73.533 4.668 -56.634 1.00 108.06 1348 SER C C 1
ATOM 12212 O O . SER C 1 345 ? -72.300 4.866 -56.857 1.00 98.34 1348 SER C O 1
ATOM 12215 N N . TYR C 1 346 ? -74.011 4.016 -55.567 1.00 102.22 1349 TYR C N 1
ATOM 12216 C CA . TYR C 1 346 ? -73.179 3.525 -54.439 1.00 103.41 1349 TYR C CA 1
ATOM 12217 C C . TYR C 1 346 ? -73.630 2.153 -53.929 1.00 100.41 1349 TYR C C 1
ATOM 12218 O O . TYR C 1 346 ? -74.800 1.764 -54.152 1.00 106.60 1349 TYR C O 1
ATOM 12227 N N . TYR C 1 347 ? -72.697 1.447 -53.268 1.00 90.72 1350 TYR C N 1
ATOM 12228 C CA . TYR C 1 347 ? -72.931 0.134 -52.613 1.00 91.83 1350 TYR C CA 1
ATOM 12229 C C . TYR C 1 347 ? -73.452 0.404 -51.221 1.00 90.47 1350 TYR C C 1
ATOM 12230 O O . TYR C 1 347 ? -72.662 0.328 -50.263 1.00 92.63 1350 TYR C O 1
ATOM 12239 N N . ASP C 1 348 ? -74.761 0.650 -51.207 1.00 91.64 1351 ASP C N 1
ATOM 12240 C CA . ASP C 1 348 ? -75.590 1.158 -50.094 1.00 94.24 1351 ASP C CA 1
ATOM 12241 C C . ASP C 1 348 ? -76.267 -0.021 -49.397 1.00 93.55 1351 ASP C C 1
ATOM 12242 O O . ASP C 1 348 ? -77.322 0.206 -48.803 1.00 92.68 1351 ASP C O 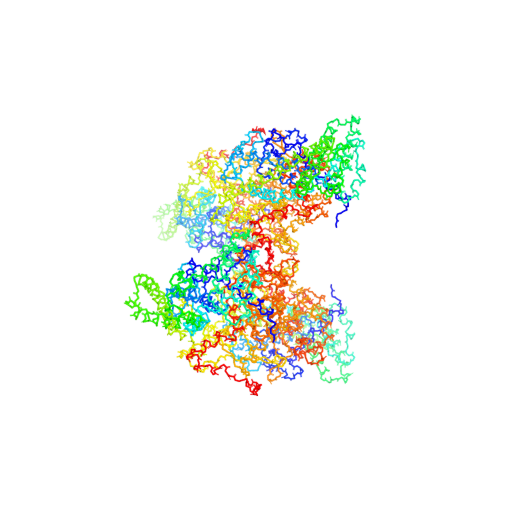1
ATOM 12247 N N . LEU C 1 349 ? -75.735 -1.244 -49.506 1.00 99.30 1352 LEU C N 1
ATOM 12248 C CA . LEU C 1 349 ? -76.374 -2.439 -48.897 1.00 99.62 1352 LEU C CA 1
ATOM 12249 C C . LEU C 1 349 ? -75.308 -3.345 -48.286 1.00 93.38 1352 LEU C C 1
ATOM 12250 O O . LEU C 1 349 ? -74.184 -3.426 -48.859 1.00 99.05 1352 LEU C O 1
ATOM 12255 N N . LEU C 1 350 ? -75.635 -3.986 -47.164 1.00 80.42 1353 LEU C N 1
ATOM 12256 C CA . LEU C 1 350 ? -74.704 -4.943 -46.535 1.00 82.14 1353 LEU C CA 1
ATOM 12257 C C . LEU C 1 350 ? -74.657 -6.185 -47.423 1.00 87.38 1353 LEU C C 1
ATOM 12258 O O . LEU C 1 350 ? -73.542 -6.643 -47.738 1.00 107.80 1353 LEU C O 1
ATOM 12263 N N . ALA C 1 351 ? -75.823 -6.704 -47.812 1.00 81.61 1354 ALA C N 1
ATOM 12264 C CA . ALA C 1 351 ? -75.913 -7.904 -48.670 1.00 82.54 1354 ALA C CA 1
ATOM 12265 C C . ALA C 1 351 ? -75.375 -7.589 -50.071 1.00 85.42 1354 ALA C C 1
ATOM 12266 O O . ALA C 1 351 ? -76.183 -7.297 -50.969 1.00 90.89 1354 ALA C O 1
ATOM 12268 N N . SER C 1 352 ? -74.054 -7.644 -50.266 1.00 89.23 1355 SER C N 1
ATOM 12269 C CA . SER C 1 352 ? -73.404 -7.143 -51.506 1.00 90.17 1355 SER C CA 1
ATOM 12270 C C . SER C 1 352 ? -71.947 -7.599 -51.569 1.00 83.19 1355 SER C C 1
ATOM 12271 O O . SER C 1 352 ? -71.200 -7.272 -50.674 1.00 95.39 1355 SER C O 1
ATOM 12274 N N . GLU C 1 353 ? -71.592 -8.332 -52.621 1.00 75.99 1356 GLU C N 1
ATOM 12275 C CA . GLU C 1 353 ? -70.210 -8.629 -53.082 1.00 81.15 1356 GLU C CA 1
ATOM 12276 C C . GLU C 1 353 ? -69.227 -7.525 -52.622 1.00 81.81 1356 GLU C C 1
ATOM 12277 O O . GLU C 1 353 ? -68.024 -7.819 -52.401 1.00 76.30 1356 GLU C O 1
ATOM 12283 N N . ALA C 1 354 ? -69.726 -6.280 -52.519 1.00 81.38 1357 ALA C N 1
ATOM 12284 C CA . ALA C 1 354 ? -69.007 -5.024 -52.206 1.00 79.66 1357 ALA C CA 1
ATOM 12285 C C . ALA C 1 354 ? -69.071 -4.740 -50.713 1.00 76.87 1357 ALA C C 1
ATOM 12286 O O . ALA C 1 354 ? -69.201 -3.561 -50.326 1.00 70.30 1357 ALA C O 1
ATOM 12288 N N . ARG C 1 355 ? -69.216 -5.798 -49.926 1.00 82.99 1358 ARG C N 1
ATOM 12289 C CA . ARG C 1 355 ? -68.896 -5.808 -48.484 1.00 88.42 1358 ARG C CA 1
ATOM 12290 C C . ARG C 1 355 ? -67.479 -6.355 -48.361 1.00 84.21 1358 ARG C C 1
ATOM 12291 O O . ARG C 1 355 ? -66.740 -5.816 -47.525 1.00 94.48 1358 ARG C O 1
ATOM 12299 N N . GLN C 1 356 ? -67.081 -7.299 -49.226 1.00 82.26 1359 GLN C N 1
ATOM 12300 C CA . GLN C 1 356 ? -65.672 -7.773 -49.273 1.00 87.30 1359 GLN C CA 1
ATOM 12301 C C . GLN C 1 356 ? -64.777 -6.557 -49.505 1.00 87.25 1359 GLN C C 1
ATOM 12302 O O . GLN C 1 356 ? -63.746 -6.429 -48.812 1.00 90.78 1359 GLN C O 1
ATOM 12308 N N . ALA C 1 357 ? -65.187 -5.689 -50.428 1.00 84.98 1360 ALA C N 1
ATOM 12309 C CA . ALA C 1 357 ? -64.580 -4.357 -50.631 1.00 88.38 1360 ALA C CA 1
ATOM 12310 C C . ALA C 1 357 ? -64.624 -3.556 -49.319 1.00 84.16 1360 ALA C C 1
ATOM 12311 O O . ALA C 1 357 ? -63.535 -3.241 -48.749 1.00 69.51 1360 ALA C O 1
ATOM 12313 N N . SER C 1 358 ? -65.851 -3.278 -48.852 1.00 90.97 1361 SER C N 1
ATOM 12314 C CA . SER C 1 358 ? -66.170 -2.407 -47.689 1.00 92.13 1361 SER C CA 1
ATOM 12315 C C . SER C 1 358 ? -65.372 -2.874 -46.462 1.00 83.81 1361 SER C C 1
ATOM 12316 O O . SER C 1 358 ? -64.847 -2.014 -45.759 1.00 83.85 1361 SER C O 1
ATOM 12319 N N . PHE C 1 359 ? -65.256 -4.187 -46.245 1.00 83.17 1362 PHE C N 1
ATOM 12320 C CA . PHE C 1 359 ? -64.561 -4.822 -45.088 1.00 83.04 1362 PHE C CA 1
ATOM 12321 C C . PHE C 1 359 ? -63.056 -4.565 -45.158 1.00 80.60 1362 PHE C C 1
ATOM 12322 O O . PHE C 1 359 ? -62.480 -4.100 -44.158 1.00 69.89 1362 PHE C O 1
ATOM 12330 N N . ILE C 1 360 ? -62.449 -4.914 -46.294 1.00 86.95 1363 ILE C N 1
ATOM 12331 C CA . ILE C 1 360 ? -60.971 -4.862 -46.492 1.00 92.21 1363 ILE C CA 1
ATOM 12332 C C . ILE C 1 360 ? -60.500 -3.417 -46.293 1.00 88.61 1363 ILE C C 1
ATOM 12333 O O . ILE C 1 360 ? -59.436 -3.206 -45.662 1.00 85.61 1363 ILE C O 1
ATOM 12338 N N . ALA C 1 361 ? -61.280 -2.460 -46.785 1.00 83.57 1364 ALA C N 1
ATOM 12339 C CA . ALA C 1 361 ? -61.034 -1.022 -46.558 1.00 85.02 1364 ALA C CA 1
ATOM 12340 C C . ALA C 1 361 ? -60.859 -0.758 -45.049 1.00 91.03 1364 ALA C C 1
ATOM 12341 O O . ALA C 1 361 ? -59.794 -0.252 -44.644 1.00 94.20 1364 ALA C O 1
ATOM 12343 N N . ILE C 1 362 ? -61.859 -1.118 -44.239 1.00 95.43 1365 ILE C N 1
ATOM 12344 C CA . ILE C 1 362 ? -61.872 -0.840 -42.773 1.00 94.25 1365 ILE C CA 1
ATOM 12345 C C . ILE C 1 362 ? -60.703 -1.576 -42.132 1.00 85.62 1365 ILE C C 1
ATOM 12346 O O . ILE C 1 362 ? -60.114 -1.026 -41.210 1.00 83.97 1365 ILE C O 1
ATOM 12351 N N . ALA C 1 363 ? -60.414 -2.787 -42.594 1.00 85.98 1366 ALA C N 1
ATOM 12352 C CA . ALA C 1 363 ? -59.362 -3.667 -42.044 1.00 93.61 1366 ALA C CA 1
ATOM 12353 C C . ALA C 1 363 ? -57.979 -3.068 -42.318 1.00 89.09 1366 ALA C C 1
ATOM 12354 O O . ALA C 1 363 ? -57.112 -3.160 -41.422 1.00 86.18 1366 ALA C O 1
ATOM 12356 N N . LYS C 1 364 ? -57.807 -2.468 -43.504 1.00 88.30 1367 LYS C N 1
ATOM 12357 C CA . LYS C 1 364 ? -56.601 -1.692 -43.914 1.00 93.51 1367 LYS C CA 1
ATOM 12358 C C . LYS C 1 364 ? -56.571 -0.336 -43.205 1.00 89.01 1367 LYS C C 1
ATOM 12359 O O . LYS C 1 364 ? -55.640 0.433 -43.466 1.00 81.45 1367 LYS C O 1
ATOM 12365 N N . LYS C 1 365 ? -57.602 -0.045 -42.405 1.00 100.01 1368 LYS C N 1
ATOM 12366 C CA . LYS C 1 365 ? -57.857 1.232 -41.684 1.00 112.83 1368 LYS C CA 1
ATOM 12367 C C . LYS C 1 365 ? -57.772 2.374 -42.695 1.00 104.69 1368 LYS C C 1
ATOM 12368 O O . LYS C 1 365 ? -57.173 3.409 -42.387 1.00 125.79 1368 LYS C O 1
ATOM 12374 N N . GLU C 1 366 ? -58.420 2.182 -43.841 1.00 94.38 1369 GLU C N 1
ATOM 12375 C CA . GLU C 1 366 ? -58.521 3.218 -44.895 1.00 100.16 1369 GLU C CA 1
ATOM 12376 C C . GLU C 1 366 ? -59.843 3.983 -44.720 1.00 98.19 1369 GLU C C 1
ATOM 12377 O O . GLU C 1 366 ? -59.888 5.156 -45.124 1.00 99.28 1369 GLU C O 1
ATOM 12383 N N . VAL C 1 367 ? -60.868 3.362 -44.126 1.00 97.81 1370 VAL C N 1
ATOM 12384 C CA . VAL C 1 367 ? -62.136 4.052 -43.757 1.00 107.57 1370 VAL C CA 1
ATOM 12385 C C . VAL C 1 367 ? -62.531 3.676 -42.325 1.00 112.52 1370 VAL C C 1
ATOM 12386 O O . VAL C 1 367 ? -62.002 2.688 -41.763 1.00 105.18 1370 VAL C O 1
ATOM 12390 N N . ASP C 1 368 ? -63.435 4.483 -41.775 1.00 119.94 1371 ASP C N 1
ATOM 12391 C CA . ASP C 1 368 ? -63.898 4.423 -40.372 1.00 121.11 1371 ASP C CA 1
ATOM 12392 C C . ASP C 1 368 ? -64.550 3.061 -40.117 1.00 114.06 1371 ASP C C 1
ATOM 12393 O O . ASP C 1 368 ? -65.257 2.568 -41.024 1.00 97.37 1371 ASP C O 1
ATOM 12398 N N . LYS C 1 369 ? -64.352 2.508 -38.916 1.00 108.41 1372 LYS C N 1
ATOM 12399 C CA . LYS C 1 369 ? -64.941 1.200 -38.494 1.00 89.95 1372 LYS C CA 1
ATOM 12400 C C . LYS C 1 369 ? -66.468 1.288 -38.638 1.00 71.85 1372 LYS C C 1
ATOM 12401 O O . LYS C 1 369 ? -67.091 0.255 -38.879 1.00 58.45 1372 LYS C O 1
ATOM 12407 N N . LYS C 1 370 ? -67.007 2.507 -38.522 1.00 71.31 1373 LYS C N 1
ATOM 12408 C CA . LYS C 1 370 ? -68.439 2.881 -38.633 1.00 78.15 1373 LYS C CA 1
ATOM 12409 C C . LYS C 1 370 ? -69.012 2.552 -40.010 1.00 77.50 1373 LYS C C 1
ATOM 12410 O O . LYS C 1 370 ? -70.228 2.263 -40.095 1.00 68.46 1373 LYS C O 1
ATOM 12416 N N . HIS C 1 371 ? -68.211 2.695 -41.068 1.00 83.22 1374 HIS C N 1
ATOM 12417 C CA . HIS C 1 371 ? -68.695 2.491 -42.458 1.00 84.97 1374 HIS C CA 1
ATOM 12418 C C . HIS C 1 371 ? -69.530 1.209 -42.482 1.00 85.02 1374 HIS C C 1
ATOM 12419 O O . HIS C 1 371 ? -70.671 1.241 -42.998 1.00 85.95 1374 HIS C O 1
ATOM 12426 N N . TRP C 1 372 ? -68.979 0.142 -41.893 1.00 82.74 1375 TRP C N 1
ATOM 12427 C CA . TRP C 1 372 ? -69.565 -1.220 -41.915 1.00 76.99 1375 TRP C CA 1
ATOM 12428 C C . TRP C 1 372 ? -71.045 -1.138 -41.559 1.00 74.20 1375 TRP C C 1
ATOM 12429 O O . TRP C 1 372 ? -71.829 -1.906 -42.121 1.00 71.12 1375 TRP C O 1
ATOM 12440 N N . PHE C 1 373 ? -71.377 -0.258 -40.613 1.00 76.85 1376 PHE C N 1
ATOM 12441 C CA . PHE C 1 373 ? -72.699 -0.187 -39.960 1.00 86.09 1376 PHE C CA 1
ATOM 12442 C C . PHE C 1 373 ? -73.571 0.838 -40.683 1.00 88.00 1376 PHE C C 1
ATOM 12443 O O . PHE C 1 373 ? -74.803 0.763 -40.511 1.00 94.91 1376 PHE C O 1
ATOM 12451 N N . LYS C 1 374 ? -72.981 1.715 -41.489 1.00 90.00 1377 LYS C N 1
ATOM 12452 C CA . LYS C 1 374 ? -73.756 2.660 -42.334 1.00 96.81 1377 LYS C CA 1
ATOM 12453 C C . LYS C 1 374 ? -74.405 1.887 -43.501 1.00 91.30 1377 LYS C C 1
ATOM 12454 O O . LYS C 1 374 ? -75.464 2.341 -43.981 1.00 78.68 1377 LYS C O 1
ATOM 12460 N N . LEU C 1 375 ? -73.818 0.762 -43.933 1.00 97.38 1378 LEU C N 1
ATOM 12461 C CA . LEU C 1 375 ? -74.335 -0.074 -45.060 1.00 98.88 1378 LEU C CA 1
ATOM 12462 C C . LEU C 1 375 ? -75.784 -0.488 -44.763 1.00 92.45 1378 LEU C C 1
ATOM 12463 O O . LEU C 1 375 ? -76.077 -0.896 -43.637 1.00 84.57 1378 LEU C O 1
ATOM 12468 N N . GLY C 1 376 ? -76.669 -0.370 -45.750 1.00 94.57 1379 GLY C N 1
ATOM 12469 C CA . GLY C 1 376 ? -78.093 -0.736 -45.658 1.00 100.45 1379 GLY C CA 1
ATOM 12470 C C . GLY C 1 376 ? -78.281 -2.170 -45.203 1.00 104.61 1379 GLY C C 1
ATOM 12471 O O . GLY C 1 376 ? -77.773 -3.109 -45.880 1.00 115.84 1379 GLY C O 1
ATOM 12472 N N . ARG C 1 377 ? -79.003 -2.333 -44.098 1.00 97.42 1380 ARG C N 1
ATOM 12473 C CA . ARG C 1 377 ? -79.460 -3.627 -43.561 1.00 95.41 1380 ARG C CA 1
ATOM 12474 C C . ARG C 1 377 ? -80.979 -3.606 -43.596 1.00 95.90 1380 ARG C C 1
ATOM 12475 O O . ARG C 1 377 ? -81.582 -3.115 -42.631 1.00 111.77 1380 ARG C O 1
ATOM 12483 N N . MET C 1 378 ? -81.556 -4.199 -44.633 1.00 90.39 1381 MET C N 1
ATOM 12484 C CA . MET C 1 378 ? -83.018 -4.284 -44.814 1.00 86.71 1381 MET C CA 1
ATOM 12485 C C . MET C 1 378 ? -83.450 -5.719 -44.544 1.00 79.88 1381 MET C C 1
ATOM 12486 O O . MET C 1 378 ? -82.833 -6.624 -45.135 1.00 86.08 1381 MET C O 1
ATOM 12491 N N . LEU C 1 379 ? -84.380 -5.932 -43.617 1.00 78.52 1382 LEU C N 1
ATOM 12492 C CA . LEU C 1 379 ? -84.777 -7.319 -43.294 1.00 89.14 1382 LEU C CA 1
ATOM 12493 C C . LEU C 1 379 ? -86.091 -7.608 -43.982 1.00 92.99 1382 LEU C C 1
ATOM 12494 O O . LEU C 1 379 ? -86.986 -6.769 -43.905 1.00 98.32 1382 LEU C O 1
ATOM 12499 N N . ALA C 1 380 ? -86.124 -8.775 -44.616 1.00 96.26 1383 ALA C N 1
ATOM 12500 C CA . ALA C 1 380 ? -87.298 -9.395 -45.250 1.00 100.28 1383 ALA C CA 1
ATOM 12501 C C . ALA C 1 380 ? -87.830 -10.505 -44.343 1.00 106.90 1383 ALA C C 1
ATOM 12502 O O . ALA C 1 380 ? -87.023 -11.300 -43.821 1.00 95.00 1383 ALA C O 1
ATOM 12504 N N . ILE C 1 381 ? -89.140 -10.474 -44.100 1.00 117.65 1384 ILE C N 1
ATOM 12505 C CA . ILE C 1 381 ? -89.890 -11.572 -43.422 1.00 117.51 1384 ILE C CA 1
ATOM 12506 C C . ILE C 1 381 ? -90.576 -12.398 -44.516 1.00 132.29 1384 ILE C C 1
ATOM 12507 O O . ILE C 1 381 ? -91.597 -11.937 -45.042 1.00 141.06 1384 ILE C O 1
ATOM 12512 N N . GLU C 1 382 ? -90.022 -13.560 -44.881 1.00 147.84 1385 GLU C N 1
ATOM 12513 C CA . GLU C 1 382 ? -90.692 -14.587 -45.731 1.00 156.28 1385 GLU C CA 1
ATOM 12514 C C . GLU C 1 382 ? -91.108 -15.716 -44.783 1.00 163.99 1385 GLU C C 1
ATOM 12515 O O . GLU C 1 382 ? -90.306 -16.073 -43.903 1.00 153.60 1385 GLU C O 1
ATOM 12521 N N . ASN C 1 383 ? -92.328 -16.241 -44.941 1.00 175.97 1386 ASN C N 1
ATOM 12522 C CA . ASN C 1 383 ? -92.948 -17.175 -43.964 1.00 170.91 1386 ASN C CA 1
ATOM 12523 C C . ASN C 1 383 ? -92.624 -16.600 -42.580 1.00 167.23 1386 ASN C C 1
ATOM 12524 O O . ASN C 1 383 ? -93.171 -15.520 -42.223 1.00 157.07 1386 ASN C O 1
ATOM 12529 N N . ARG C 1 384 ? -91.724 -17.263 -41.856 1.00 150.94 1387 ARG C N 1
ATOM 12530 C CA . ARG C 1 384 ? -91.292 -16.842 -40.515 1.00 149.74 1387 ARG C CA 1
ATOM 12531 C C . ARG C 1 384 ? -89.802 -16.499 -40.565 1.00 140.36 1387 ARG C C 1
ATOM 12532 O O . ARG C 1 384 ? -89.440 -15.501 -39.924 1.00 160.06 1387 ARG C O 1
ATOM 12540 N N . TYR C 1 385 ? -88.975 -17.261 -41.299 1.00 118.50 1388 TYR C N 1
ATOM 12541 C CA . TYR C 1 385 ? -87.534 -16.977 -41.547 1.00 118.08 1388 TYR C CA 1
ATOM 12542 C C . TYR C 1 385 ? -87.347 -15.513 -41.959 1.00 113.14 1388 TYR C C 1
ATOM 12543 O O . TYR C 1 385 ? -88.210 -14.995 -42.714 1.00 121.58 1388 TYR C O 1
ATOM 12552 N N . LYS C 1 386 ? -86.292 -14.858 -41.456 1.00 104.11 1389 LYS C N 1
ATOM 12553 C CA . LYS C 1 386 ? -85.985 -13.428 -41.733 1.00 100.91 1389 LYS C CA 1
ATOM 12554 C C . LYS C 1 386 ? -84.562 -13.381 -42.265 1.00 86.36 1389 LYS C C 1
ATOM 12555 O O . LYS C 1 386 ? -83.816 -14.343 -41.999 1.00 77.59 1389 LYS C O 1
ATOM 12561 N N . GLY C 1 387 ? -84.210 -12.320 -42.989 1.00 85.87 1390 GLY C N 1
ATOM 12562 C CA . GLY C 1 387 ? -82.859 -12.163 -43.558 1.00 86.83 1390 GLY C CA 1
ATOM 12563 C C . GLY C 1 387 ? -82.719 -10.904 -44.393 1.00 86.18 1390 GLY C C 1
ATOM 12564 O O . GLY C 1 387 ? -83.743 -10.397 -44.897 1.00 86.72 1390 GLY C O 1
ATOM 12565 N N . LEU C 1 388 ? -81.496 -10.378 -44.466 1.00 81.69 1391 LEU C N 1
ATOM 12566 C CA . LEU C 1 388 ? -81.139 -9.188 -45.272 1.00 80.96 1391 LEU C CA 1
ATOM 12567 C C . LEU C 1 388 ? -81.587 -9.403 -46.711 1.00 86.15 1391 LEU C C 1
ATOM 12568 O O . LEU C 1 388 ? -81.397 -10.516 -47.248 1.00 90.78 1391 LEU C O 1
ATOM 12573 N N . VAL C 1 389 ? -82.176 -8.368 -47.291 1.00 88.46 1392 VAL C N 1
ATOM 12574 C CA . VAL C 1 389 ? -82.367 -8.266 -48.758 1.00 87.19 1392 VAL C CA 1
ATOM 12575 C C . VAL C 1 389 ? -81.108 -7.631 -49.314 1.00 89.27 1392 VAL C C 1
ATOM 12576 O O . VAL C 1 389 ? -80.430 -6.850 -48.571 1.00 82.20 1392 VAL C O 1
ATOM 12580 N N . SER C 1 390 ? -80.870 -7.960 -50.582 1.00 90.35 1393 SER C N 1
ATOM 12581 C CA . SER C 1 390 ? -79.792 -7.431 -51.441 1.00 93.30 1393 SER C CA 1
ATOM 12582 C C . SER C 1 390 ? -80.435 -6.659 -52.589 1.00 86.64 1393 SER C C 1
ATOM 12583 O O . SER C 1 390 ? -81.668 -6.744 -52.737 1.00 71.52 1393 SER C O 1
ATOM 12586 N N . TRP C 1 391 ? -79.615 -6.026 -53.426 1.00 89.54 1394 TRP C N 1
ATOM 12587 C CA . TRP C 1 391 ? -80.092 -5.180 -54.547 1.00 95.72 1394 TRP C CA 1
ATOM 12588 C C . TRP C 1 391 ? -80.862 -6.040 -55.543 1.00 86.65 1394 TRP C C 1
ATOM 12589 O O . TRP C 1 391 ? -82.074 -5.838 -55.664 1.00 88.56 1394 TRP C O 1
ATOM 12600 N N . SER C 1 392 ? -80.169 -6.993 -56.168 1.00 77.47 1395 SER C N 1
ATOM 12601 C CA . SER C 1 392 ? -80.651 -7.821 -57.305 1.00 79.72 1395 SER C CA 1
ATOM 12602 C C . SER C 1 392 ? -81.248 -9.155 -56.825 1.00 75.74 1395 SER C C 1
ATOM 12603 O O . SER C 1 392 ? -82.286 -9.557 -57.396 1.00 71.42 1395 SER C O 1
ATOM 12606 N N . GLY C 1 393 ? -80.620 -9.843 -55.862 1.00 71.03 1396 GLY C N 1
ATOM 12607 C CA . GLY C 1 393 ? -81.113 -11.144 -55.373 1.00 68.57 1396 GLY C CA 1
ATOM 12608 C C . GLY C 1 393 ? -80.316 -12.302 -55.905 1.00 67.95 1396 GLY C C 1
ATOM 12609 O O . GLY C 1 393 ? -80.671 -13.434 -55.547 1.00 65.31 1396 GLY C O 1
ATOM 12610 N N . THR C 1 394 ? -79.215 -12.021 -56.604 1.00 72.71 1397 THR C N 1
ATOM 12611 C CA . THR C 1 394 ? -78.230 -13.030 -57.054 1.00 82.46 1397 THR C CA 1
ATOM 12612 C C . THR C 1 394 ? -77.596 -13.691 -55.837 1.00 81.51 1397 THR C C 1
ATOM 12613 O O . THR C 1 394 ? -77.037 -12.959 -54.993 1.00 86.89 1397 THR C O 1
ATOM 12617 N N . MET C 1 395 ? -77.643 -15.016 -55.771 1.00 77.85 1398 MET C N 1
ATOM 12618 C CA . MET C 1 395 ? -76.860 -15.757 -54.765 1.00 78.27 1398 MET C CA 1
ATOM 12619 C C . MET C 1 395 ? -75.451 -15.188 -54.625 1.00 89.76 1398 MET C C 1
ATOM 12620 O O . MET C 1 395 ? -75.058 -14.934 -53.483 1.00 125.78 1398 MET C O 1
ATOM 12625 N N . PHE C 1 396 ? -74.747 -14.940 -55.722 1.00 87.78 1399 PHE C N 1
ATOM 12626 C CA . PHE C 1 396 ? -73.398 -14.304 -55.726 1.00 86.81 1399 PHE C CA 1
ATOM 12627 C C . PHE C 1 396 ? -73.338 -13.142 -54.710 1.00 83.15 1399 PHE C C 1
ATOM 12628 O O . PHE C 1 396 ? -72.412 -13.155 -53.877 1.00 84.73 1399 PHE C O 1
ATOM 12636 N N . GLU C 1 397 ? -74.306 -12.212 -54.739 1.00 79.61 1400 GLU C N 1
ATOM 12637 C CA . GLU C 1 397 ? -74.394 -11.008 -53.846 1.00 78.36 1400 GLU C CA 1
ATOM 12638 C C . GLU C 1 397 ? -74.218 -11.399 -52.370 1.00 74.25 1400 GLU C C 1
ATOM 12639 O O . GLU C 1 397 ? -73.600 -10.604 -51.591 1.00 69.40 1400 GLU C O 1
ATOM 12645 N N . TYR C 1 398 ? -74.761 -12.565 -52.001 1.00 71.53 1401 TYR C N 1
ATOM 12646 C CA . TYR C 1 398 ? -74.744 -13.141 -50.628 1.00 64.13 1401 TYR C CA 1
ATOM 12647 C C . TYR C 1 398 ? -73.438 -13.913 -50.389 1.00 65.90 1401 TYR C C 1
ATOM 12648 O O . TYR C 1 398 ? -72.810 -13.656 -49.369 1.00 74.10 1401 TYR C O 1
ATOM 12657 N N . PHE C 1 399 ? -73.000 -14.773 -51.312 1.00 66.46 1402 PHE C N 1
ATOM 12658 C CA . PHE C 1 399 ? -72.037 -15.871 -51.014 1.00 68.77 1402 PHE C CA 1
ATOM 12659 C C . PHE C 1 399 ? -70.618 -15.615 -51.545 1.00 67.42 1402 PHE C C 1
ATOM 12660 O O . PHE C 1 399 ? -69.694 -16.288 -51.061 1.00 57.90 1402 PHE C O 1
ATOM 12668 N N . MET C 1 400 ? -70.438 -14.715 -52.513 1.00 75.35 1403 MET C N 1
ATOM 12669 C CA . MET C 1 400 ? -69.113 -14.458 -53.156 1.00 85.82 1403 MET C CA 1
ATOM 12670 C C . MET C 1 400 ? -68.078 -14.070 -52.094 1.00 85.89 1403 MET C C 1
ATOM 12671 O O . MET C 1 400 ? -66.928 -14.517 -52.116 1.00 82.05 1403 MET C O 1
ATOM 12676 N N . PRO C 1 401 ? -68.438 -13.177 -51.152 1.00 79.25 1404 PRO C N 1
ATOM 12677 C CA . PRO C 1 401 ? -67.605 -12.949 -49.978 1.00 75.72 1404 PRO C CA 1
ATOM 12678 C C . PRO C 1 401 ? -67.194 -14.235 -49.254 1.00 76.06 1404 PRO C C 1
ATOM 12679 O O . PRO C 1 401 ? -66.023 -14.377 -49.028 1.00 83.53 1404 PRO C O 1
ATOM 12683 N N . LEU C 1 402 ? -68.138 -15.145 -48.980 1.00 75.97 1405 LEU C N 1
ATOM 12684 C CA . LEU C 1 402 ? -67.939 -16.318 -48.071 1.00 81.02 1405 LEU C CA 1
ATOM 12685 C C . LEU C 1 402 ? -66.827 -17.253 -48.555 1.00 83.99 1405 LEU C C 1
ATOM 12686 O O . LEU C 1 402 ? -66.519 -18.236 -47.840 1.00 74.98 1405 LEU C O 1
ATOM 12691 N N . LEU C 1 403 ? -66.275 -16.995 -49.736 1.00 92.96 1406 LEU C N 1
ATOM 12692 C CA . LEU C 1 403 ? -65.036 -17.661 -50.205 1.00 89.29 1406 LEU C CA 1
ATOM 12693 C C . LEU C 1 403 ? -63.916 -17.414 -49.185 1.00 84.53 1406 LEU C C 1
ATOM 12694 O O . LEU C 1 403 ? -63.240 -18.386 -48.813 1.00 83.36 1406 LEU C O 1
ATOM 12699 N N . VAL C 1 404 ? -63.761 -16.175 -48.716 1.00 87.56 1407 VAL C N 1
ATOM 12700 C CA . VAL C 1 404 ? -62.656 -15.776 -47.790 1.00 90.19 1407 VAL C CA 1
ATOM 12701 C C . VAL C 1 404 ? -63.242 -15.201 -46.491 1.00 89.82 1407 VAL C C 1
ATOM 12702 O O . VAL C 1 404 ? -62.815 -15.644 -45.415 1.00 82.44 1407 VAL C O 1
ATOM 12706 N N . MET C 1 405 ? -64.180 -14.250 -46.584 1.00 93.17 1408 MET C N 1
ATOM 12707 C CA . MET C 1 405 ? -64.884 -13.669 -45.413 1.00 92.33 1408 MET C CA 1
ATOM 12708 C C . MET C 1 405 ? -65.546 -14.807 -44.639 1.00 96.77 1408 MET C C 1
ATOM 12709 O O . MET C 1 405 ? -66.140 -15.663 -45.282 1.00 106.03 1408 MET C O 1
ATOM 12714 N N . ARG C 1 406 ? -65.412 -14.817 -43.318 1.00 98.58 1409 ARG C N 1
ATOM 12715 C CA . ARG C 1 406 ? -65.941 -15.911 -42.473 1.00 90.53 1409 ARG C CA 1
ATOM 12716 C C . ARG C 1 406 ? -67.411 -15.672 -42.174 1.00 83.62 1409 ARG C C 1
ATOM 12717 O O . ARG C 1 406 ? -67.989 -14.576 -42.504 1.00 77.56 1409 ARG C O 1
ATOM 12725 N N . ASN C 1 407 ? -67.999 -16.709 -41.606 1.00 79.57 1410 ASN C N 1
ATOM 12726 C CA . ASN C 1 407 ? -69.320 -16.602 -40.969 1.00 90.69 1410 ASN C CA 1
ATOM 12727 C C . ASN C 1 407 ? -69.175 -17.091 -39.544 1.00 102.61 1410 ASN C C 1
ATOM 12728 O O . ASN C 1 407 ? -68.551 -18.150 -39.382 1.00 105.61 1410 ASN C O 1
ATOM 12733 N N . TYR C 1 408 ? -69.713 -16.325 -38.591 1.00 113.36 1411 TYR C N 1
ATOM 12734 C CA . TYR C 1 408 ? -69.932 -16.718 -37.174 1.00 110.04 1411 TYR C CA 1
ATOM 12735 C C . TYR C 1 408 ? -71.423 -17.048 -37.009 1.00 93.20 1411 TYR C C 1
ATOM 12736 O O . TYR C 1 408 ? -72.261 -16.316 -37.570 1.00 83.33 1411 TYR C O 1
ATOM 12745 N N . GLN C 1 409 ? -71.749 -18.134 -36.305 1.00 82.86 1412 GLN C N 1
ATOM 12746 C CA . GLN C 1 409 ? -73.146 -18.600 -36.104 1.00 91.48 1412 GLN C CA 1
ATOM 12747 C C . GLN C 1 409 ? -73.972 -17.541 -35.354 1.00 88.62 1412 GLN C C 1
ATOM 12748 O O . GLN C 1 409 ? -73.402 -16.759 -34.588 1.00 83.08 1412 GLN C O 1
ATOM 12754 N N . ASN C 1 410 ? -75.286 -17.526 -35.584 1.00 98.48 1413 ASN C N 1
ATOM 12755 C CA . ASN C 1 410 ? -76.284 -16.674 -34.881 1.00 105.15 1413 ASN C CA 1
ATOM 12756 C C . ASN C 1 410 ? -76.129 -15.218 -35.293 1.00 99.31 1413 ASN C C 1
ATOM 12757 O O . ASN C 1 410 ? -77.029 -14.435 -34.972 1.00 97.12 1413 ASN C O 1
ATOM 12762 N N . THR C 1 411 ? -75.075 -14.887 -36.028 1.00 99.55 1414 THR C N 1
ATOM 12763 C CA . THR C 1 411 ? -74.799 -13.500 -36.460 1.00 114.33 1414 THR C CA 1
ATOM 12764 C C . THR C 1 411 ? -75.866 -13.100 -37.482 1.00 111.57 1414 THR C C 1
ATOM 12765 O O . THR C 1 411 ? -76.539 -13.993 -38.032 1.00 110.75 1414 THR C O 1
ATOM 12769 N N . LEU C 1 412 ? -76.029 -11.796 -37.692 1.00 109.42 1415 LEU C N 1
ATOM 12770 C CA . LEU C 1 412 ? -76.964 -11.235 -38.697 1.00 106.66 1415 LEU C CA 1
ATOM 12771 C C . LEU C 1 412 ? -76.722 -11.973 -40.003 1.00 107.47 1415 LEU C C 1
ATOM 12772 O O . LEU C 1 412 ? -77.652 -12.654 -40.453 1.00 120.61 1415 LEU C O 1
ATOM 12777 N N . LEU C 1 413 ? -75.509 -11.855 -40.545 1.00 99.13 1416 LEU C N 1
ATOM 12778 C CA . LEU C 1 413 ? -75.090 -12.530 -41.801 1.00 92.44 1416 LEU C CA 1
ATOM 12779 C C . LEU C 1 413 ? -75.641 -13.962 -41.781 1.00 83.94 1416 LEU C C 1
ATOM 12780 O O . LEU C 1 413 ? -76.359 -14.316 -42.735 1.00 83.53 1416 LEU C O 1
ATOM 12785 N N . ASP C 1 414 ? -75.330 -14.738 -40.729 1.00 77.63 1417 ASP C N 1
ATOM 12786 C CA . ASP C 1 414 ? -75.646 -16.190 -40.667 1.00 79.57 1417 ASP C CA 1
ATOM 12787 C C . ASP C 1 414 ? -77.132 -16.380 -40.983 1.00 79.36 1417 ASP C C 1
ATOM 12788 O O . ASP C 1 414 ? -77.445 -17.005 -42.006 1.00 85.33 1417 ASP C O 1
ATOM 12793 N N . GLU C 1 415 ? -78.012 -15.862 -40.126 1.00 84.82 1418 GLU C N 1
ATOM 12794 C CA . GLU C 1 415 ? -79.482 -15.921 -40.332 1.00 92.27 1418 GLU C CA 1
ATOM 12795 C C . GLU C 1 415 ? -79.750 -15.695 -41.829 1.00 92.12 1418 GLU C C 1
ATOM 12796 O O . GLU C 1 415 ? -80.438 -16.522 -42.454 1.00 94.35 1418 GLU C O 1
ATOM 12802 N N . THR C 1 416 ? -79.183 -14.620 -42.376 1.00 92.59 1419 THR C N 1
ATOM 12803 C CA . THR C 1 416 ? -79.372 -14.196 -43.785 1.00 90.51 1419 THR C CA 1
ATOM 12804 C C . THR C 1 416 ? -78.857 -15.297 -44.729 1.00 82.92 1419 THR C C 1
ATOM 12805 O O . THR C 1 416 ? -79.647 -15.743 -45.585 1.00 85.48 1419 THR C O 1
ATOM 12809 N N . TYR C 1 417 ? -77.598 -15.732 -44.602 1.00 75.71 1420 TYR C N 1
ATOM 12810 C CA . TYR C 1 417 ? -76.997 -16.764 -45.499 1.00 73.67 1420 TYR C CA 1
ATOM 12811 C C . TYR C 1 417 ? -77.994 -17.922 -45.653 1.00 73.31 1420 TYR C C 1
ATOM 12812 O O . TYR C 1 417 ? -78.229 -18.333 -46.794 1.00 81.90 1420 TYR C O 1
ATOM 12821 N N . ALA C 1 418 ? -78.656 -18.352 -44.572 1.00 75.88 1421 ALA C N 1
ATOM 12822 C CA . ALA C 1 418 ? -79.709 -19.398 -44.623 1.00 77.80 1421 ALA C CA 1
ATOM 12823 C C . ALA C 1 418 ? -80.925 -18.845 -45.368 1.00 77.28 1421 ALA C C 1
ATOM 12824 O O . ALA C 1 418 ? -81.261 -19.433 -46.392 1.00 87.32 1421 ALA C O 1
ATOM 12826 N N . PHE C 1 419 ? -81.572 -17.808 -44.833 1.00 74.32 1422 PHE C N 1
ATOM 12827 C CA . PHE C 1 419 ? -82.709 -17.098 -45.468 1.00 78.30 1422 PHE C CA 1
ATOM 12828 C C . PHE C 1 419 ? -82.612 -17.150 -46.990 1.00 81.98 1422 PHE C C 1
ATOM 12829 O O . PHE C 1 419 ? -83.576 -17.597 -47.612 1.00 90.90 1422 PHE C O 1
ATOM 12837 N N . ALA C 1 420 ? -81.485 -16.696 -47.553 1.00 87.75 1423 ALA C N 1
ATOM 12838 C CA . ALA C 1 420 ? -81.210 -16.644 -49.013 1.00 84.16 1423 ALA C CA 1
ATOM 12839 C C . ALA C 1 420 ? -81.465 -18.021 -49.639 1.00 81.33 1423 ALA C C 1
ATOM 12840 O O . ALA C 1 420 ? -82.372 -18.115 -50.485 1.00 76.76 1423 ALA C O 1
ATOM 12842 N N . VAL C 1 421 ? -80.722 -19.043 -49.204 1.00 80.78 1424 VAL C N 1
ATOM 12843 C CA . VAL C 1 421 ? -80.834 -20.448 -49.705 1.00 85.59 1424 VAL C CA 1
ATOM 12844 C C . VAL C 1 421 ? -82.307 -20.884 -49.659 1.00 89.80 1424 VAL C C 1
ATOM 12845 O O . VAL C 1 421 ? -82.796 -21.388 -50.669 1.00 106.37 1424 VAL C O 1
ATOM 12849 N N . ARG C 1 422 ? -83.006 -20.684 -48.543 1.00 93.47 1425 ARG C N 1
ATOM 12850 C CA . ARG C 1 422 ? -84.444 -21.058 -48.416 1.00 99.00 1425 ARG C CA 1
ATOM 12851 C C . ARG C 1 422 ? -85.227 -20.424 -49.574 1.00 90.15 1425 ARG C C 1
ATOM 12852 O O . ARG C 1 422 ? -85.679 -21.174 -50.446 1.00 101.16 1425 ARG C O 1
ATOM 12860 N N . VAL C 1 423 ? -85.348 -19.095 -49.602 1.00 87.40 1426 VAL C N 1
ATOM 12861 C CA . VAL C 1 423 ? -86.186 -18.332 -50.584 1.00 92.12 1426 VAL C CA 1
ATOM 12862 C C . VAL C 1 423 ? -85.817 -18.799 -51.996 1.00 92.22 1426 VAL C C 1
ATOM 12863 O O . VAL C 1 423 ? -86.744 -19.161 -52.760 1.00 101.48 1426 VAL C O 1
ATOM 12867 N N . GLN C 1 424 ? -84.514 -18.791 -52.310 1.00 85.61 1427 GLN C N 1
ATOM 12868 C CA . GLN C 1 424 ? -83.917 -19.234 -53.604 1.00 85.66 1427 GLN C CA 1
ATOM 12869 C C . GLN C 1 424 ? -84.403 -20.632 -54.006 1.00 90.22 1427 GLN C C 1
ATOM 12870 O O . GLN C 1 424 ? -84.548 -20.861 -55.218 1.00 91.48 1427 GLN C O 1
ATOM 12876 N N . LYS C 1 425 ? -84.562 -21.532 -53.029 1.00 91.39 1428 LYS C N 1
ATOM 12877 C CA . LYS C 1 425 ? -84.936 -22.955 -53.234 1.00 88.19 1428 LYS C CA 1
ATOM 12878 C C . LYS C 1 425 ? -86.458 -23.056 -53.368 1.00 90.02 1428 LYS C C 1
ATOM 12879 O O . LYS C 1 425 ? -86.906 -23.937 -54.114 1.00 100.18 1428 LYS C O 1
ATOM 12885 N N . ASN C 1 426 ? -87.210 -22.189 -52.683 1.00 93.93 1429 ASN C N 1
ATOM 12886 C CA . ASN C 1 426 ? -88.690 -22.097 -52.812 1.00 100.92 1429 ASN C CA 1
ATOM 12887 C C . ASN C 1 426 ? -89.020 -21.606 -54.216 1.00 103.81 1429 ASN C C 1
ATOM 12888 O O . ASN C 1 426 ? -89.632 -22.359 -54.994 1.00 112.61 1429 ASN C O 1
ATOM 12893 N N . TYR C 1 427 ? -88.600 -20.378 -54.512 1.00 103.74 1430 TYR C N 1
ATOM 12894 C CA . TYR C 1 427 ? -88.769 -19.758 -55.843 1.00 99.57 1430 TYR C CA 1
ATOM 12895 C C . TYR C 1 427 ? -88.535 -20.806 -56.927 1.00 97.44 1430 TYR C C 1
ATOM 12896 O O . TYR C 1 427 ? -89.367 -20.917 -57.829 1.00 95.83 1430 TYR C O 1
ATOM 12905 N N . ALA C 1 428 ? -87.435 -21.551 -56.803 1.00 100.42 1431 ALA C N 1
ATOM 12906 C CA . ALA C 1 428 ? -86.957 -22.551 -57.787 1.00 103.47 1431 ALA C CA 1
ATOM 12907 C C . ALA C 1 428 ? -87.833 -23.810 -57.772 1.00 104.04 1431 ALA C C 1
ATOM 12908 O O . ALA C 1 428 ? -88.092 -24.336 -58.870 1.00 110.35 1431 ALA C O 1
ATOM 12910 N N . LYS C 1 429 ? -88.273 -24.294 -56.607 1.00 111.02 1432 LYS C N 1
ATOM 12911 C CA . LYS C 1 429 ? -89.158 -25.484 -56.584 1.00 119.73 1432 LYS C CA 1
ATOM 12912 C C . LYS C 1 429 ? -90.498 -25.101 -57.217 1.00 110.62 1432 LYS C C 1
ATOM 12913 O O . LYS C 1 429 ? -90.988 -25.907 -58.021 1.00 108.05 1432 LYS C O 1
ATOM 12919 N N . GLU C 1 430 ? -91.030 -23.907 -56.929 1.00 107.56 1433 GLU C N 1
ATOM 12920 C CA . GLU C 1 430 ? -92.226 -23.344 -57.614 1.00 115.85 1433 GLU C CA 1
ATOM 12921 C C . GLU C 1 430 ? -92.087 -23.579 -59.126 1.00 111.60 1433 GLU C C 1
ATOM 12922 O O . GLU C 1 430 ? -93.006 -24.171 -59.710 1.00 132.96 1433 GLU C O 1
ATOM 12928 N N . LEU C 1 431 ? -90.964 -23.156 -59.717 1.00 100.04 1434 LEU C N 1
ATOM 12929 C CA . LEU C 1 431 ? -90.759 -23.140 -61.194 1.00 96.06 1434 LEU C CA 1
ATOM 12930 C C . LEU C 1 431 ? -90.255 -24.496 -61.694 1.00 104.21 1434 LEU C C 1
ATOM 12931 O O . LEU C 1 431 ? -90.139 -24.661 -62.924 1.00 116.49 1434 LEU C O 1
ATOM 12936 N N . GLY C 1 432 ? -89.968 -25.428 -60.778 1.00 106.59 1435 GLY C N 1
ATOM 12937 C CA . GLY C 1 432 ? -89.592 -26.826 -61.079 1.00 109.83 1435 GLY C CA 1
ATOM 12938 C C . GLY C 1 432 ? -88.229 -26.921 -61.752 1.00 112.05 1435 GLY C C 1
ATOM 12939 O O . GLY C 1 432 ? -87.978 -27.922 -62.453 1.00 113.99 1435 GLY C O 1
ATOM 12940 N N . ILE C 1 433 ? -87.372 -25.926 -61.505 1.00 112.24 1436 ILE C N 1
ATOM 12941 C CA . ILE C 1 433 ? -85.986 -25.816 -62.032 1.00 102.09 1436 ILE C CA 1
ATOM 12942 C C . ILE C 1 433 ? -85.038 -26.096 -60.872 1.00 99.21 1436 ILE C C 1
ATOM 12943 O O . ILE C 1 433 ? -85.420 -25.965 -59.710 1.00 103.40 1436 ILE C O 1
ATOM 12948 N N . PRO C 1 434 ? -83.767 -26.464 -61.134 1.00 94.14 1437 PRO C N 1
ATOM 12949 C CA . PRO C 1 434 ? -82.759 -26.470 -60.078 1.00 89.63 1437 PRO C CA 1
ATOM 12950 C C . PRO C 1 434 ? -82.642 -25.052 -59.497 1.00 85.06 1437 PRO C C 1
ATOM 12951 O O . PRO C 1 434 ? -82.880 -24.122 -60.235 1.00 82.55 1437 PRO C O 1
ATOM 12955 N N . TRP C 1 435 ? -82.313 -24.916 -58.206 1.00 90.03 1438 TRP C N 1
ATOM 12956 C CA . TRP C 1 435 ? -82.228 -23.602 -57.506 1.00 86.90 1438 TRP C CA 1
ATOM 12957 C C . TRP C 1 435 ? -80.881 -22.944 -57.779 1.00 75.41 1438 TRP C C 1
ATOM 12958 O O . TRP C 1 435 ? -79.979 -23.617 -58.316 1.00 70.22 1438 TRP C O 1
ATOM 12969 N N . GLY C 1 436 ? -80.769 -21.672 -57.423 1.00 69.91 1439 GLY C N 1
ATOM 12970 C CA . GLY C 1 436 ? -79.495 -20.943 -57.519 1.00 80.89 1439 GLY C CA 1
ATOM 12971 C C . GLY C 1 436 ? -79.498 -19.971 -58.667 1.00 84.58 1439 GLY C C 1
ATOM 12972 O O . GLY C 1 436 ? -78.482 -19.889 -59.355 1.00 92.77 1439 GLY C O 1
ATOM 12973 N N . ILE C 1 437 ? -80.585 -19.220 -58.814 1.00 90.67 1440 ILE C N 1
ATOM 12974 C CA . ILE C 1 437 ? -80.718 -18.119 -59.811 1.00 93.87 1440 ILE C CA 1
ATOM 12975 C C . ILE C 1 437 ? -79.702 -17.051 -59.413 1.00 82.49 1440 ILE C C 1
ATOM 12976 O O . ILE C 1 437 ? -79.673 -16.668 -58.231 1.00 78.20 1440 ILE C O 1
ATOM 12981 N N . SER C 1 438 ? -78.846 -16.641 -60.336 1.00 79.97 1441 SER C N 1
ATOM 12982 C CA . SER C 1 438 ? -77.786 -15.640 -60.053 1.00 81.33 1441 SER C CA 1
ATOM 12983 C C . SER C 1 438 ? -77.259 -15.090 -61.371 1.00 77.01 1441 SER C C 1
ATOM 12984 O O . SER C 1 438 ? -77.608 -15.669 -62.419 1.00 77.40 1441 SER C O 1
ATOM 12987 N N . GLU C 1 439 ? -76.468 -14.019 -61.282 1.00 72.32 1442 GLU C N 1
ATOM 12988 C CA . GLU C 1 439 ? -75.878 -13.277 -62.415 1.00 75.65 1442 GLU C CA 1
ATOM 12989 C C . GLU C 1 439 ? -75.069 -14.273 -63.230 1.00 77.40 1442 GLU C C 1
ATOM 12990 O O . GLU C 1 439 ? -74.042 -14.722 -62.710 1.00 77.49 1442 GLU C O 1
ATOM 12996 N N . SER C 1 440 ? -75.532 -14.584 -64.447 1.00 80.55 1443 SER C N 1
ATOM 12997 C CA . SER C 1 440 ? -75.018 -15.650 -65.345 1.00 73.64 1443 SER C CA 1
ATOM 12998 C C . SER C 1 440 ? -75.292 -15.284 -66.794 1.00 64.66 1443 SER C C 1
ATOM 12999 O O . SER C 1 440 ? -76.028 -14.336 -67.040 1.00 66.46 1443 SER C O 1
ATOM 13002 N N . GLY C 1 441 ? -74.736 -16.050 -67.712 1.00 64.00 1444 GLY C N 1
ATOM 13003 C CA . GLY C 1 441 ? -75.106 -15.976 -69.134 1.00 71.12 1444 GLY C CA 1
ATOM 13004 C C . GLY C 1 441 ? -76.481 -16.569 -69.365 1.00 70.69 1444 GLY C C 1
ATOM 13005 O O . GLY C 1 441 ? -77.009 -17.192 -68.422 1.00 72.55 1444 GLY C O 1
ATOM 13006 N N . PHE C 1 442 ? -77.044 -16.360 -70.558 1.00 70.20 1445 PHE C N 1
ATOM 13007 C CA . PHE C 1 442 ? -78.341 -16.945 -70.995 1.00 76.09 1445 PHE C CA 1
ATOM 13008 C C . PHE C 1 442 ? -78.393 -17.056 -72.528 1.00 78.24 1445 PHE C C 1
ATOM 13009 O O . PHE C 1 442 ? -77.532 -16.483 -73.249 1.00 82.55 1445 PHE C O 1
ATOM 13017 N N . TYR C 1 443 ? -79.399 -17.769 -73.029 1.00 72.14 1446 TYR C N 1
ATOM 13018 C CA . TYR C 1 443 ? -79.452 -18.200 -74.443 1.00 73.30 1446 TYR C CA 1
ATOM 13019 C C . TYR C 1 443 ? -79.933 -17.052 -75.317 1.00 69.76 1446 TYR C C 1
ATOM 13020 O O . TYR C 1 443 ? -81.037 -17.133 -75.891 1.00 78.35 1446 TYR C O 1
ATOM 13029 N N . ALA C 1 444 ? -79.130 -15.987 -75.383 1.00 65.19 1447 ALA C N 1
ATOM 13030 C CA . ALA C 1 444 ? -79.202 -14.961 -76.446 1.00 70.89 1447 ALA C CA 1
ATOM 13031 C C . ALA C 1 444 ? -77.800 -14.400 -76.666 1.00 68.66 1447 ALA C C 1
ATOM 13032 O O . ALA C 1 444 ? -76.939 -14.622 -75.796 1.00 70.29 1447 ALA C O 1
ATOM 13034 N N . PHE C 1 445 ? -77.589 -13.736 -77.805 1.00 68.56 1448 PHE C N 1
ATOM 13035 C CA . PHE C 1 445 ? -76.261 -13.520 -78.430 1.00 71.46 1448 PHE C CA 1
ATOM 13036 C C . PHE C 1 445 ? -76.182 -12.139 -79.086 1.00 77.12 1448 PHE C C 1
ATOM 13037 O O . PHE C 1 445 ? -77.211 -11.652 -79.594 1.00 86.91 1448 PHE C O 1
ATOM 13045 N N . ASP C 1 446 ? -74.977 -11.564 -79.123 1.00 85.52 1449 ASP C N 1
ATOM 13046 C CA . ASP C 1 446 ? -74.662 -10.303 -79.847 1.00 100.52 1449 ASP C CA 1
ATOM 13047 C C . ASP C 1 446 ? -74.389 -10.626 -81.315 1.00 112.22 1449 ASP C C 1
ATOM 13048 O O . ASP C 1 446 ? -74.301 -11.826 -81.668 1.00 108.07 1449 ASP C O 1
ATOM 13053 N N . MET C 1 447 ? -74.185 -9.592 -82.130 1.00 125.46 1450 MET C N 1
ATOM 13054 C CA . MET C 1 447 ? -74.065 -9.754 -83.605 1.00 124.40 1450 MET C CA 1
ATOM 13055 C C . MET C 1 447 ? -72.957 -10.768 -83.928 1.00 108.44 1450 MET C C 1
ATOM 13056 O O . MET C 1 447 ? -73.001 -11.329 -85.039 1.00 102.98 1450 MET C O 1
ATOM 13061 N N . ASN C 1 448 ? -72.029 -11.027 -82.992 1.00 95.80 1451 ASN C N 1
ATOM 13062 C CA . ASN C 1 448 ? -70.873 -11.932 -83.232 1.00 89.28 1451 ASN C CA 1
ATOM 13063 C C . ASN C 1 448 ? -71.079 -13.276 -82.537 1.00 82.16 1451 ASN C C 1
ATOM 13064 O O . ASN C 1 448 ? -70.140 -14.091 -82.555 1.00 91.32 1451 ASN C O 1
ATOM 13069 N N . LEU C 1 449 ? -72.289 -13.526 -82.041 1.00 79.96 1452 LEU C N 1
ATOM 13070 C CA . LEU C 1 449 ? -72.744 -14.857 -81.567 1.00 91.04 1452 LEU C CA 1
ATOM 13071 C C . LEU C 1 449 ? -72.051 -15.214 -80.247 1.00 94.87 1452 LEU C C 1
ATOM 13072 O O . LEU C 1 449 ? -71.560 -16.352 -80.113 1.00 101.80 1452 LEU C O 1
ATOM 13077 N N . ASN C 1 450 ? -72.017 -14.265 -79.312 1.00 94.76 1453 ASN C N 1
ATOM 13078 C CA . ASN C 1 450 ? -71.505 -14.485 -77.938 1.00 92.99 1453 ASN C CA 1
ATOM 13079 C C . ASN C 1 450 ? -72.680 -14.440 -76.965 1.00 90.49 1453 ASN C C 1
ATOM 13080 O O . ASN C 1 450 ? -73.396 -13.414 -76.964 1.00 90.57 1453 ASN C O 1
ATOM 13085 N N . TYR C 1 451 ? -72.836 -15.478 -76.138 1.00 81.13 1454 TYR C N 1
ATOM 13086 C CA . TYR C 1 451 ? -73.817 -15.518 -75.025 1.00 78.64 1454 TYR C CA 1
ATOM 13087 C C . TYR C 1 451 ? -73.791 -14.176 -74.272 1.00 78.33 1454 TYR C C 1
ATOM 13088 O O . TYR C 1 451 ? -72.689 -13.742 -73.892 1.00 76.86 1454 TYR C O 1
ATOM 13097 N N . GLN C 1 452 ? -74.955 -13.544 -74.082 1.00 86.91 1455 GLN C N 1
ATOM 13098 C CA . GLN C 1 452 ? -75.143 -12.363 -73.189 1.00 93.11 1455 GLN C CA 1
ATOM 13099 C C . GLN C 1 452 ? -75.076 -12.818 -71.717 1.00 95.96 1455 GLN C C 1
ATOM 13100 O O . GLN C 1 452 ? -75.310 -14.026 -71.453 1.00 89.40 1455 GLN C O 1
ATOM 13106 N N . TYR C 1 453 ? -74.853 -11.873 -70.791 1.00 93.41 1456 TYR C N 1
ATOM 13107 C CA . TYR C 1 453 ? -74.584 -12.116 -69.346 1.00 88.32 1456 TYR C CA 1
ATOM 13108 C C . TYR C 1 453 ? -75.241 -11.000 -68.527 1.00 84.69 1456 TYR C C 1
ATOM 13109 O O . TYR C 1 453 ? -74.915 -9.848 -68.767 1.00 81.39 1456 TYR C O 1
ATOM 13118 N N . LYS C 1 454 ? -76.187 -11.347 -67.642 1.00 90.05 1457 LYS C N 1
ATOM 13119 C CA . LYS C 1 454 ? -77.127 -10.422 -66.942 1.00 89.95 1457 LYS C CA 1
ATOM 13120 C C . LYS C 1 454 ? -77.303 -10.839 -65.477 1.00 84.46 1457 LYS C C 1
ATOM 13121 O O . LYS C 1 454 ? -76.931 -11.958 -65.103 1.00 90.32 1457 LYS C O 1
ATOM 13127 N N . ALA C 1 455 ? -77.917 -9.964 -64.694 1.00 79.95 1458 ALA C N 1
ATOM 13128 C CA . ALA C 1 455 ? -78.234 -10.203 -63.275 1.00 80.78 1458 ALA C CA 1
ATOM 13129 C C . ALA C 1 455 ? -79.591 -10.907 -63.189 1.00 80.98 1458 ALA C C 1
ATOM 13130 O O . ALA C 1 455 ? -80.624 -10.272 -63.506 1.00 86.53 1458 ALA C O 1
ATOM 13132 N N . PHE C 1 456 ? -79.595 -12.182 -62.794 1.00 77.37 1459 PHE C N 1
ATOM 13133 C CA . PHE C 1 456 ? -80.834 -12.958 -62.535 1.00 83.72 1459 PHE C CA 1
ATOM 13134 C C . PHE C 1 456 ? -80.918 -13.227 -61.040 1.00 83.77 1459 PHE C C 1
ATOM 13135 O O . PHE C 1 456 ? -80.095 -13.974 -60.527 1.00 87.51 1459 PHE C O 1
ATOM 13143 N N . GLY C 1 457 ? -81.909 -12.641 -60.386 1.00 84.11 1460 GLY C N 1
ATOM 13144 C CA . GLY C 1 457 ? -82.055 -12.665 -58.920 1.00 84.77 1460 GLY C CA 1
ATOM 13145 C C . GLY C 1 457 ? -83.483 -12.997 -58.576 1.00 83.62 1460 GLY C C 1
ATOM 13146 O O . GLY C 1 457 ? -84.354 -12.545 -59.337 1.00 86.47 1460 GLY C O 1
ATOM 13147 N N . VAL C 1 458 ? -83.715 -13.711 -57.477 1.00 79.48 1461 VAL C N 1
ATOM 13148 C CA . VAL C 1 458 ? -85.085 -13.996 -56.983 1.00 79.21 1461 VAL C CA 1
ATOM 13149 C C . VAL C 1 458 ? -85.670 -12.681 -56.493 1.00 83.80 1461 VAL C C 1
ATOM 13150 O O . VAL C 1 458 ? -85.041 -12.016 -55.683 1.00 94.37 1461 VAL C O 1
ATOM 13154 N N . PRO C 1 459 ? -86.863 -12.260 -56.966 1.00 84.26 1462 PRO C N 1
ATOM 13155 C CA . PRO C 1 459 ? -87.272 -10.857 -56.823 1.00 90.72 1462 PRO C CA 1
ATOM 13156 C C . PRO C 1 459 ? -87.554 -10.428 -55.375 1.00 95.19 1462 PRO C C 1
ATOM 13157 O O . PRO C 1 459 ? -87.593 -9.224 -55.116 1.00 99.37 1462 PRO C O 1
ATOM 13161 N N . SER C 1 460 ? -87.787 -11.410 -54.492 1.00 90.12 1463 SER C N 1
ATOM 13162 C CA . SER C 1 460 ? -88.005 -11.222 -53.031 1.00 88.13 1463 SER C CA 1
ATOM 13163 C C . SER C 1 460 ? -86.715 -10.672 -52.423 1.00 85.25 1463 SER C C 1
ATOM 13164 O O . SER C 1 460 ? -86.760 -9.511 -51.943 1.00 82.58 1463 SER C O 1
ATOM 13167 N N . LEU C 1 461 ? -85.622 -11.451 -52.527 1.00 82.63 1464 LEU C N 1
ATOM 13168 C CA . LEU C 1 461 ? -84.252 -11.095 -52.055 1.00 82.09 1464 LEU C CA 1
ATOM 13169 C C . LEU C 1 461 ? -83.732 -9.903 -52.858 1.00 79.01 1464 LEU C C 1
ATOM 13170 O O . LEU C 1 461 ? -82.693 -9.335 -52.485 1.00 58.24 1464 LEU C O 1
ATOM 13175 N N . GLY C 1 462 ? -84.468 -9.557 -53.917 1.00 91.48 1465 GLY C N 1
ATOM 13176 C CA . GLY C 1 462 ? -84.156 -8.457 -54.837 1.00 99.69 1465 GLY C CA 1
ATOM 13177 C C . GLY C 1 462 ? -84.934 -7.217 -54.487 1.00 100.66 1465 GLY C C 1
ATOM 13178 O O . GLY C 1 462 ? -86.206 -7.237 -54.547 1.00 102.80 1465 GLY C O 1
ATOM 13179 N N . LEU C 1 463 ? -84.204 -6.158 -54.146 1.00 101.68 1466 LEU C N 1
ATOM 13180 C CA . LEU C 1 463 ? -84.807 -4.837 -53.844 1.00 107.35 1466 LEU C CA 1
ATOM 13181 C C . LEU C 1 463 ? -84.904 -3.994 -55.109 1.00 108.60 1466 LEU C C 1
ATOM 13182 O O . LEU C 1 463 ? -84.776 -2.770 -54.989 1.00 120.87 1466 LEU C O 1
ATOM 13187 N N . LYS C 1 464 ? -85.130 -4.614 -56.257 1.00 111.43 1467 LYS C N 1
ATOM 13188 C CA . LYS C 1 464 ? -85.387 -3.877 -57.516 1.00 114.48 1467 LYS C CA 1
ATOM 13189 C C . LYS C 1 464 ? -86.042 -4.840 -58.491 1.00 120.47 1467 LYS C C 1
ATOM 13190 O O . LYS C 1 464 ? -87.031 -4.389 -59.112 1.00 127.06 1467 LYS C O 1
ATOM 13196 N N . ARG C 1 465 ? -85.557 -6.097 -58.576 1.00 121.08 1468 ARG C N 1
ATOM 13197 C CA . ARG C 1 465 ? -85.954 -7.088 -59.617 1.00 130.00 1468 ARG C CA 1
ATOM 13198 C C . ARG C 1 465 ? -87.445 -6.886 -59.947 1.00 130.00 1468 ARG C C 1
ATOM 13199 O O . ARG C 1 465 ? -88.321 -7.036 -59.002 1.00 126.89 1468 ARG C O 1
ATOM 13207 N N . GLY C 1 466 ? -87.698 -6.464 -61.205 1.00 130.00 1469 GLY C N 1
ATOM 13208 C CA . GLY C 1 466 ? -89.040 -6.247 -61.779 1.00 130.00 1469 GLY C CA 1
ATOM 13209 C C . GLY C 1 466 ? -89.712 -7.576 -62.114 1.00 130.00 1469 GLY C C 1
ATOM 13210 O O . GLY C 1 466 ? -90.218 -7.705 -63.270 1.00 130.00 1469 GLY C O 1
ATOM 13211 N N . LEU C 1 467 ? -89.677 -8.538 -61.164 1.00 130.00 1470 LEU C N 1
ATOM 13212 C CA . LEU C 1 467 ? -90.152 -9.968 -61.233 1.00 130.00 1470 LEU C CA 1
ATOM 13213 C C . LEU C 1 467 ? -89.582 -10.697 -62.475 1.00 130.00 1470 LEU C C 1
ATOM 13214 O O . LEU C 1 467 ? -90.368 -11.361 -63.212 1.00 114.94 1470 LEU C O 1
ATOM 13219 N N . SER C 1 468 ? -88.242 -10.665 -62.641 1.00 137.27 1471 SER C N 1
ATOM 13220 C CA . SER C 1 468 ? -87.478 -11.123 -63.831 1.00 145.68 1471 SER C CA 1
ATOM 13221 C C . SER C 1 468 ? -88.406 -11.961 -64.726 1.00 161.54 1471 SER C C 1
ATOM 13222 O O . SER C 1 468 ? -88.707 -11.493 -65.839 1.00 176.44 1471 SER C O 1
ATOM 13225 N N . HIS C 1 469 ? -88.937 -13.081 -64.219 1.00 156.52 1472 HIS C N 1
ATOM 13226 C CA . HIS C 1 469 ? -89.820 -14.021 -64.967 1.00 150.81 1472 HIS C CA 1
ATOM 13227 C C . HIS C 1 469 ? -88.962 -14.915 -65.889 1.00 143.23 1472 HIS C C 1
ATOM 13228 O O . HIS C 1 469 ? -89.373 -16.067 -66.153 1.00 139.58 1472 HIS C O 1
ATOM 13235 N N . ASP C 1 470 ? -87.850 -14.390 -66.408 1.00 131.34 1473 ASP C N 1
ATOM 13236 C CA . ASP C 1 470 ? -86.725 -15.186 -66.969 1.00 114.96 1473 ASP C CA 1
ATOM 13237 C C . ASP C 1 470 ? -86.249 -16.200 -65.918 1.00 103.12 1473 ASP C C 1
ATOM 13238 O O . ASP C 1 470 ? -85.954 -15.782 -64.793 1.00 110.57 1473 ASP C O 1
ATOM 13243 N N . LYS C 1 471 ? -86.068 -17.453 -66.326 1.00 94.55 1474 LYS C N 1
ATOM 13244 C CA . LYS C 1 471 ? -85.672 -18.597 -65.462 1.00 88.32 1474 LYS C CA 1
ATOM 13245 C C . LYS C 1 471 ? -84.278 -19.082 -65.877 1.00 77.46 1474 LYS C C 1
ATOM 13246 O O . LYS C 1 471 ? -84.166 -20.105 -66.567 1.00 68.93 1474 LYS C O 1
ATOM 13252 N N . VAL C 1 472 ? -83.249 -18.361 -65.439 1.00 75.09 1475 VAL C N 1
ATOM 13253 C CA . VAL C 1 472 ? -81.828 -18.706 -65.706 1.00 79.97 1475 VAL C CA 1
ATOM 13254 C C . VAL C 1 472 ? -81.181 -19.187 -64.406 1.00 83.90 1475 VAL C C 1
ATOM 13255 O O . VAL C 1 472 ? -80.749 -18.360 -63.557 1.00 76.78 1475 VAL C O 1
ATOM 13259 N N . VAL C 1 473 ? -81.090 -20.501 -64.288 1.00 86.89 1476 VAL C N 1
ATOM 13260 C CA . VAL C 1 473 ? -80.365 -21.165 -63.178 1.00 88.52 1476 VAL C CA 1
ATOM 13261 C C . VAL C 1 473 ? -78.901 -21.294 -63.587 1.00 84.51 1476 VAL C C 1
ATOM 13262 O O . VAL C 1 473 ? -78.625 -22.027 -64.556 1.00 87.64 1476 VAL C O 1
ATOM 13266 N N . ALA C 1 474 ? -78.011 -20.622 -62.864 1.00 78.93 1477 ALA C N 1
ATOM 13267 C CA . ALA C 1 474 ? -76.550 -20.821 -62.967 1.00 80.93 1477 ALA C CA 1
ATOM 13268 C C . ALA C 1 474 ? -76.072 -21.745 -61.850 1.00 79.51 1477 ALA C C 1
ATOM 13269 O O . ALA C 1 474 ? -76.375 -21.537 -60.672 1.00 81.33 1477 ALA C O 1
ATOM 13271 N N . PRO C 1 475 ? -75.353 -22.839 -62.168 1.00 76.71 1478 PRO C N 1
ATOM 13272 C CA . PRO C 1 475 ? -74.868 -23.737 -61.133 1.00 73.78 1478 PRO C CA 1
ATOM 13273 C C . PRO C 1 475 ? -73.968 -22.991 -60.154 1.00 67.50 1478 PRO C C 1
ATOM 13274 O O . PRO C 1 475 ? -74.014 -23.284 -58.972 1.00 69.25 1478 PRO C O 1
ATOM 13278 N N . TYR C 1 476 ? -73.161 -22.062 -60.663 1.00 62.17 1479 TYR C N 1
ATOM 13279 C CA . TYR C 1 476 ? -72.077 -21.463 -59.856 1.00 65.42 1479 TYR C CA 1
ATOM 13280 C C . TYR C 1 476 ? -72.687 -21.006 -58.535 1.00 64.29 1479 TYR C C 1
ATOM 13281 O O . TYR C 1 476 ? -72.095 -21.337 -57.494 1.00 71.13 1479 TYR C O 1
ATOM 13290 N N . GLY C 1 477 ? -73.851 -20.345 -58.593 1.00 65.44 1480 GLY C N 1
ATOM 13291 C CA . GLY C 1 477 ? -74.590 -19.802 -57.431 1.00 69.84 1480 GLY C CA 1
ATOM 13292 C C . GLY C 1 477 ? -75.001 -20.879 -56.434 1.00 69.84 1480 GLY C C 1
ATOM 13293 O O . GLY C 1 477 ? -74.834 -20.645 -55.229 1.00 63.27 1480 GLY C O 1
ATOM 13294 N N . SER C 1 478 ? -75.519 -22.014 -56.921 1.00 75.66 1481 SER C N 1
ATOM 13295 C CA . SER C 1 478 ? -75.904 -23.204 -56.109 1.00 75.59 1481 SER C CA 1
ATOM 13296 C C . SER C 1 478 ? -74.710 -23.670 -55.279 1.00 73.07 1481 SER C C 1
ATOM 13297 O O . SER C 1 478 ? -74.854 -23.768 -54.053 1.00 72.17 1481 SER C O 1
ATOM 13300 N N . LEU C 1 479 ? -73.581 -23.917 -55.940 1.00 75.59 1482 LEU C N 1
ATOM 13301 C CA . LEU C 1 479 ? -72.335 -24.429 -55.306 1.00 82.68 1482 LEU C CA 1
ATOM 13302 C C . LEU C 1 479 ? -71.737 -23.375 -54.371 1.00 83.44 1482 LEU C C 1
ATOM 13303 O O . LEU C 1 479 ? -71.174 -23.763 -53.340 1.00 92.70 1482 LEU C O 1
ATOM 13308 N N . LEU C 1 480 ? -71.856 -22.090 -54.692 1.00 78.23 1483 LEU C N 1
ATOM 13309 C CA . LEU C 1 480 ? -71.292 -21.014 -53.842 1.00 76.10 1483 LEU C CA 1
ATOM 13310 C C . LEU C 1 480 ? -71.874 -21.076 -52.428 1.00 78.63 1483 LEU C C 1
ATOM 13311 O O . LEU C 1 480 ? -71.369 -20.330 -51.571 1.00 78.64 1483 LEU C O 1
ATOM 13316 N N . ALA C 1 481 ? -72.897 -21.911 -52.208 1.00 76.67 1484 ALA C N 1
ATOM 13317 C CA . ALA C 1 481 ? -73.585 -22.091 -50.910 1.00 73.88 1484 ALA C CA 1
ATOM 13318 C C . ALA C 1 481 ? -73.444 -23.532 -50.416 1.00 75.53 1484 ALA C C 1
ATOM 13319 O O . ALA C 1 481 ? -74.136 -23.881 -49.453 1.00 77.69 1484 ALA C O 1
ATOM 13321 N N . ILE C 1 482 ? -72.596 -24.359 -51.037 1.00 83.64 1485 ILE C N 1
ATOM 13322 C CA . ILE C 1 482 ? -72.332 -25.750 -50.551 1.00 93.33 1485 ILE C CA 1
ATOM 13323 C C . ILE C 1 482 ? -72.264 -25.684 -49.029 1.00 94.90 1485 ILE C C 1
ATOM 13324 O O . ILE C 1 482 ? -73.005 -26.458 -48.385 1.00 91.57 1485 ILE C O 1
ATOM 13329 N N . GLY C 1 483 ? -71.459 -24.749 -48.506 1.00 97.16 1486 GLY C N 1
ATOM 13330 C CA . GLY C 1 483 ? -71.322 -24.497 -47.063 1.00 94.34 1486 GLY C CA 1
ATOM 13331 C C . GLY C 1 483 ? -72.637 -24.753 -46.356 1.00 93.09 1486 GLY C C 1
ATOM 13332 O O . GLY C 1 483 ? -72.652 -25.632 -45.473 1.00 109.55 1486 GLY C O 1
ATOM 13333 N N . VAL C 1 484 ? -73.712 -24.087 -46.788 1.00 84.25 1487 VAL C N 1
ATOM 13334 C CA . VAL C 1 484 ? -75.021 -24.071 -46.075 1.00 86.85 1487 VAL C CA 1
ATOM 13335 C C . VAL C 1 484 ? -75.746 -25.404 -46.288 1.00 95.75 1487 VAL C C 1
ATOM 13336 O O . VAL C 1 484 ? -75.642 -26.268 -45.398 1.00 111.69 1487 VAL C O 1
ATOM 13340 N N . ASP C 1 485 ? -76.477 -25.568 -47.394 1.00 93.78 1488 ASP C N 1
ATOM 13341 C CA . ASP C 1 485 ? -77.379 -26.732 -47.582 1.00 94.83 1488 ASP C CA 1
ATOM 13342 C C . ASP C 1 485 ? -76.674 -27.727 -48.488 1.00 86.45 1488 ASP C C 1
ATOM 13343 O O . ASP C 1 485 ? -77.164 -27.919 -49.600 1.00 110.42 1488 ASP C O 1
ATOM 13348 N N . VAL C 1 486 ? -75.580 -28.329 -48.022 1.00 78.38 1489 VAL C N 1
ATOM 13349 C CA . VAL C 1 486 ? -74.776 -29.301 -48.819 1.00 83.56 1489 VAL C CA 1
ATOM 13350 C C . VAL C 1 486 ? -75.732 -30.325 -49.426 1.00 97.22 1489 VAL C C 1
ATOM 13351 O O . VAL C 1 486 ? -75.631 -30.564 -50.638 1.00 113.94 1489 VAL C O 1
ATOM 13355 N N . GLU C 1 487 ? -76.618 -30.897 -48.611 1.00 110.40 1490 GLU C N 1
ATOM 13356 C CA . GLU C 1 487 ? -77.677 -31.816 -49.103 1.00 128.02 1490 GLU C CA 1
ATOM 13357 C C . GLU C 1 487 ? -78.278 -31.205 -50.375 1.00 131.91 1490 GLU C C 1
ATOM 13358 O O . GLU C 1 487 ? -78.016 -31.757 -51.467 1.00 140.09 1490 GLU C O 1
ATOM 13364 N N . GLY C 1 488 ? -78.972 -30.064 -50.246 1.00 130.21 1491 GLY C N 1
ATOM 13365 C CA . GLY C 1 488 ? -79.623 -29.331 -51.356 1.00 122.73 1491 GLY C CA 1
ATOM 13366 C C . GLY C 1 488 ? -78.735 -29.231 -52.590 1.00 114.76 1491 GLY C C 1
ATOM 13367 O O . GLY C 1 488 ? -79.179 -29.672 -53.684 1.00 117.53 1491 GLY C O 1
ATOM 13368 N N . VAL C 1 489 ? -77.522 -28.693 -52.411 1.00 98.24 1492 VAL C N 1
ATOM 13369 C CA . VAL C 1 489 ? -76.532 -28.454 -53.499 1.00 87.91 1492 VAL C CA 1
ATOM 13370 C C . VAL C 1 489 ? -76.284 -29.784 -54.197 1.00 90.74 1492 VAL C C 1
ATOM 13371 O O . VAL C 1 489 ? -76.330 -29.807 -55.426 1.00 111.00 1492 VAL C O 1
ATOM 13375 N N . LEU C 1 490 ? -76.044 -30.851 -53.441 1.00 94.36 1493 LEU C N 1
ATOM 13376 C CA . LEU C 1 490 ? -75.797 -32.192 -54.029 1.00 105.03 1493 LEU C CA 1
ATOM 13377 C C . LEU C 1 490 ? -76.965 -32.528 -54.963 1.00 105.38 1493 LEU C C 1
ATOM 13378 O O . LEU C 1 490 ? -76.697 -32.825 -56.145 1.00 117.61 1493 LEU C O 1
ATOM 13383 N N . GLN C 1 491 ? -78.212 -32.442 -54.486 1.00 102.62 1494 GLN C N 1
ATOM 13384 C CA . GLN C 1 491 ? -79.410 -32.758 -55.313 1.00 104.51 1494 GLN C CA 1
ATOM 13385 C C . GLN C 1 491 ? -79.285 -31.960 -56.612 1.00 103.25 1494 GLN C C 1
ATOM 13386 O O . GLN C 1 491 ? -79.180 -32.592 -57.693 1.00 118.64 1494 GLN C O 1
ATOM 13392 N N . ASN C 1 492 ? -79.241 -30.628 -56.493 1.00 100.11 1495 ASN C N 1
ATOM 13393 C CA . ASN C 1 492 ? -79.069 -29.699 -57.642 1.00 99.65 1495 ASN C CA 1
ATOM 13394 C C . ASN C 1 492 ? -78.013 -30.250 -58.608 1.00 100.45 1495 ASN C C 1
ATOM 13395 O O . ASN C 1 492 ? -78.292 -30.239 -59.820 1.00 127.96 1495 ASN C O 1
ATOM 13400 N N . ILE C 1 493 ? -76.857 -30.712 -58.103 1.00 92.82 1496 ILE C N 1
ATOM 13401 C CA . ILE C 1 493 ? -75.718 -31.196 -58.946 1.00 93.54 1496 ILE C CA 1
ATOM 13402 C C . ILE C 1 493 ? -76.188 -32.377 -59.798 1.00 98.99 1496 ILE C C 1
ATOM 13403 O O . ILE C 1 493 ? -75.951 -32.353 -61.017 1.00 110.43 1496 ILE C O 1
ATOM 13408 N N . ARG C 1 494 ? -76.818 -33.377 -59.186 1.00 102.75 1497 ARG C N 1
ATOM 13409 C CA . ARG C 1 494 ? -77.407 -34.505 -59.942 1.00 109.42 1497 ARG C CA 1
ATOM 13410 C C . ARG C 1 494 ? -78.361 -33.917 -60.992 1.00 109.93 1497 ARG C C 1
ATOM 13411 O O . ARG C 1 494 ? -78.118 -34.156 -62.187 1.00 121.05 1497 ARG C O 1
ATOM 13419 N N . PHE C 1 495 ? -79.357 -33.137 -60.546 1.00 110.12 1498 PHE C N 1
ATOM 13420 C CA . PHE C 1 495 ? -80.384 -32.447 -61.378 1.00 113.10 1498 PHE C CA 1
ATOM 13421 C C . PHE C 1 495 ? -79.731 -31.647 -62.520 1.00 111.71 1498 PHE C C 1
ATOM 13422 O O . PHE C 1 495 ? -80.306 -31.624 -63.627 1.00 126.10 1498 PHE C O 1
ATOM 13430 N N . PHE C 1 496 ? -78.600 -30.981 -62.263 1.00 106.33 1499 PHE C N 1
ATOM 13431 C CA . PHE C 1 496 ? -77.808 -30.255 -63.290 1.00 101.21 1499 PHE C CA 1
ATOM 13432 C C . PHE C 1 496 ? -77.233 -31.255 -64.308 1.00 106.81 1499 PHE C C 1
ATOM 13433 O O . PHE C 1 496 ? -77.326 -30.973 -65.522 1.00 116.82 1499 PHE C O 1
ATOM 13441 N N . LYS C 1 497 ? -76.638 -32.367 -63.858 1.00 113.82 1500 LYS C N 1
ATOM 13442 C CA . LYS C 1 497 ? -76.036 -33.366 -64.783 1.00 119.58 1500 LYS C CA 1
ATOM 13443 C C . LYS C 1 497 ? -77.141 -33.986 -65.637 1.00 113.85 1500 LYS C C 1
ATOM 13444 O O . LYS C 1 497 ? -76.930 -34.064 -66.852 1.00 122.50 1500 LYS C O 1
ATOM 13450 N N . LYS C 1 498 ? -78.267 -34.378 -65.024 1.00 106.46 1501 LYS C N 1
ATOM 13451 C CA . LYS C 1 498 ? -79.454 -34.950 -65.718 1.00 109.08 1501 LYS C CA 1
ATOM 13452 C C . LYS C 1 498 ? -79.946 -33.964 -66.779 1.00 105.28 1501 LYS C C 1
ATOM 13453 O O . LYS C 1 498 ? -80.229 -34.429 -67.881 1.00 135.16 1501 LYS C O 1
ATOM 13459 N N . GLU C 1 499 ? -80.066 -32.674 -66.453 1.00 98.62 1502 GLU C N 1
ATOM 13460 C CA . GLU C 1 499 ? -80.475 -31.617 -67.427 1.00 98.52 1502 GLU C CA 1
ATOM 13461 C C . GLU C 1 499 ? -79.275 -31.227 -68.306 1.00 96.30 1502 GLU C C 1
ATOM 13462 O O . GLU C 1 499 ? -79.485 -30.373 -69.182 1.00 92.99 1502 GLU C O 1
ATOM 13468 N N . GLY C 1 500 ? -78.094 -31.835 -68.092 1.00 87.19 1503 GLY C N 1
ATOM 13469 C CA . GLY C 1 500 ? -76.951 -31.816 -69.031 1.00 80.73 1503 GLY C CA 1
ATOM 13470 C C . GLY C 1 500 ? -76.057 -30.595 -68.860 1.00 78.82 1503 GLY C C 1
ATOM 13471 O O . GLY C 1 500 ? -75.661 -29.981 -69.876 1.00 77.46 1503 GLY C O 1
ATOM 13472 N N . ALA C 1 501 ? -75.807 -30.187 -67.625 1.00 81.78 1504 ALA C N 1
ATOM 13473 C CA . ALA C 1 501 ? -74.904 -29.049 -67.317 1.00 86.33 1504 ALA C CA 1
ATOM 13474 C C . ALA C 1 501 ? -73.475 -29.564 -67.178 1.00 92.10 1504 ALA C C 1
ATOM 13475 O O . ALA C 1 501 ? -72.576 -28.708 -67.241 1.00 86.71 1504 ALA C O 1
ATOM 13477 N N . GLU C 1 502 ? -73.270 -30.870 -66.961 1.00 101.95 1505 GLU C N 1
ATOM 13478 C CA . GLU C 1 502 ? -71.907 -31.458 -66.817 1.00 117.01 1505 GLU C CA 1
ATOM 13479 C C . GLU C 1 502 ? -71.198 -31.316 -68.168 1.00 114.76 1505 GLU C C 1
ATOM 13480 O O . GLU C 1 502 ? -71.862 -31.573 -69.190 1.00 113.85 1505 GLU C O 1
ATOM 13486 N N . GLY C 1 503 ? -69.932 -30.869 -68.155 1.00 116.25 1506 GLY C N 1
ATOM 13487 C CA . GLY C 1 503 ? -69.060 -30.737 -69.338 1.00 109.06 1506 GLY C CA 1
ATOM 13488 C C . GLY C 1 503 ? -67.592 -30.962 -69.016 1.00 102.88 1506 GLY C C 1
ATOM 13489 O O . GLY C 1 503 ? -67.287 -31.437 -67.914 1.00 99.03 1506 GLY C O 1
ATOM 13490 N N . LYS C 1 504 ? -66.717 -30.632 -69.968 1.00 104.39 1507 LYS C N 1
ATOM 13491 C CA . LYS C 1 504 ? -65.247 -30.859 -69.902 1.00 106.73 1507 LYS C CA 1
ATOM 13492 C C . LYS C 1 504 ? -64.659 -30.163 -68.678 1.00 99.49 1507 LYS C C 1
ATOM 13493 O O . LYS C 1 504 ? -63.877 -30.818 -67.934 1.00 95.39 1507 LYS C O 1
ATOM 13499 N N . TYR C 1 505 ? -65.022 -28.887 -68.497 1.00 97.11 1508 TYR C N 1
ATOM 13500 C CA . TYR C 1 505 ? -64.464 -27.982 -67.456 1.00 97.36 1508 TYR C CA 1
ATOM 13501 C C . TYR C 1 505 ? -65.448 -27.822 -66.294 1.00 94.49 1508 TYR C C 1
ATOM 13502 O O . TYR C 1 505 ? -65.452 -26.748 -65.663 1.00 93.28 1508 TYR C O 1
ATOM 13511 N N . GLY C 1 506 ? -66.247 -28.858 -66.012 1.00 91.82 1509 GLY C N 1
ATOM 13512 C CA . GLY C 1 506 ? -67.137 -28.894 -64.838 1.00 92.63 1509 GLY C CA 1
ATOM 13513 C C . GLY C 1 506 ? -68.571 -28.628 -65.238 1.00 92.21 1509 GLY C C 1
ATOM 13514 O O . GLY C 1 506 ? -69.060 -29.337 -66.144 1.00 105.85 1509 GLY C O 1
ATOM 13515 N N . PHE C 1 507 ? -69.206 -27.628 -64.618 1.00 92.48 1510 PHE C N 1
ATOM 13516 C CA . PHE C 1 507 ? -70.610 -27.239 -64.895 1.00 94.26 1510 PHE C CA 1
ATOM 13517 C C . PHE C 1 507 ? -70.664 -26.049 -65.849 1.00 84.73 1510 PHE C C 1
ATOM 13518 O O . PHE C 1 507 ? -69.933 -25.084 -65.628 1.00 80.11 1510 PHE C O 1
ATOM 13526 N N . TYR C 1 508 ? -71.516 -26.132 -66.871 1.00 83.08 1511 TYR C N 1
ATOM 13527 C CA . TYR C 1 508 ? -71.685 -25.063 -67.884 1.00 90.37 1511 TYR C CA 1
ATOM 13528 C C . TYR C 1 508 ? -72.131 -23.798 -67.160 1.00 88.93 1511 TYR C C 1
ATOM 13529 O O . TYR C 1 508 ? -72.708 -23.915 -66.072 1.00 99.99 1511 TYR C O 1
ATOM 13538 N N . GLU C 1 509 ? -71.848 -22.636 -67.745 1.00 86.12 1512 GLU C N 1
ATOM 13539 C CA . GLU C 1 509 ? -72.183 -21.323 -67.146 1.00 80.63 1512 GLU C CA 1
ATOM 13540 C C . GLU C 1 509 ? -73.545 -21.390 -66.449 1.00 83.76 1512 GLU C C 1
ATOM 13541 O O . GLU C 1 509 ? -73.587 -21.170 -65.201 1.00 81.09 1512 GLU C O 1
ATOM 13547 N N . ALA C 1 510 ? -74.596 -21.676 -67.232 1.00 79.41 1513 ALA C N 1
ATOM 13548 C CA . ALA C 1 510 ? -76.013 -21.638 -66.802 1.00 75.58 1513 ALA C CA 1
ATOM 13549 C C . ALA C 1 510 ? -76.899 -22.491 -67.707 1.00 69.77 1513 ALA C C 1
ATOM 13550 O O . ALA C 1 510 ? -76.471 -22.826 -68.824 1.00 66.81 1513 ALA C O 1
ATOM 13552 N N . ILE C 1 511 ? -78.094 -22.815 -67.200 1.00 74.80 1514 ILE C N 1
ATOM 13553 C CA . ILE C 1 511 ? -79.228 -23.400 -67.970 1.00 85.53 1514 ILE C CA 1
ATOM 13554 C C . ILE C 1 511 ? -80.329 -22.354 -68.068 1.00 84.99 1514 ILE C C 1
ATOM 13555 O O . ILE C 1 511 ? -80.793 -21.851 -67.022 1.00 92.20 1514 ILE C O 1
ATOM 13560 N N . ASP C 1 512 ? -80.740 -22.089 -69.301 1.00 83.53 1515 ASP C N 1
ATOM 13561 C CA . ASP C 1 512 ? -81.807 -21.125 -69.633 1.00 78.41 1515 ASP C CA 1
ATOM 13562 C C . ASP C 1 512 ? -83.088 -21.921 -69.887 1.00 77.61 1515 ASP C C 1
ATOM 13563 O O . ASP C 1 512 ? -83.146 -22.661 -70.887 1.00 81.61 1515 ASP C O 1
ATOM 13568 N N . TYR C 1 513 ? -84.054 -21.802 -68.982 1.00 80.42 1516 TYR C N 1
ATOM 13569 C CA . TYR C 1 513 ? -85.378 -22.464 -69.076 1.00 83.27 1516 TYR C CA 1
ATOM 13570 C C . TYR C 1 513 ? -86.375 -21.469 -69.668 1.00 83.44 1516 TYR C C 1
ATOM 13571 O O . TYR C 1 513 ? -87.534 -21.885 -69.905 1.00 92.08 1516 TYR C O 1
ATOM 13580 N N . THR C 1 514 ? -85.935 -20.226 -69.927 1.00 78.34 1517 THR C N 1
ATOM 13581 C CA . THR C 1 514 ? -86.812 -19.080 -70.285 1.00 82.01 1517 THR C CA 1
ATOM 13582 C C . THR C 1 514 ? -87.646 -19.438 -71.514 1.00 91.97 1517 THR C C 1
ATOM 13583 O O . THR C 1 514 ? -87.092 -19.743 -72.574 1.00 94.48 1517 THR C O 1
ATOM 13587 N N . PRO C 1 515 ? -88.995 -19.363 -71.423 1.00 102.07 1518 PRO C N 1
ATOM 13588 C CA . PRO C 1 515 ? -89.852 -19.677 -72.562 1.00 99.78 1518 PRO C CA 1
ATOM 13589 C C . PRO C 1 515 ? -89.371 -18.911 -73.807 1.00 96.10 1518 PRO C C 1
ATOM 13590 O O . PRO C 1 515 ? -88.966 -19.550 -74.778 1.00 95.37 1518 PRO C O 1
ATOM 13594 N N . GLU C 1 516 ? -89.347 -17.576 -73.699 1.00 98.32 1519 GLU C N 1
ATOM 13595 C CA . GLU C 1 516 ? -89.082 -16.606 -74.794 1.00 100.79 1519 GLU C CA 1
ATOM 13596 C C . GLU C 1 516 ? -87.832 -17.011 -75.578 1.00 88.01 1519 GLU C C 1
ATOM 13597 O O . GLU C 1 516 ? -87.840 -16.820 -76.809 1.00 91.95 1519 GLU C O 1
ATOM 13603 N N . ARG C 1 517 ? -86.808 -17.532 -74.899 1.00 77.48 1520 ARG C N 1
ATOM 13604 C CA . ARG C 1 517 ? -85.452 -17.700 -75.481 1.00 77.49 1520 ARG C CA 1
ATOM 13605 C C . ARG C 1 517 ? -85.143 -19.159 -75.807 1.00 75.13 1520 ARG C C 1
ATOM 13606 O O . ARG C 1 517 ? -84.221 -19.357 -76.625 1.00 81.99 1520 ARG C O 1
ATOM 13614 N N . VAL C 1 518 ? -85.851 -20.122 -75.217 1.00 74.97 1521 VAL C N 1
ATOM 13615 C CA . VAL C 1 518 ? -85.547 -21.556 -75.486 1.00 88.58 1521 VAL C CA 1
ATOM 13616 C C . VAL C 1 518 ? -85.845 -21.852 -76.954 1.00 95.22 1521 VAL C C 1
ATOM 13617 O O . VAL C 1 518 ? -86.899 -21.465 -77.462 1.00 97.97 1521 VAL C O 1
ATOM 13621 N N . PRO C 1 519 ? -84.902 -22.505 -77.674 1.00 102.97 1522 PRO C N 1
ATOM 13622 C CA . PRO C 1 519 ? -85.135 -22.988 -79.025 1.00 103.03 1522 PRO C CA 1
ATOM 13623 C C . PRO C 1 519 ? -86.331 -23.934 -79.011 1.00 94.15 1522 PRO C C 1
ATOM 13624 O O . PRO C 1 519 ? -86.356 -24.826 -78.146 1.00 86.13 1522 PRO C O 1
ATOM 13628 N N . PHE C 1 520 ? -87.261 -23.708 -79.942 1.00 91.75 1523 PHE C N 1
ATOM 13629 C CA . PHE C 1 520 ? -88.621 -24.286 -79.877 1.00 103.51 1523 PHE C CA 1
ATOM 13630 C C . PHE C 1 520 ? -88.534 -25.799 -79.704 1.00 102.48 1523 PHE C C 1
ATOM 13631 O O . PHE C 1 520 ? -87.678 -26.408 -80.359 1.00 97.11 1523 PHE C O 1
ATOM 13639 N N . GLY C 1 521 ? -89.340 -26.371 -78.799 1.00 102.78 1524 GLY C N 1
ATOM 13640 C CA . GLY C 1 521 ? -89.489 -27.824 -78.630 1.00 97.98 1524 GLY C CA 1
ATOM 13641 C C . GLY C 1 521 ? -88.536 -28.351 -77.583 1.00 98.92 1524 GLY C C 1
ATOM 13642 O O . GLY C 1 521 ? -88.960 -29.219 -76.792 1.00 108.79 1524 GLY C O 1
ATOM 13643 N N . LYS C 1 522 ? -87.301 -27.859 -77.576 1.00 103.49 1525 LYS C N 1
ATOM 13644 C CA . LYS C 1 522 ? -86.270 -28.233 -76.584 1.00 107.54 1525 LYS C CA 1
ATOM 13645 C C . LYS C 1 522 ? -86.697 -27.642 -75.241 1.00 113.04 1525 LYS C C 1
ATOM 13646 O O . LYS C 1 522 ? -87.343 -26.598 -75.246 1.00 110.36 1525 LYS C O 1
ATOM 13652 N N . LYS C 1 523 ? -86.454 -28.397 -74.169 1.00 113.57 1526 LYS C N 1
ATOM 13653 C CA . LYS C 1 523 ? -87.027 -28.163 -72.816 1.00 106.47 1526 LYS C CA 1
ATOM 13654 C C . LYS C 1 523 ? -86.402 -26.920 -72.204 1.00 88.32 1526 LYS C C 1
ATOM 13655 O O . LYS C 1 523 ? -87.085 -26.247 -71.471 1.00 82.37 1526 LYS C O 1
ATOM 13661 N N . SER C 1 524 ? -85.169 -26.616 -72.576 1.00 80.87 1527 SER C N 1
ATOM 13662 C CA . SER C 1 524 ? -84.245 -25.692 -71.882 1.00 78.62 1527 SER C CA 1
ATOM 13663 C C . SER C 1 524 ? -82.995 -25.581 -72.745 1.00 76.19 1527 SER C C 1
ATOM 13664 O O . SER C 1 524 ? -82.678 -26.581 -73.441 1.00 82.06 1527 SER C O 1
ATOM 13667 N N . ALA C 1 525 ? -82.292 -24.458 -72.676 1.00 76.17 1528 ALA C N 1
ATOM 13668 C CA . ALA C 1 525 ? -81.153 -24.141 -73.570 1.00 80.25 1528 ALA C CA 1
ATOM 13669 C C . ALA C 1 525 ? -79.875 -23.994 -72.747 1.00 83.48 1528 ALA C C 1
ATOM 13670 O O . ALA C 1 525 ? -79.698 -22.939 -72.126 1.00 92.03 1528 ALA C O 1
ATOM 13672 N N . ILE C 1 526 ? -79.024 -25.015 -72.722 1.00 88.37 1529 ILE C N 1
ATOM 13673 C CA . ILE C 1 526 ? -77.798 -24.940 -71.881 1.00 85.52 1529 ILE C CA 1
ATOM 13674 C C . ILE C 1 526 ? -76.868 -23.951 -72.562 1.00 77.87 1529 ILE C C 1
ATOM 13675 O O . ILE C 1 526 ? -76.599 -24.120 -73.773 1.00 80.23 1529 ILE C O 1
ATOM 13680 N N . VAL C 1 527 ? -76.415 -22.973 -71.787 1.00 73.79 1530 VAL C N 1
ATOM 13681 C CA . VAL C 1 527 ? -75.401 -21.973 -72.195 1.00 75.93 1530 VAL C CA 1
ATOM 13682 C C . VAL C 1 527 ? -74.059 -22.695 -72.177 1.00 78.87 1530 VAL C C 1
ATOM 13683 O O . VAL C 1 527 ? -73.415 -22.729 -71.117 1.00 81.29 1530 VAL C O 1
ATOM 13687 N N . LYS C 1 528 ? -73.703 -23.290 -73.313 1.00 89.99 1531 LYS C N 1
ATOM 13688 C CA . LYS C 1 528 ? -72.461 -24.081 -73.498 1.00 95.44 1531 LYS C CA 1
ATOM 13689 C C . LYS C 1 528 ? -71.266 -23.126 -73.427 1.00 85.98 1531 LYS C C 1
ATOM 13690 O O . LYS C 1 528 ? -70.732 -22.709 -74.490 1.00 83.32 1531 LYS C O 1
ATOM 13696 N N . SER C 1 529 ? -70.895 -22.779 -72.198 1.00 79.44 1532 SER C N 1
ATOM 13697 C CA . SER C 1 529 ? -69.903 -21.732 -71.861 1.00 78.03 1532 SER C CA 1
ATOM 13698 C C . SER C 1 529 ? -69.211 -22.092 -70.544 1.00 85.41 1532 SER C C 1
ATOM 13699 O O . SER C 1 529 ? -69.823 -22.823 -69.732 1.00 98.31 1532 SER C O 1
ATOM 13702 N N . PHE C 1 530 ? -67.983 -21.611 -70.341 1.00 91.63 1533 PHE C N 1
ATOM 13703 C CA . PHE C 1 530 ? -67.270 -21.678 -69.036 1.00 91.90 1533 PHE C CA 1
ATOM 13704 C C . PHE C 1 530 ? -66.629 -20.325 -68.747 1.00 94.93 1533 PHE C C 1
ATOM 13705 O O . PHE C 1 530 ? -65.748 -19.902 -69.518 1.00 91.71 1533 PHE C O 1
ATOM 13713 N N . MET C 1 531 ? -67.056 -19.684 -67.663 1.00 91.71 1534 MET C N 1
ATOM 13714 C CA . MET C 1 531 ? -66.587 -18.330 -67.293 1.00 90.01 1534 MET C CA 1
ATOM 13715 C C . MET C 1 531 ? -65.590 -18.467 -66.135 1.00 90.36 1534 MET C C 1
ATOM 13716 O O . MET C 1 531 ? -65.942 -19.097 -65.117 1.00 98.56 1534 MET C O 1
ATOM 13721 N N . ALA C 1 532 ? -64.381 -17.923 -66.321 1.00 90.95 1535 ALA C N 1
ATOM 13722 C CA . ALA C 1 532 ? -63.205 -18.073 -65.429 1.00 96.52 1535 ALA C CA 1
ATOM 13723 C C . ALA C 1 532 ? -63.565 -17.703 -63.985 1.00 86.28 1535 ALA C C 1
ATOM 13724 O O . ALA C 1 532 ? -63.227 -18.467 -63.058 1.00 83.44 1535 ALA C O 1
ATOM 13726 N N . HIS C 1 533 ? -64.214 -16.557 -63.804 1.00 77.18 1536 HIS C N 1
ATOM 13727 C CA . HIS C 1 533 ? -64.588 -16.040 -62.466 1.00 78.51 1536 HIS C CA 1
ATOM 13728 C C . HIS C 1 533 ? -65.510 -17.048 -61.779 1.00 76.45 1536 HIS C C 1
ATOM 13729 O O . HIS C 1 533 ? -65.168 -17.460 -60.656 1.00 72.67 1536 HIS C O 1
ATOM 13736 N N . HIS C 1 534 ? -66.589 -17.476 -62.443 1.00 81.16 1537 HIS C N 1
ATOM 13737 C CA . HIS C 1 534 ? -67.552 -18.467 -61.888 1.00 87.96 1537 HIS C CA 1
ATOM 13738 C C . HIS C 1 534 ? -66.809 -19.773 -61.606 1.00 92.30 1537 HIS C C 1
ATOM 13739 O O . HIS C 1 534 ? -66.981 -20.333 -60.502 1.00 92.48 1537 HIS C O 1
ATOM 13746 N N . GLN C 1 535 ? -66.006 -20.220 -62.573 1.00 95.53 1538 GLN C N 1
ATOM 13747 C CA . GLN C 1 535 ? -65.213 -21.466 -62.469 1.00 91.40 1538 GLN C CA 1
ATOM 13748 C C . GLN C 1 535 ? -64.441 -21.414 -61.148 1.00 88.06 1538 GLN C C 1
ATOM 13749 O O . GLN C 1 535 ? -64.605 -22.356 -60.344 1.00 83.96 1538 GLN C O 1
ATOM 13755 N N . GLY C 1 536 ? -63.716 -20.313 -60.910 1.00 83.99 1539 GLY C N 1
ATOM 13756 C CA . GLY C 1 536 ? -62.973 -20.047 -59.661 1.00 84.95 1539 GLY C CA 1
ATOM 13757 C C . GLY C 1 536 ? -63.838 -20.237 -58.423 1.00 82.43 1539 GLY C C 1
ATOM 13758 O O . GLY C 1 536 ? -63.510 -21.102 -57.588 1.00 84.89 1539 GLY C O 1
ATOM 13759 N N . MET C 1 537 ? -64.919 -19.467 -58.318 1.00 82.36 1540 MET C N 1
ATOM 13760 C CA . MET C 1 537 ? -65.888 -19.525 -57.189 1.00 83.74 1540 MET C CA 1
ATOM 13761 C C . MET C 1 537 ? -66.229 -20.982 -56.890 1.00 84.43 1540 MET C C 1
ATOM 13762 O O . MET C 1 537 ? -66.042 -21.404 -55.753 1.00 97.38 1540 MET C O 1
ATOM 13767 N N . VAL C 1 538 ? -66.676 -21.721 -57.900 1.00 83.51 1541 VAL C N 1
ATOM 13768 C CA . VAL C 1 538 ? -67.048 -23.156 -57.753 1.00 87.01 1541 VAL C CA 1
ATOM 13769 C C . VAL C 1 538 ? -65.859 -23.896 -57.134 1.00 87.10 1541 VAL C C 1
ATOM 13770 O O . VAL C 1 538 ? -66.048 -24.588 -56.109 1.00 91.97 1541 VAL C O 1
ATOM 13774 N N . PHE C 1 539 ? -64.677 -23.748 -57.736 1.00 80.83 1542 PHE C N 1
ATOM 13775 C CA . PHE C 1 539 ? -63.450 -24.479 -57.330 1.00 80.01 1542 PHE C CA 1
ATOM 13776 C C . PHE C 1 539 ? -63.157 -24.207 -55.858 1.00 75.73 1542 PHE C C 1
ATOM 13777 O O . PHE C 1 539 ? -63.121 -25.163 -55.040 1.00 76.71 1542 PHE C O 1
ATOM 13785 N N . VAL C 1 540 ? -62.970 -22.924 -55.550 1.00 69.49 1543 VAL C N 1
ATOM 13786 C CA . VAL C 1 540 ? -62.661 -22.422 -54.183 1.00 68.51 1543 VAL C CA 1
ATOM 13787 C C . VAL C 1 540 ? -63.733 -22.982 -53.238 1.00 67.97 1543 VAL C C 1
ATOM 13788 O O . VAL C 1 540 ? -63.384 -23.745 -52.318 1.00 72.32 1543 VAL C O 1
ATOM 13792 N N . ALA C 1 541 ? -64.996 -22.658 -53.508 1.00 72.33 1544 ALA C N 1
ATOM 13793 C CA . ALA C 1 541 ? -66.170 -23.053 -52.696 1.00 81.19 1544 ALA C CA 1
ATOM 13794 C C . ALA C 1 541 ? -66.104 -24.546 -52.380 1.00 80.58 1544 ALA C C 1
ATOM 13795 O O . ALA C 1 541 ? -66.393 -24.907 -51.222 1.00 81.38 1544 ALA C O 1
ATOM 13797 N N . LEU C 1 542 ? -65.751 -25.368 -53.373 1.00 83.86 1545 LEU C N 1
ATOM 13798 C CA . LEU C 1 542 ? -65.596 -26.833 -53.194 1.00 96.79 1545 LEU C CA 1
ATOM 13799 C C . LEU C 1 542 ? -64.475 -27.094 -52.186 1.00 103.56 1545 LEU C C 1
ATOM 13800 O O . LEU C 1 542 ? -64.765 -27.681 -51.116 1.00 120.09 1545 LEU C O 1
ATOM 13805 N N . ASP C 1 543 ? -63.260 -26.633 -52.500 1.00 97.17 1546 ASP C N 1
ATOM 13806 C CA . ASP C 1 543 ? -62.109 -26.697 -51.563 1.00 89.79 1546 ASP C CA 1
ATOM 13807 C C . ASP C 1 543 ? -62.623 -26.339 -50.158 1.00 88.51 1546 ASP C C 1
ATOM 13808 O O . ASP C 1 543 ? -62.583 -27.224 -49.266 1.00 86.64 1546 ASP C O 1
ATOM 13813 N N . ASN C 1 544 ? -63.150 -25.117 -49.994 1.00 88.11 1547 ASN C N 1
ATOM 13814 C CA . ASN C 1 544 ? -63.704 -24.609 -48.712 1.00 89.34 1547 ASN C CA 1
ATOM 13815 C C . ASN C 1 544 ? -64.545 -25.692 -48.056 1.00 90.87 1547 ASN C C 1
ATOM 13816 O O . ASN C 1 544 ? -64.258 -26.030 -46.902 1.00 114.16 1547 ASN C O 1
ATOM 13821 N N . PHE C 1 545 ? -65.529 -26.223 -48.774 1.00 90.61 1548 PHE C N 1
ATOM 13822 C CA . PHE C 1 545 ? -66.422 -27.283 -48.253 1.00 100.26 1548 PHE C CA 1
ATOM 13823 C C . PHE C 1 545 ? -65.603 -28.474 -47.748 1.00 101.77 1548 PHE C C 1
ATOM 13824 O O . PHE C 1 545 ? -65.901 -28.957 -46.626 1.00 113.66 1548 PHE C O 1
ATOM 13832 N N . ILE C 1 546 ? -64.630 -28.938 -48.542 1.00 104.05 1549 ILE C N 1
ATOM 13833 C CA . ILE C 1 546 ? -63.888 -30.205 -48.270 1.00 114.16 1549 ILE C CA 1
ATOM 13834 C C . ILE C 1 546 ? -62.933 -30.000 -47.092 1.00 118.50 1549 ILE C C 1
ATOM 13835 O O . ILE C 1 546 ? -63.003 -30.810 -46.134 1.00 143.03 1549 ILE C O 1
ATOM 13840 N N . ASN C 1 547 ? -62.049 -29.001 -47.192 1.00 110.52 1550 ASN C N 1
ATOM 13841 C CA . ASN C 1 547 ? -60.980 -28.731 -46.189 1.00 112.92 1550 ASN C CA 1
ATOM 13842 C C . ASN C 1 547 ? -61.453 -27.666 -45.184 1.00 108.89 1550 ASN C C 1
ATOM 13843 O O . ASN C 1 547 ? -60.708 -26.690 -44.945 1.00 95.90 1550 ASN C O 1
ATOM 13848 N N . ASN C 1 548 ? -62.642 -27.871 -44.600 1.00 112.74 1551 ASN C N 1
ATOM 13849 C CA . ASN C 1 548 ? -63.250 -27.018 -43.551 1.00 112.86 1551 ASN C CA 1
ATOM 13850 C C . ASN C 1 548 ? -62.836 -25.553 -43.741 1.00 106.65 1551 ASN C C 1
ATOM 13851 O O . ASN C 1 548 ? -61.802 -25.135 -43.161 1.00 102.57 1551 ASN C O 1
ATOM 13856 N N . ASN C 1 549 ? -63.624 -24.822 -44.533 1.00 105.38 1552 ASN C N 1
ATOM 13857 C CA . ASN C 1 549 ? -63.474 -23.374 -44.837 1.00 109.67 1552 ASN C CA 1
ATOM 13858 C C . ASN C 1 549 ? -62.006 -22.933 -44.665 1.00 91.41 1552 ASN C C 1
ATOM 13859 O O . ASN C 1 549 ? -61.770 -21.901 -44.017 1.00 87.65 1552 ASN C O 1
ATOM 13864 N N . VAL C 1 550 ? -61.058 -23.666 -45.257 1.00 77.63 1553 VAL C N 1
ATOM 13865 C CA . VAL C 1 550 ? -59.596 -23.354 -45.203 1.00 81.20 1553 VAL C CA 1
ATOM 13866 C C . VAL C 1 550 ? -59.375 -21.896 -45.623 1.00 80.09 1553 VAL C C 1
ATOM 13867 O O . VAL C 1 550 ? -58.928 -21.104 -44.770 1.00 85.05 1553 VAL C O 1
ATOM 13871 N N . MET C 1 551 ? -59.682 -21.564 -46.879 1.00 80.33 1554 MET C N 1
ATOM 13872 C CA . MET C 1 551 ? -59.371 -20.252 -47.506 1.00 82.64 1554 MET C CA 1
ATOM 13873 C C . MET C 1 551 ? -59.840 -19.139 -46.571 1.00 89.77 1554 MET C C 1
ATOM 13874 O O . MET C 1 551 ? -59.142 -18.111 -46.489 1.00 91.74 1554 MET C O 1
ATOM 13879 N N . GLN C 1 552 ? -60.990 -19.350 -45.916 1.00 98.24 1555 GLN C N 1
ATOM 13880 C CA . GLN C 1 552 ? -61.570 -18.431 -44.902 1.00 100.66 1555 GLN C CA 1
ATOM 13881 C C . GLN C 1 552 ? -60.546 -18.189 -43.793 1.00 103.18 1555 GLN C C 1
ATOM 13882 O O . GLN C 1 552 ? -60.199 -17.015 -43.522 1.00 93.53 1555 GLN C O 1
ATOM 13888 N N . LYS C 1 553 ? -60.103 -19.280 -43.170 1.00 104.16 1556 LYS C N 1
ATOM 13889 C CA . LYS C 1 553 ? -59.234 -19.249 -41.971 1.00 101.62 1556 LYS C CA 1
ATOM 13890 C C . LYS C 1 553 ? -57.890 -18.625 -42.353 1.00 89.78 1556 LYS C C 1
ATOM 13891 O O . LYS C 1 553 ? -57.302 -17.963 -41.480 1.00 88.49 1556 LYS C O 1
ATOM 13897 N N . ARG C 1 554 ? -57.470 -18.768 -43.615 1.00 85.40 1557 ARG C N 1
ATOM 13898 C CA . ARG C 1 554 ? -56.234 -18.145 -44.163 1.00 90.51 1557 ARG C CA 1
ATOM 13899 C C . ARG C 1 554 ? -56.397 -16.626 -44.268 1.00 86.13 1557 ARG C C 1
ATOM 13900 O O . ARG C 1 554 ? -55.467 -15.908 -43.885 1.00 87.97 1557 ARG C O 1
ATOM 13908 N N . PHE C 1 555 ? -57.516 -16.163 -44.821 1.00 87.56 1558 PHE C N 1
ATOM 13909 C CA . PHE C 1 555 ? -57.828 -14.721 -44.991 1.00 89.87 1558 PHE C CA 1
ATOM 13910 C C . PHE C 1 555 ? -57.818 -14.061 -43.605 1.00 94.74 1558 PHE C C 1
ATOM 13911 O O . PHE C 1 555 ? -57.278 -12.943 -43.473 1.00 93.58 1558 PHE C O 1
ATOM 13919 N N . HIS C 1 556 ? -58.347 -14.766 -42.600 1.00 97.96 1559 HIS C N 1
ATOM 13920 C CA . HIS C 1 556 ? -58.488 -14.271 -41.206 1.00 96.32 1559 HIS C CA 1
ATOM 13921 C C . HIS C 1 556 ? -57.194 -14.488 -40.412 1.00 92.77 1559 HIS C C 1
ATOM 13922 O O . HIS C 1 556 ? -57.073 -13.869 -39.335 1.00 81.80 1559 HIS C O 1
ATOM 13929 N N . LYS C 1 557 ? -56.265 -15.299 -40.933 1.00 95.21 1560 LYS C N 1
ATOM 13930 C CA . LYS C 1 557 ? -54.874 -15.347 -40.424 1.00 96.35 1560 LYS C CA 1
ATOM 13931 C C . LYS C 1 557 ? -54.230 -13.969 -40.611 1.00 92.82 1560 LYS C C 1
ATOM 13932 O O . LYS C 1 557 ? -53.287 -13.678 -39.859 1.00 111.56 1560 LYS C O 1
ATOM 13938 N N . ASP C 1 558 ? -54.696 -13.139 -41.553 1.00 86.63 1561 ASP C N 1
ATOM 13939 C CA . ASP C 1 558 ? -54.119 -11.779 -41.703 1.00 86.77 1561 ASP C CA 1
ATOM 13940 C C . ASP C 1 558 ? -54.496 -10.967 -40.468 1.00 91.19 1561 ASP C C 1
ATOM 13941 O O . ASP C 1 558 ? -55.646 -10.992 -40.033 1.00 94.83 1561 ASP C O 1
ATOM 13946 N N . PRO C 1 559 ? -53.522 -10.258 -39.861 1.00 98.53 1562 PRO C N 1
ATOM 13947 C CA . PRO C 1 559 ? -53.774 -9.375 -38.722 1.00 101.63 1562 PRO C CA 1
ATOM 13948 C C . PRO C 1 559 ? -54.831 -8.291 -38.976 1.00 103.91 1562 PRO C C 1
ATOM 13949 O O . PRO C 1 559 ? -55.781 -8.235 -38.205 1.00 104.87 1562 PRO C O 1
ATOM 13953 N N . ARG C 1 560 ? -54.635 -7.468 -40.022 1.00 99.28 1563 ARG C N 1
ATOM 13954 C CA . ARG C 1 560 ? -55.558 -6.366 -40.401 1.00 100.88 1563 ARG C CA 1
ATOM 13955 C C . ARG C 1 560 ? -56.990 -6.897 -40.474 1.00 95.77 1563 ARG C C 1
ATOM 13956 O O . ARG C 1 560 ? -57.914 -6.142 -40.110 1.00 109.31 1563 ARG C O 1
ATOM 13964 N N . ILE C 1 561 ? -57.151 -8.128 -40.964 1.00 88.84 1564 ILE C N 1
ATOM 13965 C CA . ILE C 1 561 ? -58.452 -8.849 -41.105 1.00 91.70 1564 ILE C CA 1
ATOM 13966 C C . ILE C 1 561 ? -58.947 -9.247 -39.715 1.00 90.79 1564 ILE C C 1
ATOM 13967 O O . ILE C 1 561 ? -60.129 -9.007 -39.426 1.00 95.81 1564 ILE C O 1
ATOM 13972 N N . LYS C 1 562 ? -58.078 -9.839 -38.899 1.00 89.98 1565 LYS C N 1
ATOM 13973 C CA . LYS C 1 562 ? -58.383 -10.185 -37.488 1.00 92.54 1565 LYS C CA 1
ATOM 13974 C C . LYS C 1 562 ? -58.852 -8.928 -36.733 1.00 88.64 1565 LYS C C 1
ATOM 13975 O O . LYS C 1 562 ? -59.786 -9.052 -35.910 1.00 78.67 1565 LYS C O 1
ATOM 13981 N N . ALA C 1 563 ? -58.244 -7.772 -37.023 1.00 92.03 1566 ALA C N 1
ATOM 13982 C CA . ALA C 1 563 ? -58.604 -6.440 -36.465 1.00 96.74 1566 ALA C CA 1
ATOM 13983 C C . ALA C 1 563 ? -60.106 -6.195 -36.600 1.00 98.70 1566 ALA C C 1
ATOM 13984 O O . ALA C 1 563 ? -60.695 -5.693 -35.645 1.00 94.72 1566 ALA C O 1
ATOM 13986 N N . ALA C 1 564 ? -60.685 -6.531 -37.754 1.00 106.78 1567 ALA C N 1
ATOM 13987 C CA . ALA C 1 564 ? -62.082 -6.195 -38.113 1.00 104.87 1567 ALA C CA 1
ATOM 13988 C C . ALA C 1 564 ? -63.019 -7.385 -37.876 1.00 92.90 1567 ALA C C 1
ATOM 13989 O O . ALA C 1 564 ? -64.243 -7.175 -37.855 1.00 79.71 1567 ALA C O 1
ATOM 13991 N N . GLN C 1 565 ? -62.474 -8.587 -37.680 1.00 88.75 1568 GLN C N 1
ATOM 13992 C CA . GLN C 1 565 ? -63.229 -9.856 -37.868 1.00 89.47 1568 GLN C CA 1
ATOM 13993 C C . GLN C 1 565 ? -64.448 -9.857 -36.933 1.00 89.71 1568 GLN C C 1
ATOM 13994 O O . GLN C 1 565 ? -65.411 -10.588 -37.165 1.00 90.44 1568 GLN C O 1
ATOM 14000 N N . ILE C 1 566 ? -64.417 -9.022 -35.908 1.00 93.42 1569 ILE C N 1
ATOM 14001 C CA . ILE C 1 566 ? -65.521 -8.898 -34.918 1.00 95.01 1569 ILE C CA 1
ATOM 14002 C C . ILE C 1 566 ? -66.774 -8.302 -35.595 1.00 82.98 1569 ILE C C 1
ATOM 14003 O O . ILE C 1 566 ? -67.889 -8.634 -35.178 1.00 83.69 1569 ILE C O 1
ATOM 14008 N N . LEU C 1 567 ? -66.618 -7.524 -36.661 1.00 75.58 1570 LEU C N 1
ATOM 14009 C CA . LEU C 1 567 ? -67.752 -6.937 -37.432 1.00 83.27 1570 LEU C CA 1
ATOM 14010 C C . LEU C 1 567 ? -68.731 -8.013 -37.932 1.00 85.63 1570 LEU C C 1
ATOM 14011 O O . LEU C 1 567 ? -69.934 -7.696 -38.129 1.00 77.87 1570 LEU C O 1
ATOM 14016 N N . LEU C 1 568 ? -68.235 -9.220 -38.212 1.00 88.63 1571 LEU C N 1
ATOM 14017 C CA . LEU C 1 568 ? -69.049 -10.311 -38.806 1.00 96.14 1571 LEU C CA 1
ATOM 14018 C C . LEU C 1 568 ? -69.919 -10.929 -37.708 1.00 100.73 1571 LEU C C 1
ATOM 14019 O O . LEU C 1 568 ? -70.926 -11.597 -38.063 1.00 114.23 1571 LEU C O 1
ATOM 14024 N N . GLN C 1 569 ? -69.544 -10.698 -36.444 1.00 95.09 1572 GLN C N 1
ATOM 14025 C CA . GLN C 1 569 ? -70.203 -11.266 -35.239 1.00 91.86 1572 GLN C CA 1
ATOM 14026 C C . GLN C 1 569 ? -71.355 -10.384 -34.776 1.00 88.32 1572 GLN C C 1
ATOM 14027 O O . GLN C 1 569 ? -71.886 -10.649 -33.692 1.00 95.22 1572 GLN C O 1
ATOM 14033 N N . GLU C 1 570 ? -71.665 -9.337 -35.541 1.00 90.02 1573 GLU C N 1
ATOM 14034 C CA . GLU C 1 570 ? -72.942 -8.590 -35.491 1.00 94.74 1573 GLU C CA 1
ATOM 14035 C C . GLU C 1 570 ? -74.096 -9.575 -35.298 1.00 99.11 1573 GLU C C 1
ATOM 14036 O O . GLU C 1 570 ? -74.252 -10.441 -36.178 1.00 115.16 1573 GLU C O 1
ATOM 14042 N N . LYS C 1 571 ? -74.862 -9.458 -34.202 1.00 96.33 1574 LYS C N 1
ATOM 14043 C CA . LYS C 1 571 ? -75.967 -10.404 -33.878 1.00 94.94 1574 LYS C CA 1
ATOM 14044 C C . LYS C 1 571 ? -77.292 -9.774 -34.314 1.00 83.71 1574 LYS C C 1
ATOM 14045 O O . LYS C 1 571 ? -77.367 -8.540 -34.464 1.00 73.42 1574 LYS C O 1
ATOM 14051 N N . MET C 1 572 ? -78.283 -10.631 -34.550 1.00 81.03 1575 MET C N 1
ATOM 14052 C CA . MET C 1 572 ? -79.584 -10.292 -35.164 1.00 90.37 1575 MET C CA 1
ATOM 14053 C C . MET C 1 572 ? -80.449 -9.578 -34.132 1.00 90.42 1575 MET C C 1
ATOM 14054 O O . MET C 1 572 ? -80.761 -10.157 -33.102 1.00 103.04 1575 MET C O 1
ATOM 14059 N N . PRO C 1 573 ? -80.928 -8.345 -34.401 1.00 93.44 1576 PRO C N 1
ATOM 14060 C CA . PRO C 1 573 ? -81.549 -7.509 -33.370 1.00 99.40 1576 PRO C CA 1
ATOM 14061 C C . PRO C 1 573 ? -82.794 -8.136 -32.731 1.00 109.76 1576 PRO C C 1
ATOM 14062 O O . PRO C 1 573 ? -83.492 -8.851 -33.447 1.00 115.31 1576 PRO C O 1
ATOM 14066 N N . MET C 1 574 ? -83.053 -7.830 -31.451 1.00 117.14 1577 MET C N 1
ATOM 14067 C CA . MET C 1 574 ? -84.134 -8.477 -30.650 1.00 124.93 1577 MET C CA 1
ATOM 14068 C C . MET C 1 574 ? -85.464 -7.774 -30.928 1.00 105.65 1577 MET C C 1
ATOM 14069 O O . MET C 1 574 ? -86.476 -8.480 -31.074 1.00 106.65 1577 MET C O 1
ATOM 14074 N N . TYR C 1 575 ? -85.464 -6.446 -30.980 1.00 96.09 1578 TYR C N 1
ATOM 14075 C CA . TYR C 1 575 ? -86.703 -5.648 -31.141 1.00 106.59 1578 TYR C CA 1
ATOM 14076 C C . TYR C 1 575 ? -86.522 -4.718 -32.335 1.00 105.94 1578 TYR C C 1
ATOM 14077 O O . TYR C 1 575 ? -85.363 -4.386 -32.638 1.00 112.41 1578 TYR C O 1
ATOM 14086 N N . LEU C 1 576 ? -87.615 -4.367 -33.021 1.00 102.02 1579 LEU C N 1
ATOM 14087 C CA . LEU C 1 576 ? -87.540 -3.622 -34.308 1.00 107.85 1579 LEU C CA 1
ATOM 14088 C C . LEU C 1 576 ? -88.635 -2.556 -34.336 1.00 100.74 1579 LEU C C 1
ATOM 14089 O O . LEU C 1 576 ? -89.780 -2.899 -34.677 1.00 93.48 1579 LEU C O 1
ATOM 14094 N N . ASP C 1 577 ? -88.292 -1.311 -33.998 1.00 105.81 1580 ASP C N 1
ATOM 14095 C CA . ASP C 1 577 ? -89.288 -0.220 -33.851 1.00 114.14 1580 ASP C CA 1
ATOM 14096 C C . ASP C 1 577 ? -89.877 0.044 -35.243 1.00 109.21 1580 ASP C C 1
ATOM 14097 O O . ASP C 1 577 ? -89.200 0.696 -36.046 1.00 130.03 1580 ASP C O 1
ATOM 14102 N N . ILE C 1 578 ? -91.054 -0.516 -35.527 1.00 102.20 1581 ILE C N 1
ATOM 14103 C CA . ILE C 1 578 ? -91.863 -0.210 -36.745 1.00 109.94 1581 ILE C CA 1
ATOM 14104 C C . ILE C 1 578 ? -92.091 1.311 -36.826 1.00 124.31 1581 ILE C C 1
ATOM 14105 O O . ILE C 1 578 ? -91.358 1.965 -37.561 1.00 175.21 1581 ILE C O 1
ATOM 14110 N N . THR C 1 579 ? -93.038 1.865 -36.063 1.00 124.29 1582 THR C N 1
ATOM 14111 C CA . THR C 1 579 ? -93.374 3.316 -35.947 1.00 121.15 1582 THR C CA 1
ATOM 14112 C C . THR C 1 579 ? -93.254 4.093 -37.276 1.00 120.68 1582 THR C C 1
ATOM 14113 O O . THR C 1 579 ? -94.308 4.331 -37.890 1.00 102.69 1582 THR C O 1
ATOM 14117 N N . ARG C 1 580 ? -92.050 4.551 -37.666 1.00 138.94 1583 ARG C N 1
ATOM 14118 C CA . ARG C 1 580 ? -91.784 5.301 -38.931 1.00 139.40 1583 ARG C CA 1
ATOM 14119 C C . ARG C 1 580 ? -92.732 6.510 -38.977 1.00 107.94 1583 ARG C C 1
ATOM 14120 O O . ARG C 1 580 ? -92.424 7.640 -39.314 1.00 103.71 1583 ARG C O 1
ATOM 14128 N N . THR D 1 8 ? -124.702 -0.245 -82.533 1.00 161.90 1011 THR D N 1
ATOM 14129 C CA . THR D 1 8 ? -125.989 -0.351 -81.800 1.00 161.78 1011 THR D CA 1
ATOM 14130 C C . THR D 1 8 ? -125.714 -0.278 -80.301 1.00 151.18 1011 THR D C 1
ATOM 14131 O O . THR D 1 8 ? -125.375 -1.333 -79.732 1.00 160.66 1011 THR D O 1
ATOM 14135 N N . VAL D 1 9 ? -125.895 0.898 -79.701 1.00 136.05 1012 VAL D N 1
ATOM 14136 C CA . VAL D 1 9 ? -126.207 1.027 -78.250 1.00 132.53 1012 VAL D CA 1
ATOM 14137 C C . VAL D 1 9 ? -127.726 1.046 -78.137 1.00 133.74 1012 VAL D C 1
ATOM 14138 O O . VAL D 1 9 ? -128.362 1.896 -78.814 1.00 140.00 1012 VAL D O 1
ATOM 14142 N N . SER D 1 10 ? -128.287 0.110 -77.368 1.00 134.89 1013 SER D N 1
ATOM 14143 C CA . SER D 1 10 ? -129.739 0.079 -77.080 1.00 138.16 1013 SER D CA 1
ATOM 14144 C C . SER D 1 10 ? -130.066 1.413 -76.397 1.00 133.42 1013 SER D C 1
ATOM 14145 O O . SER D 1 10 ? -129.302 1.855 -75.514 1.00 126.93 1013 SER D O 1
ATOM 14148 N N . GLN D 1 11 ? -131.084 2.121 -76.879 1.00 138.04 1014 GLN D N 1
ATOM 14149 C CA . GLN D 1 11 ? -131.621 3.345 -76.232 1.00 148.81 1014 GLN D CA 1
ATOM 14150 C C . GLN D 1 11 ? -131.697 3.097 -74.711 1.00 147.13 1014 GLN D C 1
ATOM 14151 O O . GLN D 1 11 ? -131.211 3.937 -73.948 1.00 130.15 1014 GLN D O 1
ATOM 14157 N N . GLU D 1 12 ? -132.250 1.968 -74.283 1.00 150.06 1015 GLU D N 1
ATOM 14158 C CA . GLU D 1 12 ? -132.159 1.459 -72.878 1.00 151.55 1015 GLU D CA 1
ATOM 14159 C C . GLU D 1 12 ? -130.717 1.652 -72.352 1.00 144.67 1015 GLU D C 1
ATOM 14160 O O . GLU D 1 12 ? -130.545 2.362 -71.351 1.00 125.36 1015 GLU D O 1
ATOM 14166 N N . GLU D 1 13 ? -129.720 1.034 -72.998 1.00 139.31 1016 GLU D N 1
ATOM 14167 C CA . GLU D 1 13 ? -128.278 1.111 -72.611 1.00 124.21 1016 GLU D CA 1
ATOM 14168 C C . GLU D 1 13 ? -127.930 2.593 -72.397 1.00 118.93 1016 GLU D C 1
ATOM 14169 O O . GLU D 1 13 ? -127.625 2.966 -71.257 1.00 102.90 1016 GLU D O 1
ATOM 14175 N N . MET D 1 14 ? -128.035 3.406 -73.454 1.00 116.51 1017 MET D N 1
ATOM 14176 C CA . MET D 1 14 ? -127.728 4.857 -73.407 1.00 114.68 1017 MET D CA 1
ATOM 14177 C C . MET D 1 14 ? -128.286 5.478 -72.111 1.00 109.65 1017 MET D C 1
ATOM 14178 O O . MET D 1 14 ? -127.502 6.111 -71.381 1.00 100.24 1017 MET D O 1
ATOM 14183 N N . GLU D 1 15 ? -129.575 5.299 -71.830 1.00 112.86 1018 GLU D N 1
ATOM 14184 C CA . GLU D 1 15 ? -130.264 5.904 -70.651 1.00 125.85 1018 GLU D CA 1
ATOM 14185 C C . GLU D 1 15 ? -129.402 5.706 -69.396 1.00 124.06 1018 GLU D C 1
ATOM 14186 O O . GLU D 1 15 ? -129.268 6.647 -68.580 1.00 108.93 1018 GLU D O 1
ATOM 14192 N N . GLU D 1 16 ? -128.853 4.499 -69.260 1.00 128.17 1019 GLU D N 1
ATOM 14193 C CA . GLU D 1 16 ? -127.899 4.096 -68.189 1.00 124.73 1019 GLU D CA 1
ATOM 14194 C C . GLU D 1 16 ? -126.660 5.009 -68.270 1.00 103.38 1019 GLU D C 1
ATOM 14195 O O . GLU D 1 16 ? -126.348 5.681 -67.264 1.00 85.60 1019 GLU D O 1
ATOM 14201 N N . LEU D 1 17 ? -125.999 5.066 -69.431 1.00 90.33 1020 LEU D N 1
ATOM 14202 C CA . LEU D 1 17 ? -124.787 5.906 -69.657 1.00 90.26 1020 LEU D CA 1
ATOM 14203 C C . LEU D 1 17 ? -125.088 7.349 -69.251 1.00 92.54 1020 LEU D C 1
ATOM 14204 O O . LEU D 1 17 ? -124.248 7.970 -68.569 1.00 75.96 1020 LEU D O 1
ATOM 14209 N N . ARG D 1 18 ? -126.249 7.852 -69.674 1.00 108.06 1021 ARG D N 1
ATOM 14210 C CA . ARG D 1 18 ? -126.716 9.228 -69.371 1.00 117.31 1021 ARG D CA 1
ATOM 14211 C C . ARG D 1 18 ? -126.799 9.399 -67.849 1.00 117.51 1021 ARG D C 1
ATOM 14212 O O . ARG D 1 18 ? -126.208 10.369 -67.339 1.00 106.77 1021 ARG D O 1
ATOM 14220 N N . LEU D 1 19 ? -127.493 8.487 -67.156 1.00 115.68 1022 LEU D N 1
ATOM 14221 C CA . LEU D 1 19 ? -127.636 8.515 -65.672 1.00 111.65 1022 LEU D CA 1
ATOM 14222 C C . LEU D 1 19 ? -126.251 8.614 -65.023 1.00 105.53 1022 LEU D C 1
ATOM 14223 O O . LEU D 1 19 ? -126.086 9.404 -64.076 1.00 93.45 1022 LEU D O 1
ATOM 14228 N N . VAL D 1 20 ? -125.313 7.794 -65.493 1.00 102.55 1023 VAL D N 1
ATOM 14229 C CA . VAL D 1 20 ? -123.925 7.727 -64.954 1.00 98.72 1023 VAL D CA 1
ATOM 14230 C C . VAL D 1 20 ? -123.258 9.085 -65.164 1.00 92.35 1023 VAL D C 1
ATOM 14231 O O . VAL D 1 20 ? -122.597 9.575 -64.231 1.00 75.82 1023 VAL D O 1
ATOM 14235 N N . ALA D 1 21 ? -123.434 9.663 -66.354 1.00 94.85 1024 ALA D N 1
ATOM 14236 C CA . ALA D 1 21 ? -122.998 11.038 -66.676 1.00 102.48 1024 ALA D CA 1
ATOM 14237 C C . ALA D 1 21 ? -123.535 11.984 -65.601 1.00 101.69 1024 ALA D C 1
ATOM 14238 O O . ALA D 1 21 ? -122.735 12.719 -64.991 1.00 93.10 1024 ALA D O 1
ATOM 14240 N N . ARG D 1 22 ? -124.847 11.930 -65.366 1.00 111.80 1025 ARG D N 1
ATOM 14241 C CA . ARG D 1 22 ? -125.547 12.793 -64.380 1.00 126.87 1025 ARG D CA 1
ATOM 14242 C C . ARG D 1 22 ? -124.906 12.608 -63.002 1.00 122.61 1025 ARG D C 1
ATOM 14243 O O . ARG D 1 22 ? -124.434 13.621 -62.421 1.00 120.39 1025 ARG D O 1
ATOM 14251 N N . LYS D 1 23 ? -124.893 11.366 -62.502 1.00 114.31 1026 LYS D N 1
ATOM 14252 C CA . LYS D 1 23 ? -124.253 11.031 -61.213 1.00 111.98 1026 LYS D CA 1
ATOM 14253 C C . LYS D 1 23 ? -122.839 11.635 -61.212 1.00 108.82 1026 LYS D C 1
ATOM 14254 O O . LYS D 1 23 ? -122.490 12.331 -60.234 1.00 107.57 1026 LYS D O 1
ATOM 14260 N N . THR D 1 24 ? -122.064 11.422 -62.287 1.00 106.54 1027 THR D N 1
ATOM 14261 C CA . THR D 1 24 ? -120.646 11.867 -62.385 1.00 111.43 1027 THR D CA 1
ATOM 14262 C C . THR D 1 24 ? -120.598 13.399 -62.300 1.00 116.64 1027 THR D C 1
ATOM 14263 O O . THR D 1 24 ? -119.787 13.914 -61.507 1.00 117.94 1027 THR D O 1
ATOM 14267 N N . TRP D 1 25 ? -121.447 14.097 -63.063 1.00 115.33 1028 TRP D N 1
ATOM 14268 C CA . TRP D 1 25 ? -121.537 15.584 -63.047 1.00 113.11 1028 TRP D CA 1
ATOM 14269 C C . TRP D 1 25 ? -121.762 16.046 -61.607 1.00 103.28 1028 TRP D C 1
ATOM 14270 O O . TRP D 1 25 ? -121.161 17.065 -61.188 1.00 90.00 1028 TRP D O 1
ATOM 14281 N N . ARG D 1 26 ? -122.600 15.306 -60.886 1.00 100.24 1029 ARG D N 1
ATOM 14282 C CA . ARG D 1 26 ? -122.991 15.667 -59.507 1.00 101.11 1029 ARG D CA 1
ATOM 14283 C C . ARG D 1 26 ? -121.726 16.046 -58.730 1.00 93.32 1029 ARG D C 1
ATOM 14284 O O . ARG D 1 26 ? -121.770 17.078 -58.032 1.00 89.66 1029 ARG D O 1
ATOM 14292 N N . TYR D 1 27 ? -120.633 15.279 -58.869 1.00 87.90 1030 TYR D N 1
ATOM 14293 C CA . TYR D 1 27 ? -119.362 15.560 -58.146 1.00 85.36 1030 TYR D CA 1
ATOM 14294 C C . TYR D 1 27 ? -119.181 17.079 -58.121 1.00 85.73 1030 TYR D C 1
ATOM 14295 O O . TYR D 1 27 ? -119.083 17.668 -57.025 1.00 82.53 1030 TYR D O 1
ATOM 14304 N N . PHE D 1 28 ? -119.188 17.696 -59.307 1.00 93.79 1031 PHE D N 1
ATOM 14305 C CA . PHE D 1 28 ? -118.844 19.125 -59.500 1.00 107.56 1031 PHE D CA 1
ATOM 14306 C C . PHE D 1 28 ? -119.956 20.003 -58.920 1.00 116.68 1031 PHE D C 1
ATOM 14307 O O . PHE D 1 28 ? -119.650 20.953 -58.135 1.00 103.73 1031 PHE D O 1
ATOM 14315 N N . GLU D 1 29 ? -121.209 19.685 -59.272 1.00 119.72 1032 GLU D N 1
ATOM 14316 C CA . GLU D 1 29 ? -122.400 20.323 -58.661 1.00 115.25 1032 GLU D CA 1
ATOM 14317 C C . GLU D 1 29 ? -122.087 20.561 -57.187 1.00 113.23 1032 GLU D C 1
ATOM 14318 O O . GLU D 1 29 ? -122.151 21.736 -56.753 1.00 125.62 1032 GLU D O 1
ATOM 14324 N N . ASP D 1 30 ? -121.700 19.486 -56.485 1.00 104.24 1033 ASP D N 1
ATOM 14325 C CA . ASP D 1 30 ? -121.690 19.431 -54.999 1.00 102.03 1033 ASP D CA 1
ATOM 14326 C C . ASP D 1 30 ? -120.391 20.040 -54.454 1.00 95.02 1033 ASP D C 1
ATOM 14327 O O . ASP D 1 30 ? -120.478 20.910 -53.577 1.00 91.03 1033 ASP D O 1
ATOM 14332 N N . PHE D 1 31 ? -119.229 19.680 -54.984 1.00 103.78 1034 PHE D N 1
ATOM 14333 C CA . PHE D 1 31 ? -117.942 19.984 -54.291 1.00 115.19 1034 PHE D CA 1
ATOM 14334 C C . PHE D 1 31 ? -117.288 21.242 -54.842 1.00 116.27 1034 PHE D C 1
ATOM 14335 O O . PHE D 1 31 ? -116.362 21.726 -54.157 1.00 113.92 1034 PHE D O 1
ATOM 14343 N N . VAL D 1 32 ? -117.738 21.736 -55.999 1.00 111.60 1035 VAL D N 1
ATOM 14344 C CA . VAL D 1 32 ? -117.329 23.070 -56.515 1.00 114.31 1035 VAL D CA 1
ATOM 14345 C C . VAL D 1 32 ? -118.259 24.086 -55.856 1.00 115.45 1035 VAL D C 1
ATOM 14346 O O . VAL D 1 32 ? -119.406 24.244 -56.312 1.00 100.42 1035 VAL D O 1
ATOM 14350 N N . THR D 1 33 ? -117.762 24.702 -54.782 1.00 128.94 1036 THR D N 1
ATOM 14351 C CA . THR D 1 33 ? -118.507 25.623 -53.895 1.00 134.49 1036 THR D CA 1
ATOM 14352 C C . THR D 1 33 ? -117.926 27.028 -54.045 1.00 125.56 1036 THR D C 1
ATOM 14353 O O . THR D 1 33 ? -116.738 27.155 -54.421 1.00 120.97 1036 THR D O 1
ATOM 14357 N N . GLU D 1 34 ? -118.735 28.038 -53.733 1.00 123.61 1037 GLU D N 1
ATOM 14358 C CA . GLU D 1 34 ? -118.246 29.405 -53.423 1.00 133.59 1037 GLU D CA 1
ATOM 14359 C C . GLU D 1 34 ? -116.982 29.292 -52.552 1.00 133.56 1037 GLU D C 1
ATOM 14360 O O . GLU D 1 34 ? -115.980 29.946 -52.873 1.00 150.22 1037 GLU D O 1
ATOM 14366 N N . GLY D 1 35 ? -117.031 28.470 -51.501 1.00 128.33 1038 GLY D N 1
ATOM 14367 C CA . GLY D 1 35 ? -115.942 28.293 -50.519 1.00 125.59 1038 GLY D CA 1
ATOM 14368 C C . GLY D 1 35 ? -114.642 27.813 -51.152 1.00 126.87 1038 GLY D C 1
ATOM 14369 O O . GLY D 1 35 ? -113.575 28.271 -50.698 1.00 106.18 1038 GLY D O 1
ATOM 14370 N N . GLN D 1 36 ? -114.713 26.947 -52.167 1.00 142.32 1039 GLN D N 1
ATOM 14371 C CA . GLN D 1 36 ? -113.522 26.414 -52.893 1.00 143.94 1039 GLN D CA 1
ATOM 14372 C C . GLN D 1 36 ? -113.149 27.413 -54.015 1.00 139.94 1039 GLN D C 1
ATOM 14373 O O . GLN D 1 36 ? -112.436 27.015 -54.965 1.00 127.71 1039 GLN D O 1
ATOM 14379 N N . ASN D 1 37 ? -113.621 28.661 -53.913 1.00 138.87 1040 ASN D N 1
ATOM 14380 C CA . ASN D 1 37 ? -113.371 29.758 -54.885 1.00 125.71 1040 ASN D CA 1
ATOM 14381 C C . ASN D 1 37 ? -113.789 29.289 -56.288 1.00 112.41 1040 ASN D C 1
ATOM 14382 O O . ASN D 1 37 ? -113.154 29.720 -57.258 1.00 113.11 1040 ASN D O 1
ATOM 14387 N N . TYR D 1 38 ? -114.822 28.443 -56.374 1.00 109.06 1041 TYR D N 1
ATOM 14388 C CA . TYR D 1 38 ? -115.415 27.911 -57.631 1.00 117.01 1041 TYR D CA 1
ATOM 14389 C C . TYR D 1 38 ? -114.421 27.019 -58.390 1.00 127.25 1041 TYR D C 1
ATOM 14390 O O . TYR D 1 38 ? -114.553 26.884 -59.646 1.00 110.59 1041 TYR D O 1
ATOM 14399 N N . LEU D 1 39 ? -113.469 26.420 -57.666 1.00 138.25 1042 LEU D N 1
ATOM 14400 C CA . LEU D 1 39 ? -112.526 25.404 -58.204 1.00 131.14 1042 LEU D CA 1
ATOM 14401 C C . LEU D 1 39 ? -112.979 24.021 -57.761 1.00 128.80 1042 LEU D C 1
ATOM 14402 O O . LEU D 1 39 ? -113.608 23.878 -56.719 1.00 138.27 1042 LEU D O 1
ATOM 14407 N N . PRO D 1 40 ? -112.703 22.960 -58.545 1.00 120.02 1043 PRO D N 1
ATOM 14408 C CA . PRO D 1 40 ? -112.974 21.599 -58.106 1.00 114.68 1043 PRO D CA 1
ATOM 14409 C C . PRO D 1 40 ? -111.833 21.098 -57.234 1.00 111.22 1043 PRO D C 1
ATOM 14410 O O . PRO D 1 40 ? -110.666 21.251 -57.570 1.00 97.17 1043 PRO D O 1
ATOM 14414 N N . PRO D 1 41 ? -112.144 20.546 -56.049 1.00 110.28 1044 PRO D N 1
ATOM 14415 C CA . PRO D 1 41 ? -111.125 19.954 -55.177 1.00 108.05 1044 PRO D CA 1
ATOM 14416 C C . PRO D 1 41 ? -110.637 18.588 -55.692 1.00 97.24 1044 PRO D C 1
ATOM 14417 O O . PRO D 1 41 ? -111.468 17.859 -56.201 1.00 87.97 1044 PRO D O 1
ATOM 14421 N N . ASP D 1 42 ? -109.354 18.249 -55.515 1.00 92.40 1045 ASP D N 1
ATOM 14422 C CA . ASP D 1 42 ? -108.761 17.018 -56.117 1.00 94.17 1045 ASP D CA 1
ATOM 14423 C C . ASP D 1 42 ? -109.769 15.871 -56.003 1.00 97.13 1045 ASP D C 1
ATOM 14424 O O . ASP D 1 42 ? -110.077 15.255 -57.028 1.00 97.92 1045 ASP D O 1
ATOM 14429 N N . ASN D 1 43 ? -110.284 15.613 -54.805 1.00 104.31 1046 ASN D N 1
ATOM 14430 C CA . ASN D 1 43 ? -111.099 14.403 -54.548 1.00 111.40 1046 ASN D CA 1
ATOM 14431 C C . ASN D 1 43 ? -112.031 14.595 -53.355 1.00 113.87 1046 ASN D C 1
ATOM 14432 O O . ASN D 1 43 ? -111.795 15.501 -52.540 1.00 125.17 1046 ASN D O 1
ATOM 14437 N N . PHE D 1 44 ? -113.025 13.712 -53.249 1.00 112.69 1047 PHE D N 1
ATOM 14438 C CA . PHE D 1 44 ? -113.800 13.450 -52.009 1.00 110.44 1047 PHE D CA 1
ATOM 14439 C C . PHE D 1 44 ? -113.712 11.953 -51.666 1.00 110.68 1047 PHE D C 1
ATOM 14440 O O . PHE D 1 44 ? -114.092 11.092 -52.504 1.00 122.81 1047 PHE D O 1
ATOM 14448 N N . GLN D 1 45 ? -113.207 11.664 -50.461 1.00 98.80 1048 GLN D N 1
ATOM 14449 C CA . GLN D 1 45 ? -113.013 10.294 -49.922 1.00 90.59 1048 GLN D CA 1
ATOM 14450 C C . GLN D 1 45 ? -114.210 9.946 -49.042 1.00 92.86 1048 GLN D C 1
ATOM 14451 O O . GLN D 1 45 ? -114.491 10.712 -48.092 1.00 104.01 1048 GLN D O 1
ATOM 14457 N N . GLU D 1 46 ? -114.883 8.838 -49.349 1.00 92.96 1049 GLU D N 1
ATOM 14458 C CA . GLU D 1 46 ? -116.120 8.433 -48.653 1.00 99.44 1049 GLU D CA 1
ATOM 14459 C C . GLU D 1 46 ? -115.765 7.600 -47.420 1.00 106.55 1049 GLU D C 1
ATOM 14460 O O . GLU D 1 46 ? -115.899 8.156 -46.300 1.00 114.11 1049 GLU D O 1
ATOM 14466 N N . ASP D 1 47 ? -115.337 6.341 -47.613 1.00 108.10 1050 ASP D N 1
ATOM 14467 C CA . ASP D 1 47 ? -115.432 5.307 -46.539 1.00 111.22 1050 ASP D CA 1
ATOM 14468 C C . ASP D 1 47 ? -114.518 5.717 -45.402 1.00 110.74 1050 ASP D C 1
ATOM 14469 O O . ASP D 1 47 ? -115.016 5.987 -44.319 1.00 145.96 1050 ASP D O 1
ATOM 14474 N N . PRO D 1 48 ? -113.189 5.829 -45.601 1.00 96.57 1051 PRO D N 1
ATOM 14475 C CA . PRO D 1 48 ? -112.399 6.674 -44.710 1.00 103.57 1051 PRO D CA 1
ATOM 14476 C C . PRO D 1 48 ? -112.926 8.084 -45.008 1.00 129.52 1051 PRO D C 1
ATOM 14477 O O . PRO D 1 48 ? -112.733 8.603 -46.109 1.00 156.49 1051 PRO D O 1
ATOM 14481 N N . PRO D 1 49 ? -113.673 8.730 -44.078 1.00 127.77 1052 PRO D N 1
ATOM 14482 C CA . PRO D 1 49 ? -114.490 9.894 -44.415 1.00 112.30 1052 PRO D CA 1
ATOM 14483 C C . PRO D 1 49 ? -113.712 11.209 -44.323 1.00 119.57 1052 PRO D C 1
ATOM 14484 O O . PRO D 1 49 ? -114.308 12.197 -43.933 1.00 154.89 1052 PRO D O 1
ATOM 14488 N N . ASN D 1 50 ? -112.429 11.208 -44.692 1.00 112.21 1053 ASN D N 1
ATOM 14489 C CA . ASN D 1 50 ? -111.534 12.388 -44.563 1.00 107.31 1053 ASN D CA 1
ATOM 14490 C C . ASN D 1 50 ? -112.122 13.561 -45.356 1.00 108.92 1053 ASN D C 1
ATOM 14491 O O . ASN D 1 50 ? -111.577 14.688 -45.253 1.00 118.42 1053 ASN D O 1
ATOM 14496 N N . GLY D 1 51 ? -113.189 13.294 -46.121 1.00 106.33 1054 GLY D N 1
ATOM 14497 C CA . GLY D 1 51 ? -114.076 14.306 -46.718 1.00 105.89 1054 GLY D CA 1
ATOM 14498 C C . GLY D 1 51 ? -113.513 14.814 -48.026 1.00 107.95 1054 GLY D C 1
ATOM 14499 O O . GLY D 1 51 ? -113.173 13.982 -48.892 1.00 118.34 1054 GLY D O 1
ATOM 14500 N N . VAL D 1 52 ? -113.379 16.137 -48.145 1.00 107.10 1055 VAL D N 1
ATOM 14501 C CA . VAL D 1 52 ? -112.974 16.821 -49.400 1.00 102.23 1055 VAL D CA 1
ATOM 14502 C C . VAL D 1 52 ? -111.556 17.347 -49.219 1.00 101.98 1055 VAL D C 1
ATOM 14503 O O . VAL D 1 52 ? -111.223 17.828 -48.121 1.00 108.00 1055 VAL D O 1
ATOM 14507 N N . ALA D 1 53 ? -110.752 17.218 -50.264 1.00 106.87 1056 ALA D N 1
ATOM 14508 C CA . ALA D 1 53 ? -109.403 17.798 -50.383 1.00 114.74 1056 ALA D CA 1
ATOM 14509 C C . ALA D 1 53 ? -109.566 19.289 -50.634 1.00 109.17 1056 ALA D C 1
ATOM 14510 O O . ALA D 1 53 ? -110.486 19.670 -51.385 1.00 90.12 1056 ALA D O 1
ATOM 14512 N N . GLU D 1 54 ? -108.666 20.091 -50.072 1.00 120.74 1057 GLU D N 1
ATOM 14513 C CA . GLU D 1 54 ? -108.684 21.571 -50.203 1.00 131.08 1057 GLU D CA 1
ATOM 14514 C C . GLU D 1 54 ? -107.739 21.989 -51.345 1.00 117.80 1057 GLU D C 1
ATOM 14515 O O . GLU D 1 54 ? -107.523 23.183 -51.463 1.00 116.44 1057 GLU D O 1
ATOM 14521 N N . ARG D 1 55 ? -107.282 21.047 -52.174 1.00 108.93 1058 ARG D N 1
ATOM 14522 C CA . ARG D 1 55 ? -106.253 21.312 -53.208 1.00 105.12 1058 ARG D CA 1
ATOM 14523 C C . ARG D 1 55 ? -106.896 21.087 -54.582 1.00 99.53 1058 ARG D C 1
ATOM 14524 O O . ARG D 1 55 ? -107.894 20.329 -54.657 1.00 94.42 1058 ARG D O 1
ATOM 14532 N N . THR D 1 56 ? -106.352 21.717 -55.625 1.00 97.95 1059 THR D N 1
ATOM 14533 C CA . THR D 1 56 ? -106.769 21.483 -57.032 1.00 96.35 1059 THR D CA 1
ATOM 14534 C C . THR D 1 56 ? -105.588 21.737 -57.979 1.00 92.66 1059 THR D C 1
ATOM 14535 O O . THR D 1 56 ? -104.726 22.574 -57.640 1.00 86.52 1059 THR D O 1
ATOM 14539 N N . SER D 1 57 ? -105.533 20.987 -59.086 1.00 91.60 1060 SER D N 1
ATOM 14540 C CA . SER D 1 57 ? -104.470 21.045 -60.125 1.00 94.98 1060 SER D CA 1
ATOM 14541 C C . SER D 1 57 ? -105.020 21.767 -61.351 1.00 96.27 1060 SER D C 1
ATOM 14542 O O . SER D 1 57 ? -106.227 21.743 -61.587 1.00 85.07 1060 SER D O 1
ATOM 14545 N N . PRO D 1 58 ? -104.152 22.422 -62.158 1.00 95.70 1061 PRO D N 1
ATOM 14546 C CA . PRO D 1 58 ? -104.565 23.018 -63.431 1.00 87.02 1061 PRO D CA 1
ATOM 14547 C C . PRO D 1 58 ? -105.538 22.104 -64.180 1.00 76.92 1061 PRO D C 1
ATOM 14548 O O . PRO D 1 58 ? -106.567 22.563 -64.603 1.00 62.10 1061 PRO D O 1
ATOM 14552 N N . THR D 1 59 ? -105.175 20.826 -64.276 1.00 83.22 1062 THR D N 1
ATOM 14553 C CA . THR D 1 59 ? -105.921 19.763 -65.000 1.00 89.62 1062 THR D CA 1
ATOM 14554 C C . THR D 1 59 ? -107.339 19.656 -64.435 1.00 87.75 1062 THR D C 1
ATOM 14555 O O . THR D 1 59 ? -108.306 19.790 -65.224 1.00 77.49 1062 THR D O 1
ATOM 14559 N N . ASN D 1 60 ? -107.448 19.416 -63.125 1.00 95.04 1063 ASN D N 1
ATOM 14560 C CA . ASN D 1 60 ? -108.744 19.386 -62.400 1.00 100.03 1063 ASN D CA 1
ATOM 14561 C C . ASN D 1 60 ? -109.606 20.521 -62.957 1.00 101.08 1063 ASN D C 1
ATOM 14562 O O . ASN D 1 60 ? -110.704 20.248 -63.495 1.00 101.48 1063 ASN D O 1
ATOM 14567 N N . ILE D 1 61 ? -109.063 21.739 -62.878 1.00 93.78 1064 ILE D N 1
ATOM 14568 C CA . ILE D 1 61 ? -109.767 23.022 -63.160 1.00 88.64 1064 ILE D CA 1
ATOM 14569 C C . ILE D 1 61 ? -110.282 22.976 -64.592 1.00 79.45 1064 ILE D C 1
ATOM 14570 O O . ILE D 1 61 ? -111.490 23.170 -64.790 1.00 65.56 1064 ILE D O 1
ATOM 14575 N N . GLY D 1 62 ? -109.372 22.715 -65.530 1.00 83.07 1065 GLY D N 1
ATOM 14576 C CA . GLY D 1 62 ? -109.676 22.603 -66.966 1.00 88.94 1065 GLY D CA 1
ATOM 14577 C C . GLY D 1 62 ? -110.820 21.634 -67.185 1.00 88.30 1065 GLY D C 1
ATOM 14578 O O . GLY D 1 62 ? -111.824 22.028 -67.808 1.00 84.80 1065 GLY D O 1
ATOM 14579 N N . LEU D 1 63 ? -110.695 20.427 -66.639 1.00 88.67 1066 LEU D N 1
ATOM 14580 C CA . LEU D 1 63 ? -111.697 19.353 -66.831 1.00 92.17 1066 LEU D CA 1
ATOM 14581 C C . LEU D 1 63 ? -113.056 19.798 -66.278 1.00 89.48 1066 LEU D C 1
ATOM 14582 O O . LEU D 1 63 ? -114.070 19.482 -66.925 1.00 85.59 1066 LEU D O 1
ATOM 14587 N N . TYR D 1 64 ? -113.091 20.537 -65.164 1.00 93.60 1067 TYR D N 1
ATOM 14588 C CA . TYR D 1 64 ? -114.361 21.085 -64.615 1.00 103.32 1067 TYR D CA 1
ATOM 14589 C C . TYR D 1 64 ? -114.969 22.031 -65.659 1.00 109.08 1067 TYR D C 1
ATOM 14590 O O . TYR D 1 64 ? -116.151 21.847 -66.004 1.00 111.06 1067 TYR D O 1
ATOM 14599 N N . LEU D 1 65 ? -114.177 22.980 -66.175 1.00 106.83 1068 LEU D N 1
ATOM 14600 C CA . LEU D 1 65 ? -114.631 24.024 -67.137 1.00 97.90 1068 LEU D CA 1
ATOM 14601 C C . LEU D 1 65 ? -115.263 23.363 -68.362 1.00 89.35 1068 LEU D C 1
ATOM 14602 O O . LEU D 1 65 ? -116.394 23.730 -68.700 1.00 88.31 1068 LEU D O 1
ATOM 14607 N N . VAL D 1 66 ? -114.563 22.417 -68.983 1.00 86.32 1069 VAL D N 1
ATOM 14608 C CA . VAL D 1 66 ? -115.077 21.671 -70.171 1.00 92.27 1069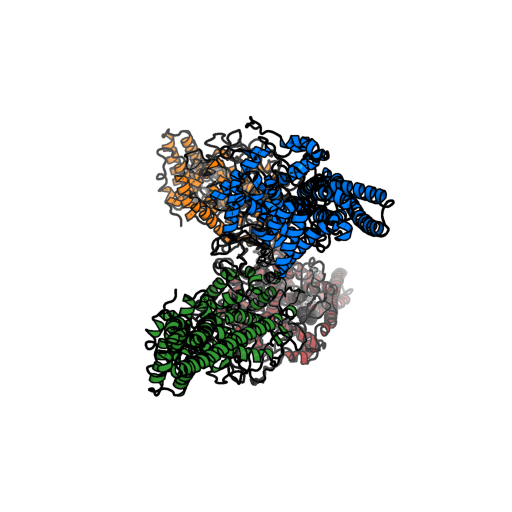 VAL D CA 1
ATOM 14609 C C . VAL D 1 66 ? -116.251 20.784 -69.728 1.00 89.68 1069 VAL D C 1
ATOM 14610 O O . VAL D 1 66 ? -117.156 20.581 -70.537 1.00 77.28 1069 VAL D O 1
ATOM 14614 N N . SER D 1 67 ? -116.262 20.293 -68.489 1.00 97.15 1070 SER D N 1
ATOM 14615 C CA . SER D 1 67 ? -117.408 19.530 -67.920 1.00 99.52 1070 SER D CA 1
ATOM 14616 C C . SER D 1 67 ? -118.632 20.439 -67.853 1.00 97.22 1070 SER D C 1
ATOM 14617 O O . SER D 1 67 ? -119.705 20.013 -68.284 1.00 88.91 1070 SER D O 1
ATOM 14620 N N . VAL D 1 68 ? -118.459 21.655 -67.348 1.00 102.19 1071 VAL D N 1
ATOM 14621 C CA . VAL D 1 68 ? -119.550 22.668 -67.283 1.00 108.55 1071 VAL D CA 1
ATOM 14622 C C . VAL D 1 68 ? -120.213 22.718 -68.662 1.00 99.99 1071 VAL D C 1
ATOM 14623 O O . VAL D 1 68 ? -121.437 22.484 -68.747 1.00 84.27 1071 VAL D O 1
ATOM 14627 N N . ILE D 1 69 ? -119.421 22.988 -69.703 1.00 95.34 1072 ILE D N 1
ATOM 14628 C CA . ILE D 1 69 ? -119.903 22.998 -71.112 1.00 95.31 1072 ILE D CA 1
ATOM 14629 C C . ILE D 1 69 ? -120.675 21.696 -71.331 1.00 97.86 1072 ILE D C 1
ATOM 14630 O O . ILE D 1 69 ? -121.857 21.762 -71.717 1.00 94.85 1072 ILE D O 1
ATOM 14635 N N . GLY D 1 70 ? -120.017 20.565 -71.058 1.00 100.28 1073 GLY D N 1
ATOM 14636 C CA . GLY D 1 70 ? -120.572 19.206 -71.195 1.00 101.24 1073 GLY D CA 1
ATOM 14637 C C . GLY D 1 70 ? -121.900 19.080 -70.479 1.00 104.38 1073 GLY D C 1
ATOM 14638 O O . GLY D 1 70 ? -122.798 18.430 -71.024 1.00 106.85 1073 GLY D O 1
ATOM 14639 N N . ALA D 1 71 ? -122.026 19.691 -69.301 1.00 106.04 1074 ALA D N 1
ATOM 14640 C CA . ALA D 1 71 ? -123.277 19.706 -68.510 1.00 115.28 1074 ALA D CA 1
ATOM 14641 C C . ALA D 1 71 ? -124.399 20.232 -69.403 1.00 111.20 1074 ALA D C 1
ATOM 14642 O O . ALA D 1 71 ? -125.354 19.466 -69.684 1.00 102.17 1074 ALA D O 1
ATOM 14644 N N . ARG D 1 72 ? -124.241 21.466 -69.883 1.00 106.98 1075 ARG D N 1
ATOM 14645 C CA . ARG D 1 72 ? -125.228 22.119 -70.772 1.00 112.34 1075 ARG D CA 1
ATOM 14646 C C . ARG D 1 72 ? -125.512 21.160 -71.944 1.00 104.64 1075 ARG D C 1
ATOM 14647 O O . ARG D 1 72 ? -126.688 20.925 -72.214 1.00 111.53 1075 ARG D O 1
ATOM 14655 N N . ASP D 1 73 ? -124.490 20.554 -72.555 1.00 101.78 1076 ASP D N 1
ATOM 14656 C CA . ASP D 1 73 ? -124.653 19.633 -73.719 1.00 111.39 1076 ASP D CA 1
ATOM 14657 C C . ASP D 1 73 ? -125.716 18.570 -73.423 1.00 115.73 1076 ASP D C 1
ATOM 14658 O O . ASP D 1 73 ? -126.512 18.276 -74.328 1.00 113.24 1076 ASP D O 1
ATOM 14663 N N . LEU D 1 74 ? -125.703 18.000 -72.215 1.00 115.17 1077 LEU D N 1
ATOM 14664 C CA . LEU D 1 74 ? -126.598 16.880 -71.813 1.00 115.68 1077 LEU D CA 1
ATOM 14665 C C . LEU D 1 74 ? -127.909 17.447 -71.266 1.00 115.57 1077 LEU D C 1
ATOM 14666 O O . LEU D 1 74 ? -128.907 16.707 -71.261 1.00 120.19 1077 LEU D O 1
ATOM 14671 N N . GLY D 1 75 ? -127.898 18.714 -70.842 1.00 116.78 1078 GLY D N 1
ATOM 14672 C CA . GLY D 1 75 ? -129.091 19.456 -70.389 1.00 121.59 1078 GLY D CA 1
ATOM 14673 C C . GLY D 1 75 ? -129.161 19.547 -68.881 1.00 111.02 1078 GLY D C 1
ATOM 14674 O O . GLY D 1 75 ? -130.267 19.737 -68.345 1.00 102.72 1078 GLY D O 1
ATOM 14675 N N . TYR D 1 76 ? -128.012 19.416 -68.220 1.00 110.67 1079 TYR D N 1
ATOM 14676 C CA . TYR D 1 76 ? -127.909 19.310 -66.744 1.00 116.84 1079 TYR D CA 1
ATOM 14677 C C . TYR D 1 76 ? -127.829 20.714 -66.146 1.00 113.81 1079 TYR D C 1
ATOM 14678 O O . TYR D 1 76 ? -128.154 20.866 -64.956 1.00 122.21 1079 TYR D O 1
ATOM 14687 N N . ILE D 1 77 ? -127.438 21.710 -66.942 1.00 116.34 1080 ILE D N 1
ATOM 14688 C CA . ILE D 1 77 ? -127.551 23.141 -66.537 1.00 135.04 1080 ILE D CA 1
ATOM 14689 C C . ILE D 1 77 ? -128.230 23.923 -67.658 1.00 140.66 1080 ILE D C 1
ATOM 14690 O O . ILE D 1 77 ? -128.436 23.350 -68.752 1.00 126.19 1080 ILE D O 1
ATOM 14695 N N . THR D 1 78 ? -128.554 25.176 -67.343 1.00 144.97 1081 THR D N 1
ATOM 14696 C CA . THR D 1 78 ? -129.152 26.181 -68.247 1.00 141.17 1081 THR D CA 1
ATOM 14697 C C . THR D 1 78 ? -128.016 27.007 -68.846 1.00 138.75 1081 THR D C 1
ATOM 14698 O O . THR D 1 78 ? -126.940 27.113 -68.214 1.00 127.39 1081 THR D O 1
ATOM 14702 N N . THR D 1 79 ? -128.263 27.582 -70.016 1.00 137.86 1082 THR D N 1
ATOM 14703 C CA . THR D 1 79 ? -127.286 28.411 -70.762 1.00 145.86 1082 THR D CA 1
ATOM 14704 C C . THR D 1 79 ? -126.657 29.412 -69.792 1.00 136.12 1082 THR D C 1
ATOM 14705 O O . THR D 1 79 ? -125.417 29.512 -69.744 1.00 110.81 1082 THR D O 1
ATOM 14709 N N . THR D 1 80 ? -127.506 30.110 -69.035 1.00 140.21 1083 THR D N 1
ATOM 14710 C CA . THR D 1 80 ? -127.105 31.120 -68.025 1.00 145.17 1083 THR D CA 1
ATOM 14711 C C . THR D 1 80 ? -126.216 30.429 -66.991 1.00 151.17 1083 THR D C 1
ATOM 14712 O O . THR D 1 80 ? -125.020 30.773 -66.951 1.00 136.77 1083 THR D O 1
ATOM 14716 N N . GLU D 1 81 ? -126.775 29.468 -66.244 1.00 166.04 1084 GLU D N 1
ATOM 14717 C CA . GLU D 1 81 ? -126.074 28.720 -65.162 1.00 156.36 1084 GLU D CA 1
ATOM 14718 C C . GLU D 1 81 ? -124.651 28.451 -65.663 1.00 143.55 1084 GLU D C 1
ATOM 14719 O O . GLU D 1 81 ? -123.679 28.864 -64.985 1.00 132.31 1084 GLU D O 1
ATOM 14725 N N . MET D 1 82 ? -124.548 27.866 -66.861 1.00 133.92 1085 MET D N 1
ATOM 14726 C CA . MET D 1 82 ? -123.255 27.517 -67.494 1.00 132.16 1085 MET D CA 1
ATOM 14727 C C . MET D 1 82 ? -122.312 28.727 -67.438 1.00 122.25 1085 MET D C 1
ATOM 14728 O O . MET D 1 82 ? -121.382 28.731 -66.609 1.00 111.25 1085 MET D O 1
ATOM 14733 N N . VAL D 1 83 ? -122.579 29.730 -68.265 1.00 124.16 1086 VAL D N 1
ATOM 14734 C CA . VAL D 1 83 ? -121.707 30.924 -68.444 1.00 132.87 1086 VAL D CA 1
ATOM 14735 C C . VAL D 1 83 ? -121.255 31.423 -67.069 1.00 128.73 1086 VAL D C 1
ATOM 14736 O O . VAL D 1 83 ? -120.064 31.746 -66.916 1.00 109.05 1086 VAL D O 1
ATOM 14740 N N . GLU D 1 84 ? -122.179 31.494 -66.109 1.00 138.73 1087 GLU D N 1
ATOM 14741 C CA . GLU D 1 84 ? -121.911 31.943 -64.712 1.00 150.84 1087 GLU D CA 1
ATOM 14742 C C . GLU D 1 84 ? -120.668 31.203 -64.204 1.00 144.31 1087 GLU D C 1
ATOM 14743 O O . GLU D 1 84 ? -119.605 31.860 -64.092 1.00 120.76 1087 GLU D O 1
ATOM 14749 N N . ARG D 1 85 ? -120.779 29.889 -63.968 1.00 149.98 1088 ARG D N 1
ATOM 14750 C CA . ARG D 1 85 ? -119.726 29.085 -63.282 1.00 139.59 1088 ARG D CA 1
ATOM 14751 C C . ARG D 1 85 ? -118.384 29.326 -63.970 1.00 129.42 1088 ARG D C 1
ATOM 14752 O O . ARG D 1 85 ? -117.368 29.435 -63.257 1.00 111.89 1088 ARG D O 1
ATOM 14760 N N . ILE D 1 86 ? -118.396 29.381 -65.305 1.00 126.52 1089 ILE D N 1
ATOM 14761 C CA . ILE D 1 86 ? -117.194 29.623 -66.150 1.00 117.60 1089 ILE D CA 1
ATOM 14762 C C . ILE D 1 86 ? -116.655 31.008 -65.774 1.00 115.66 1089 ILE D C 1
ATOM 14763 O O . ILE D 1 86 ? -115.479 31.084 -65.354 1.00 92.33 1089 ILE D O 1
ATOM 14768 N N . LYS D 1 87 ? -117.498 32.047 -65.862 1.00 124.59 1090 LYS D N 1
ATOM 14769 C CA . LYS D 1 87 ? -117.096 33.438 -65.532 1.00 130.99 1090 LYS D CA 1
ATOM 14770 C C . LYS D 1 87 ? -116.325 33.383 -64.216 1.00 128.51 1090 LYS D C 1
ATOM 14771 O O . LYS D 1 87 ? -115.108 33.666 -64.238 1.00 121.04 1090 LYS D O 1
ATOM 14777 N N . LYS D 1 88 ? -117.005 32.972 -63.142 1.00 134.20 1091 LYS D N 1
ATOM 14778 C CA . LYS D 1 88 ? -116.469 32.990 -61.752 1.00 141.43 1091 LYS D CA 1
ATOM 14779 C C . LYS D 1 88 ? -115.127 32.252 -61.732 1.00 140.65 1091 LYS D C 1
ATOM 14780 O O . LYS D 1 88 ? -114.117 32.864 -61.321 1.00 116.90 1091 LYS D O 1
ATOM 14786 N N . THR D 1 89 ? -115.135 30.984 -62.155 1.00 145.43 1092 THR D N 1
ATOM 14787 C CA . THR D 1 89 ? -113.949 30.091 -62.167 1.00 136.46 1092 THR D CA 1
ATOM 14788 C C . THR D 1 89 ? -112.813 30.835 -62.871 1.00 132.10 1092 THR D C 1
ATOM 14789 O O . THR D 1 89 ? -111.726 30.894 -62.296 1.00 130.97 1092 THR D O 1
ATOM 14793 N N . LEU D 1 90 ? -113.078 31.429 -64.035 1.00 124.94 1093 LEU D N 1
ATOM 14794 C CA . LEU D 1 90 ? -112.065 32.203 -64.805 1.00 121.52 1093 LEU D CA 1
ATOM 14795 C C . LEU D 1 90 ? -111.589 33.407 -63.980 1.00 123.55 1093 LEU D C 1
ATOM 14796 O O . LEU D 1 90 ? -110.352 33.625 -63.901 1.00 112.18 1093 LEU D O 1
ATOM 14801 N N . ASP D 1 91 ? -112.525 34.153 -63.380 1.00 137.63 1094 ASP D N 1
ATOM 14802 C CA . ASP D 1 91 ? -112.205 35.318 -62.510 1.00 139.45 1094 ASP D CA 1
ATOM 14803 C C . ASP D 1 91 ? -111.143 34.851 -61.514 1.00 126.50 1094 ASP D C 1
ATOM 14804 O O . ASP D 1 91 ? -110.116 35.546 -61.394 1.00 110.62 1094 ASP D O 1
ATOM 14809 N N . THR D 1 92 ? -111.365 33.678 -60.910 1.00 121.62 1095 THR D N 1
ATOM 14810 C CA . THR D 1 92 ? -110.450 33.009 -59.947 1.00 126.86 1095 THR D CA 1
ATOM 14811 C C . THR D 1 92 ? -109.105 32.756 -60.614 1.00 111.95 1095 THR D C 1
ATOM 14812 O O . THR D 1 92 ? -108.086 33.160 -60.059 1.00 99.37 1095 THR D O 1
ATOM 14816 N N . ILE D 1 93 ? -109.118 32.107 -61.769 1.00 111.52 1096 ILE D N 1
ATOM 14817 C CA . ILE D 1 93 ? -107.887 31.773 -62.534 1.00 119.51 1096 ILE D CA 1
ATOM 14818 C C . ILE D 1 93 ? -107.085 33.059 -62.752 1.00 125.94 1096 ILE D C 1
ATOM 14819 O O . ILE D 1 93 ? -105.898 33.055 -62.411 1.00 117.80 1096 ILE D O 1
ATOM 14824 N N . GLU D 1 94 ? -107.717 34.128 -63.258 1.00 137.41 1097 GLU D N 1
ATOM 14825 C CA . GLU D 1 94 ? -107.041 35.428 -63.545 1.00 138.93 1097 GLU D CA 1
ATOM 14826 C C . GLU D 1 94 ? -106.339 35.969 -62.298 1.00 142.45 1097 GLU D C 1
ATOM 14827 O O . GLU D 1 94 ? -105.472 36.840 -62.455 1.00 147.17 1097 GLU D O 1
ATOM 14833 N N . LYS D 1 95 ? -106.741 35.493 -61.119 1.00 135.08 1098 LYS D N 1
ATOM 14834 C CA . LYS D 1 95 ? -106.130 35.843 -59.807 1.00 134.61 1098 LYS D CA 1
ATOM 14835 C C . LYS D 1 95 ? -104.887 34.996 -59.544 1.00 126.09 1098 LYS D C 1
ATOM 14836 O O . LYS D 1 95 ? -103.904 35.583 -59.088 1.00 136.69 1098 LYS D O 1
ATOM 14842 N N . MET D 1 96 ? -104.952 33.686 -59.798 1.00 115.58 1099 MET D N 1
ATOM 14843 C CA . MET D 1 96 ? -103.968 32.657 -59.338 1.00 114.76 1099 MET D CA 1
ATOM 14844 C C . MET D 1 96 ? -102.527 33.049 -59.735 1.00 115.46 1099 MET D C 1
ATOM 14845 O O . MET D 1 96 ? -102.299 33.325 -60.938 1.00 105.30 1099 MET D O 1
ATOM 14850 N N . GLU D 1 97 ? -101.597 33.068 -58.757 1.00 127.19 1100 GLU D N 1
ATOM 14851 C CA . GLU D 1 97 ? -100.141 33.369 -58.936 1.00 129.37 1100 GLU D CA 1
ATOM 14852 C C . GLU D 1 97 ? -99.661 32.517 -60.118 1.00 136.30 1100 GLU D C 1
ATOM 14853 O O . GLU D 1 97 ? -99.695 31.275 -59.990 1.00 136.43 1100 GLU D O 1
ATOM 14859 N N . LYS D 1 98 ? -99.318 33.145 -61.247 1.00 139.51 1101 LYS D N 1
ATOM 14860 C CA . LYS D 1 98 ? -98.896 32.440 -62.487 1.00 130.54 1101 LYS D CA 1
ATOM 14861 C C . LYS D 1 98 ? -97.368 32.474 -62.604 1.00 130.61 1101 LYS D C 1
ATOM 14862 O O . LYS D 1 98 ? -96.718 33.109 -61.745 1.00 128.45 1101 LYS D O 1
ATOM 14868 N N . TRP D 1 99 ? -96.841 31.774 -63.614 1.00 129.11 1102 TRP D N 1
ATOM 14869 C CA . TRP D 1 99 ? -95.398 31.685 -63.958 1.00 123.20 1102 TRP D CA 1
ATOM 14870 C C . TRP D 1 99 ? -95.242 31.682 -65.479 1.00 116.72 1102 TRP D C 1
ATOM 14871 O O . TRP D 1 99 ? -95.519 30.640 -66.105 1.00 94.99 1102 TRP D O 1
ATOM 14882 N N . ASN D 1 100 ? -94.866 32.831 -66.043 1.00 125.21 1103 ASN D N 1
ATOM 14883 C CA . ASN D 1 100 ? -94.796 33.059 -67.510 1.00 132.25 1103 ASN D CA 1
ATOM 14884 C C . ASN D 1 100 ? -96.140 32.678 -68.150 1.00 129.58 1103 ASN D C 1
ATOM 14885 O O . ASN D 1 100 ? -96.140 32.155 -69.275 1.00 133.60 1103 ASN D O 1
ATOM 14890 N N . GLY D 1 101 ? -97.250 32.945 -67.458 1.00 125.24 1104 GLY D N 1
ATOM 14891 C CA . GLY D 1 101 ? -98.619 32.672 -67.940 1.00 119.65 1104 GLY D CA 1
ATOM 14892 C C . GLY D 1 101 ? -99.033 31.222 -67.748 1.00 110.55 1104 GLY D C 1
ATOM 14893 O O . GLY D 1 101 ? -100.017 30.813 -68.383 1.00 99.70 1104 GLY D O 1
ATOM 14894 N N . HIS D 1 102 ? -98.307 30.467 -66.916 1.00 106.73 1105 HIS D N 1
ATOM 14895 C CA . HIS D 1 102 ? -98.664 29.089 -66.476 1.00 109.94 1105 HIS D CA 1
ATOM 14896 C C . HIS D 1 102 ? -99.370 29.131 -65.121 1.00 114.29 1105 HIS D C 1
ATOM 14897 O O . HIS D 1 102 ? -98.970 29.952 -64.295 1.00 107.77 1105 HIS D O 1
ATOM 14904 N N . LEU D 1 103 ? -100.322 28.229 -64.897 1.00 119.03 1106 LEU D N 1
ATOM 14905 C CA . LEU D 1 103 ? -100.787 27.873 -63.530 1.00 112.55 1106 LEU D CA 1
ATOM 14906 C C . LEU D 1 103 ? -99.735 26.973 -62.895 1.00 108.55 1106 LEU D C 1
ATOM 14907 O O . LEU D 1 103 ? -98.998 26.288 -63.633 1.00 110.37 1106 LEU D O 1
ATOM 14912 N N . TYR D 1 104 ? -99.686 26.984 -61.570 1.00 102.59 1107 TYR D N 1
ATOM 14913 C CA . TYR D 1 104 ? -98.772 26.136 -60.771 1.00 109.20 1107 TYR D CA 1
ATOM 14914 C C . TYR D 1 104 ? -99.335 24.715 -60.725 1.00 105.77 1107 TYR D C 1
ATOM 14915 O O . TYR D 1 104 ? -100.518 24.495 -61.034 1.00 80.04 1107 TYR D O 1
ATOM 14924 N N . ASN D 1 105 ? -98.434 23.794 -60.377 1.00 115.68 1108 ASN D N 1
ATOM 14925 C CA . ASN D 1 105 ? -98.640 22.348 -60.126 1.00 117.80 1108 ASN D CA 1
ATOM 14926 C C . ASN D 1 105 ? -99.962 22.119 -59.394 1.00 123.58 1108 ASN D C 1
ATOM 14927 O O . ASN D 1 105 ? -100.802 21.348 -59.901 1.00 111.53 1108 ASN D O 1
ATOM 14932 N N . TRP D 1 106 ? -100.105 22.760 -58.229 1.00 135.85 1109 TRP D N 1
ATOM 14933 C CA . TRP D 1 106 ? -101.271 22.674 -57.312 1.00 132.63 1109 TRP D CA 1
ATOM 14934 C C . TRP D 1 106 ? -101.547 24.033 -56.657 1.00 133.97 1109 TRP D C 1
ATOM 14935 O O . TRP D 1 106 ? -100.592 24.770 -56.347 1.00 154.05 1109 TRP D O 1
ATOM 14946 N N . TYR D 1 107 ? -102.820 24.347 -56.442 1.00 122.76 1110 TYR D N 1
ATOM 14947 C CA . TYR D 1 107 ? -103.259 25.480 -55.595 1.00 122.37 1110 TYR D CA 1
ATOM 14948 C C . TYR D 1 107 ? -104.120 24.916 -54.465 1.00 115.21 1110 TYR D C 1
ATOM 14949 O O . TYR D 1 107 ? -104.628 23.772 -54.568 1.00 117.42 1110 TYR D O 1
ATOM 14958 N N . ASN D 1 108 ? -104.269 25.707 -53.413 1.00 105.82 1111 ASN D N 1
ATOM 14959 C CA . ASN D 1 108 ? -105.281 25.483 -52.358 1.00 105.44 1111 ASN D CA 1
ATOM 14960 C C . ASN D 1 108 ? -106.619 26.076 -52.821 1.00 100.64 1111 ASN D C 1
ATOM 14961 O O . ASN D 1 108 ? -106.620 27.234 -53.207 1.00 102.16 1111 ASN D O 1
ATOM 14966 N N . THR D 1 109 ? -107.708 25.315 -52.743 1.00 100.87 1112 THR D N 1
ATOM 14967 C CA . THR D 1 109 ? -109.087 25.730 -53.131 1.00 109.89 1112 THR D CA 1
ATOM 14968 C C . THR D 1 109 ? -109.567 26.980 -52.361 1.00 116.24 1112 THR D C 1
ATOM 14969 O O . THR D 1 109 ? -110.510 27.635 -52.861 1.00 112.35 1112 THR D O 1
ATOM 14973 N N . LYS D 1 110 ? -108.963 27.312 -51.211 1.00 122.53 1113 LYS D N 1
ATOM 14974 C CA . LYS D 1 110 ? -109.394 28.424 -50.309 1.00 118.05 1113 LYS D CA 1
ATOM 14975 C C . LYS D 1 110 ? -108.350 29.552 -50.313 1.00 110.53 1113 LYS D C 1
ATOM 14976 O O . LYS D 1 110 ? -108.750 30.715 -50.567 1.00 103.74 1113 LYS D O 1
ATOM 14982 N N . THR D 1 111 ? -107.079 29.226 -50.024 1.00 110.45 1114 THR D N 1
ATOM 14983 C CA . THR D 1 111 ? -105.946 30.198 -49.964 1.00 120.77 1114 THR D CA 1
ATOM 14984 C C . THR D 1 111 ? -105.596 30.662 -51.386 1.00 138.99 1114 THR D C 1
ATOM 14985 O O . THR D 1 111 ? -104.876 31.672 -51.503 1.00 160.21 1114 THR D O 1
ATOM 14989 N N . LEU D 1 112 ? -106.073 29.947 -52.418 1.00 145.23 1115 LEU D N 1
ATOM 14990 C CA . LEU D 1 112 ? -105.749 30.160 -53.857 1.00 130.14 1115 LEU D CA 1
ATOM 14991 C C . LEU D 1 112 ? -104.245 30.382 -54.004 1.00 137.24 1115 LEU D C 1
ATOM 14992 O O . LEU D 1 112 ? -103.848 31.166 -54.877 1.00 143.85 1115 LEU D O 1
ATOM 14997 N N . GLU D 1 113 ? -103.448 29.713 -53.175 1.00 136.74 1116 GLU D N 1
ATOM 14998 C CA . GLU D 1 113 ? -101.987 29.952 -53.093 1.00 131.36 1116 GLU D CA 1
ATOM 14999 C C . GLU D 1 113 ? -101.309 28.751 -53.744 1.00 126.07 1116 GLU D C 1
ATOM 15000 O O . GLU D 1 113 ? -101.817 27.631 -53.665 1.00 110.40 1116 GLU D O 1
ATOM 15006 N N . PRO D 1 114 ? -100.181 28.955 -54.457 1.00 133.05 1117 PRO D N 1
ATOM 15007 C CA . PRO D 1 114 ? -99.329 27.848 -54.873 1.00 134.66 1117 PRO D CA 1
ATOM 15008 C C . PRO D 1 114 ? -99.078 26.895 -53.697 1.00 120.21 1117 PRO D C 1
ATOM 15009 O O . PRO D 1 114 ? -98.715 27.372 -52.645 1.00 108.89 1117 PRO D O 1
ATOM 15013 N N . LEU D 1 115 ? -99.228 25.590 -53.911 1.00 118.72 1118 LEU D N 1
ATOM 15014 C CA . LEU D 1 115 ? -98.886 24.549 -52.907 1.00 121.15 1118 LEU D CA 1
ATOM 15015 C C . LEU D 1 115 ? -97.395 24.543 -52.619 1.00 126.53 1118 LEU D C 1
ATOM 15016 O O . LEU D 1 115 ? -96.661 25.256 -53.299 1.00 122.41 1118 LEU D O 1
ATOM 15021 N N . ARG D 1 116 ? -97.002 23.723 -51.645 1.00 146.38 1119 ARG D N 1
ATOM 15022 C CA . ARG D 1 116 ? -95.632 23.700 -51.078 1.00 173.31 1119 ARG D CA 1
ATOM 15023 C C . ARG D 1 116 ? -94.623 23.564 -52.214 1.00 164.45 1119 ARG D C 1
ATOM 15024 O O . ARG D 1 116 ? -93.958 24.542 -52.545 1.00 200.21 1119 ARG D O 1
ATOM 15032 N N . PRO D 1 117 ? -94.538 22.408 -52.917 1.00 132.02 1120 PRO D N 1
ATOM 15033 C CA . PRO D 1 117 ? -93.458 22.193 -53.867 1.00 130.33 1120 PRO D CA 1
ATOM 15034 C C . PRO D 1 117 ? -93.524 23.136 -55.076 1.00 152.58 1120 PRO D C 1
ATOM 15035 O O . PRO D 1 117 ? -93.276 22.636 -56.127 1.00 171.27 1120 PRO D O 1
ATOM 15039 N N . TYR D 1 118 ? -93.765 24.453 -54.901 1.00 165.18 1121 TYR D N 1
ATOM 15040 C CA . TYR D 1 118 ? -93.829 25.496 -55.962 1.00 153.43 1121 TYR D CA 1
ATOM 15041 C C . TYR D 1 118 ? -93.289 24.919 -57.278 1.00 148.44 1121 TYR D C 1
ATOM 15042 O O . TYR D 1 118 ? -92.061 24.908 -57.477 1.00 136.09 1121 TYR D O 1
ATOM 15051 N N . TYR D 1 119 ? -94.172 24.378 -58.124 1.00 145.74 1122 TYR D N 1
ATOM 15052 C CA . TYR D 1 119 ? -93.812 23.661 -59.379 1.00 141.28 1122 TYR D CA 1
ATOM 15053 C C . TYR D 1 119 ? -94.840 23.964 -60.466 1.00 133.92 1122 TYR D C 1
ATOM 15054 O O . TYR D 1 119 ? -96.004 24.173 -60.119 1.00 137.64 1122 TYR D O 1
ATOM 15063 N N . VAL D 1 120 ? -94.400 23.974 -61.724 1.00 118.42 1123 VAL D N 1
ATOM 15064 C CA . VAL D 1 120 ? -95.250 24.165 -62.935 1.00 119.08 1123 VAL D CA 1
ATOM 15065 C C . VAL D 1 120 ? -95.119 22.916 -63.793 1.00 111.42 1123 VAL D C 1
ATOM 15066 O O . VAL D 1 120 ? -93.989 22.633 -64.209 1.00 105.58 1123 VAL D O 1
ATOM 15070 N N . SER D 1 121 ? -96.216 22.208 -64.047 1.00 110.84 1124 SER D N 1
ATOM 15071 C CA . SER D 1 121 ? -96.181 20.951 -64.832 1.00 117.24 1124 SER D CA 1
ATOM 15072 C C . SER D 1 121 ? -96.540 21.240 -66.286 1.00 109.24 1124 SER D C 1
ATOM 15073 O O . SER D 1 121 ? -97.519 21.977 -66.523 1.00 107.90 1124 SER D O 1
ATOM 15076 N N . THR D 1 122 ? -95.760 20.656 -67.198 1.00 97.73 1125 THR D N 1
ATOM 15077 C CA . THR D 1 122 ? -95.957 20.728 -68.667 1.00 90.79 1125 THR D CA 1
ATOM 15078 C C . THR D 1 122 ? -97.327 20.149 -68.987 1.00 84.34 1125 THR D C 1
ATOM 15079 O O . THR D 1 122 ? -98.177 20.890 -69.518 1.00 79.47 1125 THR D O 1
ATOM 15083 N N . VAL D 1 123 ? -97.512 18.880 -68.624 1.00 86.06 1126 VAL D N 1
ATOM 15084 C CA . VAL D 1 123 ? -98.767 18.112 -68.856 1.00 97.54 1126 VAL D CA 1
ATOM 15085 C C . VAL D 1 123 ? -99.931 18.956 -68.317 1.00 102.43 1126 VAL D C 1
ATOM 15086 O O . VAL D 1 123 ? -100.868 19.241 -69.108 1.00 98.99 1126 VAL D O 1
ATOM 15090 N N . ASP D 1 124 ? -99.846 19.365 -67.040 1.00 104.04 1127 ASP D N 1
ATOM 15091 C CA . ASP D 1 124 ? -100.909 20.117 -66.313 1.00 100.19 1127 ASP D CA 1
ATOM 15092 C C . ASP D 1 124 ? -101.316 21.300 -67.196 1.00 91.91 1127 ASP D C 1
ATOM 15093 O O . ASP D 1 124 ? -102.489 21.327 -67.599 1.00 77.02 1127 ASP D O 1
ATOM 15098 N N . SER D 1 125 ? -100.369 22.186 -67.537 1.00 92.62 1128 SER D N 1
ATOM 15099 C CA . SER D 1 125 ? -100.581 23.317 -68.484 1.00 96.38 1128 SER D CA 1
ATOM 15100 C C . SER D 1 125 ? -101.189 22.770 -69.777 1.00 93.64 1128 SER D C 1
ATOM 15101 O O . SER D 1 125 ? -102.352 23.097 -70.062 1.00 88.20 1128 SER D O 1
ATOM 15104 N N . GLY D 1 126 ? -100.433 21.936 -70.493 1.00 94.82 1129 GLY D N 1
ATOM 15105 C CA . GLY D 1 126 ? -100.831 21.339 -71.779 1.00 95.53 1129 GLY D CA 1
ATOM 15106 C C . GLY D 1 126 ? -102.291 20.913 -71.800 1.00 95.48 1129 GLY D C 1
ATOM 15107 O O . GLY D 1 126 ? -102.990 21.244 -72.767 1.00 97.68 1129 GLY D O 1
ATOM 15108 N N . ASN D 1 127 ? -102.714 20.098 -70.836 1.00 95.30 1130 ASN D N 1
ATOM 15109 C CA . ASN D 1 127 ? -104.126 19.657 -70.720 1.00 96.55 1130 ASN D CA 1
ATOM 15110 C C . ASN D 1 127 ? -105.024 20.892 -70.595 1.00 89.72 1130 ASN D C 1
ATOM 15111 O O . ASN D 1 127 ? -105.887 21.107 -71.459 1.00 86.40 1130 ASN D O 1
ATOM 15116 N N . LEU D 1 128 ? -104.791 21.680 -69.552 1.00 85.33 1131 LEU D N 1
ATOM 15117 C CA . LEU D 1 128 ? -105.612 22.860 -69.177 1.00 85.93 1131 LEU D CA 1
ATOM 15118 C C . LEU D 1 128 ? -105.845 23.742 -70.402 1.00 86.96 1131 LEU D C 1
ATOM 15119 O O . LEU D 1 128 ? -107.025 24.008 -70.728 1.00 94.87 1131 LEU D O 1
ATOM 15124 N N . VAL D 1 129 ? -104.756 24.177 -71.044 1.00 84.78 1132 VAL D N 1
ATOM 15125 C CA . VAL D 1 129 ? -104.799 25.091 -72.223 1.00 86.25 1132 VAL D CA 1
ATOM 15126 C C . VAL D 1 129 ? -105.822 24.511 -73.206 1.00 90.09 1132 VAL D C 1
ATOM 15127 O O . VAL D 1 129 ? -106.796 25.219 -73.535 1.00 92.30 1132 VAL D O 1
ATOM 15131 N N . GLY D 1 130 ? -105.627 23.252 -73.612 1.00 91.03 1133 GLY D N 1
ATOM 15132 C CA . GLY D 1 130 ? -106.554 22.519 -74.494 1.00 91.12 1133 GLY D CA 1
ATOM 15133 C C . GLY D 1 130 ? -108.002 22.665 -74.043 1.00 89.53 1133 GLY D C 1
ATOM 15134 O O . GLY D 1 130 ? -108.862 23.052 -74.872 1.00 82.96 1133 GLY D O 1
ATOM 15135 N N . TYR D 1 131 ? -108.256 22.384 -72.762 1.00 95.82 1134 TYR D N 1
ATOM 15136 C CA . TYR D 1 131 ? -109.618 22.348 -72.163 1.00 100.38 1134 TYR D CA 1
ATOM 15137 C C . TYR D 1 131 ? -110.222 23.754 -72.273 1.00 109.87 1134 TYR D C 1
ATOM 15138 O O . TYR D 1 131 ? -111.423 23.858 -72.580 1.00 116.53 1134 TYR D O 1
ATOM 15147 N N . LEU D 1 132 ? -109.396 24.792 -72.124 1.00 103.50 1135 LEU D N 1
ATOM 15148 C CA . LEU D 1 132 ? -109.811 26.213 -72.275 1.00 94.10 1135 LEU D CA 1
ATOM 15149 C C . LEU D 1 132 ? -110.207 26.500 -73.724 1.00 93.82 1135 LEU D C 1
ATOM 15150 O O . LEU D 1 132 ? -111.331 26.975 -73.971 1.00 85.10 1135 LEU D O 1
ATOM 15155 N N . ILE D 1 133 ? -109.282 26.226 -74.639 1.00 97.35 1136 ILE D N 1
ATOM 15156 C CA . ILE D 1 133 ? -109.458 26.421 -76.104 1.00 96.63 1136 ILE D CA 1
ATOM 15157 C C . ILE D 1 133 ? -110.801 25.803 -76.499 1.00 94.96 1136 ILE D C 1
ATOM 15158 O O . ILE D 1 133 ? -111.603 26.489 -77.158 1.00 97.60 1136 ILE D O 1
ATOM 15163 N N . THR D 1 134 ? -111.038 24.565 -76.070 1.00 96.16 1137 THR D N 1
ATOM 15164 C CA . THR D 1 134 ? -112.321 23.832 -76.239 1.00 100.67 1137 THR D CA 1
ATOM 15165 C C . THR D 1 134 ? -113.490 24.716 -75.811 1.00 102.74 1137 THR D C 1
ATOM 15166 O O . THR D 1 134 ? -114.389 24.944 -76.648 1.00 109.50 1137 THR D O 1
ATOM 15170 N N . VAL D 1 135 ? -113.459 25.197 -74.565 1.00 103.34 1138 VAL D N 1
ATOM 15171 C CA . VAL D 1 135 ? -114.543 26.024 -73.954 1.00 110.12 1138 VAL D CA 1
ATOM 15172 C C . VAL D 1 135 ? -114.734 27.274 -74.814 1.00 109.48 1138 VAL D C 1
ATOM 15173 O O . VAL D 1 135 ? -115.887 27.561 -75.179 1.00 105.16 1138 VAL D O 1
ATOM 15177 N N . LYS D 1 136 ? -113.646 27.986 -75.122 1.00 106.79 1139 LYS D N 1
ATOM 15178 C CA . LYS D 1 136 ? -113.686 29.200 -75.978 1.00 106.81 1139 LYS D CA 1
ATOM 15179 C C . LYS D 1 136 ? -114.546 28.906 -77.210 1.00 108.21 1139 LYS D C 1
ATOM 15180 O O . LYS D 1 136 ? -115.576 29.550 -77.374 1.00 122.42 1139 LYS D O 1
ATOM 15186 N N . GLU D 1 137 ? -114.132 27.954 -78.043 1.00 109.39 1140 GLU D N 1
ATOM 15187 C CA . GLU D 1 137 ? -114.786 27.679 -79.353 1.00 116.65 1140 GLU D CA 1
ATOM 15188 C C . GLU D 1 137 ? -116.214 27.152 -79.134 1.00 114.89 1140 GLU D C 1
ATOM 15189 O O . GLU D 1 137 ? -117.032 27.282 -80.054 1.00 133.20 1140 GLU D O 1
ATOM 15195 N N . ALA D 1 138 ? -116.503 26.597 -77.958 1.00 103.01 1141 ALA D N 1
ATOM 15196 C CA . ALA D 1 138 ? -117.810 25.998 -77.618 1.00 105.36 1141 ALA D CA 1
ATOM 15197 C C . ALA D 1 138 ? -118.807 27.076 -77.182 1.00 109.64 1141 ALA D C 1
ATOM 15198 O O . ALA D 1 138 ? -119.920 27.090 -77.733 1.00 113.35 1141 ALA D O 1
ATOM 15200 N N . ILE D 1 139 ? -118.427 27.925 -76.218 1.00 116.79 1142 ILE D N 1
ATOM 15201 C CA . ILE D 1 139 ? -119.347 28.832 -75.454 1.00 123.61 1142 ILE D CA 1
ATOM 15202 C C . ILE D 1 139 ? -120.211 29.633 -76.436 1.00 124.55 1142 ILE D C 1
ATOM 15203 O O . ILE D 1 139 ? -121.427 29.777 -76.165 1.00 114.70 1142 ILE D O 1
ATOM 15208 N N . GLY D 1 140 ? -119.610 30.125 -77.524 1.00 123.98 1143 GLY D N 1
ATOM 15209 C CA . GLY D 1 140 ? -120.326 30.894 -78.554 1.00 131.36 1143 GLY D CA 1
ATOM 15210 C C . GLY D 1 140 ? -121.613 30.195 -78.936 1.00 137.80 1143 GLY D C 1
ATOM 15211 O O . GLY D 1 140 ? -122.668 30.856 -78.927 1.00 163.85 1143 GLY D O 1
ATOM 15212 N N . GLU D 1 141 ? -121.541 28.884 -79.180 1.00 135.08 1144 GLU D N 1
ATOM 15213 C CA . GLU D 1 141 ? -122.643 28.074 -79.762 1.00 135.98 1144 GLU D CA 1
ATOM 15214 C C . GLU D 1 141 ? -123.962 28.421 -79.062 1.00 139.60 1144 GLU D C 1
ATOM 15215 O O . GLU D 1 141 ? -124.990 28.367 -79.739 1.00 140.94 1144 GLU D O 1
ATOM 15221 N N . PHE D 1 142 ? -123.923 28.807 -77.783 1.00 149.78 1145 PHE D N 1
ATOM 15222 C CA . PHE D 1 142 ? -125.110 28.878 -76.885 1.00 157.71 1145 PHE D CA 1
ATOM 15223 C C . PHE D 1 142 ? -125.898 30.181 -77.060 1.00 156.02 1145 PHE D C 1
ATOM 15224 O O . PHE D 1 142 ? -126.988 30.297 -76.444 1.00 145.54 1145 PHE D O 1
ATOM 15232 N N . LEU D 1 143 ? -125.392 31.111 -77.876 1.00 150.76 1146 LEU D N 1
ATOM 15233 C CA . LEU D 1 143 ? -126.120 32.350 -78.258 1.00 140.24 1146 LEU D CA 1
ATOM 15234 C C . LEU D 1 143 ? -127.099 32.034 -79.399 1.00 128.42 1146 LEU D C 1
ATOM 15235 O O . LEU D 1 143 ? -128.061 32.812 -79.555 1.00 157.15 1146 LEU D O 1
ATOM 15240 N N . ASN D 1 144 ? -126.886 30.946 -80.153 1.00 118.13 1147 ASN D N 1
ATOM 15241 C CA . ASN D 1 144 ? -127.866 30.452 -81.156 1.00 131.73 1147 ASN D CA 1
ATOM 15242 C C . ASN D 1 144 ? -128.320 29.031 -80.819 1.00 130.34 1147 ASN D C 1
ATOM 15243 O O . ASN D 1 144 ? -128.918 28.376 -81.706 1.00 129.43 1147 ASN D O 1
ATOM 15248 N N . LYS D 1 145 ? -128.071 28.567 -79.599 1.00 126.10 1148 LYS D N 1
ATOM 15249 C CA . LYS D 1 145 ? -128.659 27.304 -79.078 1.00 128.78 1148 LYS D CA 1
ATOM 15250 C C . LYS D 1 145 ? -129.813 27.659 -78.145 1.00 126.41 1148 LYS D C 1
ATOM 15251 O O . LYS D 1 145 ? -129.659 28.462 -77.213 1.00 92.40 1148 LYS D O 1
ATOM 15257 N N . PRO D 1 146 ? -131.011 27.070 -78.408 1.00 132.75 1149 PRO D N 1
ATOM 15258 C CA . PRO D 1 146 ? -132.239 27.373 -77.685 1.00 134.88 1149 PRO D CA 1
ATOM 15259 C C . PRO D 1 146 ? -132.112 27.345 -76.161 1.00 138.36 1149 PRO D C 1
ATOM 15260 O O . PRO D 1 146 ? -131.662 26.340 -75.640 1.00 142.28 1149 PRO D O 1
ATOM 15264 N N . LEU D 1 147 ? -132.536 28.426 -75.491 1.00 145.81 1150 LEU D N 1
ATOM 15265 C CA . LEU D 1 147 ? -132.653 28.494 -74.008 1.00 141.53 1150 LEU D CA 1
ATOM 15266 C C . LEU D 1 147 ? -133.634 27.412 -73.532 1.00 127.61 1150 LEU D C 1
ATOM 15267 O O . LEU D 1 147 ? -133.476 26.957 -72.372 1.00 99.57 1150 LEU D O 1
ATOM 15272 N N . ILE D 1 148 ? -134.598 27.045 -74.399 1.00 135.01 1151 ILE D N 1
ATOM 15273 C CA . ILE D 1 148 ? -135.496 25.856 -74.269 1.00 150.69 1151 ILE D CA 1
ATOM 15274 C C . ILE D 1 148 ? -135.209 24.872 -75.398 1.00 155.91 1151 ILE D C 1
ATOM 15275 O O . ILE D 1 148 ? -135.834 25.017 -76.479 1.00 148.90 1151 ILE D O 1
ATOM 15280 N N . ASP D 1 149 ? -134.342 23.891 -75.151 1.00 164.78 1152 ASP D N 1
ATOM 15281 C CA . ASP D 1 149 ? -134.220 22.712 -76.046 1.00 162.04 1152 ASP D CA 1
ATOM 15282 C C . ASP D 1 149 ? -134.661 21.467 -75.282 1.00 145.73 1152 ASP D C 1
ATOM 15283 O O . ASP D 1 149 ? -134.680 21.479 -74.010 1.00 122.87 1152 ASP D O 1
ATOM 15288 N N . ILE D 1 150 ? -135.010 20.439 -76.053 1.00 136.38 1153 ILE D N 1
ATOM 15289 C CA . ILE D 1 150 ? -135.431 19.096 -75.559 1.00 145.03 1153 ILE D CA 1
ATOM 15290 C C . ILE D 1 150 ? -134.403 18.597 -74.539 1.00 160.67 1153 ILE D C 1
ATOM 15291 O O . ILE D 1 150 ? -134.826 17.957 -73.567 1.00 165.85 1153 ILE D O 1
ATOM 15296 N N . GLU D 1 151 ? -133.108 18.860 -74.758 1.00 171.08 1154 GLU D N 1
ATOM 15297 C CA . GLU D 1 151 ? -131.994 18.302 -73.941 1.00 161.95 1154 GLU D CA 1
ATOM 15298 C C . GLU D 1 151 ? -132.176 18.717 -72.471 1.00 151.91 1154 GLU D C 1
ATOM 15299 O O . GLU D 1 151 ? -131.765 17.917 -71.609 1.00 167.45 1154 GLU D O 1
ATOM 15305 N N . LEU D 1 152 ? -132.772 19.888 -72.183 1.00 125.10 1155 LEU D N 1
ATOM 15306 C CA . LEU D 1 152 ? -132.961 20.374 -70.784 1.00 118.60 1155 LEU D CA 1
ATOM 15307 C C . LEU D 1 152 ? -134.043 19.534 -70.090 1.00 117.52 1155 LEU D C 1
ATOM 15308 O O . LEU D 1 152 ? -134.122 19.590 -68.848 1.00 116.66 1155 LEU D O 1
ATOM 15313 N N . ALA D 1 153 ? -134.841 18.806 -70.873 1.00 125.82 1156 ALA D N 1
ATOM 15314 C CA . ALA D 1 153 ? -135.865 17.840 -70.410 1.00 136.30 1156 ALA D CA 1
ATOM 15315 C C . ALA D 1 153 ? -135.252 16.445 -70.303 1.00 132.77 1156 ALA D C 1
ATOM 15316 O O . ALA D 1 153 ? -135.364 15.846 -69.221 1.00 139.47 1156 ALA D O 1
ATOM 15318 N N . LYS D 1 154 ? -134.610 15.955 -71.371 1.00 130.29 1157 LYS D N 1
ATOM 15319 C CA . LYS D 1 154 ? -133.766 14.732 -71.313 1.00 134.15 1157 LYS D CA 1
ATOM 15320 C C . LYS D 1 154 ? -132.868 14.820 -70.067 1.00 137.72 1157 LYS D C 1
ATOM 15321 O O . LYS D 1 154 ? -132.613 13.770 -69.437 1.00 139.12 1157 LYS D O 1
ATOM 15327 N N . GLY D 1 155 ? -132.414 16.042 -69.739 1.00 136.87 1158 GLY D N 1
ATOM 15328 C CA . GLY D 1 155 ? -131.529 16.371 -68.606 1.00 133.75 1158 GLY D CA 1
ATOM 15329 C C . GLY D 1 155 ? -132.223 16.165 -67.275 1.00 135.89 1158 GLY D C 1
ATOM 15330 O O . GLY D 1 155 ? -131.716 15.367 -66.462 1.00 155.24 1158 GLY D O 1
ATOM 15331 N N . LEU D 1 156 ? -133.344 16.853 -67.058 1.00 126.54 1159 LEU D N 1
ATOM 15332 C CA . LEU D 1 156 ? -134.152 16.713 -65.821 1.00 123.02 1159 LEU D CA 1
ATOM 15333 C C . LEU D 1 156 ? -134.502 15.236 -65.602 1.00 125.08 1159 LEU D C 1
ATOM 15334 O O . LEU D 1 156 ? -134.393 14.782 -64.447 1.00 117.05 1159 LEU D O 1
ATOM 15339 N N . LYS D 1 157 ? -134.868 14.514 -66.670 1.00 135.58 1160 LYS D N 1
ATOM 15340 C CA . LYS D 1 157 ? -135.177 13.052 -66.632 1.00 135.58 1160 LYS D CA 1
ATOM 15341 C C . LYS D 1 157 ? -134.086 12.332 -65.847 1.00 133.84 1160 LYS D C 1
ATOM 15342 O O . LYS D 1 157 ? -134.414 11.617 -64.863 1.00 141.14 1160 LYS D O 1
ATOM 15348 N N . ASP D 1 158 ? -132.836 12.537 -66.267 1.00 127.99 1161 ASP D N 1
ATOM 15349 C CA . ASP D 1 158 ? -131.633 11.958 -65.618 1.00 119.23 1161 ASP D CA 1
ATOM 15350 C C . ASP D 1 158 ? -131.598 12.467 -64.171 1.00 114.18 1161 ASP D C 1
ATOM 15351 O O . ASP D 1 158 ? -131.532 11.611 -63.281 1.00 124.06 1161 ASP D O 1
ATOM 15356 N N . THR D 1 159 ? -131.719 13.783 -63.949 1.00 111.72 1162 THR D N 1
ATOM 15357 C CA . THR D 1 159 ? -131.776 14.414 -62.599 1.00 128.37 1162 THR D CA 1
ATOM 15358 C C . THR D 1 159 ? -132.762 13.651 -61.697 1.00 135.50 1162 THR D C 1
ATOM 15359 O O . THR D 1 159 ? -132.430 13.398 -60.501 1.00 134.38 1162 THR D O 1
ATOM 15363 N N . ILE D 1 160 ? -133.937 13.312 -62.234 1.00 132.92 1163 ILE D N 1
ATOM 15364 C CA . ILE D 1 160 ? -135.043 12.666 -61.464 1.00 131.36 1163 ILE D CA 1
ATOM 15365 C C . ILE D 1 160 ? -134.685 11.200 -61.209 1.00 129.61 1163 ILE D C 1
ATOM 15366 O O . ILE D 1 160 ? -134.736 10.787 -60.044 1.00 131.80 1163 ILE D O 1
ATOM 15371 N N . LYS D 1 161 ? -134.326 10.451 -62.253 1.00 121.51 1164 LYS D N 1
ATOM 15372 C CA . LYS D 1 161 ? -133.849 9.051 -62.096 1.00 111.93 1164 LYS D CA 1
ATOM 15373 C C . LYS D 1 161 ? -132.808 9.039 -60.972 1.00 111.50 1164 LYS D C 1
ATOM 15374 O O . LYS D 1 161 ? -132.938 8.230 -60.048 1.00 102.50 1164 LYS D O 1
ATOM 15380 N N . MET D 1 162 ? -131.853 9.969 -61.036 1.00 112.34 1165 MET D N 1
ATOM 15381 C CA . MET D 1 162 ? -130.728 10.108 -60.081 1.00 111.69 1165 MET D CA 1
ATOM 15382 C C . MET D 1 162 ? -131.283 10.345 -58.679 1.00 114.63 1165 MET D C 1
ATOM 15383 O O . MET D 1 162 ? -130.862 9.587 -57.807 1.00 146.13 1165 MET D O 1
ATOM 15388 N N . LEU D 1 163 ? -132.228 11.272 -58.479 1.00 113.13 1166 LEU D N 1
ATOM 15389 C CA . LEU D 1 163 ? -132.700 11.633 -57.112 1.00 123.77 1166 LEU D CA 1
ATOM 15390 C C . LEU D 1 163 ? -133.712 10.630 -56.528 1.00 133.13 1166 LEU D C 1
ATOM 15391 O O . LEU D 1 163 ? -133.801 10.563 -55.286 1.00 132.46 1166 LEU D O 1
ATOM 15396 N N . ASN D 1 164 ? -134.437 9.892 -57.372 1.00 134.78 1167 ASN D N 1
ATOM 15397 C CA . ASN D 1 164 ? -135.435 8.867 -56.967 1.00 134.40 1167 ASN D CA 1
ATOM 15398 C C . ASN D 1 164 ? -136.327 9.372 -55.821 1.00 147.67 1167 ASN D C 1
ATOM 15399 O O . ASN D 1 164 ? -136.653 8.565 -54.941 1.00 150.67 1167 ASN D O 1
ATOM 15404 N N . VAL D 1 165 ? -136.725 10.648 -55.830 1.00 166.47 1168 VAL D N 1
ATOM 15405 C CA . VAL D 1 165 ? -137.687 11.241 -54.851 1.00 169.18 1168 VAL D CA 1
ATOM 15406 C C . VAL D 1 165 ? -139.050 10.583 -55.088 1.00 184.71 1168 VAL D C 1
ATOM 15407 O O . VAL D 1 165 ? -139.706 10.972 -56.068 1.00 209.97 1168 VAL D O 1
ATOM 15411 N N . LYS D 1 166 ? -139.480 9.652 -54.226 1.00 187.48 1169 LYS D N 1
ATOM 15412 C CA . LYS D 1 166 ? -140.677 8.776 -54.434 1.00 190.10 1169 LYS D CA 1
ATOM 15413 C C . LYS D 1 166 ? -141.779 9.471 -55.263 1.00 183.95 1169 LYS D C 1
ATOM 15414 O O . LYS D 1 166 ? -142.118 8.935 -56.351 1.00 182.36 1169 LYS D O 1
ATOM 15420 N N . GLY D 1 167 ? -142.177 10.684 -54.857 1.00 170.89 1170 GLY D N 1
ATOM 15421 C CA . GLY D 1 167 ? -143.201 11.522 -55.526 1.00 177.72 1170 GLY D CA 1
ATOM 15422 C C . GLY D 1 167 ? -143.126 11.495 -57.056 1.00 179.82 1170 GLY D C 1
ATOM 15423 O O . GLY D 1 167 ? -144.187 11.605 -57.716 1.00 171.92 1170 GLY D O 1
ATOM 15424 N N . ILE D 1 168 ? -141.919 11.370 -57.613 1.00 179.94 1171 ILE D N 1
ATOM 15425 C CA . ILE D 1 168 ? -141.610 11.586 -59.058 1.00 167.38 1171 ILE D CA 1
ATOM 15426 C C . ILE D 1 168 ? -140.957 10.335 -59.662 1.00 148.60 1171 ILE D C 1
ATOM 15427 O O . ILE D 1 168 ? -140.117 9.726 -58.991 1.00 128.47 1171 ILE D O 1
ATOM 15432 N N . THR D 1 169 ? -141.287 10.021 -60.915 1.00 143.12 1172 THR D N 1
ATOM 15433 C CA . THR D 1 169 ? -140.824 8.815 -61.650 1.00 136.71 1172 THR D CA 1
ATOM 15434 C C . THR D 1 169 ? -140.186 9.234 -62.984 1.00 127.29 1172 THR D C 1
ATOM 15435 O O . THR D 1 169 ? -139.989 10.426 -63.219 1.00 108.31 1172 THR D O 1
ATOM 15439 N N . GLU D 1 170 ? -139.904 8.252 -63.831 1.00 135.74 1173 GLU D N 1
ATOM 15440 C CA . GLU D 1 170 ? -139.401 8.460 -65.214 1.00 149.26 1173 GLU D CA 1
ATOM 15441 C C . GLU D 1 170 ? -140.585 8.708 -66.152 1.00 157.36 1173 GLU D C 1
ATOM 15442 O O . GLU D 1 170 ? -140.526 9.704 -66.905 1.00 167.44 1173 GLU D O 1
ATOM 15448 N N . ASP D 1 171 ? -141.579 7.809 -66.132 1.00 160.26 1174 ASP D N 1
ATOM 15449 C CA . ASP D 1 171 ? -142.781 7.821 -67.014 1.00 164.82 1174 ASP D CA 1
ATOM 15450 C C . ASP D 1 171 ? -143.376 9.231 -67.088 1.00 168.74 1174 ASP D C 1
ATOM 15451 O O . ASP D 1 171 ? -143.861 9.598 -68.170 1.00 164.89 1174 ASP D O 1
ATOM 15456 N N . ILE D 1 172 ? -143.364 9.970 -65.976 1.00 169.04 1175 ILE D N 1
ATOM 15457 C CA . ILE D 1 172 ? -143.787 11.404 -65.878 1.00 170.88 1175 ILE D CA 1
ATOM 15458 C C . ILE D 1 172 ? -143.409 12.128 -67.189 1.00 182.68 1175 ILE D C 1
ATOM 15459 O O . ILE D 1 172 ? -144.249 12.838 -67.712 1.00 218.46 1175 ILE D O 1
ATOM 15464 N N . PHE D 1 173 ? -142.187 11.947 -67.681 1.00 181.66 1176 PHE D N 1
ATOM 15465 C CA . PHE D 1 173 ? -141.682 12.601 -68.918 1.00 178.63 1176 PHE D CA 1
ATOM 15466 C C . PHE D 1 173 ? -142.509 12.125 -70.128 1.00 185.96 1176 PHE D C 1
ATOM 15467 O O . PHE D 1 173 ? -143.365 12.911 -70.601 1.00 186.12 1176 PHE D O 1
ATOM 15475 N N . THR D 1 174 ? -142.267 10.888 -70.588 1.00 184.96 1177 THR D N 1
ATOM 15476 C CA . THR D 1 174 ? -142.911 10.235 -71.770 1.00 175.50 1177 THR D CA 1
ATOM 15477 C C . THR D 1 174 ? -143.284 11.283 -72.830 1.00 192.12 1177 THR D C 1
ATOM 15478 O O . THR D 1 174 ? -142.425 11.565 -73.688 1.00 228.84 1177 THR D O 1
ATOM 15482 N N . THR D 1 175 ? -144.516 11.816 -72.788 1.00 185.12 1178 THR D N 1
ATOM 15483 C CA . THR D 1 175 ? -145.019 12.892 -73.684 1.00 170.81 1178 THR D CA 1
ATOM 15484 C C . THR D 1 175 ? -143.871 13.782 -74.167 1.00 163.07 1178 THR D C 1
ATOM 15485 O O . THR D 1 175 ? -143.534 13.678 -75.346 1.00 167.54 1178 THR D O 1
ATOM 15489 N N . ILE D 1 176 ? -143.306 14.609 -73.284 1.00 152.71 1179 ILE D N 1
ATOM 15490 C CA . ILE D 1 176 ? -142.337 15.686 -73.656 1.00 152.12 1179 ILE D CA 1
ATOM 15491 C C . ILE D 1 176 ? -141.218 15.101 -74.527 1.00 158.55 1179 ILE D C 1
ATOM 15492 O O . ILE D 1 176 ? -140.854 15.759 -75.530 1.00 167.18 1179 ILE D O 1
ATOM 15497 N N . LEU D 1 177 ? -140.668 13.945 -74.145 1.00 169.03 1180 LEU D N 1
ATOM 15498 C CA . LEU D 1 177 ? -139.551 13.230 -74.839 1.00 176.44 1180 LEU D CA 1
ATOM 15499 C C . LEU D 1 177 ? -140.050 12.640 -76.172 1.00 183.91 1180 LEU D C 1
ATOM 15500 O O . LEU D 1 177 ? -139.212 12.475 -77.088 1.00 215.60 1180 LEU D O 1
ATOM 15505 N N . SER D 1 178 ? -141.338 12.281 -76.273 1.00 176.11 1181 SER D N 1
ATOM 15506 C CA . SER D 1 178 ? -141.908 11.669 -77.510 1.00 172.68 1181 SER D CA 1
ATOM 15507 C C . SER D 1 178 ? -141.843 12.677 -78.673 1.00 182.10 1181 SER D C 1
ATOM 15508 O O . SER D 1 178 ? -141.778 12.252 -79.848 1.00 172.26 1181 SER D O 1
ATOM 15511 N N . LYS D 1 179 ? -141.902 13.968 -78.319 1.00 194.79 1182 LYS D N 1
ATOM 15512 C CA . LYS D 1 179 ? -141.747 15.142 -79.217 1.00 193.45 1182 LYS D CA 1
ATOM 15513 C C . LYS D 1 179 ? -140.275 15.223 -79.623 1.00 185.89 1182 LYS D C 1
ATOM 15514 O O . LYS D 1 179 ? -139.431 14.626 -78.929 1.00 199.16 1182 LYS D O 1
ATOM 15520 N N . THR D 1 180 ? -139.983 15.910 -80.731 1.00 167.52 1183 THR D N 1
ATOM 15521 C CA . THR D 1 180 ? -138.614 16.279 -81.172 1.00 147.16 1183 THR D CA 1
ATOM 15522 C C . THR D 1 180 ? -138.337 17.751 -80.789 1.00 133.32 1183 THR D C 1
ATOM 15523 O O . THR D 1 180 ? -137.234 18.228 -81.106 1.00 107.07 1183 THR D O 1
ATOM 15527 N N . THR D 1 181 ? -139.272 18.469 -80.154 1.00 138.31 1184 THR D N 1
ATOM 15528 C CA . THR D 1 181 ? -138.985 19.759 -79.474 1.00 141.75 1184 THR D CA 1
ATOM 15529 C C . THR D 1 181 ? -139.961 20.013 -78.318 1.00 149.07 1184 THR D C 1
ATOM 15530 O O . THR D 1 181 ? -140.852 19.198 -78.083 1.00 133.18 1184 THR D O 1
ATOM 15534 N N . LEU D 1 182 ? -139.775 21.142 -77.645 1.00 158.42 1185 LEU D N 1
ATOM 15535 C CA . LEU D 1 182 ? -140.396 21.484 -76.345 1.00 166.32 1185 LEU D CA 1
ATOM 15536 C C . LEU D 1 182 ? -140.798 22.960 -76.395 1.00 175.74 1185 LEU D C 1
ATOM 15537 O O . LEU D 1 182 ? -139.907 23.807 -76.611 1.00 177.96 1185 LEU D O 1
ATOM 15542 N N . VAL D 1 183 ? -142.087 23.248 -76.208 1.00 171.23 1186 VAL D N 1
ATOM 15543 C CA . VAL D 1 183 ? -142.680 24.624 -76.236 1.00 162.18 1186 VAL D CA 1
ATOM 15544 C C . VAL D 1 183 ? -142.863 25.086 -74.795 1.00 167.67 1186 VAL D C 1
ATOM 15545 O O . VAL D 1 183 ? -143.522 24.416 -74.019 1.00 168.62 1186 VAL D O 1
ATOM 15549 N N . PRO D 1 184 ? -142.293 26.244 -74.399 1.00 170.23 1187 PRO D N 1
ATOM 15550 C CA . PRO D 1 184 ? -142.299 26.717 -73.009 1.00 171.37 1187 PRO D CA 1
ATOM 15551 C C . PRO D 1 184 ? -143.551 26.454 -72.159 1.00 181.42 1187 PRO D C 1
ATOM 15552 O O . PRO D 1 184 ? -143.384 26.151 -71.006 1.00 166.59 1187 PRO D O 1
ATOM 15556 N N . SER D 1 185 ? -144.749 26.594 -72.717 1.00 202.24 1188 SER D N 1
ATOM 15557 C CA . SER D 1 185 ? -146.034 26.271 -72.029 1.00 206.29 1188 SER D CA 1
ATOM 15558 C C . SER D 1 185 ? -146.031 24.806 -71.572 1.00 199.00 1188 SER D C 1
ATOM 15559 O O . SER D 1 185 ? -146.166 24.583 -70.365 1.00 211.10 1188 SER D O 1
ATOM 15562 N N . GLU D 1 186 ? -145.849 23.857 -72.492 1.00 174.59 1189 GLU D N 1
ATOM 15563 C CA . GLU D 1 186 ? -145.697 22.401 -72.194 1.00 162.18 1189 GLU D CA 1
ATOM 15564 C C . GLU D 1 186 ? -144.650 22.225 -71.087 1.00 177.20 1189 GLU D C 1
ATOM 15565 O O . GLU D 1 186 ? -144.906 21.447 -70.170 1.00 155.23 1189 GLU D O 1
ATOM 15571 N N . TRP D 1 187 ? -143.516 22.919 -71.207 1.00 220.27 1190 TRP D N 1
ATOM 15572 C CA . TRP D 1 187 ? -142.390 22.964 -70.230 1.00 234.40 1190 TRP D CA 1
ATOM 15573 C C . TRP D 1 187 ? -142.874 23.618 -68.930 1.00 238.02 1190 TRP D C 1
ATOM 15574 O O . TRP D 1 187 ? -142.831 22.965 -67.890 1.00 291.48 1190 TRP D O 1
ATOM 15585 N N . GLU D 1 188 ? -143.320 24.872 -68.986 1.00 200.86 1191 GLU D N 1
ATOM 15586 C CA . GLU D 1 188 ? -143.914 25.591 -67.824 1.00 188.39 1191 GLU D CA 1
ATOM 15587 C C . GLU D 1 188 ? -144.918 24.654 -67.136 1.00 195.02 1191 GLU D C 1
ATOM 15588 O O . GLU D 1 188 ? -144.853 24.537 -65.916 1.00 187.27 1191 GLU D O 1
ATOM 15594 N N . ALA D 1 189 ? -145.780 23.982 -67.909 1.00 197.74 1192 ALA D N 1
ATOM 15595 C CA . ALA D 1 189 ? -146.771 22.970 -67.456 1.00 183.99 1192 ALA D CA 1
ATOM 15596 C C . ALA D 1 189 ? -146.064 21.840 -66.701 1.00 178.95 1192 ALA D C 1
ATOM 15597 O O . ALA D 1 189 ? -146.354 21.636 -65.513 1.00 166.06 1192 ALA D O 1
ATOM 15599 N N . PHE D 1 190 ? -145.167 21.140 -67.386 1.00 183.42 1193 PHE D N 1
ATOM 15600 C CA . PHE D 1 190 ? -144.327 20.038 -66.855 1.00 190.00 1193 PHE D CA 1
ATOM 15601 C C . PHE D 1 190 ? -143.660 20.483 -65.547 1.00 201.31 1193 PHE D C 1
ATOM 15602 O O . PHE D 1 190 ? -143.835 19.791 -64.562 1.00 230.77 1193 PHE D O 1
ATOM 15610 N N . LEU D 1 191 ? -142.936 21.605 -65.537 1.00 205.23 1194 LEU D N 1
ATOM 15611 C CA . LEU D 1 191 ? -142.197 22.136 -64.353 1.00 205.55 1194 LEU D CA 1
ATOM 15612 C C . LEU D 1 191 ? -143.153 22.372 -63.175 1.00 214.25 1194 LEU D C 1
ATOM 15613 O O . LEU D 1 191 ? -142.747 22.126 -62.038 1.00 256.96 1194 LEU D O 1
ATOM 15618 N N . ASN D 1 192 ? -144.355 22.896 -63.417 1.00 200.86 1195 ASN D N 1
ATOM 15619 C CA . ASN D 1 192 ? -145.337 23.197 -62.338 1.00 184.87 1195 ASN D CA 1
ATOM 15620 C C . ASN D 1 192 ? -146.030 21.895 -61.924 1.00 177.28 1195 ASN D C 1
ATOM 15621 O O . ASN D 1 192 ? -146.227 21.675 -60.711 1.00 169.53 1195 ASN D O 1
ATOM 15626 N N . LYS D 1 193 ? -146.395 21.064 -62.894 1.00 175.24 1196 LYS D N 1
ATOM 15627 C CA . LYS D 1 193 ? -146.844 19.652 -62.721 1.00 166.14 1196 LYS D CA 1
ATOM 15628 C C . LYS D 1 193 ? -145.967 18.983 -61.649 1.00 171.09 1196 LYS D C 1
ATOM 15629 O O . LYS D 1 193 ? -146.530 18.483 -60.677 1.00 163.16 1196 LYS D O 1
ATOM 15635 N N . ILE D 1 194 ? -144.644 18.976 -61.850 1.00 186.69 1197 ILE D N 1
ATOM 15636 C CA . ILE D 1 194 ? -143.618 18.422 -60.911 1.00 191.71 1197 ILE D CA 1
ATOM 15637 C C . ILE D 1 194 ? -143.690 19.230 -59.610 1.00 203.90 1197 ILE D C 1
ATOM 15638 O O . ILE D 1 194 ? -143.723 18.602 -58.543 1.00 233.48 1197 ILE D O 1
ATOM 15643 N N . ARG D 1 195 ? -143.684 20.569 -59.701 1.00 196.96 1198 ARG D N 1
ATOM 15644 C CA . ARG D 1 195 ? -143.702 21.515 -58.543 1.00 195.97 1198 ARG D CA 1
ATOM 15645 C C . ARG D 1 195 ? -144.812 21.116 -57.573 1.00 200.41 1198 ARG D C 1
ATOM 15646 O O . ARG D 1 195 ? -144.566 21.179 -56.348 1.00 182.60 1198 ARG D O 1
ATOM 15654 N N . GLU D 1 196 ? -145.983 20.730 -58.101 1.00 209.12 1199 GLU D N 1
ATOM 15655 C CA . GLU D 1 196 ? -147.147 20.280 -57.299 1.00 203.72 1199 GLU D CA 1
ATOM 15656 C C . GLU D 1 196 ? -146.808 18.929 -56.632 1.00 205.59 1199 GLU D C 1
ATOM 15657 O O . GLU D 1 196 ? -146.663 18.901 -55.387 1.00 209.21 1199 GLU D O 1
ATOM 15663 N N . LYS D 1 197 ? -146.647 17.865 -57.436 1.00 187.80 1200 LYS D N 1
ATOM 15664 C CA . LYS D 1 197 ? -146.420 16.480 -56.946 1.00 167.97 1200 LYS D CA 1
ATOM 15665 C C . LYS D 1 197 ? -145.250 16.449 -55.966 1.00 179.50 1200 LYS D C 1
ATOM 15666 O O . LYS D 1 197 ? -145.232 15.485 -55.175 1.00 180.94 1200 LYS D O 1
ATOM 15672 N N . LEU D 1 198 ? -144.339 17.435 -56.013 1.00 196.80 1201 LEU D N 1
ATOM 15673 C CA . LEU D 1 198 ? -143.221 17.584 -55.031 1.00 198.76 1201 LEU D CA 1
ATOM 15674 C C . LEU D 1 198 ? -143.778 18.062 -53.677 1.00 206.20 1201 LEU D C 1
ATOM 15675 O O . LEU D 1 198 ? -143.444 17.445 -52.619 1.00 221.40 1201 LEU D O 1
ATOM 15680 N N . LEU D 1 199 ? -144.588 19.126 -53.710 1.00 196.55 1202 LEU D N 1
ATOM 15681 C CA . LEU D 1 199 ? -145.148 19.772 -52.492 1.00 179.24 1202 LEU D CA 1
ATOM 15682 C C . LEU D 1 199 ? -145.888 18.719 -51.661 1.00 178.48 1202 LEU D C 1
ATOM 15683 O O . LEU D 1 199 ? -145.801 18.793 -50.426 1.00 157.57 1202 LEU D O 1
ATOM 15688 N N . SER D 1 200 ? -146.571 17.787 -52.343 1.00 179.58 1203 SER D N 1
ATOM 15689 C CA . SER D 1 200 ? -147.449 16.732 -51.772 1.00 172.90 1203 SER D CA 1
ATOM 15690 C C . SER D 1 200 ? -146.623 15.559 -51.215 1.00 186.84 1203 SER D C 1
ATOM 15691 O O . SER D 1 200 ? -146.896 15.166 -50.080 1.00 200.06 1203 SER D O 1
ATOM 15694 N N . SER D 1 201 ? -145.591 15.102 -51.924 1.00 198.83 1204 SER D N 1
ATOM 15695 C CA . SER D 1 201 ? -144.635 14.054 -51.494 1.00 202.80 1204 SER D CA 1
ATOM 15696 C C . SER D 1 201 ? -144.115 14.322 -50.077 1.00 210.34 1204 SER D C 1
ATOM 15697 O O . SER D 1 201 ? -143.685 15.464 -49.811 1.00 209.50 1204 SER D O 1
ATOM 15700 N N . GLN D 1 202 ? -144.018 13.264 -49.255 1.00 210.68 1205 GLN D N 1
ATOM 15701 C CA . GLN D 1 202 ? -143.394 13.288 -47.902 1.00 205.98 1205 GLN D CA 1
ATOM 15702 C C . GLN D 1 202 ? -142.038 12.555 -47.915 1.00 201.19 1205 GLN D C 1
ATOM 15703 O O . GLN D 1 202 ? -141.730 11.917 -46.909 1.00 180.93 1205 GLN D O 1
ATOM 15709 N N . ASP D 1 203 ? -141.268 12.647 -49.012 1.00 214.59 1206 ASP D N 1
ATOM 15710 C CA . ASP D 1 203 ? -139.879 12.120 -49.121 1.00 220.12 1206 ASP D CA 1
ATOM 15711 C C . ASP D 1 203 ? -138.971 13.014 -48.250 1.00 213.51 1206 ASP D C 1
ATOM 15712 O O . ASP D 1 203 ? -139.423 14.105 -47.802 1.00 194.32 1206 ASP D O 1
ATOM 15717 N N . ASP D 1 204 ? -137.776 12.522 -47.926 1.00 211.40 1207 ASP D N 1
ATOM 15718 C CA . ASP D 1 204 ? -136.665 13.300 -47.315 1.00 210.27 1207 ASP D CA 1
ATOM 15719 C C . ASP D 1 204 ? -136.701 14.729 -47.875 1.00 213.66 1207 ASP D C 1
ATOM 15720 O O . ASP D 1 204 ? -136.335 14.906 -49.072 1.00 266.28 1207 ASP D O 1
ATOM 15725 N N . LEU D 1 205 ? -137.174 15.699 -47.078 1.00 192.32 1208 LEU D N 1
ATOM 15726 C CA . LEU D 1 205 ? -137.212 17.146 -47.446 1.00 198.62 1208 LEU D CA 1
ATOM 15727 C C . LEU D 1 205 ? -135.968 17.496 -48.285 1.00 229.06 1208 LEU D C 1
ATOM 15728 O O . LEU D 1 205 ? -136.160 18.091 -49.358 1.00 263.29 1208 LEU D O 1
ATOM 15733 N N . GLU D 1 206 ? -134.759 17.143 -47.822 1.00 237.33 1209 GLU D N 1
ATOM 15734 C CA . GLU D 1 206 ? -133.450 17.397 -48.502 1.00 227.77 1209 GLU D CA 1
ATOM 15735 C C . GLU D 1 206 ? -133.508 16.954 -49.974 1.00 231.48 1209 GLU D C 1
ATOM 15736 O O . GLU D 1 206 ? -133.309 17.835 -50.848 1.00 229.60 1209 GLU D O 1
ATOM 15742 N N . ASN D 1 207 ? -133.785 15.673 -50.241 1.00 218.51 1210 ASN D N 1
ATOM 15743 C CA . ASN D 1 207 ? -133.930 15.114 -51.615 1.00 196.56 1210 ASN D CA 1
ATOM 15744 C C . ASN D 1 207 ? -134.959 15.968 -52.391 1.00 200.54 1210 ASN D C 1
ATOM 15745 O O . ASN D 1 207 ? -134.610 16.460 -53.498 1.00 190.60 1210 ASN D O 1
ATOM 15750 N N . ILE D 1 208 ? -136.168 16.147 -51.837 1.00 203.16 1211 ILE D N 1
ATOM 15751 C CA . ILE D 1 208 ? -137.250 17.006 -52.422 1.00 202.66 1211 ILE D CA 1
ATOM 15752 C C . ILE D 1 208 ? -136.635 18.375 -52.749 1.00 207.40 1211 ILE D C 1
ATOM 15753 O O . ILE D 1 208 ? -136.634 18.777 -53.899 1.00 214.81 1211 ILE D O 1
ATOM 15758 N N . LYS D 1 209 ? -136.135 19.048 -51.712 1.00 200.13 1212 LYS D N 1
ATOM 15759 C CA . LYS D 1 209 ? -135.590 20.427 -51.755 1.00 180.83 1212 LYS D CA 1
ATOM 15760 C C . LYS D 1 209 ? -134.759 20.586 -53.028 1.00 174.38 1212 LYS D C 1
ATOM 15761 O O . LYS D 1 209 ? -135.101 21.462 -53.843 1.00 176.25 1212 LYS D O 1
ATOM 15767 N N . ARG D 1 210 ? -133.710 19.784 -53.199 1.00 154.98 1213 ARG D N 1
ATOM 15768 C CA . ARG D 1 210 ? -132.781 19.951 -54.347 1.00 154.86 1213 ARG D CA 1
ATOM 15769 C C . ARG D 1 210 ? -133.593 19.968 -55.645 1.00 147.16 1213 ARG D C 1
ATOM 15770 O O . ARG D 1 210 ? -133.395 20.931 -56.403 1.00 160.80 1213 ARG D O 1
ATOM 15778 N N . LEU D 1 211 ? -134.473 18.985 -55.876 1.00 133.14 1214 LEU D N 1
ATOM 15779 C CA . LEU D 1 211 ? -135.293 18.900 -57.117 1.00 135.09 1214 LEU D CA 1
ATOM 15780 C C . LEU D 1 211 ? -136.126 20.180 -57.287 1.00 155.96 1214 LEU D C 1
ATOM 15781 O O . LEU D 1 211 ? -136.242 20.650 -58.443 1.00 162.54 1214 LEU D O 1
ATOM 15786 N N . LYS D 1 212 ? -136.669 20.734 -56.194 1.00 179.83 1215 LYS D N 1
ATOM 15787 C CA . LYS D 1 212 ? -137.384 22.042 -56.213 1.00 192.10 1215 LYS D CA 1
ATOM 15788 C C . LYS D 1 212 ? -136.452 23.088 -56.828 1.00 173.93 1215 LYS D C 1
ATOM 15789 O O . LYS D 1 212 ? -136.828 23.642 -57.876 1.00 159.04 1215 LYS D O 1
ATOM 15795 N N . ASN D 1 213 ? -135.277 23.304 -56.228 1.00 149.46 1216 ASN D N 1
ATOM 15796 C CA . ASN D 1 213 ? -134.296 24.352 -56.628 1.00 141.59 1216 ASN D CA 1
ATOM 15797 C C . ASN D 1 213 ? -133.750 24.099 -58.031 1.00 159.11 1216 ASN D C 1
ATOM 15798 O O . ASN D 1 213 ? -133.354 25.084 -58.680 1.00 159.40 1216 ASN D O 1
ATOM 15803 N N . ILE D 1 214 ? -133.666 22.835 -58.454 1.00 184.84 1217 ILE D N 1
ATOM 15804 C CA . ILE D 1 214 ? -133.215 22.448 -59.824 1.00 186.78 1217 ILE D CA 1
ATOM 15805 C C . ILE D 1 214 ? -134.412 22.556 -60.785 1.00 178.47 1217 ILE D C 1
ATOM 15806 O O . ILE D 1 214 ? -134.207 22.392 -61.981 1.00 193.32 1217 ILE D O 1
ATOM 15811 N N . ILE D 1 215 ? -135.634 22.762 -60.281 1.00 154.50 1218 ILE D N 1
ATOM 15812 C CA . ILE D 1 215 ? -136.836 23.187 -61.064 1.00 145.27 1218 ILE D CA 1
ATOM 15813 C C . ILE D 1 215 ? -137.090 24.697 -60.862 1.00 144.21 1218 ILE D C 1
ATOM 15814 O O . ILE D 1 215 ? -137.744 25.309 -61.709 1.00 149.89 1218 ILE D O 1
ATOM 15819 N N . ILE D 1 216 ? -136.620 25.272 -59.760 1.00 137.64 1219 ILE D N 1
ATOM 15820 C CA . ILE D 1 216 ? -136.645 26.739 -59.453 1.00 138.30 1219 ILE D CA 1
ATOM 15821 C C . ILE D 1 216 ? -135.649 27.478 -60.351 1.00 146.14 1219 ILE D C 1
ATOM 15822 O O . ILE D 1 216 ? -136.034 28.512 -60.912 1.00 161.02 1219 ILE D O 1
ATOM 15827 N N . ALA D 1 217 ? -134.431 26.954 -60.486 1.00 149.13 1220 ALA D N 1
ATOM 15828 C CA . ALA D 1 217 ? -133.397 27.461 -61.423 1.00 154.84 1220 ALA D CA 1
ATOM 15829 C C . ALA D 1 217 ? -133.912 27.319 -62.867 1.00 161.85 1220 ALA D C 1
ATOM 15830 O O . ALA D 1 217 ? -133.655 28.228 -63.670 1.00 159.09 1220 ALA D O 1
ATOM 15832 N N . LEU D 1 218 ? -134.646 26.246 -63.181 1.00 165.91 1221 LEU D N 1
ATOM 15833 C CA . LEU D 1 218 ? -135.264 25.990 -64.508 1.00 163.92 1221 LEU D CA 1
ATOM 15834 C C . LEU D 1 218 ? -136.290 27.074 -64.869 1.00 169.30 1221 LEU D C 1
ATOM 15835 O O . LEU D 1 218 ? -136.269 27.526 -66.028 1.00 165.84 1221 LEU D O 1
ATOM 15840 N N . LYS D 1 219 ? -137.184 27.420 -63.940 1.00 172.75 1222 LYS D N 1
ATOM 15841 C CA . LYS D 1 219 ? -138.168 28.520 -64.111 1.00 181.00 1222 LYS D CA 1
ATOM 15842 C C . LYS D 1 219 ? -137.405 29.843 -64.202 1.00 186.82 1222 LYS D C 1
ATOM 15843 O O . LYS D 1 219 ? -137.770 30.652 -65.080 1.00 211.53 1222 LYS D O 1
ATOM 15849 N N . GLY D 1 220 ? -136.370 30.010 -63.354 1.00 181.74 1223 GLY D N 1
ATOM 15850 C CA . GLY D 1 220 ? -135.567 31.248 -63.231 1.00 168.82 1223 GLY D CA 1
ATOM 15851 C C . GLY D 1 220 ? -135.159 31.820 -64.582 1.00 167.13 1223 GLY D C 1
ATOM 15852 O O . GLY D 1 220 ? -135.614 32.952 -64.897 1.00 153.18 1223 GLY D O 1
ATOM 15853 N N . GLU D 1 221 ? -134.362 31.063 -65.353 1.00 174.74 1224 GLU D N 1
ATOM 15854 C CA . GLU D 1 221 ? -133.939 31.383 -66.752 1.00 164.13 1224 GLU D CA 1
ATOM 15855 C C . GLU D 1 221 ? -135.203 31.715 -67.560 1.00 170.19 1224 GLU D C 1
ATOM 15856 O O . GLU D 1 221 ? -135.227 32.801 -68.182 1.00 195.30 1224 GLU D O 1
ATOM 15862 N N . MET D 1 222 ? -136.229 30.849 -67.500 1.00 160.60 1225 MET D N 1
ATOM 15863 C CA . MET D 1 222 ? -137.400 30.882 -68.421 1.00 152.40 1225 MET D CA 1
ATOM 15864 C C . MET D 1 222 ? -138.213 32.169 -68.225 1.00 161.13 1225 MET D C 1
ATOM 15865 O O . MET D 1 222 ? -138.435 32.885 -69.226 1.00 134.26 1225 MET D O 1
ATOM 15870 N N . LYS D 1 223 ? -138.640 32.441 -66.984 1.00 181.77 1226 LYS D N 1
ATOM 15871 C CA . LYS D 1 223 ? -139.407 33.662 -66.603 1.00 192.72 1226 LYS D CA 1
ATOM 15872 C C . LYS D 1 223 ? -138.648 34.910 -67.067 1.00 199.48 1226 LYS D C 1
ATOM 15873 O O . LYS D 1 223 ? -139.256 35.786 -67.705 1.00 237.00 1226 LYS D O 1
ATOM 15879 N N . GLU D 1 224 ? -137.354 34.960 -66.746 1.00 182.54 1227 GLU D N 1
ATOM 15880 C CA . GLU D 1 224 ? -136.462 36.129 -66.973 1.00 174.50 1227 GLU D CA 1
ATOM 15881 C C . GLU D 1 224 ? -136.308 36.390 -68.474 1.00 173.13 1227 GLU D C 1
ATOM 15882 O O . GLU D 1 224 ? -136.609 37.526 -68.887 1.00 175.54 1227 GLU D O 1
ATOM 15888 N N . PHE D 1 225 ? -135.904 35.380 -69.255 1.00 166.90 1228 PHE D N 1
ATOM 15889 C CA . PHE D 1 225 ? -135.463 35.543 -70.670 1.00 165.94 1228 PHE D CA 1
ATOM 15890 C C . PHE D 1 225 ? -136.645 35.316 -71.629 1.00 178.33 1228 PHE D C 1
ATOM 15891 O O . PHE D 1 225 ? -136.665 35.951 -72.695 1.00 223.27 1228 PHE D O 1
ATOM 15899 N N . LEU D 1 226 ? -137.602 34.448 -71.278 1.00 174.57 1229 LEU D N 1
ATOM 15900 C CA . LEU D 1 226 ? -138.847 34.207 -72.063 1.00 199.60 1229 LEU D CA 1
ATOM 15901 C C . LEU D 1 226 ? -140.033 34.808 -71.295 1.00 222.65 1229 LEU D C 1
ATOM 15902 O O . LEU D 1 226 ? -140.913 34.026 -70.835 1.00 263.29 1229 LEU D O 1
ATOM 15907 N N . VAL D 1 227 ? -140.064 36.133 -71.139 1.00 222.87 1230 VAL D N 1
ATOM 15908 C CA . VAL D 1 227 ? -141.032 36.812 -70.224 1.00 214.90 1230 VAL D CA 1
ATOM 15909 C C . VAL D 1 227 ? -142.474 36.610 -70.727 1.00 222.80 1230 VAL D C 1
ATOM 15910 O O . VAL D 1 227 ? -143.404 36.927 -69.960 1.00 269.08 1230 VAL D O 1
ATOM 15914 N N . TRP D 1 228 ? -142.689 36.080 -71.937 1.00 195.94 1231 TRP D N 1
ATOM 15915 C CA . TRP D 1 228 ? -144.055 35.877 -72.506 1.00 190.86 1231 TRP D CA 1
ATOM 15916 C C . TRP D 1 228 ? -144.920 34.984 -71.603 1.00 207.46 1231 TRP D C 1
ATOM 15917 O O . TRP D 1 228 ? -146.151 35.143 -71.662 1.00 218.54 1231 TRP D O 1
ATOM 15928 N N . THR D 1 229 ? -144.324 34.110 -70.791 1.00 222.87 1232 THR D N 1
ATOM 15929 C CA . THR D 1 229 ? -145.055 33.273 -69.808 1.00 232.18 1232 THR D CA 1
ATOM 15930 C C . THR D 1 229 ? -145.519 34.119 -68.610 1.00 229.25 1232 THR D C 1
ATOM 15931 O O . THR D 1 229 ? -146.221 33.547 -67.745 1.00 211.45 1232 THR D O 1
ATOM 15935 N N . GLU D 1 230 ? -145.144 35.405 -68.561 1.00 238.78 1233 GLU D N 1
ATOM 15936 C CA . GLU D 1 230 ? -145.430 36.364 -67.454 1.00 232.29 1233 GLU D CA 1
ATOM 15937 C C . GLU D 1 230 ? -146.450 37.412 -67.907 1.00 249.00 1233 GLU D C 1
ATOM 15938 O O . GLU D 1 230 ? -146.580 38.425 -67.150 1.00 223.54 1233 GLU D O 1
ATOM 15944 N N . PHE D 1 231 ? -147.086 37.277 -69.089 1.00 266.89 1234 PHE D N 1
ATOM 15945 C CA . PHE D 1 231 ? -148.126 38.237 -69.571 1.00 263.78 1234 PHE D CA 1
ATOM 15946 C C . PHE D 1 231 ? -149.502 37.773 -69.068 1.00 255.92 1234 PHE D C 1
ATOM 15947 O O . PHE D 1 231 ? -149.867 36.634 -69.397 1.00 248.24 1234 PHE D O 1
ATOM 15955 N N . ASP D 1 232 ? -150.204 38.603 -68.275 1.00 245.36 1235 ASP D N 1
ATOM 15956 C CA . ASP D 1 232 ? -151.465 38.218 -67.575 1.00 226.81 1235 ASP D CA 1
ATOM 15957 C C . ASP D 1 232 ? -152.620 38.220 -68.577 1.00 238.59 1235 ASP D C 1
ATOM 15958 O O . ASP D 1 232 ? -152.453 38.822 -69.651 1.00 276.02 1235 ASP D O 1
ATOM 15963 N N . GLU D 1 233 ? -153.742 37.585 -68.207 1.00 221.97 1236 GLU D N 1
ATOM 15964 C CA . GLU D 1 233 ? -154.932 37.278 -69.052 1.00 213.93 1236 GLU D CA 1
ATOM 15965 C C . GLU D 1 233 ? -155.222 38.409 -70.050 1.00 223.46 1236 GLU D C 1
ATOM 15966 O O . GLU D 1 233 ? -155.423 38.106 -71.235 1.00 212.32 1236 GLU D O 1
ATOM 15972 N N . SER D 1 234 ? -155.287 39.650 -69.563 1.00 228.31 1237 SER D N 1
ATOM 15973 C CA . SER D 1 234 ? -155.617 40.870 -70.351 1.00 218.20 1237 SER D CA 1
ATOM 15974 C C . SER D 1 234 ? -154.484 41.185 -71.345 1.00 214.75 1237 SER D C 1
ATOM 15975 O O . SER D 1 234 ? -154.797 41.549 -72.491 1.00 204.75 1237 SER D O 1
ATOM 15978 N N . GLU D 1 235 ? -153.223 41.082 -70.908 1.00 198.06 1238 GLU D N 1
ATOM 15979 C CA . GLU D 1 235 ? -152.028 41.475 -71.701 1.00 186.99 1238 GLU D CA 1
ATOM 15980 C C . GLU D 1 235 ? -151.818 40.499 -72.865 1.00 199.60 1238 GLU D C 1
ATOM 15981 O O . GLU D 1 235 ? -151.341 40.967 -73.942 1.00 211.52 1238 GLU D O 1
ATOM 15987 N N . LYS D 1 236 ? -152.115 39.205 -72.668 1.00 212.15 1239 LYS D N 1
ATOM 15988 C CA . LYS D 1 236 ? -151.980 38.146 -73.712 1.00 213.93 1239 LYS D CA 1
ATOM 15989 C C . LYS D 1 236 ? -152.940 38.432 -74.881 1.00 228.97 1239 LYS D C 1
ATOM 15990 O O . LYS D 1 236 ? -152.723 37.891 -75.981 1.00 253.01 1239 LYS D O 1
ATOM 15996 N N . GLU D 1 237 ? -154.001 39.202 -74.626 1.00 222.76 1240 GLU D N 1
ATOM 15997 C CA . GLU D 1 237 ? -155.112 39.433 -75.579 1.00 214.55 1240 GLU D CA 1
ATOM 15998 C C . GLU D 1 237 ? -154.712 40.498 -76.601 1.00 210.88 1240 GLU D C 1
ATOM 15999 O O . GLU D 1 237 ? -155.115 40.299 -77.760 1.00 201.79 1240 GLU D O 1
ATOM 16005 N N . GLN D 1 238 ? -153.947 41.539 -76.223 1.00 208.16 1241 GLN D N 1
ATOM 16006 C CA . GLN D 1 238 ? -153.475 42.605 -77.174 1.00 200.39 1241 GLN D CA 1
ATOM 16007 C C . GLN D 1 238 ? -153.157 41.938 -78.519 1.00 219.53 1241 GLN D C 1
ATOM 16008 O O . GLN D 1 238 ? -152.246 41.097 -78.518 1.00 248.74 1241 GLN D O 1
ATOM 16014 N N . GLU D 1 239 ? -153.883 42.247 -79.605 1.00 232.18 1242 GLU D N 1
ATOM 16015 C CA . GLU D 1 239 ? -153.784 41.501 -80.896 1.00 249.18 1242 GLU D CA 1
ATOM 16016 C C . GLU D 1 239 ? -152.306 41.366 -81.289 1.00 291.72 1242 GLU D C 1
ATOM 16017 O O . GLU D 1 239 ? -151.904 40.278 -81.751 1.00 344.85 1242 GLU D O 1
ATOM 16023 N N . ILE D 1 240 ? -151.527 42.433 -81.082 1.00 299.17 1243 ILE D N 1
ATOM 16024 C CA . ILE D 1 240 ? -150.052 42.497 -81.316 1.00 277.07 1243 ILE D CA 1
ATOM 16025 C C . ILE D 1 240 ? -149.373 41.225 -80.778 1.00 282.80 1243 ILE D C 1
ATOM 16026 O O . ILE D 1 240 ? -148.495 40.705 -81.463 1.00 304.23 1243 ILE D O 1
ATOM 16031 N N . PHE D 1 241 ? -149.769 40.771 -79.587 1.00 257.94 1244 PHE D N 1
ATOM 16032 C CA . PHE D 1 241 ? -149.225 39.594 -78.869 1.00 225.36 1244 PHE D CA 1
ATOM 16033 C C . PHE D 1 241 ? -149.627 38.301 -79.588 1.00 224.12 1244 PHE D C 1
ATOM 16034 O O . PHE D 1 241 ? -148.837 37.345 -79.545 1.00 223.02 1244 PHE D O 1
ATOM 16042 N N . LYS D 1 242 ? -150.788 38.265 -80.253 1.00 228.24 1245 LYS D N 1
ATOM 16043 C CA . LYS D 1 242 ? -151.322 37.057 -80.949 1.00 214.08 1245 LYS D CA 1
ATOM 16044 C C . LYS D 1 242 ? -150.738 36.898 -82.361 1.00 227.18 1245 LYS D C 1
ATOM 16045 O O . LYS D 1 242 ? -150.922 35.804 -82.937 1.00 203.32 1245 LYS D O 1
ATOM 16051 N N . ARG D 1 243 ? -150.084 37.925 -82.917 1.00 251.53 1246 ARG D N 1
ATOM 16052 C CA . ARG D 1 243 ? -149.237 37.775 -84.142 1.00 258.43 1246 ARG D CA 1
ATOM 16053 C C . ARG D 1 243 ? -147.859 37.248 -83.727 1.00 279.17 1246 ARG D C 1
ATOM 16054 O O . ARG D 1 243 ? -147.215 36.554 -84.534 1.00 275.17 1246 ARG D O 1
ATOM 16062 N N . TYR D 1 244 ? -147.438 37.570 -82.496 1.00 287.17 1247 TYR D N 1
ATOM 16063 C CA . TYR D 1 244 ? -146.106 37.287 -81.888 1.00 267.36 1247 TYR D CA 1
ATOM 16064 C C . TYR D 1 244 ? -146.203 36.067 -80.950 1.00 269.49 1247 TYR D C 1
ATOM 16065 O O . TYR D 1 244 ? -145.244 35.800 -80.202 1.00 235.35 1247 TYR D O 1
ATOM 16074 N N . LYS D 1 245 ? -147.326 35.337 -81.003 1.00 265.35 1248 LYS D N 1
ATOM 16075 C CA . LYS D 1 245 ? -147.615 34.106 -80.221 1.00 229.61 1248 LYS D CA 1
ATOM 16076 C C . LYS D 1 245 ? -146.771 32.960 -80.787 1.00 221.23 1248 LYS D C 1
ATOM 16077 O O . LYS D 1 245 ? -146.053 32.342 -80.013 1.00 246.61 1248 LYS D O 1
ATOM 16083 N N . GLU D 1 246 ? -146.922 32.639 -82.075 1.00 197.13 1249 GLU D N 1
ATOM 16084 C CA . GLU D 1 246 ? -146.185 31.527 -82.735 1.00 177.24 1249 GLU D CA 1
ATOM 16085 C C . GLU D 1 246 ? -144.796 32.002 -83.168 1.00 187.70 1249 GLU D C 1
ATOM 16086 O O . GLU D 1 246 ? -144.059 31.184 -83.740 1.00 161.24 1249 GLU D O 1
ATOM 16092 N N . VAL D 1 247 ? -144.442 33.273 -82.942 1.00 221.09 1250 VAL D N 1
ATOM 16093 C CA . VAL D 1 247 ? -143.063 33.820 -83.159 1.00 231.75 1250 VAL D CA 1
ATOM 16094 C C . VAL D 1 247 ? -142.267 33.731 -81.847 1.00 228.99 1250 VAL D C 1
ATOM 16095 O O . VAL D 1 247 ? -141.041 33.929 -81.894 1.00 238.64 1250 VAL D O 1
ATOM 16099 N N . PHE D 1 248 ? -142.923 33.443 -80.715 1.00 209.46 1251 PHE D N 1
ATOM 16100 C CA . PHE D 1 248 ? -142.293 33.072 -79.418 1.00 182.66 1251 PHE D CA 1
ATOM 16101 C C . PHE D 1 248 ? -142.102 31.546 -79.338 1.00 168.89 1251 PHE D C 1
ATOM 16102 O O . PHE D 1 248 ? -141.249 31.084 -78.573 1.00 124.81 1251 PHE D O 1
ATOM 16110 N N . GLU D 1 249 ? -142.918 30.779 -80.084 1.00 194.07 1252 GLU D N 1
ATOM 16111 C CA . GLU D 1 249 ? -142.930 29.292 -80.146 1.00 191.66 1252 GLU D CA 1
ATOM 16112 C C . GLU D 1 249 ? -142.024 28.731 -81.250 1.00 179.82 1252 GLU D C 1
ATOM 16113 O O . GLU D 1 249 ? -142.203 27.546 -81.527 1.00 170.95 1252 GLU D O 1
ATOM 16119 N N . GLU D 1 250 ? -141.240 29.535 -81.971 1.00 174.87 1253 GLU D N 1
ATOM 16120 C CA . GLU D 1 250 ? -140.330 29.038 -83.040 1.00 180.42 1253 GLU D CA 1
ATOM 16121 C C . GLU D 1 250 ? -138.983 29.763 -82.992 1.00 191.24 1253 GLU D C 1
ATOM 16122 O O . GLU D 1 250 ? -138.220 29.619 -83.953 1.00 193.67 1253 GLU D O 1
ATOM 16128 N N . HIS D 1 251 ? -138.688 30.441 -81.877 1.00 195.63 1254 HIS D N 1
ATOM 16129 C CA . HIS D 1 251 ? -137.436 31.194 -81.616 1.00 202.36 1254 HIS D CA 1
ATOM 16130 C C . HIS D 1 251 ? -137.221 31.293 -80.101 1.00 192.90 1254 HIS D C 1
ATOM 16131 O O . HIS D 1 251 ? -137.964 32.060 -79.451 1.00 185.96 1254 HIS D O 1
ATOM 16138 N N . SER D 1 252 ? -136.246 30.539 -79.566 1.00 178.53 1255 SER D N 1
ATOM 16139 C CA . SER D 1 252 ? -135.914 30.455 -78.112 1.00 157.44 1255 SER D CA 1
ATOM 16140 C C . SER D 1 252 ? -134.424 30.744 -77.847 1.00 154.34 1255 SER D C 1
ATOM 16141 O O . SER D 1 252 ? -134.033 30.796 -76.655 1.00 154.36 1255 SER D O 1
ATOM 16144 N N . SER D 1 253 ? -133.617 30.920 -78.904 1.00 148.56 1256 SER D N 1
ATOM 16145 C CA . SER D 1 253 ? -132.167 31.226 -78.804 1.00 150.14 1256 SER D CA 1
ATOM 16146 C C . SER D 1 253 ? -131.988 32.691 -78.416 1.00 143.70 1256 SER D C 1
ATOM 16147 O O . SER D 1 253 ? -132.781 33.523 -78.831 1.00 186.97 1256 SER D O 1
ATOM 16150 N N . PRO D 1 254 ? -130.965 33.058 -77.610 1.00 133.98 1257 PRO D N 1
ATOM 16151 C CA . PRO D 1 254 ? -130.707 34.461 -77.254 1.00 139.59 1257 PRO D CA 1
ATOM 16152 C C . PRO D 1 254 ? -130.669 35.469 -78.419 1.00 164.05 1257 PRO D C 1
ATOM 16153 O O . PRO D 1 254 ? -131.032 36.606 -78.196 1.00 181.81 1257 PRO D O 1
ATOM 16157 N N . LYS D 1 255 ? -130.236 35.053 -79.615 1.00 183.71 1258 LYS D N 1
ATOM 16158 C CA . LYS D 1 255 ? -130.189 35.911 -80.835 1.00 181.94 1258 LYS D CA 1
ATOM 16159 C C . LYS D 1 255 ? -131.561 35.935 -81.523 1.00 189.84 1258 LYS D C 1
ATOM 16160 O O . LYS D 1 255 ? -132.003 37.037 -81.900 1.00 211.52 1258 LYS D O 1
ATOM 16166 N N . GLU D 1 256 ? -132.196 34.771 -81.687 1.00 179.55 1259 GLU D N 1
ATOM 16167 C CA . GLU D 1 256 ? -133.577 34.640 -82.237 1.00 179.85 1259 GLU D CA 1
ATOM 16168 C C . GLU D 1 256 ? -134.572 35.387 -81.337 1.00 198.08 1259 GLU D C 1
ATOM 16169 O O . GLU D 1 256 ? -135.644 35.773 -81.843 1.00 209.05 1259 GLU D O 1
ATOM 16175 N N . LEU D 1 257 ? -134.256 35.550 -80.045 1.00 217.18 1260 LEU D N 1
ATOM 16176 C CA . LEU D 1 257 ? -135.037 36.369 -79.073 1.00 217.34 1260 LEU D CA 1
ATOM 16177 C C . LEU D 1 257 ? -134.681 37.846 -79.266 1.00 230.12 1260 LEU D C 1
ATOM 16178 O O . LEU D 1 257 ? -135.608 38.649 -79.435 1.00 279.30 1260 LEU D O 1
ATOM 16183 N N . GLU D 1 258 ? -133.394 38.181 -79.225 1.00 218.55 1261 GLU D N 1
ATOM 16184 C CA . GLU D 1 258 ? -132.900 39.568 -79.434 1.00 210.52 1261 GLU D CA 1
ATOM 16185 C C . GLU D 1 258 ? -133.565 40.186 -80.677 1.00 236.56 1261 GLU D C 1
ATOM 16186 O O . GLU D 1 258 ? -133.930 41.373 -80.621 1.00 246.81 1261 GLU D O 1
ATOM 16192 N N . LYS D 1 259 ? -133.751 39.407 -81.749 1.00 241.88 1262 LYS D N 1
ATOM 16193 C CA . LYS D 1 259 ? -134.505 39.794 -82.979 1.00 220.16 1262 LYS D CA 1
ATOM 16194 C C . LYS D 1 259 ? -135.976 40.082 -82.625 1.00 222.59 1262 LYS D C 1
ATOM 16195 O O . LYS D 1 259 ? -136.428 41.209 -82.864 1.00 219.84 1262 LYS D O 1
ATOM 16201 N N . VAL D 1 260 ? -136.687 39.093 -82.077 1.00 218.16 1263 VAL D N 1
ATOM 16202 C CA . VAL D 1 260 ? -138.150 39.114 -81.788 1.00 207.52 1263 VAL D CA 1
ATOM 16203 C C . VAL D 1 260 ? -138.467 39.963 -80.544 1.00 193.81 1263 VAL D C 1
ATOM 16204 O O . VAL D 1 260 ? -139.651 40.100 -80.250 1.00 214.67 1263 VAL D O 1
ATOM 16208 N N . TYR D 1 261 ? -137.469 40.511 -79.822 1.00 197.82 1264 TYR D N 1
ATOM 16209 C CA . TYR D 1 261 ? -137.642 41.420 -78.648 1.00 217.59 1264 TYR D CA 1
ATOM 16210 C C . TYR D 1 261 ? -137.344 42.880 -79.020 1.00 223.25 1264 TYR D C 1
ATOM 16211 O O . TYR D 1 261 ? -137.238 43.690 -78.103 1.00 204.77 1264 TYR D O 1
ATOM 16220 N N . LYS D 1 262 ? -137.140 43.204 -80.302 1.00 236.34 1265 LYS D N 1
ATOM 16221 C CA . LYS D 1 262 ? -137.129 44.611 -80.800 1.00 231.93 1265 LYS D CA 1
ATOM 16222 C C . LYS D 1 262 ? -138.192 44.793 -81.898 1.00 241.69 1265 LYS D C 1
ATOM 16223 O O . LYS D 1 262 ? -138.828 45.867 -81.906 1.00 252.65 1265 LYS D O 1
ATOM 16229 N N . ASN D 1 263 ? -138.487 43.747 -82.684 1.00 247.39 1266 ASN D N 1
ATOM 16230 C CA . ASN D 1 263 ? -139.620 43.699 -83.653 1.00 233.14 1266 ASN D CA 1
ATOM 16231 C C . ASN D 1 263 ? -140.966 43.833 -82.916 1.00 240.18 1266 ASN D C 1
ATOM 16232 O O . ASN D 1 263 ? -141.962 44.210 -83.564 1.00 213.23 1266 ASN D O 1
ATOM 16237 N N . TYR D 1 264 ? -141.003 43.477 -81.629 1.00 259.83 1267 TYR D N 1
ATOM 16238 C CA . TYR D 1 264 ? -142.148 43.633 -80.694 1.00 262.93 1267 TYR D CA 1
ATOM 16239 C C . TYR D 1 264 ? -142.149 45.044 -80.089 1.00 295.77 1267 TYR D C 1
ATOM 16240 O O . TYR D 1 264 ? -143.237 45.549 -79.783 1.00 361.18 1267 TYR D O 1
ATOM 16249 N N . LEU D 1 265 ? -140.975 45.673 -79.980 1.00 265.57 1268 LEU D N 1
ATOM 16250 C CA . LEU D 1 265 ? -140.812 47.060 -79.449 1.00 217.05 1268 LEU D CA 1
ATOM 16251 C C . LEU D 1 265 ? -141.126 48.076 -80.555 1.00 209.42 1268 LEU D C 1
ATOM 16252 O O . LEU D 1 265 ? -141.601 49.176 -80.234 1.00 154.49 1268 LEU D O 1
ATOM 16257 N N . LEU D 1 266 ? -140.869 47.716 -81.810 1.00 236.98 1269 LEU D N 1
ATOM 16258 C CA . LEU D 1 266 ? -141.200 48.543 -82.998 1.00 235.56 1269 LEU D CA 1
ATOM 16259 C C . LEU D 1 266 ? -142.684 48.358 -83.348 1.00 241.63 1269 LEU D C 1
ATOM 16260 O O . LEU D 1 266 ? -143.317 49.362 -83.773 1.00 277.24 1269 LEU D O 1
ATOM 16265 N N . GLU D 1 267 ? -143.230 47.149 -83.144 1.00 222.85 1270 GLU D N 1
ATOM 16266 C CA . GLU D 1 267 ? -144.657 46.846 -83.440 1.00 206.42 1270 GLU D CA 1
ATOM 16267 C C . GLU D 1 267 ? -145.552 47.433 -82.338 1.00 224.07 1270 GLU D C 1
ATOM 16268 O O . GLU D 1 267 ? -146.725 47.693 -82.648 1.00 259.27 1270 GLU D O 1
ATOM 16274 N N . ILE D 1 268 ? -145.025 47.665 -81.122 1.00 243.18 1271 ILE D N 1
ATOM 16275 C CA . ILE D 1 268 ? -145.790 48.288 -79.994 1.00 265.47 1271 ILE D CA 1
ATOM 16276 C C . ILE D 1 268 ? -145.838 49.819 -80.170 1.00 252.88 1271 ILE D C 1
ATOM 16277 O O . ILE D 1 268 ? -146.813 50.451 -79.674 1.00 247.78 1271 ILE D O 1
ATOM 16282 N N . GLU D 1 269 ? -144.848 50.424 -80.837 1.00 221.46 1272 GLU D N 1
ATOM 16283 C CA . GLU D 1 269 ? -144.773 51.905 -81.020 1.00 206.21 1272 GLU D CA 1
ATOM 16284 C C . GLU D 1 269 ? -145.593 52.389 -82.227 1.00 220.72 1272 GLU D C 1
ATOM 16285 O O . GLU D 1 269 ? -145.599 53.606 -82.434 1.00 199.42 1272 GLU D O 1
ATOM 16291 N N . GLU D 1 270 ? -146.284 51.506 -82.976 1.00 244.81 1273 GLU D N 1
ATOM 16292 C CA . GLU D 1 270 ? -147.246 51.858 -84.077 1.00 216.44 1273 GLU D CA 1
ATOM 16293 C C . GLU D 1 270 ? -148.690 51.645 -83.599 1.00 218.23 1273 GLU D C 1
ATOM 16294 O O . GLU D 1 270 ? -149.610 51.822 -84.417 1.00 185.92 1273 GLU D O 1
ATOM 16300 N N . VAL D 1 271 ? -148.871 51.212 -82.348 1.00 227.32 1274 VAL D N 1
ATOM 16301 C CA . VAL D 1 271 ? -150.156 51.234 -81.594 1.00 205.63 1274 VAL D CA 1
ATOM 16302 C C . VAL D 1 271 ? -149.826 51.582 -80.123 1.00 194.96 1274 VAL D C 1
ATOM 16303 O O . VAL D 1 271 ? -150.526 51.082 -79.197 1.00 201.28 1274 VAL D O 1
ATOM 16307 N N . PHE D 1 272 ? -148.829 52.457 -79.902 1.00 175.64 1275 PHE D N 1
ATOM 16308 C CA . PHE D 1 272 ? -148.536 53.125 -78.597 1.00 184.74 1275 PHE D CA 1
ATOM 16309 C C . PHE D 1 272 ? -149.543 54.269 -78.367 1.00 210.65 1275 PHE D C 1
ATOM 16310 O O . PHE D 1 272 ? -149.736 54.647 -77.191 1.00 222.43 1275 PHE D O 1
ATOM 16318 N N . LYS D 1 273 ? -150.131 54.820 -79.440 1.00 215.08 1276 LYS D N 1
ATOM 16319 C CA . LYS D 1 273 ? -151.181 55.873 -79.351 1.00 196.12 1276 LYS D CA 1
ATOM 16320 C C . LYS D 1 273 ? -152.232 55.706 -80.456 1.00 198.01 1276 LYS D C 1
ATOM 16321 O O . LYS D 1 273 ? -153.075 56.598 -80.559 1.00 197.81 1276 LYS D O 1
ATOM 16327 N N . LYS D 1 274 ? -152.271 54.547 -81.143 1.00 201.68 1277 LYS D N 1
ATOM 16328 C CA . LYS D 1 274 ? -153.386 54.053 -82.010 1.00 193.06 1277 LYS D CA 1
ATOM 16329 C C . LYS D 1 274 ? -154.228 53.014 -81.240 1.00 193.10 1277 LYS D C 1
ATOM 16330 O O . LYS D 1 274 ? -154.716 52.074 -81.885 1.00 169.73 1277 LYS D O 1
ATOM 16336 N N . ALA D 1 275 ? -154.389 53.202 -79.924 1.00 204.27 1278 ALA D N 1
ATOM 16337 C CA . ALA D 1 275 ? -154.941 52.240 -78.945 1.00 199.60 1278 ALA D CA 1
ATOM 16338 C C . ALA D 1 275 ? -155.356 53.011 -77.680 1.00 208.73 1278 ALA D C 1
ATOM 16339 O O . ALA D 1 275 ? -154.676 53.993 -77.315 1.00 184.24 1278 ALA D O 1
ATOM 16341 N N . THR D 1 276 ? -156.424 52.542 -77.026 1.00 223.00 1279 THR D N 1
ATOM 16342 C CA . THR D 1 276 ? -157.162 53.224 -75.923 1.00 237.27 1279 THR D CA 1
ATOM 16343 C C . THR D 1 276 ? -156.256 53.337 -74.681 1.00 233.87 1279 THR D C 1
ATOM 16344 O O . THR D 1 276 ? -155.167 52.792 -74.740 1.00 225.75 1279 THR D O 1
ATOM 16348 N N . GLU D 1 277 ? -156.694 53.990 -73.587 1.00 239.68 1280 GLU D N 1
ATOM 16349 C CA . GLU D 1 277 ? -156.053 54.012 -72.232 1.00 228.49 1280 GLU D CA 1
ATOM 16350 C C . GLU D 1 277 ? -156.093 52.624 -71.570 1.00 238.97 1280 GLU D C 1
ATOM 16351 O O . GLU D 1 277 ? -155.295 52.359 -70.652 1.00 201.48 1280 GLU D O 1
ATOM 16357 N N . GLU D 1 278 ? -157.109 51.864 -71.970 1.00 254.78 1281 GLU D N 1
ATOM 16358 C CA . GLU D 1 278 ? -157.372 50.409 -71.786 1.00 245.63 1281 GLU D CA 1
ATOM 16359 C C . GLU D 1 278 ? -156.269 49.592 -72.482 1.00 264.42 1281 GLU D C 1
ATOM 16360 O O . GLU D 1 278 ? -155.905 48.546 -71.940 1.00 289.07 1281 GLU D O 1
ATOM 16366 N N . GLU D 1 279 ? -155.811 50.026 -73.668 1.00 266.56 1282 GLU D N 1
ATOM 16367 C CA . GLU D 1 279 ? -154.783 49.358 -74.511 1.00 233.35 1282 GLU D CA 1
ATOM 16368 C C . GLU D 1 279 ? -153.438 50.104 -74.439 1.00 233.61 1282 GLU D C 1
ATOM 16369 O O . GLU D 1 279 ? -152.527 49.692 -75.153 1.00 214.29 1282 GLU D O 1
ATOM 16375 N N . LYS D 1 280 ? -153.319 51.189 -73.649 1.00 235.68 1283 LYS D N 1
ATOM 16376 C CA . LYS D 1 280 ? -152.110 52.049 -73.456 1.00 220.39 1283 LYS D CA 1
ATOM 16377 C C . LYS D 1 280 ? -151.446 51.729 -72.104 1.00 206.79 1283 LYS D C 1
ATOM 16378 O O . LYS D 1 280 ? -150.199 51.756 -72.025 1.00 206.60 1283 LYS D O 1
ATOM 16384 N N . ALA D 1 281 ? -152.244 51.469 -71.065 1.00 189.67 1284 ALA D N 1
ATOM 16385 C CA . ALA D 1 281 ? -151.759 50.986 -69.751 1.00 198.91 1284 ALA D CA 1
ATOM 16386 C C . ALA D 1 281 ? -151.238 49.541 -69.890 1.00 223.71 1284 ALA D C 1
ATOM 16387 O O . ALA D 1 281 ? -150.279 49.212 -69.162 1.00 187.07 1284 ALA D O 1
ATOM 16389 N N . LEU D 1 282 ? -151.831 48.729 -70.782 1.00 249.44 1285 LEU D N 1
ATOM 16390 C CA . LEU D 1 282 ? -151.563 47.259 -70.935 1.00 232.32 1285 LEU D CA 1
ATOM 16391 C C . LEU D 1 282 ? -150.212 47.022 -71.642 1.00 252.16 1285 LEU D C 1
ATOM 16392 O O . LEU D 1 282 ? -149.327 46.314 -71.077 1.00 269.40 1285 LEU D O 1
ATOM 16397 N N . LEU D 1 283 ? -150.056 47.595 -72.837 1.00 250.07 1286 LEU D N 1
ATOM 16398 C CA . LEU D 1 283 ? -148.800 47.499 -73.637 1.00 244.36 1286 LEU D CA 1
ATOM 16399 C C . LEU D 1 283 ? -147.688 48.246 -72.881 1.00 234.73 1286 LEU D C 1
ATOM 16400 O O . LEU D 1 283 ? -146.501 47.917 -73.098 1.00 248.55 1286 LEU D O 1
ATOM 16405 N N . LYS D 1 284 ? -148.065 49.206 -72.025 1.00 221.39 1287 LYS D N 1
ATOM 16406 C CA . LYS D 1 284 ? -147.149 49.945 -71.109 1.00 210.03 1287 LYS D CA 1
ATOM 16407 C C . LYS D 1 284 ? -146.164 48.959 -70.447 1.00 230.95 1287 LYS D C 1
ATOM 16408 O O . LYS D 1 284 ? -144.967 48.997 -70.837 1.00 262.84 1287 LYS D O 1
ATOM 16414 N N . SER D 1 285 ? -146.621 48.133 -69.494 1.00 239.87 1288 SER D N 1
ATOM 16415 C CA . SER D 1 285 ? -145.720 47.254 -68.695 1.00 235.97 1288 SER D CA 1
ATOM 16416 C C . SER D 1 285 ? -144.987 46.286 -69.628 1.00 253.27 1288 SER D C 1
ATOM 16417 O O . SER D 1 285 ? -143.779 46.095 -69.451 1.00 278.75 1288 SER D O 1
ATOM 16420 N N . GLN D 1 286 ? -145.708 45.728 -70.607 1.00 250.98 1289 GLN D N 1
ATOM 16421 C CA . GLN D 1 286 ? -145.198 44.818 -71.676 1.00 236.19 1289 GLN D CA 1
ATOM 16422 C C . GLN D 1 286 ? -143.885 45.328 -72.283 1.00 234.84 1289 GLN D C 1
ATOM 16423 O O . GLN D 1 286 ? -143.046 44.491 -72.613 1.00 220.28 1289 GLN D O 1
ATOM 16429 N N . LYS D 1 287 ? -143.744 46.649 -72.434 1.00 248.03 1290 LYS D N 1
ATOM 16430 C CA . LYS D 1 287 ? -142.536 47.284 -73.030 1.00 249.10 1290 LYS D CA 1
ATOM 16431 C C . LYS D 1 287 ? -141.387 47.315 -72.012 1.00 252.73 1290 LYS D C 1
ATOM 16432 O O . LYS D 1 287 ? -140.304 46.755 -72.338 1.00 309.90 1290 LYS D O 1
ATOM 16438 N N . ASP D 1 288 ? -141.588 47.933 -70.836 1.00 217.49 1291 ASP D N 1
ATOM 16439 C CA . ASP D 1 288 ? -140.537 48.039 -69.779 1.00 194.38 1291 ASP D CA 1
ATOM 16440 C C . ASP D 1 288 ? -140.147 46.633 -69.275 1.00 212.00 1291 ASP D C 1
ATOM 16441 O O . ASP D 1 288 ? -139.015 46.507 -68.827 1.00 173.61 1291 ASP D O 1
ATOM 16446 N N . LYS D 1 289 ? -141.011 45.610 -69.389 1.00 257.60 1292 LYS D N 1
ATOM 16447 C CA . LYS D 1 289 ? -140.699 44.192 -69.040 1.00 258.98 1292 LYS D CA 1
ATOM 16448 C C . LYS D 1 289 ? -139.729 43.581 -70.064 1.00 240.56 1292 LYS D C 1
ATOM 16449 O O . LYS D 1 289 ? -138.639 43.102 -69.668 1.00 208.12 1292 LYS D O 1
ATOM 16455 N N . VAL D 1 290 ? -140.144 43.581 -71.334 1.00 222.46 1293 VAL D N 1
ATOM 16456 C CA . VAL D 1 290 ? -139.399 43.036 -72.514 1.00 202.46 1293 VAL D CA 1
ATOM 16457 C C . VAL D 1 290 ? -138.061 43.787 -72.660 1.00 195.42 1293 VAL D C 1
ATOM 16458 O O . VAL D 1 290 ? -137.152 43.268 -73.324 1.00 200.83 1293 VAL D O 1
ATOM 16462 N N . ALA D 1 291 ? -137.973 44.996 -72.092 1.00 187.84 1294 ALA D N 1
ATOM 16463 C CA . ALA D 1 291 ? -136.774 45.861 -72.034 1.00 192.96 1294 ALA D CA 1
ATOM 16464 C C . ALA D 1 291 ? -135.655 45.180 -71.244 1.00 198.59 1294 ALA D C 1
ATOM 16465 O O . ALA D 1 291 ? -134.597 44.946 -71.878 1.00 223.48 1294 ALA D O 1
ATOM 16467 N N . GLN D 1 292 ? -135.841 44.906 -69.944 1.00 201.75 1295 GLN D N 1
ATOM 16468 C CA . GLN D 1 292 ? -134.742 44.290 -69.136 1.00 215.57 1295 GLN D CA 1
ATOM 16469 C C . GLN D 1 292 ? -134.416 42.910 -69.713 1.00 227.31 1295 GLN D C 1
ATOM 16470 O O . GLN D 1 292 ? -133.219 42.607 -69.824 1.00 238.83 1295 GLN D O 1
ATOM 16476 N N . ALA D 1 293 ? -135.434 42.151 -70.136 1.00 234.23 1296 ALA D N 1
ATOM 16477 C CA . ALA D 1 293 ? -135.302 40.813 -70.770 1.00 225.64 1296 ALA D CA 1
ATOM 16478 C C . ALA D 1 293 ? -134.347 40.898 -71.975 1.00 223.09 1296 ALA D C 1
ATOM 16479 O O . ALA D 1 293 ? -133.610 39.934 -72.214 1.00 219.65 1296 ALA D O 1
ATOM 16481 N N . LEU D 1 294 ? -134.356 42.024 -72.694 1.00 223.98 1297 LEU D N 1
ATOM 16482 C CA . LEU D 1 294 ? -133.404 42.311 -73.804 1.00 219.09 1297 LEU D CA 1
ATOM 16483 C C . LEU D 1 294 ? -132.048 42.732 -73.227 1.00 210.09 1297 LEU D C 1
ATOM 16484 O O . LEU D 1 294 ? -131.020 42.140 -73.637 1.00 236.23 1297 LEU D O 1
ATOM 16489 N N . GLU D 1 295 ? -132.052 43.685 -72.285 1.00 194.14 1298 GLU D N 1
ATOM 16490 C CA . GLU D 1 295 ? -130.834 44.176 -71.573 1.00 200.09 1298 GLU D CA 1
ATOM 16491 C C . GLU D 1 295 ? -130.050 42.968 -71.035 1.00 211.93 1298 GLU D C 1
ATOM 16492 O O . GLU D 1 295 ? -128.812 43.037 -71.028 1.00 218.32 1298 GLU D O 1
ATOM 16498 N N . LYS D 1 296 ? -130.745 41.921 -70.574 1.00 217.02 1299 LYS D N 1
ATOM 16499 C CA . LYS D 1 296 ? -130.122 40.703 -69.995 1.00 208.82 1299 LYS D CA 1
ATOM 16500 C C . LYS D 1 296 ? -129.528 39.859 -71.119 1.00 189.31 1299 LYS D C 1
ATOM 16501 O O . LYS D 1 296 ? -128.431 39.322 -70.903 1.00 198.09 1299 LYS D O 1
ATOM 16507 N N . ILE D 1 297 ? -130.220 39.729 -72.254 1.00 163.51 1300 ILE D N 1
ATOM 16508 C CA . ILE D 1 297 ? -129.694 39.004 -73.450 1.00 158.59 1300 ILE D CA 1
ATOM 16509 C C . ILE D 1 297 ? -128.361 39.660 -73.853 1.00 162.99 1300 ILE D C 1
ATOM 16510 O O . ILE D 1 297 ? -127.395 38.911 -74.104 1.00 160.08 1300 ILE D O 1
ATOM 16515 N N . LYS D 1 298 ? -128.303 40.997 -73.875 1.00 174.39 1301 LYS D N 1
ATOM 16516 C CA . LYS D 1 298 ? -127.068 41.753 -74.233 1.00 179.92 1301 LYS D CA 1
ATOM 16517 C C . LYS D 1 298 ? -125.980 41.478 -73.193 1.00 175.99 1301 LYS D C 1
ATOM 16518 O O . LYS D 1 298 ? -124.828 41.299 -73.579 1.00 185.61 1301 LYS D O 1
ATOM 16524 N N . LYS D 1 299 ? -126.342 41.452 -71.914 1.00 175.05 1302 LYS D N 1
ATOM 16525 C CA . LYS D 1 299 ? -125.431 41.183 -70.759 1.00 172.78 1302 LYS D CA 1
ATOM 16526 C C . LYS D 1 299 ? -124.817 39.785 -70.921 1.00 177.85 1302 LYS D C 1
ATOM 16527 O O . LYS D 1 299 ? -123.578 39.681 -70.926 1.00 167.88 1302 LYS D O 1
ATOM 16533 N N . LEU D 1 300 ? -125.663 38.755 -71.066 1.00 180.57 1303 LEU D N 1
ATOM 16534 C CA . LEU D 1 300 ? -125.269 37.341 -71.334 1.00 162.42 1303 LEU D CA 1
ATOM 16535 C C . LEU D 1 300 ? -124.211 37.335 -72.444 1.00 164.21 1303 LEU D C 1
ATOM 16536 O O . LEU D 1 300 ? -123.091 36.834 -72.195 1.00 148.26 1303 LEU D O 1
ATOM 16541 N N . GLU D 1 301 ? -124.563 37.889 -73.613 1.00 168.81 1304 GLU D N 1
ATOM 16542 C CA . GLU D 1 301 ? -123.709 37.928 -74.829 1.00 161.02 1304 GLU D CA 1
ATOM 16543 C C . GLU D 1 301 ? -122.378 38.601 -74.497 1.00 156.74 1304 GLU D C 1
ATOM 16544 O O . GLU D 1 301 ? -121.380 38.138 -75.048 1.00 161.15 1304 GLU D O 1
ATOM 16550 N N . ALA D 1 302 ? -122.362 39.624 -73.638 1.00 152.12 1305 ALA D N 1
ATOM 16551 C CA . ALA D 1 302 ? -121.156 40.368 -73.204 1.00 149.88 1305 ALA D CA 1
ATOM 16552 C C . ALA D 1 302 ? -120.239 39.450 -72.387 1.00 156.02 1305 ALA D C 1
ATOM 16553 O O . ALA D 1 302 ? -119.086 39.206 -72.840 1.00 166.86 1305 ALA D O 1
ATOM 16555 N N . GLU D 1 303 ? -120.741 38.959 -71.246 1.00 156.33 1306 GLU D N 1
ATOM 16556 C CA . GLU D 1 303 ? -119.983 38.068 -70.327 1.00 150.89 1306 GLU D CA 1
ATOM 16557 C C . GLU D 1 303 ? -119.333 36.950 -71.149 1.00 139.58 1306 GLU D C 1
ATOM 16558 O O . GLU D 1 303 ? -118.169 36.626 -70.844 1.00 141.30 1306 GLU D O 1
ATOM 16564 N N . ILE D 1 304 ? -120.046 36.407 -72.152 1.00 125.41 1307 ILE D N 1
ATOM 16565 C CA . ILE D 1 304 ? -119.541 35.378 -73.113 1.00 116.91 1307 ILE D CA 1
ATOM 16566 C C . ILE D 1 304 ? -118.248 35.890 -73.767 1.00 119.01 1307 ILE D C 1
ATOM 16567 O O . ILE D 1 304 ? -117.203 35.227 -73.621 1.00 125.37 1307 ILE D O 1
ATOM 16572 N N . GLU D 1 305 ? -118.311 37.024 -74.461 1.00 125.37 1308 GLU D N 1
ATOM 16573 C CA . GLU D 1 305 ? -117.157 37.559 -75.236 1.00 137.46 1308 GLU D CA 1
ATOM 16574 C C . GLU D 1 305 ? -116.012 37.824 -74.253 1.00 157.18 1308 GLU D C 1
ATOM 16575 O O . GLU D 1 305 ? -114.872 37.424 -74.563 1.00 183.88 1308 GLU D O 1
ATOM 16581 N N . ASN D 1 306 ? -116.303 38.439 -73.099 1.00 172.22 1309 ASN D N 1
ATOM 16582 C CA . ASN D 1 306 ? -115.299 38.686 -72.029 1.00 175.23 1309 ASN D CA 1
ATOM 16583 C C . ASN D 1 306 ? -114.587 37.369 -71.694 1.00 177.51 1309 ASN D C 1
ATOM 16584 O O . ASN D 1 306 ? -113.345 37.366 -71.634 1.00 179.63 1309 ASN D O 1
ATOM 16589 N N . ILE D 1 307 ? -115.349 36.293 -71.486 1.00 170.82 1310 ILE D N 1
ATOM 16590 C CA . ILE D 1 307 ? -114.804 34.916 -71.304 1.00 156.05 1310 ILE D CA 1
ATOM 16591 C C . ILE D 1 307 ? -113.894 34.615 -72.500 1.00 145.50 1310 ILE D C 1
ATOM 16592 O O . ILE D 1 307 ? -112.677 34.506 -72.289 1.00 140.84 1310 ILE D O 1
ATOM 16597 N N . LYS D 1 308 ? -114.449 34.522 -73.708 1.00 126.76 1311 LYS D N 1
ATOM 16598 C CA . LYS D 1 308 ? -113.691 34.170 -74.941 1.00 116.67 1311 LYS D CA 1
ATOM 16599 C C . LYS D 1 308 ? -112.385 34.967 -74.976 1.00 117.82 1311 LYS D C 1
ATOM 16600 O O . LYS D 1 308 ? -111.334 34.346 -75.185 1.00 115.81 1311 LYS D O 1
ATOM 16606 N N . SER D 1 309 ? -112.439 36.283 -74.750 1.00 135.12 1312 SER D N 1
ATOM 16607 C CA . SER D 1 309 ? -111.255 37.185 -74.740 1.00 156.66 1312 SER D CA 1
ATOM 16608 C C . SER D 1 309 ? -110.320 36.784 -73.600 1.00 144.00 1312 SER D C 1
ATOM 16609 O O . SER D 1 309 ? -109.121 36.577 -73.870 1.00 132.90 1312 SER D O 1
ATOM 16612 N N . THR D 1 310 ? -110.855 36.669 -72.379 1.00 146.75 1313 THR D N 1
ATOM 16613 C CA . THR D 1 310 ? -110.076 36.291 -71.173 1.00 148.91 1313 THR D CA 1
ATOM 16614 C C . THR D 1 310 ? -109.353 34.974 -71.473 1.00 143.72 1313 THR D C 1
ATOM 16615 O O . THR D 1 310 ? -108.128 34.945 -71.291 1.00 135.83 1313 THR D O 1
ATOM 16619 N N . ILE D 1 311 ? -110.079 33.943 -71.935 1.00 136.30 1314 ILE D N 1
ATOM 16620 C CA . ILE D 1 311 ? -109.500 32.609 -72.281 1.00 124.56 1314 ILE D CA 1
ATOM 16621 C C . ILE D 1 311 ? -108.383 32.866 -73.289 1.00 119.63 1314 ILE D C 1
ATOM 16622 O O . ILE D 1 311 ? -107.202 32.689 -72.922 1.00 103.49 1314 ILE D O 1
ATOM 16627 N N . GLU D 1 312 ? -108.769 33.296 -74.498 1.00 124.76 1315 GLU D N 1
ATOM 16628 C CA . GLU D 1 312 ? -107.852 33.488 -75.647 1.00 128.63 1315 GLU D CA 1
ATOM 16629 C C . GLU D 1 312 ? -106.558 34.081 -75.097 1.00 130.40 1315 GLU D C 1
ATOM 16630 O O . GLU D 1 312 ? -105.495 33.497 -75.338 1.00 128.16 1315 GLU D O 1
ATOM 16636 N N . ASN D 1 313 ? -106.671 35.157 -74.312 1.00 135.64 1316 ASN D N 1
ATOM 16637 C CA . ASN D 1 313 ? -105.515 35.842 -73.680 1.00 141.25 1316 ASN D CA 1
ATOM 16638 C C . ASN D 1 313 ? -104.707 34.803 -72.904 1.00 141.62 1316 ASN D C 1
ATOM 16639 O O . ASN D 1 313 ? -103.556 34.530 -73.311 1.00 140.23 1316 ASN D O 1
ATOM 16644 N N . LEU D 1 314 ? -105.313 34.192 -71.879 1.00 144.40 1317 LEU D N 1
ATOM 16645 C CA . LEU D 1 314 ? -104.609 33.312 -70.900 1.00 138.14 1317 LEU D CA 1
ATOM 16646 C C . LEU D 1 314 ? -103.814 32.255 -71.676 1.00 128.49 1317 LEU D C 1
ATOM 16647 O O . LEU D 1 314 ? -102.699 31.924 -71.232 1.00 111.45 1317 LEU D O 1
ATOM 16652 N N . VAL D 1 315 ? -104.386 31.751 -72.785 1.00 112.96 1318 VAL D N 1
ATOM 16653 C CA . VAL D 1 315 ? -103.773 30.732 -73.689 1.00 97.80 1318 VAL D CA 1
ATOM 16654 C C . VAL D 1 315 ? -102.519 31.343 -74.320 1.00 109.27 1318 VAL D C 1
ATOM 16655 O O . VAL D 1 315 ? -101.427 30.802 -74.053 1.00 111.38 1318 VAL D O 1
ATOM 16659 N N . GLU D 1 316 ? -102.668 32.440 -75.088 1.00 124.83 1319 GLU D N 1
ATOM 16660 C CA . GLU D 1 316 ? -101.561 33.086 -75.861 1.00 125.39 1319 GLU D CA 1
ATOM 16661 C C . GLU D 1 316 ? -100.522 33.632 -74.867 1.00 114.31 1319 GLU D C 1
ATOM 16662 O O . GLU D 1 316 ? -99.455 34.046 -75.327 1.00 111.66 1319 GLU D O 1
ATOM 16668 N N . LYS D 1 317 ? -100.844 33.677 -73.569 1.00 108.97 1320 LYS D N 1
ATOM 16669 C CA . LYS D 1 317 ? -99.948 34.131 -72.475 1.00 112.43 1320 LYS D CA 1
ATOM 16670 C C . LYS D 1 317 ? -99.075 32.991 -71.963 1.00 116.37 1320 LYS D C 1
ATOM 16671 O O . LYS D 1 317 ? -98.026 33.310 -71.372 1.00 102.04 1320 LYS D O 1
ATOM 16677 N N . THR D 1 318 ? -99.468 31.734 -72.202 1.00 126.06 1321 THR D N 1
ATOM 16678 C CA . THR D 1 318 ? -98.827 30.511 -71.634 1.00 124.35 1321 THR D CA 1
ATOM 16679 C C . THR D 1 318 ? -97.540 30.176 -72.390 1.00 123.00 1321 THR D C 1
ATOM 16680 O O . THR D 1 318 ? -97.641 29.516 -73.427 1.00 123.49 1321 THR D O 1
ATOM 16684 N N . GLU D 1 319 ? -96.376 30.574 -71.885 1.00 122.63 1322 GLU D N 1
ATOM 16685 C CA . GLU D 1 319 ? -95.092 30.471 -72.632 1.00 124.39 1322 GLU D CA 1
ATOM 16686 C C . GLU D 1 319 ? -94.559 29.039 -72.486 1.00 114.29 1322 GLU D C 1
ATOM 16687 O O . GLU D 1 319 ? -93.689 28.823 -71.612 1.00 104.36 1322 GLU D O 1
ATOM 16693 N N . PHE D 1 320 ? -95.063 28.095 -73.298 1.00 109.98 1323 PHE D N 1
ATOM 16694 C CA . PHE D 1 320 ? -94.599 26.679 -73.355 1.00 112.93 1323 PHE D CA 1
ATOM 16695 C C . PHE D 1 320 ? -93.098 26.632 -73.674 1.00 122.24 1323 PHE D C 1
ATOM 16696 O O . PHE D 1 320 ? -92.403 25.714 -73.196 1.00 116.04 1323 PHE D O 1
ATOM 16704 N N . ARG D 1 321 ? -92.615 27.607 -74.455 1.00 133.90 1324 ARG D N 1
ATOM 16705 C CA . ARG D 1 321 ? -91.180 27.819 -74.787 1.00 137.32 1324 ARG D CA 1
ATOM 16706 C C . ARG D 1 321 ? -90.320 27.431 -73.581 1.00 127.41 1324 ARG D C 1
ATOM 16707 O O . ARG D 1 321 ? -89.296 26.710 -73.741 1.00 119.49 1324 ARG D O 1
ATOM 16715 N N . HIS D 1 322 ? -90.757 27.883 -72.407 1.00 115.83 1325 HIS D N 1
ATOM 16716 C CA . HIS D 1 322 ? -89.984 27.833 -71.145 1.00 109.64 1325 HIS D CA 1
ATOM 16717 C C . HIS D 1 322 ? -89.803 26.388 -70.673 1.00 115.09 1325 HIS D C 1
ATOM 16718 O O . HIS D 1 322 ? -88.873 26.189 -69.886 1.00 124.99 1325 HIS D O 1
ATOM 16725 N N . LEU D 1 323 ? -90.613 25.428 -71.143 1.00 117.98 1326 LEU D N 1
ATOM 16726 C CA . LEU D 1 323 ? -90.623 24.027 -70.627 1.00 117.23 1326 LEU D CA 1
ATOM 16727 C C . LEU D 1 323 ? -89.983 23.064 -71.640 1.00 123.37 1326 LEU D C 1
ATOM 16728 O O . LEU D 1 323 ? -90.036 21.834 -71.407 1.00 115.51 1326 LEU D O 1
ATOM 16733 N N . TYR D 1 324 ? -89.367 23.608 -72.697 1.00 126.70 1327 TYR D N 1
ATOM 16734 C CA . TYR D 1 324 ? -88.810 22.870 -73.863 1.00 113.97 1327 TYR D CA 1
ATOM 16735 C C . TYR D 1 324 ? -87.285 22.989 -73.833 1.00 107.53 1327 TYR D C 1
ATOM 16736 O O . TYR D 1 324 ? -86.799 24.149 -73.804 1.00 98.63 1327 TYR D O 1
ATOM 16745 N N . ASP D 1 325 ? -86.570 21.857 -73.784 1.00 108.39 1328 ASP D N 1
ATOM 16746 C CA . ASP D 1 325 ? -85.084 21.834 -73.881 1.00 123.73 1328 ASP D CA 1
ATOM 16747 C C . ASP D 1 325 ? -84.715 21.818 -75.366 1.00 130.49 1328 ASP D C 1
ATOM 16748 O O . ASP D 1 325 ? -84.483 20.723 -75.904 1.00 143.49 1328 ASP D O 1
ATOM 16753 N N . GLU D 1 326 ? -84.686 23.000 -75.997 1.00 130.19 1329 GLU D N 1
ATOM 16754 C CA . GLU D 1 326 ? -84.343 23.203 -77.429 1.00 124.76 1329 GLU D CA 1
ATOM 16755 C C . GLU D 1 326 ? -83.351 22.114 -77.845 1.00 119.18 1329 GLU D C 1
ATOM 16756 O O . GLU D 1 326 ? -83.574 21.522 -78.903 1.00 112.11 1329 GLU D O 1
ATOM 16762 N N . LYS D 1 327 ? -82.332 21.839 -77.017 1.00 123.63 1330 LYS D N 1
ATOM 16763 C CA . LYS D 1 327 ? -81.253 20.850 -77.293 1.00 131.32 1330 LYS D CA 1
ATOM 16764 C C . LYS D 1 327 ? -81.851 19.463 -77.559 1.00 139.82 1330 LYS D C 1
ATOM 16765 O O . LYS D 1 327 ? -81.512 18.867 -78.599 1.00 158.36 1330 LYS D O 1
ATOM 16771 N N . ARG D 1 328 ? -82.722 18.965 -76.675 1.00 144.45 1331 ARG D N 1
ATOM 16772 C CA . ARG D 1 328 ? -83.345 17.622 -76.868 1.00 138.02 1331 ARG D CA 1
ATOM 16773 C C . ARG D 1 328 ? -84.543 17.726 -77.824 1.00 124.59 1331 ARG D C 1
ATOM 16774 O O . ARG D 1 328 ? -85.135 16.669 -78.102 1.00 118.75 1331 ARG D O 1
ATOM 16782 N N . GLN D 1 329 ? -84.860 18.928 -78.324 1.00 118.25 1332 GLN D N 1
ATOM 16783 C CA . GLN D 1 329 ? -86.047 19.187 -79.180 1.00 122.01 1332 GLN D CA 1
ATOM 16784 C C . GLN D 1 329 ? -87.261 18.559 -78.480 1.00 118.44 1332 GLN D C 1
ATOM 16785 O O . GLN D 1 329 ? -88.151 18.003 -79.156 1.00 122.58 1332 GLN D O 1
ATOM 16791 N N . LEU D 1 330 ? -87.287 18.655 -77.150 1.00 119.31 1333 LEU D N 1
ATOM 16792 C CA . LEU D 1 330 ? -88.195 17.842 -76.301 1.00 113.70 1333 LEU D CA 1
ATOM 16793 C C . LEU D 1 330 ? -88.693 18.660 -75.107 1.00 113.46 1333 LEU D C 1
ATOM 16794 O O . LEU D 1 330 ? -87.991 19.597 -74.622 1.00 108.43 1333 LEU D O 1
ATOM 16799 N N . PHE D 1 331 ? -89.879 18.273 -74.645 1.00 105.63 1334 PHE D N 1
ATOM 16800 C CA . PHE D 1 331 ? -90.562 18.903 -73.504 1.00 105.20 1334 PHE D CA 1
ATOM 16801 C C . PHE D 1 331 ? -90.090 18.221 -72.229 1.00 106.12 1334 PHE D C 1
ATOM 16802 O O . PHE D 1 331 ? -90.179 16.980 -72.166 1.00 109.77 1334 PHE D O 1
ATOM 16810 N N . SER D 1 332 ? -89.575 19.013 -71.281 1.00 102.48 1335 SER D N 1
ATOM 16811 C CA . SER D 1 332 ? -89.253 18.575 -69.901 1.00 97.98 1335 SER D CA 1
ATOM 16812 C C . SER D 1 332 ? -90.554 18.341 -69.143 1.00 90.17 1335 SER D C 1
ATOM 16813 O O . SER D 1 332 ? -91.584 18.938 -69.527 1.00 91.96 1335 SER D O 1
ATOM 16816 N N . ILE D 1 333 ? -90.469 17.546 -68.080 1.00 81.65 1336 ILE D N 1
ATOM 16817 C CA . ILE D 1 333 ? -91.632 17.151 -67.238 1.00 89.16 1336 ILE D CA 1
ATOM 16818 C C . ILE D 1 333 ? -92.346 18.423 -66.771 1.00 87.96 1336 ILE D C 1
ATOM 16819 O O . ILE D 1 333 ? -93.606 18.498 -66.831 1.00 83.59 1336 ILE D O 1
ATOM 16824 N N . GLY D 1 334 ? -91.546 19.391 -66.328 1.00 92.36 1337 GLY D N 1
ATOM 16825 C CA . GLY D 1 334 ? -91.998 20.710 -65.851 1.00 98.09 1337 GLY D CA 1
ATOM 16826 C C . GLY D 1 334 ? -90.869 21.480 -65.182 1.00 105.00 1337 GLY D C 1
ATOM 16827 O O . GLY D 1 334 ? -89.724 20.968 -65.118 1.00 111.98 1337 GLY D O 1
ATOM 16828 N N . TYR D 1 335 ? -91.185 22.681 -64.710 1.00 109.09 1338 TYR D N 1
ATOM 16829 C CA . TYR D 1 335 ? -90.227 23.632 -64.110 1.00 117.60 1338 TYR D CA 1
ATOM 16830 C C . TYR D 1 335 ? -90.403 23.610 -62.593 1.00 132.90 1338 TYR D C 1
ATOM 16831 O O . TYR D 1 335 ? -91.543 23.839 -62.116 1.00 146.22 1338 TYR D O 1
ATOM 16840 N N . ASN D 1 336 ? -89.305 23.325 -61.880 1.00 134.10 1339 ASN D N 1
ATOM 16841 C CA . ASN D 1 336 ? -89.190 23.432 -60.400 1.00 129.91 1339 ASN D CA 1
ATOM 16842 C C . ASN D 1 336 ? -88.818 24.873 -60.064 1.00 122.01 1339 ASN D C 1
ATOM 16843 O O . ASN D 1 336 ? -87.671 25.235 -60.266 1.00 143.89 1339 ASN D O 1
ATOM 16848 N N . VAL D 1 337 ? -89.768 25.667 -59.587 1.00 104.38 1340 VAL D N 1
ATOM 16849 C CA . VAL D 1 337 ? -89.550 27.129 -59.387 1.00 108.03 1340 VAL D CA 1
ATOM 16850 C C . VAL D 1 337 ? -88.650 27.289 -58.161 1.00 117.94 1340 VAL D C 1
ATOM 16851 O O . VAL D 1 337 ? -87.963 28.317 -58.078 1.00 121.70 1340 VAL D O 1
ATOM 16855 N N . GLU D 1 338 ? -88.608 26.289 -57.280 1.00 132.43 1341 GLU D N 1
ATOM 16856 C CA . GLU D 1 338 ? -87.887 26.371 -55.976 1.00 139.87 1341 GLU D CA 1
ATOM 16857 C C . GLU D 1 338 ? -86.379 26.347 -56.229 1.00 137.04 1341 GLU D C 1
ATOM 16858 O O . GLU D 1 338 ? -85.654 27.095 -55.567 1.00 157.37 1341 GLU D O 1
ATOM 16864 N N . GLU D 1 339 ? -85.941 25.500 -57.169 1.00 136.39 1342 GLU D N 1
ATOM 16865 C CA . GLU D 1 339 ? -84.518 25.374 -57.581 1.00 141.13 1342 GLU D CA 1
ATOM 16866 C C . GLU D 1 339 ? -84.267 26.144 -58.886 1.00 144.60 1342 GLU D C 1
ATOM 16867 O O . GLU D 1 339 ? -83.246 25.909 -59.518 1.00 150.61 1342 GLU D O 1
ATOM 16873 N N . GLU D 1 340 ? -85.160 27.070 -59.241 1.00 147.05 1343 GLU D N 1
ATOM 16874 C CA . GLU D 1 340 ? -85.124 27.885 -60.486 1.00 145.65 1343 GLU D CA 1
ATOM 16875 C C . GLU D 1 340 ? -84.453 27.097 -61.623 1.00 148.77 1343 GLU D C 1
ATOM 16876 O O . GLU D 1 340 ? -83.593 27.682 -62.333 1.00 153.49 1343 GLU D O 1
ATOM 16882 N N . LYS D 1 341 ? -84.829 25.824 -61.781 1.00 143.02 1344 LYS D N 1
ATOM 16883 C CA . LYS D 1 341 ? -84.297 24.914 -62.826 1.00 130.40 1344 LYS D CA 1
ATOM 16884 C C . LYS D 1 341 ? -85.437 24.144 -63.493 1.00 123.84 1344 LYS D C 1
ATOM 16885 O O . LYS D 1 341 ? -86.460 23.890 -62.831 1.00 116.37 1344 LYS D O 1
ATOM 16891 N N . LEU D 1 342 ? -85.285 23.857 -64.789 1.00 117.04 1345 LEU D N 1
ATOM 16892 C CA . LEU D 1 342 ? -86.185 22.936 -65.526 1.00 111.46 1345 LEU D CA 1
ATOM 16893 C C . LEU D 1 342 ? -85.791 21.508 -65.148 1.00 103.84 1345 LEU D C 1
ATOM 16894 O O . LEU D 1 342 ? -84.607 21.269 -64.864 1.00 113.56 1345 LEU D O 1
ATOM 16899 N N . THR D 1 343 ? -86.750 20.595 -65.156 1.00 92.51 1346 THR D N 1
ATOM 16900 C CA . THR D 1 343 ? -86.555 19.207 -64.682 1.00 98.25 1346 THR D CA 1
ATOM 16901 C C . THR D 1 343 ? -85.589 18.487 -65.632 1.00 101.38 1346 THR D C 1
ATOM 16902 O O . THR D 1 343 ? -85.563 18.828 -66.820 1.00 109.80 1346 THR D O 1
ATOM 16906 N N . LYS D 1 344 ? -84.816 17.537 -65.111 1.00 106.93 1347 LYS D N 1
ATOM 16907 C CA . LYS D 1 344 ? -83.867 16.707 -65.904 1.00 110.76 1347 LYS D CA 1
ATOM 16908 C C . LYS D 1 344 ? -84.680 15.900 -66.917 1.00 115.65 1347 LYS D C 1
ATOM 16909 O O . LYS D 1 344 ? -84.618 16.286 -68.083 1.00 138.64 1347 LYS D O 1
ATOM 16915 N N . SER D 1 345 ? -85.464 14.893 -66.488 1.00 107.68 1348 SER D N 1
ATOM 16916 C CA . SER D 1 345 ? -86.187 13.933 -67.379 1.00 111.15 1348 SER D CA 1
ATOM 16917 C C . SER D 1 345 ? -87.157 14.688 -68.303 1.00 103.43 1348 SER D C 1
ATOM 16918 O O . SER D 1 345 ? -87.456 15.875 -68.028 1.00 91.56 1348 SER D O 1
ATOM 16921 N N . TYR D 1 346 ? -87.597 14.030 -69.386 1.00 101.57 1349 TYR D N 1
ATOM 16922 C CA . TYR D 1 346 ? -88.405 14.634 -70.480 1.00 101.28 1349 TYR D CA 1
ATOM 16923 C C . TYR D 1 346 ? -89.442 13.644 -71.033 1.00 103.42 1349 TYR D C 1
ATOM 16924 O O . TYR D 1 346 ? -89.261 12.415 -70.842 1.00 109.06 1349 TYR D O 1
ATOM 16933 N N . TYR D 1 347 ? -90.495 14.173 -71.685 1.00 101.88 1350 TYR D N 1
ATOM 16934 C CA . TYR D 1 347 ? -91.623 13.408 -72.275 1.00 106.03 1350 TYR D CA 1
ATOM 16935 C C . TYR D 1 347 ? -91.221 12.940 -73.656 1.00 107.43 1350 TYR D C 1
ATOM 16936 O O . TYR D 1 347 ? -91.674 13.516 -74.667 1.00 112.61 1350 TYR D O 1
ATOM 16945 N N . ASP D 1 348 ? -90.425 11.874 -73.616 1.00 105.65 1351 ASP D N 1
ATOM 16946 C CA . ASP D 1 348 ? -89.628 11.261 -74.701 1.00 99.37 1351 ASP D CA 1
ATOM 16947 C C . ASP D 1 348 ? -90.463 10.149 -75.335 1.00 91.35 1351 ASP D C 1
ATOM 16948 O O . ASP D 1 348 ? -89.897 9.142 -75.759 1.00 99.80 1351 ASP D O 1
ATOM 16953 N N . LEU D 1 349 ? -91.770 10.341 -75.404 1.00 89.34 1352 LEU D N 1
ATOM 16954 C CA . LEU D 1 349 ? -92.674 9.353 -76.033 1.00 98.45 1352 LEU D CA 1
ATOM 16955 C C . LEU D 1 349 ? -93.892 10.056 -76.604 1.00 89.80 1352 LEU D C 1
ATOM 16956 O O . LEU D 1 349 ? -94.375 11.041 -75.973 1.00 73.95 1352 LEU D O 1
ATOM 16961 N N . LEU D 1 350 ? -94.386 9.536 -77.729 1.00 86.39 1353 LEU D N 1
ATOM 16962 C CA . LEU D 1 350 ? -95.622 10.056 -78.340 1.00 90.05 1353 LEU D CA 1
ATOM 16963 C C . LEU D 1 350 ? -96.779 9.604 -77.467 1.00 96.53 1353 LEU D C 1
ATOM 16964 O O . LEU D 1 350 ? -97.598 10.450 -77.120 1.00 130.31 1353 LEU D O 1
ATOM 16969 N N . ALA D 1 351 ? -96.839 8.320 -77.132 1.00 91.70 1354 ALA D N 1
ATOM 16970 C CA . ALA D 1 351 ? -97.928 7.737 -76.313 1.00 98.91 1354 ALA D CA 1
ATOM 16971 C C . ALA D 1 351 ? -97.889 8.329 -74.892 1.00 109.69 1354 ALA D C 1
ATOM 16972 O O . ALA D 1 351 ? -97.294 7.683 -73.992 1.00 120.29 1354 ALA D O 1
ATOM 16974 N N . SER D 1 352 ? -98.484 9.511 -74.685 1.00 106.21 1355 SER D N 1
ATOM 16975 C CA . SER D 1 352 ? -98.343 10.286 -73.417 1.00 102.00 1355 SER D CA 1
ATOM 16976 C C . SER D 1 352 ? -99.280 11.497 -73.423 1.00 92.30 1355 SER D C 1
ATOM 16977 O O . SER D 1 352 ? -99.199 12.284 -74.349 1.00 107.08 1355 SER D O 1
ATOM 16980 N N . GLU D 1 353 ? -100.139 11.607 -72.413 1.00 93.22 1356 GLU D N 1
ATOM 16981 C CA . GLU D 1 353 ? -100.901 12.833 -72.034 1.00 101.47 1356 GLU D CA 1
ATOM 16982 C C . GLU D 1 353 ? -100.159 14.112 -72.480 1.00 93.78 1356 GLU D C 1
ATOM 16983 O O . GLU D 1 353 ? -100.841 15.139 -72.737 1.00 73.90 1356 GLU D O 1
ATOM 16989 N N . ALA D 1 354 ? -98.816 14.062 -72.516 1.00 91.69 1357 ALA D N 1
ATOM 16990 C CA . ALA D 1 354 ? -97.875 15.147 -72.880 1.00 90.02 1357 ALA D CA 1
ATOM 16991 C C . ALA D 1 354 ? -97.594 15.175 -74.379 1.00 87.27 1357 ALA D C 1
ATOM 16992 O O . ALA D 1 354 ? -96.468 15.502 -74.766 1.00 86.76 1357 ALA D O 1
ATOM 16994 N N . ARG D 1 355 ? -98.512 14.640 -75.173 1.00 89.56 1358 ARG D N 1
ATOM 16995 C CA . ARG D 1 355 ? -98.640 14.960 -76.613 1.00 87.11 1358 ARG D CA 1
ATOM 16996 C C . ARG D 1 355 ? -99.652 16.103 -76.718 1.00 87.83 1358 ARG D C 1
ATOM 16997 O O . ARG D 1 355 ? -99.405 17.009 -77.506 1.00 98.60 1358 ARG D O 1
ATOM 17005 N N . GLN D 1 356 ? -100.718 16.099 -75.908 1.00 86.92 1359 GLN D N 1
ATOM 17006 C CA . GLN D 1 356 ? -101.676 17.233 -75.841 1.00 86.05 1359 GLN D CA 1
ATOM 17007 C C . GLN D 1 356 ? -100.896 18.501 -75.527 1.00 80.32 1359 GLN D C 1
ATOM 17008 O O . GLN D 1 356 ? -101.162 19.523 -76.172 1.00 75.63 1359 GLN D O 1
ATOM 17014 N N . ALA D 1 357 ? -99.947 18.412 -74.598 1.00 79.84 1360 ALA D N 1
ATOM 17015 C CA . ALA D 1 357 ? -98.946 19.471 -74.337 1.00 86.24 1360 ALA D CA 1
ATOM 17016 C C . ALA D 1 357 ? -98.165 19.782 -75.623 1.00 81.39 1360 ALA D C 1
ATOM 17017 O O . ALA D 1 357 ? -98.284 20.931 -76.159 1.00 69.47 1360 ALA D O 1
ATOM 17019 N N . SER D 1 358 ? -97.435 18.770 -76.113 1.00 90.41 1361 SER D N 1
ATOM 17020 C CA . SER D 1 358 ? -96.486 18.843 -77.263 1.00 97.17 1361 SER D CA 1
ATOM 17021 C C . SER D 1 358 ? -97.212 19.441 -78.478 1.00 94.99 1361 SER D C 1
ATOM 17022 O O . SER D 1 358 ? -96.606 20.271 -79.145 1.00 98.42 1361 SER D O 1
ATOM 17025 N N . PHE D 1 359 ? -98.469 19.049 -78.717 1.00 91.80 1362 PHE D N 1
ATOM 17026 C CA . PHE D 1 359 ? -99.318 19.472 -79.865 1.00 85.87 1362 PHE D CA 1
ATOM 17027 C C . PHE D 1 359 ? -99.649 20.957 -79.767 1.00 81.80 1362 PHE D C 1
ATOM 17028 O O . PHE D 1 359 ? -99.413 21.686 -80.752 1.00 76.01 1362 PHE D O 1
ATOM 17036 N N . ILE D 1 360 ? -100.217 21.363 -78.629 1.00 89.53 1363 ILE D N 1
ATOM 17037 C CA . ILE D 1 360 ? -100.744 22.743 -78.419 1.00 102.57 1363 ILE D CA 1
ATOM 17038 C C . ILE D 1 360 ? -99.583 23.727 -78.578 1.00 110.91 1363 ILE D C 1
ATOM 17039 O O . ILE D 1 360 ? -99.784 24.786 -79.201 1.00 121.60 1363 ILE D O 1
ATOM 17044 N N . ALA D 1 361 ? -98.410 23.368 -78.061 1.00 110.22 1364 ALA D N 1
ATOM 17045 C CA . ALA D 1 361 ? -97.168 24.147 -78.244 1.00 107.34 1364 ALA D CA 1
ATOM 17046 C C . ALA D 1 361 ? -96.944 24.425 -79.741 1.00 109.23 1364 ALA D C 1
ATOM 17047 O O . ALA D 1 361 ? -96.874 25.614 -80.121 1.00 104.49 1364 ALA D O 1
ATOM 17049 N N . ILE D 1 362 ? -96.877 23.384 -80.573 1.00 106.93 1365 ILE D N 1
ATOM 17050 C CA . ILE D 1 362 ? -96.568 23.510 -82.030 1.00 100.67 1365 ILE D CA 1
ATOM 17051 C C . ILE D 1 362 ? -97.674 24.335 -82.679 1.00 97.51 1365 ILE D C 1
ATOM 17052 O O . ILE D 1 362 ? -97.354 25.138 -83.564 1.00 106.36 1365 ILE D O 1
ATOM 17057 N N . ALA D 1 363 ? -98.922 24.104 -82.270 1.00 94.25 1366 ALA D N 1
ATOM 17058 C CA . ALA D 1 363 ? -100.134 24.737 -82.839 1.00 97.66 1366 ALA D CA 1
ATOM 17059 C C . ALA D 1 363 ? -100.122 26.235 -82.527 1.00 101.67 1366 ALA D C 1
ATOM 17060 O O . ALA D 1 363 ? -100.525 27.017 -83.410 1.00 103.12 1366 ALA D O 1
ATOM 17062 N N . LYS D 1 364 ? -99.685 26.597 -81.313 1.00 108.31 1367 LYS D N 1
ATOM 17063 C CA . LYS D 1 364 ? -99.474 27.993 -80.850 1.00 114.90 1367 LYS D CA 1
ATOM 17064 C C . LYS D 1 364 ? -98.200 28.576 -81.463 1.00 106.85 1367 LYS D C 1
ATOM 17065 O O . LYS D 1 364 ? -97.860 29.723 -81.122 1.00 103.38 1367 LYS D O 1
ATOM 17071 N N . LYS D 1 365 ? -97.508 27.780 -82.282 1.00 104.08 1368 LYS D N 1
ATOM 17072 C CA . LYS D 1 365 ? -96.281 28.143 -83.036 1.00 109.01 1368 LYS D CA 1
ATOM 17073 C C . LYS D 1 365 ? -95.193 28.495 -82.012 1.00 98.52 1368 LYS D C 1
ATOM 17074 O O . LYS D 1 365 ? -94.468 29.478 -82.231 1.00 101.64 1368 LYS D O 1
ATOM 17080 N N . GLU D 1 366 ? -95.071 27.723 -80.932 1.00 93.19 1369 GLU D N 1
ATOM 17081 C CA . GLU D 1 366 ? -94.071 27.995 -79.862 1.00 99.88 1369 GLU D CA 1
ATOM 17082 C C . GLU D 1 366 ? -92.866 27.074 -80.057 1.00 96.58 1369 GLU D C 1
ATOM 17083 O O . GLU D 1 366 ? -91.771 27.468 -79.627 1.00 95.32 1369 GLU D O 1
ATOM 17089 N N . VAL D 1 367 ? -93.055 25.903 -80.674 1.00 98.55 1370 VAL D N 1
ATOM 17090 C CA . VAL D 1 367 ? -91.923 24.993 -81.037 1.00 104.45 1370 VAL D CA 1
ATOM 17091 C C . VAL D 1 367 ? -92.083 24.508 -82.482 1.00 115.08 1370 VAL D C 1
ATOM 17092 O O . VAL D 1 367 ? -93.197 24.651 -83.065 1.00 113.85 1370 VAL D O 1
ATOM 17096 N N . ASP D 1 368 ? -90.985 23.967 -83.016 1.00 116.06 1371 ASP D N 1
ATOM 17097 C CA . ASP D 1 368 ? -90.846 23.604 -84.447 1.00 112.95 1371 ASP D CA 1
ATOM 17098 C C . ASP D 1 368 ? -91.857 22.512 -84.776 1.00 104.06 1371 ASP D C 1
ATOM 17099 O O . ASP D 1 368 ? -92.092 21.650 -83.915 1.00 102.01 1371 ASP D O 1
ATOM 17104 N N . LYS D 1 369 ? -92.401 22.536 -85.993 1.00 99.51 1372 LYS D N 1
ATOM 17105 C CA . LYS D 1 369 ? -93.425 21.582 -86.493 1.00 94.58 1372 LYS D CA 1
ATOM 17106 C C . LYS D 1 369 ? -92.835 20.165 -86.347 1.00 84.70 1372 LYS D C 1
ATOM 17107 O O . LYS D 1 369 ? -93.621 19.202 -86.117 1.00 71.16 1372 LYS D O 1
ATOM 17113 N N . LYS D 1 370 ? -91.498 20.048 -86.424 1.00 85.84 1373 LYS D N 1
ATOM 17114 C CA . LYS D 1 370 ? -90.814 18.724 -86.384 1.00 90.56 1373 LYS D CA 1
ATOM 17115 C C . LYS D 1 370 ? -90.773 18.157 -84.962 1.00 90.62 1373 LYS D C 1
ATOM 17116 O O . LYS D 1 370 ? -90.600 16.933 -84.882 1.00 88.94 1373 LYS D O 1
ATOM 17122 N N . HIS D 1 371 ? -90.949 18.950 -83.897 1.00 92.20 1374 HIS D N 1
ATOM 17123 C CA . HIS D 1 371 ? -90.955 18.413 -82.508 1.00 98.17 1374 HIS D CA 1
ATOM 17124 C C . HIS D 1 371 ? -91.862 17.181 -82.497 1.00 96.31 1374 HIS D C 1
ATOM 17125 O O . HIS D 1 371 ? -91.419 16.121 -81.990 1.00 101.48 1374 HIS D O 1
ATOM 17132 N N . TRP D 1 372 ? -93.050 17.312 -83.100 1.00 89.17 1375 TRP D N 1
ATOM 17133 C CA . TRP D 1 372 ? -94.101 16.263 -83.087 1.00 96.89 1375 TRP D CA 1
ATOM 17134 C C . TRP D 1 372 ? -93.478 14.917 -83.463 1.00 101.07 1375 TRP D C 1
ATOM 17135 O O . TRP D 1 372 ? -93.897 13.890 -82.899 1.00 103.19 1375 TRP D O 1
ATOM 17146 N N . PHE D 1 373 ? -92.530 14.938 -84.399 1.00 100.17 1376 PHE D N 1
ATOM 17147 C CA . PHE D 1 373 ? -91.963 13.731 -85.048 1.00 93.93 1376 PHE D CA 1
ATOM 17148 C C . PHE D 1 373 ? -90.710 13.286 -84.303 1.00 89.54 1376 PHE D C 1
ATOM 17149 O O . PHE D 1 373 ? -90.334 12.114 -84.422 1.00 90.23 1376 PHE D O 1
ATOM 17157 N N . LYS D 1 374 ? -90.093 14.190 -83.540 1.00 91.24 1377 LYS D N 1
ATOM 17158 C CA . LYS D 1 374 ? -88.921 13.858 -82.696 1.00 101.76 1377 LYS D CA 1
ATOM 17159 C C . LYS D 1 374 ? -89.392 13.054 -81.472 1.00 103.69 1377 LYS D C 1
ATOM 17160 O O . LYS D 1 374 ? -88.576 12.283 -80.951 1.00 111.81 1377 LYS D O 1
ATOM 17166 N N . LEU D 1 375 ? -90.663 13.180 -81.057 1.00 104.00 1378 LEU D N 1
ATOM 17167 C CA . LEU D 1 375 ? -91.269 12.367 -79.962 1.00 102.08 1378 LEU D CA 1
ATOM 17168 C C . LEU D 1 375 ? -91.091 10.874 -80.278 1.00 93.32 1378 LEU D C 1
ATOM 17169 O O . LEU D 1 375 ? -91.313 10.462 -81.440 1.00 85.06 1378 LEU D O 1
ATOM 17174 N N . GLY D 1 376 ? -90.736 10.090 -79.258 1.00 94.63 1379 GLY D N 1
ATOM 17175 C CA . GLY D 1 376 ? -90.535 8.635 -79.385 1.00 103.70 1379 GLY D CA 1
ATOM 17176 C C . GLY D 1 376 ? -91.778 7.922 -79.885 1.00 106.78 1379 GLY D C 1
ATOM 17177 O O . GLY D 1 376 ? -92.815 7.990 -79.198 1.00 109.03 1379 GLY D O 1
ATOM 17178 N N . ARG D 1 377 ? -91.654 7.242 -81.024 1.00 106.96 1380 ARG D N 1
ATOM 17179 C CA . ARG D 1 377 ? -92.645 6.286 -81.551 1.00 109.55 1380 ARG D CA 1
ATOM 17180 C C . ARG D 1 377 ? -91.986 4.916 -81.509 1.00 101.23 1380 ARG D C 1
ATOM 17181 O O . ARG D 1 377 ? -90.960 4.724 -82.176 1.00 96.08 1380 ARG D O 1
ATOM 17189 N N . MET D 1 378 ? -92.514 4.061 -80.654 1.00 98.99 1381 MET D N 1
ATOM 17190 C CA . MET D 1 378 ? -92.091 2.656 -80.517 1.00 96.33 1381 MET D CA 1
ATOM 17191 C C . MET D 1 378 ? -93.301 1.776 -80.776 1.00 92.39 1381 MET D C 1
ATOM 17192 O O . MET D 1 378 ? -94.303 2.004 -80.108 1.00 101.60 1381 MET D O 1
ATOM 17197 N N . LEU D 1 379 ? -93.237 0.825 -81.702 1.00 96.64 1382 LEU D N 1
ATOM 17198 C CA . LEU D 1 379 ? -94.382 -0.089 -81.941 1.00 103.31 1382 LEU D CA 1
ATOM 17199 C C . LEU D 1 379 ? -94.094 -1.405 -81.247 1.00 92.75 1382 LEU D C 1
ATOM 17200 O O . LEU D 1 379 ? -92.901 -1.741 -81.092 1.00 89.82 1382 LEU D O 1
ATOM 17205 N N . ALA D 1 380 ? -95.168 -2.087 -80.853 1.00 85.11 1383 ALA D N 1
ATOM 17206 C CA . ALA D 1 380 ? -95.133 -3.445 -80.277 1.00 97.60 1383 ALA D CA 1
ATOM 17207 C C . ALA D 1 380 ? -95.954 -4.368 -81.172 1.00 109.06 1383 ALA D C 1
ATOM 17208 O O . ALA D 1 380 ? -97.127 -4.019 -81.442 1.00 98.55 1383 ALA D O 1
ATOM 17210 N N . ILE D 1 381 ? -95.337 -5.479 -81.592 1.00 134.55 1384 ILE D N 1
ATOM 17211 C CA . ILE D 1 381 ? -95.888 -6.453 -82.574 1.00 143.04 1384 ILE D CA 1
ATOM 17212 C C . ILE D 1 381 ? -96.680 -7.509 -81.796 1.00 142.62 1384 ILE D C 1
ATOM 17213 O O . ILE D 1 381 ? -96.545 -8.706 -82.149 1.00 147.60 1384 ILE D O 1
ATOM 17218 N N . GLU D 1 382 ? -97.428 -7.100 -80.769 1.00 151.58 1385 GLU D N 1
ATOM 17219 C CA . GLU D 1 382 ? -98.365 -8.021 -80.072 1.00 168.79 1385 GLU D CA 1
ATOM 17220 C C . GLU D 1 382 ? -99.155 -8.724 -81.179 1.00 193.40 1385 GLU D C 1
ATOM 17221 O O . GLU D 1 382 ? -99.640 -8.028 -82.075 1.00 199.97 1385 GLU D O 1
ATOM 17227 N N . ASN D 1 383 ? -99.210 -10.052 -81.116 1.00 205.33 1386 ASN D N 1
ATOM 17228 C CA . ASN D 1 383 ? -99.795 -10.937 -82.151 1.00 189.91 1386 ASN D CA 1
ATOM 17229 C C . ASN D 1 383 ? -99.841 -10.220 -83.507 1.00 176.13 1386 ASN D C 1
ATOM 17230 O O . ASN D 1 383 ? -98.770 -10.093 -84.162 1.00 150.18 1386 ASN D O 1
ATOM 17235 N N . ARG D 1 384 ? -101.008 -9.676 -83.847 1.00 167.05 1387 ARG D N 1
ATOM 17236 C CA . ARG D 1 384 ? -101.262 -9.024 -85.154 1.00 161.03 1387 ARG D CA 1
ATOM 17237 C C . ARG D 1 384 ? -101.262 -7.513 -84.984 1.00 143.99 1387 ARG D C 1
ATOM 17238 O O . ARG D 1 384 ? -100.246 -6.942 -85.360 1.00 159.33 1387 ARG D O 1
ATOM 17246 N N . TYR D 1 385 ? -102.328 -6.925 -84.419 1.00 128.99 1388 TYR D N 1
ATOM 17247 C CA . TYR D 1 385 ? -102.420 -5.464 -84.153 1.00 131.69 1388 TYR D CA 1
ATOM 17248 C C . TYR D 1 385 ? -101.132 -5.041 -83.442 1.00 118.57 1388 TYR D C 1
ATOM 17249 O O . TYR D 1 385 ? -100.672 -5.719 -82.534 1.00 114.26 1388 TYR D O 1
ATOM 17258 N N . LYS D 1 386 ? -100.520 -3.985 -83.967 1.00 115.48 1389 LYS D N 1
ATOM 17259 C CA . LYS D 1 386 ? -99.291 -3.352 -83.454 1.00 107.61 1389 LYS D CA 1
ATOM 17260 C C . LYS D 1 386 ? -99.700 -1.968 -82.994 1.00 90.27 1389 LYS D C 1
ATOM 17261 O O . LYS D 1 386 ? -100.814 -1.550 -83.336 1.00 78.74 1389 LYS D O 1
ATOM 17267 N N . GLY D 1 387 ? -98.870 -1.298 -82.210 1.00 84.02 1390 GLY D N 1
ATOM 17268 C CA . GLY D 1 387 ? -99.264 -0.005 -81.636 1.00 83.38 1390 GLY D CA 1
ATOM 17269 C C . GLY D 1 387 ? -98.172 0.585 -80.786 1.00 82.86 1390 GLY D C 1
ATOM 17270 O O . GLY D 1 387 ? -97.318 -0.205 -80.274 1.00 83.45 1390 GLY D O 1
ATOM 17271 N N . LEU D 1 388 ? -98.211 1.911 -80.656 1.00 81.13 1391 LEU D N 1
ATOM 17272 C CA . LEU D 1 388 ? -97.254 2.695 -79.841 1.00 87.17 1391 LEU D CA 1
ATOM 17273 C C . LEU D 1 388 ? -97.251 2.151 -78.420 1.00 94.54 1391 LEU D C 1
ATOM 17274 O O . LEU D 1 388 ? -98.330 1.841 -77.909 1.00 88.04 1391 LEU D O 1
ATOM 17279 N N . VAL D 1 389 ? -96.065 1.961 -77.854 1.00 102.81 1392 VAL D N 1
ATOM 17280 C CA . VAL D 1 389 ? -95.907 1.634 -76.410 1.00 106.68 1392 VAL D CA 1
ATOM 17281 C C . VAL D 1 389 ? -95.733 2.953 -75.683 1.00 112.00 1392 VAL D C 1
ATOM 17282 O O . VAL D 1 389 ? -95.204 3.905 -76.306 1.00 106.89 1392 VAL D O 1
ATOM 17286 N N . SER D 1 390 ? -96.156 2.953 -74.424 1.00 116.62 1393 SER D N 1
ATOM 17287 C CA . SER D 1 390 ? -96.195 4.117 -73.508 1.00 108.89 1393 SER D CA 1
ATOM 17288 C C . SER D 1 390 ? -95.225 3.856 -72.369 1.00 105.04 1393 SER D C 1
ATOM 17289 O O . SER D 1 390 ? -94.872 2.665 -72.135 1.00 95.27 1393 SER D O 1
ATOM 17292 N N . TRP D 1 391 ? -94.873 4.937 -71.673 1.00 102.51 1394 TRP D N 1
ATOM 17293 C CA . TRP D 1 391 ? -93.838 4.922 -70.616 1.00 106.93 1394 TRP D CA 1
ATOM 17294 C C . TRP D 1 391 ? -94.269 3.942 -69.526 1.00 99.27 1394 TRP D C 1
ATOM 17295 O O . TRP D 1 391 ? -93.516 3.004 -69.289 1.00 87.99 1394 TRP D O 1
ATOM 17306 N N . SER D 1 392 ? -95.525 4.059 -69.068 1.00 101.66 1395 SER D N 1
ATOM 17307 C CA . SER D 1 392 ? -96.108 3.390 -67.872 1.00 101.55 1395 SER D CA 1
ATOM 17308 C C . SER D 1 392 ? -97.165 2.333 -68.250 1.00 94.19 1395 SER D C 1
ATOM 17309 O O . SER D 1 392 ? -97.221 1.282 -67.559 1.00 101.00 1395 SER D O 1
ATOM 17312 N N . GLY D 1 393 ? -97.994 2.598 -69.264 1.00 79.86 1396 GLY D N 1
ATOM 17313 C CA . GLY D 1 393 ? -98.907 1.586 -69.843 1.00 75.28 1396 GLY D CA 1
ATOM 17314 C C . GLY D 1 393 ? -100.336 1.793 -69.390 1.00 71.77 1396 GLY D C 1
ATOM 17315 O O . GLY D 1 393 ? -101.136 0.832 -69.475 1.00 61.99 1396 GLY D O 1
ATOM 17316 N N . THR D 1 394 ? -100.628 2.991 -68.887 1.00 73.79 1397 THR D N 1
ATOM 17317 C CA . THR D 1 394 ? -101.959 3.386 -68.364 1.00 77.83 1397 THR D CA 1
ATOM 17318 C C . THR D 1 394 ? -102.844 3.818 -69.517 1.00 78.28 1397 THR D C 1
ATOM 17319 O O . THR D 1 394 ? -102.371 4.660 -70.281 1.00 87.97 1397 THR D O 1
ATOM 17323 N N . MET D 1 395 ? -104.076 3.312 -69.590 1.00 76.46 1398 MET D N 1
ATOM 17324 C CA . MET D 1 395 ? -105.110 3.804 -70.537 1.00 76.52 1398 MET D CA 1
ATOM 17325 C C . MET D 1 395 ? -104.995 5.324 -70.659 1.00 77.46 1398 MET D C 1
ATOM 17326 O O . MET D 1 395 ? -104.869 5.818 -71.783 1.00 82.15 1398 MET D O 1
ATOM 17331 N N . PHE D 1 396 ? -105.030 6.044 -69.536 1.00 76.92 1399 PHE D N 1
ATOM 17332 C CA . PHE D 1 396 ? -104.942 7.524 -69.457 1.00 77.12 1399 PHE D CA 1
ATOM 17333 C C . PHE D 1 396 ? -103.888 8.042 -70.451 1.00 75.25 1399 PHE D C 1
ATOM 17334 O O . PHE D 1 396 ? -104.233 8.903 -71.285 1.00 76.56 1399 PHE D O 1
ATOM 17342 N N . GLU D 1 397 ? -102.668 7.494 -70.403 1.00 78.98 1400 GLU D N 1
ATOM 17343 C CA . GLU D 1 397 ? -101.489 7.895 -71.236 1.00 83.78 1400 GLU D CA 1
ATOM 17344 C C . GLU D 1 397 ? -101.872 7.952 -72.725 1.00 77.79 1400 GLU D C 1
ATOM 17345 O O . GLU D 1 397 ? -101.380 8.855 -73.468 1.00 74.70 1400 GLU D O 1
ATOM 17351 N N . TYR D 1 398 ? -102.715 7.005 -73.144 1.00 71.87 1401 TYR D N 1
ATOM 17352 C CA . TYR D 1 398 ? -103.188 6.834 -74.539 1.00 74.43 1401 TYR D CA 1
ATOM 17353 C C . TYR D 1 398 ? -104.396 7.738 -74.814 1.00 76.49 1401 TYR D C 1
ATOM 17354 O O . TYR D 1 398 ? -104.340 8.460 -75.819 1.00 75.64 1401 TYR D O 1
ATOM 17363 N N . PHE D 1 399 ? -105.408 7.767 -73.940 1.00 77.67 1402 PHE D N 1
ATOM 17364 C CA . PHE D 1 399 ? -106.776 8.232 -74.300 1.00 77.18 1402 PHE D CA 1
ATOM 17365 C C . PHE D 1 399 ? -107.124 9.614 -73.713 1.00 78.75 1402 PHE D C 1
ATOM 17366 O O . PHE D 1 399 ? -108.084 10.238 -74.216 1.00 84.33 1402 PHE D O 1
ATOM 17374 N N . MET D 1 400 ? -106.401 10.098 -72.703 1.00 82.45 1403 MET D N 1
ATOM 17375 C CA . MET D 1 400 ? -106.744 11.378 -72.026 1.00 90.43 1403 MET D CA 1
ATOM 17376 C C . MET D 1 400 ? -106.727 12.534 -73.026 1.00 90.81 1403 MET D C 1
ATOM 17377 O O . MET D 1 400 ? -107.577 13.421 -72.987 1.00 90.45 1403 MET D O 1
ATOM 17382 N N . PRO D 1 401 ? -105.721 12.603 -73.920 1.00 88.31 1404 PRO D N 1
ATOM 17383 C CA . PRO D 1 401 ? -105.785 13.546 -75.032 1.00 87.48 1404 PRO D CA 1
ATOM 17384 C C . PRO D 1 401 ? -107.084 13.448 -75.845 1.00 89.61 1404 PRO D C 1
ATOM 17385 O O . PRO D 1 401 ? -107.658 14.481 -76.065 1.00 100.76 1404 PRO D O 1
ATOM 17389 N N . LEU D 1 402 ? -107.541 12.235 -76.197 1.00 90.33 1405 LEU D N 1
ATOM 17390 C CA . LEU D 1 402 ? -108.694 11.995 -77.122 1.00 93.27 1405 LEU D CA 1
ATOM 17391 C C . LEU D 1 402 ? -109.994 12.661 -76.649 1.00 94.92 1405 LEU D C 1
ATOM 17392 O O . LEU D 1 402 ? -110.985 12.612 -77.395 1.00 97.26 1405 LEU D O 1
ATOM 17397 N N . LEU D 1 403 ? -110.004 13.217 -75.450 1.00 101.10 1406 LEU D N 1
ATOM 17398 C CA . LEU D 1 403 ? -111.107 14.084 -74.978 1.00 102.95 1406 LEU D CA 1
ATOM 17399 C C . LEU D 1 403 ? -111.277 15.270 -75.937 1.00 95.58 1406 LEU D C 1
ATOM 17400 O O . LEU D 1 403 ? -112.417 15.576 -76.294 1.00 92.15 1406 LEU D O 1
ATOM 17405 N N . VAL D 1 404 ? -110.183 15.876 -76.386 1.00 94.19 1407 VAL D N 1
ATOM 17406 C CA . VAL D 1 404 ? -110.201 17.079 -77.271 1.00 94.03 1407 VAL D CA 1
ATOM 17407 C C . VAL D 1 404 ? -109.482 16.776 -78.589 1.00 90.40 1407 VAL D C 1
ATOM 17408 O O . VAL D 1 404 ? -110.080 17.034 -79.659 1.00 77.32 1407 VAL D O 1
ATOM 17412 N N . MET D 1 405 ? -108.251 16.257 -78.513 1.00 93.17 1408 MET D N 1
ATOM 17413 C CA . MET D 1 405 ? -107.447 15.875 -79.704 1.00 88.17 1408 MET D CA 1
ATOM 17414 C C . MET D 1 405 ? -108.258 14.841 -80.469 1.00 92.68 1408 MET D C 1
ATOM 17415 O O . MET D 1 405 ? -108.797 13.943 -79.820 1.00 105.94 1408 MET D O 1
ATOM 17420 N N . ARG D 1 406 ? -108.380 14.968 -81.789 1.00 96.41 1409 ARG D N 1
ATOM 17421 C CA . ARG D 1 406 ? -109.214 14.015 -82.557 1.00 98.26 1409 ARG D CA 1
ATOM 17422 C C . ARG D 1 406 ? -108.359 12.828 -82.955 1.00 97.64 1409 ARG D C 1
ATOM 17423 O O . ARG D 1 406 ? -107.137 12.757 -82.657 1.00 101.59 1409 ARG D O 1
ATOM 17431 N N . ASN D 1 407 ? -109.060 11.855 -83.497 1.00 96.69 1410 ASN D N 1
ATOM 17432 C CA . ASN D 1 407 ? -108.441 10.711 -84.173 1.00 103.02 1410 ASN D CA 1
ATOM 17433 C C . ASN D 1 407 ? -108.993 10.689 -85.585 1.00 111.15 1410 ASN D C 1
ATOM 17434 O O . ASN D 1 407 ? -110.236 10.821 -85.711 1.00 121.03 1410 ASN D O 1
ATOM 17439 N N . TYR D 1 408 ? -108.095 10.533 -86.562 1.00 108.54 1411 TYR D N 1
ATOM 17440 C CA . TYR D 1 408 ? -108.410 10.221 -87.981 1.00 96.95 1411 TYR D CA 1
ATOM 17441 C C . TYR D 1 408 ? -108.161 8.720 -88.191 1.00 89.97 1411 TYR D C 1
ATOM 17442 O O . TYR D 1 408 ? -107.166 8.200 -87.645 1.00 86.13 1411 TYR D O 1
ATOM 17451 N N . GLN D 1 409 ? -109.064 8.028 -88.897 1.00 86.50 1412 GLN D N 1
ATOM 17452 C CA . GLN D 1 409 ? -109.013 6.543 -89.070 1.00 93.98 1412 GLN D CA 1
ATOM 17453 C C . GLN D 1 409 ? -107.737 6.148 -89.850 1.00 101.32 1412 GLN D C 1
ATOM 17454 O O . GLN D 1 409 ? -107.221 6.966 -90.627 1.00 107.61 1412 GLN D O 1
ATOM 17460 N N . ASN D 1 410 ? -107.198 4.949 -89.606 1.00 107.42 1413 ASN D N 1
ATOM 17461 C CA . ASN D 1 410 ? -106.048 4.380 -90.377 1.00 101.87 1413 ASN D CA 1
ATOM 17462 C C . ASN D 1 410 ? -104.799 5.243 -90.199 1.00 99.70 1413 ASN D C 1
ATOM 17463 O O . ASN D 1 410 ? -103.919 5.235 -91.068 1.00 104.13 1413 ASN D O 1
ATOM 17468 N N . THR D 1 411 ? -104.800 6.052 -89.145 1.00 101.77 1414 THR D N 1
ATOM 17469 C CA . THR D 1 411 ? -103.617 6.839 -88.723 1.00 104.78 1414 THR D CA 1
ATOM 17470 C C . THR D 1 411 ? -102.839 6.036 -87.673 1.00 106.24 1414 THR D C 1
ATOM 17471 O O . THR D 1 411 ? -103.399 5.079 -87.129 1.00 116.45 1414 THR D O 1
ATOM 17475 N N . LEU D 1 412 ? -101.579 6.401 -87.450 1.00 104.64 1415 LEU D N 1
ATOM 17476 C CA . LEU D 1 412 ? -100.704 5.777 -86.432 1.00 105.44 1415 LEU D CA 1
ATOM 17477 C C . LEU D 1 412 ? -101.484 5.673 -85.137 1.00 99.88 1415 LEU D C 1
ATOM 17478 O O . LEU D 1 412 ? -101.745 4.553 -84.712 1.00 104.28 1415 LEU D O 1
ATOM 17483 N N . LEU D 1 413 ? -101.863 6.820 -84.580 1.00 97.53 1416 LEU D N 1
ATOM 17484 C CA . LEU D 1 413 ? -102.667 6.914 -83.336 1.00 103.90 1416 LEU D CA 1
ATOM 17485 C C . LEU D 1 413 ? -103.768 5.851 -83.377 1.00 97.57 1416 LEU D C 1
ATOM 17486 O O . LEU D 1 413 ? -103.823 5.040 -82.435 1.00 92.52 1416 LEU D O 1
ATOM 17491 N N . ASP D 1 414 ? -104.592 5.846 -84.437 1.00 92.94 1417 ASP D N 1
ATOM 17492 C CA . ASP D 1 414 ? -105.801 4.982 -84.521 1.00 88.58 1417 ASP D CA 1
ATOM 17493 C C . ASP D 1 414 ? -105.393 3.545 -84.218 1.00 88.59 1417 ASP D C 1
ATOM 17494 O O . ASP D 1 414 ? -105.847 2.997 -83.205 1.00 91.13 1417 ASP D O 1
ATOM 17499 N N . GLU D 1 415 ? -104.562 2.958 -85.078 1.00 91.40 1418 GLU D N 1
ATOM 17500 C CA . GLU D 1 415 ? -104.013 1.595 -84.876 1.00 97.78 1418 GLU D CA 1
ATOM 17501 C C . GLU D 1 415 ? -103.715 1.416 -83.385 1.00 94.18 1418 GLU D C 1
ATOM 17502 O O . GLU D 1 415 ? -104.241 0.453 -82.789 1.00 97.80 1418 GLU D O 1
ATOM 17508 N N . THR D 1 416 ? -102.938 2.348 -82.821 1.00 89.53 1419 THR D N 1
ATOM 17509 C CA . THR D 1 416 ? -102.479 2.342 -81.408 1.00 83.62 1419 THR D CA 1
ATOM 17510 C C . THR D 1 416 ? -103.699 2.314 -80.482 1.00 77.10 1419 THR D C 1
ATOM 17511 O O . THR D 1 416 ? -103.782 1.389 -79.659 1.00 72.50 1419 THR D O 1
ATOM 17515 N N . TYR D 1 417 ? -104.623 3.264 -80.610 1.00 80.49 1420 TYR D N 1
ATOM 17516 C CA . TYR D 1 417 ? -105.803 3.368 -79.703 1.00 85.77 1420 TYR D CA 1
ATOM 17517 C C . TYR D 1 417 ? -106.458 1.985 -79.596 1.00 77.81 1420 TYR D C 1
ATOM 17518 O O . TYR D 1 417 ? -106.707 1.560 -78.458 1.00 82.49 1420 TYR D O 1
ATOM 17527 N N . ALA D 1 418 ? -106.649 1.279 -80.717 1.00 68.51 1421 ALA D N 1
ATOM 17528 C CA . ALA D 1 418 ? -107.243 -0.079 -80.735 1.00 72.90 1421 ALA D CA 1
ATOM 17529 C C . ALA D 1 418 ? -106.310 -1.060 -80.029 1.00 79.21 1421 ALA D C 1
ATOM 17530 O O . ALA D 1 418 ? -106.727 -1.632 -79.011 1.00 89.67 1421 ALA D O 1
ATOM 17532 N N . PHE D 1 419 ? -105.094 -1.222 -80.554 1.00 83.58 1422 PHE D N 1
ATOM 17533 C CA . PHE D 1 419 ? -103.995 -1.991 -79.924 1.00 83.21 1422 PHE D CA 1
ATOM 17534 C C . PHE D 1 419 ? -104.097 -1.928 -78.398 1.00 82.86 1422 PHE D C 1
ATOM 17535 O O . PHE D 1 419 ? -104.117 -2.996 -77.787 1.00 91.22 1422 PHE D O 1
ATOM 17543 N N . ALA D 1 420 ? -104.144 -0.718 -77.822 1.00 79.86 1423 ALA D N 1
ATOM 17544 C CA . ALA D 1 420 ? -104.153 -0.473 -76.358 1.00 78.14 1423 ALA D CA 1
ATOM 17545 C C . ALA D 1 420 ? -105.328 -1.233 -75.735 1.00 80.02 1423 ALA D C 1
ATOM 17546 O O . ALA D 1 420 ? -105.072 -2.127 -74.885 1.00 84.00 1423 ALA D O 1
ATOM 17548 N N . VAL D 1 421 ? -106.550 -0.928 -76.178 1.00 78.60 1424 VAL D N 1
ATOM 17549 C CA . VAL D 1 421 ? -107.797 -1.552 -75.642 1.00 79.26 1424 VAL D CA 1
ATOM 17550 C C . VAL D 1 421 ? -107.666 -3.072 -75.732 1.00 79.27 1424 VAL D C 1
ATOM 17551 O O . VAL D 1 421 ? -107.949 -3.726 -74.743 1.00 83.12 1424 VAL D O 1
ATOM 17555 N N . ARG D 1 422 ? -107.235 -3.620 -76.867 1.00 86.82 1425 ARG D N 1
ATOM 17556 C CA . ARG D 1 422 ? -107.018 -5.082 -77.048 1.00 102.25 1425 ARG D CA 1
ATOM 17557 C C . ARG D 1 422 ? -106.170 -5.599 -75.882 1.00 103.97 1425 ARG D C 1
ATOM 17558 O O . ARG D 1 422 ? -106.751 -6.267 -75.010 1.00 122.43 1425 ARG D O 1
ATOM 17566 N N . VAL D 1 423 ? -104.879 -5.233 -75.833 1.00 98.01 1426 VAL D N 1
ATOM 17567 C CA . VAL D 1 423 ? -103.877 -5.760 -74.854 1.00 94.55 1426 VAL D CA 1
ATOM 17568 C C . VAL D 1 423 ? -104.467 -5.631 -73.444 1.00 91.94 1426 VAL D C 1
ATOM 17569 O O . VAL D 1 423 ? -104.502 -6.652 -72.727 1.00 86.71 1426 VAL D O 1
ATOM 17573 N N . GLN D 1 424 ? -104.931 -4.426 -73.094 1.00 90.81 1427 GLN D N 1
ATOM 17574 C CA . GLN D 1 424 ? -105.540 -4.055 -71.781 1.00 90.79 1427 GLN D CA 1
ATOM 17575 C C . GLN D 1 424 ? -106.702 -4.982 -71.414 1.00 90.87 1427 GLN D C 1
ATOM 17576 O O . GLN D 1 424 ? -106.862 -5.260 -70.203 1.00 105.68 1427 GLN D O 1
ATOM 17582 N N . LYS D 1 425 ? -107.515 -5.372 -72.411 1.00 86.79 1428 LYS D N 1
ATOM 17583 C CA . LYS D 1 425 ? -108.728 -6.210 -72.224 1.00 91.43 1428 LYS D CA 1
ATOM 17584 C C . LYS D 1 425 ? -108.285 -7.663 -72.081 1.00 94.96 1428 LYS D C 1
ATOM 17585 O O . LYS D 1 425 ? -108.960 -8.404 -71.347 1.00 102.56 1428 LYS D O 1
ATOM 17591 N N . ASN D 1 426 ? -107.219 -8.056 -72.785 1.00 104.54 1429 ASN D N 1
ATOM 17592 C CA . ASN D 1 426 ? -106.664 -9.435 -72.728 1.00 111.84 1429 ASN D CA 1
ATOM 17593 C C . ASN D 1 426 ? -106.045 -9.636 -71.364 1.00 105.26 1429 ASN D C 1
ATOM 17594 O O . ASN D 1 426 ? -106.528 -10.501 -70.621 1.00 128.54 1429 ASN D O 1
ATOM 17599 N N . TYR D 1 427 ? -105.021 -8.847 -71.060 1.00 88.73 1430 TYR D N 1
ATOM 17600 C CA . TYR D 1 427 ? -104.372 -8.824 -69.728 1.00 87.13 1430 TYR D CA 1
ATOM 17601 C C . TYR D 1 427 ? -105.424 -9.011 -68.642 1.00 81.34 1430 TYR D C 1
ATOM 17602 O O . TYR D 1 427 ? -105.220 -9.894 -67.803 1.00 85.47 1430 TYR D O 1
ATOM 17611 N N . ALA D 1 428 ? -106.502 -8.233 -68.701 1.00 79.72 1431 ALA D N 1
ATOM 17612 C CA . ALA D 1 428 ? -107.608 -8.198 -67.710 1.00 85.14 1431 ALA D CA 1
ATOM 17613 C C . ALA D 1 428 ? -108.455 -9.481 -67.773 1.00 95.28 1431 ALA D C 1
ATOM 17614 O O . ALA D 1 428 ? -108.829 -9.975 -66.699 1.00 112.02 1431 ALA D O 1
ATOM 17616 N N . LYS D 1 429 ? -108.789 -9.988 -68.964 1.00 102.85 1432 LYS D N 1
ATOM 17617 C CA . LYS D 1 429 ? -109.522 -11.274 -69.125 1.00 106.84 1432 LYS D CA 1
ATOM 17618 C C . LYS D 1 429 ? -108.760 -12.377 -68.385 1.00 101.17 1432 LYS D C 1
ATOM 17619 O O . LYS D 1 429 ? -109.392 -13.085 -67.562 1.00 108.93 1432 LYS D O 1
ATOM 17625 N N . GLU D 1 430 ? -107.457 -12.506 -68.660 1.00 99.33 1433 GLU D N 1
ATOM 17626 C CA . GLU D 1 430 ? -106.613 -13.552 -68.011 1.00 107.80 1433 GLU D CA 1
ATOM 17627 C C . GLU D 1 430 ? -106.791 -13.448 -66.493 1.00 109.81 1433 GLU D C 1
ATOM 17628 O O . GLU D 1 430 ? -107.130 -14.490 -65.868 1.00 132.65 1433 GLU D O 1
ATOM 17634 N N . LEU D 1 431 ? -106.660 -12.239 -65.935 1.00 95.66 1434 LEU D N 1
ATOM 17635 C CA . LEU D 1 431 ? -106.623 -12.007 -64.461 1.00 89.12 1434 LEU D CA 1
ATOM 17636 C C . LEU D 1 431 ? -108.056 -11.962 -63.897 1.00 88.70 1434 LEU D C 1
ATOM 17637 O O . LEU D 1 431 ? -108.207 -11.818 -62.662 1.00 103.64 1434 LEU D O 1
ATOM 17642 N N . GLY D 1 432 ? -109.062 -12.088 -64.764 1.00 89.53 1435 GLY D N 1
ATOM 17643 C CA . GLY D 1 432 ? -110.474 -12.316 -64.388 1.00 95.78 1435 GLY D CA 1
ATOM 17644 C C . GLY D 1 432 ? -111.111 -11.092 -63.758 1.00 92.85 1435 GLY D C 1
ATOM 17645 O O . GLY D 1 432 ? -112.050 -11.254 -62.952 1.00 100.38 1435 GLY D O 1
ATOM 17646 N N . ILE D 1 433 ? -110.607 -9.913 -64.102 1.00 90.93 1436 ILE D N 1
ATOM 17647 C CA . ILE D 1 433 ? -110.998 -8.587 -63.536 1.00 88.80 1436 ILE D CA 1
ATOM 17648 C C . ILE D 1 433 ? -111.566 -7.762 -64.678 1.00 92.14 1436 ILE D C 1
ATOM 17649 O O . ILE D 1 433 ? -111.236 -7.999 -65.833 1.00 96.72 1436 ILE D O 1
ATOM 17654 N N . PRO D 1 434 ? -112.404 -6.745 -64.395 1.00 98.42 1437 PRO D N 1
ATOM 17655 C CA . PRO D 1 434 ? -112.772 -5.769 -65.417 1.00 103.37 1437 PRO D CA 1
ATOM 17656 C C . PRO D 1 434 ? -111.502 -5.070 -65.933 1.00 97.61 1437 PRO D C 1
ATOM 17657 O O . PRO D 1 434 ? -110.574 -4.961 -65.180 1.00 115.30 1437 PRO D O 1
ATOM 17661 N N . TRP D 1 435 ? -111.475 -4.662 -67.203 1.00 85.22 1438 TRP D N 1
ATOM 17662 C CA . TRP D 1 435 ? -110.276 -4.073 -67.865 1.00 81.79 1438 TRP D CA 1
ATOM 17663 C C . TRP D 1 435 ? -110.188 -2.581 -67.571 1.00 75.52 1438 TRP D C 1
ATOM 17664 O O . TRP D 1 435 ? -111.159 -2.023 -67.032 1.00 72.34 1438 TRP D O 1
ATOM 17675 N N . GLY D 1 436 ? -109.061 -1.971 -67.931 1.00 73.32 1439 GLY D N 1
ATOM 17676 C CA . GLY D 1 436 ? -108.864 -0.519 -67.815 1.00 76.63 1439 GLY D CA 1
ATOM 17677 C C . GLY D 1 436 ? -107.937 -0.187 -66.669 1.00 74.54 1439 GLY D C 1
ATOM 17678 O O . GLY D 1 436 ? -108.230 0.749 -65.921 1.00 86.65 1439 GLY D O 1
ATOM 17679 N N . ILE D 1 437 ? -106.825 -0.904 -66.560 1.00 75.65 1440 ILE D N 1
ATOM 17680 C CA . ILE D 1 437 ? -105.752 -0.624 -65.560 1.00 82.35 1440 ILE D CA 1
ATOM 17681 C C . ILE D 1 437 ? -105.155 0.737 -65.925 1.00 79.06 1440 ILE D C 1
ATOM 17682 O O . ILE D 1 437 ? -104.822 0.923 -67.107 1.00 79.76 1440 ILE D O 1
ATOM 17687 N N . SER D 1 438 ? -105.075 1.660 -64.975 1.00 80.25 1441 SER D N 1
ATOM 17688 C CA . SER D 1 438 ? -104.536 3.023 -65.210 1.00 82.44 1441 SER D CA 1
ATOM 17689 C C . SER D 1 438 ? -104.233 3.689 -63.867 1.00 78.29 1441 SER D C 1
ATOM 17690 O O . SER D 1 438 ? -104.664 3.138 -62.848 1.00 78.16 1441 SER D O 1
ATOM 17693 N N . GLU D 1 439 ? -103.531 4.827 -63.902 1.00 77.88 1442 GLU D N 1
ATOM 17694 C CA . GLU D 1 439 ? -103.100 5.658 -62.739 1.00 78.23 1442 GLU D CA 1
ATOM 17695 C C . GLU D 1 439 ? -104.345 5.964 -61.905 1.00 78.03 1442 GLU D C 1
ATOM 17696 O O . GLU D 1 439 ? -105.204 6.703 -62.422 1.00 72.94 1442 GLU D O 1
ATOM 17702 N N . SER D 1 440 ? -104.430 5.389 -60.697 1.00 83.56 1443 SER D N 1
ATOM 17703 C CA . SER D 1 440 ? -105.616 5.390 -59.794 1.00 77.74 1443 SER D CA 1
ATOM 17704 C C . SER D 1 440 ? -105.187 5.264 -58.338 1.00 66.72 1443 SER D C 1
ATOM 17705 O O . SER D 1 440 ? -104.009 5.036 -58.094 1.00 59.57 1443 SER D O 1
ATOM 17708 N N . GLY D 1 441 ? -106.141 5.398 -57.421 1.00 68.92 1444 GLY D N 1
ATOM 17709 C CA . GLY D 1 441 ? -105.917 5.072 -56.008 1.00 78.38 1444 GLY D CA 1
ATOM 17710 C C . GLY D 1 441 ? -105.893 3.574 -55.811 1.00 84.34 1444 GLY D C 1
ATOM 17711 O O . GLY D 1 441 ? -106.297 2.877 -56.748 1.00 98.87 1444 GLY D O 1
ATOM 17712 N N . PHE D 1 442 ? -105.483 3.110 -54.622 1.00 85.96 1445 PHE D N 1
ATOM 17713 C CA . PHE D 1 442 ? -105.468 1.674 -54.217 1.00 84.95 1445 PHE D CA 1
ATOM 17714 C C . PHE D 1 442 ? -105.668 1.546 -52.701 1.00 81.47 1445 PHE D C 1
ATOM 17715 O O . PHE D 1 442 ? -105.494 2.552 -51.968 1.00 86.52 1445 PHE D O 1
ATOM 17723 N N . TYR D 1 443 ? -106.054 0.351 -52.237 1.00 72.80 1446 TYR D N 1
ATOM 17724 C CA . TYR D 1 443 ? -106.499 0.121 -50.844 1.00 75.09 1446 TYR D CA 1
ATOM 17725 C C . TYR D 1 443 ? -105.298 0.110 -49.902 1.00 78.48 1446 TYR D C 1
ATOM 17726 O O . TYR D 1 443 ? -104.929 -0.941 -49.351 1.00 90.43 1446 TYR D O 1
ATOM 17735 N N . ALA D 1 444 ? -104.719 1.289 -49.721 1.00 82.06 1447 ALA D N 1
ATOM 17736 C CA . ALA D 1 444 ? -103.667 1.598 -48.727 1.00 93.54 1447 ALA D CA 1
ATOM 17737 C C . ALA D 1 444 ? -103.787 3.085 -48.400 1.00 100.24 1447 ALA D C 1
ATOM 17738 O O . ALA D 1 444 ? -104.295 3.825 -49.279 1.00 112.39 1447 ALA D O 1
ATOM 17740 N N . PHE D 1 445 ? -103.331 3.489 -47.210 1.00 98.58 1448 PHE D N 1
ATOM 17741 C CA . PHE D 1 445 ? -103.642 4.807 -46.590 1.00 93.42 1448 PHE D CA 1
ATOM 17742 C C . PHE D 1 445 ? -102.395 5.381 -45.906 1.00 96.36 1448 PHE D C 1
ATOM 17743 O O . PHE D 1 445 ? -101.566 4.595 -45.382 1.00 104.26 1448 PHE D O 1
ATOM 17751 N N . ASP D 1 446 ? -102.280 6.714 -45.908 1.00 98.41 1449 ASP D N 1
ATOM 17752 C CA . ASP D 1 446 ? -101.186 7.484 -45.259 1.00 100.41 1449 ASP D CA 1
ATOM 17753 C C . ASP D 1 446 ? -101.508 7.631 -43.772 1.00 104.73 1449 ASP D C 1
ATOM 17754 O O . ASP D 1 446 ? -102.621 7.217 -43.363 1.00 107.97 1449 ASP D O 1
ATOM 17759 N N . MET D 1 447 ? -100.616 8.256 -43.005 1.00 105.00 1450 MET D N 1
ATOM 17760 C CA . MET D 1 447 ? -100.775 8.387 -41.538 1.00 102.27 1450 MET D CA 1
ATOM 17761 C C . MET D 1 447 ? -102.160 8.958 -41.188 1.00 94.89 1450 MET D C 1
ATOM 17762 O O . MET D 1 447 ? -102.572 8.785 -40.047 1.00 101.43 1450 MET D O 1
ATOM 17767 N N . ASN D 1 448 ? -102.839 9.627 -42.120 1.00 89.11 1451 ASN D N 1
ATOM 17768 C CA . ASN D 1 448 ? -104.144 10.299 -41.871 1.00 92.52 1451 ASN D CA 1
ATOM 17769 C C . ASN D 1 448 ? -105.277 9.516 -42.538 1.00 88.45 1451 ASN D C 1
ATOM 17770 O O . ASN D 1 448 ? -106.403 10.033 -42.542 1.00 82.48 1451 ASN D O 1
ATOM 17775 N N . LEU D 1 449 ? -105.012 8.323 -43.063 1.00 92.86 1452 LEU D N 1
ATOM 17776 C CA . LEU D 1 449 ? -106.038 7.409 -43.648 1.00 97.57 1452 LEU D CA 1
ATOM 17777 C C . LEU D 1 449 ? -106.571 7.956 -44.969 1.00 91.75 1452 LEU D C 1
ATOM 17778 O O . LEU D 1 449 ? -107.793 7.943 -45.147 1.00 84.53 1452 LEU D O 1
ATOM 17783 N N . ASN D 1 450 ? -105.694 8.411 -45.862 1.00 90.93 1453 ASN D N 1
ATOM 17784 C CA . ASN D 1 450 ? -106.061 8.859 -47.233 1.00 92.28 1453 ASN D CA 1
ATOM 17785 C C . ASN D 1 450 ? -105.558 7.844 -48.250 1.00 96.16 1453 ASN D C 1
ATOM 17786 O O . ASN D 1 450 ? -104.358 7.550 -48.232 1.00 101.86 1453 ASN D O 1
ATOM 17791 N N . TYR D 1 451 ? -106.445 7.347 -49.109 1.00 97.81 1454 TYR D N 1
ATOM 17792 C CA . TYR D 1 451 ? -106.106 6.444 -50.237 1.00 95.49 1454 TYR D CA 1
ATOM 17793 C C . TYR D 1 451 ? -104.867 6.987 -50.954 1.00 102.46 1454 TYR D C 1
ATOM 17794 O O . TYR D 1 451 ? -104.902 8.195 -51.320 1.00 115.17 1454 TYR D O 1
ATOM 17803 N N . GLN D 1 452 ? -103.826 6.159 -51.133 1.00 98.81 1455 GLN D N 1
ATOM 17804 C CA . GLN D 1 452 ? -102.643 6.518 -51.978 1.00 100.18 1455 GLN D CA 1
ATOM 17805 C C . GLN D 1 452 ? -103.061 6.415 -53.456 1.00 98.24 1455 GLN D C 1
ATOM 17806 O O . GLN D 1 452 ? -104.021 5.676 -53.743 1.00 81.00 1455 GLN D O 1
ATOM 17812 N N . TYR D 1 453 ? -102.324 7.089 -54.348 1.00 99.26 1456 TYR D N 1
ATOM 17813 C CA . TYR D 1 453 ? -102.598 7.247 -55.800 1.00 94.50 1456 TYR D CA 1
ATOM 17814 C C . TYR D 1 453 ? -101.269 7.081 -56.555 1.00 85.45 1456 TYR D C 1
ATOM 17815 O O . TYR D 1 453 ? -100.298 7.805 -56.199 1.00 83.71 1456 TYR D O 1
ATOM 17824 N N . LYS D 1 454 ? -101.213 6.151 -57.514 1.00 84.35 1457 LYS D N 1
ATOM 17825 C CA . LYS D 1 454 ? -99.966 5.816 -58.257 1.00 84.54 1457 LYS D CA 1
ATOM 17826 C C . LYS D 1 454 ? -100.293 5.259 -59.649 1.00 83.78 1457 LYS D C 1
ATOM 17827 O O . LYS D 1 454 ? -101.470 5.073 -59.981 1.00 84.88 1457 LYS D O 1
ATOM 17833 N N . ALA D 1 455 ? -99.253 5.004 -60.430 1.00 81.76 1458 ALA D N 1
ATOM 17834 C CA . ALA D 1 455 ? -99.325 4.503 -61.817 1.00 81.72 1458 ALA D CA 1
ATOM 17835 C C . ALA D 1 455 ? -99.575 2.992 -61.857 1.00 77.12 1458 ALA D C 1
ATOM 17836 O O . ALA D 1 455 ? -98.767 2.209 -61.303 1.00 93.43 1458 ALA D O 1
ATOM 17838 N N . PHE D 1 456 ? -100.639 2.592 -62.542 1.00 72.52 1459 PHE D N 1
ATOM 17839 C CA . PHE D 1 456 ? -100.923 1.161 -62.796 1.00 84.27 1459 PHE D CA 1
ATOM 17840 C C . PHE D 1 456 ? -101.119 1.005 -64.286 1.00 86.27 1459 PHE D C 1
ATOM 17841 O O . PHE D 1 456 ? -102.142 1.483 -64.795 1.00 83.46 1459 PHE D O 1
ATOM 17849 N N . GLY D 1 457 ? -100.164 0.359 -64.947 1.00 93.93 1460 GLY D N 1
ATOM 17850 C CA . GLY D 1 457 ? -100.239 0.087 -66.393 1.00 99.96 1460 GLY D CA 1
ATOM 17851 C C . GLY D 1 457 ? -99.953 -1.364 -66.664 1.00 96.19 1460 GLY D C 1
ATOM 17852 O O . GLY D 1 457 ? -99.208 -1.953 -65.874 1.00 101.16 1460 GLY D O 1
ATOM 17853 N N . VAL D 1 458 ? -100.541 -1.926 -67.715 1.00 89.54 1461 VAL D N 1
ATOM 17854 C CA . VAL D 1 458 ? -100.246 -3.325 -68.119 1.00 88.40 1461 VAL D CA 1
ATOM 17855 C C . VAL D 1 458 ? -98.819 -3.335 -68.656 1.00 86.41 1461 VAL D C 1
ATOM 17856 O O . VAL D 1 458 ? -98.473 -2.509 -69.502 1.00 83.75 1461 VAL D O 1
ATOM 17860 N N . PRO D 1 459 ? -97.957 -4.255 -68.168 1.00 91.01 1462 PRO D N 1
ATOM 17861 C CA . PRO D 1 459 ? -96.522 -4.216 -68.441 1.00 98.47 1462 PRO D CA 1
ATOM 17862 C C . PRO D 1 459 ? -96.137 -4.352 -69.918 1.00 106.84 1462 PRO D C 1
ATOM 17863 O O . PRO D 1 459 ? -94.999 -3.981 -70.249 1.00 105.30 1462 PRO D O 1
ATOM 17867 N N . SER D 1 460 ? -97.048 -4.913 -70.736 1.00 110.14 1463 SER D N 1
ATOM 17868 C CA . SER D 1 460 ? -96.930 -5.063 -72.216 1.00 101.49 1463 SER D CA 1
ATOM 17869 C C . SER D 1 460 ? -96.802 -3.671 -72.841 1.00 90.31 1463 SER D C 1
ATOM 17870 O O . SER D 1 460 ? -95.720 -3.358 -73.375 1.00 88.02 1463 SER D O 1
ATOM 17873 N N . LEU D 1 461 ? -97.841 -2.842 -72.683 1.00 86.69 1464 LEU D N 1
ATOM 17874 C CA . LEU D 1 461 ? -97.909 -1.432 -73.161 1.00 87.62 1464 LEU D CA 1
ATOM 17875 C C . LEU D 1 461 ? -96.924 -0.574 -72.369 1.00 89.02 1464 LEU D C 1
ATOM 17876 O O . LEU D 1 461 ? -96.728 0.606 -72.726 1.00 72.75 1464 LEU D O 1
ATOM 17881 N N . GLY D 1 462 ? -96.334 -1.182 -71.344 1.00 102.19 1465 GLY D N 1
ATOM 17882 C CA . GLY D 1 462 ? -95.373 -0.544 -70.429 1.00 102.36 1465 GLY D CA 1
ATOM 17883 C C . GLY D 1 462 ? -93.939 -0.745 -70.871 1.00 99.70 1465 GLY D C 1
ATOM 17884 O O . GLY D 1 462 ? -93.404 -1.876 -70.700 1.00 92.94 1465 GLY D O 1
ATOM 17885 N N . LEU D 1 463 ? -93.361 0.317 -71.435 1.00 100.41 1466 LEU D N 1
ATOM 17886 C CA . LEU D 1 463 ? -91.899 0.397 -71.658 1.00 110.88 1466 LEU D CA 1
ATOM 17887 C C . LEU D 1 463 ? -91.170 0.138 -70.341 1.00 115.07 1466 LEU D C 1
ATOM 17888 O O . LEU D 1 463 ? -89.968 -0.087 -70.419 1.00 125.46 1466 LEU D O 1
ATOM 17893 N N . LYS D 1 464 ? -91.866 0.185 -69.204 1.00 117.67 1467 LYS D N 1
ATOM 17894 C CA . LYS D 1 464 ? -91.309 -0.167 -67.878 1.00 117.26 1467 LYS D CA 1
ATOM 17895 C C . LYS D 1 464 ? -92.396 -0.952 -67.142 1.00 119.41 1467 LYS D C 1
ATOM 17896 O O . LYS D 1 464 ? -92.848 -2.002 -67.696 1.00 112.80 1467 LYS D O 1
ATOM 17902 N N . ARG D 1 465 ? -92.840 -0.422 -65.999 1.00 126.05 1468 ARG D N 1
ATOM 17903 C CA . ARG D 1 465 ? -93.807 -1.076 -65.072 1.00 130.00 1468 ARG D CA 1
ATOM 17904 C C . ARG D 1 465 ? -93.262 -2.487 -64.785 1.00 130.00 1468 ARG D C 1
ATOM 17905 O O . ARG D 1 465 ? -93.570 -3.424 -65.573 1.00 130.00 1468 ARG D O 1
ATOM 17913 N N . GLY D 1 466 ? -92.460 -2.599 -63.710 1.00 130.00 1469 GLY D N 1
ATOM 17914 C CA . GLY D 1 466 ? -91.787 -3.831 -63.229 1.00 130.00 1469 GLY D CA 1
ATOM 17915 C C . GLY D 1 466 ? -92.748 -5.004 -62.943 1.00 130.00 1469 GLY D C 1
ATOM 17916 O O . GLY D 1 466 ? -93.219 -5.136 -61.748 1.00 130.00 1469 GLY D O 1
ATOM 17917 N N . LEU D 1 467 ? -92.986 -5.840 -63.985 1.00 130.00 1470 LEU D N 1
ATOM 17918 C CA . LEU D 1 467 ? -94.129 -6.802 -64.149 1.00 130.00 1470 LEU D CA 1
ATOM 17919 C C . LEU D 1 467 ? -95.416 -6.117 -63.631 1.00 130.00 1470 LEU D C 1
ATOM 17920 O O . LEU D 1 467 ? -95.818 -5.099 -64.265 1.00 130.00 1470 LEU D O 1
ATOM 17925 N N . SER D 1 468 ? -95.976 -6.535 -62.488 1.00 130.02 1471 SER D N 1
ATOM 17926 C CA . SER D 1 468 ? -97.177 -5.891 -61.891 1.00 120.93 1471 SER D CA 1
ATOM 17927 C C . SER D 1 468 ? -97.424 -6.474 -60.501 1.00 119.24 1471 SER D C 1
ATOM 17928 O O . SER D 1 468 ? -96.870 -5.940 -59.545 1.00 119.90 1471 SER D O 1
ATOM 17931 N N . HIS D 1 469 ? -98.191 -7.557 -60.412 1.00 129.00 1472 HIS D N 1
ATOM 17932 C CA . HIS D 1 469 ? -98.765 -8.121 -59.162 1.00 134.90 1472 HIS D CA 1
ATOM 17933 C C . HIS D 1 469 ? -99.960 -7.262 -58.723 1.00 123.64 1472 HIS D C 1
ATOM 17934 O O . HIS D 1 469 ? -100.997 -7.856 -58.350 1.00 118.94 1472 HIS D O 1
ATOM 17941 N N . ASP D 1 470 ? -99.792 -5.935 -58.715 1.00 113.19 1473 ASP D N 1
ATOM 17942 C CA . ASP D 1 470 ? -100.869 -4.939 -58.485 1.00 102.11 1473 ASP D CA 1
ATOM 17943 C C . ASP D 1 470 ? -101.980 -5.153 -59.503 1.00 92.23 1473 ASP D C 1
ATOM 17944 O O . ASP D 1 470 ? -101.692 -5.028 -60.689 1.00 95.75 1473 ASP D O 1
ATOM 17949 N N . LYS D 1 471 ? -103.198 -5.480 -59.056 1.00 83.99 1474 LYS D N 1
ATOM 17950 C CA . LYS D 1 471 ? -104.417 -5.612 -59.893 1.00 83.06 1474 LYS D CA 1
ATOM 17951 C C . LYS D 1 471 ? -105.382 -4.481 -59.516 1.00 81.27 1474 LYS D C 1
ATOM 17952 O O . LYS D 1 471 ? -106.398 -4.764 -58.849 1.00 84.06 1474 LYS D O 1
ATOM 17958 N N . VAL D 1 472 ? -105.070 -3.247 -59.918 1.00 76.35 1475 VAL D N 1
ATOM 17959 C CA . VAL D 1 472 ? -105.906 -2.052 -59.618 1.00 75.78 1475 VAL D CA 1
ATOM 17960 C C . VAL D 1 472 ? -106.583 -1.571 -60.902 1.00 74.10 1475 VAL D C 1
ATOM 17961 O O . VAL D 1 472 ? -105.961 -0.865 -61.739 1.00 74.88 1475 VAL D O 1
ATOM 17965 N N . VAL D 1 473 ? -107.840 -1.956 -61.052 1.00 74.44 1476 VAL D N 1
ATOM 17966 C CA . VAL D 1 473 ? -108.695 -1.480 -62.166 1.00 82.51 1476 VAL D CA 1
ATOM 17967 C C . VAL D 1 473 ? -109.373 -0.197 -61.713 1.00 79.19 1476 VAL D C 1
ATOM 17968 O O . VAL D 1 473 ? -110.160 -0.249 -60.762 1.00 74.87 1476 VAL D O 1
ATOM 17972 N N . ALA D 1 474 ? -109.092 0.903 -62.398 1.00 80.33 1477 ALA D N 1
ATOM 17973 C CA . ALA D 1 474 ? -109.869 2.160 -62.301 1.00 82.41 1477 ALA D CA 1
ATOM 17974 C C . ALA D 1 474 ? -110.889 2.235 -63.443 1.00 81.89 1477 ALA D C 1
ATOM 17975 O O . ALA D 1 474 ? -110.568 2.040 -64.613 1.00 81.79 1477 ALA D O 1
ATOM 17977 N N . PRO D 1 475 ? -112.186 2.459 -63.155 1.00 80.33 1478 PRO D N 1
ATOM 17978 C CA . PRO D 1 475 ? -113.178 2.565 -64.221 1.00 75.45 1478 PRO D CA 1
ATOM 17979 C C . PRO D 1 475 ? -112.838 3.741 -65.144 1.00 69.78 1478 PRO D C 1
ATOM 17980 O O . PRO D 1 475 ? -113.089 3.628 -66.326 1.00 64.18 1478 PRO D O 1
ATOM 17984 N N . TYR D 1 476 ? -112.264 4.823 -64.610 1.00 66.29 1479 TYR D N 1
ATOM 17985 C CA . TYR D 1 476 ? -112.097 6.067 -65.398 1.00 68.50 1479 TYR D CA 1
ATOM 17986 C C . TYR D 1 476 ? -111.432 5.693 -66.721 1.00 67.43 1479 TYR D C 1
ATOM 17987 O O . TYR D 1 476 ? -111.936 6.129 -67.762 1.00 70.84 1479 TYR D O 1
ATOM 17996 N N . GLY D 1 477 ? -110.391 4.857 -66.661 1.00 68.26 1480 GLY D N 1
ATOM 17997 C CA . GLY D 1 477 ? -109.603 4.380 -67.820 1.00 69.04 1480 GLY D CA 1
ATOM 17998 C C . GLY D 1 477 ? -110.436 3.585 -68.819 1.00 69.27 1480 GLY D C 1
ATOM 17999 O O . GLY D 1 477 ? -110.248 3.807 -70.014 1.00 64.29 1480 GLY D O 1
ATOM 18000 N N . SER D 1 478 ? -111.324 2.695 -68.348 1.00 72.50 1481 SER D N 1
ATOM 18001 C CA . SER D 1 478 ? -112.272 1.891 -69.168 1.00 70.32 1481 SER D CA 1
ATOM 18002 C C . SER D 1 478 ? -113.118 2.840 -70.015 1.00 69.81 1481 SER D C 1
ATOM 18003 O O . SER D 1 478 ? -113.147 2.683 -71.245 1.00 69.27 1481 SER D O 1
ATOM 18006 N N . LEU D 1 479 ? -113.763 3.803 -69.358 1.00 71.87 1482 LEU D N 1
ATOM 18007 C CA . LEU D 1 479 ? -114.674 4.785 -69.994 1.00 77.00 1482 LEU D CA 1
ATOM 18008 C C . LEU D 1 479 ? -113.899 5.724 -70.923 1.00 75.51 1482 LEU D C 1
ATOM 18009 O O . LEU D 1 479 ? -114.442 6.108 -71.958 1.00 81.41 1482 LEU D O 1
ATOM 18014 N N . LEU D 1 480 ? -112.669 6.078 -70.579 1.00 69.81 1483 LEU D N 1
ATOM 18015 C CA . LEU D 1 480 ? -111.867 7.003 -71.412 1.00 68.40 1483 LEU D CA 1
ATOM 18016 C C . LEU D 1 480 ? -111.672 6.439 -72.822 1.00 71.27 1483 LEU D C 1
ATOM 18017 O O . LEU D 1 480 ? -111.146 7.181 -73.664 1.00 82.45 1483 LEU D O 1
ATOM 18022 N N . ALA D 1 481 ? -112.075 5.185 -73.058 1.00 66.99 1484 ALA D N 1
ATOM 18023 C CA . ALA D 1 481 ? -111.952 4.491 -74.358 1.00 64.77 1484 ALA D CA 1
ATOM 18024 C C . ALA D 1 481 ? -113.331 4.084 -74.882 1.00 70.56 1484 ALA D C 1
ATOM 18025 O O . ALA D 1 481 ? -113.367 3.343 -75.886 1.00 80.55 1484 ALA D O 1
ATOM 18027 N N . ILE D 1 482 ? -114.422 4.556 -74.266 1.00 78.80 1485 ILE D N 1
ATOM 18028 C CA . ILE D 1 482 ? -115.805 4.311 -74.775 1.00 88.66 1485 ILE D CA 1
ATOM 18029 C C . ILE D 1 482 ? -115.738 4.416 -76.293 1.00 89.53 1485 ILE D C 1
ATOM 18030 O O . ILE D 1 482 ? -116.194 3.467 -76.949 1.00 78.67 1485 ILE D O 1
ATOM 18035 N N . GLY D 1 483 ? -115.155 5.509 -76.801 1.00 96.66 1486 GLY D N 1
ATOM 18036 C CA . GLY D 1 483 ? -114.973 5.745 -78.240 1.00 105.68 1486 GLY D CA 1
ATOM 18037 C C . GLY D 1 483 ? -114.749 4.432 -78.965 1.00 101.17 1486 GLY D C 1
ATOM 18038 O O . GLY D 1 483 ? -115.551 4.112 -79.852 1.00 124.85 1486 GLY D O 1
ATOM 18039 N N . VAL D 1 484 ? -113.739 3.664 -78.546 1.00 84.11 1487 VAL D N 1
ATOM 18040 C CA . VAL D 1 484 ? -113.264 2.461 -79.285 1.00 83.13 1487 VAL D CA 1
ATOM 18041 C C . VAL D 1 484 ? -114.231 1.297 -79.048 1.00 91.89 1487 VAL D C 1
ATOM 18042 O O . VAL D 1 484 ? -115.086 1.078 -79.926 1.00 111.98 1487 VAL D O 1
ATOM 18046 N N . ASP D 1 485 ? -114.104 0.565 -77.939 1.00 92.36 1488 ASP D N 1
ATOM 18047 C CA . ASP D 1 485 ? -114.867 -0.691 -77.734 1.00 93.63 1488 ASP D CA 1
ATOM 18048 C C . ASP D 1 485 ? -116.055 -0.399 -76.833 1.00 94.81 1488 ASP D C 1
ATOM 18049 O O . ASP D 1 485 ? -116.071 -0.934 -75.726 1.00 98.59 1488 ASP D O 1
ATOM 18054 N N . VAL D 1 486 ? -117.008 0.405 -77.307 1.00 102.73 1489 VAL D N 1
ATOM 18055 C CA . VAL D 1 486 ? -118.213 0.802 -76.520 1.00 108.25 1489 VAL D CA 1
ATOM 18056 C C . VAL D 1 486 ? -118.835 -0.472 -75.952 1.00 111.45 1489 VAL D C 1
ATOM 18057 O O . VAL D 1 486 ? -119.138 -0.496 -74.742 1.00 121.81 1489 VAL D O 1
ATOM 18061 N N . GLU D 1 487 ? -119.029 -1.484 -76.798 1.00 104.27 1490 GLU D N 1
ATOM 18062 C CA . GLU D 1 487 ? -119.505 -2.813 -76.351 1.00 112.68 1490 GLU D CA 1
ATOM 18063 C C . GLU D 1 487 ? -118.744 -3.173 -75.064 1.00 106.88 1490 GLU D C 1
ATOM 18064 O O . GLU D 1 487 ? -119.372 -3.172 -73.989 1.00 96.24 1490 GLU D O 1
ATOM 18070 N N . GLY D 1 488 ? -117.434 -3.410 -75.168 1.00 112.59 1491 GLY D N 1
ATOM 18071 C CA . GLY D 1 488 ? -116.534 -3.760 -74.043 1.00 116.35 1491 GLY D CA 1
ATOM 18072 C C . GLY D 1 488 ? -116.786 -2.913 -72.801 1.00 108.11 1491 GLY D C 1
ATOM 18073 O O . GLY D 1 488 ? -117.031 -3.496 -71.735 1.00 116.14 1491 GLY D O 1
ATOM 18074 N N . VAL D 1 489 ? -116.748 -1.588 -72.947 1.00 99.94 1492 VAL D N 1
ATOM 18075 C CA . VAL D 1 489 ? -116.924 -0.614 -71.833 1.00 100.24 1492 VAL D CA 1
ATOM 18076 C C . VAL D 1 489 ? -118.274 -0.897 -71.172 1.00 100.76 1492 VAL D C 1
ATOM 18077 O O . VAL D 1 489 ? -118.313 -0.974 -69.940 1.00 119.14 1492 VAL D O 1
ATOM 18081 N N . LEU D 1 490 ? -119.336 -1.068 -71.952 1.00 104.28 1493 LEU D N 1
ATOM 18082 C CA . LEU D 1 490 ? -120.684 -1.388 -71.398 1.00 111.59 1493 LEU D CA 1
ATOM 18083 C C . LEU D 1 490 ? -120.551 -2.626 -70.489 1.00 105.20 1493 LEU D C 1
ATOM 18084 O O . LEU D 1 490 ? -120.949 -2.537 -69.318 1.00 96.22 1493 LEU D O 1
ATOM 18089 N N . GLN D 1 491 ? -119.975 -3.724 -70.987 1.00 109.51 1494 GLN D N 1
ATOM 18090 C CA . GLN D 1 491 ? -119.794 -4.967 -70.185 1.00 112.21 1494 GLN D CA 1
ATOM 18091 C C . GLN D 1 491 ? -119.114 -4.577 -68.873 1.00 103.28 1494 GLN D C 1
ATOM 18092 O O . GLN D 1 491 ? -119.713 -4.796 -67.811 1.00 106.27 1494 GLN D O 1
ATOM 18098 N N . ASN D 1 492 ? -117.915 -3.993 -68.959 1.00 95.09 1495 ASN D N 1
ATOM 18099 C CA . ASN D 1 492 ? -117.140 -3.486 -67.794 1.00 95.40 1495 ASN D CA 1
ATOM 18100 C C . ASN D 1 492 ? -118.090 -2.779 -66.819 1.00 105.03 1495 ASN D C 1
ATOM 18101 O O . ASN D 1 492 ? -117.988 -3.056 -65.616 1.00 128.71 1495 ASN D O 1
ATOM 18106 N N . ILE D 1 493 ? -118.986 -1.914 -67.300 1.00 105.83 1496 ILE D N 1
ATOM 18107 C CA . ILE D 1 493 ? -119.924 -1.133 -66.433 1.00 103.19 1496 ILE D CA 1
ATOM 18108 C C . ILE D 1 493 ? -120.830 -2.093 -65.659 1.00 108.67 1496 ILE D C 1
ATOM 18109 O O . ILE D 1 493 ? -120.935 -1.898 -64.451 1.00 115.27 1496 ILE D O 1
ATOM 18114 N N . ARG D 1 494 ? -121.461 -3.071 -66.313 1.00 111.68 1497 ARG D N 1
ATOM 18115 C CA . ARG D 1 494 ? -122.232 -4.140 -65.603 1.00 110.33 1497 ARG D CA 1
ATOM 18116 C C . ARG D 1 494 ? -121.312 -4.735 -64.528 1.00 100.88 1497 ARG D C 1
ATOM 18117 O O . ARG D 1 494 ? -121.659 -4.618 -63.322 1.00 94.28 1497 ARG D O 1
ATOM 18125 N N . PHE D 1 495 ? -120.159 -5.276 -64.959 1.00 99.25 1498 PHE D N 1
ATOM 18126 C CA . PHE D 1 495 ? -119.108 -5.910 -64.115 1.00 100.61 1498 PHE D CA 1
ATOM 18127 C C . PHE D 1 495 ? -118.708 -5.001 -62.944 1.00 101.11 1498 PHE D C 1
ATOM 18128 O O . PHE D 1 495 ? -118.472 -5.528 -61.838 1.00 109.90 1498 PHE D O 1
ATOM 18136 N N . PHE D 1 496 ? -118.595 -3.688 -63.185 1.00 102.58 1499 PHE D N 1
ATOM 18137 C CA . PHE D 1 496 ? -118.282 -2.670 -62.148 1.00 98.43 1499 PHE D CA 1
ATOM 18138 C C . PHE D 1 496 ? -119.447 -2.563 -61.156 1.00 93.95 1499 PHE D C 1
ATOM 18139 O O . PHE D 1 496 ? -119.175 -2.508 -59.949 1.00 87.60 1499 PHE D O 1
ATOM 18147 N N . LYS D 1 497 ? -120.700 -2.518 -61.628 1.00 95.65 1500 LYS D N 1
ATOM 18148 C CA . LYS D 1 497 ? -121.880 -2.377 -60.729 1.00 103.82 1500 LYS D CA 1
ATOM 18149 C C . LYS D 1 497 ? -121.978 -3.639 -59.877 1.00 99.68 1500 LYS D C 1
ATOM 18150 O O . LYS D 1 497 ? -122.142 -3.483 -58.656 1.00 103.43 1500 LYS D O 1
ATOM 18156 N N . LYS D 1 498 ? -121.855 -4.825 -60.489 1.00 97.13 1501 LYS D N 1
ATOM 18157 C CA . LYS D 1 498 ? -121.896 -6.139 -59.783 1.00 107.68 1501 LYS D CA 1
ATOM 18158 C C . LYS D 1 498 ? -120.812 -6.168 -58.703 1.00 107.95 1501 LYS D C 1
ATOM 18159 O O . LYS D 1 498 ? -121.127 -6.564 -57.562 1.00 115.89 1501 LYS D O 1
ATOM 18165 N N . GLU D 1 499 ? -119.584 -5.760 -59.046 1.00 104.72 1502 GLU D N 1
ATOM 18166 C CA . GLU D 1 499 ? -118.437 -5.684 -58.100 1.00 100.69 1502 GLU D CA 1
ATOM 18167 C C . GLU D 1 499 ? -118.549 -4.412 -57.247 1.00 97.71 1502 GLU D C 1
ATOM 18168 O O . GLU D 1 499 ? -117.603 -4.157 -56.488 1.00 97.62 1502 GLU D O 1
ATOM 18174 N N . GLY D 1 500 ? -119.606 -3.607 -57.431 1.00 94.35 1503 GLY D N 1
ATOM 18175 C CA . GLY D 1 500 ? -120.087 -2.600 -56.464 1.00 97.71 1503 GLY D CA 1
ATOM 18176 C C . GLY D 1 500 ? -119.467 -1.219 -56.626 1.00 98.03 1503 GLY D C 1
ATOM 18177 O O . GLY D 1 500 ? -119.610 -0.435 -55.685 1.00 106.47 1503 GLY D O 1
ATOM 18178 N N . ALA D 1 501 ? -118.866 -0.886 -57.771 1.00 97.33 1504 ALA D N 1
ATOM 18179 C CA . ALA D 1 501 ? -118.144 0.396 -57.968 1.00 96.02 1504 ALA D CA 1
ATOM 18180 C C . ALA D 1 501 ? -119.130 1.551 -58.127 1.00 96.79 1504 ALA D C 1
ATOM 18181 O O . ALA D 1 501 ? -118.679 2.699 -57.992 1.00 83.01 1504 ALA D O 1
ATOM 18183 N N . GLU D 1 502 ? -120.399 1.250 -58.440 1.00 105.69 1505 GLU D N 1
ATOM 18184 C CA . GLU D 1 502 ? -121.462 2.271 -58.636 1.00 114.22 1505 GLU D CA 1
ATOM 18185 C C . GLU D 1 502 ? -121.677 2.952 -57.279 1.00 110.16 1505 GLU D C 1
ATOM 18186 O O . GLU D 1 502 ? -121.719 2.231 -56.270 1.00 118.47 1505 GLU D O 1
ATOM 18192 N N . GLY D 1 503 ? -121.748 4.289 -57.276 1.00 106.89 1506 GLY D N 1
ATOM 18193 C CA . GLY D 1 503 ? -121.869 5.150 -56.083 1.00 104.18 1506 GLY D CA 1
ATOM 18194 C C . GLY D 1 503 ? -122.674 6.410 -56.395 1.00 109.70 1506 GLY D C 1
ATOM 18195 O O . GLY D 1 503 ? -123.229 6.527 -57.526 1.00 104.46 1506 GLY D O 1
ATOM 18196 N N . LYS D 1 504 ? -122.729 7.333 -55.433 1.00 117.61 1507 LYS D N 1
ATOM 18197 C CA . LYS D 1 504 ? -123.522 8.589 -55.515 1.00 114.25 1507 LYS D CA 1
ATOM 18198 C C . LYS D 1 504 ? -123.050 9.432 -56.695 1.00 102.85 1507 LYS D C 1
ATOM 18199 O O . LYS D 1 504 ? -123.918 9.918 -57.442 1.00 93.87 1507 LYS D O 1
ATOM 18205 N N . TYR D 1 505 ? -121.728 9.584 -56.832 1.00 96.19 1508 TYR D N 1
ATOM 18206 C CA . TYR D 1 505 ? -121.068 10.453 -57.836 1.00 97.66 1508 TYR D CA 1
ATOM 18207 C C . TYR D 1 505 ? -120.513 9.617 -58.995 1.00 102.26 1508 TYR D C 1
ATOM 18208 O O . TYR D 1 505 ? -119.511 10.030 -59.606 1.00 116.76 1508 TYR D O 1
ATOM 18217 N N . GLY D 1 506 ? -121.158 8.493 -59.319 1.00 101.10 1509 GLY D N 1
ATOM 18218 C CA . GLY D 1 506 ? -120.816 7.664 -60.491 1.00 97.90 1509 GLY D CA 1
ATOM 18219 C C . GLY D 1 506 ? -120.052 6.430 -60.081 1.00 95.01 1509 GLY D C 1
ATOM 18220 O O . GLY D 1 506 ? -120.575 5.693 -59.242 1.00 110.94 1509 GLY D O 1
ATOM 18221 N N . PHE D 1 507 ? -118.857 6.218 -60.636 1.00 88.80 1510 PHE D N 1
ATOM 18222 C CA . PHE D 1 507 ? -117.995 5.050 -60.318 1.00 89.61 1510 PHE D CA 1
ATOM 18223 C C . PHE D 1 507 ? -116.902 5.450 -59.333 1.00 89.70 1510 PHE D C 1
ATOM 18224 O O . PHE D 1 507 ? -116.267 6.489 -59.549 1.00 100.84 1510 PHE D O 1
ATOM 18232 N N . TYR D 1 508 ? -116.687 4.640 -58.294 1.00 86.78 1511 TYR D N 1
ATOM 18233 C CA . TYR D 1 508 ? -115.643 4.877 -57.263 1.00 92.00 1511 TYR D CA 1
ATOM 18234 C C . TYR D 1 508 ? -114.292 4.930 -57.966 1.00 87.22 1511 TYR D C 1
ATOM 18235 O O . TYR D 1 508 ? -114.179 4.322 -59.041 1.00 94.52 1511 TYR D O 1
ATOM 18244 N N . GLU D 1 509 ? -113.327 5.654 -57.399 1.00 85.62 1512 GLU D N 1
ATOM 18245 C CA . GLU D 1 509 ? -112.010 5.903 -58.037 1.00 89.93 1512 GLU D CA 1
ATOM 18246 C C . GLU D 1 509 ? -111.541 4.628 -58.745 1.00 94.57 1512 GLU D C 1
ATOM 18247 O O . GLU D 1 509 ? -111.358 4.679 -59.995 1.00 101.34 1512 GLU D O 1
ATOM 18253 N N . ALA D 1 510 ? -111.365 3.540 -57.977 1.00 89.85 1513 ALA D N 1
ATOM 18254 C CA . ALA D 1 510 ? -110.813 2.250 -58.455 1.00 84.54 1513 ALA D CA 1
ATOM 18255 C C . ALA D 1 510 ? -111.298 1.081 -57.595 1.00 83.21 1513 ALA D C 1
ATOM 18256 O O . ALA D 1 510 ? -111.802 1.312 -56.476 1.00 83.07 1513 ALA D O 1
ATOM 18258 N N . ILE D 1 511 ? -111.149 -0.130 -58.141 1.00 84.92 1514 ILE D N 1
ATOM 18259 C CA . ILE D 1 511 ? -111.298 -1.426 -57.418 1.00 82.70 1514 ILE D CA 1
ATOM 18260 C C . ILE D 1 511 ? -109.926 -2.080 -57.321 1.00 83.76 1514 ILE D C 1
ATOM 18261 O O . ILE D 1 511 ? -109.258 -2.280 -58.363 1.00 87.63 1514 ILE D O 1
ATOM 18266 N N . ASP D 1 512 ? -109.551 -2.413 -56.097 1.00 83.14 1515 ASP D N 1
ATOM 18267 C CA . ASP D 1 512 ? -108.260 -3.047 -55.764 1.00 80.21 1515 ASP D CA 1
ATOM 18268 C C . ASP D 1 512 ? -108.522 -4.534 -55.551 1.00 84.77 1515 ASP D C 1
ATOM 18269 O O . ASP D 1 512 ? -109.183 -4.887 -54.558 1.00 88.85 1515 ASP D O 1
ATOM 18274 N N . TYR D 1 513 ? -108.050 -5.364 -56.480 1.00 87.42 1516 TYR D N 1
ATOM 18275 C CA . TYR D 1 513 ? -108.185 -6.841 -56.431 1.00 81.68 1516 TYR D CA 1
ATOM 18276 C C . TYR D 1 513 ? -106.904 -7.429 -55.837 1.00 78.70 1516 TYR D C 1
ATOM 18277 O O . TYR D 1 513 ? -106.862 -8.661 -55.639 1.00 81.78 1516 TYR D O 1
ATOM 18286 N N . THR D 1 514 ? -105.919 -6.572 -55.531 1.00 72.74 1517 THR D N 1
ATOM 18287 C CA . THR D 1 514 ? -104.536 -6.975 -55.163 1.00 73.65 1517 THR D CA 1
ATOM 18288 C C . THR D 1 514 ? -104.582 -7.899 -53.953 1.00 82.60 1517 THR D C 1
ATOM 18289 O O . THR D 1 514 ? -105.093 -7.522 -52.897 1.00 93.96 1517 THR D O 1
ATOM 18293 N N . PRO D 1 515 ? -104.019 -9.125 -54.052 1.00 89.38 1518 PRO D N 1
ATOM 18294 C CA . PRO D 1 515 ? -104.008 -10.047 -52.920 1.00 89.49 1518 PRO D CA 1
ATOM 18295 C C . PRO D 1 515 ? -103.481 -9.336 -51.661 1.00 86.27 1518 PRO D C 1
ATOM 18296 O O . PRO D 1 515 ? -104.207 -9.224 -50.699 1.00 79.73 1518 PRO D O 1
ATOM 18300 N N . GLU D 1 516 ? -102.258 -8.805 -51.752 1.00 91.16 1519 GLU D N 1
ATOM 18301 C CA . GLU D 1 516 ? -101.463 -8.193 -50.653 1.00 95.13 1519 GLU D CA 1
ATOM 18302 C C . GLU D 1 516 ? -102.309 -7.196 -49.864 1.00 90.16 1519 GLU D C 1
ATOM 18303 O O . GLU D 1 516 ? -102.131 -7.149 -48.637 1.00 102.32 1519 GLU D O 1
ATOM 18309 N N . ARG D 1 517 ? -103.187 -6.443 -50.530 1.00 85.76 1520 ARG D N 1
ATOM 18310 C CA . ARG D 1 517 ? -103.884 -5.274 -49.927 1.00 84.69 1520 ARG D CA 1
ATOM 18311 C C . ARG D 1 517 ? -105.357 -5.562 -49.632 1.00 76.90 1520 ARG D C 1
ATOM 18312 O O . ARG D 1 517 ? -105.956 -4.773 -48.866 1.00 75.17 1520 ARG D O 1
ATOM 18320 N N . VAL D 1 518 ? -105.947 -6.595 -50.229 1.00 74.41 1521 VAL D N 1
ATOM 18321 C CA . VAL D 1 518 ? -107.379 -6.916 -49.964 1.00 80.60 1521 VAL D CA 1
ATOM 18322 C C . VAL D 1 518 ? -107.509 -7.322 -48.499 1.00 87.49 1521 VAL D C 1
ATOM 18323 O O . VAL D 1 518 ? -106.716 -8.110 -47.986 1.00 87.25 1521 VAL D O 1
ATOM 18327 N N . PRO D 1 519 ? -108.492 -6.741 -47.772 1.00 98.38 1522 PRO D N 1
ATOM 18328 C CA . PRO D 1 519 ? -108.807 -7.166 -46.414 1.00 108.65 1522 PRO D CA 1
ATOM 18329 C C . PRO D 1 519 ? -109.221 -8.635 -46.458 1.00 113.56 1522 PRO D C 1
ATOM 18330 O O . PRO D 1 519 ? -110.018 -8.973 -47.318 1.00 108.98 1522 PRO D O 1
ATOM 18334 N N . PHE D 1 520 ? -108.664 -9.432 -45.546 1.00 115.50 1523 PHE D N 1
ATOM 18335 C CA . PHE D 1 520 ? -108.752 -10.910 -45.539 1.00 115.00 1523 PHE D CA 1
ATOM 18336 C C . PHE D 1 520 ? -110.181 -11.365 -45.840 1.00 110.31 1523 PHE D C 1
ATOM 18337 O O . PHE D 1 520 ? -111.108 -10.808 -45.232 1.00 103.17 1523 PHE D O 1
ATOM 18345 N N . GLY D 1 521 ? -110.331 -12.369 -46.707 1.00 111.76 1524 GLY D N 1
ATOM 18346 C CA . GLY D 1 521 ? -111.629 -12.970 -47.055 1.00 111.85 1524 GLY D CA 1
ATOM 18347 C C . GLY D 1 521 ? -112.574 -11.966 -47.691 1.00 109.03 1524 GLY D C 1
ATOM 18348 O O . GLY D 1 521 ? -113.773 -11.974 -47.343 1.00 105.10 1524 GLY D O 1
ATOM 18349 N N . LYS D 1 522 ? -112.044 -11.097 -48.558 1.00 113.78 1525 LYS D N 1
ATOM 18350 C CA . LYS D 1 522 ? -112.853 -10.247 -49.467 1.00 126.50 1525 LYS D CA 1
ATOM 18351 C C . LYS D 1 522 ? -112.335 -10.444 -50.892 1.00 132.02 1525 LYS D C 1
ATOM 18352 O O . LYS D 1 522 ? -111.130 -10.700 -51.020 1.00 142.34 1525 LYS D O 1
ATOM 18358 N N . LYS D 1 523 ? -113.231 -10.371 -51.883 1.00 128.54 1526 LYS D N 1
ATOM 18359 C CA . LYS D 1 523 ? -112.935 -10.474 -53.339 1.00 121.32 1526 LYS D CA 1
ATOM 18360 C C . LYS D 1 523 ? -111.940 -9.378 -53.730 1.00 106.95 1526 LYS D C 1
ATOM 18361 O O . LYS D 1 523 ? -111.042 -9.626 -54.544 1.00 100.72 1526 LYS D O 1
ATOM 18367 N N . SER D 1 524 ? -112.121 -8.202 -53.143 1.00 97.61 1527 SER D N 1
ATOM 18368 C CA . SER D 1 524 ? -111.626 -6.922 -53.683 1.00 96.91 1527 SER D CA 1
ATOM 18369 C C . SER D 1 524 ? -111.863 -5.839 -52.645 1.00 89.84 1527 SER D C 1
ATOM 18370 O O . SER D 1 524 ? -112.790 -6.009 -51.848 1.00 89.77 1527 SER D O 1
ATOM 18373 N N . ALA D 1 525 ? -111.075 -4.769 -52.694 1.00 86.78 1528 ALA D N 1
ATOM 18374 C CA . ALA D 1 525 ? -111.202 -3.590 -51.812 1.00 95.42 1528 ALA D CA 1
ATOM 18375 C C . ALA D 1 525 ? -111.583 -2.361 -52.634 1.00 101.54 1528 ALA D C 1
ATOM 18376 O O . ALA D 1 525 ? -110.694 -1.798 -53.267 1.00 125.35 1528 ALA D O 1
ATOM 18378 N N . ILE D 1 526 ? -112.852 -1.960 -52.648 1.00 95.90 1529 ILE D N 1
ATOM 18379 C CA . ILE D 1 526 ? -113.249 -0.743 -53.409 1.00 86.71 1529 ILE D CA 1
ATOM 18380 C C . ILE D 1 526 ? -112.618 0.460 -52.723 1.00 90.13 1529 ILE D C 1
ATOM 18381 O O . ILE D 1 526 ? -112.758 0.590 -51.489 1.00 97.43 1529 ILE D O 1
ATOM 18386 N N . VAL D 1 527 ? -111.922 1.260 -53.520 1.00 91.00 1530 VAL D N 1
ATOM 18387 C CA . VAL D 1 527 ? -111.352 2.567 -53.106 1.00 88.31 1530 VAL D CA 1
ATOM 18388 C C . VAL D 1 527 ? -112.521 3.547 -53.085 1.00 92.16 1530 VAL D C 1
ATOM 18389 O O . VAL D 1 527 ? -112.814 4.155 -54.125 1.00 91.93 1530 VAL D O 1
ATOM 18393 N N . LYS D 1 528 ? -113.190 3.637 -51.942 1.00 100.94 1531 LYS D N 1
ATOM 18394 C CA . LYS D 1 528 ? -114.419 4.451 -51.733 1.00 109.85 1531 LYS D CA 1
ATOM 18395 C C . LYS D 1 528 ? -114.001 5.929 -51.789 1.00 114.18 1531 LYS D C 1
ATOM 18396 O O . LYS D 1 528 ? -113.841 6.560 -50.716 1.00 131.95 1531 LYS D O 1
ATOM 18402 N N . SER D 1 529 ? -113.819 6.441 -53.008 1.00 102.85 1532 SER D N 1
ATOM 18403 C CA . SER D 1 529 ? -113.264 7.781 -53.317 1.00 90.64 1532 SER D CA 1
ATOM 18404 C C . SER D 1 529 ? -113.872 8.295 -54.626 1.00 96.74 1532 SER D C 1
ATOM 18405 O O . SER D 1 529 ? -114.309 7.456 -55.432 1.00 108.33 1532 SER D O 1
ATOM 18408 N N . PHE D 1 530 ? -113.890 9.614 -54.838 1.00 96.72 1533 PHE D N 1
ATOM 18409 C CA . PHE D 1 530 ? -114.211 10.253 -56.144 1.00 90.36 1533 PHE D CA 1
ATOM 18410 C C . PHE D 1 530 ? -113.211 11.369 -56.424 1.00 86.50 1533 PHE D C 1
ATOM 18411 O O . PHE D 1 530 ? -113.163 12.337 -55.648 1.00 84.59 1533 PHE D O 1
ATOM 18419 N N . MET D 1 531 ? -112.431 11.221 -57.488 1.00 84.24 1534 MET D N 1
ATOM 18420 C CA . MET D 1 531 ? -111.332 12.150 -57.824 1.00 86.16 1534 MET D CA 1
ATOM 18421 C C . MET D 1 531 ? -111.784 13.046 -58.983 1.00 84.97 1534 MET D C 1
ATOM 18422 O O . MET D 1 531 ? -112.210 12.505 -60.017 1.00 82.12 1534 MET D O 1
ATOM 18427 N N . ALA D 1 532 ? -111.724 14.367 -58.778 1.00 85.93 1535 ALA D N 1
ATOM 18428 C CA . ALA D 1 532 ? -112.284 15.422 -59.661 1.00 89.89 1535 ALA D CA 1
ATOM 18429 C C . ALA D 1 532 ? -111.787 15.251 -61.095 1.00 89.71 1535 ALA D C 1
ATOM 18430 O O . ALA D 1 532 ? -112.619 15.288 -62.027 1.00 90.95 1535 ALA D O 1
ATOM 18432 N N . HIS D 1 533 ? -110.475 15.085 -61.266 1.00 85.09 1536 HIS D N 1
ATOM 18433 C CA . HIS D 1 533 ? -109.838 14.966 -62.602 1.00 80.70 1536 HIS D CA 1
ATOM 18434 C C . HIS D 1 533 ? -110.441 13.752 -63.325 1.00 75.28 1536 HIS D C 1
ATOM 18435 O O . HIS D 1 533 ? -110.950 13.927 -64.445 1.00 74.92 1536 HIS D O 1
ATOM 18442 N N . HIS D 1 534 ? -110.439 12.584 -62.688 1.00 70.86 1537 HIS D N 1
ATOM 18443 C CA . HIS D 1 534 ? -110.994 11.339 -63.274 1.00 77.78 1537 HIS D CA 1
ATOM 18444 C C . HIS D 1 534 ? -112.484 11.523 -63.545 1.00 78.09 1537 HIS D C 1
ATOM 18445 O O . HIS D 1 534 ? -112.938 11.159 -64.647 1.00 80.42 1537 HIS D O 1
ATOM 18452 N N . GLN D 1 535 ? -113.207 12.075 -62.572 1.00 81.09 1538 GLN D N 1
ATOM 18453 C CA . GLN D 1 535 ? -114.663 12.332 -62.674 1.00 90.42 1538 GLN D CA 1
ATOM 18454 C C . GLN D 1 535 ? -114.899 13.093 -63.984 1.00 91.69 1538 GLN D C 1
ATOM 18455 O O . GLN D 1 535 ? -115.712 12.611 -64.803 1.00 98.77 1538 GLN D O 1
ATOM 18461 N N . GLY D 1 536 ? -114.143 14.178 -64.198 1.00 91.31 1539 GLY D N 1
ATOM 18462 C CA . GLY D 1 536 ? -114.164 14.984 -65.435 1.00 93.62 1539 GLY D CA 1
ATOM 18463 C C . GLY D 1 536 ? -114.016 14.128 -66.689 1.00 90.41 1539 GLY D C 1
ATOM 18464 O O . GLY D 1 536 ? -114.940 14.121 -67.528 1.00 88.37 1539 GLY D O 1
ATOM 18465 N N . MET D 1 537 ? -112.891 13.416 -66.797 1.00 88.09 1540 MET D N 1
ATOM 18466 C CA . MET D 1 537 ? -112.564 12.510 -67.933 1.00 84.74 1540 MET D CA 1
ATOM 18467 C C . MET D 1 537 ? -113.789 11.659 -68.262 1.00 76.88 1540 MET D C 1
ATOM 18468 O O . MET D 1 537 ? -114.237 11.707 -69.412 1.00 80.22 1540 MET D O 1
ATOM 18473 N N . VAL D 1 538 ? -114.318 10.947 -67.267 1.00 74.99 1541 VAL D N 1
ATOM 18474 C CA . VAL D 1 538 ? -115.517 10.080 -67.441 1.00 81.39 1541 VAL D CA 1
ATOM 18475 C C . VAL D 1 538 ? -116.628 10.920 -68.079 1.00 83.83 1541 VAL D C 1
ATOM 18476 O O . VAL D 1 538 ? -117.166 10.505 -69.131 1.00 80.99 1541 VAL D O 1
ATOM 18480 N N . PHE D 1 539 ? -116.952 12.057 -67.456 1.00 89.92 1542 PHE D N 1
ATOM 18481 C CA . PHE D 1 539 ? -118.100 12.916 -67.847 1.00 93.36 1542 PHE D CA 1
ATOM 18482 C C . PHE D 1 539 ? -117.949 13.321 -69.312 1.00 88.97 1542 PHE D C 1
ATOM 18483 O O . PHE D 1 539 ? -118.839 13.007 -70.147 1.00 72.82 1542 PHE D O 1
ATOM 18491 N N . VAL D 1 540 ? -116.823 13.982 -69.595 1.00 88.93 1543 VAL D N 1
ATOM 18492 C CA . VAL D 1 540 ? -116.456 14.492 -70.944 1.00 84.98 1543 VAL D CA 1
ATOM 18493 C C . VAL D 1 540 ? -116.546 13.312 -71.921 1.00 83.58 1543 VAL D C 1
ATOM 18494 O O . VAL D 1 540 ? -117.374 13.360 -72.847 1.00 79.28 1543 VAL D O 1
ATOM 18498 N N . ALA D 1 541 ? -115.757 12.265 -71.671 1.00 89.96 1544 ALA D N 1
ATOM 18499 C CA . ALA D 1 541 ? -115.653 11.056 -72.521 1.00 95.20 1544 ALA D CA 1
ATOM 18500 C C . ALA D 1 541 ? -117.053 10.543 -72.861 1.00 92.28 1544 ALA D C 1
ATOM 18501 O O . ALA D 1 541 ? -117.268 10.164 -74.033 1.00 98.46 1544 ALA D O 1
ATOM 18503 N N . LEU D 1 542 ? -117.956 10.531 -71.876 1.00 88.77 1545 LEU D N 1
ATOM 18504 C CA . LEU D 1 542 ? -119.364 10.099 -72.071 1.00 97.41 1545 LEU D CA 1
ATOM 18505 C C . LEU D 1 542 ? -120.022 11.054 -73.069 1.00 110.56 1545 LEU D C 1
ATOM 18506 O O . LEU D 1 542 ? -120.439 10.586 -74.160 1.00 119.02 1545 LEU D O 1
ATOM 18511 N N . ASP D 1 543 ? -120.077 12.349 -72.724 1.00 112.01 1546 ASP D N 1
ATOM 18512 C CA . ASP D 1 543 ? -120.585 13.409 -73.633 1.00 111.65 1546 ASP D CA 1
ATOM 18513 C C . ASP D 1 543 ? -120.037 13.125 -75.039 1.00 107.83 1546 ASP D C 1
ATOM 18514 O O . ASP D 1 543 ? -120.855 12.848 -75.945 1.00 104.23 1546 ASP D O 1
ATOM 18519 N N . ASN D 1 544 ? -118.706 13.119 -75.190 1.00 102.03 1547 ASN D N 1
ATOM 18520 C CA . ASN D 1 544 ? -118.009 12.830 -76.472 1.00 100.32 1547 ASN D CA 1
ATOM 18521 C C . ASN D 1 544 ? -118.681 11.660 -77.167 1.00 97.15 1547 ASN D C 1
ATOM 18522 O O . ASN D 1 544 ? -119.105 11.839 -78.320 1.00 108.96 1547 ASN D O 1
ATOM 18527 N N . PHE D 1 545 ? -118.795 10.527 -76.486 1.00 97.09 1548 PHE D N 1
ATOM 18528 C CA . PHE D 1 545 ? -119.425 9.319 -77.061 1.00 106.55 1548 PHE D CA 1
ATOM 18529 C C . PHE D 1 545 ? -120.840 9.641 -77.562 1.00 107.68 1548 PHE D C 1
ATOM 18530 O O . PHE D 1 545 ? -121.161 9.239 -78.714 1.00 119.81 1548 PHE D O 1
ATOM 18538 N N . ILE D 1 546 ? -121.647 10.323 -76.741 1.00 102.03 1549 ILE D N 1
ATOM 18539 C CA . ILE D 1 546 ? -123.104 10.526 -77.010 1.00 105.97 1549 ILE D CA 1
ATOM 18540 C C . ILE D 1 546 ? -123.292 11.526 -78.152 1.00 110.32 1549 ILE D C 1
ATOM 18541 O O . ILE D 1 546 ? -124.009 11.178 -79.123 1.00 122.45 1549 ILE D O 1
ATOM 18546 N N . ASN D 1 547 ? -122.723 12.727 -78.008 1.00 113.66 1550 ASN D N 1
ATOM 18547 C CA . ASN D 1 547 ? -122.893 13.857 -78.966 1.00 114.46 1550 ASN D CA 1
ATOM 18548 C C . ASN D 1 547 ? -121.726 13.864 -79.968 1.00 106.17 1550 ASN D C 1
ATOM 18549 O O . ASN D 1 547 ? -121.092 14.920 -80.145 1.00 85.59 1550 ASN D O 1
ATOM 18554 N N . ASN D 1 548 ? -121.484 12.717 -80.619 1.00 109.81 1551 ASN D N 1
ATOM 18555 C CA . ASN D 1 548 ? -120.441 12.509 -81.657 1.00 114.51 1551 ASN D CA 1
ATOM 18556 C C . ASN D 1 548 ? -119.249 13.434 -81.426 1.00 100.51 1551 ASN D C 1
ATOM 18557 O O . ASN D 1 548 ? -119.241 14.558 -81.961 1.00 83.33 1551 ASN D O 1
ATOM 18562 N N . ASN D 1 549 ? -118.283 12.952 -80.646 1.00 100.49 1552 ASN D N 1
ATOM 18563 C CA . ASN D 1 549 ? -116.984 13.604 -80.327 1.00 100.36 1552 ASN D CA 1
ATOM 18564 C C . ASN D 1 549 ? -117.125 15.130 -80.439 1.00 89.01 1552 ASN D C 1
ATOM 18565 O O . ASN D 1 549 ? -116.271 15.748 -81.075 1.00 90.04 1552 ASN D O 1
ATOM 18570 N N . VAL D 1 550 ? -118.154 15.714 -79.815 1.00 84.91 1553 VAL D N 1
ATOM 18571 C CA . VAL D 1 550 ? -118.420 17.187 -79.818 1.00 87.57 1553 VAL D CA 1
ATOM 18572 C C . VAL D 1 550 ? -117.152 17.934 -79.396 1.00 87.01 1553 VAL D C 1
ATOM 18573 O O . VAL D 1 550 ? -116.596 18.667 -80.232 1.00 82.20 1553 VAL D O 1
ATOM 18577 N N . MET D 1 551 ? -116.717 17.744 -78.149 1.00 90.61 1554 MET D N 1
ATOM 18578 C CA . MET D 1 551 ? -115.617 18.513 -77.510 1.00 96.37 1554 MET D CA 1
ATOM 18579 C C . MET D 1 551 ? -114.413 18.509 -78.455 1.00 99.57 1554 MET D C 1
ATOM 18580 O O . MET D 1 551 ? -113.724 19.535 -78.526 1.00 104.24 1554 MET D O 1
ATOM 18585 N N . GLN D 1 552 ? -114.185 17.385 -79.140 1.00 100.54 1555 GLN D N 1
ATOM 18586 C CA . GLN D 1 552 ? -113.126 17.213 -80.167 1.00 103.62 1555 GLN D CA 1
ATOM 18587 C C . GLN D 1 552 ? -113.305 18.263 -81.268 1.00 103.06 1555 GLN D C 1
ATOM 18588 O O . GLN D 1 552 ? -112.359 19.024 -81.537 1.00 104.02 1555 GLN D O 1
ATOM 18594 N N . LYS D 1 553 ? -114.492 18.284 -81.880 1.00 97.89 1556 LYS D N 1
ATOM 18595 C CA . LYS D 1 553 ? -114.819 19.134 -83.049 1.00 98.26 1556 LYS D CA 1
ATOM 18596 C C . LYS D 1 553 ? -114.717 20.602 -82.636 1.00 93.79 1556 LYS D C 1
ATOM 18597 O O . LYS D 1 553 ? -114.330 21.418 -83.500 1.00 102.26 1556 LYS D O 1
ATOM 18603 N N . ARG D 1 554 ? -114.994 20.909 -81.363 1.00 98.86 1557 ARG D N 1
ATOM 18604 C CA . ARG D 1 554 ? -114.870 22.279 -80.786 1.00 109.92 1557 ARG D CA 1
ATOM 18605 C C . ARG D 1 554 ? -113.398 22.687 -80.690 1.00 112.68 1557 ARG D C 1
ATOM 18606 O O . ARG D 1 554 ? -113.078 23.824 -81.051 1.00 124.38 1557 ARG D O 1
ATOM 18614 N N . PHE D 1 555 ? -112.552 21.809 -80.159 1.00 113.67 1558 PHE D N 1
ATOM 18615 C CA . PHE D 1 555 ? -111.095 22.039 -79.999 1.00 106.35 1558 PHE D CA 1
ATOM 18616 C C . PHE D 1 555 ? -110.494 22.326 -81.381 1.00 106.12 1558 PHE D C 1
ATOM 18617 O O . PHE D 1 555 ? -109.644 23.220 -81.506 1.00 102.03 1558 PHE D O 1
ATOM 18625 N N . HIS D 1 556 ? -110.962 21.604 -82.402 1.00 112.24 1559 HIS D N 1
ATOM 18626 C CA . HIS D 1 556 ? -110.470 21.689 -83.806 1.00 117.80 1559 HIS D CA 1
ATOM 18627 C C . HIS D 1 556 ? -111.190 22.812 -84.564 1.00 118.10 1559 HIS D C 1
ATOM 18628 O O . HIS D 1 556 ? -110.763 23.136 -85.667 1.00 116.47 1559 HIS D O 1
ATOM 18635 N N . LYS D 1 557 ? -112.258 23.386 -84.007 1.00 118.49 1560 LYS D N 1
ATOM 18636 C CA . LYS D 1 557 ? -112.805 24.685 -84.482 1.00 114.34 1560 LYS D CA 1
ATOM 18637 C C . LYS D 1 557 ? -111.727 25.768 -84.287 1.00 112.57 1560 LYS D C 1
ATOM 18638 O O . LYS D 1 557 ? -111.786 26.770 -85.008 1.00 107.35 1560 LYS D O 1
ATOM 18644 N N . ASP D 1 558 ? -110.784 25.607 -83.352 1.00 110.37 1561 ASP D N 1
ATOM 18645 C CA . ASP D 1 558 ? -109.704 26.617 -83.176 1.00 105.90 1561 ASP D CA 1
ATOM 18646 C C . ASP D 1 558 ? -108.803 26.553 -84.404 1.00 105.03 1561 ASP D C 1
ATOM 18647 O O . ASP D 1 558 ? -108.412 25.465 -84.836 1.00 94.21 1561 ASP D O 1
ATOM 18652 N N . PRO D 1 559 ? -108.490 27.726 -84.998 1.00 108.09 1562 PRO D N 1
ATOM 18653 C CA . PRO D 1 559 ? -107.577 27.820 -86.136 1.00 110.01 1562 PRO D CA 1
ATOM 18654 C C . PRO D 1 559 ? -106.191 27.208 -85.903 1.00 108.53 1562 PRO D C 1
ATOM 18655 O O . PRO D 1 559 ? -105.814 26.349 -86.677 1.00 106.28 1562 PRO D O 1
ATOM 18659 N N . ARG D 1 560 ? -105.478 27.673 -84.868 1.00 108.01 1563 ARG D N 1
ATOM 18660 C CA . ARG D 1 560 ? -104.083 27.241 -84.580 1.00 110.64 1563 ARG D CA 1
ATOM 18661 C C . ARG D 1 560 ? -104.050 25.718 -84.442 1.00 110.85 1563 ARG D C 1
ATOM 18662 O O . ARG D 1 560 ? -103.014 25.131 -84.820 1.00 108.36 1563 ARG D O 1
ATOM 18670 N N . ILE D 1 561 ? -105.139 25.124 -83.929 1.00 108.07 1564 ILE D N 1
ATOM 18671 C CA . ILE D 1 561 ? -105.343 23.649 -83.787 1.00 101.40 1564 ILE D CA 1
ATOM 18672 C C . ILE D 1 561 ? -105.546 23.043 -85.175 1.00 94.91 1564 ILE D C 1
ATOM 18673 O O . ILE D 1 561 ? -104.886 22.035 -85.479 1.00 92.87 1564 ILE D O 1
ATOM 18678 N N . LYS D 1 562 ? -106.435 23.632 -85.973 1.00 96.54 1565 LYS D N 1
ATOM 18679 C CA . LYS D 1 562 ? -106.687 23.203 -87.370 1.00 105.97 1565 LYS D CA 1
ATOM 18680 C C . LYS D 1 562 ? -105.372 23.241 -88.162 1.00 106.49 1565 LYS D C 1
ATOM 18681 O O . LYS D 1 562 ? -105.156 22.326 -88.994 1.00 98.49 1565 LYS D O 1
ATOM 18687 N N . ALA D 1 563 ? -104.522 24.243 -87.896 1.00 109.21 1566 ALA D N 1
ATOM 18688 C CA . ALA D 1 563 ? -103.191 24.423 -88.529 1.00 108.36 1566 ALA D CA 1
ATOM 18689 C C . ALA D 1 563 ? -102.379 23.140 -88.388 1.00 104.07 1566 ALA D C 1
ATOM 18690 O O . ALA D 1 563 ? -101.735 22.772 -89.363 1.00 111.80 1566 ALA D O 1
ATOM 18692 N N . ALA D 1 564 ? -102.426 22.495 -87.220 1.00 100.25 1567 ALA D N 1
ATOM 18693 C CA . ALA D 1 564 ? -101.559 21.350 -86.861 1.00 102.42 1567 ALA D CA 1
ATOM 18694 C C . ALA D 1 564 ? -102.278 20.014 -87.096 1.00 101.32 1567 ALA D C 1
ATOM 18695 O O . ALA D 1 564 ? -101.607 18.959 -87.130 1.00 96.60 1567 ALA D O 1
ATOM 18697 N N . GLN D 1 565 ? -103.596 20.048 -87.274 1.00 105.07 1568 GLN D N 1
ATOM 18698 C CA . GLN D 1 565 ? -104.451 18.849 -87.093 1.00 106.68 1568 GLN D CA 1
ATOM 18699 C C . GLN D 1 565 ? -104.011 17.770 -88.085 1.00 99.87 1568 GLN D C 1
ATOM 18700 O O . GLN D 1 565 ? -104.346 16.599 -87.875 1.00 99.37 1568 GLN D O 1
ATOM 18706 N N . ILE D 1 566 ? -103.246 18.142 -89.108 1.00 98.97 1569 ILE D N 1
ATOM 18707 C CA . ILE D 1 566 ? -102.688 17.179 -90.102 1.00 103.68 1569 ILE D CA 1
ATOM 18708 C C . ILE D 1 566 ? -101.703 16.212 -89.403 1.00 92.93 1569 ILE D C 1
ATOM 18709 O O . ILE D 1 566 ? -101.609 15.051 -89.827 1.00 98.35 1569 ILE D O 1
ATOM 18714 N N . LEU D 1 567 ? -101.052 16.628 -88.322 1.00 78.43 1570 LEU D N 1
ATOM 18715 C CA . LEU D 1 567 ? -100.084 15.783 -87.574 1.00 79.80 1570 LEU D CA 1
ATOM 18716 C C . LEU D 1 567 ? -100.721 14.475 -87.086 1.00 86.17 1570 LEU D C 1
ATOM 18717 O O . LEU D 1 567 ? -99.987 13.478 -86.901 1.00 87.04 1570 LEU D O 1
ATOM 18722 N N . LEU D 1 568 ? -102.023 14.495 -86.798 1.00 94.93 1571 LEU D N 1
ATOM 18723 C CA . LEU D 1 568 ? -102.746 13.336 -86.208 1.00 105.24 1571 LEU D CA 1
ATOM 18724 C C . LEU D 1 568 ? -103.007 12.312 -87.313 1.00 110.96 1571 LEU D C 1
ATOM 18725 O O . LEU D 1 568 ? -103.251 11.121 -86.974 1.00 111.42 1571 LEU D O 1
ATOM 18730 N N . GLN D 1 569 ? -102.945 12.768 -88.576 1.00 111.76 1572 GLN D N 1
ATOM 18731 C CA . GLN D 1 569 ? -103.251 11.976 -89.800 1.00 112.56 1572 GLN D CA 1
ATOM 18732 C C . GLN D 1 569 ? -102.004 11.242 -90.298 1.00 117.09 1572 GLN D C 1
ATOM 18733 O O . GLN D 1 569 ? -102.048 10.705 -91.420 1.00 136.22 1572 GLN D O 1
ATOM 18739 N N . GLU D 1 570 ? -100.922 11.294 -89.522 1.00 116.18 1573 GLU D N 1
ATOM 18740 C CA . GLU D 1 570 ? -99.760 10.377 -89.595 1.00 108.35 1573 GLU D CA 1
ATOM 18741 C C . GLU D 1 570 ? -100.244 8.962 -89.903 1.00 98.51 1573 GLU D C 1
ATOM 18742 O O . GLU D 1 570 ? -101.000 8.446 -89.085 1.00 97.03 1573 GLU D O 1
ATOM 18748 N N . LYS D 1 571 ? -99.803 8.372 -91.020 1.00 95.93 1574 LYS D N 1
ATOM 18749 C CA . LYS D 1 571 ? -100.105 6.967 -91.427 1.00 101.72 1574 LYS D CA 1
ATOM 18750 C C . LYS D 1 571 ? -99.016 6.053 -90.856 1.00 94.06 1574 LYS D C 1
ATOM 18751 O O . LYS D 1 571 ? -97.842 6.539 -90.700 1.00 85.74 1574 LYS D O 1
ATOM 18757 N N . MET D 1 572 ? -99.377 4.806 -90.519 1.00 89.89 1575 MET D N 1
ATOM 18758 C CA . MET D 1 572 ? -98.453 3.849 -89.850 1.00 99.93 1575 MET D CA 1
ATOM 18759 C C . MET D 1 572 ? -97.483 3.300 -90.882 1.00 98.07 1575 MET D C 1
ATOM 18760 O O . MET D 1 572 ? -97.929 2.661 -91.823 1.00 98.39 1575 MET D O 1
ATOM 18765 N N . PRO D 1 573 ? -96.151 3.491 -90.743 1.00 109.08 1576 PRO D N 1
ATOM 18766 C CA . PRO D 1 573 ? -95.239 3.297 -91.866 1.00 113.53 1576 PRO D CA 1
ATOM 18767 C C . PRO D 1 573 ? -95.324 1.861 -92.382 1.00 115.16 1576 PRO D C 1
ATOM 18768 O O . PRO D 1 573 ? -95.427 0.959 -91.578 1.00 108.42 1576 PRO D O 1
ATOM 18772 N N . MET D 1 574 ? -95.407 1.725 -93.707 1.00 131.27 1577 MET D N 1
ATOM 18773 C CA . MET D 1 574 ? -95.316 0.432 -94.424 1.00 135.16 1577 MET D CA 1
ATOM 18774 C C . MET D 1 574 ? -93.821 0.132 -94.483 1.00 126.24 1577 MET D C 1
ATOM 18775 O O . MET D 1 574 ? -93.032 1.102 -94.445 1.00 133.15 1577 MET D O 1
ATOM 18780 N N . TYR D 1 575 ? -93.460 -1.143 -94.505 1.00 117.47 1578 TYR D N 1
ATOM 18781 C CA . TYR D 1 575 ? -92.057 -1.603 -94.375 1.00 126.01 1578 TYR D CA 1
ATOM 18782 C C . TYR D 1 575 ? -91.486 -1.112 -93.038 1.00 125.79 1578 TYR D C 1
ATOM 18783 O O . TYR D 1 575 ? -91.636 0.096 -92.741 1.00 137.38 1578 TYR D O 1
ATOM 18792 N N . LEU D 1 576 ? -90.794 -1.983 -92.300 1.00 121.55 1579 LEU D N 1
ATOM 18793 C CA . LEU D 1 576 ? -90.120 -1.598 -91.037 1.00 116.14 1579 LEU D CA 1
ATOM 18794 C C . LEU D 1 576 ? -88.700 -2.154 -91.016 1.00 106.10 1579 LEU D C 1
ATOM 18795 O O . LEU D 1 576 ? -88.524 -3.388 -90.914 1.00 100.87 1579 LEU D O 1
ATOM 18800 N N . ASP D 1 577 ? -87.719 -1.259 -91.097 1.00 98.43 1580 ASP D N 1
ATOM 18801 C CA . ASP D 1 577 ? -86.295 -1.658 -91.193 1.00 103.41 1580 ASP D CA 1
ATOM 18802 C C . ASP D 1 577 ? -85.906 -2.314 -89.863 1.00 102.49 1580 ASP D C 1
ATOM 18803 O O . ASP D 1 577 ? -85.674 -1.571 -88.899 1.00 118.35 1580 ASP D O 1
ATOM 18808 N N . ILE D 1 578 ? -85.922 -3.652 -89.789 1.00 97.83 1581 ILE D N 1
ATOM 18809 C CA . ILE D 1 578 ? -85.417 -4.411 -88.609 1.00 100.69 1581 ILE D CA 1
ATOM 18810 C C . ILE D 1 578 ? -83.925 -4.090 -88.523 1.00 115.84 1581 ILE D C 1
ATOM 18811 O O . ILE D 1 578 ? -83.536 -3.379 -87.591 1.00 127.16 1581 ILE D O 1
ATOM 18816 N N . THR D 1 579 ? -83.141 -4.499 -89.528 1.00 132.29 1582 THR D N 1
ATOM 18817 C CA . THR D 1 579 ? -81.649 -4.364 -89.602 1.00 137.39 1582 THR D CA 1
ATOM 18818 C C . THR D 1 579 ? -81.010 -4.655 -88.227 1.00 153.27 1582 THR D C 1
ATOM 18819 O O . THR D 1 579 ? -81.441 -5.650 -87.629 1.00 172.01 1582 THR D O 1
ATOM 18823 N N . ARG D 1 580 ? -80.003 -3.887 -87.769 1.00 157.55 1583 ARG D N 1
ATOM 18824 C CA . ARG D 1 580 ? -79.443 -4.002 -86.390 1.00 158.39 1583 ARG D CA 1
ATOM 18825 C C . ARG D 1 580 ? -78.458 -2.857 -86.094 1.00 154.68 1583 ARG D C 1
ATOM 18826 O O . ARG D 1 580 ? -78.581 -2.258 -85.008 1.00 171.03 1583 ARG D O 1
ATOM 18834 N N . GLU D 1 581 ? -77.502 -2.575 -86.989 1.00 147.98 1584 GLU D N 1
ATOM 18835 C CA . GLU D 1 581 ? -76.517 -1.461 -86.837 1.00 148.51 1584 GLU D CA 1
ATOM 18836 C C . GLU D 1 581 ? -76.181 -1.296 -85.344 1.00 128.67 1584 GLU D C 1
ATOM 18837 O O . GLU D 1 581 ? -75.134 -0.826 -84.894 1.00 100.84 1584 GLU D O 1
#

B-factor: mean 120.95, std 39.95, range [49.85, 361.18]

Sequence (2294 aa):
TVSQEEMEELRLVARKTWRYFEDFVTEGQNYLPPDNFQEDPPNGVAERTSPTNIGLYLVSVIGARDLGYITTTEMVERIKKTLDTIEKMEKWNGHLYNWYNTKTLEPLRPYYVSTVDSGNLVGYLITVKEAIGEFLNKPLIDIELAKGLKDTIKMLNVKGITEDIFTTILSKTTLVPSEWEAFLNKIREKLLSSQDDLENIKRLKNIIIALKGEMKEFLVWTEFDESEKEQEIFKRYKEVFEEHSSPKELEKVYKNYLLEIEEVFKKATEEEKALLKSQKDKVAQALEKIKKLEAEIENIKSTIENLVEKTEFRHLYDEKRQLFSIGYNVEEEKLTKSYYDLLASEARQASFIAIAKKEVDKKHWFKLGRMLAIENRYKGLVSWSGTMFEYFMPLLVMRNYQNTLLDETYAFAVRVQKNYAKELGIPWGISESGFYAFDMNLNYQYKAFGVPSLGLKRGLSHDKVVAPYGSLLAIGVDVEGVLQNIRFFKKEGAEGKYGFYEAIDYTPERVPFGKKSAIVKSFMAHHQGMVFVALDNFINNNVMQKRFHKDPRIKAAQILLQEKMPMYLDITRETVSQEEMEELRLVARKTWRYFEDFVTEGQNYLPPDNFQEDPPNGVAERTSPTNIGLYLVSVIGARDLGYITTTEMVERIKKTLDTIEKMEKWNGHLYNWYNTKTLEPLRPYYVSTVDSGNLVGYLITVKEAIGEFLNKPLIDIELAKGLKDTIKMLNVKGITEDIFTTILSKTTLVPSEWEAFLNKIREKLLSSQDDLENIKRLKNIIIALKGEMKEFLVWTEFDESEKEQEIFKRYKEVFEEHSSPKELEKVYKNYLLEIEEVFKKATEEEKALLKSQKDKVAQALEKIKKLEAEIENIKSTIENLVEKTEFRHLYDEKRQLFSIGYNVEEEKLTKSYYDLLASEARQASFIAIAKKEVDKKHWFKLGRMLAIENRYKGLVSWSGTMFEYFMPLLVMRNYQNTLLDETYAFAVRVQKNYAKELGIPWGISESGFYAFDMNLNYQYKAFGVPSLGLKRGLSHDKVVAPYGSLLAIGVDVEGVLQNIRFFKKEGAEGKYGFYEAIDYTPERVPFGKKSAIVKSFMAHHQGMVFVALDNFINNNVMQKRFHKDPRIKAAQILLQEKMPMYLDITRTVSQEEMEELRLVARKTWRYFEDFVTEGQNYLPPDNFQEDPPNGVAERTSPTNIGLYLVSVIGARDLGYITTTEMVERIKKTLDTIEKMEKWNGHLYNWYNTKTLEPLRPYYVSTVDSGNLVGYLITVKEAIGEFLNKPLIDIELAKGLKDTIKMLNVKGITEDIFTTILSKTTLVPSEWEAFLNKIREKLLSSQDDLENIKRLKNIIIALKGEMKEFLVWTEFDESEKEQEIFKRYKEVFEEHSSPKELEKVYKNYLLEIEEVFKKATEEEKALLKSQKDKVAQALEKIKKLEAEIENIKSTIENLVEKTEFRHLYDEKRQLFSIGYNVEEEKLTKSYYDLLASEARQASFIAIAKKEVDKKHWFKLGRMLAIENRYKGLVSWSGTMFEYFMPLLVMRNYQNTLLDETYAFAVRVQKNYAKELGIPWGISESGFYAFDMNLNYQYKAFGVPSLGLKRGLSHDKVVAPYGSLLAIGVDVEGVLQNIRFFKKEGAEGKYGFYEAIDYTPERVPFGKKSAIVKSFMAHHQGMVFVALDNFINNNVMQKRFHKDPRIKAAQILLQEKMPMYLDITRTVSQEEMEELRLVARKTWRYFEDFVTEGQNYLPPDNFQEDPPNGVAERTSPTNIGLYLVSVIGARDLGYITTTEMVERIKKTLDTIEKMEKWNGHLYNWYNTKTLEPLRPYYVSTVDSGNLVGYLITVKEAIGEFLNKPLIDIELAKGLKDTIKMLNVKGITEDIFTTILSKTTLVPSEWEAFLNKIREKLLSSQDDLENIKRLKNIIIALKGEMKEFLVWTEFDESEKEQEIFKRYKEVFEEHSSPKELEKVYKNYLLEIEEVFKKATEEEKALLKSQKDKVAQALEKIKKLEAEIENIKSTIENLVEKTEFRHLYDEKRQLFSIGYNVEEEKLTKSYYDLLASEARQASFIAIAKKEVDKKHWFKLGRMLAIENRYKGLVSWSGTMFEYFMPLLVMRNYQNTLLDETYAFAVRVQKNYAKELGIPWGISESGFYAFDMNLNYQYKAFGVPSLGLKRGLSHDKVVAPYGSLLAIGVDVEGVLQNIRFFKKEGAEGKYGFYEAIDYTPERVPFGKKSAIVKSFMAHHQGMVFVALDNFINNNVMQKRFHKDPRIKAAQILLQEKMPMYLDITRE

InterPro domains:
  IPR008928 Six-hairpin glycosidase superfamily [SSF48208] (2362-2887)
  IPR010383 Glycosyl hydrolase 94, supersandwich domain [PF06165] (1604-1880)
  IPR010383 Glycosyl hydrolase 94, supersandwich domain [PF06165] (2104-2372)
  IPR011013 Galactose mutarotase-like domain superfamily [SSF74650] (1599-1864)
  IPR011013 Galactose mutarotase-like domain superfamily [SSF74650] (2094-2357)
  IPR012341 Six-hairpin glycosidase-like superfamily [G3DSA:1.50.10.10] (2400-2806)
  IPR019282 Glycoamylase-like, conserved domain [PF10091] (1349-1561)
  IPR021478 Domain of unknown function DUF3131 [PF11329] (1023-1118)
  IPR033432 Glycosyl hydrolase 94, catalytic domain [PF17167] (2386-2810)
  IPR037018 Glycoside hydrolase family 65, N-terminal domain [G3DSA:2.70.98.40] (1597-1896)
  IPR037018 Glycoside hydrolase family 65, N-terminal domain [G3DSA:2.70.98.40] (2095-2389)
  IPR037820 NdvB, GH94N domain 1 [cd11753] (1554-1890)
  IPR037824 NdvB, GH94N domain 2 [cd11756] (2089-2370)
  IPR052047 Glycosyl Hydrolase 94 Enzymes [PTHR37469] (1991-2887)

Solvent-accessible surface area: 89427 Å² total; per-residue (Å²): 189,35,50,126,145,60,39,30,70,6,17,26,2,0,1,33,0,0,21,0,0,36,47,22,19,54,134,42,14,38,54,0,0,0,16,25,36,4,52,72,5,50,51,19,55,36,70,104,0,8,0,10,1,0,0,0,2,2,0,0,0,0,0,0,6,17,0,4,14,1,6,0,32,58,0,5,93,33,0,40,56,0,2,66,5,6,92,144,4,79,42,36,56,14,1,8,10,30,51,0,35,0,112,89,25,85,7,40,178,79,58,36,0,15,0,18,19,2,0,1,10,3,0,0,9,2,0,0,16,23,0,0,16,43,1,19,104,79,45,0,6,26,25,38,4,0,72,0,3,32,1,3,1,44,29,3,104,1,109,39,3,56,71,98,39,1,90,94,9,37,93,56,133,77,7,45,2,69,57,0,39,60,13,0,37,100,1,56,107,54,2,106,86,6,122,45,90,108,83,34,7,96,28,0,38,68,37,0,90,35,9,36,23,8,1,54,86,9,0,17,15,33,87,6,83,130,57,1,40,84,20,107,4,11,90,106,32,91,110,50,1,54,113,53,11,0,0,82,72,0,18,135,13,0,94,66,0,27,101,35,0,94,123,50,61,174,175,18,73,134,129,67,41,65,30,7,86,38,0,57,68,50,0,41,121,2,15,98,63,0,106,127,8,27,56,50,0,89,88,2,46,74,22,1,56,82,13,0,88,90,5,55,0,120,87,0,15,40,127,199,148,37,19,0,0,50,0,26,33,20,81,116,134,81,48,22,131,52,27,26,61,8,0,3,7,23,0,3,0,0,0,0,1,0,0,1,18,114,20,18,76,102,112,0,0,108,112,2,24,67,87,54,34,105,52,112,167,89,71,0,0,5,0,94,20,0,0,0,20,8,2,1,8,0,26,2,0,0,58,42,37,136,87,4,6,4,31,58,4,4,34,6,0,6,99,4,0,35,59,54,0,119,153,48,57,9,6,1,0,1,0,48,0,1,8,33,32,40,56,48,42,5,56,25,73,75,105,54,4,4,0,31,66,1,6,52,136,68,32,53,44,80,42,30,0,0,0,1,4,0,0,1,9,1,1,56,65,30,28,126,0,0,17,64,6,12,132,79,0,59,164,61,36,0,39,13,102,8,0,7,18,6,0,0,0,30,2,70,129,41,16,25,138,62,132,159,20,7,27,0,63,4,0,13,0,21,8,6,0,2,4,0,0,9,0,0,8,42,33,38,104,49,24,0,5,100,5,0,6,108,0,90,45,2,127,54,3,27,117,13,0,64,34,141,41,98,163,179,137,110,139,107,180,194,193,20,52,133,117,58,51,29,51,2,17,30,0,0,1,35,0,0,27,0,0,25,44,28,17,55,131,32,10,32,55,0,0,0,2,26,39,6,51,83,14,108,70,22,49,25,71,88,0,7,0,14,0,0,0,0,2,2,0,0,0,0,0,0,5,11,0,4,16,3,5,0,27,54,0,4,98,36,0,50,73,0,2,71,5,7,92,142,4,84,46,36,56,15,0,6,11,37,54,0,39,0,98,91,24,87,7,61,157,79,57,36,0,14,0,18,20,1,0,2,10,3,0,0,10,2,0,0,15,19,0,0,18,47,1,12,104,75,48,3,12,28,32,33,4,0,72,0,3,27,4,3,1,46,25,2,112,1,119,47,3,58,71,100,31,0,90,101,8,50,87,58,130,79,7,42,3,68,64,3,37,60,17,0,43,86,0,53,109,80,0,119,86,9,129,48,76,96,115,29,5,90,72,0,28,79,33,0,75,37,13,21,27,13,4,72,81,11,1,19,6,27,70,7,81,126,52,0,45,78,19,103,4,12,108,85,31,93,101,50,1,47,122,52,14,0,0,70,60,0,33,88,2,1,78,62,0,29,122,50,0,80,104,44,66,130,170,17,71,124,123,60,46,66,30,5,103,36,0,37,64,55,0,44,112,3,9,121,70,0,74,108,2,21,39,48,0,94,67,1,43,67,29,1,54,74,9,0,88,86,5,49,0,121,62,0,14,40,128,189,146,33,21,0,0,48,0,26,24,24,76,114,129,82,47,28,163,51,31,30,64,12,0,2,6,23,0,3,0,0,0,0,0,0,5,3,14,151,41,17,65,43,68,0,0,36,92,0,16,3,40,0,0,26,47,105,83,77,16,0,0,0,0,85,15,0,0,0,23,7,0,0,2,0,24,3,0,0,47,45,35,95,76,1,1,2,34,53,2,4,33,2,0,6,86,8,0,33,76,36,0,123,147,63,50,8,2,4,0,1,0,50,0,1,20,55,33,59,60,127,103,89,54,26,57,68,118,45,8,2,0,24,33,0,9,45,123,37,25,80,18,108,37,46,0,0,0,2,5,0,0,0,9,1,3,52,66,30,39,126,0,0,19,62,5,6,124,58,0,59,158,30,38,0,38,14,92,5,0,8,18,6,0,0,0,18,0,91,127,50,22,55,199,61,132,144,25,6,30,0,64,4,0,15,0,20,7,6,0,5,5,0,0,4,0,0,8,40,39,49,114,48,26,0,9,100,4,0,3,109,0,94,30,2,120,24,2,26,21,1,1,30,35,80,27,28,108,68,9,87,37,36,222,192,22,50,150,147,44,48,27,63,3,2,31,2,0,2,35,0,0,32,0,0,42,44,26,18,53,132,34,13,38,53,0,0,0,7,25,39,6,50,80,15,110,73,21,52,27,60,85,0,8,0,15,0,0,0,0,2,1,0,0,0,0,0,0,4,15,0,4,17,3,6,0,34,58,0,4,86,36,0,42,64,0,2,60,2,7,88,133,3,87,47,34,53,18,1,9,11,32,54,0,32,0,96,89,27,88,5,48,164,77,53,35,0,13,0,19,20,1,0,1,10,3,0,0,10,1,1,1,18,28,0,0,17,44,2,16,102,72,43,4,8,22,31,38,6,0,58,0,5,37,0,4,2,47,25,14,112,1,94,48,2,51,76,110,35,3,91,86,24,31,88,59,122,76,7,50,4,60,57,4,40,58,3,0,51,76,0,62,110,61,1,114,90,8,160,37,87,112,102,23,12,89,52,0,33,77,37,3,100,32,10,33,26,10,4,93,82,14,1,13,6,36,73,5,88,133,58,4,49,82,19,106,4,17,109,91,30,99,98,47,4,44,111,47,12,0,0,82,74,0,21,126,4,0,60,46,0,32,119,41,0,69,94,48,37,129,132,21,69,134,106,60,62,57,35,7,116,40,0,46,63,53,1,44,110,1,15,111,65,0,111,129,7,24,48,48,0,94,74,0,56,69,23,1,53,73,12,0,93,82,7,71,0,138,86,0,14,25,120,188,136,37,16,0,0,46,0,30,32,27,80,105,130,136,48,20,167,52,29,26,63,13,0,4,5,23,0,5,0,0,0,0,1,0,0,4,21,97,19,15,62,15,46,0,0,32,89,0,14,5,37,5,4,17,38,108,82,70,5,0,2,0,0,86,15,0,1,0,24,6,3,1,2,0,30,3,0,0,45,42,35,88,84,1,1,5,30,47,4,8,27,3,0,0,77,3,0,60,69,46,1,164,151,64,48,9,1,12,0,3,0,51,0,2,5,50,31,62,58,148,111,89,56,24,65,81,117,49,2,1,0,24,46,1,6,62,117,22,32,52,24,85,40,45,0,0,0,1,5,0,0,1,9,1,4,52,56,24,27,96,0,0,8,86,6,6,122,61,0,55,157,41,35,0,40,13,97,6,0,9,17,6,0,0,0,27,0,82,125,53,25,56,208,64,155,189,17,6,33,0,66,5,1,16,0,19,8,6,0,6,6,0,0,5,0,0,5,42,40,44,109,45,26,0,7,104,4,0,8,96,0,88,43,2,116,19,0,31,22,1,0,24,31,74,32,36,89,82,21,87,11,44,183,180,38,45,132,120,32,47,39,55,4,16,28,3,0,1,34,0,0,34,0,0,32,45,22,15,48,132,41,13,43,51,0,0,0,12,27,37,4,54,83,5,65,51,19,56,21,74,85,0,8,0,13,1,0,0,0,1,1,0,0,0,0,0,0,3,14,0,4,16,5,7,0,31,49,0,2,76,32,0,40,61,0,3,59,5,7,97,144,3,82,64,31,54,21,0,9,10,28,51,0,29,0,96,89,32,86,8,44,165,66,58,40,0,14,0,20,20,2,0,1,10,3,0,0,10,5,0,1,32,20,0,0,22,45,1,17,98,74,44,5,10,29,24,38,10,0,72,0,5,13,0,3,4,49,23,8,119,2,118,23,7,64,72,109,47,0,80,83,11,55,87,77,139,82,7,41,6,71,56,6,36,57,10,0,56,123,0,56,118,61,1,108,78,12,157,27,87,116,98,35,10,82,62,0,43,79,39,0,92,39,13,16,23,14,5,87,86,5,1,16,14,22,67,6,83,152,56,7,67,81,21,99,6,4,96,133,27,81,117,51,5,61,117,52,18,0,0,85,52,0,27,90,1,0,66,56,0,42,124,27,1,100,99,44,90,151,166,18,72,133,130,57,57,70,40,9,110,37,0,41,67,42,0,44,87,2,10,94,35,0,111,91,3,18,59,54,0,89,72,1,45,64,16,1,47,75,18,2,91,128,6,69,0,148,83,0,16,26,130,187,129,37,18,0,0,46,0,24,34,23,87,101,119,122,54,29,173,56,32,24,66,6,0,4,4,23,0,6,0,0,0,0,2,0,3,1,22,95,21,16,70,126,99,0,0,104,121,2,25,64,93,44,26,114,56,75,137,53,57,0,2,6,0,57,26,0,2,0,23,4,3,1,2,0,29,3,0,0,41,45,37,126,94,3,3,5,27,51,5,6,37,3,0,4,114,6,0,36,49,38,1,133,143,58,54,10,1,11,0,3,0,50,0,2,18,36,26,43,59,69,40,4,54,25,62,80,90,44,0,1,0,35,62,1,9,91,117,41,48,74,18,91,20,56,0,0,0,1,5,0,0,0,8,1,5,54,66,36,24,110,0,0,10,89,4,10,132,69,0,59,149,23,36,0,38,14,100,8,0,7,22,7,0,0,0,27,3,76,104,38,20,22,135,70,140,149,17,4,27,0,65,4,0,18,0,22,5,6,0,3,5,0,0,4,0,0,9,42,34,43,113,51,25,0,7,108,4,0,3,105,0,92,45,2,109,55,7,29,111,18,0,63,33,142,37,85,149,186,98,122,129,73,183,178